Protein 1ILO (pdb70)

CATH classification: 3.40.30.10

Structure (mmCIF, N/CA/C/O backbone):
data_1ILO
#
_entry.id   1ILO
#
_cell.length_a   1
_cell.length_b   1
_cell.length_c   1
_cell.angle_alpha   90
_cell.angle_beta   90
_cell.angle_gamma   90
#
_symmetry.space_group_name_H-M   'P 1'
#
loop_
_atom_site.group_PDB
_atom_site.id
_atom_site.type_symbol
_atom_site.label_atom_id
_atom_site.label_alt_id
_atom_site.label_comp_id
_atom_site.label_asym_id
_atom_site.label_entity_id
_atom_site.label_seq_id
_atom_site.pdbx_PDB_ins_code
_atom_site.Cartn_x
_atom_site.Cartn_y
_atom_site.Cartn_z
_atom_site.occupancy
_atom_site.B_iso_or_equiv
_atom_site.auth_seq_id
_atom_site.auth_comp_id
_atom_site.auth_asym_id
_atom_site.auth_atom_id
_atom_site.pdbx_PDB_model_num
ATOM 1 N N . MET A 1 1 ? 6.103 -8.775 -7.877 1.00 0.00 1 MET A N 1
ATOM 2 C CA . MET A 1 1 ? 4.926 -9.033 -8.747 1.00 0.00 1 MET A CA 1
ATOM 3 C C . MET A 1 1 ? 3.847 -7.970 -8.554 1.00 0.00 1 MET A C 1
ATOM 4 O O . MET A 1 1 ? 3.437 -7.318 -9.514 1.00 0.00 1 MET A O 1
ATOM 20 N N . MET A 1 2 ? 3.383 -7.796 -7.317 1.00 0.00 2 MET A N 1
ATOM 21 C CA . MET A 1 2 ? 2.350 -6.806 -7.040 1.00 0.00 2 MET A CA 1
ATOM 22 C C . MET A 1 2 ? 2.943 -5.401 -6.925 1.00 0.00 2 MET A C 1
ATOM 23 O O . MET A 1 2 ? 3.733 -5.121 -6.024 1.00 0.00 2 MET A O 1
ATOM 37 N N . LYS A 1 3 ? 2.550 -4.517 -7.838 1.00 0.00 3 LYS A N 1
ATOM 38 C CA . LYS A 1 3 ? 3.036 -3.141 -7.824 1.00 0.00 3 LYS A CA 1
ATOM 39 C C . LYS A 1 3 ? 2.269 -2.330 -6.790 1.00 0.00 3 LYS A C 1
ATOM 40 O O . LYS A 1 3 ? 1.133 -1.917 -7.024 1.00 0.00 3 LYS A O 1
ATOM 59 N N . ILE A 1 4 ? 2.891 -2.123 -5.637 1.00 0.00 4 ILE A N 1
ATOM 60 C CA . ILE A 1 4 ? 2.261 -1.382 -4.553 1.00 0.00 4 ILE A CA 1
ATOM 61 C C . ILE A 1 4 ? 2.924 -0.024 -4.342 1.00 0.00 4 ILE A C 1
ATOM 62 O O . ILE A 1 4 ? 4.136 0.067 -4.148 1.00 0.00 4 ILE A O 1
ATOM 78 N N . GLN A 1 5 ? 2.112 1.029 -4.391 1.00 0.00 5 GLN A N 1
ATOM 79 C CA . GLN A 1 5 ? 2.604 2.393 -4.218 1.00 0.00 5 GLN A CA 1
ATOM 80 C C . GLN A 1 5 ? 2.125 2.988 -2.895 1.00 0.00 5 GLN A C 1
ATOM 81 O O . GLN A 1 5 ? 0.947 2.884 -2.553 1.00 0.00 5 GLN A O 1
ATOM 95 N N . ILE A 1 6 ? 3.040 3.618 -2.158 1.00 0.00 6 ILE A N 1
ATOM 96 C CA . ILE A 1 6 ? 2.697 4.230 -0.878 1.00 0.00 6 ILE A CA 1
ATOM 97 C C . ILE A 1 6 ? 2.849 5.747 -0.936 1.00 0.00 6 ILE A C 1
ATOM 98 O O . ILE A 1 6 ? 3.966 6.262 -1.009 1.00 0.00 6 ILE A O 1
ATOM 114 N N . TYR A 1 7 ? 1.727 6.464 -0.908 1.00 0.00 7 TYR A N 1
ATOM 115 C CA . TYR A 1 7 ? 1.759 7.918 -0.963 1.00 0.00 7 TYR A CA 1
ATOM 116 C C . TYR A 1 7 ? 1.697 8.532 0.429 1.00 0.00 7 TYR A C 1
ATOM 117 O O . TYR A 1 7 ? 0.786 8.250 1.208 1.00 0.00 7 TYR A O 1
ATOM 135 N N . GLY A 1 8 ? 2.678 9.378 0.728 1.00 0.00 8 GLY A N 1
ATOM 136 C CA . GLY A 1 8 ? 2.734 10.030 2.022 1.00 0.00 8 GLY A CA 1
ATOM 137 C C . GLY A 1 8 ? 4.030 9.747 2.752 1.00 0.00 8 GLY A C 1
ATOM 138 O O . GLY A 1 8 ? 4.874 10.632 2.898 1.00 0.00 8 GLY A O 1
ATOM 142 N N . THR A 1 9 ? 4.189 8.508 3.204 1.00 0.00 9 THR A N 1
ATOM 143 C CA . THR A 1 9 ? 5.393 8.099 3.921 1.00 0.00 9 THR A CA 1
ATOM 144 C C . THR A 1 9 ? 5.508 8.806 5.268 1.00 0.00 9 THR A C 1
ATOM 145 O O . THR A 1 9 ? 5.359 8.186 6.320 1.00 0.00 9 THR A O 1
ATOM 156 N N . GLY A 1 10 ? 5.779 10.108 5.228 1.00 0.00 10 GLY A N 1
ATOM 157 C CA . GLY A 1 10 ? 5.914 10.877 6.452 1.00 0.00 10 GLY A CA 1
ATOM 158 C C . GLY A 1 10 ? 4.677 10.804 7.327 1.00 0.00 10 GLY A C 1
ATOM 159 O O . GLY A 1 10 ? 4.496 9.847 8.080 1.00 0.00 10 GLY A O 1
ATOM 163 N N . CYS A 1 11 ? 3.826 11.821 7.228 1.00 0.00 11 CYS A N 1
ATOM 164 C CA . CYS A 1 11 ? 2.600 11.872 8.018 1.00 0.00 11 CYS A CA 1
ATOM 165 C C . CYS A 1 11 ? 1.742 10.632 7.783 1.00 0.00 11 CYS A C 1
ATOM 166 O O . CYS A 1 11 ? 1.002 10.202 8.667 1.00 0.00 11 CYS A O 1
ATOM 174 N N . ALA A 1 12 ? 1.847 10.061 6.588 1.00 0.00 12 ALA A N 1
ATOM 175 C CA . ALA A 1 12 ? 1.080 8.871 6.242 1.00 0.00 12 ALA A CA 1
ATOM 176 C C . ALA A 1 12 ? 1.562 7.658 7.038 1.00 0.00 12 ALA A C 1
ATOM 177 O O . ALA A 1 12 ? 2.729 7.275 6.962 1.00 0.00 12 ALA A O 1
ATOM 184 N N . ASN A 1 13 ? 0.652 7.070 7.811 1.00 0.00 13 ASN A N 1
ATOM 185 C CA . ASN A 1 13 ? 0.964 5.905 8.643 1.00 0.00 13 ASN A CA 1
ATOM 186 C C . ASN A 1 13 ? 1.064 4.610 7.828 1.00 0.00 13 ASN A C 1
ATOM 187 O O . ASN A 1 13 ? 0.926 3.519 8.378 1.00 0.00 13 ASN A O 1
ATOM 198 N N . CYS A 1 14 ? 1.298 4.729 6.525 1.00 0.00 14 CYS A N 1
ATOM 199 C CA . CYS A 1 14 ? 1.408 3.552 5.657 1.00 0.00 14 CYS A CA 1
ATOM 200 C C . CYS A 1 14 ? 2.469 2.580 6.169 1.00 0.00 14 CYS A C 1
ATOM 201 O O . CYS A 1 14 ? 2.452 1.398 5.832 1.00 0.00 14 CYS A O 1
ATOM 209 N N . GLN A 1 15 ? 3.394 3.088 6.975 1.00 0.00 15 GLN A N 1
ATOM 210 C CA . GLN A 1 15 ? 4.475 2.285 7.532 1.00 0.00 15 GLN A CA 1
ATOM 211 C C . GLN A 1 15 ? 3.972 0.956 8.106 1.00 0.00 15 GLN A C 1
ATOM 212 O O . GLN A 1 15 ? 4.627 -0.078 7.960 1.00 0.00 15 GLN A O 1
ATOM 226 N N . MET A 1 16 ? 2.818 0.987 8.763 1.00 0.00 16 MET A N 1
ATOM 227 C CA . MET A 1 16 ? 2.251 -0.219 9.361 1.00 0.00 16 MET A CA 1
ATOM 228 C C . MET A 1 16 ? 1.905 -1.254 8.296 1.00 0.00 16 MET A C 1
ATOM 229 O O . MET A 1 16 ? 2.470 -2.348 8.277 1.00 0.00 16 MET A O 1
ATOM 243 N N . LEU A 1 17 ? 0.982 -0.905 7.409 1.00 0.00 17 LEU A N 1
ATOM 244 C CA . LEU A 1 17 ? 0.571 -1.809 6.340 1.00 0.00 17 LEU A CA 1
ATOM 245 C C . LEU A 1 17 ? 1.711 -2.028 5.350 1.00 0.00 17 LEU A C 1
ATOM 246 O O . LEU A 1 17 ? 1.712 -3.000 4.596 1.00 0.00 17 LEU A O 1
ATOM 262 N N . GLU A 1 18 ? 2.681 -1.118 5.357 1.00 0.00 18 GLU A N 1
ATOM 263 C CA . GLU A 1 18 ? 3.830 -1.228 4.446 1.00 0.00 18 GLU A CA 1
ATOM 264 C C . GLU A 1 18 ? 4.588 -2.526 4.703 1.00 0.00 18 GLU A C 1
ATOM 265 O O . GLU A 1 18 ? 4.865 -3.286 3.775 1.00 0.00 18 GLU A O 1
ATOM 277 N N . LYS A 1 19 ? 4.916 -2.777 5.966 1.00 0.00 19 LYS A N 1
ATOM 278 C CA . LYS A 1 19 ? 5.639 -3.989 6.337 1.00 0.00 19 LYS A CA 1
ATOM 279 C C . LYS A 1 19 ? 4.746 -5.217 6.188 1.00 0.00 19 LYS A C 1
ATOM 280 O O . LYS A 1 19 ? 5.159 -6.236 5.634 1.00 0.00 19 LYS A O 1
ATOM 299 N N . ASN A 1 20 ? 3.518 -5.110 6.685 1.00 0.00 20 ASN A N 1
ATOM 300 C CA . ASN A 1 20 ? 2.558 -6.208 6.609 1.00 0.00 20 ASN A CA 1
ATOM 301 C C . ASN A 1 20 ? 2.266 -6.580 5.158 1.00 0.00 20 ASN A C 1
ATOM 302 O O . ASN A 1 20 ? 2.108 -7.754 4.825 1.00 0.00 20 ASN A O 1
ATOM 313 N N . ALA A 1 21 ? 2.183 -5.568 4.304 1.00 0.00 21 ALA A N 1
ATOM 314 C CA . ALA A 1 21 ? 1.896 -5.775 2.889 1.00 0.00 21 ALA A CA 1
ATOM 315 C C . ALA A 1 21 ? 2.990 -6.579 2.187 1.00 0.00 21 ALA A C 1
ATOM 316 O O . ALA A 1 21 ? 2.696 -7.493 1.423 1.00 0.00 21 ALA A O 1
ATOM 323 N N . ARG A 1 22 ? 4.247 -6.224 2.432 1.00 0.00 22 ARG A N 1
ATOM 324 C CA . ARG A 1 22 ? 5.370 -6.912 1.800 1.00 0.00 22 ARG A CA 1
ATOM 325 C C . ARG A 1 22 ? 5.362 -8.407 2.105 1.00 0.00 22 ARG A C 1
ATOM 326 O O . ARG A 1 22 ? 5.429 -9.234 1.196 1.00 0.00 22 ARG A O 1
ATOM 347 N N . GLU A 1 23 ? 5.298 -8.753 3.384 1.00 0.00 23 GLU A N 1
ATOM 348 C CA . GLU A 1 23 ? 5.299 -10.153 3.786 1.00 0.00 23 GLU A CA 1
ATOM 349 C C . GLU A 1 23 ? 4.042 -10.874 3.307 1.00 0.00 23 GLU A C 1
ATOM 350 O O . GLU A 1 23 ? 4.126 -11.941 2.706 1.00 0.00 23 GLU A O 1
ATOM 362 N N . ALA A 1 24 ? 2.877 -10.292 3.575 1.00 0.00 24 ALA A N 1
ATOM 363 C CA . ALA A 1 24 ? 1.612 -10.898 3.169 1.00 0.00 24 ALA A CA 1
ATOM 364 C C . ALA A 1 24 ? 1.500 -11.003 1.654 1.00 0.00 24 ALA A C 1
ATOM 365 O O . ALA A 1 24 ? 1.214 -12.073 1.122 1.00 0.00 24 ALA A O 1
ATOM 372 N N . VAL A 1 25 ? 1.721 -9.893 0.959 1.00 0.00 25 VAL A N 1
ATOM 373 C CA . VAL A 1 25 ? 1.637 -9.887 -0.498 1.00 0.00 25 VAL A CA 1
ATOM 374 C C . VAL A 1 25 ? 2.538 -10.977 -1.091 1.00 0.00 25 VAL A C 1
ATOM 375 O O . VAL A 1 25 ? 2.069 -11.837 -1.837 1.00 0.00 25 VAL A O 1
ATOM 388 N N . LYS A 1 26 ? 3.821 -10.953 -0.736 1.00 0.00 26 LYS A N 1
ATOM 389 C CA . LYS A 1 26 ? 4.774 -11.948 -1.213 1.00 0.00 26 LYS A CA 1
ATOM 390 C C . LYS A 1 26 ? 4.433 -13.342 -0.679 1.00 0.00 26 LYS A C 1
ATOM 391 O O . LYS A 1 26 ? 4.381 -14.310 -1.438 1.00 0.00 26 LYS A O 1
ATOM 410 N N . GLU A 1 27 ? 4.213 -13.439 0.633 1.00 0.00 27 GLU A N 1
ATOM 411 C CA . GLU A 1 27 ? 3.889 -14.720 1.270 1.00 0.00 27 GLU A CA 1
ATOM 412 C C . GLU A 1 27 ? 2.609 -15.326 0.701 1.00 0.00 27 GLU A C 1
ATOM 413 O O . GLU A 1 27 ? 2.523 -16.539 0.506 1.00 0.00 27 GLU A O 1
ATOM 425 N N . LEU A 1 28 ? 1.614 -14.482 0.433 1.00 0.00 28 LEU A N 1
ATOM 426 C CA . LEU A 1 28 ? 0.342 -14.946 -0.119 1.00 0.00 28 LEU A CA 1
ATOM 427 C C . LEU A 1 28 ? 0.558 -15.763 -1.392 1.00 0.00 28 LEU A C 1
ATOM 428 O O . LEU A 1 28 ? -0.338 -16.477 -1.841 1.00 0.00 28 LEU A O 1
ATOM 444 N N . GLY A 1 29 ? 1.752 -15.653 -1.969 1.00 0.00 29 GLY A N 1
ATOM 445 C CA . GLY A 1 29 ? 2.062 -16.388 -3.182 1.00 0.00 29 GLY A CA 1
ATOM 446 C C . GLY A 1 29 ? 2.280 -15.477 -4.374 1.00 0.00 29 GLY A C 1
ATOM 447 O O . GLY A 1 29 ? 2.083 -15.885 -5.520 1.00 0.00 29 GLY A O 1
ATOM 451 N N . ILE A 1 30 ? 2.693 -14.244 -4.104 1.00 0.00 30 ILE A N 1
ATOM 452 C CA . ILE A 1 30 ? 2.947 -13.267 -5.154 1.00 0.00 30 ILE A CA 1
ATOM 453 C C . ILE A 1 30 ? 3.783 -12.110 -4.620 1.00 0.00 30 ILE A C 1
ATOM 454 O O . ILE A 1 30 ? 3.302 -11.296 -3.834 1.00 0.00 30 ILE A O 1
ATOM 470 N N . ASP A 1 31 ? 5.034 -12.036 -5.054 1.00 0.00 31 ASP A N 1
ATOM 471 C CA . ASP A 1 31 ? 5.925 -10.975 -4.615 1.00 0.00 31 ASP A CA 1
ATOM 472 C C . ASP A 1 31 ? 5.353 -9.624 -5.020 1.00 0.00 31 ASP A C 1
ATOM 473 O O . ASP A 1 31 ? 4.560 -9.537 -5.952 1.00 0.00 31 ASP A O 1
ATOM 482 N N . ALA A 1 32 ? 5.749 -8.575 -4.318 1.00 0.00 32 ALA A N 1
ATOM 483 C CA . ALA A 1 32 ? 5.269 -7.242 -4.611 1.00 0.00 32 ALA A CA 1
ATOM 484 C C . ALA A 1 32 ? 6.368 -6.238 -4.352 1.00 0.00 32 ALA A C 1
ATOM 485 O O . ALA A 1 32 ? 7.114 -6.358 -3.381 1.00 0.00 32 ALA A O 1
ATOM 492 N N . GLU A 1 33 ? 6.474 -5.251 -5.220 1.00 0.00 33 GLU A N 1
ATOM 493 C CA . GLU A 1 33 ? 7.498 -4.241 -5.063 1.00 0.00 33 GLU A CA 1
ATOM 494 C C . GLU A 1 33 ? 6.886 -2.958 -4.530 1.00 0.00 33 GLU A C 1
ATOM 495 O O . GLU A 1 33 ? 6.030 -2.353 -5.174 1.00 0.00 33 GLU A O 1
ATOM 507 N N . PHE A 1 34 ? 7.310 -2.557 -3.342 1.00 0.00 34 PHE A N 1
ATOM 508 C CA . PHE A 1 34 ? 6.778 -1.358 -2.721 1.00 0.00 34 PHE A CA 1
ATOM 509 C C . PHE A 1 34 ? 7.688 -0.158 -2.924 1.00 0.00 34 PHE A C 1
ATOM 510 O O . PHE A 1 34 ? 8.763 -0.062 -2.331 1.00 0.00 34 PHE A O 1
ATOM 527 N N . GLU A 1 35 ? 7.223 0.764 -3.752 1.00 0.00 35 GLU A N 1
ATOM 528 C CA . GLU A 1 35 ? 7.955 1.988 -4.036 1.00 0.00 35 GLU A CA 1
ATOM 529 C C . GLU A 1 35 ? 7.182 3.176 -3.482 1.00 0.00 35 GLU A C 1
ATOM 530 O O . GLU A 1 35 ? 5.997 3.340 -3.771 1.00 0.00 35 GLU A O 1
ATOM 542 N N . LYS A 1 36 ? 7.844 3.992 -2.673 1.00 0.00 36 LYS A N 1
ATOM 543 C CA . LYS A 1 36 ? 7.193 5.150 -2.073 1.00 0.00 36 LYS A CA 1
ATOM 544 C C . LYS A 1 36 ? 7.113 6.306 -3.061 1.00 0.00 36 LYS A C 1
ATOM 545 O O . LYS A 1 36 ? 7.950 6.440 -3.953 1.00 0.00 36 LYS A O 1
ATOM 564 N N . ILE A 1 37 ? 6.084 7.130 -2.900 1.00 0.00 37 ILE A N 1
ATOM 565 C CA . ILE A 1 37 ? 5.861 8.269 -3.780 1.00 0.00 37 ILE A CA 1
ATOM 566 C C . ILE A 1 37 ? 5.777 9.560 -2.969 1.00 0.00 37 ILE A C 1
ATOM 567 O O . ILE A 1 37 ? 4.686 10.046 -2.670 1.00 0.00 37 ILE A O 1
ATOM 583 N N . LYS A 1 38 ? 6.936 10.102 -2.603 1.00 0.00 38 LYS A N 1
ATOM 584 C CA . LYS A 1 38 ? 6.989 11.327 -1.813 1.00 0.00 38 LYS A CA 1
ATOM 585 C C . LYS A 1 38 ? 6.781 12.560 -2.685 1.00 0.00 38 LYS A C 1
ATOM 586 O O . LYS A 1 38 ? 7.722 13.298 -2.979 1.00 0.00 38 LYS A O 1
ATOM 605 N N . GLU A 1 39 ? 5.534 12.778 -3.084 1.00 0.00 39 GLU A N 1
ATOM 606 C CA . GLU A 1 39 ? 5.172 13.931 -3.917 1.00 0.00 39 GLU A CA 1
ATOM 607 C C . GLU A 1 39 ? 3.708 13.849 -4.346 1.00 0.00 39 GLU A C 1
ATOM 608 O O . GLU A 1 39 ? 3.313 12.903 -5.026 1.00 0.00 39 GLU A O 1
ATOM 620 N N . MET A 1 40 ? 2.904 14.843 -3.952 1.00 0.00 40 MET A N 1
ATOM 621 C CA . MET A 1 40 ? 1.486 14.857 -4.302 1.00 0.00 40 MET A CA 1
ATOM 622 C C . MET A 1 40 ? 1.292 14.720 -5.802 1.00 0.00 40 MET A C 1
ATOM 623 O O . MET A 1 40 ? 0.325 14.108 -6.252 1.00 0.00 40 MET A O 1
ATOM 637 N N . ASP A 1 41 ? 2.224 15.267 -6.580 1.00 0.00 41 ASP A N 1
ATOM 638 C CA . ASP A 1 41 ? 2.138 15.162 -8.029 1.00 0.00 41 ASP A CA 1
ATOM 639 C C . ASP A 1 41 ? 1.933 13.701 -8.404 1.00 0.00 41 ASP A C 1
ATOM 640 O O . ASP A 1 41 ? 1.176 13.375 -9.316 1.00 0.00 41 ASP A O 1
ATOM 649 N N . GLN A 1 42 ? 2.597 12.829 -7.653 1.00 0.00 42 GLN A N 1
ATOM 650 C CA . GLN A 1 42 ? 2.482 11.395 -7.852 1.00 0.00 42 GLN A CA 1
ATOM 651 C C . GLN A 1 42 ? 1.293 10.847 -7.064 1.00 0.00 42 GLN A C 1
ATOM 652 O O . GLN A 1 42 ? 0.633 9.902 -7.494 1.00 0.00 42 GLN A O 1
ATOM 666 N N . ILE A 1 43 ? 1.032 11.448 -5.899 1.00 0.00 43 ILE A N 1
ATOM 667 C CA . ILE A 1 43 ? -0.072 11.014 -5.049 1.00 0.00 43 ILE A CA 1
ATOM 668 C C . ILE A 1 43 ? -1.412 11.164 -5.758 1.00 0.00 43 ILE A C 1
ATOM 669 O O . ILE A 1 43 ? -2.165 10.202 -5.900 1.00 0.00 43 ILE A O 1
ATOM 685 N N . LEU A 1 44 ? -1.694 12.374 -6.209 1.00 0.00 44 LEU A N 1
ATOM 686 C CA . LEU A 1 44 ? -2.941 12.659 -6.909 1.00 0.00 44 LEU A CA 1
ATOM 687 C C . LEU A 1 44 ? -3.027 11.865 -8.209 1.00 0.00 44 LEU A C 1
ATOM 688 O O . LEU A 1 44 ? -4.101 11.401 -8.593 1.00 0.00 44 LEU A O 1
ATOM 704 N N . GLU A 1 45 ? -1.889 11.702 -8.879 1.00 0.00 45 GLU A N 1
ATOM 705 C CA . GLU A 1 45 ? -1.845 10.950 -10.127 1.00 0.00 45 GLU A CA 1
ATOM 706 C C . GLU A 1 45 ? -2.380 9.540 -9.914 1.00 0.00 45 GLU A C 1
ATOM 707 O O . GLU A 1 45 ? -2.868 8.900 -10.845 1.00 0.00 45 GLU A O 1
ATOM 719 N N . ALA A 1 46 ? -2.301 9.073 -8.672 1.00 0.00 46 ALA A N 1
ATOM 720 C CA . ALA A 1 46 ? -2.792 7.753 -8.322 1.00 0.00 46 ALA A CA 1
ATOM 721 C C . ALA A 1 46 ? -4.309 7.754 -8.339 1.00 0.00 46 ALA A C 1
ATOM 722 O O . ALA A 1 46 ? -4.940 6.806 -8.804 1.00 0.00 46 ALA A O 1
ATOM 729 N N . GLY A 1 47 ? -4.890 8.840 -7.839 1.00 0.00 47 GLY A N 1
ATOM 730 C CA . GLY A 1 47 ? -6.331 8.955 -7.819 1.00 0.00 47 GLY A CA 1
ATOM 731 C C . GLY A 1 47 ? -6.907 9.103 -6.423 1.00 0.00 47 GLY A C 1
ATOM 732 O O . GLY A 1 47 ? -8.091 9.406 -6.273 1.00 0.00 47 GLY A O 1
ATOM 736 N N . LEU A 1 48 ? -6.086 8.892 -5.394 1.00 0.00 48 LEU A N 1
ATOM 737 C CA . LEU A 1 48 ? -6.574 9.017 -4.023 1.00 0.00 48 LEU A CA 1
ATOM 738 C C . LEU A 1 48 ? -6.823 10.478 -3.662 1.00 0.00 48 LEU A C 1
ATOM 739 O O . LEU A 1 48 ? -6.189 11.384 -4.202 1.00 0.00 48 LEU A O 1
ATOM 755 N N . THR A 1 49 ? -7.756 10.695 -2.743 1.00 0.00 49 THR A N 1
ATOM 756 C CA . THR A 1 49 ? -8.097 12.042 -2.301 1.00 0.00 49 THR A CA 1
ATOM 757 C C . THR A 1 49 ? -7.508 12.329 -0.923 1.00 0.00 49 THR A C 1
ATOM 758 O O . THR A 1 49 ? -7.532 13.465 -0.450 1.00 0.00 49 THR A O 1
ATOM 769 N N . ALA A 1 50 ? -6.977 11.290 -0.289 1.00 0.00 50 ALA A N 1
ATOM 770 C CA . ALA A 1 50 ? -6.377 11.417 1.028 1.00 0.00 50 ALA A CA 1
ATOM 771 C C . ALA A 1 50 ? -4.857 11.395 0.930 1.00 0.00 50 ALA A C 1
ATOM 772 O O . ALA A 1 50 ? -4.299 11.332 -0.166 1.00 0.00 50 ALA A O 1
ATOM 779 N N . LEU A 1 51 ? -4.187 11.461 2.075 1.00 0.00 51 LEU A N 1
ATOM 780 C CA . LEU A 1 51 ? -2.732 11.460 2.097 1.00 0.00 51 LEU A CA 1
ATOM 781 C C . LEU A 1 51 ? -2.150 10.050 1.983 1.00 0.00 51 LEU A C 1
ATOM 782 O O . LEU A 1 51 ? -1.458 9.738 1.015 1.00 0.00 51 LEU A O 1
ATOM 798 N N . PRO A 1 52 ? -2.405 9.180 2.974 1.00 0.00 52 PRO A N 1
ATOM 799 C CA . PRO A 1 52 ? -1.880 7.810 2.971 1.00 0.00 52 PRO A CA 1
ATOM 800 C C . PRO A 1 52 ? -2.528 6.914 1.917 1.00 0.00 52 PRO A C 1
ATOM 801 O O . PRO A 1 52 ? -3.065 5.854 2.238 1.00 0.00 52 PRO A O 1
ATOM 812 N N . GLY A 1 53 ? -2.464 7.332 0.654 1.00 0.00 53 GLY A N 1
ATOM 813 C CA . GLY A 1 53 ? -3.036 6.536 -0.413 1.00 0.00 53 GLY A CA 1
ATOM 814 C C . GLY A 1 53 ? -2.204 5.305 -0.708 1.00 0.00 53 GLY A C 1
ATOM 815 O O . GLY A 1 53 ? -0.976 5.349 -0.639 1.00 0.00 53 GLY A O 1
ATOM 819 N N . LEU A 1 54 ? -2.867 4.203 -1.032 1.00 0.00 54 LEU A N 1
ATOM 820 C CA . LEU A 1 54 ? -2.175 2.958 -1.334 1.00 0.00 54 LEU A CA 1
ATOM 821 C C . LEU A 1 54 ? -2.753 2.320 -2.587 1.00 0.00 54 LEU A C 1
ATOM 822 O O . LEU A 1 54 ? -3.828 1.722 -2.546 1.00 0.00 54 LEU A O 1
ATOM 838 N N . ALA A 1 55 ? -2.045 2.455 -3.705 1.00 0.00 55 ALA A N 1
ATOM 839 C CA . ALA A 1 55 ? -2.518 1.888 -4.959 1.00 0.00 55 ALA A CA 1
ATOM 840 C C . ALA A 1 55 ? -1.742 0.632 -5.334 1.00 0.00 55 ALA A C 1
ATOM 841 O O . ALA A 1 55 ? -0.514 0.651 -5.431 1.00 0.00 55 ALA A O 1
ATOM 848 N N . VAL A 1 56 ? -2.470 -0.461 -5.544 1.00 0.00 56 VAL A N 1
ATOM 849 C CA . VAL A 1 56 ? -1.858 -1.731 -5.910 1.00 0.00 56 VAL A CA 1
ATOM 850 C C . VAL A 1 56 ? -2.255 -2.153 -7.314 1.00 0.00 56 VAL A C 1
ATOM 851 O O . VAL A 1 56 ? -3.407 -2.017 -7.716 1.00 0.00 56 VAL A O 1
ATOM 864 N N . ASP A 1 57 ? -1.285 -2.665 -8.057 1.00 0.00 57 ASP A N 1
ATOM 865 C CA . ASP A 1 57 ? -1.522 -3.110 -9.429 1.00 0.00 57 ASP A CA 1
ATOM 866 C C . ASP A 1 57 ? -2.311 -2.067 -10.223 1.00 0.00 57 ASP A C 1
ATOM 867 O O . ASP A 1 57 ? -2.996 -2.399 -11.191 1.00 0.00 57 ASP A O 1
ATOM 876 N N . GLY A 1 58 ? -2.207 -0.805 -9.809 1.00 0.00 58 GLY A N 1
ATOM 877 C CA . GLY A 1 58 ? -2.911 0.264 -10.494 1.00 0.00 58 GLY A CA 1
ATOM 878 C C . GLY A 1 58 ? -4.324 0.469 -9.984 1.00 0.00 58 GLY A C 1
ATOM 879 O O . GLY A 1 58 ? -5.170 1.017 -10.692 1.00 0.00 58 GLY A O 1
ATOM 883 N N . GLU A 1 59 ? -4.585 0.036 -8.756 1.00 0.00 59 GLU A N 1
ATOM 884 C CA . GLU A 1 59 ? -5.909 0.188 -8.166 1.00 0.00 59 GLU A CA 1
ATOM 885 C C . GLU A 1 59 ? -5.807 0.640 -6.710 1.00 0.00 59 GLU A C 1
ATOM 886 O O . GLU A 1 59 ? -5.412 -0.125 -5.831 1.00 0.00 59 GLU A O 1
ATOM 898 N N . LEU A 1 60 ? -6.165 1.894 -6.468 1.00 0.00 60 LEU A N 1
ATOM 899 C CA . LEU A 1 60 ? -6.112 2.452 -5.117 1.00 0.00 60 LEU A CA 1
ATOM 900 C C . LEU A 1 60 ? -7.386 2.135 -4.349 1.00 0.00 60 LEU A C 1
ATOM 901 O O . LEU A 1 60 ? -8.494 2.329 -4.849 1.00 0.00 60 LEU A O 1
ATOM 917 N N . LYS A 1 61 ? -7.214 1.639 -3.130 1.00 0.00 61 LYS A N 1
ATOM 918 C CA . LYS A 1 61 ? -8.346 1.286 -2.284 1.00 0.00 61 LYS A CA 1
ATOM 919 C C . LYS A 1 61 ? -8.136 1.750 -0.843 1.00 0.00 61 LYS A C 1
ATOM 920 O O . LYS A 1 61 ? -8.975 1.498 0.020 1.00 0.00 61 LYS A O 1
ATOM 939 N N . ILE A 1 62 ? -7.020 2.430 -0.583 1.00 0.00 62 ILE A N 1
ATOM 940 C CA . ILE A 1 62 ? -6.734 2.916 0.762 1.00 0.00 62 ILE A CA 1
ATOM 941 C C . ILE A 1 62 ? -6.401 4.399 0.737 1.00 0.00 62 ILE A C 1
ATOM 942 O O . ILE A 1 62 ? -5.483 4.821 0.037 1.00 0.00 62 ILE A O 1
ATOM 958 N N . MET A 1 63 ? -7.161 5.193 1.486 1.00 0.00 63 MET A N 1
ATOM 959 C CA . MET A 1 63 ? -6.942 6.633 1.523 1.00 0.00 63 MET A CA 1
ATOM 960 C C . MET A 1 63 ? -7.240 7.220 2.899 1.00 0.00 63 MET A C 1
ATOM 961 O O . MET A 1 63 ? -8.299 6.968 3.475 1.00 0.00 63 MET A O 1
ATOM 975 N N . GLY A 1 64 ? -6.309 8.020 3.413 1.00 0.00 64 GLY A N 1
ATOM 976 C CA . GLY A 1 64 ? -6.505 8.646 4.710 1.00 0.00 64 GLY A CA 1
ATOM 977 C C . GLY A 1 64 ? -6.362 7.679 5.866 1.00 0.00 64 GLY A C 1
ATOM 978 O O . GLY A 1 64 ? -6.623 8.034 7.015 1.00 0.00 64 GLY A O 1
ATOM 982 N N . ARG A 1 65 ? -5.948 6.454 5.566 1.00 0.00 65 ARG A N 1
ATOM 983 C CA . ARG A 1 65 ? -5.774 5.437 6.595 1.00 0.00 65 ARG A CA 1
ATOM 984 C C . ARG A 1 65 ? -5.322 4.123 5.978 1.00 0.00 65 ARG A C 1
ATOM 985 O O . ARG A 1 65 ? -6.126 3.386 5.407 1.00 0.00 65 ARG A O 1
ATOM 1006 N N . VAL A 1 66 ? -4.032 3.832 6.093 1.00 0.00 66 VAL A N 1
ATOM 1007 C CA . VAL A 1 66 ? -3.484 2.604 5.538 1.00 0.00 66 VAL A CA 1
ATOM 1008 C C . VAL A 1 66 ? -4.195 1.383 6.124 1.00 0.00 66 VAL A C 1
ATOM 1009 O O . VAL A 1 66 ? -4.644 1.407 7.270 1.00 0.00 66 VAL A O 1
ATOM 1022 N N . ALA A 1 67 ? -4.304 0.324 5.330 1.00 0.00 67 ALA A N 1
ATOM 1023 C CA . ALA A 1 67 ? -4.971 -0.895 5.771 1.00 0.00 67 ALA A CA 1
ATOM 1024 C C . ALA A 1 67 ? -4.213 -1.563 6.913 1.00 0.00 67 ALA A C 1
ATOM 1025 O O . ALA A 1 67 ? -3.115 -1.141 7.276 1.00 0.00 67 ALA A O 1
ATOM 1032 N N . SER A 1 68 ? -4.809 -2.611 7.471 1.00 0.00 68 SER A N 1
ATOM 1033 C CA . SER A 1 68 ? -4.196 -3.348 8.570 1.00 0.00 68 SER A CA 1
ATOM 1034 C C . SER A 1 68 ? -3.754 -4.734 8.107 1.00 0.00 68 SER A C 1
ATOM 1035 O O . SER A 1 68 ? -4.244 -5.248 7.103 1.00 0.00 68 SER A O 1
ATOM 1043 N N . LYS A 1 69 ? -2.822 -5.333 8.843 1.00 0.00 69 LYS A N 1
ATOM 1044 C CA . LYS A 1 69 ? -2.312 -6.659 8.503 1.00 0.00 69 LYS A CA 1
ATOM 1045 C C . LYS A 1 69 ? -3.449 -7.661 8.321 1.00 0.00 69 LYS A C 1
ATOM 1046 O O . LYS A 1 69 ? -3.490 -8.395 7.334 1.00 0.00 69 LYS A O 1
ATOM 1065 N N . GLU A 1 70 ? -4.371 -7.686 9.279 1.00 0.00 70 GLU A N 1
ATOM 1066 C CA . GLU A 1 70 ? -5.507 -8.598 9.219 1.00 0.00 70 GLU A CA 1
ATOM 1067 C C . GLU A 1 70 ? -6.388 -8.292 8.012 1.00 0.00 70 GLU A C 1
ATOM 1068 O O . GLU A 1 70 ? -6.967 -9.195 7.408 1.00 0.00 70 GLU A O 1
ATOM 1080 N N . GLU A 1 71 ? -6.485 -7.013 7.666 1.00 0.00 71 GLU A N 1
ATOM 1081 C CA . GLU A 1 71 ? -7.295 -6.586 6.532 1.00 0.00 71 GLU A CA 1
ATOM 1082 C C . GLU A 1 71 ? -6.723 -7.122 5.223 1.00 0.00 71 GLU A C 1
ATOM 1083 O O . GLU A 1 71 ? -7.463 -7.583 4.353 1.00 0.00 71 GLU A O 1
ATOM 1095 N N . ILE A 1 72 ? -5.402 -7.058 5.089 1.00 0.00 72 ILE A N 1
ATOM 1096 C CA . ILE A 1 72 ? -4.730 -7.538 3.886 1.00 0.00 72 ILE A CA 1
ATOM 1097 C C . ILE A 1 72 ? -5.077 -9.000 3.612 1.00 0.00 72 ILE A C 1
ATOM 1098 O O . ILE A 1 72 ? -5.550 -9.343 2.529 1.00 0.00 72 ILE A O 1
ATOM 1114 N N . LYS A 1 73 ? -4.842 -9.855 4.601 1.00 0.00 73 LYS A N 1
ATOM 1115 C CA . LYS A 1 73 ? -5.131 -11.278 4.463 1.00 0.00 73 LYS A CA 1
ATOM 1116 C C . LYS A 1 73 ? -6.606 -11.506 4.149 1.00 0.00 73 LYS A C 1
ATOM 1117 O O . LYS A 1 73 ? -6.956 -12.400 3.377 1.00 0.00 73 LYS A O 1
ATOM 1136 N N . LYS A 1 74 ? -7.468 -10.696 4.755 1.00 0.00 74 LYS A N 1
ATOM 1137 C CA . LYS A 1 74 ? -8.907 -10.810 4.544 1.00 0.00 74 LYS A CA 1
ATOM 1138 C C . LYS A 1 74 ? -9.309 -10.271 3.173 1.00 0.00 74 LYS A C 1
ATOM 1139 O O . LYS A 1 74 ? -10.262 -10.753 2.563 1.00 0.00 74 LYS A O 1
ATOM 1158 N N . ILE A 1 75 ? -8.578 -9.269 2.695 1.00 0.00 75 ILE A N 1
ATOM 1159 C CA . ILE A 1 75 ? -8.862 -8.670 1.399 1.00 0.00 75 ILE A CA 1
ATOM 1160 C C . ILE A 1 75 ? -8.381 -9.574 0.271 1.00 0.00 75 ILE A C 1
ATOM 1161 O O . ILE A 1 75 ? -8.945 -9.577 -0.823 1.00 0.00 75 ILE A O 1
ATOM 1177 N N . LEU A 1 76 ? -7.329 -10.338 0.546 1.00 0.00 76 LEU A N 1
ATOM 1178 C CA . LEU A 1 76 ? -6.768 -11.243 -0.445 1.00 0.00 76 LEU A CA 1
ATOM 1179 C C . LEU A 1 76 ? -7.079 -12.697 -0.097 1.00 0.00 76 LEU A C 1
ATOM 1180 O O . LEU A 1 76 ? -7.924 -13.330 -0.730 1.00 0.00 76 LEU A O 1
ATOM 1196 N N . SER A 1 77 ? -6.389 -13.221 0.911 1.00 0.00 77 SER A N 1
ATOM 1197 C CA . SER A 1 77 ? -6.592 -14.600 1.340 1.00 0.00 77 SER A CA 1
ATOM 1198 C C . SER A 1 77 ? -6.250 -15.575 0.218 1.00 0.00 77 SER A C 1
ATOM 1199 O O . SER A 1 77 ? -6.088 -15.117 -0.933 1.00 0.00 77 SER A O 1
ATOM 1208 N N . MET A 1 1 ? 4.696 -10.421 -8.084 1.00 0.00 1 MET A N 2
ATOM 1209 C CA . MET A 1 1 ? 5.236 -9.038 -8.163 1.00 0.00 1 MET A CA 2
ATOM 1210 C C . MET A 1 1 ? 4.116 -8.005 -8.110 1.00 0.00 1 MET A C 2
ATOM 1211 O O . MET A 1 1 ? 3.802 -7.368 -9.114 1.00 0.00 1 MET A O 2
ATOM 1227 N N . MET A 1 2 ? 3.512 -7.839 -6.934 1.00 0.00 2 MET A N 2
ATOM 1228 C CA . MET A 1 2 ? 2.431 -6.874 -6.781 1.00 0.00 2 MET A CA 2
ATOM 1229 C C . MET A 1 2 ? 2.975 -5.448 -6.691 1.00 0.00 2 MET A C 2
ATOM 1230 O O . MET A 1 2 ? 3.649 -5.089 -5.727 1.00 0.00 2 MET A O 2
ATOM 1244 N N . LYS A 1 3 ? 2.673 -4.635 -7.698 1.00 0.00 3 LYS A N 2
ATOM 1245 C CA . LYS A 1 3 ? 3.126 -3.251 -7.712 1.00 0.00 3 LYS A CA 2
ATOM 1246 C C . LYS A 1 3 ? 2.358 -2.449 -6.674 1.00 0.00 3 LYS A C 2
ATOM 1247 O O . LYS A 1 3 ? 1.214 -2.055 -6.895 1.00 0.00 3 LYS A O 2
ATOM 1266 N N . ILE A 1 4 ? 2.993 -2.229 -5.535 1.00 0.00 4 ILE A N 2
ATOM 1267 C CA . ILE A 1 4 ? 2.375 -1.493 -4.442 1.00 0.00 4 ILE A CA 2
ATOM 1268 C C . ILE A 1 4 ? 2.976 -0.099 -4.313 1.00 0.00 4 ILE A C 2
ATOM 1269 O O . ILE A 1 4 ? 4.193 0.062 -4.211 1.00 0.00 4 ILE A O 2
ATOM 1285 N N . GLN A 1 5 ? 2.110 0.909 -4.341 1.00 0.00 5 GLN A N 2
ATOM 1286 C CA . GLN A 1 5 ? 2.540 2.302 -4.250 1.00 0.00 5 GLN A CA 2
ATOM 1287 C C . GLN A 1 5 ? 2.195 2.898 -2.886 1.00 0.00 5 GLN A C 2
ATOM 1288 O O . GLN A 1 5 ? 1.045 2.847 -2.456 1.00 0.00 5 GLN A O 2
ATOM 1302 N N . ILE A 1 6 ? 3.195 3.461 -2.205 1.00 0.00 6 ILE A N 2
ATOM 1303 C CA . ILE A 1 6 ? 2.978 4.056 -0.892 1.00 0.00 6 ILE A CA 2
ATOM 1304 C C . ILE A 1 6 ? 3.044 5.581 -0.947 1.00 0.00 6 ILE A C 2
ATOM 1305 O O . ILE A 1 6 ? 4.129 6.159 -1.006 1.00 0.00 6 ILE A O 2
ATOM 1321 N N . TYR A 1 7 ? 1.881 6.231 -0.920 1.00 0.00 7 TYR A N 2
ATOM 1322 C CA . TYR A 1 7 ? 1.826 7.686 -0.960 1.00 0.00 7 TYR A CA 2
ATOM 1323 C C . TYR A 1 7 ? 1.888 8.268 0.448 1.00 0.00 7 TYR A C 2
ATOM 1324 O O . TYR A 1 7 ? 1.080 7.924 1.311 1.00 0.00 7 TYR A O 2
ATOM 1342 N N . GLY A 1 8 ? 2.860 9.148 0.673 1.00 0.00 8 GLY A N 2
ATOM 1343 C CA . GLY A 1 8 ? 3.021 9.762 1.977 1.00 0.00 8 GLY A CA 2
ATOM 1344 C C . GLY A 1 8 ? 4.480 9.960 2.344 1.00 0.00 8 GLY A C 2
ATOM 1345 O O . GLY A 1 8 ? 5.041 11.033 2.121 1.00 0.00 8 GLY A O 2
ATOM 1349 N N . THR A 1 9 ? 5.092 8.918 2.908 1.00 0.00 9 THR A N 2
ATOM 1350 C CA . THR A 1 9 ? 6.498 8.963 3.312 1.00 0.00 9 THR A CA 2
ATOM 1351 C C . THR A 1 9 ? 6.863 10.304 3.945 1.00 0.00 9 THR A C 2
ATOM 1352 O O . THR A 1 9 ? 7.331 11.217 3.265 1.00 0.00 9 THR A O 2
ATOM 1363 N N . GLY A 1 10 ? 6.646 10.414 5.253 1.00 0.00 10 GLY A N 2
ATOM 1364 C CA . GLY A 1 10 ? 6.956 11.644 5.956 1.00 0.00 10 GLY A CA 2
ATOM 1365 C C . GLY A 1 10 ? 5.901 12.008 6.982 1.00 0.00 10 GLY A C 2
ATOM 1366 O O . GLY A 1 10 ? 6.187 12.081 8.177 1.00 0.00 10 GLY A O 2
ATOM 1370 N N . CYS A 1 11 ? 4.679 12.239 6.515 1.00 0.00 11 CYS A N 2
ATOM 1371 C CA . CYS A 1 11 ? 3.577 12.599 7.400 1.00 0.00 11 CYS A CA 2
ATOM 1372 C C . CYS A 1 11 ? 2.452 11.564 7.344 1.00 0.00 11 CYS A C 2
ATOM 1373 O O . CYS A 1 11 ? 1.459 11.680 8.063 1.00 0.00 11 CYS A O 2
ATOM 1381 N N . ALA A 1 12 ? 2.607 10.553 6.491 1.00 0.00 12 ALA A N 2
ATOM 1382 C CA . ALA A 1 12 ? 1.597 9.511 6.355 1.00 0.00 12 ALA A CA 2
ATOM 1383 C C . ALA A 1 12 ? 1.999 8.251 7.118 1.00 0.00 12 ALA A C 2
ATOM 1384 O O . ALA A 1 12 ? 3.144 7.807 7.043 1.00 0.00 12 ALA A O 2
ATOM 1391 N N . ASN A 1 13 ? 1.046 7.680 7.850 1.00 0.00 13 ASN A N 2
ATOM 1392 C CA . ASN A 1 13 ? 1.290 6.467 8.630 1.00 0.00 13 ASN A CA 2
ATOM 1393 C C . ASN A 1 13 ? 1.329 5.215 7.748 1.00 0.00 13 ASN A C 2
ATOM 1394 O O . ASN A 1 13 ? 1.153 4.100 8.240 1.00 0.00 13 ASN A O 2
ATOM 1405 N N . CYS A 1 14 ? 1.557 5.397 6.449 1.00 0.00 14 CYS A N 2
ATOM 1406 C CA . CYS A 1 14 ? 1.611 4.269 5.515 1.00 0.00 14 CYS A CA 2
ATOM 1407 C C . CYS A 1 14 ? 2.669 3.247 5.931 1.00 0.00 14 CYS A C 2
ATOM 1408 O O . CYS A 1 14 ? 2.629 2.093 5.505 1.00 0.00 14 CYS A O 2
ATOM 1416 N N . GLN A 1 15 ? 3.615 3.679 6.758 1.00 0.00 15 GLN A N 2
ATOM 1417 C CA . GLN A 1 15 ? 4.688 2.817 7.232 1.00 0.00 15 GLN A CA 2
ATOM 1418 C C . GLN A 1 15 ? 4.148 1.495 7.786 1.00 0.00 15 GLN A C 2
ATOM 1419 O O . GLN A 1 15 ? 4.748 0.438 7.588 1.00 0.00 15 GLN A O 2
ATOM 1433 N N . MET A 1 16 ? 3.017 1.561 8.481 1.00 0.00 16 MET A N 2
ATOM 1434 C CA . MET A 1 16 ? 2.406 0.369 9.059 1.00 0.00 16 MET A CA 2
ATOM 1435 C C . MET A 1 16 ? 1.954 -0.598 7.967 1.00 0.00 16 MET A C 2
ATOM 1436 O O . MET A 1 16 ? 2.313 -1.776 7.982 1.00 0.00 16 MET A O 2
ATOM 1450 N N . LEU A 1 17 ? 1.174 -0.093 7.015 1.00 0.00 17 LEU A N 2
ATOM 1451 C CA . LEU A 1 17 ? 0.688 -0.916 5.912 1.00 0.00 17 LEU A CA 2
ATOM 1452 C C . LEU A 1 17 ? 1.848 -1.341 5.025 1.00 0.00 17 LEU A C 2
ATOM 1453 O O . LEU A 1 17 ? 1.809 -2.394 4.390 1.00 0.00 17 LEU A O 2
ATOM 1469 N N . GLU A 1 18 ? 2.879 -0.509 4.988 1.00 0.00 18 GLU A N 2
ATOM 1470 C CA . GLU A 1 18 ? 4.064 -0.804 4.169 1.00 0.00 18 GLU A CA 2
ATOM 1471 C C . GLU A 1 18 ? 4.661 -2.151 4.564 1.00 0.00 18 GLU A C 2
ATOM 1472 O O . GLU A 1 18 ? 4.966 -2.984 3.710 1.00 0.00 18 GLU A O 2
ATOM 1484 N N . LYS A 1 19 ? 4.823 -2.357 5.867 1.00 0.00 19 LYS A N 2
ATOM 1485 C CA . LYS A 1 19 ? 5.380 -3.601 6.385 1.00 0.00 19 LYS A CA 2
ATOM 1486 C C . LYS A 1 19 ? 4.388 -4.750 6.223 1.00 0.00 19 LYS A C 2
ATOM 1487 O O . LYS A 1 19 ? 4.751 -5.838 5.778 1.00 0.00 19 LYS A O 2
ATOM 1506 N N . ASN A 1 20 ? 3.136 -4.497 6.589 1.00 0.00 20 ASN A N 2
ATOM 1507 C CA . ASN A 1 20 ? 2.084 -5.508 6.486 1.00 0.00 20 ASN A CA 2
ATOM 1508 C C . ASN A 1 20 ? 1.962 -6.028 5.057 1.00 0.00 20 ASN A C 2
ATOM 1509 O O . ASN A 1 20 ? 1.996 -7.235 4.817 1.00 0.00 20 ASN A O 2
ATOM 1520 N N . ALA A 1 21 ? 1.810 -5.103 4.117 1.00 0.00 21 ALA A N 2
ATOM 1521 C CA . ALA A 1 21 ? 1.668 -5.447 2.706 1.00 0.00 21 ALA A CA 2
ATOM 1522 C C . ALA A 1 21 ? 2.816 -6.323 2.216 1.00 0.00 21 ALA A C 2
ATOM 1523 O O . ALA A 1 21 ? 2.602 -7.283 1.478 1.00 0.00 21 ALA A O 2
ATOM 1530 N N . ARG A 1 22 ? 4.033 -5.978 2.615 1.00 0.00 22 ARG A N 2
ATOM 1531 C CA . ARG A 1 22 ? 5.216 -6.725 2.197 1.00 0.00 22 ARG A CA 2
ATOM 1532 C C . ARG A 1 22 ? 5.121 -8.197 2.590 1.00 0.00 22 ARG A C 2
ATOM 1533 O O . ARG A 1 22 ? 5.460 -9.079 1.800 1.00 0.00 22 ARG A O 2
ATOM 1554 N N . GLU A 1 23 ? 4.675 -8.462 3.812 1.00 0.00 23 GLU A N 2
ATOM 1555 C CA . GLU A 1 23 ? 4.558 -9.835 4.295 1.00 0.00 23 GLU A CA 2
ATOM 1556 C C . GLU A 1 23 ? 3.364 -10.548 3.662 1.00 0.00 23 GLU A C 2
ATOM 1557 O O . GLU A 1 23 ? 3.501 -11.653 3.144 1.00 0.00 23 GLU A O 2
ATOM 1569 N N . ALA A 1 24 ? 2.197 -9.917 3.715 1.00 0.00 24 ALA A N 2
ATOM 1570 C CA . ALA A 1 24 ? 0.985 -10.508 3.153 1.00 0.00 24 ALA A CA 2
ATOM 1571 C C . ALA A 1 24 ? 1.096 -10.698 1.647 1.00 0.00 24 ALA A C 2
ATOM 1572 O O . ALA A 1 24 ? 0.817 -11.779 1.130 1.00 0.00 24 ALA A O 2
ATOM 1579 N N . VAL A 1 25 ? 1.501 -9.650 0.940 1.00 0.00 25 VAL A N 2
ATOM 1580 C CA . VAL A 1 25 ? 1.640 -9.726 -0.509 1.00 0.00 25 VAL A CA 2
ATOM 1581 C C . VAL A 1 25 ? 2.550 -10.897 -0.899 1.00 0.00 25 VAL A C 2
ATOM 1582 O O . VAL A 1 25 ? 2.159 -11.760 -1.685 1.00 0.00 25 VAL A O 2
ATOM 1595 N N . LYS A 1 26 ? 3.751 -10.932 -0.331 1.00 0.00 26 LYS A N 2
ATOM 1596 C CA . LYS A 1 26 ? 4.704 -12.004 -0.600 1.00 0.00 26 LYS A CA 2
ATOM 1597 C C . LYS A 1 26 ? 4.198 -13.334 -0.043 1.00 0.00 26 LYS A C 2
ATOM 1598 O O . LYS A 1 26 ? 4.180 -14.345 -0.745 1.00 0.00 26 LYS A O 2
ATOM 1617 N N . GLU A 1 27 ? 3.790 -13.326 1.226 1.00 0.00 27 GLU A N 2
ATOM 1618 C CA . GLU A 1 27 ? 3.289 -14.535 1.881 1.00 0.00 27 GLU A CA 2
ATOM 1619 C C . GLU A 1 27 ? 2.096 -15.113 1.127 1.00 0.00 27 GLU A C 2
ATOM 1620 O O . GLU A 1 27 ? 1.975 -16.329 0.978 1.00 0.00 27 GLU A O 2
ATOM 1632 N N . LEU A 1 28 ? 1.221 -14.234 0.643 1.00 0.00 28 LEU A N 2
ATOM 1633 C CA . LEU A 1 28 ? 0.042 -14.656 -0.106 1.00 0.00 28 LEU A CA 2
ATOM 1634 C C . LEU A 1 28 ? 0.432 -15.593 -1.248 1.00 0.00 28 LEU A C 2
ATOM 1635 O O . LEU A 1 28 ? -0.393 -16.357 -1.749 1.00 0.00 28 LEU A O 2
ATOM 1651 N N . GLY A 1 29 ? 1.697 -15.528 -1.652 1.00 0.00 29 GLY A N 2
ATOM 1652 C CA . GLY A 1 29 ? 2.180 -16.373 -2.728 1.00 0.00 29 GLY A CA 2
ATOM 1653 C C . GLY A 1 29 ? 2.568 -15.583 -3.959 1.00 0.00 29 GLY A C 2
ATOM 1654 O O . GLY A 1 29 ? 2.428 -16.062 -5.084 1.00 0.00 29 GLY A O 2
ATOM 1658 N N . ILE A 1 30 ? 3.062 -14.367 -3.744 1.00 0.00 30 ILE A N 2
ATOM 1659 C CA . ILE A 1 30 ? 3.477 -13.504 -4.843 1.00 0.00 30 ILE A CA 2
ATOM 1660 C C . ILE A 1 30 ? 4.246 -12.291 -4.332 1.00 0.00 30 ILE A C 2
ATOM 1661 O O . ILE A 1 30 ? 3.730 -11.505 -3.538 1.00 0.00 30 ILE A O 2
ATOM 1677 N N . ASP A 1 31 ? 5.479 -12.139 -4.798 1.00 0.00 31 ASP A N 2
ATOM 1678 C CA . ASP A 1 31 ? 6.314 -11.020 -4.399 1.00 0.00 31 ASP A CA 2
ATOM 1679 C C . ASP A 1 31 ? 5.666 -9.708 -4.814 1.00 0.00 31 ASP A C 2
ATOM 1680 O O . ASP A 1 31 ? 4.752 -9.693 -5.635 1.00 0.00 31 ASP A O 2
ATOM 1689 N N . ALA A 1 32 ? 6.136 -8.613 -4.240 1.00 0.00 32 ALA A N 2
ATOM 1690 C CA . ALA A 1 32 ? 5.602 -7.305 -4.552 1.00 0.00 32 ALA A CA 2
ATOM 1691 C C . ALA A 1 32 ? 6.682 -6.260 -4.379 1.00 0.00 32 ALA A C 2
ATOM 1692 O O . ALA A 1 32 ? 7.480 -6.328 -3.445 1.00 0.00 32 ALA A O 2
ATOM 1699 N N . GLU A 1 33 ? 6.717 -5.298 -5.283 1.00 0.00 33 GLU A N 2
ATOM 1700 C CA . GLU A 1 33 ? 7.721 -4.257 -5.214 1.00 0.00 33 GLU A CA 2
ATOM 1701 C C . GLU A 1 33 ? 7.131 -2.992 -4.617 1.00 0.00 33 GLU A C 2
ATOM 1702 O O . GLU A 1 33 ? 6.282 -2.342 -5.227 1.00 0.00 33 GLU A O 2
ATOM 1714 N N . PHE A 1 34 ? 7.572 -2.656 -3.416 1.00 0.00 34 PHE A N 2
ATOM 1715 C CA . PHE A 1 34 ? 7.069 -1.477 -2.734 1.00 0.00 34 PHE A CA 2
ATOM 1716 C C . PHE A 1 34 ? 7.956 -0.268 -2.962 1.00 0.00 34 PHE A C 2
ATOM 1717 O O . PHE A 1 34 ? 9.065 -0.175 -2.435 1.00 0.00 34 PHE A O 2
ATOM 1734 N N . GLU A 1 35 ? 7.435 0.667 -3.740 1.00 0.00 35 GLU A N 2
ATOM 1735 C CA . GLU A 1 35 ? 8.138 1.903 -4.043 1.00 0.00 35 GLU A CA 2
ATOM 1736 C C . GLU A 1 35 ? 7.320 3.084 -3.544 1.00 0.00 35 GLU A C 2
ATOM 1737 O O . GLU A 1 35 ? 6.130 3.191 -3.839 1.00 0.00 35 GLU A O 2
ATOM 1749 N N . LYS A 1 36 ? 7.948 3.963 -2.776 1.00 0.00 36 LYS A N 2
ATOM 1750 C CA . LYS A 1 36 ? 7.247 5.119 -2.238 1.00 0.00 36 LYS A CA 2
ATOM 1751 C C . LYS A 1 36 ? 7.102 6.203 -3.295 1.00 0.00 36 LYS A C 2
ATOM 1752 O O . LYS A 1 36 ? 7.923 6.318 -4.205 1.00 0.00 36 LYS A O 2
ATOM 1771 N N . ILE A 1 37 ? 6.030 6.971 -3.180 1.00 0.00 37 ILE A N 2
ATOM 1772 C CA . ILE A 1 37 ? 5.731 8.027 -4.131 1.00 0.00 37 ILE A CA 2
ATOM 1773 C C . ILE A 1 37 ? 5.781 9.393 -3.453 1.00 0.00 37 ILE A C 2
ATOM 1774 O O . ILE A 1 37 ? 4.747 9.987 -3.149 1.00 0.00 37 ILE A O 2
ATOM 1790 N N . LYS A 1 38 ? 6.995 9.880 -3.213 1.00 0.00 38 LYS A N 2
ATOM 1791 C CA . LYS A 1 38 ? 7.186 11.169 -2.563 1.00 0.00 38 LYS A CA 2
ATOM 1792 C C . LYS A 1 38 ? 6.894 12.313 -3.524 1.00 0.00 38 LYS A C 2
ATOM 1793 O O . LYS A 1 38 ? 7.804 12.977 -4.020 1.00 0.00 38 LYS A O 2
ATOM 1812 N N . GLU A 1 39 ? 5.610 12.538 -3.774 1.00 0.00 39 GLU A N 2
ATOM 1813 C CA . GLU A 1 39 ? 5.165 13.608 -4.673 1.00 0.00 39 GLU A CA 2
ATOM 1814 C C . GLU A 1 39 ? 3.683 13.450 -5.007 1.00 0.00 39 GLU A C 2
ATOM 1815 O O . GLU A 1 39 ? 3.264 12.404 -5.498 1.00 0.00 39 GLU A O 2
ATOM 1827 N N . MET A 1 40 ? 2.894 14.491 -4.742 1.00 0.00 40 MET A N 2
ATOM 1828 C CA . MET A 1 40 ? 1.462 14.444 -5.019 1.00 0.00 40 MET A CA 2
ATOM 1829 C C . MET A 1 40 ? 1.195 14.188 -6.494 1.00 0.00 40 MET A C 2
ATOM 1830 O O . MET A 1 40 ? 0.113 13.733 -6.858 1.00 0.00 40 MET A O 2
ATOM 1844 N N . ASP A 1 41 ? 2.183 14.457 -7.344 1.00 0.00 41 ASP A N 2
ATOM 1845 C CA . ASP A 1 41 ? 2.024 14.216 -8.771 1.00 0.00 41 ASP A CA 2
ATOM 1846 C C . ASP A 1 41 ? 1.535 12.790 -8.978 1.00 0.00 41 ASP A C 2
ATOM 1847 O O . ASP A 1 41 ? 0.622 12.533 -9.763 1.00 0.00 41 ASP A O 2
ATOM 1856 N N . GLN A 1 42 ? 2.140 11.872 -8.232 1.00 0.00 42 GLN A N 2
ATOM 1857 C CA . GLN A 1 42 ? 1.764 10.469 -8.284 1.00 0.00 42 GLN A CA 2
ATOM 1858 C C . GLN A 1 42 ? 0.625 10.184 -7.305 1.00 0.00 42 GLN A C 2
ATOM 1859 O O . GLN A 1 42 ? -0.241 9.352 -7.575 1.00 0.00 42 GLN A O 2
ATOM 1873 N N . ILE A 1 43 ? 0.635 10.877 -6.162 1.00 0.00 43 ILE A N 2
ATOM 1874 C CA . ILE A 1 43 ? -0.399 10.686 -5.147 1.00 0.00 43 ILE A CA 2
ATOM 1875 C C . ILE A 1 43 ? -1.771 11.037 -5.694 1.00 0.00 43 ILE A C 2
ATOM 1876 O O . ILE A 1 43 ? -2.700 10.232 -5.656 1.00 0.00 43 ILE A O 2
ATOM 1892 N N . LEU A 1 44 ? -1.880 12.247 -6.207 1.00 0.00 44 LEU A N 2
ATOM 1893 C CA . LEU A 1 44 ? -3.131 12.733 -6.773 1.00 0.00 44 LEU A CA 2
ATOM 1894 C C . LEU A 1 44 ? -3.567 11.857 -7.944 1.00 0.00 44 LEU A C 2
ATOM 1895 O O . LEU A 1 44 ? -4.758 11.614 -8.139 1.00 0.00 44 LEU A O 2
ATOM 1911 N N . GLU A 1 45 ? -2.595 11.372 -8.716 1.00 0.00 45 GLU A N 2
ATOM 1912 C CA . GLU A 1 45 ? -2.892 10.513 -9.855 1.00 0.00 45 GLU A CA 2
ATOM 1913 C C . GLU A 1 45 ? -3.693 9.303 -9.394 1.00 0.00 45 GLU A C 2
ATOM 1914 O O . GLU A 1 45 ? -4.567 8.809 -10.106 1.00 0.00 45 GLU A O 2
ATOM 1926 N N . ALA A 1 46 ? -3.398 8.847 -8.181 1.00 0.00 46 ALA A N 2
ATOM 1927 C CA . ALA A 1 46 ? -4.098 7.714 -7.598 1.00 0.00 46 ALA A CA 2
ATOM 1928 C C . ALA A 1 46 ? -5.482 8.144 -7.134 1.00 0.00 46 ALA A C 2
ATOM 1929 O O . ALA A 1 46 ? -6.472 7.447 -7.353 1.00 0.00 46 ALA A O 2
ATOM 1936 N N . GLY A 1 47 ? -5.541 9.316 -6.507 1.00 0.00 47 GLY A N 2
ATOM 1937 C CA . GLY A 1 47 ? -6.804 9.846 -6.034 1.00 0.00 47 GLY A CA 2
ATOM 1938 C C . GLY A 1 47 ? -7.227 9.293 -4.687 1.00 0.00 47 GLY A C 2
ATOM 1939 O O . GLY A 1 47 ? -8.422 9.177 -4.415 1.00 0.00 47 GLY A O 2
ATOM 1943 N N . LEU A 1 48 ? -6.263 8.950 -3.834 1.00 0.00 48 LEU A N 2
ATOM 1944 C CA . LEU A 1 48 ? -6.597 8.413 -2.512 1.00 0.00 48 LEU A CA 2
ATOM 1945 C C . LEU A 1 48 ? -7.587 9.323 -1.788 1.00 0.00 48 LEU A C 2
ATOM 1946 O O . LEU A 1 48 ? -8.507 8.846 -1.131 1.00 0.00 48 LEU A O 2
ATOM 1962 N N . THR A 1 49 ? -7.358 10.634 -1.896 1.00 0.00 49 THR A N 2
ATOM 1963 C CA . THR A 1 49 ? -8.183 11.652 -1.234 1.00 0.00 49 THR A CA 2
ATOM 1964 C C . THR A 1 49 ? -7.615 11.976 0.150 1.00 0.00 49 THR A C 2
ATOM 1965 O O . THR A 1 49 ? -8.221 12.713 0.926 1.00 0.00 49 THR A O 2
ATOM 1976 N N . ALA A 1 50 ? -6.437 11.420 0.439 1.00 0.00 50 ALA A N 2
ATOM 1977 C CA . ALA A 1 50 ? -5.759 11.641 1.710 1.00 0.00 50 ALA A CA 2
ATOM 1978 C C . ALA A 1 50 ? -4.252 11.466 1.534 1.00 0.00 50 ALA A C 2
ATOM 1979 O O . ALA A 1 50 ? -3.738 11.602 0.423 1.00 0.00 50 ALA A O 2
ATOM 1986 N N . LEU A 1 51 ? -3.540 11.173 2.619 1.00 0.00 51 LEU A N 2
ATOM 1987 C CA . LEU A 1 51 ? -2.094 10.997 2.538 1.00 0.00 51 LEU A CA 2
ATOM 1988 C C . LEU A 1 51 ? -1.696 9.521 2.478 1.00 0.00 51 LEU A C 2
ATOM 1989 O O . LEU A 1 51 ? -1.078 9.087 1.507 1.00 0.00 51 LEU A O 2
ATOM 2005 N N . PRO A 1 52 ? -2.027 8.731 3.514 1.00 0.00 52 PRO A N 2
ATOM 2006 C CA . PRO A 1 52 ? -1.679 7.299 3.571 1.00 0.00 52 PRO A CA 2
ATOM 2007 C C . PRO A 1 52 ? -2.327 6.458 2.464 1.00 0.00 52 PRO A C 2
ATOM 2008 O O . PRO A 1 52 ? -2.955 5.437 2.746 1.00 0.00 52 PRO A O 2
ATOM 2019 N N . GLY A 1 53 ? -2.157 6.869 1.210 1.00 0.00 53 GLY A N 2
ATOM 2020 C CA . GLY A 1 53 ? -2.721 6.120 0.099 1.00 0.00 53 GLY A CA 2
ATOM 2021 C C . GLY A 1 53 ? -1.856 4.941 -0.297 1.00 0.00 53 GLY A C 2
ATOM 2022 O O . GLY A 1 53 ? -0.632 5.058 -0.362 1.00 0.00 53 GLY A O 2
ATOM 2026 N N . LEU A 1 54 ? -2.488 3.804 -0.562 1.00 0.00 54 LEU A N 2
ATOM 2027 C CA . LEU A 1 54 ? -1.761 2.604 -0.952 1.00 0.00 54 LEU A CA 2
ATOM 2028 C C . LEU A 1 54 ? -2.461 1.910 -2.112 1.00 0.00 54 LEU A C 2
ATOM 2029 O O . LEU A 1 54 ? -3.462 1.219 -1.919 1.00 0.00 54 LEU A O 2
ATOM 2045 N N . ALA A 1 55 ? -1.937 2.098 -3.318 1.00 0.00 55 ALA A N 2
ATOM 2046 C CA . ALA A 1 55 ? -2.527 1.486 -4.499 1.00 0.00 55 ALA A CA 2
ATOM 2047 C C . ALA A 1 55 ? -1.701 0.298 -4.972 1.00 0.00 55 ALA A C 2
ATOM 2048 O O . ALA A 1 55 ? -0.477 0.381 -5.072 1.00 0.00 55 ALA A O 2
ATOM 2055 N N . VAL A 1 56 ? -2.378 -0.806 -5.265 1.00 0.00 56 VAL A N 2
ATOM 2056 C CA . VAL A 1 56 ? -1.705 -2.009 -5.729 1.00 0.00 56 VAL A CA 2
ATOM 2057 C C . VAL A 1 56 ? -2.095 -2.339 -7.158 1.00 0.00 56 VAL A C 2
ATOM 2058 O O . VAL A 1 56 ? -3.246 -2.166 -7.558 1.00 0.00 56 VAL A O 2
ATOM 2071 N N . ASP A 1 57 ? -1.121 -2.801 -7.930 1.00 0.00 57 ASP A N 2
ATOM 2072 C CA . ASP A 1 57 ? -1.351 -3.141 -9.330 1.00 0.00 57 ASP A CA 2
ATOM 2073 C C . ASP A 1 57 ? -2.044 -1.989 -10.056 1.00 0.00 57 ASP A C 2
ATOM 2074 O O . ASP A 1 57 ? -2.706 -2.191 -11.074 1.00 0.00 57 ASP A O 2
ATOM 2083 N N . GLY A 1 58 ? -1.893 -0.779 -9.517 1.00 0.00 58 GLY A N 2
ATOM 2084 C CA . GLY A 1 58 ? -2.515 0.385 -10.118 1.00 0.00 58 GLY A CA 2
ATOM 2085 C C . GLY A 1 58 ? -3.943 0.575 -9.655 1.00 0.00 58 GLY A C 2
ATOM 2086 O O . GLY A 1 58 ? -4.782 1.083 -10.398 1.00 0.00 58 GLY A O 2
ATOM 2090 N N . GLU A 1 59 ? -4.221 0.162 -8.423 1.00 0.00 59 GLU A N 2
ATOM 2091 C CA . GLU A 1 59 ? -5.560 0.286 -7.864 1.00 0.00 59 GLU A CA 2
ATOM 2092 C C . GLU A 1 59 ? -5.508 0.738 -6.407 1.00 0.00 59 GLU A C 2
ATOM 2093 O O . GLU A 1 59 ? -5.163 -0.039 -5.517 1.00 0.00 59 GLU A O 2
ATOM 2105 N N . LEU A 1 60 ? -5.868 1.994 -6.174 1.00 0.00 60 LEU A N 2
ATOM 2106 C CA . LEU A 1 60 ? -5.878 2.545 -4.819 1.00 0.00 60 LEU A CA 2
ATOM 2107 C C . LEU A 1 60 ? -7.177 2.176 -4.116 1.00 0.00 60 LEU A C 2
ATOM 2108 O O . LEU A 1 60 ? -8.263 2.352 -4.666 1.00 0.00 60 LEU A O 2
ATOM 2124 N N . LYS A 1 61 ? -7.061 1.645 -2.904 1.00 0.00 61 LYS A N 2
ATOM 2125 C CA . LYS A 1 61 ? -8.240 1.238 -2.150 1.00 0.00 61 LYS A CA 2
ATOM 2126 C C . LYS A 1 61 ? -8.148 1.619 -0.673 1.00 0.00 61 LYS A C 2
ATOM 2127 O O . LYS A 1 61 ? -9.060 1.321 0.098 1.00 0.00 61 LYS A O 2
ATOM 2146 N N . ILE A 1 62 ? -7.060 2.273 -0.271 1.00 0.00 62 ILE A N 2
ATOM 2147 C CA . ILE A 1 62 ? -6.912 2.665 1.128 1.00 0.00 62 ILE A CA 2
ATOM 2148 C C . ILE A 1 62 ? -6.082 3.935 1.282 1.00 0.00 62 ILE A C 2
ATOM 2149 O O . ILE A 1 62 ? -4.941 4.006 0.826 1.00 0.00 62 ILE A O 2
ATOM 2165 N N . MET A 1 63 ? -6.664 4.930 1.942 1.00 0.00 63 MET A N 2
ATOM 2166 C CA . MET A 1 63 ? -5.985 6.197 2.178 1.00 0.00 63 MET A CA 2
ATOM 2167 C C . MET A 1 63 ? -6.387 6.775 3.528 1.00 0.00 63 MET A C 2
ATOM 2168 O O . MET A 1 63 ? -7.497 6.538 4.006 1.00 0.00 63 MET A O 2
ATOM 2182 N N . GLY A 1 64 ? -5.481 7.530 4.144 1.00 0.00 64 GLY A N 2
ATOM 2183 C CA . GLY A 1 64 ? -5.785 8.113 5.440 1.00 0.00 64 GLY A CA 2
ATOM 2184 C C . GLY A 1 64 ? -6.174 7.063 6.456 1.00 0.00 64 GLY A C 2
ATOM 2185 O O . GLY A 1 64 ? -6.755 7.374 7.496 1.00 0.00 64 GLY A O 2
ATOM 2189 N N . ARG A 1 65 ? -5.854 5.815 6.147 1.00 0.00 65 ARG A N 2
ATOM 2190 C CA . ARG A 1 65 ? -6.172 4.702 7.031 1.00 0.00 65 ARG A CA 2
ATOM 2191 C C . ARG A 1 65 ? -5.400 3.458 6.621 1.00 0.00 65 ARG A C 2
ATOM 2192 O O . ARG A 1 65 ? -5.831 2.707 5.745 1.00 0.00 65 ARG A O 2
ATOM 2213 N N . VAL A 1 66 ? -4.254 3.247 7.254 1.00 0.00 66 VAL A N 2
ATOM 2214 C CA . VAL A 1 66 ? -3.421 2.096 6.948 1.00 0.00 66 VAL A CA 2
ATOM 2215 C C . VAL A 1 66 ? -4.177 0.795 7.214 1.00 0.00 66 VAL A C 2
ATOM 2216 O O . VAL A 1 66 ? -4.602 0.531 8.339 1.00 0.00 66 VAL A O 2
ATOM 2229 N N . ALA A 1 67 ? -4.340 -0.014 6.171 1.00 0.00 67 ALA A N 2
ATOM 2230 C CA . ALA A 1 67 ? -5.044 -1.285 6.293 1.00 0.00 67 ALA A CA 2
ATOM 2231 C C . ALA A 1 67 ? -4.302 -2.238 7.223 1.00 0.00 67 ALA A C 2
ATOM 2232 O O . ALA A 1 67 ? -3.113 -2.499 7.042 1.00 0.00 67 ALA A O 2
ATOM 2239 N N . SER A 1 68 ? -5.014 -2.755 8.220 1.00 0.00 68 SER A N 2
ATOM 2240 C CA . SER A 1 68 ? -4.425 -3.681 9.182 1.00 0.00 68 SER A CA 2
ATOM 2241 C C . SER A 1 68 ? -3.905 -4.934 8.484 1.00 0.00 68 SER A C 2
ATOM 2242 O O . SER A 1 68 ? -4.174 -5.156 7.304 1.00 0.00 68 SER A O 2
ATOM 2250 N N . LYS A 1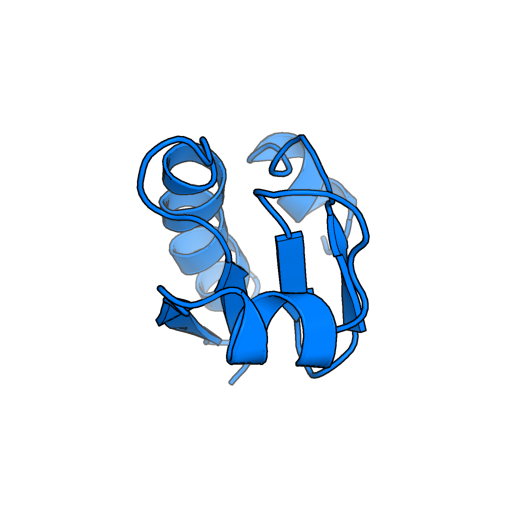 69 ? -3.162 -5.751 9.223 1.00 0.00 69 LYS A N 2
ATOM 2251 C CA . LYS A 1 69 ? -2.606 -6.983 8.674 1.00 0.00 69 LYS A CA 2
ATOM 2252 C C . LYS A 1 69 ? -3.717 -7.912 8.197 1.00 0.00 69 LYS A C 2
ATOM 2253 O O . LYS A 1 69 ? -3.763 -8.292 7.027 1.00 0.00 69 LYS A O 2
ATOM 2272 N N . GLU A 1 70 ? -4.611 -8.275 9.111 1.00 0.00 70 GLU A N 2
ATOM 2273 C CA . GLU A 1 70 ? -5.723 -9.160 8.784 1.00 0.00 70 GLU A CA 2
ATOM 2274 C C . GLU A 1 70 ? -6.614 -8.540 7.712 1.00 0.00 70 GLU A C 2
ATOM 2275 O O . GLU A 1 70 ? -7.188 -9.246 6.884 1.00 0.00 70 GLU A O 2
ATOM 2287 N N . GLU A 1 71 ? -6.726 -7.215 7.735 1.00 0.00 71 GLU A N 2
ATOM 2288 C CA . GLU A 1 71 ? -7.546 -6.499 6.763 1.00 0.00 71 GLU A CA 2
ATOM 2289 C C . GLU A 1 71 ? -7.080 -6.790 5.341 1.00 0.00 71 GLU A C 2
ATOM 2290 O O . GLU A 1 71 ? -7.892 -6.917 4.424 1.00 0.00 71 GLU A O 2
ATOM 2302 N N . ILE A 1 72 ? -5.767 -6.897 5.164 1.00 0.00 72 ILE A N 2
ATOM 2303 C CA . ILE A 1 72 ? -5.194 -7.175 3.853 1.00 0.00 72 ILE A CA 2
ATOM 2304 C C . ILE A 1 72 ? -5.517 -8.598 3.408 1.00 0.00 72 ILE A C 2
ATOM 2305 O O . ILE A 1 72 ? -6.037 -8.815 2.313 1.00 0.00 72 ILE A O 2
ATOM 2321 N N . LYS A 1 73 ? -5.208 -9.565 4.267 1.00 0.00 73 LYS A N 2
ATOM 2322 C CA . LYS A 1 73 ? -5.466 -10.968 3.963 1.00 0.00 73 LYS A CA 2
ATOM 2323 C C . LYS A 1 73 ? -6.962 -11.227 3.807 1.00 0.00 73 LYS A C 2
ATOM 2324 O O . LYS A 1 73 ? -7.376 -12.088 3.031 1.00 0.00 73 LYS A O 2
ATOM 2343 N N . LYS A 1 74 ? -7.768 -10.475 4.551 1.00 0.00 74 LYS A N 2
ATOM 2344 C CA . LYS A 1 74 ? -9.218 -10.623 4.495 1.00 0.00 74 LYS A CA 2
ATOM 2345 C C . LYS A 1 74 ? -9.774 -10.033 3.202 1.00 0.00 74 LYS A C 2
ATOM 2346 O O . LYS A 1 74 ? -10.788 -10.498 2.682 1.00 0.00 74 LYS A O 2
ATOM 2365 N N . ILE A 1 75 ? -9.099 -9.013 2.685 1.00 0.00 75 ILE A N 2
ATOM 2366 C CA . ILE A 1 75 ? -9.517 -8.367 1.451 1.00 0.00 75 ILE A CA 2
ATOM 2367 C C . ILE A 1 75 ? -9.160 -9.239 0.256 1.00 0.00 75 ILE A C 2
ATOM 2368 O O . ILE A 1 75 ? -9.915 -9.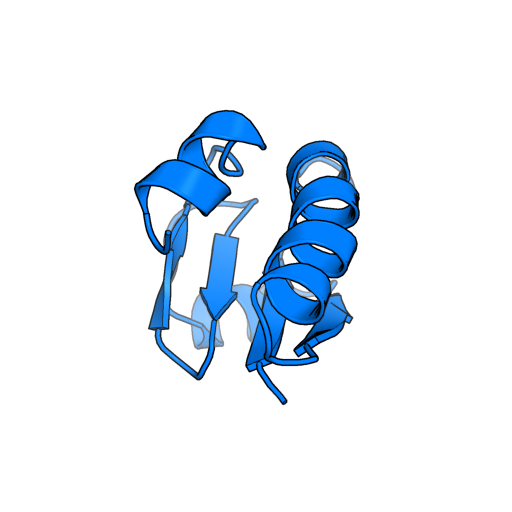328 -0.713 1.00 0.00 75 ILE A O 2
ATOM 2384 N N . LEU A 1 76 ? -8.003 -9.883 0.336 1.00 0.00 76 LEU A N 2
ATOM 2385 C CA . LEU A 1 76 ? -7.540 -10.751 -0.735 1.00 0.00 76 LEU A CA 2
ATOM 2386 C C . LEU A 1 76 ? -7.803 -12.222 -0.411 1.00 0.00 76 LEU A C 2
ATOM 2387 O O . LEU A 1 76 ? -7.343 -13.113 -1.125 1.00 0.00 76 LEU A O 2
ATOM 2403 N N . SER A 1 77 ? -8.545 -12.473 0.666 1.00 0.00 77 SER A N 2
ATOM 2404 C CA . SER A 1 77 ? -8.864 -13.836 1.073 1.00 0.00 77 SER A CA 2
ATOM 2405 C C . SER A 1 77 ? -7.593 -14.646 1.315 1.00 0.00 77 SER A C 2
ATOM 2406 O O . SER A 1 77 ? -7.709 -15.850 1.622 1.00 0.00 77 SER A O 2
ATOM 2415 N N . MET A 1 1 ? 5.888 -9.232 -7.513 1.00 0.00 1 MET A N 3
ATOM 2416 C CA . MET A 1 1 ? 4.718 -9.414 -8.417 1.00 0.00 1 MET A CA 3
ATOM 2417 C C . MET A 1 1 ? 3.665 -8.332 -8.205 1.00 0.00 1 MET A C 3
ATOM 2418 O O . MET A 1 1 ? 3.205 -7.718 -9.169 1.00 0.00 1 MET A O 3
ATOM 2434 N N . MET A 1 2 ? 3.271 -8.096 -6.954 1.00 0.00 2 MET A N 3
ATOM 2435 C CA . MET A 1 2 ? 2.262 -7.080 -6.676 1.00 0.00 2 MET A CA 3
ATOM 2436 C C . MET A 1 2 ? 2.895 -5.697 -6.513 1.00 0.00 2 MET A C 3
ATOM 2437 O O . MET A 1 2 ? 3.718 -5.477 -5.626 1.00 0.00 2 MET A O 3
ATOM 2451 N N . LYS A 1 3 ? 2.498 -4.768 -7.378 1.00 0.00 3 LYS A N 3
ATOM 2452 C CA . LYS A 1 3 ? 3.013 -3.399 -7.335 1.00 0.00 3 LYS A CA 3
ATOM 2453 C C . LYS A 1 3 ? 2.253 -2.572 -6.306 1.00 0.00 3 LYS A C 3
ATOM 2454 O O . LYS A 1 3 ? 1.071 -2.275 -6.482 1.00 0.00 3 LYS A O 3
ATOM 2473 N N . ILE A 1 4 ? 2.937 -2.206 -5.227 1.00 0.00 4 ILE A N 3
ATOM 2474 C CA . ILE A 1 4 ? 2.326 -1.418 -4.164 1.00 0.00 4 ILE A CA 3
ATOM 2475 C C . ILE A 1 4 ? 3.005 -0.060 -4.024 1.00 0.00 4 ILE A C 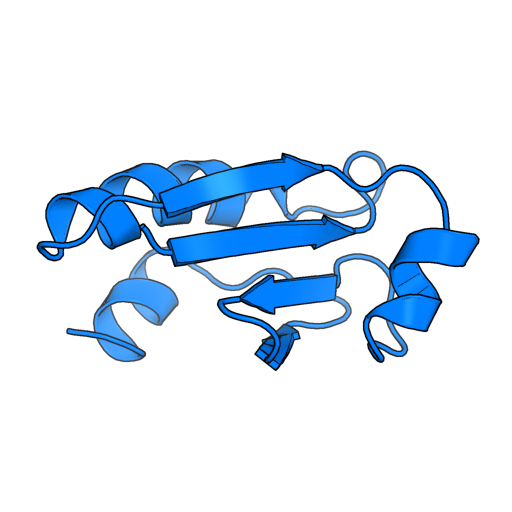3
ATOM 2476 O O . ILE A 1 4 ? 4.215 0.026 -3.813 1.00 0.00 4 ILE A O 3
ATOM 2492 N N . GLN A 1 5 ? 2.213 0.997 -4.143 1.00 0.00 5 GLN A N 3
ATOM 2493 C CA . GLN A 1 5 ? 2.726 2.359 -4.030 1.00 0.00 5 GLN A CA 3
ATOM 2494 C C . GLN A 1 5 ? 2.223 3.018 -2.747 1.00 0.00 5 GLN A C 3
ATOM 2495 O O . GLN A 1 5 ? 1.020 3.033 -2.486 1.00 0.00 5 GLN A O 3
ATOM 2509 N N . ILE A 1 6 ? 3.141 3.568 -1.947 1.00 0.00 6 ILE A N 3
ATOM 2510 C CA . ILE A 1 6 ? 2.760 4.227 -0.699 1.00 0.00 6 ILE A CA 3
ATOM 2511 C C . ILE A 1 6 ? 2.967 5.734 -0.794 1.00 0.00 6 ILE A C 3
ATOM 2512 O O . ILE A 1 6 ? 4.097 6.211 -0.897 1.00 0.00 6 ILE A O 3
ATOM 2528 N N . TYR A 1 7 ? 1.865 6.479 -0.768 1.00 0.00 7 TYR A N 3
ATOM 2529 C CA . TYR A 1 7 ? 1.921 7.933 -0.861 1.00 0.00 7 TYR A CA 3
ATOM 2530 C C . TYR A 1 7 ? 1.987 8.572 0.521 1.00 0.00 7 TYR A C 3
ATOM 2531 O O . TYR A 1 7 ? 1.029 8.518 1.292 1.00 0.00 7 TYR A O 3
ATOM 2549 N N . GLY A 1 8 ? 3.133 9.175 0.825 1.00 0.00 8 GLY A N 3
ATOM 2550 C CA . GLY A 1 8 ? 3.321 9.816 2.111 1.00 0.00 8 GLY A CA 3
ATOM 2551 C C . GLY A 1 8 ? 4.680 9.512 2.709 1.00 0.00 8 GLY A C 3
ATOM 2552 O O . GLY A 1 8 ? 5.673 10.155 2.370 1.00 0.00 8 GLY A O 3
ATOM 2556 N N . THR A 1 9 ? 4.725 8.522 3.596 1.00 0.00 9 THR A N 3
ATOM 2557 C CA . THR A 1 9 ? 5.973 8.125 4.242 1.00 0.00 9 THR A CA 3
ATOM 2558 C C . THR A 1 9 ? 6.469 9.199 5.206 1.00 0.00 9 THR A C 3
ATOM 2559 O O . THR A 1 9 ? 6.528 8.982 6.415 1.00 0.00 9 THR A O 3
ATOM 2570 N N . GLY A 1 10 ? 6.827 10.358 4.660 1.00 0.00 10 GLY A N 3
ATOM 2571 C CA . GLY A 1 10 ? 7.318 11.450 5.485 1.00 0.00 10 GLY A CA 3
ATOM 2572 C C . GLY A 1 10 ? 6.419 11.741 6.672 1.00 0.00 10 GLY A C 3
ATOM 2573 O O . GLY A 1 10 ? 6.861 11.696 7.820 1.00 0.00 10 GLY A O 3
ATOM 2577 N N . CYS A 1 11 ? 5.154 12.039 6.396 1.00 0.00 11 CYS A N 3
ATOM 2578 C CA . CYS A 1 11 ? 4.192 12.338 7.450 1.00 0.00 11 CYS A CA 3
ATOM 2579 C C . CYS A 1 11 ? 3.136 11.243 7.552 1.00 0.00 11 CYS A C 3
ATOM 2580 O O . CYS A 1 11 ? 2.669 10.915 8.643 1.00 0.00 11 CYS A O 3
ATOM 2588 N N . ALA A 1 12 ? 2.763 10.679 6.408 1.00 0.00 12 ALA A N 3
ATOM 2589 C CA . ALA A 1 12 ? 1.762 9.619 6.366 1.00 0.00 12 ALA A CA 3
ATOM 2590 C C . ALA A 1 12 ? 2.265 8.362 7.067 1.00 0.00 12 ALA A C 3
ATOM 2591 O O . ALA A 1 12 ? 3.328 7.835 6.737 1.00 0.00 12 ALA A O 3
ATOM 2598 N N . ASN A 1 13 ? 1.495 7.886 8.043 1.00 0.00 13 ASN A N 3
ATOM 2599 C CA . ASN A 1 13 ? 1.855 6.690 8.803 1.00 0.00 13 ASN A CA 3
ATOM 2600 C C . ASN A 1 13 ? 1.602 5.402 8.014 1.00 0.00 13 ASN A C 3
ATOM 2601 O O . ASN A 1 13 ? 1.554 4.317 8.593 1.00 0.00 13 ASN A O 3
ATOM 2612 N N . CYS A 1 14 ? 1.438 5.517 6.698 1.00 0.00 14 CYS A N 3
ATOM 2613 C CA . CYS A 1 14 ? 1.190 4.343 5.857 1.00 0.00 14 CYS A CA 3
ATOM 2614 C C . CYS A 1 14 ? 2.331 3.331 5.964 1.00 0.00 14 CYS A C 3
ATOM 2615 O O . CYS A 1 14 ? 2.166 2.157 5.629 1.00 0.00 14 CYS A O 3
ATOM 2623 N N . GLN A 1 15 ? 3.489 3.794 6.425 1.00 0.00 15 GLN A N 3
ATOM 2624 C CA . GLN A 1 15 ? 4.665 2.955 6.575 1.00 0.00 15 GLN A CA 3
ATOM 2625 C C . GLN A 1 15 ? 4.358 1.678 7.362 1.00 0.00 15 GLN A C 3
ATOM 2626 O O . GLN A 1 15 ? 5.043 0.664 7.210 1.00 0.00 15 GLN A O 3
ATOM 2640 N N . MET A 1 16 ? 3.325 1.730 8.198 1.00 0.00 16 MET A N 3
ATOM 2641 C CA . MET A 1 16 ? 2.936 0.576 8.998 1.00 0.00 16 MET A CA 3
ATOM 2642 C C . MET A 1 16 ? 2.498 -0.572 8.099 1.00 0.00 16 MET A C 3
ATOM 2643 O O . MET A 1 16 ? 3.118 -1.636 8.088 1.00 0.00 16 MET A O 3
ATOM 2657 N N . LEU A 1 17 ? 1.436 -0.348 7.333 1.00 0.00 17 LEU A N 3
ATOM 2658 C CA . LEU A 1 17 ? 0.934 -1.365 6.418 1.00 0.00 17 LEU A CA 3
ATOM 2659 C C . LEU A 1 17 ? 1.952 -1.642 5.316 1.00 0.00 17 LEU A C 3
ATOM 2660 O O . LEU A 1 17 ? 1.912 -2.689 4.675 1.00 0.00 17 LEU A O 3
ATOM 2676 N N . GLU A 1 18 ? 2.864 -0.698 5.101 1.00 0.00 18 GLU A N 3
ATOM 2677 C CA . GLU A 1 18 ? 3.894 -0.865 4.064 1.00 0.00 18 GLU A CA 3
ATOM 2678 C C . GLU A 1 18 ? 4.701 -2.133 4.325 1.00 0.00 18 GLU A C 3
ATOM 2679 O O . GLU A 1 18 ? 4.860 -2.972 3.438 1.00 0.00 18 GLU A O 3
ATOM 2691 N N . LYS A 1 19 ? 5.203 -2.268 5.549 1.00 0.00 19 LYS A N 3
ATOM 2692 C CA . LYS A 1 19 ? 5.990 -3.440 5.927 1.00 0.00 19 LYS A CA 3
ATOM 2693 C C . LYS A 1 19 ? 5.107 -4.684 5.986 1.00 0.00 19 LYS A C 3
ATOM 2694 O O . LYS A 1 19 ? 5.421 -5.714 5.385 1.00 0.00 19 LYS A O 3
ATOM 2713 N N . ASN A 1 20 ? 3.999 -4.579 6.712 1.00 0.00 20 ASN A N 3
ATOM 2714 C CA . ASN A 1 20 ? 3.064 -5.693 6.852 1.00 0.00 20 ASN A CA 3
ATOM 2715 C C . ASN A 1 20 ? 2.622 -6.198 5.482 1.00 0.00 20 ASN A C 3
ATOM 2716 O O . ASN A 1 20 ? 2.500 -7.403 5.261 1.00 0.00 20 ASN A O 3
ATOM 2727 N N . ALA A 1 21 ? 2.386 -5.264 4.570 1.00 0.00 21 ALA A N 3
ATOM 2728 C CA . ALA A 1 21 ? 1.959 -5.601 3.218 1.00 0.00 21 ALA A CA 3
ATOM 2729 C C . ALA A 1 21 ? 2.987 -6.478 2.511 1.00 0.00 21 ALA A C 3
ATOM 2730 O O . ALA A 1 21 ? 2.634 -7.471 1.882 1.00 0.00 21 ALA A O 3
ATOM 2737 N N . ARG A 1 22 ? 4.260 -6.103 2.611 1.00 0.00 22 ARG A N 3
ATOM 2738 C CA . ARG A 1 22 ? 5.333 -6.860 1.973 1.00 0.00 22 ARG A CA 3
ATOM 2739 C C . ARG A 1 22 ? 5.306 -8.325 2.399 1.00 0.00 22 ARG A C 3
ATOM 2740 O O . ARG A 1 22 ? 5.558 -9.220 1.591 1.00 0.00 22 ARG A O 3
ATOM 2761 N N . GLU A 1 23 ? 5.003 -8.565 3.669 1.00 0.00 23 GLU A N 3
ATOM 2762 C CA . GLU A 1 23 ? 4.952 -9.928 4.186 1.00 0.00 23 GLU A CA 3
ATOM 2763 C C . GLU A 1 23 ? 3.709 -10.659 3.682 1.00 0.00 23 GLU A C 3
ATOM 2764 O O . GLU A 1 23 ? 3.802 -11.774 3.173 1.00 0.00 23 GLU A O 3
ATOM 2776 N N . ALA A 1 24 ? 2.548 -10.030 3.832 1.00 0.00 24 ALA A N 3
ATOM 2777 C CA . ALA A 1 24 ? 1.289 -10.631 3.399 1.00 0.00 24 ALA A CA 3
ATOM 2778 C C . ALA A 1 24 ? 1.268 -10.881 1.894 1.00 0.00 24 ALA A C 3
ATOM 2779 O O . ALA A 1 24 ? 0.911 -11.971 1.445 1.00 0.00 24 ALA A O 3
ATOM 2786 N N . VAL A 1 25 ? 1.641 -9.871 1.116 1.00 0.00 25 VAL A N 3
ATOM 2787 C CA . VAL A 1 25 ? 1.651 -9.997 -0.338 1.00 0.00 25 VAL A CA 3
ATOM 2788 C C . VAL A 1 25 ? 2.470 -11.217 -0.768 1.00 0.00 25 VAL A C 3
ATOM 2789 O O . VAL A 1 25 ? 1.959 -12.100 -1.456 1.00 0.00 25 VAL A O 3
ATOM 2802 N N . LYS A 1 26 ? 3.729 -11.276 -0.345 1.00 0.00 26 LYS A N 3
ATOM 2803 C CA . LYS A 1 26 ? 4.593 -12.403 -0.676 1.00 0.00 26 LYS A CA 3
ATOM 2804 C C . LYS A 1 26 ? 4.117 -13.676 0.028 1.00 0.00 26 LYS A C 3
ATOM 2805 O O . LYS A 1 26 ? 4.130 -14.759 -0.556 1.00 0.00 26 LYS A O 3
ATOM 2824 N N . GLU A 1 27 ? 3.698 -13.537 1.288 1.00 0.00 27 GLU A N 3
ATOM 2825 C CA . GLU A 1 27 ? 3.220 -14.678 2.067 1.00 0.00 27 GLU A CA 3
ATOM 2826 C C . GLU A 1 27 ? 2.025 -15.339 1.389 1.00 0.00 27 GLU A C 3
ATOM 2827 O O . GLU A 1 27 ? 1.981 -16.560 1.241 1.00 0.00 27 GLU A O 3
ATOM 2839 N N . LEU A 1 28 ? 1.059 -14.524 0.971 1.00 0.00 28 LEU A N 3
ATOM 2840 C CA . LEU A 1 28 ? -0.133 -15.033 0.300 1.00 0.00 28 LEU A CA 3
ATOM 2841 C C . LEU A 1 28 ? 0.244 -15.900 -0.900 1.00 0.00 28 LEU A C 3
ATOM 2842 O O . LEU A 1 28 ? -0.556 -16.708 -1.370 1.00 0.00 28 LEU A O 3
ATOM 2858 N N . GLY A 1 29 ? 1.469 -15.725 -1.390 1.00 0.00 29 GLY A N 3
ATOM 2859 C CA . GLY A 1 29 ? 1.931 -16.498 -2.528 1.00 0.00 29 GLY A CA 3
ATOM 2860 C C . GLY A 1 29 ? 2.166 -15.639 -3.753 1.00 0.00 29 GLY A C 3
ATOM 2861 O O . GLY A 1 29 ? 1.801 -16.019 -4.866 1.00 0.00 29 GLY A O 3
ATOM 2865 N N . ILE A 1 30 ? 2.779 -14.478 -3.547 1.00 0.00 30 ILE A N 3
ATOM 2866 C CA . ILE A 1 30 ? 3.067 -13.558 -4.641 1.00 0.00 30 ILE A CA 3
ATOM 2867 C C . ILE A 1 30 ? 3.874 -12.359 -4.151 1.00 0.00 30 ILE A C 3
ATOM 2868 O O . ILE A 1 30 ? 3.383 -11.543 -3.373 1.00 0.00 30 ILE A O 3
ATOM 2884 N N . ASP A 1 31 ? 5.113 -12.257 -4.620 1.00 0.00 31 ASP A N 3
ATOM 2885 C CA . ASP A 1 31 ? 5.987 -11.159 -4.242 1.00 0.00 31 ASP A CA 3
ATOM 2886 C C . ASP A 1 31 ? 5.389 -9.834 -4.685 1.00 0.00 31 ASP A C 3
ATOM 2887 O O . ASP A 1 31 ? 4.479 -9.800 -5.509 1.00 0.00 31 ASP A O 3
ATOM 2896 N N . ALA A 1 32 ? 5.899 -8.747 -4.133 1.00 0.00 32 ALA A N 3
ATOM 2897 C CA . ALA A 1 32 ? 5.421 -7.431 -4.469 1.00 0.00 32 ALA A CA 3
ATOM 2898 C C . ALA A 1 32 ? 6.571 -6.455 -4.421 1.00 0.00 32 ALA A C 3
ATOM 2899 O O . ALA A 1 32 ? 7.633 -6.757 -3.877 1.00 0.00 32 ALA A O 3
ATOM 2906 N N . GLU A 1 33 ? 6.360 -5.283 -4.975 1.00 0.00 33 GLU A N 3
ATOM 2907 C CA . GLU A 1 33 ? 7.389 -4.269 -4.971 1.00 0.00 33 GLU A CA 3
ATOM 2908 C C . GLU A 1 33 ? 6.828 -2.987 -4.387 1.00 0.00 33 GLU A C 3
ATOM 2909 O O . GLU A 1 33 ? 5.976 -2.337 -4.995 1.00 0.00 33 GLU A O 3
ATOM 2921 N N . PHE A 1 34 ? 7.283 -2.639 -3.197 1.00 0.00 34 PHE A N 3
ATOM 2922 C CA . PHE A 1 34 ? 6.792 -1.447 -2.530 1.00 0.00 34 PHE A CA 3
ATOM 2923 C C . PHE A 1 34 ? 7.732 -0.266 -2.706 1.00 0.00 34 PHE A C 3
ATOM 2924 O O . PHE A 1 34 ? 8.813 -0.214 -2.119 1.00 0.00 34 PHE A O 3
ATOM 2941 N N . GLU A 1 35 ? 7.284 0.688 -3.509 1.00 0.00 35 GLU A N 3
ATOM 2942 C CA . GLU A 1 35 ? 8.046 1.900 -3.773 1.00 0.00 35 GLU A CA 3
ATOM 2943 C C . GLU A 1 35 ? 7.269 3.110 -3.272 1.00 0.00 35 GLU A C 3
ATOM 2944 O O . GLU A 1 35 ? 6.068 3.227 -3.518 1.00 0.00 35 GLU A O 3
ATOM 2956 N N . LYS A 1 36 ? 7.944 4.001 -2.558 1.00 0.00 36 LYS A N 3
ATOM 2957 C CA . LYS A 1 36 ? 7.288 5.183 -2.017 1.00 0.00 36 LYS A CA 3
ATOM 2958 C C . LYS A 1 36 ? 7.123 6.263 -3.080 1.00 0.00 36 LYS A C 3
ATOM 2959 O O . LYS A 1 36 ? 7.890 6.336 -4.039 1.00 0.00 36 LYS A O 3
ATOM 2978 N N . ILE A 1 37 ? 6.090 7.079 -2.907 1.00 0.00 37 ILE A N 3
ATOM 2979 C CA . ILE A 1 37 ? 5.773 8.143 -3.847 1.00 0.00 37 ILE A CA 3
ATOM 2980 C C . ILE A 1 37 ? 5.629 9.477 -3.120 1.00 0.00 37 ILE A C 3
ATOM 2981 O O . ILE A 1 37 ? 4.517 9.936 -2.859 1.00 0.00 37 ILE A O 3
ATOM 2997 N N . LYS A 1 38 ? 6.761 10.092 -2.784 1.00 0.00 38 LYS A N 3
ATOM 2998 C CA . LYS A 1 38 ? 6.750 11.367 -2.077 1.00 0.00 38 LYS A CA 3
ATOM 2999 C C . LYS A 1 38 ? 6.543 12.530 -3.041 1.00 0.00 38 LYS A C 3
ATOM 3000 O O . LYS A 1 38 ? 7.476 13.272 -3.348 1.00 0.00 38 LYS A O 3
ATOM 3019 N N . GLU A 1 39 ? 5.307 12.683 -3.499 1.00 0.00 39 GLU A N 3
ATOM 3020 C CA . GLU A 1 39 ? 4.946 13.760 -4.426 1.00 0.00 39 GLU A CA 3
ATOM 3021 C C . GLU A 1 39 ? 3.482 13.650 -4.840 1.00 0.00 39 GLU A C 3
ATOM 3022 O O . GLU A 1 39 ? 3.074 12.638 -5.411 1.00 0.00 39 GLU A O 3
ATOM 3034 N N . MET A 1 40 ? 2.692 14.689 -4.558 1.00 0.00 40 MET A N 3
ATOM 3035 C CA . MET A 1 40 ? 1.275 14.682 -4.912 1.00 0.00 40 MET A CA 3
ATOM 3036 C C . MET A 1 40 ? 1.085 14.364 -6.385 1.00 0.00 40 MET A C 3
ATOM 3037 O O . MET A 1 40 ? 0.101 13.728 -6.764 1.00 0.00 40 MET A O 3
ATOM 3051 N N . ASP A 1 41 ? 2.038 14.781 -7.215 1.00 0.00 41 ASP A N 3
ATOM 3052 C CA . ASP A 1 41 ? 1.962 14.498 -8.642 1.00 0.00 41 ASP A CA 3
ATOM 3053 C C . ASP A 1 41 ? 1.724 13.008 -8.834 1.00 0.00 41 ASP A C 3
ATOM 3054 O O . ASP A 1 41 ? 0.968 12.587 -9.708 1.00 0.00 41 ASP A O 3
ATOM 3063 N N . GLN A 1 42 ? 2.363 12.221 -7.974 1.00 0.00 42 GLN A N 3
ATOM 3064 C CA . GLN A 1 42 ? 2.217 10.777 -7.995 1.00 0.00 42 GLN A CA 3
ATOM 3065 C C . GLN A 1 42 ? 1.010 10.359 -7.158 1.00 0.00 42 GLN A C 3
ATOM 3066 O O . GLN A 1 42 ? 0.327 9.387 -7.478 1.00 0.00 42 GLN A O 3
ATOM 3080 N N . ILE A 1 43 ? 0.758 11.101 -6.076 1.00 0.00 43 ILE A N 3
ATOM 3081 C CA . ILE A 1 43 ? -0.361 10.803 -5.189 1.00 0.00 43 ILE A CA 3
ATOM 3082 C C . ILE A 1 43 ? -1.690 10.880 -5.930 1.00 0.00 43 ILE A C 3
ATOM 3083 O O . ILE A 1 43 ? -2.469 9.929 -5.941 1.00 0.00 43 ILE A O 3
ATOM 3099 N N . LEU A 1 44 ? -1.931 12.020 -6.552 1.00 0.00 44 LEU A N 3
ATOM 3100 C CA . LEU A 1 44 ? -3.162 12.242 -7.305 1.00 0.00 44 LEU A CA 3
ATOM 3101 C C . LEU A 1 44 ? -3.256 11.282 -8.488 1.00 0.00 44 LEU A C 3
ATOM 3102 O O . LEU A 1 44 ? -4.330 10.764 -8.793 1.00 0.00 44 LEU A O 3
ATOM 3118 N N . GLU A 1 45 ? -2.123 11.039 -9.143 1.00 0.00 45 GLU A N 3
ATOM 3119 C CA . GLU A 1 45 ? -2.086 10.127 -10.282 1.00 0.00 45 GLU A CA 3
ATOM 3120 C C . GLU A 1 45 ? -2.663 8.771 -9.894 1.00 0.00 45 GLU A C 3
ATOM 3121 O O . GLU A 1 45 ? -3.169 8.031 -10.738 1.00 0.00 45 GLU A O 3
ATOM 3133 N N . ALA A 1 46 ? -2.598 8.464 -8.603 1.00 0.00 46 ALA A N 3
ATOM 3134 C CA . ALA A 1 46 ? -3.125 7.215 -8.085 1.00 0.00 46 ALA A CA 3
ATOM 3135 C C . ALA A 1 46 ? -4.643 7.247 -8.117 1.00 0.00 46 ALA A C 3
ATOM 3136 O O . ALA A 1 46 ? -5.295 6.253 -8.435 1.00 0.00 46 ALA A O 3
ATOM 3143 N N . GLY A 1 47 ? -5.197 8.408 -7.789 1.00 0.00 47 GLY A N 3
ATOM 3144 C CA . GLY A 1 47 ? -6.635 8.564 -7.785 1.00 0.00 47 GLY A CA 3
ATOM 3145 C C . GLY A 1 47 ? -7.195 8.782 -6.392 1.00 0.00 47 GLY A C 3
ATOM 3146 O O . GLY A 1 47 ? -8.378 9.083 -6.236 1.00 0.00 47 GLY A O 3
ATOM 3150 N N . LEU A 1 48 ? -6.347 8.633 -5.375 1.00 0.00 48 LEU A N 3
ATOM 3151 C CA . LEU A 1 48 ? -6.781 8.822 -3.995 1.00 0.00 48 LEU A CA 3
ATOM 3152 C C . LEU A 1 48 ? -6.829 10.306 -3.636 1.00 0.00 48 LEU A C 3
ATOM 3153 O O . LEU A 1 48 ? -6.315 11.147 -4.372 1.00 0.00 48 LEU A O 3
ATOM 3169 N N . THR A 1 49 ? -7.456 10.624 -2.507 1.00 0.00 49 THR A N 3
ATOM 3170 C CA . THR A 1 49 ? -7.575 12.010 -2.068 1.00 0.00 49 THR A CA 3
ATOM 3171 C C . THR A 1 49 ? -7.142 12.185 -0.614 1.00 0.00 49 THR A C 3
ATOM 3172 O O . THR A 1 49 ? -7.411 13.218 -0.001 1.00 0.00 49 THR A O 3
ATOM 3183 N N . ALA A 1 50 ? -6.466 11.180 -0.067 1.00 0.00 50 ALA A N 3
ATOM 3184 C CA . ALA A 1 50 ? -5.997 11.241 1.311 1.00 0.00 50 ALA A CA 3
ATOM 3185 C C . ALA A 1 50 ? -4.476 11.250 1.363 1.00 0.00 50 ALA A C 3
ATOM 3186 O O . ALA A 1 50 ? -3.812 11.087 0.338 1.00 0.00 50 ALA A O 3
ATOM 3193 N N . LEU A 1 51 ? -3.923 11.457 2.553 1.00 0.00 51 LEU A N 3
ATOM 3194 C CA . LEU A 1 51 ? -2.478 11.504 2.712 1.00 0.00 51 LEU A CA 3
ATOM 3195 C C . LEU A 1 51 ? -1.840 10.125 2.547 1.00 0.00 51 LEU A C 3
ATOM 3196 O O . LEU A 1 51 ? -1.182 9.861 1.541 1.00 0.00 51 LEU A O 3
ATOM 3212 N N . PRO A 1 52 ? -2.015 9.222 3.527 1.00 0.00 52 PRO A N 3
ATOM 3213 C CA . PRO A 1 52 ? -1.438 7.876 3.461 1.00 0.00 52 PRO A CA 3
ATOM 3214 C C . PRO A 1 52 ? -2.146 6.989 2.443 1.00 0.00 52 PRO A C 3
ATOM 3215 O O . PRO A 1 52 ? -2.691 5.945 2.795 1.00 0.00 52 PRO A O 3
ATOM 3226 N N . GLY A 1 53 ? -2.132 7.404 1.178 1.00 0.00 53 GLY A N 3
ATOM 3227 C CA . GLY A 1 53 ? -2.774 6.619 0.142 1.00 0.00 53 GLY A CA 3
ATOM 3228 C C . GLY A 1 53 ? -1.915 5.455 -0.300 1.00 0.00 53 GLY A C 3
ATOM 3229 O O . GLY A 1 53 ? -0.687 5.550 -0.291 1.00 0.00 53 GLY A O 3
ATOM 3233 N N . LEU A 1 54 ? -2.547 4.352 -0.682 1.00 0.00 54 LEU A N 3
ATOM 3234 C CA . LEU A 1 54 ? -1.807 3.178 -1.119 1.00 0.00 54 LEU A CA 3
ATOM 3235 C C . LEU A 1 54 ? -2.545 2.449 -2.230 1.00 0.00 54 LEU A C 3
ATOM 3236 O O . LEU A 1 54 ? -3.591 1.841 -2.001 1.00 0.00 54 LEU A O 3
ATOM 3252 N N . ALA A 1 55 ? -1.991 2.509 -3.435 1.00 0.00 55 ALA A N 3
ATOM 3253 C CA . ALA A 1 55 ? -2.600 1.845 -4.575 1.00 0.00 55 ALA A CA 3
ATOM 3254 C C . ALA A 1 55 ? -1.925 0.505 -4.837 1.00 0.00 55 ALA A C 3
ATOM 3255 O O . ALA A 1 55 ? -0.704 0.430 -4.970 1.00 0.00 55 ALA A O 3
ATOM 3262 N N . VAL A 1 56 ? -2.723 -0.556 -4.898 1.00 0.00 56 VAL A N 3
ATOM 3263 C CA . VAL A 1 56 ? -2.190 -1.891 -5.132 1.00 0.00 56 VAL A CA 3
ATOM 3264 C C . VAL A 1 56 ? -2.771 -2.522 -6.384 1.00 0.00 56 VAL A C 3
ATOM 3265 O O . VAL A 1 56 ? -3.961 -2.400 -6.667 1.00 0.00 56 VAL A O 3
ATOM 3278 N N . ASP A 1 57 ? -1.910 -3.205 -7.126 1.00 0.00 57 ASP A N 3
ATOM 3279 C CA . ASP A 1 57 ? -2.315 -3.873 -8.361 1.00 0.00 57 ASP A CA 3
ATOM 3280 C C . ASP A 1 57 ? -3.154 -2.946 -9.241 1.00 0.00 57 ASP A C 3
ATOM 3281 O O . ASP A 1 57 ? -3.977 -3.406 -10.033 1.00 0.00 57 ASP A O 3
ATOM 3290 N N . GLY A 1 58 ? -2.941 -1.641 -9.096 1.00 0.00 58 GLY A N 3
ATOM 3291 C CA . GLY A 1 58 ? -3.688 -0.677 -9.884 1.00 0.00 58 GLY A CA 3
ATOM 3292 C C . GLY A 1 58 ? -5.076 -0.423 -9.328 1.00 0.00 58 GLY A C 3
ATOM 3293 O O . GLY A 1 58 ? -5.994 -0.065 -10.065 1.00 0.00 58 GLY A O 3
ATOM 3297 N N . GLU A 1 59 ? -5.225 -0.607 -8.021 1.00 0.00 59 GLU A N 3
ATOM 3298 C CA . GLU A 1 59 ? -6.505 -0.399 -7.355 1.00 0.00 59 GLU A CA 3
ATOM 3299 C C . GLU A 1 59 ? -6.289 0.090 -5.928 1.00 0.00 59 GLU A C 3
ATOM 3300 O O . GLU A 1 59 ? -6.031 -0.700 -5.020 1.00 0.00 59 GLU A O 3
ATOM 3312 N N . LEU A 1 60 ? -6.388 1.401 -5.739 1.00 0.00 60 LEU A N 3
ATOM 3313 C CA . LEU A 1 60 ? -6.196 2.000 -4.421 1.00 0.00 60 LEU A CA 3
ATOM 3314 C C . LEU A 1 60 ? -7.420 1.805 -3.542 1.00 0.00 60 LEU A C 3
ATOM 3315 O O . LEU A 1 60 ? -8.557 1.878 -4.007 1.00 0.00 60 LEU A O 3
ATOM 3331 N N . LYS A 1 61 ? -7.171 1.554 -2.263 1.00 0.00 61 LYS A N 3
ATOM 3332 C CA . LYS A 1 61 ? -8.245 1.343 -1.300 1.00 0.00 61 LYS A CA 3
ATOM 3333 C C . LYS A 1 61 ? -7.866 1.883 0.078 1.00 0.00 61 LYS A C 3
ATOM 3334 O O . LYS A 1 61 ? -8.584 1.661 1.054 1.00 0.00 61 LYS A O 3
ATOM 3353 N N . ILE A 1 62 ? -6.741 2.591 0.158 1.00 0.00 62 ILE A N 3
ATOM 3354 C CA . ILE A 1 62 ? -6.288 3.153 1.422 1.00 0.00 62 ILE A CA 3
ATOM 3355 C C . ILE A 1 62 ? -6.203 4.674 1.324 1.00 0.00 62 ILE A C 3
ATOM 3356 O O . ILE A 1 62 ? -5.520 5.208 0.452 1.00 0.00 62 ILE A O 3
ATOM 3372 N N . MET A 1 63 ? -6.913 5.369 2.209 1.00 0.00 63 MET A N 3
ATOM 3373 C CA . MET A 1 63 ? -6.918 6.828 2.196 1.00 0.00 63 MET A CA 3
ATOM 3374 C C . MET A 1 63 ? -7.042 7.413 3.602 1.00 0.00 63 MET A C 3
ATOM 3375 O O . MET A 1 63 ? -8.070 7.250 4.259 1.00 0.00 63 MET A O 3
ATOM 3389 N N . GLY A 1 64 ? -6.003 8.118 4.053 1.00 0.00 64 GLY A N 3
ATOM 3390 C CA . GLY A 1 64 ? -6.050 8.735 5.370 1.00 0.00 64 GLY A CA 3
ATOM 3391 C C . GLY A 1 64 ? -5.634 7.805 6.492 1.00 0.00 64 GLY A C 3
ATOM 3392 O O . GLY A 1 64 ? -5.521 8.227 7.643 1.00 0.00 64 GLY A O 3
ATOM 3396 N N . ARG A 1 65 ? -5.402 6.541 6.164 1.00 0.00 65 ARG A N 3
ATOM 3397 C CA . ARG A 1 65 ? -4.993 5.557 7.161 1.00 0.00 65 ARG A CA 3
ATOM 3398 C C . ARG A 1 65 ? -4.947 4.165 6.551 1.00 0.00 65 ARG A C 3
ATOM 3399 O O . ARG A 1 65 ? -5.986 3.541 6.328 1.00 0.00 65 ARG A O 3
ATOM 3420 N N . VAL A 1 66 ? -3.740 3.678 6.281 1.00 0.00 66 VAL A N 3
ATOM 3421 C CA . VAL A 1 66 ? -3.571 2.356 5.693 1.00 0.00 66 VAL A CA 3
ATOM 3422 C C . VAL A 1 66 ? -4.359 1.308 6.475 1.00 0.00 66 VAL A C 3
ATOM 3423 O O . VAL A 1 66 ? -4.692 1.511 7.643 1.00 0.00 66 VAL A O 3
ATOM 3436 N N . ALA A 1 67 ? -4.652 0.186 5.827 1.00 0.00 67 ALA A N 3
ATOM 3437 C CA . ALA A 1 67 ? -5.397 -0.892 6.465 1.00 0.00 67 ALA A CA 3
ATOM 3438 C C . ALA A 1 67 ? -4.486 -1.741 7.346 1.00 0.00 67 ALA A C 3
ATOM 3439 O O . ALA A 1 67 ? -3.271 -1.546 7.368 1.00 0.00 67 ALA A O 3
ATOM 3446 N N . SER A 1 68 ? -5.080 -2.683 8.071 1.00 0.00 68 SER A N 3
ATOM 3447 C CA . SER A 1 68 ? -4.319 -3.561 8.952 1.00 0.00 68 SER A CA 3
ATOM 3448 C C . SER A 1 68 ? -3.948 -4.856 8.238 1.00 0.00 68 SER A C 3
ATOM 3449 O O . SER A 1 68 ? -4.473 -5.158 7.166 1.00 0.00 68 SER A O 3
ATOM 3457 N N . LYS A 1 69 ? -3.039 -5.619 8.839 1.00 0.00 69 LYS A N 3
ATOM 3458 C CA . LYS A 1 69 ? -2.597 -6.885 8.257 1.00 0.00 69 LYS A CA 3
ATOM 3459 C C . LYS A 1 69 ? -3.785 -7.794 7.951 1.00 0.00 69 LYS A C 3
ATOM 3460 O O . LYS A 1 69 ? -3.803 -8.486 6.934 1.00 0.00 69 LYS A O 3
ATOM 3479 N N . GLU A 1 70 ? -4.777 -7.786 8.837 1.00 0.00 70 GLU A N 3
ATOM 3480 C CA . GLU A 1 70 ? -5.967 -8.608 8.655 1.00 0.00 70 GLU A CA 3
ATOM 3481 C C . GLU A 1 70 ? -6.817 -8.080 7.503 1.00 0.00 70 GLU A C 3
ATOM 3482 O O . GLU A 1 70 ? -7.407 -8.854 6.749 1.00 0.00 70 GLU A O 3
ATOM 3494 N N . GLU A 1 71 ? -6.872 -6.758 7.374 1.00 0.00 71 GLU A N 3
ATOM 3495 C CA . GLU A 1 71 ? -7.648 -6.126 6.313 1.00 0.00 71 GLU A CA 3
ATOM 3496 C C . GLU A 1 71 ? -7.016 -6.388 4.950 1.00 0.00 71 GLU A C 3
ATOM 3497 O O . GLU A 1 71 ? -7.689 -6.828 4.017 1.00 0.00 71 GLU A O 3
ATOM 3509 N N . ILE A 1 72 ? -5.720 -6.115 4.841 1.00 0.00 72 ILE A N 3
ATOM 3510 C CA . ILE A 1 72 ? -4.997 -6.323 3.592 1.00 0.00 72 ILE A CA 3
ATOM 3511 C C . ILE A 1 72 ? -5.071 -7.784 3.156 1.00 0.00 72 ILE A C 3
ATOM 3512 O O . ILE A 1 72 ? -5.254 -8.081 1.975 1.00 0.00 72 ILE A O 3
ATOM 3528 N N . LYS A 1 73 ? -4.931 -8.690 4.118 1.00 0.00 73 LYS A N 3
ATOM 3529 C CA . LYS A 1 73 ? -4.985 -10.119 3.834 1.00 0.00 73 LYS A CA 3
ATOM 3530 C C . LYS A 1 73 ? -6.349 -10.507 3.275 1.00 0.00 73 LYS A C 3
ATOM 3531 O O . LYS A 1 73 ? -6.461 -11.424 2.463 1.00 0.00 73 LYS A O 3
ATOM 3550 N N . LYS A 1 74 ? -7.385 -9.799 3.717 1.00 0.00 74 LYS A N 3
ATOM 3551 C CA . LYS A 1 74 ? -8.743 -10.066 3.260 1.00 0.00 74 LYS A CA 3
ATOM 3552 C C . LYS A 1 74 ? -8.942 -9.568 1.833 1.00 0.00 74 LYS A C 3
ATOM 3553 O O . LYS A 1 74 ? -9.709 -10.147 1.063 1.00 0.00 74 LYS A O 3
ATOM 3572 N N . ILE A 1 75 ? -8.242 -8.493 1.485 1.00 0.00 75 ILE A N 3
ATOM 3573 C CA . ILE A 1 75 ? -8.334 -7.920 0.150 1.00 0.00 75 ILE A CA 3
ATOM 3574 C C . ILE A 1 75 ? -7.560 -8.774 -0.848 1.00 0.00 75 ILE A C 3
ATOM 3575 O O . ILE A 1 75 ? -7.987 -8.958 -1.988 1.00 0.00 75 ILE A O 3
ATOM 3591 N N . LEU A 1 76 ? -6.420 -9.290 -0.408 1.00 0.00 76 LEU A N 3
ATOM 3592 C CA . LEU A 1 76 ? -5.581 -10.122 -1.257 1.00 0.00 76 LEU A CA 3
ATOM 3593 C C . LEU A 1 76 ? -6.316 -11.392 -1.673 1.00 0.00 76 LEU A C 3
ATOM 3594 O O . LEU A 1 76 ? -6.275 -11.793 -2.836 1.00 0.00 76 LEU A O 3
ATOM 3610 N N . SER A 1 77 ? -6.989 -12.020 -0.714 1.00 0.00 77 SER A N 3
ATOM 3611 C CA . SER A 1 77 ? -7.734 -13.246 -0.979 1.00 0.00 77 SER A CA 3
ATOM 3612 C C . SER A 1 77 ? -6.809 -14.349 -1.478 1.00 0.00 77 SER A C 3
ATOM 3613 O O . SER A 1 77 ? -5.575 -14.151 -1.435 1.00 0.00 77 SER A O 3
ATOM 3622 N N . MET A 1 1 ? 4.269 -10.540 -8.286 1.00 0.00 1 MET A N 4
ATOM 3623 C CA . MET A 1 1 ? 4.883 -9.199 -8.478 1.00 0.00 1 MET A CA 4
ATOM 3624 C C . MET A 1 1 ? 3.829 -8.100 -8.429 1.00 0.00 1 MET A C 4
ATOM 3625 O O . MET A 1 1 ? 3.476 -7.526 -9.459 1.00 0.00 1 MET A O 4
ATOM 3641 N N . MET A 1 2 ? 3.324 -7.803 -7.231 1.00 0.00 2 MET A N 4
ATOM 3642 C CA . MET A 1 2 ? 2.309 -6.765 -7.092 1.00 0.00 2 MET A CA 4
ATOM 3643 C C . MET A 1 2 ? 2.943 -5.386 -6.903 1.00 0.00 2 MET A C 4
ATOM 3644 O O . MET A 1 2 ? 3.619 -5.130 -5.909 1.00 0.00 2 MET A O 4
ATOM 3658 N N . LYS A 1 3 ? 2.711 -4.496 -7.862 1.00 0.00 3 LYS A N 4
ATOM 3659 C CA . LYS A 1 3 ? 3.249 -3.140 -7.792 1.00 0.00 3 LYS A CA 4
ATOM 3660 C C . LYS A 1 3 ? 2.527 -2.344 -6.715 1.00 0.00 3 LYS A C 4
ATOM 3661 O O . LYS A 1 3 ? 1.379 -1.935 -6.892 1.00 0.00 3 LYS A O 4
ATOM 3680 N N . ILE A 1 4 ? 3.198 -2.140 -5.588 1.00 0.00 4 ILE A N 4
ATOM 3681 C CA . ILE A 1 4 ? 2.612 -1.409 -4.474 1.00 0.00 4 ILE A CA 4
ATOM 3682 C C . ILE A 1 4 ? 3.313 -0.077 -4.239 1.00 0.00 4 ILE A C 4
ATOM 3683 O O . ILE A 1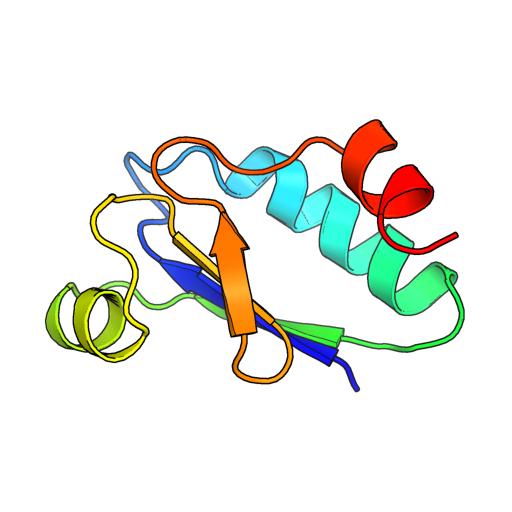 4 ? 4.513 -0.023 -3.976 1.00 0.00 4 ILE A O 4
ATOM 3699 N N . GLN A 1 5 ? 2.538 0.994 -4.331 1.00 0.00 5 GLN A N 4
ATOM 3700 C CA . GLN A 1 5 ? 3.054 2.346 -4.126 1.00 0.00 5 GLN A CA 4
ATOM 3701 C C . GLN A 1 5 ? 2.486 2.956 -2.846 1.00 0.00 5 GLN A C 4
ATOM 3702 O O . GLN A 1 5 ? 1.275 2.920 -2.621 1.00 0.00 5 GLN A O 4
ATOM 3716 N N . ILE A 1 6 ? 3.360 3.521 -2.008 1.00 0.00 6 ILE A N 4
ATOM 3717 C CA . ILE A 1 6 ? 2.919 4.135 -0.759 1.00 0.00 6 ILE A CA 4
ATOM 3718 C C . ILE A 1 6 ? 3.079 5.650 -0.806 1.00 0.00 6 ILE A C 4
ATOM 3719 O O . ILE A 1 6 ? 4.194 6.164 -0.891 1.00 0.00 6 ILE A O 4
ATOM 3735 N N . TYR A 1 7 ? 1.957 6.364 -0.753 1.00 0.00 7 TYR A N 4
ATOM 3736 C CA . TYR A 1 7 ? 1.979 7.820 -0.795 1.00 0.00 7 TYR A CA 4
ATOM 3737 C C . TYR A 1 7 ? 1.854 8.411 0.604 1.00 0.00 7 TYR A C 4
ATOM 3738 O O . TYR A 1 7 ? 0.784 8.381 1.211 1.00 0.00 7 TYR A O 4
ATOM 3756 N N . GLY A 1 8 ? 2.962 8.947 1.110 1.00 0.00 8 GLY A N 4
ATOM 3757 C CA . GLY A 1 8 ? 2.966 9.539 2.434 1.00 0.00 8 GLY A CA 4
ATOM 3758 C C . GLY A 1 8 ? 4.347 9.998 2.860 1.00 0.00 8 GLY A C 4
ATOM 3759 O O . GLY A 1 8 ? 4.852 11.009 2.371 1.00 0.00 8 GLY A O 4
ATOM 3763 N N . THR A 1 9 ? 4.960 9.251 3.774 1.00 0.00 9 THR A N 4
ATOM 3764 C CA . THR A 1 9 ? 6.291 9.581 4.269 1.00 0.00 9 THR A CA 4
ATOM 3765 C C . THR A 1 9 ? 6.266 10.856 5.104 1.00 0.00 9 THR A C 4
ATOM 3766 O O . THR A 1 9 ? 6.469 11.954 4.585 1.00 0.00 9 THR A O 4
ATOM 3777 N N . GLY A 1 10 ? 6.016 10.704 6.400 1.00 0.00 10 GLY A N 4
ATOM 3778 C CA . GLY A 1 10 ? 5.969 11.850 7.288 1.00 0.00 10 GLY A CA 4
ATOM 3779 C C . GLY A 1 10 ? 4.750 11.837 8.189 1.00 0.00 10 GLY A C 4
ATOM 3780 O O . GLY A 1 10 ? 4.854 11.550 9.381 1.00 0.00 10 GLY A O 4
ATOM 3784 N N . CYS A 1 11 ? 3.591 12.151 7.618 1.00 0.00 11 CYS A N 4
ATOM 3785 C CA . CYS A 1 11 ? 2.346 12.174 8.376 1.00 0.00 11 CYS A CA 4
ATOM 3786 C C . CYS A 1 11 ? 1.468 10.978 8.026 1.00 0.00 11 CYS A C 4
ATOM 3787 O O . CYS A 1 11 ? 0.656 10.533 8.837 1.00 0.00 11 CYS A O 4
ATOM 3795 N N . ALA A 1 12 ? 1.633 10.463 6.812 1.00 0.00 12 ALA A N 4
ATOM 3796 C CA . ALA A 1 12 ? 0.851 9.321 6.354 1.00 0.00 12 ALA A CA 4
ATOM 3797 C C . ALA A 1 12 ? 1.356 8.019 6.972 1.00 0.00 12 ALA A C 4
ATOM 3798 O O . ALA A 1 12 ? 2.545 7.709 6.909 1.00 0.00 12 ALA A O 4
ATOM 3805 N N . ASN A 1 13 ? 0.438 7.263 7.568 1.00 0.00 13 ASN A N 4
ATOM 3806 C CA . ASN A 1 13 ? 0.771 5.989 8.205 1.00 0.00 13 ASN A CA 4
ATOM 3807 C C . ASN A 1 13 ? 0.978 4.866 7.181 1.00 0.00 13 ASN A C 4
ATOM 3808 O O . ASN A 1 13 ? 0.886 3.689 7.527 1.00 0.00 13 ASN A O 4
ATOM 3819 N N . CYS A 1 14 ? 1.256 5.226 5.928 1.00 0.00 14 CYS A N 4
ATOM 3820 C CA . CYS A 1 14 ? 1.469 4.227 4.875 1.00 0.00 14 CYS A CA 4
ATOM 3821 C C . CYS A 1 14 ? 2.509 3.193 5.300 1.00 0.00 14 CYS A C 4
ATOM 3822 O O . CYS A 1 14 ? 2.508 2.060 4.820 1.00 0.00 14 CYS A O 4
ATOM 3830 N N . GLN A 1 15 ? 3.392 3.595 6.206 1.00 0.00 15 GLN A N 4
ATOM 3831 C CA . GLN A 1 15 ? 4.442 2.723 6.710 1.00 0.00 15 GLN A CA 4
ATOM 3832 C C . GLN A 1 15 ? 3.859 1.427 7.279 1.00 0.00 15 GLN A C 4
ATOM 3833 O O . GLN A 1 15 ? 4.453 0.357 7.146 1.00 0.00 15 GLN A O 4
ATOM 3847 N N . MET A 1 16 ? 2.695 1.534 7.913 1.00 0.00 16 MET A N 4
ATOM 3848 C CA . MET A 1 16 ? 2.038 0.373 8.503 1.00 0.00 16 MET A CA 4
ATOM 3849 C C . MET A 1 16 ? 1.651 -0.637 7.428 1.00 0.00 16 MET A C 4
ATOM 3850 O O . MET A 1 16 ? 1.985 -1.818 7.524 1.00 0.00 16 MET A O 4
ATOM 3864 N N . LEU A 1 17 ? 0.953 -0.165 6.401 1.00 0.00 17 LEU A N 4
ATOM 3865 C CA . LEU A 1 17 ? 0.530 -1.028 5.303 1.00 0.00 17 LEU A CA 4
ATOM 3866 C C . LEU A 1 17 ? 1.733 -1.478 4.482 1.00 0.00 17 LEU A C 4
ATOM 3867 O O . LEU A 1 17 ? 1.681 -2.490 3.784 1.00 0.00 17 LEU A O 4
ATOM 3883 N N . GLU A 1 18 ? 2.816 -0.713 4.572 1.00 0.00 18 GLU A N 4
ATOM 3884 C CA . GLU A 1 18 ? 4.041 -1.042 3.825 1.00 0.00 18 GLU A CA 4
ATOM 3885 C C . GLU A 1 18 ? 4.573 -2.408 4.244 1.00 0.00 18 GLU A C 4
ATOM 3886 O O . GLU A 1 18 ? 4.786 -3.284 3.407 1.00 0.00 18 GLU A O 4
ATOM 3898 N N . LYS A 1 19 ? 4.784 -2.585 5.544 1.00 0.00 19 LYS A N 4
ATOM 3899 C CA . LYS A 1 19 ? 5.290 -3.849 6.070 1.00 0.00 19 LYS A CA 4
ATOM 3900 C C . LYS A 1 19 ? 4.251 -4.954 5.912 1.00 0.00 19 LYS A C 4
ATOM 3901 O O . LYS A 1 19 ? 4.556 -6.044 5.429 1.00 0.00 19 LYS A O 4
ATOM 3920 N N . ASN A 1 20 ? 3.021 -4.661 6.323 1.00 0.00 20 ASN A N 4
ATOM 3921 C CA . ASN A 1 20 ? 1.927 -5.627 6.228 1.00 0.00 20 ASN A CA 4
ATOM 3922 C C . ASN A 1 20 ? 1.770 -6.130 4.796 1.00 0.00 20 ASN A C 4
ATOM 3923 O O . ASN A 1 20 ? 1.697 -7.334 4.552 1.00 0.00 20 ASN A O 4
ATOM 3934 N N . ALA A 1 21 ? 1.711 -5.197 3.854 1.00 0.00 21 ALA A N 4
ATOM 3935 C CA . ALA A 1 21 ? 1.557 -5.537 2.445 1.00 0.00 21 ALA A CA 4
ATOM 3936 C C . ALA A 1 21 ? 2.692 -6.430 1.950 1.00 0.00 21 ALA A C 4
ATOM 3937 O O . ALA A 1 21 ? 2.463 -7.371 1.192 1.00 0.00 21 ALA A O 4
ATOM 3944 N N . ARG A 1 22 ? 3.916 -6.125 2.368 1.00 0.00 22 ARG A N 4
ATOM 3945 C CA . ARG A 1 22 ? 5.082 -6.897 1.953 1.00 0.00 22 ARG A CA 4
ATOM 3946 C C . ARG A 1 22 ? 4.935 -8.368 2.324 1.00 0.00 22 ARG A C 4
ATOM 3947 O O . ARG A 1 22 ? 5.212 -9.252 1.514 1.00 0.00 22 ARG A O 4
ATOM 3968 N N . GLU A 1 23 ? 4.512 -8.625 3.555 1.00 0.00 23 GLU A N 4
ATOM 3969 C CA . GLU A 1 23 ? 4.348 -9.994 4.028 1.00 0.00 23 GLU A CA 4
ATOM 3970 C C . GLU A 1 23 ? 3.133 -10.665 3.393 1.00 0.00 23 GLU A C 4
ATOM 3971 O O . GLU A 1 23 ? 3.235 -11.773 2.875 1.00 0.00 23 GLU A O 4
ATOM 3983 N N . ALA A 1 24 ? 1.987 -9.996 3.440 1.00 0.00 24 ALA A N 4
ATOM 3984 C CA . ALA A 1 24 ? 0.760 -10.547 2.872 1.00 0.00 24 ALA A CA 4
ATOM 3985 C C . ALA A 1 24 ? 0.872 -10.755 1.367 1.00 0.00 24 ALA A C 4
ATOM 3986 O O . ALA A 1 24 ? 0.543 -11.826 0.860 1.00 0.00 24 ALA A O 4
ATOM 3993 N N . VAL A 1 25 ? 1.328 -9.733 0.653 1.00 0.00 25 VAL A N 4
ATOM 3994 C CA . VAL A 1 25 ? 1.465 -9.824 -0.795 1.00 0.00 25 VAL A CA 4
ATOM 3995 C C . VAL A 1 25 ? 2.299 -11.048 -1.189 1.00 0.00 25 VAL A C 4
ATOM 3996 O O . VAL A 1 25 ? 1.846 -11.893 -1.960 1.00 0.00 25 VAL A O 4
ATOM 4009 N N . LYS A 1 26 ? 3.508 -11.148 -0.645 1.00 0.00 26 LYS A N 4
ATOM 4010 C CA . LYS A 1 26 ? 4.388 -12.275 -0.930 1.00 0.00 26 LYS A CA 4
ATOM 4011 C C . LYS A 1 26 ? 3.855 -13.567 -0.304 1.00 0.00 26 LYS A C 4
ATOM 4012 O O . LYS A 1 26 ? 3.852 -14.618 -0.945 1.00 0.00 26 LYS A O 4
ATOM 4031 N N . GLU A 1 27 ? 3.409 -13.484 0.952 1.00 0.00 27 GLU A N 4
ATOM 4032 C CA . GLU A 1 27 ? 2.882 -14.655 1.656 1.00 0.00 27 GLU A CA 4
ATOM 4033 C C . GLU A 1 27 ? 1.729 -15.286 0.886 1.00 0.00 27 GLU A C 4
ATOM 4034 O O . GLU A 1 27 ? 1.675 -16.506 0.725 1.00 0.00 27 GLU A O 4
ATOM 4046 N N . LEU A 1 28 ? 0.812 -14.452 0.403 1.00 0.00 28 LEU A N 4
ATOM 4047 C CA . LEU A 1 28 ? -0.333 -14.941 -0.361 1.00 0.00 28 LEU A CA 4
ATOM 4048 C C . LEU A 1 28 ? 0.129 -15.842 -1.503 1.00 0.00 28 LEU A C 4
ATOM 4049 O O . LEU A 1 28 ? -0.635 -16.665 -2.008 1.00 0.00 28 LEU A O 4
ATOM 4065 N N . GLY A 1 29 ? 1.387 -15.678 -1.903 1.00 0.00 29 GLY A N 4
ATOM 4066 C CA . GLY A 1 29 ? 1.937 -16.480 -2.979 1.00 0.00 29 GLY A CA 4
ATOM 4067 C C . GLY A 1 29 ? 2.264 -15.654 -4.205 1.00 0.00 29 GLY A C 4
ATOM 4068 O O . GLY A 1 29 ? 2.129 -16.125 -5.334 1.00 0.00 29 GLY A O 4
ATOM 4072 N N . ILE A 1 30 ? 2.700 -14.419 -3.983 1.00 0.00 30 ILE A N 4
ATOM 4073 C CA . ILE A 1 30 ? 3.052 -13.524 -5.080 1.00 0.00 30 ILE A CA 4
ATOM 4074 C C . ILE A 1 30 ? 3.904 -12.357 -4.591 1.00 0.00 30 ILE A C 4
ATOM 4075 O O . ILE A 1 30 ? 3.451 -11.533 -3.797 1.00 0.00 30 ILE A O 4
ATOM 4091 N N . ASP A 1 31 ? 5.135 -12.286 -5.085 1.00 0.00 31 ASP A N 4
ATOM 4092 C CA . ASP A 1 31 ? 6.048 -11.219 -4.716 1.00 0.00 31 ASP A CA 4
ATOM 4093 C C . ASP A 1 31 ? 5.475 -9.873 -5.129 1.00 0.00 31 ASP A C 4
ATOM 4094 O O . ASP A 1 31 ? 4.534 -9.806 -5.915 1.00 0.00 31 ASP A O 4
ATOM 4103 N N . ALA A 1 32 ? 6.035 -8.804 -4.588 1.00 0.00 32 ALA A N 4
ATOM 4104 C CA . ALA A 1 32 ? 5.578 -7.473 -4.898 1.00 0.00 32 ALA A CA 4
ATOM 4105 C C . ALA A 1 32 ? 6.726 -6.500 -4.763 1.00 0.00 32 ALA A C 4
ATOM 4106 O O . ALA A 1 32 ? 7.736 -6.804 -4.127 1.00 0.00 32 ALA A O 4
ATOM 4113 N N . GLU A 1 33 ? 6.577 -5.332 -5.353 1.00 0.00 33 GLU A N 4
ATOM 4114 C CA . GLU A 1 33 ? 7.618 -4.330 -5.277 1.00 0.00 33 GLU A CA 4
ATOM 4115 C C . GLU A 1 33 ? 7.069 -3.066 -4.646 1.00 0.00 33 GLU A C 4
ATOM 4116 O O . GLU A 1 33 ? 6.219 -2.389 -5.226 1.00 0.00 33 GLU A O 4
ATOM 4128 N N . PHE A 1 34 ? 7.536 -2.762 -3.447 1.00 0.00 34 PHE A N 4
ATOM 4129 C CA . PHE A 1 34 ? 7.061 -1.591 -2.736 1.00 0.00 34 PHE A CA 4
ATOM 4130 C C . PHE A 1 34 ? 8.000 -0.410 -2.893 1.00 0.00 34 PHE A C 4
ATOM 4131 O O . PHE A 1 34 ? 9.094 -0.379 -2.329 1.00 0.00 34 PHE A O 4
ATOM 4148 N N . GLU A 1 35 ? 7.540 0.571 -3.655 1.00 0.00 35 GLU A N 4
ATOM 4149 C CA . GLU A 1 35 ? 8.299 1.786 -3.894 1.00 0.00 35 GLU A CA 4
ATOM 4150 C C . GLU A 1 35 ? 7.530 2.981 -3.347 1.00 0.00 35 GLU A C 4
ATOM 4151 O O . GLU A 1 35 ? 6.324 3.101 -3.563 1.00 0.00 35 GLU A O 4
ATOM 4163 N N . LYS A 1 36 ? 8.220 3.854 -2.626 1.00 0.00 36 LYS A N 4
ATOM 4164 C CA . LYS A 1 36 ? 7.572 5.023 -2.050 1.00 0.00 36 LYS A CA 4
ATOM 4165 C C . LYS A 1 36 ? 7.412 6.125 -3.087 1.00 0.00 36 LYS A C 4
ATOM 4166 O O . LYS A 1 36 ? 8.192 6.223 -4.035 1.00 0.00 36 LYS A O 4
ATOM 4185 N N . ILE A 1 37 ? 6.382 6.940 -2.906 1.00 0.00 37 ILE A N 4
ATOM 4186 C CA . ILE A 1 37 ? 6.089 8.031 -3.829 1.00 0.00 37 ILE A CA 4
ATOM 4187 C C . ILE A 1 37 ? 5.978 9.356 -3.080 1.00 0.00 37 ILE A C 4
ATOM 4188 O O . ILE A 1 37 ? 4.902 9.724 -2.611 1.00 0.00 37 ILE A O 4
ATOM 4204 N N . LYS A 1 38 ? 7.097 10.068 -2.966 1.00 0.00 38 LYS A N 4
ATOM 4205 C CA . LYS A 1 38 ? 7.113 11.347 -2.266 1.00 0.00 38 LYS A CA 4
ATOM 4206 C C . LYS A 1 38 ? 6.821 12.502 -3.219 1.00 0.00 38 LYS A C 4
ATOM 4207 O O . LYS A 1 38 ? 7.721 13.247 -3.606 1.00 0.00 38 LYS A O 4
ATOM 4226 N N . GLU A 1 39 ? 5.551 12.646 -3.586 1.00 0.00 39 GLU A N 4
ATOM 4227 C CA . GLU A 1 39 ? 5.119 13.716 -4.492 1.00 0.00 39 GLU A CA 4
ATOM 4228 C C . GLU A 1 39 ? 3.647 13.553 -4.865 1.00 0.00 39 GLU A C 4
ATOM 4229 O O . GLU A 1 39 ? 3.254 12.522 -5.410 1.00 0.00 39 GLU A O 4
ATOM 4241 N N . MET A 1 40 ? 2.834 14.573 -4.572 1.00 0.00 40 MET A N 4
ATOM 4242 C CA . MET A 1 40 ? 1.406 14.522 -4.880 1.00 0.00 40 MET A CA 4
ATOM 4243 C C . MET A 1 40 ? 1.171 14.216 -6.349 1.00 0.00 40 MET A C 4
ATOM 4244 O O . MET A 1 40 ? 0.211 13.528 -6.695 1.00 0.00 40 MET A O 4
ATOM 4258 N N . ASP A 1 41 ? 2.056 14.702 -7.215 1.00 0.00 41 ASP A N 4
ATOM 4259 C CA . ASP A 1 41 ? 1.927 14.437 -8.643 1.00 0.00 41 ASP A CA 4
ATOM 4260 C C . ASP A 1 41 ? 1.763 12.939 -8.853 1.00 0.00 41 ASP A C 4
ATOM 4261 O O . ASP A 1 41 ? 1.007 12.490 -9.714 1.00 0.00 41 ASP A O 4
ATOM 4270 N N . GLN A 1 42 ? 2.465 12.175 -8.024 1.00 0.00 42 GLN A N 4
ATOM 4271 C CA . GLN A 1 42 ? 2.394 10.726 -8.065 1.00 0.00 42 GLN A CA 4
ATOM 4272 C C . GLN A 1 42 ? 1.232 10.235 -7.206 1.00 0.00 42 GLN A C 4
ATOM 4273 O O . GLN A 1 42 ? 0.621 9.207 -7.499 1.00 0.00 42 GLN A O 4
ATOM 4287 N N . ILE A 1 43 ? 0.936 10.977 -6.136 1.00 0.00 43 ILE A N 4
ATOM 4288 C CA . ILE A 1 43 ? -0.148 10.612 -5.229 1.00 0.00 43 ILE A CA 4
ATOM 4289 C C . ILE A 1 43 ? -1.499 10.633 -5.936 1.00 0.00 43 ILE A C 4
ATOM 4290 O O . ILE A 1 43 ? -2.217 9.635 -5.955 1.00 0.00 43 ILE A O 4
ATOM 4306 N N . LEU A 1 44 ? -1.832 11.771 -6.519 1.00 0.00 44 LEU A N 4
ATOM 4307 C CA . LEU A 1 44 ? -3.098 11.928 -7.230 1.00 0.00 44 LEU A CA 4
ATOM 4308 C C . LEU A 1 44 ? -3.179 10.985 -8.426 1.00 0.00 44 LEU A C 4
ATOM 4309 O O . LEU A 1 44 ? -4.250 10.474 -8.752 1.00 0.00 44 LEU A O 4
ATOM 4325 N N . GLU A 1 45 ? -2.041 10.748 -9.070 1.00 0.00 45 GLU A N 4
ATOM 4326 C CA . GLU A 1 45 ? -1.992 9.854 -10.222 1.00 0.00 45 GLU A CA 4
ATOM 4327 C C . GLU A 1 45 ? -2.473 8.459 -9.836 1.00 0.00 45 GLU A C 4
ATOM 4328 O O . GLU A 1 45 ? -2.897 7.678 -10.688 1.00 0.00 45 GLU A O 4
ATOM 4340 N N . ALA A 1 46 ? -2.413 8.160 -8.541 1.00 0.00 46 ALA A N 4
ATOM 4341 C CA . ALA A 1 46 ? -2.848 6.871 -8.032 1.00 0.00 46 ALA A CA 4
ATOM 4342 C C . ALA A 1 46 ? -4.366 6.813 -7.971 1.00 0.00 46 ALA A C 4
ATOM 4343 O O . ALA A 1 46 ? -4.969 5.772 -8.225 1.00 0.00 46 ALA A O 4
ATOM 4350 N N . GLY A 1 47 ? -4.979 7.948 -7.643 1.00 0.00 47 GLY A N 4
ATOM 4351 C CA . GLY A 1 47 ? -6.423 8.005 -7.569 1.00 0.00 47 GLY A CA 4
ATOM 4352 C C . GLY A 1 47 ? -6.951 8.252 -6.167 1.00 0.00 47 GLY A C 4
ATOM 4353 O O . GLY A 1 47 ? -8.146 8.486 -5.990 1.00 0.00 47 GLY A O 4
ATOM 4357 N N . LEU A 1 48 ? -6.074 8.203 -5.166 1.00 0.00 48 LEU A N 4
ATOM 4358 C CA . LEU A 1 48 ? -6.508 8.430 -3.789 1.00 0.00 48 LEU A CA 4
ATOM 4359 C C . LEU A 1 48 ? -6.793 9.906 -3.532 1.00 0.00 48 LEU A C 4
ATOM 4360 O O . LEU A 1 48 ? -6.213 10.787 -4.166 1.00 0.00 48 LEU A O 4
ATOM 4376 N N . THR A 1 49 ? -7.690 10.163 -2.588 1.00 0.00 49 THR A N 4
ATOM 4377 C CA . THR A 1 49 ? -8.058 11.526 -2.228 1.00 0.00 49 THR A CA 4
ATOM 4378 C C . THR A 1 49 ? -7.490 11.893 -0.863 1.00 0.00 49 THR A C 4
ATOM 4379 O O . THR A 1 49 ? -7.353 13.069 -0.527 1.00 0.00 49 THR A O 4
ATOM 4390 N N . ALA A 1 50 ? -7.154 10.871 -0.089 1.00 0.00 50 ALA A N 4
ATOM 4391 C CA . ALA A 1 50 ? -6.590 11.058 1.238 1.00 0.00 50 ALA A CA 4
ATOM 4392 C C . ALA A 1 50 ? -5.075 11.199 1.156 1.00 0.00 50 ALA A C 4
ATOM 4393 O O . ALA A 1 50 ? -4.515 11.310 0.065 1.00 0.00 50 ALA A O 4
ATOM 4400 N N . LEU A 1 51 ? -4.412 11.203 2.307 1.00 0.00 51 LEU A N 4
ATOM 4401 C CA . LEU A 1 51 ? -2.963 11.341 2.336 1.00 0.00 51 LEU A CA 4
ATOM 4402 C C . LEU A 1 51 ? -2.258 9.991 2.179 1.00 0.00 51 LEU A C 4
ATOM 4403 O O . LEU A 1 51 ? -1.696 9.706 1.122 1.00 0.00 51 LEU A O 4
ATOM 4419 N N . PRO A 1 52 ? -2.267 9.140 3.222 1.00 0.00 52 PRO A N 4
ATOM 4420 C CA . PRO A 1 52 ? -1.614 7.827 3.170 1.00 0.00 52 PRO A CA 4
ATOM 4421 C C . PRO A 1 52 ? -2.279 6.880 2.175 1.00 0.00 52 PRO A C 4
ATOM 4422 O O . PRO A 1 52 ? -2.814 5.839 2.557 1.00 0.00 52 PRO A O 4
ATOM 4433 N N . GLY A 1 53 ? -2.236 7.241 0.896 1.00 0.00 53 GLY A N 4
ATOM 4434 C CA . GLY A 1 53 ? -2.830 6.406 -0.127 1.00 0.00 53 GLY A CA 4
ATOM 4435 C C . GLY A 1 53 ? -1.885 5.320 -0.591 1.00 0.00 53 GLY A C 4
ATOM 4436 O O . GLY A 1 53 ? -0.677 5.535 -0.681 1.00 0.00 53 GLY A O 4
ATOM 4440 N N . LEU A 1 54 ? -2.436 4.153 -0.886 1.00 0.00 54 LEU A N 4
ATOM 4441 C CA . LEU A 1 54 ? -1.638 3.030 -1.348 1.00 0.00 54 LEU A CA 4
ATOM 4442 C C . LEU A 1 54 ? -2.310 2.365 -2.537 1.00 0.00 54 LEU A C 4
ATOM 4443 O O . LEU A 1 54 ? -3.351 1.725 -2.394 1.00 0.00 54 LEU A O 4
ATOM 4459 N N . ALA A 1 55 ? -1.719 2.523 -3.713 1.00 0.00 55 ALA A N 4
ATOM 4460 C CA . ALA A 1 55 ? -2.286 1.934 -4.916 1.00 0.00 55 ALA A CA 4
ATOM 4461 C C . ALA A 1 55 ? -1.597 0.622 -5.254 1.00 0.00 55 ALA A C 4
ATOM 4462 O O . ALA A 1 55 ? -0.379 0.570 -5.421 1.00 0.00 55 ALA A O 4
ATOM 4469 N N . VAL A 1 56 ? -2.387 -0.440 -5.349 1.00 0.00 56 VAL A N 4
ATOM 4470 C CA . VAL A 1 56 ? -1.858 -1.756 -5.662 1.00 0.00 56 VAL A CA 4
ATOM 4471 C C . VAL A 1 56 ? -2.387 -2.262 -6.988 1.00 0.00 56 VAL A C 4
ATOM 4472 O O . VAL A 1 56 ? -3.563 -2.093 -7.308 1.00 0.00 56 VAL A O 4
ATOM 4485 N N . ASP A 1 57 ? -1.503 -2.878 -7.761 1.00 0.00 57 ASP A N 4
ATOM 4486 C CA . ASP A 1 57 ? -1.866 -3.409 -9.075 1.00 0.00 57 ASP A CA 4
ATOM 4487 C C . ASP A 1 57 ? -2.680 -2.380 -9.862 1.00 0.00 57 ASP A C 4
ATOM 4488 O O . ASP A 1 57 ? -3.500 -2.737 -10.709 1.00 0.00 57 ASP A O 4
ATOM 4497 N N . GLY A 1 58 ? -2.449 -1.102 -9.568 1.00 0.00 58 GLY A N 4
ATOM 4498 C CA . GLY A 1 58 ? -3.167 -0.038 -10.246 1.00 0.00 58 GLY A CA 4
ATOM 4499 C C . GLY A 1 58 ? -4.590 0.109 -9.745 1.00 0.00 58 GLY A C 4
ATOM 4500 O O . GLY A 1 58 ? -5.493 0.437 -10.514 1.00 0.00 58 GLY A O 4
ATOM 4504 N N . GLU A 1 59 ? -4.789 -0.137 -8.455 1.00 0.00 59 GLU A N 4
ATOM 4505 C CA . GLU A 1 59 ? -6.113 -0.035 -7.855 1.00 0.00 59 GLU A CA 4
ATOM 4506 C C . GLU A 1 59 ? -6.021 0.368 -6.388 1.00 0.00 59 GLU A C 4
ATOM 4507 O O . GLU A 1 59 ? -5.738 -0.461 -5.522 1.00 0.00 59 GLU A O 4
ATOM 4519 N N . LEU A 1 60 ? -6.267 1.647 -6.116 1.00 0.00 60 LEU A N 4
ATOM 4520 C CA . LEU A 1 60 ? -6.221 2.172 -4.750 1.00 0.00 60 LEU A CA 4
ATOM 4521 C C . LEU A 1 60 ? -6.959 1.252 -3.781 1.00 0.00 60 LEU A C 4
ATOM 4522 O O . LEU A 1 60 ? -8.097 0.855 -4.032 1.00 0.00 60 LEU A O 4
ATOM 4538 N N . LYS A 1 61 ? -6.300 0.915 -2.678 1.00 0.00 61 LYS A N 4
ATOM 4539 C CA . LYS A 1 61 ? -6.892 0.037 -1.677 1.00 0.00 61 LYS A CA 4
ATOM 4540 C C . LYS A 1 61 ? -7.040 0.738 -0.327 1.00 0.00 61 LYS A C 4
ATOM 4541 O O . LYS A 1 61 ? -7.818 0.298 0.520 1.00 0.00 61 LYS A O 4
ATOM 4560 N N . ILE A 1 62 ? -6.296 1.823 -0.121 1.00 0.00 62 ILE A N 4
ATOM 4561 C CA . ILE A 1 62 ? -6.371 2.553 1.145 1.00 0.00 62 ILE A CA 4
ATOM 4562 C C . ILE A 1 62 ? -6.202 4.056 0.948 1.00 0.00 62 ILE A C 4
ATOM 4563 O O . ILE A 1 62 ? -5.420 4.500 0.108 1.00 0.00 62 ILE A O 4
ATOM 4579 N N . MET A 1 63 ? -6.945 4.835 1.732 1.00 0.00 63 MET A N 4
ATOM 4580 C CA . MET A 1 63 ? -6.884 6.291 1.651 1.00 0.00 63 MET A CA 4
ATOM 4581 C C . MET A 1 63 ? -7.089 6.936 3.019 1.00 0.00 63 MET A C 4
ATOM 4582 O O . MET A 1 63 ? -8.169 6.834 3.602 1.00 0.00 63 MET A O 4
ATOM 4596 N N . GLY A 1 64 ? -6.059 7.612 3.525 1.00 0.00 64 GLY A N 4
ATOM 4597 C CA . GLY A 1 64 ? -6.178 8.270 4.815 1.00 0.00 64 GLY A CA 4
ATOM 4598 C C . GLY A 1 64 ? -6.408 7.303 5.955 1.00 0.00 64 GLY A C 4
ATOM 4599 O O . GLY A 1 64 ? -6.774 7.710 7.058 1.00 0.00 64 GLY A O 4
ATOM 4603 N N . ARG A 1 65 ? -6.193 6.023 5.695 1.00 0.00 65 ARG A N 4
ATOM 4604 C CA . ARG A 1 65 ? -6.380 5.000 6.714 1.00 0.00 65 ARG A CA 4
ATOM 4605 C C . ARG A 1 65 ? -5.764 3.680 6.273 1.00 0.00 65 ARG A C 4
ATOM 4606 O O . ARG A 1 65 ? -6.399 2.889 5.577 1.00 0.00 65 ARG A O 4
ATOM 4627 N N . VAL A 1 66 ? -4.523 3.444 6.685 1.00 0.00 66 VAL A N 4
ATOM 4628 C CA . VAL A 1 66 ? -3.832 2.216 6.330 1.00 0.00 66 VAL A CA 4
ATOM 4629 C C . VAL A 1 66 ? -4.594 1.005 6.870 1.00 0.00 66 VAL A C 4
ATOM 4630 O O . VAL A 1 66 ? -4.892 0.931 8.062 1.00 0.00 66 VAL A O 4
ATOM 4643 N N . ALA A 1 67 ? -4.909 0.063 5.988 1.00 0.00 67 ALA A N 4
ATOM 4644 C CA . ALA A 1 67 ? -5.639 -1.135 6.384 1.00 0.00 67 ALA A CA 4
ATOM 4645 C C . ALA A 1 67 ? -4.827 -1.972 7.366 1.00 0.00 67 ALA A C 4
ATOM 4646 O O . ALA A 1 67 ? -3.606 -2.078 7.246 1.00 0.00 67 ALA A O 4
ATOM 4653 N N . SER A 1 68 ? -5.512 -2.565 8.338 1.00 0.00 68 SER A N 4
ATOM 4654 C CA . SER A 1 68 ? -4.852 -3.393 9.341 1.00 0.00 68 SER A CA 4
ATOM 4655 C C . SER A 1 68 ? -4.296 -4.667 8.714 1.00 0.00 68 SER A C 4
ATOM 4656 O O . SER A 1 68 ? -4.598 -4.988 7.565 1.00 0.00 68 SER A O 4
ATOM 4664 N N . LYS A 1 69 ? -3.482 -5.390 9.477 1.00 0.00 69 LYS A N 4
ATOM 4665 C CA . LYS A 1 69 ? -2.883 -6.630 8.995 1.00 0.00 69 LYS A CA 4
ATOM 4666 C C . LYS A 1 69 ? -3.958 -7.635 8.591 1.00 0.00 69 LYS A C 4
ATOM 4667 O O . LYS A 1 69 ? -3.912 -8.202 7.500 1.00 0.00 69 LYS A O 4
ATOM 4686 N N . GLU A 1 70 ? -4.925 -7.849 9.478 1.00 0.00 70 GLU A N 4
ATOM 4687 C CA . GLU A 1 70 ? -6.011 -8.784 9.213 1.00 0.00 70 GLU A CA 4
ATOM 4688 C C . GLU A 1 70 ? -6.828 -8.342 8.003 1.00 0.00 70 GLU A C 4
ATOM 4689 O O . GLU A 1 70 ? -7.293 -9.170 7.219 1.00 0.00 70 GLU A O 4
ATOM 4701 N N . GLU A 1 71 ? -7.000 -7.032 7.858 1.00 0.00 71 GLU A N 4
ATOM 4702 C CA . GLU A 1 71 ? -7.762 -6.480 6.744 1.00 0.00 71 GLU A CA 4
ATOM 4703 C C . GLU A 1 71 ? -7.153 -6.896 5.408 1.00 0.00 71 GLU A C 4
ATOM 4704 O O . GLU A 1 71 ? -7.854 -7.377 4.517 1.00 0.00 71 GLU A O 4
ATOM 4716 N N . ILE A 1 72 ? -5.845 -6.707 5.275 1.00 0.00 72 ILE A N 4
ATOM 4717 C CA . ILE A 1 72 ? -5.142 -7.063 4.049 1.00 0.00 72 ILE A CA 4
ATOM 4718 C C . ILE A 1 72 ? -5.271 -8.556 3.758 1.00 0.00 72 ILE A C 4
ATOM 4719 O O . ILE A 1 72 ? -5.697 -8.952 2.675 1.00 0.00 72 ILE A O 4
ATOM 4735 N N . LYS A 1 73 ? -4.898 -9.378 4.733 1.00 0.00 73 LYS A N 4
ATOM 4736 C CA . LYS A 1 73 ? -4.970 -10.828 4.583 1.00 0.00 73 LYS A CA 4
ATOM 4737 C C . LYS A 1 73 ? -6.389 -11.275 4.247 1.00 0.00 73 LYS A C 4
ATOM 4738 O O . LYS A 1 73 ? -6.590 -12.180 3.436 1.00 0.00 73 LYS A O 4
ATOM 4757 N N . LYS A 1 74 ? -7.371 -10.639 4.877 1.00 0.00 74 LYS A N 4
ATOM 4758 C CA . LYS A 1 74 ? -8.771 -10.974 4.646 1.00 0.00 74 LYS A CA 4
ATOM 4759 C C . LYS A 1 74 ? -9.243 -10.454 3.291 1.00 0.00 74 LYS A C 4
ATOM 4760 O O . LYS A 1 74 ? -10.100 -11.060 2.648 1.00 0.00 74 LYS A O 4
ATOM 4779 N N . ILE A 1 75 ? -8.677 -9.332 2.861 1.00 0.00 75 ILE A N 4
ATOM 4780 C CA . ILE A 1 75 ? -9.037 -8.737 1.581 1.00 0.00 75 ILE A CA 4
ATOM 4781 C C . ILE A 1 75 ? -8.400 -9.515 0.436 1.00 0.00 75 ILE A C 4
ATOM 4782 O O . ILE A 1 75 ? -8.996 -9.678 -0.629 1.00 0.00 75 ILE A O 4
ATOM 4798 N N . LEU A 1 76 ? -7.181 -9.986 0.666 1.00 0.00 76 LEU A N 4
ATOM 4799 C CA . LEU A 1 76 ? -6.453 -10.743 -0.341 1.00 0.00 76 LEU A CA 4
ATOM 4800 C C . LEU A 1 76 ? -7.025 -12.150 -0.489 1.00 0.00 76 LEU A C 4
ATOM 4801 O O . LEU A 1 76 ? -7.066 -12.700 -1.589 1.00 0.00 76 LEU A O 4
ATOM 4817 N N . SER A 1 77 ? -7.466 -12.725 0.625 1.00 0.00 77 SER A N 4
ATOM 4818 C CA . SER A 1 77 ? -8.036 -14.068 0.617 1.00 0.00 77 SER A CA 4
ATOM 4819 C C . SER A 1 77 ? -9.289 -14.122 -0.251 1.00 0.00 77 SER A C 4
ATOM 4820 O O . SER A 1 77 ? -9.798 -15.239 -0.485 1.00 0.00 77 SER A O 4
ATOM 4829 N N . MET A 1 1 ? 4.234 -10.677 -8.558 1.00 0.00 1 MET A N 5
ATOM 4830 C CA . MET A 1 1 ? 4.746 -9.281 -8.574 1.00 0.00 1 MET A CA 5
ATOM 4831 C C . MET A 1 1 ? 3.606 -8.274 -8.481 1.00 0.00 1 MET A C 5
ATOM 4832 O O . MET A 1 1 ? 3.248 -7.640 -9.474 1.00 0.00 1 MET A O 5
ATOM 4848 N N . MET A 1 2 ? 3.035 -8.123 -7.287 1.00 0.00 2 MET A N 5
ATOM 4849 C CA . MET A 1 2 ? 1.935 -7.182 -7.099 1.00 0.00 2 MET A CA 5
ATOM 4850 C C . MET A 1 2 ? 2.465 -5.766 -6.866 1.00 0.00 2 MET A C 5
ATOM 4851 O O . MET A 1 2 ? 3.111 -5.489 -5.858 1.00 0.00 2 MET A O 5
ATOM 4865 N N . LYS A 1 3 ? 2.190 -4.871 -7.809 1.00 0.00 3 LYS A N 5
ATOM 4866 C CA . LYS A 1 3 ? 2.645 -3.487 -7.702 1.00 0.00 3 LYS A CA 5
ATOM 4867 C C . LYS A 1 3 ? 1.903 -2.752 -6.591 1.00 0.00 3 LYS A C 5
ATOM 4868 O O . LYS A 1 3 ? 0.687 -2.573 -6.655 1.00 0.00 3 LYS A O 5
ATOM 4887 N N . ILE A 1 4 ? 2.646 -2.332 -5.572 1.00 0.00 4 ILE A N 5
ATOM 4888 C CA . ILE A 1 4 ? 2.059 -1.619 -4.445 1.00 0.00 4 ILE A CA 5
ATOM 4889 C C . ILE A 1 4 ? 2.735 -0.269 -4.225 1.00 0.00 4 ILE A C 5
ATOM 4890 O O . ILE A 1 4 ? 3.958 -0.178 -4.125 1.00 0.00 4 ILE A O 5
ATOM 4906 N N . GLN A 1 5 ? 1.919 0.773 -4.147 1.00 0.00 5 GLN A N 5
ATOM 4907 C CA . GLN A 1 5 ? 2.414 2.128 -3.932 1.00 0.00 5 GLN A CA 5
ATOM 4908 C C . GLN A 1 5 ? 2.016 2.632 -2.546 1.00 0.00 5 GLN A C 5
ATOM 4909 O O . GLN A 1 5 ? 0.915 2.344 -2.072 1.00 0.00 5 GLN A O 5
ATOM 4923 N N . ILE A 1 6 ? 2.906 3.393 -1.902 1.00 0.00 6 ILE A N 5
ATOM 4924 C CA . ILE A 1 6 ? 2.624 3.928 -0.576 1.00 0.00 6 ILE A CA 5
ATOM 4925 C C . ILE A 1 6 ? 2.843 5.430 -0.554 1.00 0.00 6 ILE A C 5
ATOM 4926 O O . ILE A 1 6 ? 3.973 5.906 -0.660 1.00 0.00 6 ILE A O 5
ATOM 4942 N N . TYR A 1 7 ? 1.753 6.175 -0.439 1.00 0.00 7 TYR A N 5
ATOM 4943 C CA . TYR A 1 7 ? 1.827 7.624 -0.432 1.00 0.00 7 TYR A CA 5
ATOM 4944 C C . TYR A 1 7 ? 1.745 8.185 0.979 1.00 0.00 7 TYR A C 5
ATOM 4945 O O . TYR A 1 7 ? 0.701 8.124 1.629 1.00 0.00 7 TYR A O 5
ATOM 4963 N N . GLY A 1 8 ? 2.865 8.733 1.446 1.00 0.00 8 GLY A N 5
ATOM 4964 C CA . GLY A 1 8 ? 2.914 9.300 2.780 1.00 0.00 8 GLY A CA 5
ATOM 4965 C C . GLY A 1 8 ? 4.285 9.840 3.131 1.00 0.00 8 GLY A C 5
ATOM 4966 O O . GLY A 1 8 ? 4.461 11.048 3.298 1.00 0.00 8 GLY A O 5
ATOM 4970 N N . THR A 1 9 ? 5.260 8.943 3.241 1.00 0.00 9 THR A N 5
ATOM 4971 C CA . THR A 1 9 ? 6.629 9.330 3.572 1.00 0.00 9 THR A CA 5
ATOM 4972 C C . THR A 1 9 ? 6.760 9.695 5.048 1.00 0.00 9 THR A C 5
ATOM 4973 O O . THR A 1 9 ? 6.775 10.872 5.407 1.00 0.00 9 THR A O 5
ATOM 4984 N N . GLY A 1 10 ? 6.859 8.677 5.897 1.00 0.00 10 GLY A N 5
ATOM 4985 C CA . GLY A 1 10 ? 6.994 8.910 7.323 1.00 0.00 10 GLY A CA 5
ATOM 4986 C C . GLY A 1 10 ? 5.702 9.373 7.969 1.00 0.00 10 GLY A C 5
ATOM 4987 O O . GLY A 1 10 ? 5.156 8.691 8.835 1.00 0.00 10 GLY A O 5
ATOM 4991 N N . CYS A 1 11 ? 5.212 10.537 7.548 1.00 0.00 11 CYS A N 5
ATOM 4992 C CA . CYS A 1 11 ? 3.978 11.093 8.094 1.00 0.00 11 CYS A CA 5
ATOM 4993 C C . CYS A 1 11 ? 2.851 10.063 8.074 1.00 0.00 11 CYS A C 5
ATOM 4994 O O . CYS A 1 11 ? 2.436 9.561 9.119 1.00 0.00 11 CYS A O 5
ATOM 5002 N N . ALA A 1 12 ? 2.361 9.753 6.879 1.00 0.00 12 ALA A N 5
ATOM 5003 C CA . ALA A 1 12 ? 1.282 8.784 6.723 1.00 0.00 12 ALA A CA 5
ATOM 5004 C C . ALA A 1 12 ? 1.667 7.434 7.324 1.00 0.00 12 ALA A C 5
ATOM 5005 O O . ALA A 1 12 ? 2.837 7.051 7.318 1.00 0.00 12 ALA A O 5
ATOM 5012 N N . ASN A 1 13 ? 0.674 6.719 7.847 1.00 0.00 13 ASN A N 5
ATOM 5013 C CA . ASN A 1 13 ? 0.902 5.412 8.458 1.00 0.00 13 ASN A CA 5
ATOM 5014 C C . ASN A 1 13 ? 1.112 4.312 7.413 1.00 0.00 13 ASN A C 5
ATOM 5015 O O . ASN A 1 13 ? 1.007 3.127 7.727 1.00 0.00 13 ASN A O 5
ATOM 5026 N N . CYS A 1 14 ? 1.410 4.700 6.174 1.00 0.00 14 CYS A N 5
ATOM 5027 C CA . CYS A 1 14 ? 1.629 3.725 5.102 1.00 0.00 14 CYS A CA 5
ATOM 5028 C C . CYS A 1 14 ? 2.717 2.719 5.482 1.00 0.00 14 CYS A C 5
ATOM 5029 O O . CYS A 1 14 ? 2.780 1.621 4.928 1.00 0.00 14 CYS A O 5
ATOM 5037 N N . GLN A 1 15 ? 3.572 3.106 6.423 1.00 0.00 15 GLN A N 5
ATOM 5038 C CA . GLN A 1 15 ? 4.660 2.255 6.880 1.00 0.00 15 GLN A CA 5
ATOM 5039 C C . GLN A 1 15 ? 4.135 0.923 7.422 1.00 0.00 15 GLN A C 5
ATOM 5040 O O . GLN A 1 15 ? 4.756 -0.122 7.226 1.00 0.00 15 GLN A O 5
ATOM 5054 N N . MET A 1 16 ? 2.996 0.968 8.105 1.00 0.00 16 MET A N 5
ATOM 5055 C CA . MET A 1 16 ? 2.401 -0.238 8.675 1.00 0.00 16 MET A CA 5
ATOM 5056 C C . MET A 1 16 ? 1.991 -1.214 7.576 1.00 0.00 16 MET A C 5
ATOM 5057 O O . MET A 1 16 ? 2.506 -2.329 7.498 1.00 0.00 16 MET A O 5
ATOM 5071 N N . LEU A 1 17 ? 1.063 -0.783 6.730 1.00 0.00 17 LEU A N 5
ATOM 5072 C CA . LEU A 1 17 ? 0.578 -1.611 5.631 1.00 0.00 17 LEU A CA 5
ATOM 5073 C C . LEU A 1 17 ? 1.723 -1.996 4.704 1.00 0.00 17 LEU A C 5
ATOM 5074 O O . LEU A 1 17 ? 1.753 -3.100 4.166 1.00 0.00 17 LEU A O 5
ATOM 5090 N N . GLU A 1 18 ? 2.662 -1.078 4.519 1.00 0.00 18 GLU A N 5
ATOM 5091 C CA . GLU A 1 18 ? 3.813 -1.345 3.641 1.00 0.00 18 GLU A CA 5
ATOM 5092 C C . GLU A 1 18 ? 4.565 -2.592 4.101 1.00 0.00 18 GLU A C 5
ATOM 5093 O O . GLU A 1 18 ? 5.000 -3.403 3.282 1.00 0.00 18 GLU A O 5
ATOM 5105 N N . LYS A 1 19 ? 4.724 -2.735 5.413 1.00 0.00 19 LYS A N 5
ATOM 5106 C CA . LYS A 1 19 ? 5.433 -3.876 5.982 1.00 0.00 19 LYS A CA 5
ATOM 5107 C C . LYS A 1 19 ? 4.608 -5.161 5.900 1.00 0.00 19 LYS A C 5
ATOM 5108 O O . LYS A 1 19 ? 5.091 -6.188 5.419 1.00 0.00 19 LYS A O 5
ATOM 5127 N N . ASN A 1 20 ? 3.368 -5.105 6.383 1.00 0.00 20 ASN A N 5
ATOM 5128 C CA . ASN A 1 20 ? 2.501 -6.285 6.367 1.00 0.00 20 ASN A CA 5
ATOM 5129 C C . ASN A 1 20 ? 2.186 -6.713 4.938 1.00 0.00 20 ASN A C 5
ATOM 5130 O O . ASN A 1 20 ? 2.084 -7.904 4.643 1.00 0.00 20 ASN A O 5
ATOM 5141 N N . ALA A 1 21 ? 2.031 -5.737 4.056 1.00 0.00 21 ALA A N 5
ATOM 5142 C CA . ALA A 1 21 ? 1.727 -6.012 2.658 1.00 0.00 21 ALA A CA 5
ATOM 5143 C C . ALA A 1 21 ? 2.848 -6.802 1.983 1.00 0.00 21 ALA A C 5
ATOM 5144 O O . ALA A 1 21 ? 2.587 -7.752 1.248 1.00 0.00 21 ALA A O 5
ATOM 5151 N N . ARG A 1 22 ? 4.096 -6.403 2.225 1.00 0.00 22 ARG A N 5
ATOM 5152 C CA . ARG A 1 22 ? 5.244 -7.078 1.629 1.00 0.00 22 ARG A CA 5
ATOM 5153 C C . ARG A 1 22 ? 5.277 -8.554 2.011 1.00 0.00 22 ARG A C 5
ATOM 5154 O O . ARG A 1 22 ? 5.507 -9.418 1.165 1.00 0.00 22 ARG A O 5
ATOM 5175 N N . GLU A 1 23 ? 5.051 -8.841 3.287 1.00 0.00 23 GLU A N 5
ATOM 5176 C CA . GLU A 1 23 ? 5.065 -10.218 3.762 1.00 0.00 23 GLU A CA 5
ATOM 5177 C C . GLU A 1 23 ? 3.839 -10.981 3.269 1.00 0.00 23 GLU A C 5
ATOM 5178 O O . GLU A 1 23 ? 3.956 -12.097 2.769 1.00 0.00 23 GLU A O 5
ATOM 5190 N N . ALA A 1 24 ? 2.666 -10.376 3.416 1.00 0.00 24 ALA A N 5
ATOM 5191 C CA . ALA A 1 24 ? 1.418 -11.005 2.993 1.00 0.00 24 ALA A CA 5
ATOM 5192 C C . ALA A 1 24 ? 1.386 -11.255 1.488 1.00 0.00 24 ALA A C 5
ATOM 5193 O O . ALA A 1 24 ? 1.075 -12.360 1.044 1.00 0.00 24 ALA A O 5
ATOM 5200 N N . VAL A 1 25 ? 1.700 -10.230 0.703 1.00 0.00 25 VAL A N 5
ATOM 5201 C CA . VAL A 1 25 ? 1.688 -10.358 -0.751 1.00 0.00 25 VAL A CA 5
ATOM 5202 C C . VAL A 1 25 ? 2.544 -11.546 -1.200 1.00 0.00 25 VAL A C 5
ATOM 5203 O O . VAL A 1 25 ? 2.055 -12.439 -1.892 1.00 0.00 25 VAL A O 5
ATOM 5216 N N . LYS A 1 26 ? 3.808 -11.566 -0.793 1.00 0.00 26 LYS A N 5
ATOM 5217 C CA . LYS A 1 26 ? 4.705 -12.661 -1.150 1.00 0.00 26 LYS A CA 5
ATOM 5218 C C . LYS A 1 26 ? 4.293 -13.958 -0.449 1.00 0.00 26 LYS A C 5
ATOM 5219 O O . LYS A 1 26 ? 4.332 -15.032 -1.049 1.00 0.00 26 LYS A O 5
ATOM 5238 N N . GLU A 1 27 ? 3.904 -13.851 0.823 1.00 0.00 27 GLU A N 5
ATOM 5239 C CA . GLU A 1 27 ? 3.494 -15.021 1.601 1.00 0.00 27 GLU A CA 5
ATOM 5240 C C . GLU A 1 27 ? 2.294 -15.715 0.969 1.00 0.00 27 GLU A C 5
ATOM 5241 O O . GLU A 1 27 ? 2.290 -16.935 0.800 1.00 0.00 27 GLU A O 5
ATOM 5253 N N . LEU A 1 28 ? 1.273 -14.936 0.616 1.00 0.00 28 LEU A N 5
ATOM 5254 C CA . LEU A 1 28 ? 0.070 -15.492 0.000 1.00 0.00 28 LEU A CA 5
ATOM 5255 C C . LEU A 1 28 ? 0.422 -16.330 -1.228 1.00 0.00 28 LEU A C 5
ATOM 5256 O O . LEU A 1 28 ? -0.371 -17.160 -1.671 1.00 0.00 28 LEU A O 5
ATOM 5272 N N . GLY A 1 29 ? 1.616 -16.107 -1.771 1.00 0.00 29 GLY A N 5
ATOM 5273 C CA . GLY A 1 29 ? 2.050 -16.850 -2.939 1.00 0.00 29 GLY A CA 5
ATOM 5274 C C . GLY A 1 29 ? 2.198 -15.970 -4.161 1.00 0.00 29 GLY A C 5
ATOM 5275 O O . GLY A 1 29 ? 1.794 -16.349 -5.260 1.00 0.00 29 GLY A O 5
ATOM 5279 N N . ILE A 1 30 ? 2.783 -14.792 -3.969 1.00 0.00 30 ILE A N 5
ATOM 5280 C CA . ILE A 1 30 ? 2.990 -13.852 -5.066 1.00 0.00 30 ILE A CA 5
ATOM 5281 C C . ILE A 1 30 ? 3.774 -12.627 -4.603 1.00 0.00 30 ILE A C 5
ATOM 5282 O O . ILE A 1 30 ? 3.242 -11.761 -3.910 1.00 0.00 30 ILE A O 5
ATOM 5298 N N . ASP A 1 31 ? 5.038 -12.555 -5.006 1.00 0.00 31 ASP A N 5
ATOM 5299 C CA . ASP A 1 31 ? 5.892 -11.435 -4.649 1.00 0.00 31 ASP A CA 5
ATOM 5300 C C . ASP A 1 31 ? 5.318 -10.144 -5.203 1.00 0.00 31 ASP A C 5
ATOM 5301 O O . ASP A 1 31 ? 4.445 -10.167 -6.069 1.00 0.00 31 ASP A O 5
ATOM 5310 N N . ALA A 1 32 ? 5.800 -9.022 -4.698 1.00 0.00 32 ALA A N 5
ATOM 5311 C CA . ALA A 1 32 ? 5.331 -7.731 -5.139 1.00 0.00 32 ALA A CA 5
ATOM 5312 C C . ALA A 1 32 ? 6.457 -6.727 -5.059 1.00 0.00 32 ALA A C 5
ATOM 5313 O O . ALA A 1 32 ? 7.568 -7.058 -4.641 1.00 0.00 32 ALA A O 5
ATOM 5320 N N . GLU A 1 33 ? 6.175 -5.502 -5.447 1.00 0.00 33 GLU A N 5
ATOM 5321 C CA . GLU A 1 33 ? 7.179 -4.461 -5.398 1.00 0.00 33 GLU A CA 5
ATOM 5322 C C . GLU A 1 33 ? 6.583 -3.199 -4.797 1.00 0.00 33 GLU A C 5
ATOM 5323 O O . GLU A 1 33 ? 5.717 -2.562 -5.397 1.00 0.00 33 GLU A O 5
ATOM 5335 N N . PHE A 1 34 ? 7.030 -2.856 -3.599 1.00 0.00 34 PHE A N 5
ATOM 5336 C CA . PHE A 1 34 ? 6.514 -1.686 -2.911 1.00 0.00 34 PHE A CA 5
ATOM 5337 C C . PHE A 1 34 ? 7.420 -0.479 -3.084 1.00 0.00 34 PHE A C 5
ATOM 5338 O O . PHE A 1 34 ? 8.518 -0.417 -2.532 1.00 0.00 34 PHE A O 5
ATOM 5355 N N . GLU A 1 35 ? 6.932 0.484 -3.854 1.00 0.00 35 GLU A N 5
ATOM 5356 C CA . GLU A 1 35 ? 7.668 1.712 -4.111 1.00 0.00 35 GLU A CA 5
ATOM 5357 C C . GLU A 1 35 ? 6.998 2.887 -3.412 1.00 0.00 35 GLU A C 5
ATOM 5358 O O . GLU A 1 35 ? 5.809 3.149 -3.610 1.00 0.00 35 GLU A O 5
ATOM 5370 N N . LYS A 1 36 ? 7.763 3.592 -2.590 1.00 0.00 36 LYS A N 5
ATOM 5371 C CA . LYS A 1 36 ? 7.238 4.738 -1.863 1.00 0.00 36 LYS A CA 5
ATOM 5372 C C . LYS A 1 36 ? 7.469 6.021 -2.648 1.00 0.00 36 LYS A C 5
ATOM 5373 O O . LYS A 1 36 ? 8.489 6.177 -3.319 1.00 0.00 36 LYS A O 5
ATOM 5392 N N . ILE A 1 37 ? 6.514 6.937 -2.561 1.00 0.00 37 ILE A N 5
ATOM 5393 C CA . ILE A 1 37 ? 6.612 8.208 -3.265 1.00 0.00 37 ILE A CA 5
ATOM 5394 C C . ILE A 1 37 ? 6.620 9.367 -2.271 1.00 0.00 37 ILE A C 5
ATOM 5395 O O . ILE A 1 37 ? 6.387 9.172 -1.078 1.00 0.00 37 ILE A O 5
ATOM 5411 N N . LYS A 1 38 ? 6.864 10.569 -2.770 1.00 0.00 38 LYS A N 5
ATOM 5412 C CA . LYS A 1 38 ? 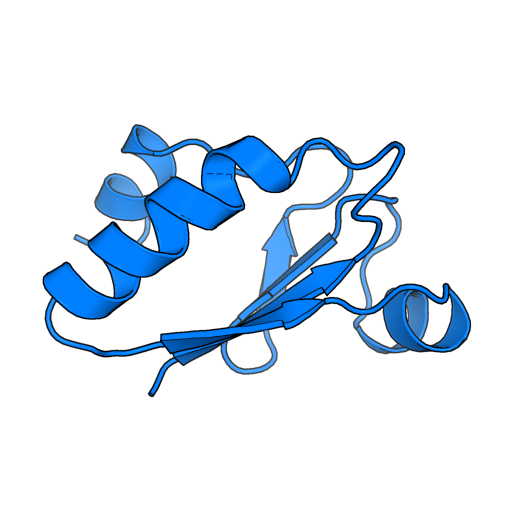6.872 11.754 -1.926 1.00 0.00 38 LYS A CA 5
ATOM 5413 C C . LYS A 1 38 ? 6.577 12.989 -2.763 1.00 0.00 38 LYS A C 5
ATOM 5414 O O . LYS A 1 38 ? 7.470 13.776 -3.078 1.00 0.00 38 LYS A O 5
ATOM 5433 N N . GLU A 1 39 ? 5.303 13.135 -3.120 1.00 0.00 39 GLU A N 5
ATOM 5434 C CA . GLU A 1 39 ? 4.823 14.251 -3.935 1.00 0.00 39 GLU A CA 5
ATOM 5435 C C . GLU A 1 39 ? 3.518 13.857 -4.615 1.00 0.00 39 GLU A C 5
ATOM 5436 O O . GLU A 1 39 ? 3.395 12.748 -5.134 1.00 0.00 39 GLU A O 5
ATOM 5448 N N . MET A 1 40 ? 2.541 14.758 -4.608 1.00 0.00 40 MET A N 5
ATOM 5449 C CA . MET A 1 40 ? 1.247 14.475 -5.221 1.00 0.00 40 MET A CA 5
ATOM 5450 C C . MET A 1 40 ? 1.399 14.029 -6.671 1.00 0.00 40 MET A C 5
ATOM 5451 O O . MET A 1 40 ? 0.503 13.390 -7.221 1.00 0.00 40 MET A O 5
ATOM 5465 N N . ASP A 1 41 ? 2.532 14.350 -7.291 1.00 0.00 41 ASP A N 5
ATOM 5466 C CA . ASP A 1 41 ? 2.769 13.949 -8.673 1.00 0.00 41 ASP A CA 5
ATOM 5467 C C . ASP A 1 41 ? 2.516 12.453 -8.820 1.00 0.00 41 ASP A C 5
ATOM 5468 O O . ASP A 1 41 ? 1.847 12.009 -9.752 1.00 0.00 41 ASP A O 5
ATOM 5477 N N . GLN A 1 42 ? 3.040 11.687 -7.868 1.00 0.00 42 GLN A N 5
ATOM 5478 C CA . GLN A 1 42 ? 2.856 10.244 -7.856 1.00 0.00 42 GLN A CA 5
ATOM 5479 C C . GLN A 1 42 ? 1.554 9.882 -7.146 1.00 0.00 42 GLN A C 5
ATOM 5480 O O . GLN A 1 42 ? 0.906 8.889 -7.476 1.00 0.00 42 GLN A O 5
ATOM 5494 N N . ILE A 1 43 ? 1.182 10.699 -6.158 1.00 0.00 43 ILE A N 5
ATOM 5495 C CA . ILE A 1 43 ? -0.036 10.474 -5.386 1.00 0.00 43 ILE A CA 5
ATOM 5496 C C . ILE A 1 43 ? -1.277 10.576 -6.260 1.00 0.00 43 ILE A C 5
ATOM 5497 O O . ILE A 1 43 ? -2.089 9.656 -6.334 1.00 0.00 43 ILE A O 5
ATOM 5513 N N . LEU A 1 44 ? -1.404 11.709 -6.915 1.00 0.00 44 LEU A N 5
ATOM 5514 C CA . LEU A 1 44 ? -2.539 11.977 -7.794 1.00 0.00 44 LEU A CA 5
ATOM 5515 C C . LEU A 1 44 ? -2.569 10.999 -8.966 1.00 0.00 44 LEU A C 5
ATOM 5516 O O . LEU A 1 44 ? -3.640 10.573 -9.400 1.00 0.00 44 LEU A O 5
ATOM 5532 N N . GLU A 1 45 ? -1.393 10.636 -9.471 1.00 0.00 45 GLU A N 5
ATOM 5533 C CA . GLU A 1 45 ? -1.303 9.698 -10.584 1.00 0.00 45 GLU A CA 5
ATOM 5534 C C . GLU A 1 45 ? -2.022 8.399 -10.242 1.00 0.00 45 GLU A C 5
ATOM 5535 O O . GLU A 1 45 ? -2.464 7.665 -11.126 1.00 0.00 45 GLU A O 5
ATOM 5547 N N . ALA A 1 46 ? -2.142 8.131 -8.946 1.00 0.00 46 ALA A N 5
ATOM 5548 C CA . ALA A 1 46 ? -2.812 6.937 -8.461 1.00 0.00 46 ALA A CA 5
ATOM 5549 C C . ALA A 1 46 ? -4.319 7.103 -8.540 1.00 0.00 46 ALA A C 5
ATOM 5550 O O . ALA A 1 46 ? -5.041 6.184 -8.925 1.00 0.00 46 ALA A O 5
ATOM 5557 N N . GLY A 1 47 ? -4.785 8.288 -8.166 1.00 0.00 47 GLY A N 5
ATOM 5558 C CA . GLY A 1 47 ? -6.203 8.564 -8.191 1.00 0.00 47 GLY A CA 5
ATOM 5559 C C . GLY A 1 47 ? -6.779 8.779 -6.803 1.00 0.00 47 GLY A C 5
ATOM 5560 O O . GLY A 1 47 ? -7.941 9.164 -6.664 1.00 0.00 47 GLY A O 5
ATOM 5564 N N . LEU A 1 48 ? -5.971 8.535 -5.771 1.00 0.00 48 LEU A N 5
ATOM 5565 C CA . LEU A 1 48 ? -6.430 8.714 -4.398 1.00 0.00 48 LEU A CA 5
ATOM 5566 C C . LEU A 1 48 ? -6.430 10.191 -4.011 1.00 0.00 48 LEU A C 5
ATOM 5567 O O . LEU A 1 48 ? -5.731 11.003 -4.617 1.00 0.00 48 LEU A O 5
ATOM 5583 N N . THR A 1 49 ? -7.235 10.539 -3.011 1.00 0.00 49 THR A N 5
ATOM 5584 C CA . THR A 1 49 ? -7.336 11.922 -2.561 1.00 0.00 49 THR A CA 5
ATOM 5585 C C . THR A 1 49 ? -6.822 12.094 -1.140 1.00 0.00 49 THR A C 5
ATOM 5586 O O . THR A 1 49 ? -6.438 13.193 -0.737 1.00 0.00 49 THR A O 5
ATOM 5597 N N . ALA A 1 50 ? -6.814 11.008 -0.381 1.00 0.00 50 ALA A N 5
ATOM 5598 C CA . ALA A 1 50 ? -6.342 11.053 0.996 1.00 0.00 50 ALA A CA 5
ATOM 5599 C C . ALA A 1 50 ? -4.818 11.024 1.054 1.00 0.00 50 ALA A C 5
ATOM 5600 O O . ALA A 1 50 ? -4.153 10.806 0.041 1.00 0.00 50 ALA A O 5
ATOM 5607 N N . LEU A 1 51 ? -4.270 11.257 2.242 1.00 0.00 51 LEU A N 5
ATOM 5608 C CA . LEU A 1 51 ? -2.824 11.268 2.426 1.00 0.00 51 LEU A CA 5
ATOM 5609 C C . LEU A 1 51 ? -2.230 9.861 2.341 1.00 0.00 51 LEU A C 5
ATOM 5610 O O . LEU A 1 51 ? -1.531 9.541 1.380 1.00 0.00 51 LEU A O 5
ATOM 5626 N N . PRO A 1 52 ? -2.490 8.997 3.341 1.00 0.00 52 PRO A N 5
ATOM 5627 C CA . PRO A 1 52 ? -1.960 7.631 3.346 1.00 0.00 52 PRO A CA 5
ATOM 5628 C C . PRO A 1 52 ? -2.611 6.755 2.279 1.00 0.00 52 PRO A C 5
ATOM 5629 O O . PRO A 1 52 ? -3.230 5.737 2.587 1.00 0.00 52 PRO A O 5
ATOM 5640 N N . GLY A 1 53 ? -2.466 7.159 1.020 1.00 0.00 53 GLY A N 5
ATOM 5641 C CA . GLY A 1 53 ? -3.041 6.401 -0.071 1.00 0.00 53 GLY A CA 5
ATOM 5642 C C . GLY A 1 53 ? -2.156 5.255 -0.510 1.00 0.00 53 GLY A C 5
ATOM 5643 O O . GLY A 1 53 ? -0.969 5.445 -0.776 1.00 0.00 53 GLY A O 5
ATOM 5647 N N . LEU A 1 54 ? -2.734 4.064 -0.590 1.00 0.00 54 LEU A N 5
ATOM 5648 C CA . LEU A 1 54 ? -1.992 2.883 -1.003 1.00 0.00 54 LEU A CA 5
ATOM 5649 C C . LEU A 1 54 ? -2.640 2.256 -2.228 1.00 0.00 54 LEU A C 5
ATOM 5650 O O . LEU A 1 54 ? -3.716 1.665 -2.138 1.00 0.00 54 LEU A O 5
ATOM 5666 N N . ALA A 1 55 ? -1.986 2.394 -3.375 1.00 0.00 55 ALA A N 5
ATOM 5667 C CA . ALA A 1 55 ? -2.520 1.840 -4.611 1.00 0.00 55 ALA A CA 5
ATOM 5668 C C . ALA A 1 55 ? -1.869 0.504 -4.942 1.00 0.00 55 ALA A C 5
ATOM 5669 O O . ALA A 1 55 ? -0.646 0.403 -5.037 1.00 0.00 55 ALA A O 5
ATOM 5676 N N . VAL A 1 56 ? -2.696 -0.520 -5.116 1.00 0.00 56 VAL A N 5
ATOM 5677 C CA . VAL A 1 56 ? -2.206 -1.852 -5.436 1.00 0.00 56 VAL A CA 5
ATOM 5678 C C . VAL A 1 56 ? -2.655 -2.284 -6.820 1.00 0.00 56 VAL A C 5
ATOM 5679 O O . VAL A 1 56 ? -3.788 -2.032 -7.226 1.00 0.00 56 VAL A O 5
ATOM 5692 N N . ASP A 1 57 ? -1.750 -2.932 -7.543 1.00 0.00 57 ASP A N 5
ATOM 5693 C CA . ASP A 1 57 ? -2.040 -3.398 -8.896 1.00 0.00 57 ASP A CA 5
ATOM 5694 C C . ASP A 1 57 ? -2.718 -2.299 -9.716 1.00 0.00 57 ASP A C 5
ATOM 5695 O O . ASP A 1 57 ? -3.472 -2.581 -10.647 1.00 0.00 57 ASP A O 5
ATOM 5704 N N . GLY A 1 58 ? -2.449 -1.047 -9.354 1.00 0.00 58 GLY A N 5
ATOM 5705 C CA . GLY A 1 58 ? -3.044 0.074 -10.055 1.00 0.00 58 GLY A CA 5
ATOM 5706 C C . GLY A 1 58 ? -4.498 0.278 -9.684 1.00 0.00 58 GLY A C 5
ATOM 5707 O O . GLY A 1 58 ? -5.313 0.662 -10.523 1.00 0.00 58 GLY A O 5
ATOM 5711 N N . GLU A 1 59 ? -4.828 0.017 -8.423 1.00 0.00 59 GLU A N 5
ATOM 5712 C CA . GLU A 1 59 ? -6.195 0.170 -7.944 1.00 0.00 59 GLU A CA 5
ATOM 5713 C C . GLU A 1 59 ? -6.220 0.660 -6.500 1.00 0.00 59 GLU A C 5
ATOM 5714 O O . GLU A 1 59 ? -5.987 -0.108 -5.567 1.00 0.00 59 GLU A O 5
ATOM 5726 N N . LEU A 1 60 ? -6.511 1.946 -6.326 1.00 0.00 60 LEU A N 5
ATOM 5727 C CA . LEU A 1 60 ? -6.576 2.545 -4.993 1.00 0.00 60 LEU A CA 5
ATOM 5728 C C . LEU A 1 60 ? -7.539 1.767 -4.105 1.00 0.00 60 LEU A C 5
ATOM 5729 O O . LEU A 1 60 ? -8.652 1.444 -4.520 1.00 0.00 60 LEU A O 5
ATOM 5745 N N . LYS A 1 61 ? -7.108 1.456 -2.887 1.00 0.00 61 LYS A N 5
ATOM 5746 C CA . LYS A 1 61 ? -7.949 0.702 -1.964 1.00 0.00 61 LYS A CA 5
ATOM 5747 C C . LYS A 1 61 ? -7.871 1.241 -0.536 1.00 0.00 61 LYS A C 5
ATOM 5748 O O . LYS A 1 61 ? -8.594 0.769 0.343 1.00 0.00 61 LYS A O 5
ATOM 5767 N N . ILE A 1 62 ? -7.001 2.219 -0.292 1.00 0.00 62 ILE A N 5
ATOM 5768 C CA . ILE A 1 62 ? -6.870 2.781 1.051 1.00 0.00 62 ILE A CA 5
ATOM 5769 C C . ILE A 1 62 ? -6.353 4.214 1.020 1.00 0.00 62 ILE A C 5
ATOM 5770 O O . ILE A 1 62 ? -5.294 4.488 0.462 1.00 0.00 62 ILE A O 5
ATOM 5786 N N . MET A 1 63 ? -7.111 5.121 1.636 1.00 0.00 63 MET A N 5
ATOM 5787 C CA . MET A 1 63 ? -6.733 6.532 1.698 1.00 0.00 63 MET A CA 5
ATOM 5788 C C . MET A 1 63 ? -7.183 7.145 3.022 1.00 0.00 63 MET A C 5
ATOM 5789 O O . MET A 1 63 ? -8.314 6.932 3.460 1.00 0.00 63 MET A O 5
ATOM 5803 N N . GLY A 1 64 ? -6.294 7.904 3.656 1.00 0.00 64 GLY A N 5
ATOM 5804 C CA . GLY A 1 64 ? -6.629 8.530 4.924 1.00 0.00 64 GLY A CA 5
ATOM 5805 C C . GLY A 1 64 ? -6.514 7.578 6.101 1.00 0.00 64 GLY A C 5
ATOM 5806 O O . GLY A 1 64 ? -6.740 7.969 7.247 1.00 0.00 64 GLY A O 5
ATOM 5810 N N . ARG A 1 65 ? -6.163 6.325 5.822 1.00 0.00 65 ARG A N 5
ATOM 5811 C CA . ARG A 1 65 ? -6.019 5.317 6.866 1.00 0.00 65 ARG A CA 5
ATOM 5812 C C . ARG A 1 65 ? -5.571 3.987 6.269 1.00 0.00 65 ARG A C 5
ATOM 5813 O O . ARG A 1 65 ? -6.378 3.242 5.715 1.00 0.00 65 ARG A O 5
ATOM 5834 N N . VAL A 1 66 ? -4.278 3.695 6.381 1.00 0.00 66 VAL A N 5
ATOM 5835 C CA . VAL A 1 66 ? -3.732 2.457 5.844 1.00 0.00 66 VAL A CA 5
ATOM 5836 C C . VAL A 1 66 ? -4.303 1.243 6.574 1.00 0.00 66 VAL A C 5
ATOM 5837 O O . VAL A 1 66 ? -4.432 1.246 7.799 1.00 0.00 66 VAL A O 5
ATOM 5850 N N . ALA A 1 67 ? -4.651 0.210 5.813 1.00 0.00 67 ALA A N 5
ATOM 5851 C CA . ALA A 1 67 ? -5.215 -1.008 6.383 1.00 0.00 67 ALA A CA 5
ATOM 5852 C C . ALA A 1 67 ? -4.215 -1.707 7.298 1.00 0.00 67 ALA A C 5
ATOM 5853 O O . ALA A 1 67 ? -3.021 -1.415 7.270 1.00 0.00 67 ALA A O 5
ATOM 5860 N N . SER A 1 68 ? -4.716 -2.632 8.112 1.00 0.00 68 SER A N 5
ATOM 5861 C CA . SER A 1 68 ? -3.873 -3.378 9.039 1.00 0.00 68 SER A CA 5
ATOM 5862 C C . SER A 1 68 ? -3.382 -4.679 8.411 1.00 0.00 68 SER A C 5
ATOM 5863 O O . SER A 1 68 ? -3.695 -4.981 7.259 1.00 0.00 68 SER A O 5
ATOM 5871 N N . LYS A 1 69 ? -2.607 -5.441 9.175 1.00 0.00 69 LYS A N 5
ATOM 5872 C CA . LYS A 1 69 ? -2.062 -6.709 8.697 1.00 0.00 69 LYS A CA 5
ATOM 5873 C C . LYS A 1 69 ? -3.167 -7.725 8.407 1.00 0.00 69 LYS A C 5
ATOM 5874 O O . LYS A 1 69 ? -3.185 -8.348 7.345 1.00 0.00 69 LYS A O 5
ATOM 5893 N N . GLU A 1 70 ? -4.082 -7.901 9.356 1.00 0.00 70 GLU A N 5
ATOM 5894 C CA . GLU A 1 70 ? -5.176 -8.851 9.192 1.00 0.00 70 GLU A CA 5
ATOM 5895 C C . GLU A 1 70 ? -6.196 -8.346 8.174 1.00 0.00 70 GLU A C 5
ATOM 5896 O O . GLU A 1 70 ? -6.850 -9.137 7.493 1.00 0.00 70 GLU A O 5
ATOM 5908 N N . GLU A 1 71 ? -6.331 -7.028 8.079 1.00 0.00 71 GLU A N 5
ATOM 5909 C CA . GLU A 1 71 ? -7.277 -6.423 7.148 1.00 0.00 71 GLU A CA 5
ATOM 5910 C C . GLU A 1 71 ? -6.807 -6.569 5.705 1.00 0.00 71 GLU A C 5
ATOM 5911 O O . GLU A 1 71 ? -7.558 -7.024 4.843 1.00 0.00 71 GLU A O 5
ATOM 5923 N N . ILE A 1 72 ? -5.564 -6.176 5.444 1.00 0.00 72 ILE A N 5
ATOM 5924 C CA . ILE A 1 72 ? -5.006 -6.260 4.098 1.00 0.00 72 ILE A CA 5
ATOM 5925 C C . ILE A 1 72 ? -5.097 -7.683 3.552 1.00 0.00 72 ILE A C 5
ATOM 5926 O O . ILE A 1 72 ? -5.506 -7.895 2.411 1.00 0.00 72 ILE A O 5
ATOM 5942 N N . LYS A 1 73 ? -4.722 -8.655 4.377 1.00 0.00 73 LYS A N 5
ATOM 5943 C CA . LYS A 1 73 ? -4.767 -10.057 3.978 1.00 0.00 73 LYS A CA 5
ATOM 5944 C C . LYS A 1 73 ? -6.191 -10.475 3.624 1.00 0.00 73 LYS A C 5
ATOM 5945 O O . LYS A 1 73 ? -6.407 -11.258 2.698 1.00 0.00 73 LYS A O 5
ATOM 5964 N N . LYS A 1 74 ? -7.160 -9.947 4.367 1.00 0.00 74 LYS A N 5
ATOM 5965 C CA . LYS A 1 74 ? -8.563 -10.265 4.132 1.00 0.00 74 LYS A CA 5
ATOM 5966 C C . LYS A 1 74 ? -9.084 -9.567 2.878 1.00 0.00 74 LYS A C 5
ATOM 5967 O O . LYS A 1 74 ? -9.975 -10.076 2.198 1.00 0.00 74 LYS A O 5
ATOM 5986 N N . ILE A 1 75 ? -8.520 -8.402 2.575 1.00 0.00 75 ILE A N 5
ATOM 5987 C CA . ILE A 1 75 ? -8.926 -7.641 1.403 1.00 0.00 75 ILE A CA 5
ATOM 5988 C C . ILE A 1 75 ? -8.352 -8.269 0.137 1.00 0.00 75 ILE A C 5
ATOM 5989 O O . ILE A 1 75 ? -8.943 -8.176 -0.939 1.00 0.00 75 ILE A O 5
ATOM 6005 N N . LEU A 1 76 ? -7.196 -8.909 0.276 1.00 0.00 76 LEU A N 5
ATOM 6006 C CA . LEU A 1 76 ? -6.541 -9.551 -0.853 1.00 0.00 76 LEU A CA 5
ATOM 6007 C C . LEU A 1 76 ? -7.176 -10.907 -1.151 1.00 0.00 76 LEU A C 5
ATOM 6008 O O . LEU A 1 76 ? -7.217 -11.344 -2.301 1.00 0.00 76 LEU A O 5
ATOM 6024 N N . SER A 1 77 ? -7.668 -11.566 -0.108 1.00 0.00 77 SER A N 5
ATOM 6025 C CA . SER A 1 77 ? -8.299 -12.871 -0.256 1.00 0.00 77 SER A CA 5
ATOM 6026 C C . SER A 1 77 ? -9.223 -13.167 0.923 1.00 0.00 77 SER A C 5
ATOM 6027 O O . SER A 1 77 ? -9.033 -14.213 1.580 1.00 0.00 77 SER A O 5
ATOM 6036 N N . MET A 1 1 ? 4.148 -10.604 -8.250 1.00 0.00 1 MET A N 6
ATOM 6037 C CA . MET A 1 1 ? 4.646 -9.204 -8.260 1.00 0.00 1 MET A CA 6
ATOM 6038 C C . MET A 1 1 ? 3.498 -8.211 -8.095 1.00 0.00 1 MET A C 6
ATOM 6039 O O . MET A 1 1 ? 3.101 -7.549 -9.053 1.00 0.00 1 MET A O 6
ATOM 6055 N N . MET A 1 2 ? 2.963 -8.104 -6.877 1.00 0.00 2 MET A N 6
ATOM 6056 C CA . MET A 1 2 ? 1.862 -7.178 -6.625 1.00 0.00 2 MET A CA 6
ATOM 6057 C C . MET A 1 2 ? 2.382 -5.752 -6.436 1.00 0.00 2 MET A C 6
ATOM 6058 O O . MET A 1 2 ? 3.056 -5.451 -5.453 1.00 0.00 2 MET A O 6
ATOM 6072 N N . LYS A 1 3 ? 2.066 -4.876 -7.390 1.00 0.00 3 LYS A N 6
ATOM 6073 C CA . LYS A 1 3 ? 2.503 -3.482 -7.330 1.00 0.00 3 LYS A CA 6
ATOM 6074 C C . LYS A 1 3 ? 1.775 -2.731 -6.225 1.00 0.00 3 LYS A C 6
ATOM 6075 O O . LYS A 1 3 ? 0.551 -2.601 -6.246 1.00 0.00 3 LYS A O 6
ATOM 6094 N N . ILE A 1 4 ? 2.542 -2.242 -5.259 1.00 0.00 4 ILE A N 6
ATOM 6095 C CA . ILE A 1 4 ? 1.982 -1.505 -4.136 1.00 0.00 4 ILE A CA 6
ATOM 6096 C C . ILE A 1 4 ? 2.657 -0.146 -3.985 1.00 0.00 4 ILE A C 6
ATOM 6097 O O . ILE A 1 4 ? 3.879 -0.052 -3.879 1.00 0.00 4 ILE A O 6
ATOM 6113 N N . GLN A 1 5 ? 1.847 0.903 -3.983 1.00 0.00 5 GLN A N 6
ATOM 6114 C CA . GLN A 1 5 ? 2.353 2.266 -3.850 1.00 0.00 5 GLN A CA 6
ATOM 6115 C C . GLN A 1 5 ? 1.968 2.861 -2.500 1.00 0.00 5 GLN A C 6
ATOM 6116 O O . GLN A 1 5 ? 0.844 2.681 -2.033 1.00 0.00 5 GLN A O 6
ATOM 6130 N N . ILE A 1 6 ? 2.904 3.582 -1.886 1.00 0.00 6 ILE A N 6
ATOM 6131 C CA . ILE A 1 6 ? 2.661 4.213 -0.595 1.00 0.00 6 ILE A CA 6
ATOM 6132 C C . ILE A 1 6 ? 2.827 5.720 -0.711 1.00 0.00 6 ILE A C 6
ATOM 6133 O O . ILE A 1 6 ? 3.925 6.209 -0.975 1.00 0.00 6 ILE A O 6
ATOM 6149 N N . TYR A 1 7 ? 1.733 6.457 -0.544 1.00 0.00 7 TYR A N 6
ATOM 6150 C CA . TYR A 1 7 ? 1.786 7.903 -0.667 1.00 0.00 7 TYR A CA 6
ATOM 6151 C C . TYR A 1 7 ? 1.730 8.603 0.681 1.00 0.00 7 TYR A C 6
ATOM 6152 O O . TYR A 1 7 ? 0.734 8.524 1.401 1.00 0.00 7 TYR A O 6
ATOM 6170 N N . GLY A 1 8 ? 2.818 9.299 1.009 1.00 0.00 8 GLY A N 6
ATOM 6171 C CA . GLY A 1 8 ? 2.890 10.018 2.266 1.00 0.00 8 GLY A CA 6
ATOM 6172 C C . GLY A 1 8 ? 4.148 9.700 3.049 1.00 0.00 8 GLY A C 6
ATOM 6173 O O . GLY A 1 8 ? 5.007 10.563 3.227 1.00 0.00 8 GLY A O 6
ATOM 6177 N N . THR A 1 9 ? 4.253 8.458 3.517 1.00 0.00 9 THR A N 6
ATOM 6178 C CA . THR A 1 9 ? 5.411 8.014 4.291 1.00 0.00 9 THR A CA 6
ATOM 6179 C C . THR A 1 9 ? 5.674 8.934 5.484 1.00 0.00 9 THR A C 6
ATOM 6180 O O . THR A 1 9 ? 5.237 8.654 6.599 1.00 0.00 9 THR A O 6
ATOM 6191 N N . GLY A 1 10 ? 6.387 10.032 5.244 1.00 0.00 10 GLY A N 6
ATOM 6192 C CA . GLY A 1 10 ? 6.690 10.967 6.310 1.00 0.00 10 GLY A CA 6
ATOM 6193 C C . GLY A 1 10 ? 5.440 11.528 6.963 1.00 0.00 10 GLY A C 6
ATOM 6194 O O . GLY A 1 10 ? 5.283 11.455 8.181 1.00 0.00 10 GLY A O 6
ATOM 6198 N N . CYS A 1 11 ? 4.550 12.087 6.149 1.00 0.00 11 CYS A N 6
ATOM 6199 C CA . CYS A 1 11 ? 3.309 12.662 6.655 1.00 0.00 11 CYS A CA 6
ATOM 6200 C C . CYS A 1 11 ? 2.148 11.686 6.488 1.00 0.00 11 CYS A C 6
ATOM 6201 O O . CYS A 1 11 ? 1.011 12.093 6.254 1.00 0.00 11 CYS A O 6
ATOM 6209 N N . ALA A 1 12 ? 2.443 10.396 6.611 1.00 0.00 12 ALA A N 6
ATOM 6210 C CA . ALA A 1 12 ? 1.422 9.365 6.473 1.00 0.00 12 ALA A CA 6
ATOM 6211 C C . ALA A 1 12 ? 1.815 8.098 7.226 1.00 0.00 12 ALA A C 6
ATOM 6212 O O . ALA A 1 12 ? 2.897 7.550 7.016 1.00 0.00 12 ALA A O 6
ATOM 6219 N N . ASN A 1 13 ? 0.925 7.634 8.098 1.00 0.00 13 ASN A N 6
ATOM 6220 C CA . ASN A 1 13 ? 1.171 6.426 8.882 1.00 0.00 13 ASN A CA 6
ATOM 6221 C C . ASN A 1 13 ? 0.995 5.159 8.039 1.00 0.00 13 ASN A C 6
ATOM 6222 O O . ASN A 1 13 ? 1.025 4.048 8.566 1.00 0.00 13 ASN A O 6
ATOM 6233 N N . CYS A 1 14 ? 0.810 5.330 6.730 1.00 0.00 14 CYS A N 6
ATOM 6234 C CA . CYS A 1 14 ? 0.629 4.194 5.825 1.00 0.00 14 CYS A CA 6
ATOM 6235 C C . CYS A 1 14 ? 1.796 3.210 5.924 1.00 0.00 14 CYS A C 6
ATOM 6236 O O . CYS A 1 14 ? 1.670 2.045 5.548 1.00 0.00 14 CYS A O 6
ATOM 6244 N N . GLN A 1 15 ? 2.927 3.688 6.433 1.00 0.00 15 GLN A N 6
ATOM 6245 C CA . GLN A 1 15 ? 4.119 2.866 6.587 1.00 0.00 15 GLN A CA 6
ATOM 6246 C C . GLN A 1 15 ? 3.809 1.560 7.323 1.00 0.00 15 GLN A C 6
ATOM 6247 O O . GLN A 1 15 ? 4.511 0.562 7.156 1.00 0.00 15 GLN A O 6
ATOM 6261 N N . MET A 1 16 ? 2.757 1.575 8.136 1.00 0.00 16 MET A N 6
ATOM 6262 C CA . MET A 1 16 ? 2.362 0.391 8.892 1.00 0.00 16 MET A CA 6
ATOM 6263 C C . MET A 1 16 ? 1.950 -0.737 7.952 1.00 0.00 16 MET A C 6
ATOM 6264 O O . MET A 1 16 ? 2.574 -1.799 7.931 1.00 0.00 16 MET A O 6
ATOM 6278 N N . LEU A 1 17 ? 0.901 -0.501 7.172 1.00 0.00 17 LEU A N 6
ATOM 6279 C CA . LEU A 1 17 ? 0.414 -1.498 6.227 1.00 0.00 17 LEU A CA 6
ATOM 6280 C C . LEU A 1 17 ? 1.458 -1.778 5.149 1.00 0.00 17 LEU A C 6
ATOM 6281 O O . LEU A 1 17 ? 1.463 -2.847 4.539 1.00 0.00 17 LEU A O 6
ATOM 6297 N N . GLU A 1 18 ? 2.344 -0.811 4.922 1.00 0.00 18 GLU A N 6
ATOM 6298 C CA . GLU A 1 18 ? 3.399 -0.971 3.908 1.00 0.00 18 GLU A CA 6
ATOM 6299 C C . GLU A 1 18 ? 4.233 -2.213 4.200 1.00 0.00 18 GLU A C 6
ATOM 6300 O O . GLU A 1 18 ? 4.427 -3.062 3.329 1.00 0.00 18 GLU A O 6
ATOM 6312 N N . LYS A 1 19 ? 4.722 -2.315 5.432 1.00 0.00 19 LYS A N 6
ATOM 6313 C CA . LYS A 1 19 ? 5.533 -3.456 5.840 1.00 0.00 19 LYS A CA 6
ATOM 6314 C C . LYS A 1 19 ? 4.696 -4.732 5.874 1.00 0.00 19 LYS A C 6
ATOM 6315 O O . LYS A 1 19 ? 5.102 -5.770 5.350 1.00 0.00 19 LYS A O 6
ATOM 6334 N N . ASN A 1 20 ? 3.523 -4.642 6.493 1.00 0.00 20 ASN A N 6
ATOM 6335 C CA . ASN A 1 20 ? 2.622 -5.787 6.597 1.00 0.00 20 ASN A CA 6
ATOM 6336 C C . ASN A 1 20 ? 2.286 -6.343 5.216 1.00 0.00 20 ASN A C 6
ATOM 6337 O O . ASN A 1 20 ? 2.205 -7.557 5.026 1.00 0.00 20 ASN A O 6
ATOM 6348 N N . ALA A 1 21 ? 2.087 -5.446 4.256 1.00 0.00 21 ALA A N 6
ATOM 6349 C CA . ALA A 1 21 ? 1.755 -5.841 2.895 1.00 0.00 21 ALA A CA 6
ATOM 6350 C C . ALA A 1 21 ? 2.867 -6.677 2.265 1.00 0.00 21 ALA A C 6
ATOM 6351 O O . ALA A 1 21 ? 2.604 -7.717 1.664 1.00 0.00 21 ALA A O 6
ATOM 6358 N N . ARG A 1 22 ? 4.109 -6.218 2.401 1.00 0.00 22 ARG A N 6
ATOM 6359 C CA . ARG A 1 22 ? 5.253 -6.931 1.839 1.00 0.00 22 ARG A CA 6
ATOM 6360 C C . ARG A 1 22 ? 5.291 -8.378 2.322 1.00 0.00 22 ARG A C 6
ATOM 6361 O O . ARG A 1 22 ? 5.636 -9.286 1.566 1.00 0.00 22 ARG A O 6
ATOM 6382 N N . GLU A 1 23 ? 4.936 -8.587 3.585 1.00 0.00 23 GLU A N 6
ATOM 6383 C CA . GLU A 1 23 ? 4.934 -9.925 4.161 1.00 0.00 23 GLU A CA 6
ATOM 6384 C C . GLU A 1 23 ? 3.759 -10.742 3.630 1.00 0.00 23 GLU A C 6
ATOM 6385 O O . GLU A 1 23 ? 3.933 -11.873 3.182 1.00 0.00 23 GLU A O 6
ATOM 6397 N N . ALA A 1 24 ? 2.563 -10.164 3.687 1.00 0.00 24 ALA A N 6
ATOM 6398 C CA . ALA A 1 24 ? 1.362 -10.844 3.217 1.00 0.00 24 ALA A CA 6
ATOM 6399 C C . ALA A 1 24 ? 1.452 -11.192 1.737 1.00 0.00 24 ALA A C 6
ATOM 6400 O O . ALA A 1 24 ? 1.214 -12.335 1.348 1.00 0.00 24 ALA A O 6
ATOM 6407 N N . VAL A 1 25 ? 1.792 -10.208 0.910 1.00 0.00 25 VAL A N 6
ATOM 6408 C CA . VAL A 1 25 ? 1.901 -10.430 -0.529 1.00 0.00 25 VAL A CA 6
ATOM 6409 C C . VAL A 1 25 ? 2.830 -11.610 -0.824 1.00 0.00 25 VAL A C 6
ATOM 6410 O O . VAL A 1 25 ? 2.430 -12.576 -1.474 1.00 0.00 25 VAL A O 6
ATOM 6423 N N . LYS A 1 26 ? 4.059 -11.539 -0.325 1.00 0.00 26 LYS A N 6
ATOM 6424 C CA . LYS A 1 26 ? 5.033 -12.609 -0.517 1.00 0.00 26 LYS A CA 6
ATOM 6425 C C . LYS A 1 26 ? 4.587 -13.887 0.193 1.00 0.00 26 LYS A C 6
ATOM 6426 O O . LYS A 1 26 ? 4.622 -14.973 -0.385 1.00 0.00 26 LYS A O 6
ATOM 6445 N N . GLU A 1 27 ? 4.176 -13.750 1.452 1.00 0.00 27 GLU A N 6
ATOM 6446 C CA . GLU A 1 27 ? 3.732 -14.895 2.246 1.00 0.00 27 GLU A CA 6
ATOM 6447 C C . GLU A 1 27 ? 2.599 -15.644 1.552 1.00 0.00 27 GLU A C 6
ATOM 6448 O O . GLU A 1 27 ? 2.635 -16.869 1.432 1.00 0.00 27 GLU A O 6
ATOM 6460 N N . LEU A 1 28 ? 1.594 -14.903 1.088 1.00 0.00 28 LEU A N 6
ATOM 6461 C CA . LEU A 1 28 ? 0.457 -15.510 0.400 1.00 0.00 28 LEU A CA 6
ATOM 6462 C C . LEU A 1 28 ? 0.930 -16.393 -0.752 1.00 0.00 28 LEU A C 6
ATOM 6463 O O . LEU A 1 28 ? 0.213 -17.290 -1.194 1.00 0.00 28 LEU A O 6
ATOM 6479 N N . GLY A 1 29 ? 2.144 -16.134 -1.230 1.00 0.00 29 GLY A N 6
ATOM 6480 C CA . GLY A 1 29 ? 2.693 -16.916 -2.320 1.00 0.00 29 GLY A CA 6
ATOM 6481 C C . GLY A 1 29 ? 2.875 -16.103 -3.586 1.00 0.00 29 GLY A C 6
ATOM 6482 O O . GLY A 1 29 ? 2.490 -16.538 -4.670 1.00 0.00 29 GLY A O 6
ATOM 6486 N N . ILE A 1 30 ? 3.467 -14.920 -3.448 1.00 0.00 30 ILE A N 6
ATOM 6487 C CA . ILE A 1 30 ? 3.701 -14.051 -4.593 1.00 0.00 30 ILE A CA 6
ATOM 6488 C C . ILE A 1 30 ? 4.408 -12.765 -4.182 1.00 0.00 30 ILE A C 6
ATOM 6489 O O . ILE A 1 30 ? 3.973 -12.059 -3.275 1.00 0.00 30 ILE A O 6
ATOM 6505 N N . ASP A 1 31 ? 5.497 -12.470 -4.875 1.00 0.00 31 ASP A N 6
ATOM 6506 C CA . ASP A 1 31 ? 6.281 -11.274 -4.616 1.00 0.00 31 ASP A CA 6
ATOM 6507 C C . ASP A 1 31 ? 5.514 -10.029 -5.038 1.00 0.00 31 ASP A C 6
ATOM 6508 O O . ASP A 1 31 ? 4.532 -10.116 -5.773 1.00 0.00 31 ASP A O 6
ATOM 6517 N N . ALA A 1 32 ? 5.966 -8.875 -4.570 1.00 0.00 32 ALA A N 6
ATOM 6518 C CA . ALA A 1 32 ? 5.342 -7.616 -4.898 1.00 0.00 32 ALA A CA 6
ATOM 6519 C C . ALA A 1 32 ? 6.400 -6.539 -4.954 1.00 0.00 32 ALA A C 6
ATOM 6520 O O . ALA A 1 32 ? 7.566 -6.789 -4.648 1.00 0.00 32 ALA A O 6
ATOM 6527 N N . GLU A 1 33 ? 6.004 -5.344 -5.333 1.00 0.00 33 GLU A N 6
ATOM 6528 C CA . GLU A 1 33 ? 6.945 -4.247 -5.409 1.00 0.00 33 GLU A CA 6
ATOM 6529 C C . GLU A 1 33 ? 6.382 -3.028 -4.702 1.00 0.00 33 GLU A C 6
ATOM 6530 O O . GLU A 1 33 ? 5.451 -2.389 -5.190 1.00 0.00 33 GLU A O 6
ATOM 6542 N N . PHE A 1 34 ? 6.942 -2.717 -3.545 1.00 0.00 34 PHE A N 6
ATOM 6543 C CA . PHE A 1 34 ? 6.479 -1.581 -2.769 1.00 0.00 34 PHE A CA 6
ATOM 6544 C C . PHE A 1 34 ? 7.401 -0.389 -2.939 1.00 0.00 34 PHE A C 6
ATOM 6545 O O . PHE A 1 34 ? 8.527 -0.374 -2.441 1.00 0.00 34 PHE A O 6
ATOM 6562 N N . GLU A 1 35 ? 6.905 0.612 -3.652 1.00 0.00 35 GLU A N 6
ATOM 6563 C CA . GLU A 1 35 ? 7.666 1.825 -3.905 1.00 0.00 35 GLU A CA 6
ATOM 6564 C C . GLU A 1 35 ? 6.960 3.043 -3.319 1.00 0.00 35 GLU A C 6
ATOM 6565 O O . GLU A 1 35 ? 5.797 3.310 -3.625 1.00 0.00 35 GLU A O 6
ATOM 6577 N N . LYS A 1 36 ? 7.674 3.782 -2.477 1.00 0.00 36 LYS A N 6
ATOM 6578 C CA . LYS A 1 36 ? 7.119 4.975 -1.856 1.00 0.00 36 LYS A CA 6
ATOM 6579 C C . LYS A 1 36 ? 7.427 6.202 -2.705 1.00 0.00 36 LYS A C 6
ATOM 6580 O O . LYS A 1 36 ? 8.498 6.297 -3.305 1.00 0.00 36 LYS A O 6
ATOM 6599 N N . ILE A 1 37 ? 6.487 7.136 -2.758 1.00 0.00 37 ILE A N 6
ATOM 6600 C CA . ILE A 1 37 ? 6.669 8.351 -3.542 1.00 0.00 37 ILE A CA 6
ATOM 6601 C C . ILE A 1 37 ? 6.834 9.558 -2.620 1.00 0.00 37 ILE A C 6
ATOM 6602 O O . ILE A 1 37 ? 6.821 9.419 -1.397 1.00 0.00 37 ILE A O 6
ATOM 6618 N N . LYS A 1 38 ? 6.968 10.740 -3.207 1.00 0.00 38 LYS A N 6
ATOM 6619 C CA . LYS A 1 38 ? 7.110 11.959 -2.423 1.00 0.00 38 LYS A CA 6
ATOM 6620 C C . LYS A 1 38 ? 6.731 13.180 -3.255 1.00 0.00 38 LYS A C 6
ATOM 6621 O O . LYS A 1 38 ? 7.592 13.936 -3.703 1.00 0.00 38 LYS A O 6
ATOM 6640 N N . GLU A 1 39 ? 5.423 13.352 -3.445 1.00 0.00 39 GLU A N 6
ATOM 6641 C CA . GLU A 1 39 ? 4.869 14.470 -4.220 1.00 0.00 39 GLU A CA 6
ATOM 6642 C C . GLU A 1 39 ? 3.468 14.120 -4.710 1.00 0.00 39 GLU A C 6
ATOM 6643 O O . GLU A 1 39 ? 3.259 13.051 -5.284 1.00 0.00 39 GLU A O 6
ATOM 6655 N N . MET A 1 40 ? 2.506 15.016 -4.484 1.00 0.00 40 MET A N 6
ATOM 6656 C CA . MET A 1 40 ? 1.129 14.772 -4.906 1.00 0.00 40 MET A CA 6
ATOM 6657 C C . MET A 1 40 ? 1.064 14.402 -6.380 1.00 0.00 40 MET A C 6
ATOM 6658 O O . MET A 1 40 ? 0.161 13.681 -6.802 1.00 0.00 40 MET A O 6
ATOM 6672 N N . ASP A 1 41 ? 2.035 14.872 -7.161 1.00 0.00 41 ASP A N 6
ATOM 6673 C CA . ASP A 1 41 ? 2.074 14.549 -8.582 1.00 0.00 41 ASP A CA 6
ATOM 6674 C C . ASP A 1 41 ? 1.962 13.041 -8.747 1.00 0.00 41 ASP A C 6
ATOM 6675 O O . ASP A 1 41 ? 1.276 12.545 -9.640 1.00 0.00 41 ASP A O 6
ATOM 6684 N N . GLN A 1 42 ? 2.624 12.324 -7.846 1.00 0.00 42 GLN A N 6
ATOM 6685 C CA . GLN A 1 42 ? 2.588 10.873 -7.841 1.00 0.00 42 GLN A CA 6
ATOM 6686 C C . GLN A 1 42 ? 1.384 10.384 -7.040 1.00 0.00 42 GLN A C 6
ATOM 6687 O O . GLN A 1 42 ? 0.765 9.376 -7.380 1.00 0.00 42 GLN A O 6
ATOM 6701 N N . ILE A 1 43 ? 1.061 11.110 -5.967 1.00 0.00 43 ILE A N 6
ATOM 6702 C CA . ILE A 1 43 ? -0.062 10.750 -5.108 1.00 0.00 43 ILE A CA 6
ATOM 6703 C C . ILE A 1 43 ? -1.376 10.757 -5.878 1.00 0.00 43 ILE A C 6
ATOM 6704 O O . ILE A 1 43 ? -2.102 9.764 -5.902 1.00 0.00 43 ILE A O 6
ATOM 6720 N N . LEU A 1 44 ? -1.667 11.879 -6.513 1.00 0.00 44 LEU A N 6
ATOM 6721 C CA . LEU A 1 44 ? -2.891 12.026 -7.293 1.00 0.00 44 LEU A CA 6
ATOM 6722 C C . LEU A 1 44 ? -2.957 10.977 -8.399 1.00 0.00 44 LEU A C 6
ATOM 6723 O O . LEU A 1 44 ? -4.026 10.446 -8.701 1.00 0.00 44 LEU A O 6
ATOM 6739 N N . GLU A 1 45 ? -1.807 10.675 -8.994 1.00 0.00 45 GLU A N 6
ATOM 6740 C CA . GLU A 1 45 ? -1.739 9.678 -10.058 1.00 0.00 45 GLU A CA 6
ATOM 6741 C C . GLU A 1 45 ? -2.325 8.351 -9.587 1.00 0.00 45 GLU A C 6
ATOM 6742 O O . GLU A 1 45 ? -2.802 7.549 -10.388 1.00 0.00 45 GLU A O 6
ATOM 6754 N N . ALA A 1 46 ? -2.296 8.139 -8.276 1.00 0.00 46 ALA A N 6
ATOM 6755 C CA . ALA A 1 46 ? -2.834 6.924 -7.685 1.00 0.00 46 ALA A CA 6
ATOM 6756 C C . ALA A 1 46 ? -4.353 6.960 -7.715 1.00 0.00 46 ALA A C 6
ATOM 6757 O O . ALA A 1 46 ? -5.008 5.933 -7.892 1.00 0.00 46 ALA A O 6
ATOM 6764 N N . GLY A 1 47 ? -4.905 8.157 -7.546 1.00 0.00 47 GLY A N 6
ATOM 6765 C CA . GLY A 1 47 ? -6.344 8.315 -7.563 1.00 0.00 47 GLY A CA 6
ATOM 6766 C C . GLY A 1 47 ? -6.928 8.580 -6.188 1.00 0.00 47 GLY A C 6
ATOM 6767 O O . GLY A 1 47 ? -8.128 8.828 -6.059 1.00 0.00 47 GLY A O 6
ATOM 6771 N N . LEU A 1 48 ? -6.090 8.528 -5.156 1.00 0.00 48 LEU A N 6
ATOM 6772 C CA . LEU A 1 48 ? -6.555 8.766 -3.793 1.00 0.00 48 LEU A CA 6
ATOM 6773 C C . LEU A 1 48 ? -6.835 10.249 -3.547 1.00 0.00 48 LEU A C 6
ATOM 6774 O O . LEU A 1 48 ? -6.305 11.119 -4.238 1.00 0.00 48 LEU A O 6
ATOM 6790 N N . THR A 1 49 ? -7.679 10.526 -2.557 1.00 0.00 49 THR A N 6
ATOM 6791 C CA . THR A 1 49 ? -8.036 11.899 -2.213 1.00 0.00 49 THR A CA 6
ATOM 6792 C C . THR A 1 49 ? -7.486 12.286 -0.841 1.00 0.00 49 THR A C 6
ATOM 6793 O O . THR A 1 49 ? -7.539 13.450 -0.446 1.00 0.00 49 THR A O 6
ATOM 6804 N N . ALA A 1 50 ? -6.954 11.300 -0.126 1.00 0.00 50 ALA A N 6
ATOM 6805 C CA . ALA A 1 50 ? -6.386 11.525 1.195 1.00 0.00 50 ALA A CA 6
ATOM 6806 C C . ALA A 1 50 ? -4.865 11.562 1.120 1.00 0.00 50 ALA A C 6
ATOM 6807 O O . ALA A 1 50 ? -4.293 11.500 0.032 1.00 0.00 50 ALA A O 6
ATOM 6814 N N . LEU A 1 51 ? -4.209 11.667 2.270 1.00 0.00 51 LEU A N 6
ATOM 6815 C CA . LEU A 1 51 ? -2.754 11.714 2.292 1.00 0.00 51 LEU A CA 6
ATOM 6816 C C . LEU A 1 51 ? -2.146 10.314 2.308 1.00 0.00 51 LEU A C 6
ATOM 6817 O O . LEU A 1 51 ? -1.467 9.924 1.358 1.00 0.00 51 LEU A O 6
ATOM 6833 N N . PRO A 1 52 ? -2.379 9.527 3.373 1.00 0.00 52 PRO A N 6
ATOM 6834 C CA . PRO A 1 52 ? -1.846 8.167 3.471 1.00 0.00 52 PRO A CA 6
ATOM 6835 C C . PRO A 1 52 ? -2.518 7.221 2.478 1.00 0.00 52 PRO A C 6
ATOM 6836 O O . PRO A 1 52 ? -3.132 6.229 2.870 1.00 0.00 52 PRO A O 6
ATOM 6847 N N . GLY A 1 53 ? -2.403 7.533 1.188 1.00 0.00 53 GLY A N 6
ATOM 6848 C CA . GLY A 1 53 ? -3.007 6.698 0.172 1.00 0.00 53 GLY A CA 6
ATOM 6849 C C . GLY A 1 53 ? -2.093 5.575 -0.263 1.00 0.00 53 GLY A C 6
ATOM 6850 O O . GLY A 1 53 ? -0.884 5.763 -0.387 1.00 0.00 53 GLY A O 6
ATOM 6854 N N . LEU A 1 54 ? -2.672 4.408 -0.499 1.00 0.00 54 LEU A N 6
ATOM 6855 C CA . LEU A 1 54 ? -1.903 3.251 -0.932 1.00 0.00 54 LEU A CA 6
ATOM 6856 C C . LEU A 1 54 ? -2.618 2.546 -2.073 1.00 0.00 54 LEU A C 6
ATOM 6857 O O . LEU A 1 54 ? -3.684 1.962 -1.881 1.00 0.00 54 LEU A O 6
ATOM 6873 N N . ALA A 1 55 ? -2.035 2.611 -3.262 1.00 0.00 55 ALA A N 6
ATOM 6874 C CA . ALA A 1 55 ? -2.638 1.980 -4.426 1.00 0.00 55 ALA A CA 6
ATOM 6875 C C . ALA A 1 55 ? -2.008 0.623 -4.702 1.00 0.00 55 ALA A C 6
ATOM 6876 O O . ALA A 1 55 ? -0.792 0.510 -4.860 1.00 0.00 55 ALA A O 6
ATOM 6883 N N . VAL A 1 56 ? -2.845 -0.405 -4.759 1.00 0.00 56 VAL A N 6
ATOM 6884 C CA . VAL A 1 56 ? -2.377 -1.757 -5.015 1.00 0.00 56 VAL A CA 6
ATOM 6885 C C . VAL A 1 56 ? -2.881 -2.264 -6.352 1.00 0.00 56 VAL A C 6
ATOM 6886 O O . VAL A 1 56 ? -4.026 -2.022 -6.732 1.00 0.00 56 VAL A O 6
ATOM 6899 N N . ASP A 1 57 ? -2.009 -2.958 -7.069 1.00 0.00 57 ASP A N 6
ATOM 6900 C CA . ASP A 1 57 ? -2.355 -3.492 -8.384 1.00 0.00 57 ASP A CA 6
ATOM 6901 C C . ASP A 1 57 ? -2.984 -2.406 -9.257 1.00 0.00 57 ASP A C 6
ATOM 6902 O O . ASP A 1 57 ? -3.745 -2.700 -10.178 1.00 0.00 57 ASP A O 6
ATOM 6911 N N . GLY A 1 58 ? -2.665 -1.148 -8.950 1.00 0.00 58 GLY A N 6
ATOM 6912 C CA . GLY A 1 58 ? -3.212 -0.036 -9.706 1.00 0.00 58 GLY A CA 6
ATOM 6913 C C . GLY A 1 58 ? -4.642 0.274 -9.319 1.00 0.00 58 GLY A C 6
ATOM 6914 O O . GLY A 1 58 ? -5.419 0.770 -10.135 1.00 0.00 58 GLY A O 6
ATOM 6918 N N . GLU A 1 59 ? -4.993 -0.021 -8.073 1.00 0.00 59 GLU A N 6
ATOM 6919 C CA . GLU A 1 59 ? -6.342 0.227 -7.584 1.00 0.00 59 GLU A CA 6
ATOM 6920 C C . GLU A 1 59 ? -6.325 0.684 -6.129 1.00 0.00 59 GLU A C 6
ATOM 6921 O O . GLU A 1 59 ? -6.134 -0.120 -5.217 1.00 0.00 59 GLU A O 6
ATOM 6933 N N . LEU A 1 60 ? -6.534 1.980 -5.921 1.00 0.00 60 LEU A N 6
ATOM 6934 C CA . LEU A 1 60 ? -6.554 2.557 -4.577 1.00 0.00 60 LEU A CA 6
ATOM 6935 C C . LEU A 1 60 ? -7.397 1.706 -3.631 1.00 0.00 60 LEU A C 6
ATOM 6936 O O . LEU A 1 60 ? -8.518 1.319 -3.961 1.00 0.00 60 LEU A O 6
ATOM 6952 N N . LYS A 1 61 ? -6.845 1.408 -2.459 1.00 0.00 61 LYS A N 6
ATOM 6953 C CA . LYS A 1 61 ? -7.547 0.591 -1.477 1.00 0.00 61 LYS A CA 6
ATOM 6954 C C . LYS A 1 61 ? -7.702 1.312 -0.139 1.00 0.00 61 LYS A C 6
ATOM 6955 O O . LYS A 1 61 ? -8.475 0.874 0.713 1.00 0.00 61 LYS A O 6
ATOM 6974 N N . ILE A 1 62 ? -6.969 2.407 0.059 1.00 0.00 62 ILE A N 6
ATOM 6975 C CA . ILE A 1 62 ? -7.058 3.141 1.320 1.00 0.00 62 ILE A CA 6
ATOM 6976 C C . ILE A 1 62 ? -6.718 4.620 1.159 1.00 0.00 62 ILE A C 6
ATOM 6977 O O . ILE A 1 62 ? -5.881 4.993 0.336 1.00 0.00 62 ILE A O 6
ATOM 6993 N N . MET A 1 63 ? -7.380 5.455 1.960 1.00 0.00 63 MET A N 6
ATOM 6994 C CA . MET A 1 63 ? -7.161 6.899 1.927 1.00 0.00 63 MET A CA 6
ATOM 6995 C C . MET A 1 63 ? -7.317 7.505 3.319 1.00 0.00 63 MET A C 6
ATOM 6996 O O . MET A 1 63 ? -8.349 7.323 3.966 1.00 0.00 63 MET A O 6
ATOM 7010 N N . GLY A 1 64 ? -6.299 8.232 3.780 1.00 0.00 64 GLY A N 6
ATOM 7011 C CA . GLY A 1 64 ? -6.379 8.845 5.097 1.00 0.00 64 GLY A CA 6
ATOM 7012 C C . GLY A 1 64 ? -5.872 7.942 6.203 1.00 0.00 64 GLY A C 6
ATOM 7013 O O . GLY A 1 64 ? -5.581 8.401 7.307 1.00 0.00 64 GLY A O 6
ATOM 7017 N N . ARG A 1 65 ? -5.771 6.655 5.903 1.00 0.00 65 ARG A N 6
ATOM 7018 C CA . ARG A 1 65 ? -5.303 5.667 6.866 1.00 0.00 65 ARG A CA 6
ATOM 7019 C C . ARG A 1 65 ? -5.337 4.275 6.248 1.00 0.00 65 ARG A C 6
ATOM 7020 O O . ARG A 1 65 ? -6.410 3.722 6.005 1.00 0.00 65 ARG A O 6
ATOM 7041 N N . VAL A 1 66 ? -4.162 3.716 5.983 1.00 0.00 66 VAL A N 6
ATOM 7042 C CA . VAL A 1 66 ? -4.069 2.391 5.380 1.00 0.00 66 VAL A CA 6
ATOM 7043 C C . VAL A 1 66 ? -4.945 1.380 6.116 1.00 0.00 66 VAL A C 6
ATOM 7044 O O . VAL A 1 66 ? -5.542 1.693 7.146 1.00 0.00 66 VAL A O 6
ATOM 7057 N N . ALA A 1 67 ? -5.018 0.168 5.578 1.00 0.00 67 ALA A N 6
ATOM 7058 C CA . ALA A 1 67 ? -5.823 -0.890 6.178 1.00 0.00 67 ALA A CA 6
ATOM 7059 C C . ALA A 1 67 ? -4.988 -1.740 7.132 1.00 0.00 67 ALA A C 6
ATOM 7060 O O . ALA A 1 67 ? -3.884 -1.355 7.518 1.00 0.00 67 ALA A O 6
ATOM 7067 N N . SER A 1 68 ? -5.524 -2.898 7.507 1.00 0.00 68 SER A N 6
ATOM 7068 C CA . SER A 1 68 ? -4.829 -3.803 8.416 1.00 0.00 68 SER A CA 6
ATOM 7069 C C . SER A 1 68 ? -4.440 -5.094 7.703 1.00 0.00 68 SER A C 6
ATOM 7070 O O . SER A 1 68 ? -4.964 -5.407 6.634 1.00 0.00 68 SER A O 6
ATOM 7078 N N . LYS A 1 69 ? -3.517 -5.840 8.302 1.00 0.00 69 LYS A N 6
ATOM 7079 C CA . LYS A 1 69 ? -3.057 -7.099 7.726 1.00 0.00 69 LYS A CA 6
ATOM 7080 C C . LYS A 1 69 ? -4.226 -8.048 7.473 1.00 0.00 69 LYS A C 6
ATOM 7081 O O . LYS A 1 69 ? -4.295 -8.697 6.430 1.00 0.00 69 LYS A O 6
ATOM 7100 N N . GLU A 1 70 ? -5.142 -8.123 8.432 1.00 0.00 70 GLU A N 6
ATOM 7101 C CA . GLU A 1 70 ? -6.305 -8.992 8.308 1.00 0.00 70 GLU A CA 6
ATOM 7102 C C . GLU A 1 70 ? -7.215 -8.521 7.179 1.00 0.00 70 GLU A C 6
ATOM 7103 O O . GLU A 1 70 ? -7.864 -9.328 6.513 1.00 0.00 70 GLU A O 6
ATOM 7115 N N . GLU A 1 71 ? -7.257 -7.209 6.968 1.00 0.00 71 GLU A N 6
ATOM 7116 C CA . GLU A 1 71 ? -8.087 -6.630 5.919 1.00 0.00 71 GLU A CA 6
ATOM 7117 C C . GLU A 1 71 ? -7.489 -6.891 4.541 1.00 0.00 71 GLU A C 6
ATOM 7118 O O . GLU A 1 71 ? -8.185 -7.337 3.628 1.00 0.00 71 GLU A O 6
ATOM 7130 N N . ILE A 1 72 ? -6.199 -6.609 4.395 1.00 0.00 72 ILE A N 6
ATOM 7131 C CA . ILE A 1 72 ? -5.514 -6.813 3.124 1.00 0.00 72 ILE A CA 6
ATOM 7132 C C . ILE A 1 72 ? -5.518 -8.286 2.725 1.00 0.00 72 ILE A C 6
ATOM 7133 O O . ILE A 1 72 ? -5.821 -8.627 1.582 1.00 0.00 72 ILE A O 6
ATOM 7149 N N . LYS A 1 73 ? -5.183 -9.156 3.673 1.00 0.00 73 LYS A N 6
ATOM 7150 C CA . LYS A 1 73 ? -5.151 -10.592 3.414 1.00 0.00 73 LYS A CA 6
ATOM 7151 C C . LYS A 1 73 ? -6.513 -11.090 2.941 1.00 0.00 73 LYS A C 6
ATOM 7152 O O . LYS A 1 73 ? -6.600 -11.958 2.072 1.00 0.00 73 LYS A O 6
ATOM 7171 N N . LYS A 1 74 ? -7.572 -10.534 3.518 1.00 0.00 74 LYS A N 6
ATOM 7172 C CA . LYS A 1 74 ? -8.930 -10.920 3.153 1.00 0.00 74 LYS A CA 6
ATOM 7173 C C . LYS A 1 74 ? -9.206 -10.605 1.687 1.00 0.00 74 LYS A C 6
ATOM 7174 O O . LYS A 1 74 ? -9.839 -11.389 0.980 1.00 0.00 74 LYS A O 6
ATOM 7193 N N . ILE A 1 75 ? -8.718 -9.454 1.233 1.00 0.00 75 ILE A N 6
ATOM 7194 C CA . ILE A 1 75 ? -8.905 -9.038 -0.149 1.00 0.00 75 ILE A CA 6
ATOM 7195 C C . ILE A 1 75 ? -7.972 -9.816 -1.071 1.00 0.00 75 ILE A C 6
ATOM 7196 O O . ILE A 1 75 ? -8.341 -10.178 -2.188 1.00 0.00 75 ILE A O 6
ATOM 7212 N N . LEU A 1 76 ? -6.759 -10.066 -0.590 1.00 0.00 76 LEU A N 6
ATOM 7213 C CA . LEU A 1 76 ? -5.762 -10.798 -1.362 1.00 0.00 76 LEU A CA 6
ATOM 7214 C C . LEU A 1 76 ? -6.319 -12.131 -1.856 1.00 0.00 76 LEU A C 6
ATOM 7215 O O . LEU A 1 76 ? -6.138 -12.499 -3.016 1.00 0.00 76 LEU A O 6
ATOM 7231 N N . SER A 1 77 ? -6.996 -12.850 -0.966 1.00 0.00 77 SER A N 6
ATOM 7232 C CA . SER A 1 77 ? -7.578 -14.142 -1.310 1.00 0.00 77 SER A CA 6
ATOM 7233 C C . SER A 1 77 ? -8.899 -14.356 -0.578 1.00 0.00 77 SER A C 6
ATOM 7234 O O . SER A 1 77 ? -8.880 -14.968 0.510 1.00 0.00 77 SER A O 6
ATOM 7243 N N . MET A 1 1 ? 4.329 -10.747 -8.237 1.00 0.00 1 MET A N 7
ATOM 7244 C CA . MET A 1 1 ? 4.920 -9.384 -8.304 1.00 0.00 1 MET A CA 7
ATOM 7245 C C . MET A 1 1 ? 3.837 -8.314 -8.366 1.00 0.00 1 MET A C 7
ATOM 7246 O O . MET A 1 1 ? 3.622 -7.694 -9.407 1.00 0.00 1 MET A O 7
ATOM 7262 N N . MET A 1 2 ? 3.154 -8.096 -7.242 1.00 0.00 2 MET A N 7
ATOM 7263 C CA . MET A 1 2 ? 2.100 -7.092 -7.187 1.00 0.00 2 MET A CA 7
ATOM 7264 C C . MET A 1 2 ? 2.684 -5.705 -6.921 1.00 0.00 2 MET A C 7
ATOM 7265 O O . MET A 1 2 ? 3.261 -5.457 -5.864 1.00 0.00 2 MET A O 7
ATOM 7279 N N . LYS A 1 3 ? 2.526 -4.804 -7.883 1.00 0.00 3 LYS A N 7
ATOM 7280 C CA . LYS A 1 3 ? 3.034 -3.444 -7.738 1.00 0.00 3 LYS A CA 7
ATOM 7281 C C . LYS A 1 3 ? 2.231 -2.697 -6.678 1.00 0.00 3 LYS A C 7
ATOM 7282 O O . LYS A 1 3 ? 1.019 -2.526 -6.810 1.00 0.00 3 LYS A O 7
ATOM 7301 N N . ILE A 1 4 ? 2.909 -2.277 -5.614 1.00 0.00 4 ILE A N 7
ATOM 7302 C CA . ILE A 1 4 ? 2.249 -1.575 -4.520 1.00 0.00 4 ILE A CA 7
ATOM 7303 C C . ILE A 1 4 ? 2.959 -0.271 -4.171 1.00 0.00 4 ILE A C 7
ATOM 7304 O O . ILE A 1 4 ? 4.145 -0.260 -3.854 1.00 0.00 4 ILE A O 7
ATOM 7320 N N . GLN A 1 5 ? 2.217 0.827 -4.231 1.00 0.00 5 GLN A N 7
ATOM 7321 C CA . GLN A 1 5 ? 2.769 2.145 -3.918 1.00 0.00 5 GLN A CA 7
ATOM 7322 C C . GLN A 1 5 ? 2.168 2.707 -2.634 1.00 0.00 5 GLN A C 7
ATOM 7323 O O . GLN A 1 5 ? 0.978 2.530 -2.368 1.00 0.00 5 GLN A O 7
ATOM 7337 N N . ILE A 1 6 ? 2.990 3.399 -1.843 1.00 0.00 6 ILE A N 7
ATOM 7338 C CA . ILE A 1 6 ? 2.515 3.996 -0.595 1.00 0.00 6 ILE A CA 7
ATOM 7339 C C . ILE A 1 6 ? 2.716 5.509 -0.608 1.00 0.00 6 ILE A C 7
ATOM 7340 O O . ILE A 1 6 ? 3.841 5.996 -0.492 1.00 0.00 6 ILE A O 7
ATOM 7356 N N . TYR A 1 7 ? 1.620 6.251 -0.768 1.00 0.00 7 TYR A N 7
ATOM 7357 C CA . TYR A 1 7 ? 1.685 7.706 -0.815 1.00 0.00 7 TYR A CA 7
ATOM 7358 C C . TYR A 1 7 ? 1.497 8.316 0.568 1.00 0.00 7 TYR A C 7
ATOM 7359 O O . TYR A 1 7 ? 0.406 8.281 1.134 1.00 0.00 7 TYR A O 7
ATOM 7377 N N . GLY A 1 8 ? 2.580 8.872 1.104 1.00 0.00 8 GLY A N 7
ATOM 7378 C CA . GLY A 1 8 ? 2.531 9.483 2.419 1.00 0.00 8 GLY A CA 7
ATOM 7379 C C . GLY A 1 8 ? 3.899 9.928 2.897 1.00 0.00 8 GLY A C 7
ATOM 7380 O O . GLY A 1 8 ? 4.392 10.982 2.496 1.00 0.00 8 GLY A O 7
ATOM 7384 N N . THR A 1 9 ? 4.515 9.119 3.756 1.00 0.00 9 THR A N 7
ATOM 7385 C CA . THR A 1 9 ? 5.839 9.425 4.293 1.00 0.00 9 THR A CA 7
ATOM 7386 C C . THR A 1 9 ? 5.889 10.832 4.885 1.00 0.00 9 THR A C 7
ATOM 7387 O O . THR A 1 9 ? 6.011 11.819 4.159 1.00 0.00 9 THR A O 7
ATOM 7398 N N . GLY A 1 10 ? 5.799 10.914 6.209 1.00 0.00 10 GLY A N 7
ATOM 7399 C CA . GLY A 1 10 ? 5.841 12.203 6.877 1.00 0.00 10 GLY A CA 7
ATOM 7400 C C . GLY A 1 10 ? 4.459 12.729 7.223 1.00 0.00 10 GLY A C 7
ATOM 7401 O O . GLY A 1 10 ? 4.290 13.923 7.474 1.00 0.00 10 GLY A O 7
ATOM 7405 N N . CYS A 1 11 ? 3.470 11.839 7.238 1.00 0.00 11 CYS A N 7
ATOM 7406 C CA . CYS A 1 11 ? 2.099 12.223 7.558 1.00 0.00 11 CYS A CA 7
ATOM 7407 C C . CYS A 1 11 ? 1.165 11.021 7.470 1.00 0.00 11 CYS A C 7
ATOM 7408 O O . CYS A 1 11 ? 0.280 10.847 8.308 1.00 0.00 11 CYS A O 7
ATOM 7416 N N . ALA A 1 12 ? 1.368 10.196 6.450 1.00 0.00 12 ALA A N 7
ATOM 7417 C CA . ALA A 1 12 ? 0.543 9.012 6.249 1.00 0.00 12 ALA A CA 7
ATOM 7418 C C . ALA A 1 12 ? 1.195 7.775 6.862 1.00 0.00 12 ALA A C 7
ATOM 7419 O O . ALA A 1 12 ? 2.381 7.521 6.658 1.00 0.00 12 ALA A O 7
ATOM 7426 N N . ASN A 1 13 ? 0.408 7.010 7.613 1.00 0.00 13 ASN A N 7
ATOM 7427 C CA . ASN A 1 13 ? 0.898 5.795 8.258 1.00 0.00 13 ASN A CA 7
ATOM 7428 C C . ASN A 1 13 ? 1.039 4.635 7.268 1.00 0.00 13 ASN A C 7
ATOM 7429 O O . ASN A 1 13 ? 1.069 3.472 7.671 1.00 0.00 13 ASN A O 7
ATOM 7440 N N . CYS A 1 14 ? 1.123 4.948 5.975 1.00 0.00 14 CYS A N 7
ATOM 7441 C CA . CYS A 1 14 ? 1.258 3.916 4.945 1.00 0.00 14 CYS A CA 7
ATOM 7442 C C . CYS A 1 14 ? 2.444 2.996 5.236 1.00 0.00 14 CYS A C 7
ATOM 7443 O O . CYS A 1 14 ? 2.483 1.852 4.785 1.00 0.00 14 CYS A O 7
ATOM 7451 N N . GLN A 1 15 ? 3.407 3.508 5.993 1.00 0.00 15 GLN A N 7
ATOM 7452 C CA . GLN A 1 15 ? 4.596 2.754 6.353 1.00 0.00 15 GLN A CA 7
ATOM 7453 C C . GLN A 1 15 ? 4.227 1.443 7.051 1.00 0.00 15 GLN A C 7
ATOM 7454 O O . GLN A 1 15 ? 4.921 0.435 6.909 1.00 0.00 15 GLN A O 7
ATOM 7468 N N . MET A 1 16 ? 3.129 1.467 7.801 1.00 0.00 16 MET A N 7
ATOM 7469 C CA . MET A 1 16 ? 2.671 0.282 8.518 1.00 0.00 16 MET A CA 7
ATOM 7470 C C . MET A 1 16 ? 2.294 -0.827 7.543 1.00 0.00 16 MET A C 7
ATOM 7471 O O . MET A 1 16 ? 2.904 -1.897 7.542 1.00 0.00 16 MET A O 7
ATOM 7485 N N . LEU A 1 17 ? 1.297 -0.565 6.706 1.00 0.00 17 LEU A N 7
ATOM 7486 C CA . LEU A 1 17 ? 0.857 -1.545 5.721 1.00 0.00 17 LEU A CA 7
ATOM 7487 C C . LEU A 1 17 ? 1.960 -1.818 4.705 1.00 0.00 17 LEU A C 7
ATOM 7488 O O . LEU A 1 17 ? 1.953 -2.843 4.029 1.00 0.00 17 LEU A O 7
ATOM 7504 N N . GLU A 1 18 ? 2.911 -0.893 4.603 1.00 0.00 18 GLU A N 7
ATOM 7505 C CA . GLU A 1 18 ? 4.025 -1.055 3.656 1.00 0.00 18 GLU A CA 7
ATOM 7506 C C . GLU A 1 18 ? 4.796 -2.335 3.960 1.00 0.00 18 GLU A C 7
ATOM 7507 O O . GLU A 1 18 ? 4.979 -3.185 3.087 1.00 0.00 18 GLU A O 7
ATOM 7519 N N . LYS A 1 19 ? 5.243 -2.470 5.205 1.00 0.00 19 LYS A N 7
ATOM 7520 C CA . LYS A 1 19 ? 5.991 -3.651 5.623 1.00 0.00 19 LYS A CA 7
ATOM 7521 C C . LYS A 1 19 ? 5.084 -4.878 5.680 1.00 0.00 19 LYS A C 7
ATOM 7522 O O . LYS A 1 19 ? 5.407 -5.930 5.126 1.00 0.00 19 LYS A O 7
ATOM 7541 N N . ASN A 1 20 ? 3.947 -4.733 6.353 1.00 0.00 20 ASN A N 7
ATOM 7542 C CA . ASN A 1 20 ? 2.988 -5.829 6.486 1.00 0.00 20 ASN A CA 7
ATOM 7543 C C . ASN A 1 20 ? 2.588 -6.377 5.119 1.00 0.00 20 ASN A C 7
ATOM 7544 O O . ASN A 1 20 ? 2.607 -7.587 4.894 1.00 0.00 20 ASN A O 7
ATOM 7555 N N . ALA A 1 21 ? 2.223 -5.477 4.213 1.00 0.00 21 ALA A N 7
ATOM 7556 C CA . ALA A 1 21 ? 1.812 -5.863 2.869 1.00 0.00 21 ALA A CA 7
ATOM 7557 C C . ALA A 1 21 ? 2.887 -6.689 2.171 1.00 0.00 21 ALA A C 7
ATOM 7558 O O . ALA A 1 21 ? 2.584 -7.658 1.481 1.00 0.00 21 ALA A O 7
ATOM 7565 N N . ARG A 1 22 ? 4.144 -6.295 2.344 1.00 0.00 22 ARG A N 7
ATOM 7566 C CA . ARG A 1 22 ? 5.256 -7.004 1.719 1.00 0.00 22 ARG A CA 7
ATOM 7567 C C . ARG A 1 22 ? 5.273 -8.476 2.126 1.00 0.00 22 ARG A C 7
ATOM 7568 O O . ARG A 1 22 ? 5.526 -9.353 1.299 1.00 0.00 22 ARG A O 7
ATOM 7589 N N . GLU A 1 23 ? 5.004 -8.744 3.400 1.00 0.00 23 GLU A N 7
ATOM 7590 C CA . GLU A 1 23 ? 4.995 -10.115 3.900 1.00 0.00 23 GLU A CA 7
ATOM 7591 C C . GLU A 1 23 ? 3.746 -10.862 3.435 1.00 0.00 23 GLU A C 7
ATOM 7592 O O . GLU A 1 23 ? 3.837 -11.969 2.909 1.00 0.00 23 GLU A O 7
ATOM 7604 N N . ALA A 1 24 ? 2.584 -10.252 3.640 1.00 0.00 24 ALA A N 7
ATOM 7605 C CA . ALA A 1 24 ? 1.320 -10.868 3.249 1.00 0.00 24 ALA A CA 7
ATOM 7606 C C . ALA A 1 24 ? 1.245 -11.098 1.745 1.00 0.00 24 ALA A C 7
ATOM 7607 O O . ALA A 1 24 ? 0.923 -12.195 1.297 1.00 0.00 24 ALA A O 7
ATOM 7614 N N . VAL A 1 25 ? 1.539 -10.063 0.966 1.00 0.00 25 VAL A N 7
ATOM 7615 C CA . VAL A 1 25 ? 1.495 -10.176 -0.487 1.00 0.00 25 VAL A CA 7
ATOM 7616 C C . VAL A 1 25 ? 2.353 -11.354 -0.963 1.00 0.00 25 VAL A C 7
ATOM 7617 O O . VAL A 1 25 ? 1.859 -12.253 -1.643 1.00 0.00 25 VAL A O 7
ATOM 7630 N N . LYS A 1 26 ? 3.625 -11.358 -0.581 1.00 0.00 26 LYS A N 7
ATOM 7631 C CA . LYS A 1 26 ? 4.535 -12.437 -0.947 1.00 0.00 26 LYS A CA 7
ATOM 7632 C C . LYS A 1 26 ? 4.095 -13.757 -0.310 1.00 0.00 26 LYS A C 7
ATOM 7633 O O . LYS A 1 26 ? 4.011 -14.784 -0.983 1.00 0.00 26 LYS A O 7
ATOM 7652 N N . GLU A 1 27 ? 3.823 -13.718 0.994 1.00 0.00 27 GLU A N 7
ATOM 7653 C CA . GLU A 1 27 ? 3.399 -14.909 1.728 1.00 0.00 27 GLU A CA 7
ATOM 7654 C C . GLU A 1 27 ? 2.134 -15.516 1.127 1.00 0.00 27 GLU A C 7
ATOM 7655 O O . GLU A 1 27 ? 2.030 -16.733 0.980 1.00 0.00 27 GLU A O 7
ATOM 7667 N N . LEU A 1 28 ? 1.176 -14.662 0.774 1.00 0.00 28 LEU A N 7
ATOM 7668 C CA . LEU A 1 28 ? -0.080 -15.121 0.182 1.00 0.00 28 LEU A CA 7
ATOM 7669 C C . LEU A 1 28 ? 0.183 -16.008 -1.033 1.00 0.00 28 LEU A C 7
ATOM 7670 O O . LEU A 1 28 ? -0.681 -16.780 -1.449 1.00 0.00 28 LEU A O 7
ATOM 7686 N N . GLY A 1 29 ? 1.381 -15.892 -1.596 1.00 0.00 29 GLY A N 7
ATOM 7687 C CA . GLY A 1 29 ? 1.736 -16.688 -2.755 1.00 0.00 29 GLY A CA 7
ATOM 7688 C C . GLY A 1 29 ? 1.942 -15.844 -3.997 1.00 0.00 29 GLY A C 7
ATOM 7689 O O . GLY A 1 29 ? 1.512 -16.217 -5.088 1.00 0.00 29 GLY A O 7
ATOM 7693 N N . ILE A 1 30 ? 2.608 -14.708 -3.829 1.00 0.00 30 ILE A N 7
ATOM 7694 C CA . ILE A 1 30 ? 2.880 -13.810 -4.943 1.00 0.00 30 ILE A CA 7
ATOM 7695 C C . ILE A 1 30 ? 3.673 -12.593 -4.484 1.00 0.00 30 ILE A C 7
ATOM 7696 O O . ILE A 1 30 ? 3.228 -11.826 -3.631 1.00 0.00 30 ILE A O 7
ATOM 7712 N N . ASP A 1 31 ? 4.848 -12.430 -5.069 1.00 0.00 31 ASP A N 7
ATOM 7713 C CA . ASP A 1 31 ? 5.725 -11.318 -4.745 1.00 0.00 31 ASP A CA 7
ATOM 7714 C C . ASP A 1 31 ? 5.067 -9.993 -5.095 1.00 0.00 31 ASP A C 7
ATOM 7715 O O . ASP A 1 31 ? 4.088 -9.953 -5.836 1.00 0.00 31 ASP A O 7
ATOM 7724 N N . ALA A 1 32 ? 5.611 -8.912 -4.555 1.00 0.00 32 ALA A N 7
ATOM 7725 C CA . ALA A 1 32 ? 5.090 -7.584 -4.807 1.00 0.00 32 ALA A CA 7
ATOM 7726 C C . ALA A 1 32 ? 6.170 -6.555 -4.544 1.00 0.00 32 ALA A C 7
ATOM 7727 O O . ALA A 1 32 ? 6.955 -6.692 -3.605 1.00 0.00 32 ALA A O 7
ATOM 7734 N N . GLU A 1 33 ? 6.222 -5.533 -5.378 1.00 0.00 33 GLU A N 7
ATOM 7735 C CA . GLU A 1 33 ? 7.227 -4.500 -5.224 1.00 0.00 33 GLU A CA 7
ATOM 7736 C C . GLU A 1 33 ? 6.616 -3.247 -4.621 1.00 0.00 33 GLU A C 7
ATOM 7737 O O . GLU A 1 33 ? 5.696 -2.658 -5.188 1.00 0.00 33 GLU A O 7
ATOM 7749 N N . PHE A 1 34 ? 7.121 -2.853 -3.462 1.00 0.00 34 PHE A N 7
ATOM 7750 C CA . PHE A 1 34 ? 6.608 -1.678 -2.781 1.00 0.00 34 PHE A CA 7
ATOM 7751 C C . PHE A 1 34 ? 7.531 -0.482 -2.941 1.00 0.00 34 PHE A C 7
ATOM 7752 O O . PHE A 1 34 ? 8.621 -0.433 -2.370 1.00 0.00 34 PHE A O 7
ATOM 7769 N N . GLU A 1 35 ? 7.067 0.486 -3.718 1.00 0.00 35 GLU A N 7
ATOM 7770 C CA . GLU A 1 35 ? 7.818 1.707 -3.962 1.00 0.00 35 GLU A CA 7
ATOM 7771 C C . GLU A 1 35 ? 7.156 2.872 -3.243 1.00 0.00 35 GLU A C 7
ATOM 7772 O O . GLU A 1 35 ? 5.975 3.160 -3.456 1.00 0.00 35 GLU A O 7
ATOM 7784 N N . LYS A 1 36 ? 7.910 3.532 -2.377 1.00 0.00 36 LYS A N 7
ATOM 7785 C CA . LYS A 1 36 ? 7.378 4.654 -1.623 1.00 0.00 36 LYS A CA 7
ATOM 7786 C C . LYS A 1 36 ? 7.590 5.965 -2.367 1.00 0.00 36 LYS A C 7
ATOM 7787 O O . LYS A 1 36 ? 8.628 6.179 -2.994 1.00 0.00 36 LYS A O 7
ATOM 7806 N N . ILE A 1 37 ? 6.594 6.834 -2.289 1.00 0.00 37 ILE A N 7
ATOM 7807 C CA . ILE A 1 37 ? 6.646 8.133 -2.949 1.00 0.00 37 ILE A CA 7
ATOM 7808 C C . ILE A 1 37 ? 6.804 9.250 -1.923 1.00 0.00 37 ILE A C 7
ATOM 7809 O O . ILE A 1 37 ? 6.769 9.004 -0.718 1.00 0.00 37 ILE A O 7
ATOM 7825 N N . LYS A 1 38 ? 6.961 10.477 -2.406 1.00 0.00 38 LYS A N 7
ATOM 7826 C CA . LYS A 1 38 ? 7.104 11.626 -1.521 1.00 0.00 38 LYS A CA 7
ATOM 7827 C C . LYS A 1 38 ? 6.781 12.922 -2.256 1.00 0.00 38 LYS A C 7
ATOM 7828 O O . LYS A 1 38 ? 7.676 13.695 -2.597 1.00 0.00 38 LYS A O 7
ATOM 7847 N N . GLU A 1 39 ? 5.486 13.146 -2.482 1.00 0.00 39 GLU A N 7
ATOM 7848 C CA . GLU A 1 39 ? 4.989 14.349 -3.172 1.00 0.00 39 GLU A CA 7
ATOM 7849 C C . GLU A 1 39 ? 3.611 14.082 -3.778 1.00 0.00 39 GLU A C 7
ATOM 7850 O O . GLU A 1 39 ? 3.437 13.117 -4.520 1.00 0.00 39 GLU A O 7
ATOM 7862 N N . MET A 1 40 ? 2.637 14.943 -3.469 1.00 0.00 40 MET A N 7
ATOM 7863 C CA . MET A 1 40 ? 1.283 14.781 -3.993 1.00 0.00 40 MET A CA 7
ATOM 7864 C C . MET A 1 40 ? 1.292 14.673 -5.510 1.00 0.00 40 MET A C 7
ATOM 7865 O O . MET A 1 40 ? 0.407 14.050 -6.094 1.00 0.00 40 MET A O 7
ATOM 7879 N N . ASP A 1 41 ? 2.304 15.257 -6.149 1.00 0.00 41 ASP A N 7
ATOM 7880 C CA . ASP A 1 41 ? 2.411 15.183 -7.600 1.00 0.00 41 ASP A CA 7
ATOM 7881 C C . ASP A 1 41 ? 2.303 13.729 -8.033 1.00 0.00 41 ASP A C 7
ATOM 7882 O O . ASP A 1 41 ? 1.650 13.402 -9.024 1.00 0.00 41 ASP A O 7
ATOM 7891 N N . GLN A 1 42 ? 2.933 12.860 -7.251 1.00 0.00 42 GLN A N 7
ATOM 7892 C CA . GLN A 1 42 ? 2.899 11.430 -7.504 1.00 0.00 42 GLN A CA 7
ATOM 7893 C C . GLN A 1 42 ? 1.668 10.808 -6.850 1.00 0.00 42 GLN A C 7
ATOM 7894 O O . GLN A 1 42 ? 1.099 9.845 -7.364 1.00 0.00 42 GLN A O 7
ATOM 7908 N N . ILE A 1 43 ? 1.265 11.365 -5.706 1.00 0.00 43 ILE A N 7
ATOM 7909 C CA . ILE A 1 43 ? 0.107 10.858 -4.978 1.00 0.00 43 ILE A CA 7
ATOM 7910 C C . ILE A 1 43 ? -1.171 11.000 -5.792 1.00 0.00 43 ILE A C 7
ATOM 7911 O O . ILE A 1 43 ? -1.873 10.020 -6.043 1.00 0.00 43 ILE A O 7
ATOM 7927 N N . LEU A 1 44 ? -1.459 12.217 -6.214 1.00 0.00 44 LEU A N 7
ATOM 7928 C CA . LEU A 1 44 ? -2.653 12.485 -7.011 1.00 0.00 44 LEU A CA 7
ATOM 7929 C C . LEU A 1 44 ? -2.612 11.706 -8.321 1.00 0.00 44 LEU A C 7
ATOM 7930 O O . LEU A 1 44 ? -3.640 11.232 -8.804 1.00 0.00 44 LEU A O 7
ATOM 7946 N N . GLU A 1 45 ? -1.415 11.566 -8.884 1.00 0.00 45 GLU A N 7
ATOM 7947 C CA . GLU A 1 45 ? -1.242 10.828 -10.129 1.00 0.00 45 GLU A CA 7
ATOM 7948 C C . GLU A 1 45 ? -1.727 9.394 -9.963 1.00 0.00 45 GLU A C 7
ATOM 7949 O O . GLU A 1 45 ? -2.075 8.724 -10.935 1.00 0.00 45 GLU A O 7
ATOM 7961 N N . ALA A 1 46 ? -1.761 8.936 -8.715 1.00 0.00 46 ALA A N 7
ATOM 7962 C CA . ALA A 1 46 ? -2.216 7.594 -8.404 1.00 0.00 46 ALA A CA 7
ATOM 7963 C C . ALA A 1 46 ? -3.724 7.512 -8.553 1.00 0.00 46 ALA A C 7
ATOM 7964 O O . ALA A 1 46 ? -4.262 6.501 -9.004 1.00 0.00 46 ALA A O 7
ATOM 7971 N N . GLY A 1 47 ? -4.405 8.595 -8.183 1.00 0.00 47 GLY A N 7
ATOM 7972 C CA . GLY A 1 47 ? -5.846 8.628 -8.300 1.00 0.00 47 GLY A CA 7
ATOM 7973 C C . GLY A 1 47 ? -6.557 8.871 -6.981 1.00 0.00 47 GLY A C 7
ATOM 7974 O O . GLY A 1 47 ? -7.744 9.194 -6.969 1.00 0.00 47 GLY A O 7
ATOM 7978 N N . LEU A 1 48 ? -5.847 8.717 -5.866 1.00 0.00 48 LEU A N 7
ATOM 7979 C CA . LEU A 1 48 ? -6.458 8.927 -4.556 1.00 0.00 48 LEU A CA 7
ATOM 7980 C C . LEU A 1 48 ? -6.659 10.409 -4.259 1.00 0.00 48 LEU A C 7
ATOM 7981 O O . LEU A 1 48 ? -5.999 11.270 -4.841 1.00 0.00 48 LEU A O 7
ATOM 7997 N N . THR A 1 49 ? -7.573 10.691 -3.336 1.00 0.00 49 THR A N 7
ATOM 7998 C CA . THR A 1 49 ? -7.867 12.061 -2.935 1.00 0.00 49 THR A CA 7
ATOM 7999 C C . THR A 1 49 ? -7.279 12.351 -1.563 1.00 0.00 49 THR A C 7
ATOM 8000 O O . THR A 1 49 ? -6.931 13.489 -1.245 1.00 0.00 49 THR A O 7
ATOM 8011 N N . ALA A 1 50 ? -7.158 11.302 -0.764 1.00 0.00 50 ALA A N 7
ATOM 8012 C CA . ALA A 1 50 ? -6.596 11.409 0.573 1.00 0.00 50 ALA A CA 7
ATOM 8013 C C . ALA A 1 50 ? -5.076 11.395 0.503 1.00 0.00 50 ALA A C 7
ATOM 8014 O O . ALA A 1 50 ? -4.503 11.348 -0.586 1.00 0.00 50 ALA A O 7
ATOM 8021 N N . LEU A 1 51 ? -4.417 11.437 1.657 1.00 0.00 51 LEU A N 7
ATOM 8022 C CA . LEU A 1 51 ? -2.961 11.429 1.676 1.00 0.00 51 LEU A CA 7
ATOM 8023 C C . LEU A 1 51 ? -2.411 10.008 1.737 1.00 0.00 51 LEU A C 7
ATOM 8024 O O . LEU A 1 51 ? -1.616 9.613 0.885 1.00 0.00 51 LEU A O 7
ATOM 8040 N N . PRO A 1 52 ? -2.819 9.213 2.739 1.00 0.00 52 PRO A N 7
ATOM 8041 C CA . PRO A 1 52 ? -2.353 7.831 2.888 1.00 0.00 52 PRO A CA 7
ATOM 8042 C C . PRO A 1 52 ? -2.901 6.909 1.799 1.00 0.00 52 PRO A C 7
ATOM 8043 O O . PRO A 1 52 ? -3.543 5.901 2.092 1.00 0.00 52 PRO A O 7
ATOM 8054 N N . GLY A 1 53 ? -2.643 7.257 0.539 1.00 0.00 53 GLY A N 7
ATOM 8055 C CA . GLY A 1 53 ? -3.118 6.445 -0.561 1.00 0.00 53 GLY A CA 7
ATOM 8056 C C . GLY A 1 53 ? -2.224 5.254 -0.829 1.00 0.00 53 GLY A C 7
ATOM 8057 O O . GLY A 1 53 ? -1.001 5.350 -0.735 1.00 0.00 53 GLY A O 7
ATOM 8061 N N . LEU A 1 54 ? -2.840 4.132 -1.172 1.00 0.00 54 LEU A N 7
ATOM 8062 C CA . LEU A 1 54 ? -2.103 2.911 -1.467 1.00 0.00 54 LEU A CA 7
ATOM 8063 C C . LEU A 1 54 ? -2.613 2.302 -2.764 1.00 0.00 54 LEU A C 7
ATOM 8064 O O . LEU A 1 54 ? -3.704 1.733 -2.803 1.00 0.00 54 LEU A O 7
ATOM 8080 N N . ALA A 1 55 ? -1.835 2.437 -3.832 1.00 0.00 55 ALA A N 7
ATOM 8081 C CA . ALA A 1 55 ? -2.242 1.905 -5.123 1.00 0.00 55 ALA A CA 7
ATOM 8082 C C . ALA A 1 55 ? -1.605 0.552 -5.394 1.00 0.00 55 ALA A C 7
ATOM 8083 O O . ALA A 1 55 ? -0.380 0.417 -5.399 1.00 0.00 55 ALA A O 7
ATOM 8090 N N . VAL A 1 56 ? -2.446 -0.448 -5.621 1.00 0.00 56 VAL A N 7
ATOM 8091 C CA . VAL A 1 56 ? -1.977 -1.795 -5.898 1.00 0.00 56 VAL A CA 7
ATOM 8092 C C . VAL A 1 56 ? -2.438 -2.266 -7.264 1.00 0.00 56 VAL A C 7
ATOM 8093 O O . VAL A 1 56 ? -3.571 -2.014 -7.673 1.00 0.00 56 VAL A O 7
ATOM 8106 N N . ASP A 1 57 ? -1.545 -2.944 -7.970 1.00 0.00 57 ASP A N 7
ATOM 8107 C CA . ASP A 1 57 ? -1.846 -3.449 -9.308 1.00 0.00 57 ASP A CA 7
ATOM 8108 C C . ASP A 1 57 ? -2.494 -2.359 -10.163 1.00 0.00 57 ASP A C 7
ATOM 8109 O O . ASP A 1 57 ? -3.264 -2.650 -11.077 1.00 0.00 57 ASP A O 7
ATOM 8118 N N . GLY A 1 58 ? -2.180 -1.104 -9.850 1.00 0.00 58 GLY A N 7
ATOM 8119 C CA . GLY A 1 58 ? -2.744 0.011 -10.588 1.00 0.00 58 GLY A CA 7
ATOM 8120 C C . GLY A 1 58 ? -4.193 0.264 -10.227 1.00 0.00 58 GLY A C 7
ATOM 8121 O O . GLY A 1 58 ? -4.988 0.677 -11.072 1.00 0.00 58 GLY A O 7
ATOM 8125 N N . GLU A 1 59 ? -4.538 0.011 -8.970 1.00 0.00 59 GLU A N 7
ATOM 8126 C CA . GLU A 1 59 ? -5.902 0.209 -8.501 1.00 0.00 59 GLU A CA 7
ATOM 8127 C C . GLU A 1 59 ? -5.924 0.649 -7.041 1.00 0.00 59 GLU A C 7
ATOM 8128 O O . GLU A 1 59 ? -5.767 -0.166 -6.132 1.00 0.00 59 GLU A O 7
ATOM 8140 N N . LEU A 1 60 ? -6.128 1.945 -6.824 1.00 0.00 60 LEU A N 7
ATOM 8141 C CA . LEU A 1 60 ? -6.181 2.500 -5.473 1.00 0.00 60 LEU A CA 7
ATOM 8142 C C . LEU A 1 60 ? -7.181 1.729 -4.614 1.00 0.00 60 LEU A C 7
ATOM 8143 O O . LEU A 1 60 ? -8.333 1.544 -5.006 1.00 0.00 60 LEU A O 7
ATOM 8159 N N . LYS A 1 61 ? -6.732 1.270 -3.450 1.00 0.00 61 LYS A N 7
ATOM 8160 C CA . LYS A 1 61 ? -7.594 0.506 -2.555 1.00 0.00 61 LYS A CA 7
ATOM 8161 C C . LYS A 1 61 ? -7.646 1.104 -1.150 1.00 0.00 61 LYS A C 7
ATOM 8162 O O . LYS A 1 61 ? -8.504 0.732 -0.350 1.00 0.00 61 LYS A O 7
ATOM 8181 N N . ILE A 1 62 ? -6.734 2.025 -0.838 1.00 0.00 62 ILE A N 7
ATOM 8182 C CA . ILE A 1 62 ? -6.716 2.637 0.489 1.00 0.00 62 ILE A CA 7
ATOM 8183 C C . ILE A 1 62 ? -6.423 4.130 0.412 1.00 0.00 62 ILE A C 7
ATOM 8184 O O . ILE A 1 62 ? -5.476 4.547 -0.250 1.00 0.00 62 ILE A O 7
ATOM 8200 N N . MET A 1 63 ? -7.246 4.929 1.088 1.00 0.00 63 MET A N 7
ATOM 8201 C CA . MET A 1 63 ? -7.070 6.378 1.088 1.00 0.00 63 MET A CA 7
ATOM 8202 C C . MET A 1 63 ? -7.487 7.004 2.417 1.00 0.00 63 MET A C 7
ATOM 8203 O O . MET A 1 63 ? -8.550 6.689 2.952 1.00 0.00 63 MET A O 7
ATOM 8217 N N . GLY A 1 64 ? -6.657 7.909 2.932 1.00 0.00 64 GLY A N 7
ATOM 8218 C CA . GLY A 1 64 ? -6.984 8.578 4.183 1.00 0.00 64 GLY A CA 7
ATOM 8219 C C . GLY A 1 64 ? -6.535 7.816 5.413 1.00 0.00 64 GLY A C 7
ATOM 8220 O O . GLY A 1 64 ? -6.565 8.350 6.522 1.00 0.00 64 GLY A O 7
ATOM 8224 N N . ARG A 1 65 ? -6.115 6.574 5.219 1.00 0.00 65 ARG A N 7
ATOM 8225 C CA . ARG A 1 65 ? -5.657 5.738 6.324 1.00 0.00 65 ARG A CA 7
ATOM 8226 C C . ARG A 1 65 ? -5.309 4.343 5.826 1.00 0.00 65 ARG A C 7
ATOM 8227 O O . ARG A 1 65 ? -6.195 3.541 5.533 1.00 0.00 65 ARG A O 7
ATOM 8248 N N . VAL A 1 66 ? -4.017 4.057 5.726 1.00 0.00 66 VAL A N 7
ATOM 8249 C CA . VAL A 1 66 ? -3.572 2.755 5.258 1.00 0.00 66 VAL A CA 7
ATOM 8250 C C . VAL A 1 66 ? -4.103 1.642 6.161 1.00 0.00 66 VAL A C 7
ATOM 8251 O O . VAL A 1 66 ? -4.191 1.808 7.378 1.00 0.00 66 VAL A O 7
ATOM 8264 N N . ALA A 1 67 ? -4.460 0.512 5.561 1.00 0.00 67 ALA A N 7
ATOM 8265 C CA . ALA A 1 67 ? -4.985 -0.620 6.315 1.00 0.00 67 ALA A CA 7
ATOM 8266 C C . ALA A 1 67 ? -3.915 -1.232 7.216 1.00 0.00 67 ALA A C 7
ATOM 8267 O O . ALA A 1 67 ? -2.738 -0.885 7.122 1.00 0.00 67 ALA A O 7
ATOM 8274 N N . SER A 1 68 ? -4.334 -2.146 8.085 1.00 0.00 68 SER A N 7
ATOM 8275 C CA . SER A 1 68 ? -3.413 -2.809 9.002 1.00 0.00 68 SER A CA 7
ATOM 8276 C C . SER A 1 68 ? -3.088 -4.218 8.518 1.00 0.00 68 SER A C 7
ATOM 8277 O O . SER A 1 68 ? -3.688 -4.708 7.562 1.00 0.00 68 SER A O 7
ATOM 8285 N N . LYS A 1 69 ? -2.134 -4.866 9.178 1.00 0.00 69 LYS A N 7
ATOM 8286 C CA . LYS A 1 69 ? -1.731 -6.220 8.806 1.00 0.00 69 LYS A CA 7
ATOM 8287 C C . LYS A 1 69 ? -2.925 -7.176 8.812 1.00 0.00 69 LYS A C 7
ATOM 8288 O O . LYS A 1 69 ? -3.026 -8.058 7.960 1.00 0.00 69 LYS A O 7
ATOM 8307 N N . GLU A 1 70 ? -3.823 -6.999 9.776 1.00 0.00 70 GLU A N 7
ATOM 8308 C CA . GLU A 1 70 ? -5.003 -7.850 9.887 1.00 0.00 70 GLU A CA 7
ATOM 8309 C C . GLU A 1 70 ? -6.019 -7.525 8.797 1.00 0.00 70 GLU A C 7
ATOM 8310 O O . GLU A 1 70 ? -6.654 -8.420 8.239 1.00 0.00 70 GLU A O 7
ATOM 8322 N N . GLU A 1 71 ? -6.173 -6.238 8.503 1.00 0.00 71 GLU A N 7
ATOM 8323 C CA . GLU A 1 71 ? -7.117 -5.793 7.484 1.00 0.00 71 GLU A CA 7
ATOM 8324 C C . GLU A 1 71 ? -6.655 -6.201 6.088 1.00 0.00 71 GLU A C 7
ATOM 8325 O O . GLU A 1 71 ? -7.423 -6.764 5.309 1.00 0.00 71 GLU A O 7
ATOM 8337 N N . ILE A 1 72 ? -5.397 -5.907 5.776 1.00 0.00 72 ILE A N 7
ATOM 8338 C CA . ILE A 1 72 ? -4.833 -6.238 4.473 1.00 0.00 72 ILE A CA 7
ATOM 8339 C C . ILE A 1 72 ? -4.939 -7.734 4.188 1.00 0.00 72 ILE A C 7
ATOM 8340 O O . ILE A 1 72 ? -5.355 -8.140 3.104 1.00 0.00 72 ILE A O 7
ATOM 8356 N N . LYS A 1 73 ? -4.566 -8.551 5.168 1.00 0.00 73 LYS A N 7
ATOM 8357 C CA . LYS A 1 73 ? -4.625 -9.999 5.012 1.00 0.00 73 LYS A CA 7
ATOM 8358 C C . LYS A 1 73 ? -6.055 -10.459 4.745 1.00 0.00 73 LYS A C 7
ATOM 8359 O O . LYS A 1 73 ? -6.286 -11.383 3.965 1.00 0.00 73 LYS A O 7
ATOM 8378 N N . LYS A 1 74 ? -7.011 -9.809 5.401 1.00 0.00 74 LYS A N 7
ATOM 8379 C CA . LYS A 1 74 ? -8.419 -10.151 5.237 1.00 0.00 74 LYS A CA 7
ATOM 8380 C C . LYS A 1 74 ? -8.953 -9.664 3.893 1.00 0.00 74 LYS A C 7
ATOM 8381 O O . LYS A 1 74 ? -9.868 -10.263 3.327 1.00 0.00 74 LYS A O 7
ATOM 8400 N N . ILE A 1 75 ? -8.379 -8.577 3.383 1.00 0.00 75 ILE A N 7
ATOM 8401 C CA . ILE A 1 75 ? -8.803 -8.023 2.105 1.00 0.00 75 ILE A CA 7
ATOM 8402 C C . ILE A 1 75 ? -8.271 -8.865 0.950 1.00 0.00 75 ILE A C 7
ATOM 8403 O O . ILE A 1 75 ? -8.879 -8.931 -0.117 1.00 0.00 75 ILE A O 7
ATOM 8419 N N . LEU A 1 76 ? -7.128 -9.504 1.175 1.00 0.00 76 LEU A N 7
ATOM 8420 C CA . LEU A 1 76 ? -6.511 -10.339 0.158 1.00 0.00 76 LEU A CA 7
ATOM 8421 C C . LEU A 1 76 ? -7.071 -11.757 0.202 1.00 0.00 76 LEU A C 7
ATOM 8422 O O . LEU A 1 76 ? -7.183 -12.425 -0.825 1.00 0.00 76 LEU A O 7
ATOM 8438 N N . SER A 1 77 ? -7.424 -12.210 1.401 1.00 0.00 77 SER A N 7
ATOM 8439 C CA . SER A 1 77 ? -7.975 -13.548 1.583 1.00 0.00 77 SER A CA 7
ATOM 8440 C C . SER A 1 77 ? -9.373 -13.484 2.188 1.00 0.00 77 SER A C 7
ATOM 8441 O O . SER A 1 77 ? -10.040 -12.440 2.028 1.00 0.00 77 SER A O 7
ATOM 8450 N N . MET A 1 1 ? 4.265 -10.557 -8.176 1.00 0.00 1 MET A N 8
ATOM 8451 C CA . MET A 1 1 ? 4.776 -9.162 -8.145 1.00 0.00 1 MET A CA 8
ATOM 8452 C C . MET A 1 1 ? 3.633 -8.156 -8.065 1.00 0.00 1 MET A C 8
ATOM 8453 O O . MET A 1 1 ? 3.281 -7.529 -9.065 1.00 0.00 1 MET A O 8
ATOM 8469 N N . MET A 1 2 ? 3.052 -7.995 -6.876 1.00 0.00 2 MET A N 8
ATOM 8470 C CA . MET A 1 2 ? 1.955 -7.050 -6.706 1.00 0.00 2 MET A CA 8
ATOM 8471 C C . MET A 1 2 ? 2.479 -5.615 -6.655 1.00 0.00 2 MET A C 8
ATOM 8472 O O . MET A 1 2 ? 3.163 -5.225 -5.710 1.00 0.00 2 MET A O 8
ATOM 8486 N N . LYS A 1 3 ? 2.152 -4.828 -7.676 1.00 0.00 3 LYS A N 8
ATOM 8487 C CA . LYS A 1 3 ? 2.593 -3.439 -7.734 1.00 0.00 3 LYS A CA 8
ATOM 8488 C C . LYS A 1 3 ? 1.884 -2.620 -6.667 1.00 0.00 3 LYS A C 8
ATOM 8489 O O . LYS A 1 3 ? 0.726 -2.234 -6.828 1.00 0.00 3 LYS A O 8
ATOM 8508 N N . ILE A 1 4 ? 2.586 -2.370 -5.569 1.00 0.00 4 ILE A N 8
ATOM 8509 C CA . ILE A 1 4 ? 2.026 -1.611 -4.463 1.00 0.00 4 ILE A CA 8
ATOM 8510 C C . ILE A 1 4 ? 2.690 -0.243 -4.330 1.00 0.00 4 ILE A C 8
ATOM 8511 O O . ILE A 1 4 ? 3.916 -0.131 -4.305 1.00 0.00 4 ILE A O 8
ATOM 8527 N N . GLN A 1 5 ? 1.861 0.789 -4.236 1.00 0.00 5 GLN A N 8
ATOM 8528 C CA . GLN A 1 5 ? 2.343 2.160 -4.093 1.00 0.00 5 GLN A CA 8
ATOM 8529 C C . GLN A 1 5 ? 2.021 2.689 -2.697 1.00 0.00 5 GLN A C 8
ATOM 8530 O O . GLN A 1 5 ? 0.976 2.356 -2.134 1.00 0.00 5 GLN A O 8
ATOM 8544 N N . ILE A 1 6 ? 2.916 3.505 -2.135 1.00 0.00 6 ILE A N 8
ATOM 8545 C CA . ILE A 1 6 ? 2.708 4.051 -0.797 1.00 0.00 6 ILE A CA 8
ATOM 8546 C C . ILE A 1 6 ? 2.869 5.561 -0.795 1.00 0.00 6 ILE A C 8
ATOM 8547 O O . ILE A 1 6 ? 3.978 6.077 -0.930 1.00 0.00 6 ILE A O 8
ATOM 8563 N N . TYR A 1 7 ? 1.756 6.269 -0.654 1.00 0.00 7 TYR A N 8
ATOM 8564 C CA . TYR A 1 7 ? 1.783 7.721 -0.649 1.00 0.00 7 TYR A CA 8
ATOM 8565 C C . TYR A 1 7 ? 1.717 8.274 0.766 1.00 0.00 7 TYR A C 8
ATOM 8566 O O . TYR A 1 7 ? 0.708 8.138 1.455 1.00 0.00 7 TYR A O 8
ATOM 8584 N N . GLY A 1 8 ? 2.815 8.896 1.192 1.00 0.00 8 GLY A N 8
ATOM 8585 C CA . GLY A 1 8 ? 2.875 9.461 2.525 1.00 0.00 8 GLY A CA 8
ATOM 8586 C C . GLY A 1 8 ? 4.295 9.718 2.984 1.00 0.00 8 GLY A C 8
ATOM 8587 O O . GLY A 1 8 ? 4.933 10.674 2.542 1.00 0.00 8 GLY A O 8
ATOM 8591 N N . THR A 1 9 ? 4.791 8.861 3.870 1.00 0.00 9 THR A N 8
ATOM 8592 C CA . THR A 1 9 ? 6.145 8.993 4.395 1.00 0.00 9 THR A CA 8
ATOM 8593 C C . THR A 1 9 ? 6.311 10.304 5.163 1.00 0.00 9 THR A C 8
ATOM 8594 O O . THR A 1 9 ? 5.856 11.358 4.718 1.00 0.00 9 THR A O 8
ATOM 8605 N N . GLY A 1 10 ? 6.960 10.230 6.319 1.00 0.00 10 GLY A N 8
ATOM 8606 C CA . GLY A 1 10 ? 7.170 11.417 7.130 1.00 0.00 10 GLY A CA 8
ATOM 8607 C C . GLY A 1 10 ? 5.873 12.130 7.461 1.00 0.00 10 GLY A C 8
ATOM 8608 O O . GLY A 1 10 ? 5.865 13.336 7.709 1.00 0.00 10 GLY A O 8
ATOM 8612 N N . CYS A 1 11 ? 4.774 11.382 7.466 1.00 0.00 11 CYS A N 8
ATOM 8613 C CA . CYS A 1 11 ? 3.464 11.948 7.768 1.00 0.00 11 CYS A CA 8
ATOM 8614 C C . CYS A 1 11 ? 2.400 10.856 7.801 1.00 0.00 11 CYS A C 8
ATOM 8615 O O . CYS A 1 11 ? 1.842 10.550 8.855 1.00 0.00 11 CYS A O 8
ATOM 8623 N N . ALA A 1 12 ? 2.126 10.268 6.641 1.00 0.00 12 ALA A N 8
ATOM 8624 C CA . ALA A 1 12 ? 1.132 9.208 6.538 1.00 0.00 12 ALA A CA 8
ATOM 8625 C C . ALA A 1 12 ? 1.628 7.929 7.206 1.00 0.00 12 ALA A C 8
ATOM 8626 O O . ALA A 1 12 ? 2.792 7.553 7.064 1.00 0.00 12 ALA A O 8
ATOM 8633 N N . ASN A 1 13 ? 0.737 7.267 7.941 1.00 0.00 13 ASN A N 8
ATOM 8634 C CA . ASN A 1 13 ? 1.078 6.030 8.642 1.00 0.00 13 ASN A CA 8
ATOM 8635 C C . ASN A 1 13 ? 1.156 4.830 7.692 1.00 0.00 13 ASN A C 8
ATOM 8636 O O . ASN A 1 13 ? 1.175 3.683 8.139 1.00 0.00 13 ASN A O 8
ATOM 8647 N N . CYS A 1 14 ? 1.196 5.091 6.388 1.00 0.00 14 CYS A N 8
ATOM 8648 C CA . CYS A 1 14 ? 1.266 4.015 5.397 1.00 0.00 14 CYS A CA 8
ATOM 8649 C C . CYS A 1 14 ? 2.470 3.109 5.649 1.00 0.00 14 CYS A C 8
ATOM 8650 O O . CYS A 1 14 ? 2.446 1.921 5.327 1.00 0.00 14 CYS A O 8
ATOM 8658 N N . GLN A 1 15 ? 3.522 3.682 6.224 1.00 0.00 15 GLN A N 8
ATOM 8659 C CA . GLN A 1 15 ? 4.742 2.947 6.523 1.00 0.00 15 GLN A CA 8
ATOM 8660 C C . GLN A 1 15 ? 4.450 1.687 7.343 1.00 0.00 15 GLN A C 8
ATOM 8661 O O . GLN A 1 15 ? 5.110 0.661 7.174 1.00 0.00 15 GLN A O 8
ATOM 8675 N N . MET A 1 16 ? 3.464 1.771 8.231 1.00 0.00 16 MET A N 8
ATOM 8676 C CA . MET A 1 16 ? 3.098 0.636 9.072 1.00 0.00 16 MET A CA 8
ATOM 8677 C C . MET A 1 16 ? 2.555 -0.518 8.233 1.00 0.00 16 MET A C 8
ATOM 8678 O O . MET A 1 16 ? 3.139 -1.603 8.198 1.00 0.00 16 MET A O 8
ATOM 8692 N N . LEU A 1 17 ? 1.440 -0.275 7.556 1.00 0.00 17 LEU A N 8
ATOM 8693 C CA . LEU A 1 17 ? 0.823 -1.293 6.715 1.00 0.00 17 LEU A CA 8
ATOM 8694 C C . LEU A 1 17 ? 1.717 -1.626 5.525 1.00 0.00 17 LEU A C 8
ATOM 8695 O O . LEU A 1 17 ? 1.634 -2.717 4.961 1.00 0.00 17 LEU A O 8
ATOM 8711 N N . GLU A 1 18 ? 2.579 -0.682 5.152 1.00 0.00 18 GLU A N 8
ATOM 8712 C CA . GLU A 1 18 ? 3.497 -0.898 4.023 1.00 0.00 18 GLU A CA 8
ATOM 8713 C C . GLU A 1 18 ? 4.351 -2.136 4.268 1.00 0.00 18 GLU A C 8
ATOM 8714 O O . GLU A 1 18 ? 4.456 -3.012 3.408 1.00 0.00 18 GLU A O 8
ATOM 8726 N N . LYS A 1 19 ? 4.955 -2.206 5.451 1.00 0.00 19 LYS A N 8
ATOM 8727 C CA . LYS A 1 19 ? 5.794 -3.342 5.811 1.00 0.00 19 LYS A CA 8
ATOM 8728 C C . LYS A 1 19 ? 4.958 -4.615 5.898 1.00 0.00 19 LYS A C 8
ATOM 8729 O O . LYS A 1 19 ? 5.336 -5.660 5.366 1.00 0.00 19 LYS A O 8
ATOM 8748 N N . ASN A 1 20 ? 3.810 -4.516 6.565 1.00 0.00 20 ASN A N 8
ATOM 8749 C CA . ASN A 1 20 ? 2.913 -5.657 6.714 1.00 0.00 20 ASN A CA 8
ATOM 8750 C C . ASN A 1 20 ? 2.557 -6.240 5.350 1.00 0.00 20 ASN A C 8
ATOM 8751 O O . ASN A 1 20 ? 2.583 -7.455 5.155 1.00 0.00 20 ASN A O 8
ATOM 8762 N N . ALA A 1 21 ? 2.225 -5.360 4.409 1.00 0.00 21 ALA A N 8
ATOM 8763 C CA . ALA A 1 21 ? 1.864 -5.777 3.061 1.00 0.00 21 ALA A CA 8
ATOM 8764 C C . ALA A 1 21 ? 2.983 -6.583 2.407 1.00 0.00 21 ALA A C 8
ATOM 8765 O O . ALA A 1 21 ? 2.727 -7.582 1.739 1.00 0.00 21 ALA A O 8
ATOM 8772 N N . ARG A 1 22 ? 4.223 -6.145 2.598 1.00 0.00 22 ARG A N 8
ATOM 8773 C CA . ARG A 1 22 ? 5.373 -6.832 2.019 1.00 0.00 22 ARG A CA 8
ATOM 8774 C C . ARG A 1 22 ? 5.401 -8.298 2.435 1.00 0.00 22 ARG A C 8
ATOM 8775 O O . ARG A 1 22 ? 5.691 -9.178 1.624 1.00 0.00 22 ARG A O 8
ATOM 8796 N N . GLU A 1 23 ? 5.100 -8.555 3.702 1.00 0.00 23 GLU A N 8
ATOM 8797 C CA . GLU A 1 23 ? 5.097 -9.919 4.219 1.00 0.00 23 GLU A CA 8
ATOM 8798 C C . GLU A 1 23 ? 3.882 -10.697 3.717 1.00 0.00 23 GLU A C 8
ATOM 8799 O O . GLU A 1 23 ? 4.016 -11.812 3.218 1.00 0.00 23 GLU A O 8
ATOM 8811 N N . ALA A 1 24 ? 2.699 -10.108 3.856 1.00 0.00 24 ALA A N 8
ATOM 8812 C CA . ALA A 1 24 ? 1.464 -10.758 3.424 1.00 0.00 24 ALA A CA 8
ATOM 8813 C C . ALA A 1 24 ? 1.454 -11.016 1.923 1.00 0.00 24 ALA A C 8
ATOM 8814 O O . ALA A 1 24 ? 1.201 -12.136 1.486 1.00 0.00 24 ALA A O 8
ATOM 8821 N N . VAL A 1 25 ? 1.724 -9.983 1.133 1.00 0.00 25 VAL A N 8
ATOM 8822 C CA . VAL A 1 25 ? 1.734 -10.128 -0.319 1.00 0.00 25 VAL A CA 8
ATOM 8823 C C . VAL A 1 25 ? 2.657 -11.278 -0.735 1.00 0.00 25 VAL A C 8
ATOM 8824 O O . VAL A 1 25 ? 2.235 -12.199 -1.432 1.00 0.00 25 VAL A O 8
ATOM 8837 N N . LYS A 1 26 ? 3.904 -11.230 -0.280 1.00 0.00 26 LYS A N 8
ATOM 8838 C CA . LYS A 1 26 ? 4.875 -12.278 -0.581 1.00 0.00 26 LYS A CA 8
ATOM 8839 C C . LYS A 1 26 ? 4.461 -13.604 0.060 1.00 0.00 26 LYS A C 8
ATOM 8840 O O . LYS A 1 26 ? 4.454 -14.646 -0.595 1.00 0.00 26 LYS A O 8
ATOM 8859 N N . GLU A 1 27 ? 4.123 -13.555 1.349 1.00 0.00 27 GLU A N 8
ATOM 8860 C CA . GLU A 1 27 ? 3.718 -14.751 2.089 1.00 0.00 27 GLU A CA 8
ATOM 8861 C C . GLU A 1 27 ? 2.509 -15.425 1.446 1.00 0.00 27 GLU A C 8
ATOM 8862 O O . GLU A 1 27 ? 2.465 -16.649 1.323 1.00 0.00 27 GLU A O 8
ATOM 8874 N N . LEU A 1 28 ? 1.530 -14.623 1.033 1.00 0.00 28 LEU A N 8
ATOM 8875 C CA . LEU A 1 28 ? 0.324 -15.153 0.398 1.00 0.00 28 LEU A CA 8
ATOM 8876 C C . LEU A 1 28 ? 0.680 -16.095 -0.749 1.00 0.00 28 LEU A C 8
ATOM 8877 O O . LEU A 1 28 ? -0.129 -16.931 -1.155 1.00 0.00 28 LEU A O 8
ATOM 8893 N N . GLY A 1 29 ? 1.895 -15.953 -1.269 1.00 0.00 29 GLY A N 8
ATOM 8894 C CA . GLY A 1 29 ? 2.337 -16.796 -2.365 1.00 0.00 29 GLY A CA 8
ATOM 8895 C C . GLY A 1 29 ? 2.550 -16.011 -3.641 1.00 0.00 29 GLY A C 8
ATOM 8896 O O . GLY A 1 29 ? 2.310 -16.514 -4.739 1.00 0.00 29 GLY A O 8
ATOM 8900 N N . ILE A 1 30 ? 3.006 -14.773 -3.494 1.00 0.00 30 ILE A N 8
ATOM 8901 C CA . ILE A 1 30 ? 3.257 -13.906 -4.639 1.00 0.00 30 ILE A CA 8
ATOM 8902 C C . ILE A 1 30 ? 4.013 -12.653 -4.216 1.00 0.00 30 ILE A C 8
ATOM 8903 O O . ILE A 1 30 ? 3.487 -11.815 -3.485 1.00 0.00 30 ILE A O 8
ATOM 8919 N N . ASP A 1 31 ? 5.247 -12.526 -4.688 1.00 0.00 31 ASP A N 8
ATOM 8920 C CA . ASP A 1 31 ? 6.074 -11.377 -4.368 1.00 0.00 31 ASP A CA 8
ATOM 8921 C C . ASP A 1 31 ? 5.418 -10.102 -4.870 1.00 0.00 31 ASP A C 8
ATOM 8922 O O . ASP A 1 31 ? 4.499 -10.149 -5.683 1.00 0.00 31 ASP A O 8
ATOM 8931 N N . ALA A 1 32 ? 5.884 -8.967 -4.374 1.00 0.00 32 ALA A N 8
ATOM 8932 C CA . ALA A 1 32 ? 5.347 -7.690 -4.768 1.00 0.00 32 ALA A CA 8
ATOM 8933 C C . ALA A 1 32 ? 6.424 -6.636 -4.662 1.00 0.00 32 ALA A C 8
ATOM 8934 O O . ALA A 1 32 ? 7.480 -6.874 -4.077 1.00 0.00 32 ALA A O 8
ATOM 8941 N N . GLU A 1 33 ? 6.164 -5.474 -5.224 1.00 0.00 33 GLU A N 8
ATOM 8942 C CA . GLU A 1 33 ? 7.132 -4.402 -5.175 1.00 0.00 33 GLU A CA 8
ATOM 8943 C C . GLU A 1 33 ? 6.499 -3.148 -4.599 1.00 0.00 33 GLU A C 8
ATOM 8944 O O . GLU A 1 33 ? 5.580 -2.577 -5.186 1.00 0.00 33 GLU A O 8
ATOM 8956 N N . PHE A 1 34 ? 6.984 -2.728 -3.441 1.00 0.00 34 PHE A N 8
ATOM 8957 C CA . PHE A 1 34 ? 6.448 -1.549 -2.785 1.00 0.00 34 PHE A CA 8
ATOM 8958 C C . PHE A 1 34 ? 7.334 -0.339 -3.026 1.00 0.00 34 PHE A C 8
ATOM 8959 O O . PHE A 1 34 ? 8.437 -0.237 -2.491 1.00 0.00 34 PHE A O 8
ATOM 8976 N N . GLU A 1 35 ? 6.829 0.576 -3.840 1.00 0.00 35 GLU A N 8
ATOM 8977 C CA . GLU A 1 35 ? 7.553 1.793 -4.171 1.00 0.00 35 GLU A CA 8
ATOM 8978 C C . GLU A 1 35 ? 6.881 3.006 -3.544 1.00 0.00 35 GLU A C 8
ATOM 8979 O O . GLU A 1 35 ? 5.772 3.384 -3.927 1.00 0.00 35 GLU A O 8
ATOM 8991 N N . LYS A 1 36 ? 7.557 3.617 -2.580 1.00 0.00 36 LYS A N 8
ATOM 8992 C CA . LYS A 1 36 ? 7.024 4.791 -1.909 1.00 0.00 36 LYS A CA 8
ATOM 8993 C C . LYS A 1 36 ? 7.293 6.039 -2.738 1.00 0.00 36 LYS A C 8
ATOM 8994 O O . LYS A 1 36 ? 8.356 6.173 -3.345 1.00 0.00 36 LYS A O 8
ATOM 9013 N N . ILE A 1 37 ? 6.328 6.947 -2.767 1.00 0.00 37 ILE A N 8
ATOM 9014 C CA . ILE A 1 37 ? 6.469 8.181 -3.531 1.00 0.00 37 ILE A CA 8
ATOM 9015 C C . ILE A 1 37 ? 6.553 9.378 -2.591 1.00 0.00 37 ILE A C 8
ATOM 9016 O O . ILE A 1 37 ? 6.130 9.302 -1.437 1.00 0.00 37 ILE A O 8
ATOM 9032 N N . LYS A 1 38 ? 7.086 10.486 -3.087 1.00 0.00 38 LYS A N 8
ATOM 9033 C CA . LYS A 1 38 ? 7.198 11.692 -2.280 1.00 0.00 38 LYS A CA 8
ATOM 9034 C C . LYS A 1 38 ? 6.870 12.917 -3.121 1.00 0.00 38 LYS A C 8
ATOM 9035 O O . LYS A 1 38 ? 7.755 13.671 -3.526 1.00 0.00 38 LYS A O 8
ATOM 9054 N N . GLU A 1 39 ? 5.576 13.095 -3.375 1.00 0.00 39 GLU A N 8
ATOM 9055 C CA . GLU A 1 39 ? 5.062 14.211 -4.171 1.00 0.00 39 GLU A CA 8
ATOM 9056 C C . GLU A 1 39 ? 3.694 13.849 -4.733 1.00 0.00 39 GLU A C 8
ATOM 9057 O O . GLU A 1 39 ? 3.501 12.746 -5.244 1.00 0.00 39 GLU A O 8
ATOM 9069 N N . MET A 1 40 ? 2.741 14.772 -4.639 1.00 0.00 40 MET A N 8
ATOM 9070 C CA . MET A 1 40 ? 1.393 14.522 -5.138 1.00 0.00 40 MET A CA 8
ATOM 9071 C C . MET A 1 40 ? 1.403 14.136 -6.612 1.00 0.00 40 MET A C 8
ATOM 9072 O O . MET A 1 40 ? 0.427 13.583 -7.114 1.00 0.00 40 MET A O 8
ATOM 9086 N N . ASP A 1 41 ? 2.506 14.408 -7.308 1.00 0.00 41 ASP A N 8
ATOM 9087 C CA . ASP A 1 41 ? 2.606 14.054 -8.717 1.00 0.00 41 ASP A CA 8
ATOM 9088 C C . ASP A 1 41 ? 2.232 12.587 -8.900 1.00 0.00 41 ASP A C 8
ATOM 9089 O O . ASP A 1 41 ? 1.450 12.236 -9.781 1.00 0.00 41 ASP A O 8
ATOM 9098 N N . GLN A 1 42 ? 2.782 11.742 -8.034 1.00 0.00 42 GLN A N 8
ATOM 9099 C CA . GLN A 1 42 ? 2.499 10.315 -8.063 1.00 0.00 42 GLN A CA 8
ATOM 9100 C C . GLN A 1 42 ? 1.243 10.007 -7.249 1.00 0.00 42 GLN A C 8
ATOM 9101 O O . GLN A 1 42 ? 0.501 9.073 -7.556 1.00 0.00 42 GLN A O 8
ATOM 9115 N N . ILE A 1 43 ? 1.018 10.801 -6.201 1.00 0.00 43 ILE A N 8
ATOM 9116 C CA . ILE A 1 43 ? -0.140 10.620 -5.330 1.00 0.00 43 ILE A CA 8
ATOM 9117 C C . ILE A 1 43 ? -1.441 10.865 -6.079 1.00 0.00 43 ILE A C 8
ATOM 9118 O O . ILE A 1 43 ? -2.334 10.024 -6.105 1.00 0.00 43 ILE A O 8
ATOM 9134 N N . LEU A 1 44 ? -1.530 12.029 -6.684 1.00 0.00 44 LEU A N 8
ATOM 9135 C CA . LEU A 1 44 ? -2.713 12.419 -7.443 1.00 0.00 44 LEU A CA 8
ATOM 9136 C C . LEU A 1 44 ? -2.893 11.530 -8.671 1.00 0.00 44 LEU A C 8
ATOM 9137 O O . LEU A 1 44 ? -4.017 11.194 -9.043 1.00 0.00 44 LEU A O 8
ATOM 9153 N N . GLU A 1 45 ? -1.782 11.139 -9.292 1.00 0.00 45 GLU A N 8
ATOM 9154 C CA . GLU A 1 45 ? -1.835 10.276 -10.468 1.00 0.00 45 GLU A CA 8
ATOM 9155 C C . GLU A 1 45 ? -2.622 9.011 -10.152 1.00 0.00 45 GLU A C 8
ATOM 9156 O O . GLU A 1 45 ? -3.214 8.391 -11.035 1.00 0.00 45 GLU A O 8
ATOM 9168 N N . ALA A 1 46 ? -2.633 8.648 -8.874 1.00 0.00 46 ALA A N 8
ATOM 9169 C CA . ALA A 1 46 ? -3.353 7.478 -8.412 1.00 0.00 46 ALA A CA 8
ATOM 9170 C C . ALA A 1 46 ? -4.842 7.758 -8.391 1.00 0.00 46 ALA A C 8
ATOM 9171 O O . ALA A 1 46 ? -5.648 6.958 -8.865 1.00 0.00 46 ALA A O 8
ATOM 9178 N N . GLY A 1 47 ? -5.196 8.910 -7.835 1.00 0.00 47 GLY A N 8
ATOM 9179 C CA . GLY A 1 47 ? -6.586 9.291 -7.752 1.00 0.00 47 GLY A CA 8
ATOM 9180 C C . GLY A 1 47 ? -7.057 9.462 -6.321 1.00 0.00 47 GLY A C 8
ATOM 9181 O O . GLY A 1 47 ? -8.173 9.926 -6.086 1.00 0.00 47 GLY A O 8
ATOM 9185 N N . LEU A 1 48 ? -6.211 9.094 -5.356 1.00 0.00 48 LEU A N 8
ATOM 9186 C CA . LEU A 1 48 ? -6.580 9.229 -3.952 1.00 0.00 48 LEU A CA 8
ATOM 9187 C C . LEU A 1 48 ? -6.482 10.685 -3.504 1.00 0.00 48 LEU A C 8
ATOM 9188 O O . LEU A 1 48 ? -5.754 11.480 -4.098 1.00 0.00 48 LEU A O 8
ATOM 9204 N N . THR A 1 49 ? -7.239 11.035 -2.470 1.00 0.00 49 THR A N 8
ATOM 9205 C CA . THR A 1 49 ? -7.251 12.402 -1.964 1.00 0.00 49 THR A CA 8
ATOM 9206 C C . THR A 1 49 ? -6.623 12.498 -0.584 1.00 0.00 49 THR A C 8
ATOM 9207 O O . THR A 1 49 ? -6.109 13.548 -0.197 1.00 0.00 49 THR A O 8
ATOM 9218 N N . ALA A 1 50 ? -6.662 11.401 0.153 1.00 0.00 50 ALA A N 8
ATOM 9219 C CA . ALA A 1 50 ? -6.089 11.373 1.490 1.00 0.00 50 ALA A CA 8
ATOM 9220 C C . ALA A 1 50 ? -4.569 11.301 1.420 1.00 0.00 50 ALA A C 8
ATOM 9221 O O . ALA A 1 50 ? -3.988 11.283 0.335 1.00 0.00 50 ALA A O 8
ATOM 9228 N N . LEU A 1 51 ? -3.927 11.277 2.580 1.00 0.00 51 LEU A N 8
ATOM 9229 C CA . LEU A 1 51 ? -2.473 11.228 2.641 1.00 0.00 51 LEU A CA 8
ATOM 9230 C C . LEU A 1 51 ? -1.932 9.808 2.458 1.00 0.00 51 LEU A C 8
ATOM 9231 O O . LEU A 1 51 ? -1.284 9.519 1.453 1.00 0.00 51 LEU A O 8
ATOM 9247 N N . PRO A 1 52 ? -2.161 8.907 3.430 1.00 0.00 52 PRO A N 8
ATOM 9248 C CA . PRO A 1 52 ? -1.657 7.530 3.355 1.00 0.00 52 PRO A CA 8
ATOM 9249 C C . PRO A 1 52 ? -2.352 6.675 2.294 1.00 0.00 52 PRO A C 8
ATOM 9250 O O . PRO A 1 52 ? -2.893 5.613 2.599 1.00 0.00 52 PRO A O 8
ATOM 9261 N N . GLY A 1 53 ? -2.311 7.129 1.043 1.00 0.00 53 GLY A N 8
ATOM 9262 C CA . GLY A 1 53 ? -2.917 6.378 -0.041 1.00 0.00 53 GLY A CA 8
ATOM 9263 C C . GLY A 1 53 ? -2.123 5.134 -0.384 1.00 0.00 53 GLY A C 8
ATOM 9264 O O . GLY A 1 53 ? -0.892 5.148 -0.364 1.00 0.00 53 GLY A O 8
ATOM 9268 N N . LEU A 1 54 ? -2.828 4.052 -0.692 1.00 0.00 54 LEU A N 8
ATOM 9269 C CA . LEU A 1 54 ? -2.186 2.791 -1.033 1.00 0.00 54 LEU A CA 8
ATOM 9270 C C . LEU A 1 54 ? -2.778 2.232 -2.316 1.00 0.00 54 LEU A C 8
ATOM 9271 O O . LEU A 1 54 ? -3.887 1.700 -2.316 1.00 0.00 54 LEU A O 8
ATOM 9287 N N . ALA A 1 55 ? -2.041 2.355 -3.413 1.00 0.00 55 ALA A N 8
ATOM 9288 C CA . ALA A 1 55 ? -2.525 1.857 -4.691 1.00 0.00 55 ALA A CA 8
ATOM 9289 C C . ALA A 1 55 ? -1.937 0.486 -5.004 1.00 0.00 55 ALA A C 8
ATOM 9290 O O . ALA A 1 55 ? -0.720 0.311 -5.029 1.00 0.00 55 ALA A O 8
ATOM 9297 N N . VAL A 1 56 ? -2.816 -0.485 -5.231 1.00 0.00 56 VAL A N 8
ATOM 9298 C CA . VAL A 1 56 ? -2.396 -1.846 -5.531 1.00 0.00 56 VAL A CA 8
ATOM 9299 C C . VAL A 1 56 ? -2.913 -2.307 -6.882 1.00 0.00 56 VAL A C 8
ATOM 9300 O O . VAL A 1 56 ? -4.043 -2.010 -7.264 1.00 0.00 56 VAL A O 8
ATOM 9313 N N . ASP A 1 57 ? -2.072 -3.040 -7.599 1.00 0.00 57 ASP A N 8
ATOM 9314 C CA . ASP A 1 57 ? -2.432 -3.552 -8.919 1.00 0.00 57 ASP A CA 8
ATOM 9315 C C . ASP A 1 57 ? -3.056 -2.454 -9.779 1.00 0.00 57 ASP A C 8
ATOM 9316 O O . ASP A 1 57 ? -3.852 -2.732 -10.677 1.00 0.00 57 ASP A O 8
ATOM 9325 N N . GLY A 1 58 ? -2.692 -1.206 -9.495 1.00 0.00 58 GLY A N 8
ATOM 9326 C CA . GLY A 1 58 ? -3.229 -0.085 -10.246 1.00 0.00 58 GLY A CA 8
ATOM 9327 C C . GLY A 1 58 ? -4.642 0.267 -9.827 1.00 0.00 58 GLY A C 8
ATOM 9328 O O . GLY A 1 58 ? -5.433 0.761 -10.631 1.00 0.00 58 GLY A O 8
ATOM 9332 N N . GLU A 1 59 ? -4.961 0.008 -8.564 1.00 0.00 59 GLU A N 8
ATOM 9333 C CA . GLU A 1 59 ? -6.287 0.296 -8.032 1.00 0.00 59 GLU A CA 8
ATOM 9334 C C . GLU A 1 59 ? -6.195 0.836 -6.608 1.00 0.00 59 GLU A C 8
ATOM 9335 O O . GLU A 1 59 ? -5.972 0.084 -5.660 1.00 0.00 59 GLU A O 8
ATOM 9347 N N . LEU A 1 60 ? -6.373 2.145 -6.469 1.00 0.00 60 LEU A N 8
ATOM 9348 C CA . LEU A 1 60 ? -6.313 2.790 -5.157 1.00 0.00 60 LEU A CA 8
ATOM 9349 C C . LEU A 1 60 ? -7.557 2.449 -4.347 1.00 0.00 60 LEU A C 8
ATOM 9350 O O . LEU A 1 60 ? -8.679 2.637 -4.816 1.00 0.00 60 LEU A O 8
ATOM 9366 N N . LYS A 1 61 ? -7.358 1.939 -3.136 1.00 0.00 61 LYS A N 8
ATOM 9367 C CA . LYS A 1 61 ? -8.485 1.571 -2.287 1.00 0.00 61 LYS A CA 8
ATOM 9368 C C . LYS A 1 61 ? -8.185 1.779 -0.803 1.00 0.00 61 LYS A C 8
ATOM 9369 O O . LYS A 1 61 ? -8.954 1.338 0.051 1.00 0.00 61 LYS A O 8
ATOM 9388 N N . ILE A 1 62 ? -7.074 2.439 -0.488 1.00 0.00 62 ILE A N 8
ATOM 9389 C CA . ILE A 1 62 ? -6.722 2.669 0.912 1.00 0.00 62 ILE A CA 8
ATOM 9390 C C . ILE A 1 62 ? -5.993 3.993 1.107 1.00 0.00 62 ILE A C 8
ATOM 9391 O O . ILE A 1 62 ? -4.808 4.111 0.804 1.00 0.00 62 ILE A O 8
ATOM 9407 N N . MET A 1 63 ? -6.706 4.987 1.631 1.00 0.00 63 MET A N 8
ATOM 9408 C CA . MET A 1 63 ? -6.117 6.299 1.881 1.00 0.00 63 MET A CA 8
ATOM 9409 C C . MET A 1 63 ? -6.704 6.934 3.131 1.00 0.00 63 MET A C 8
ATOM 9410 O O . MET A 1 63 ? -7.853 6.681 3.493 1.00 0.00 63 MET A O 8
ATOM 9424 N N . GLY A 1 64 ? -5.894 7.750 3.798 1.00 0.00 64 GLY A N 8
ATOM 9425 C CA . GLY A 1 64 ? -6.336 8.399 5.018 1.00 0.00 64 GLY A CA 8
ATOM 9426 C C . GLY A 1 64 ? -6.153 7.509 6.233 1.00 0.00 64 GLY A C 8
ATOM 9427 O O . GLY A 1 64 ? -6.372 7.939 7.366 1.00 0.00 64 GLY A O 8
ATOM 9431 N N . ARG A 1 65 ? -5.747 6.264 5.988 1.00 0.00 65 ARG A N 8
ATOM 9432 C CA . ARG A 1 65 ? -5.525 5.289 7.053 1.00 0.00 65 ARG A CA 8
ATOM 9433 C C . ARG A 1 65 ? -5.423 3.888 6.465 1.00 0.00 65 ARG A C 8
ATOM 9434 O O . ARG A 1 65 ? -6.428 3.304 6.057 1.00 0.00 65 ARG A O 8
ATOM 9455 N N . VAL A 1 66 ? -4.208 3.353 6.412 1.00 0.00 66 VAL A N 8
ATOM 9456 C CA . VAL A 1 66 ? -3.993 2.025 5.857 1.00 0.00 66 VAL A CA 8
ATOM 9457 C C . VAL A 1 66 ? -4.755 0.966 6.649 1.00 0.00 66 VAL A C 8
ATOM 9458 O O . VAL A 1 66 ? -5.195 1.213 7.772 1.00 0.00 66 VAL A O 8
ATOM 9471 N N . ALA A 1 67 ? -4.906 -0.214 6.055 1.00 0.00 67 ALA A N 8
ATOM 9472 C CA . ALA A 1 67 ? -5.616 -1.311 6.702 1.00 0.00 67 ALA A CA 8
ATOM 9473 C C . ALA A 1 67 ? -4.705 -2.057 7.673 1.00 0.00 67 ALA A C 8
ATOM 9474 O O . ALA A 1 67 ? -3.493 -1.847 7.690 1.00 0.00 67 ALA A O 8
ATOM 9481 N N . SER A 1 68 ? -5.300 -2.930 8.481 1.00 0.00 68 SER A N 8
ATOM 9482 C CA . SER A 1 68 ? -4.544 -3.709 9.457 1.00 0.00 68 SER A CA 8
ATOM 9483 C C . SER A 1 68 ? -3.924 -4.942 8.807 1.00 0.00 68 SER A C 8
ATOM 9484 O O . SER A 1 68 ? -4.112 -5.190 7.618 1.00 0.00 68 SER A O 8
ATOM 9492 N N . LYS A 1 69 ? -3.179 -5.709 9.597 1.00 0.00 69 LYS A N 8
ATOM 9493 C CA . LYS A 1 69 ? -2.526 -6.916 9.100 1.00 0.00 69 LYS A CA 8
ATOM 9494 C C . LYS A 1 69 ? -3.551 -7.969 8.684 1.00 0.00 69 LYS A C 8
ATOM 9495 O O . LYS A 1 69 ? -3.512 -8.477 7.563 1.00 0.00 69 LYS A O 8
ATOM 9514 N N . GLU A 1 70 ? -4.465 -8.298 9.591 1.00 0.00 70 GLU A N 8
ATOM 9515 C CA . GLU A 1 70 ? -5.494 -9.295 9.310 1.00 0.00 70 GLU A CA 8
ATOM 9516 C C . GLU A 1 70 ? -6.495 -8.771 8.286 1.00 0.00 70 GLU A C 8
ATOM 9517 O O . GLU A 1 70 ? -7.030 -9.533 7.479 1.00 0.00 70 GLU A O 8
ATOM 9529 N N . GLU A 1 71 ? -6.746 -7.466 8.323 1.00 0.00 71 GLU A N 8
ATOM 9530 C CA . GLU A 1 71 ? -7.687 -6.841 7.400 1.00 0.00 71 GLU A CA 8
ATOM 9531 C C . GLU A 1 71 ? -7.105 -6.765 5.992 1.00 0.00 71 GLU A C 8
ATOM 9532 O O . GLU A 1 71 ? -7.765 -7.127 5.018 1.00 0.00 71 GLU A O 8
ATOM 9544 N N . ILE A 1 72 ? -5.868 -6.290 5.890 1.00 0.00 72 ILE A N 8
ATOM 9545 C CA . ILE A 1 72 ? -5.203 -6.166 4.599 1.00 0.00 72 ILE A CA 8
ATOM 9546 C C . ILE A 1 72 ? -5.042 -7.531 3.933 1.00 0.00 72 ILE A C 8
ATOM 9547 O O . ILE A 1 72 ? -5.260 -7.677 2.731 1.00 0.00 72 ILE A O 8
ATOM 9563 N N . LYS A 1 73 ? -4.665 -8.530 4.724 1.00 0.00 73 LYS A N 8
ATOM 9564 C CA . LYS A 1 73 ? -4.483 -9.882 4.208 1.00 0.00 73 LYS A CA 8
ATOM 9565 C C . LYS A 1 73 ? -5.806 -10.447 3.703 1.00 0.00 73 LYS A C 8
ATOM 9566 O O . LYS A 1 73 ? -5.837 -11.236 2.759 1.00 0.00 73 LYS A O 8
ATOM 9585 N N . LYS A 1 74 ? -6.899 -10.036 4.339 1.00 0.00 74 LYS A N 8
ATOM 9586 C CA . LYS A 1 74 ? -8.227 -10.499 3.956 1.00 0.00 74 LYS A CA 8
ATOM 9587 C C . LYS A 1 74 ? -8.639 -9.926 2.603 1.00 0.00 74 LYS A C 8
ATOM 9588 O O . LYS A 1 74 ? -9.380 -10.558 1.850 1.00 0.00 74 LYS A O 8
ATOM 9607 N N . ILE A 1 75 ? -8.150 -8.727 2.297 1.00 0.00 75 ILE A N 8
ATOM 9608 C CA . ILE A 1 75 ? -8.466 -8.075 1.034 1.00 0.00 75 ILE A CA 8
ATOM 9609 C C . ILE A 1 75 ? -7.684 -8.711 -0.111 1.00 0.00 75 ILE A C 8
ATOM 9610 O O . ILE A 1 75 ? -8.130 -8.708 -1.258 1.00 0.00 75 ILE A O 8
ATOM 9626 N N . LEU A 1 76 ? -6.515 -9.256 0.210 1.00 0.00 76 LEU A N 8
ATOM 9627 C CA . LEU A 1 76 ? -5.672 -9.894 -0.791 1.00 0.00 76 LEU A CA 8
ATOM 9628 C C . LEU A 1 76 ? -6.321 -11.172 -1.312 1.00 0.00 76 LEU A C 8
ATOM 9629 O O . LEU A 1 76 ? -6.514 -11.336 -2.517 1.00 0.00 76 LEU A O 8
ATOM 9645 N N . SER A 1 77 ? -6.658 -12.075 -0.396 1.00 0.00 77 SER A N 8
ATOM 9646 C CA . SER A 1 77 ? -7.286 -13.339 -0.763 1.00 0.00 77 SER A CA 8
ATOM 9647 C C . SER A 1 77 ? -6.397 -14.133 -1.714 1.00 0.00 77 SER A C 8
ATOM 9648 O O . SER A 1 77 ? -5.686 -15.043 -1.238 1.00 0.00 77 SER A O 8
ATOM 9657 N N . MET A 1 1 ? 3.947 -10.837 -8.297 1.00 0.00 1 MET A N 9
ATOM 9658 C CA . MET A 1 1 ? 4.457 -9.440 -8.318 1.00 0.00 1 MET A CA 9
ATOM 9659 C C . MET A 1 1 ? 3.315 -8.434 -8.226 1.00 0.00 1 MET A C 9
ATOM 9660 O O . MET A 1 1 ? 2.970 -7.789 -9.217 1.00 0.00 1 MET A O 9
ATOM 9676 N N . MET A 1 2 ? 2.729 -8.293 -7.038 1.00 0.00 2 MET A N 9
ATOM 9677 C CA . MET A 1 2 ? 1.630 -7.350 -6.854 1.00 0.00 2 MET A CA 9
ATOM 9678 C C . MET A 1 2 ? 2.160 -5.928 -6.662 1.00 0.00 2 MET A C 9
ATOM 9679 O O . MET A 1 2 ? 2.802 -5.623 -5.660 1.00 0.00 2 MET A O 9
ATOM 9693 N N . LYS A 1 3 ? 1.885 -5.059 -7.632 1.00 0.00 3 LYS A N 9
ATOM 9694 C CA . LYS A 1 3 ? 2.337 -3.671 -7.568 1.00 0.00 3 LYS A CA 9
ATOM 9695 C C . LYS A 1 3 ? 1.591 -2.910 -6.481 1.00 0.00 3 LYS A C 9
ATOM 9696 O O . LYS A 1 3 ? 0.366 -2.801 -6.509 1.00 0.00 3 LYS A O 9
ATOM 9715 N N . ILE A 1 4 ? 2.343 -2.393 -5.517 1.00 0.00 4 ILE A N 9
ATOM 9716 C CA . ILE A 1 4 ? 1.760 -1.649 -4.409 1.00 0.00 4 ILE A CA 9
ATOM 9717 C C . ILE A 1 4 ? 2.450 -0.302 -4.217 1.00 0.00 4 ILE A C 9
ATOM 9718 O O . ILE A 1 4 ? 3.666 -0.228 -4.048 1.00 0.00 4 ILE A O 9
ATOM 9734 N N . GLN A 1 5 ? 1.655 0.757 -4.237 1.00 0.00 5 GLN A N 9
ATOM 9735 C CA . GLN A 1 5 ? 2.168 2.110 -4.054 1.00 0.00 5 GLN A CA 9
ATOM 9736 C C . GLN A 1 5 ? 1.697 2.677 -2.720 1.00 0.00 5 GLN A C 9
ATOM 9737 O O . GLN A 1 5 ? 0.561 2.443 -2.309 1.00 0.00 5 GLN A O 9
ATOM 9751 N N . ILE A 1 6 ? 2.564 3.426 -2.046 1.00 0.00 6 ILE A N 9
ATOM 9752 C CA . ILE A 1 6 ? 2.209 4.019 -0.761 1.00 0.00 6 ILE A CA 9
ATOM 9753 C C . ILE A 1 6 ? 2.547 5.501 -0.744 1.00 0.00 6 ILE A C 9
ATOM 9754 O O . ILE A 1 6 ? 3.717 5.883 -0.814 1.00 0.00 6 ILE A O 9
ATOM 9770 N N . TYR A 1 7 ? 1.515 6.338 -0.676 1.00 0.00 7 TYR A N 9
ATOM 9771 C CA . TYR A 1 7 ? 1.716 7.776 -0.678 1.00 0.00 7 TYR A CA 9
ATOM 9772 C C . TYR A 1 7 ? 1.624 8.367 0.720 1.00 0.00 7 TYR A C 9
ATOM 9773 O O . TYR A 1 7 ? 0.563 8.371 1.344 1.00 0.00 7 TYR A O 9
ATOM 9791 N N . GLY A 1 8 ? 2.762 8.865 1.202 1.00 0.00 8 GLY A N 9
ATOM 9792 C CA . GLY A 1 8 ? 2.816 9.457 2.525 1.00 0.00 8 GLY A CA 9
ATOM 9793 C C . GLY A 1 8 ? 4.234 9.767 2.962 1.00 0.00 8 GLY A C 9
ATOM 9794 O O . GLY A 1 8 ? 4.812 10.775 2.551 1.00 0.00 8 GLY A O 9
ATOM 9798 N N . THR A 1 9 ? 4.796 8.899 3.796 1.00 0.00 9 THR A N 9
ATOM 9799 C CA . THR A 1 9 ? 6.156 9.080 4.288 1.00 0.00 9 THR A CA 9
ATOM 9800 C C . THR A 1 9 ? 6.298 10.391 5.055 1.00 0.00 9 THR A C 9
ATOM 9801 O O . THR A 1 9 ? 6.371 11.466 4.458 1.00 0.00 9 THR A O 9
ATOM 9812 N N . GLY A 1 10 ? 6.337 10.295 6.380 1.00 0.00 10 GLY A N 9
ATOM 9813 C CA . GLY A 1 10 ? 6.474 11.480 7.206 1.00 0.00 10 GLY A CA 9
ATOM 9814 C C . GLY A 1 10 ? 5.199 11.825 7.951 1.00 0.00 10 GLY A C 9
ATOM 9815 O O . GLY A 1 10 ? 5.244 12.416 9.030 1.00 0.00 10 GLY A O 9
ATOM 9819 N N . CYS A 1 11 ? 4.059 11.459 7.375 1.00 0.00 11 CYS A N 9
ATOM 9820 C CA . CYS A 1 11 ? 2.768 11.738 7.996 1.00 0.00 11 CYS A CA 9
ATOM 9821 C C . CYS A 1 11 ? 1.823 10.547 7.860 1.00 0.00 11 CYS A C 9
ATOM 9822 O O . CYS A 1 11 ? 1.201 10.123 8.832 1.00 0.00 11 CYS A O 9
ATOM 9830 N N . ALA A 1 12 ? 1.720 10.014 6.646 1.00 0.00 12 ALA A N 9
ATOM 9831 C CA . ALA A 1 12 ? 0.849 8.873 6.386 1.00 0.00 12 ALA A CA 9
ATOM 9832 C C . ALA A 1 12 ? 1.438 7.590 6.964 1.00 0.00 12 ALA A C 9
ATOM 9833 O O . ALA A 1 12 ? 2.618 7.295 6.776 1.00 0.00 12 ALA A O 9
ATOM 9840 N N . ASN A 1 13 ? 0.604 6.829 7.670 1.00 0.00 13 ASN A N 9
ATOM 9841 C CA . ASN A 1 13 ? 1.033 5.573 8.282 1.00 0.00 13 ASN A CA 9
ATOM 9842 C C . ASN A 1 13 ? 1.155 4.441 7.256 1.00 0.00 13 ASN A C 9
ATOM 9843 O O . ASN A 1 13 ? 1.142 3.266 7.623 1.00 0.00 13 ASN A O 9
ATOM 9854 N N . CYS A 1 14 ? 1.268 4.791 5.977 1.00 0.00 14 CYS A N 9
ATOM 9855 C CA . CYS A 1 14 ? 1.388 3.785 4.918 1.00 0.00 14 CYS A CA 9
ATOM 9856 C C . CYS A 1 14 ? 2.564 2.844 5.179 1.00 0.00 14 CYS A C 9
ATOM 9857 O O . CYS A 1 14 ? 2.597 1.721 4.675 1.00 0.00 14 CYS A O 9
ATOM 9865 N N . GLN A 1 15 ? 3.530 3.312 5.963 1.00 0.00 15 GLN A N 9
ATOM 9866 C CA . GLN A 1 15 ? 4.709 2.527 6.292 1.00 0.00 15 GLN A CA 9
ATOM 9867 C C . GLN A 1 15 ? 4.328 1.235 7.016 1.00 0.00 15 GLN A C 9
ATOM 9868 O O . GLN A 1 15 ? 4.980 0.204 6.848 1.00 0.00 15 GLN A O 9
ATOM 9882 N N . MET A 1 16 ? 3.271 1.297 7.819 1.00 0.00 16 MET A N 9
ATOM 9883 C CA . MET A 1 16 ? 2.810 0.131 8.565 1.00 0.00 16 MET A CA 9
ATOM 9884 C C . MET A 1 16 ? 2.325 -0.963 7.620 1.00 0.00 16 MET A C 9
ATOM 9885 O O . MET A 1 16 ? 2.880 -2.061 7.587 1.00 0.00 16 MET A O 9
ATOM 9899 N N . LEU A 1 17 ? 1.287 -0.655 6.850 1.00 0.00 17 LEU A N 9
ATOM 9900 C CA . LEU A 1 17 ? 0.725 -1.609 5.902 1.00 0.00 17 LEU A CA 9
ATOM 9901 C C . LEU A 1 17 ? 1.765 -2.013 4.864 1.00 0.00 17 LEU A C 9
ATOM 9902 O O . LEU A 1 17 ? 1.772 -3.144 4.387 1.00 0.00 17 LEU A O 9
ATOM 9918 N N . GLU A 1 18 ? 2.643 -1.080 4.517 1.00 0.00 18 GLU A N 9
ATOM 9919 C CA . GLU A 1 18 ? 3.691 -1.365 3.525 1.00 0.00 18 GLU A CA 9
ATOM 9920 C C . GLU A 1 18 ? 4.530 -2.567 3.957 1.00 0.00 18 GLU A C 9
ATOM 9921 O O . GLU A 1 18 ? 4.907 -3.400 3.134 1.00 0.00 18 GLU A O 9
ATOM 9933 N N . LYS A 1 19 ? 4.824 -2.646 5.253 1.00 0.00 19 LYS A N 9
ATOM 9934 C CA . LYS A 1 19 ? 5.625 -3.740 5.794 1.00 0.00 19 LYS A CA 9
ATOM 9935 C C . LYS A 1 19 ? 4.837 -5.049 5.849 1.00 0.00 19 LYS A C 9
ATOM 9936 O O . LYS A 1 19 ? 5.297 -6.081 5.353 1.00 0.00 19 LYS A O 9
ATOM 9955 N N . ASN A 1 20 ? 3.656 -5.010 6.460 1.00 0.00 20 ASN A N 9
ATOM 9956 C CA . ASN A 1 20 ? 2.831 -6.214 6.577 1.00 0.00 20 ASN A CA 9
ATOM 9957 C C . ASN A 1 20 ? 2.391 -6.703 5.205 1.00 0.00 20 ASN A C 9
ATOM 9958 O O . ASN A 1 20 ? 2.268 -7.906 4.973 1.00 0.00 20 ASN A O 9
ATOM 9969 N N . ALA A 1 21 ? 2.162 -5.766 4.297 1.00 0.00 21 ALA A N 9
ATOM 9970 C CA . ALA A 1 21 ? 1.743 -6.102 2.943 1.00 0.00 21 ALA A CA 9
ATOM 9971 C C . ALA A 1 21 ? 2.808 -6.931 2.230 1.00 0.00 21 ALA A C 9
ATOM 9972 O O . ALA A 1 21 ? 2.506 -7.968 1.646 1.00 0.00 21 ALA A O 9
ATOM 9979 N N . ARG A 1 22 ? 4.056 -6.468 2.279 1.00 0.00 22 ARG A N 9
ATOM 9980 C CA . ARG A 1 22 ? 5.160 -7.174 1.636 1.00 0.00 22 ARG A CA 9
ATOM 9981 C C . ARG A 1 22 ? 5.237 -8.621 2.115 1.00 0.00 22 ARG A C 9
ATOM 9982 O O . ARG A 1 22 ? 5.514 -9.528 1.332 1.00 0.00 22 ARG A O 9
ATOM 10003 N N . GLU A 1 23 ? 4.993 -8.830 3.404 1.00 0.00 23 GLU A N 9
ATOM 10004 C CA . GLU A 1 23 ? 5.041 -10.171 3.977 1.00 0.00 23 GLU A CA 9
ATOM 10005 C C . GLU A 1 23 ? 3.843 -11.005 3.525 1.00 0.00 23 GLU A C 9
ATOM 10006 O O . GLU A 1 23 ? 4.003 -12.132 3.062 1.00 0.00 23 GLU A O 9
ATOM 10018 N N . ALA A 1 24 ? 2.645 -10.447 3.667 1.00 0.00 24 ALA A N 9
ATOM 10019 C CA . ALA A 1 24 ? 1.424 -11.148 3.280 1.00 0.00 24 ALA A CA 9
ATOM 10020 C C . ALA A 1 24 ? 1.398 -11.451 1.787 1.00 0.00 24 ALA A C 9
ATOM 10021 O O . ALA A 1 24 ? 1.151 -12.587 1.383 1.00 0.00 24 ALA A O 9
ATOM 10028 N N . VAL A 1 25 ? 1.650 -10.436 0.967 1.00 0.00 25 VAL A N 9
ATOM 10029 C CA . VAL A 1 25 ? 1.648 -10.614 -0.481 1.00 0.00 25 VAL A CA 9
ATOM 10030 C C . VAL A 1 25 ? 2.582 -11.759 -0.881 1.00 0.00 25 VAL A C 9
ATOM 10031 O O . VAL A 1 25 ? 2.158 -12.717 -1.527 1.00 0.00 25 VAL A O 9
ATOM 10044 N N . LYS A 1 26 ? 3.843 -11.669 -0.474 1.00 0.00 26 LYS A N 9
ATOM 10045 C CA . LYS A 1 26 ? 4.823 -12.708 -0.771 1.00 0.00 26 LYS A CA 9
ATOM 10046 C C . LYS A 1 26 ? 4.439 -14.023 -0.091 1.00 0.00 26 LYS A C 9
ATOM 10047 O O . LYS A 1 26 ? 4.422 -15.078 -0.725 1.00 0.00 26 LYS A O 9
ATOM 10066 N N . GLU A 1 27 ? 4.135 -13.948 1.205 1.00 0.00 27 GLU A N 9
ATOM 10067 C CA . GLU A 1 27 ? 3.758 -15.129 1.980 1.00 0.00 27 GLU A CA 9
ATOM 10068 C C . GLU A 1 27 ? 2.575 -15.853 1.348 1.00 0.00 27 GLU A C 9
ATOM 10069 O O . GLU A 1 27 ? 2.596 -17.073 1.189 1.00 0.00 27 GLU A O 9
ATOM 10081 N N . LEU A 1 28 ? 1.543 -15.095 0.983 1.00 0.00 28 LEU A N 9
ATOM 10082 C CA . LEU A 1 28 ? 0.355 -15.672 0.361 1.00 0.00 28 LEU A CA 9
ATOM 10083 C C . LEU A 1 28 ? 0.736 -16.552 -0.827 1.00 0.00 28 LEU A C 9
ATOM 10084 O O . LEU A 1 28 ? -0.024 -17.432 -1.230 1.00 0.00 28 LEU A O 9
ATOM 10100 N N . GLY A 1 29 ? 1.920 -16.306 -1.382 1.00 0.00 29 GLY A N 9
ATOM 10101 C CA . GLY A 1 29 ? 2.385 -17.083 -2.514 1.00 0.00 29 GLY A CA 9
ATOM 10102 C C . GLY A 1 29 ? 2.498 -16.252 -3.775 1.00 0.00 29 GLY A C 9
ATOM 10103 O O . GLY A 1 29 ? 2.228 -16.739 -4.874 1.00 0.00 29 GLY A O 9
ATOM 10107 N N . ILE A 1 30 ? 2.902 -14.996 -3.617 1.00 0.00 30 ILE A N 9
ATOM 10108 C CA . ILE A 1 30 ? 3.055 -14.094 -4.752 1.00 0.00 30 ILE A CA 9
ATOM 10109 C C . ILE A 1 30 ? 3.789 -12.820 -4.346 1.00 0.00 30 ILE A C 9
ATOM 10110 O O . ILE A 1 30 ? 3.271 -12.005 -3.585 1.00 0.00 30 ILE A O 9
ATOM 10126 N N . ASP A 1 31 ? 4.998 -12.653 -4.870 1.00 0.00 31 ASP A N 9
ATOM 10127 C CA . ASP A 1 31 ? 5.808 -11.484 -4.578 1.00 0.00 31 ASP A CA 9
ATOM 10128 C C . ASP A 1 31 ? 5.106 -10.220 -5.046 1.00 0.00 31 ASP A C 9
ATOM 10129 O O . ASP A 1 31 ? 4.154 -10.280 -5.820 1.00 0.00 31 ASP A O 9
ATOM 10138 N N . ALA A 1 32 ? 5.576 -9.079 -4.567 1.00 0.00 32 ALA A N 9
ATOM 10139 C CA . ALA A 1 32 ? 5.005 -7.804 -4.930 1.00 0.00 32 ALA A CA 9
ATOM 10140 C C . ALA A 1 32 ? 6.088 -6.751 -4.917 1.00 0.00 32 ALA A C 9
ATOM 10141 O O . ALA A 1 32 ? 7.208 -7.009 -4.476 1.00 0.00 32 ALA A O 9
ATOM 10148 N N . GLU A 1 33 ? 5.760 -5.569 -5.389 1.00 0.00 33 GLU A N 9
ATOM 10149 C CA . GLU A 1 33 ? 6.727 -4.494 -5.413 1.00 0.00 33 GLU A CA 9
ATOM 10150 C C . GLU A 1 33 ? 6.140 -3.255 -4.764 1.00 0.00 33 GLU A C 9
ATOM 10151 O O . GLU A 1 33 ? 5.224 -2.634 -5.302 1.00 0.00 33 GLU A O 9
ATOM 10163 N N . PHE A 1 34 ? 6.659 -2.910 -3.598 1.00 0.00 34 PHE A N 9
ATOM 10164 C CA . PHE A 1 34 ? 6.168 -1.756 -2.872 1.00 0.00 34 PHE A CA 9
ATOM 10165 C C . PHE A 1 34 ? 7.078 -0.557 -3.059 1.00 0.00 34 PHE A C 9
ATOM 10166 O O . PHE A 1 34 ? 8.194 -0.514 -2.542 1.00 0.00 34 PHE A O 9
ATOM 10183 N N . GLU A 1 35 ? 6.581 0.416 -3.808 1.00 0.00 35 GLU A N 9
ATOM 10184 C CA . GLU A 1 35 ? 7.328 1.633 -4.081 1.00 0.00 35 GLU A CA 9
ATOM 10185 C C . GLU A 1 35 ? 6.662 2.835 -3.424 1.00 0.00 35 GLU A C 9
ATOM 10186 O O . GLU A 1 35 ? 5.503 3.149 -3.703 1.00 0.00 35 GLU A O 9
ATOM 10198 N N . LYS A 1 36 ? 7.403 3.508 -2.555 1.00 0.00 36 LYS A N 9
ATOM 10199 C CA . LYS A 1 36 ? 6.886 4.680 -1.867 1.00 0.00 36 LYS A CA 9
ATOM 10200 C C . LYS A 1 36 ? 7.278 5.943 -2.620 1.00 0.00 36 LYS A C 9
ATOM 10201 O O . LYS A 1 36 ? 8.395 6.056 -3.122 1.00 0.00 36 LYS A O 9
ATOM 10220 N N . ILE A 1 37 ? 6.351 6.888 -2.702 1.00 0.00 37 ILE A N 9
ATOM 10221 C CA . ILE A 1 37 ? 6.606 8.138 -3.404 1.00 0.00 37 ILE A CA 9
ATOM 10222 C C . ILE A 1 37 ? 6.777 9.278 -2.402 1.00 0.00 37 ILE A C 9
ATOM 10223 O O . ILE A 1 37 ? 6.665 9.070 -1.194 1.00 0.00 37 ILE A O 9
ATOM 10239 N N . LYS A 1 38 ? 7.034 10.481 -2.899 1.00 0.00 38 LYS A N 9
ATOM 10240 C CA . LYS A 1 38 ? 7.194 11.634 -2.023 1.00 0.00 38 LYS A CA 9
ATOM 10241 C C . LYS A 1 38 ? 6.878 12.927 -2.764 1.00 0.00 38 LYS A C 9
ATOM 10242 O O . LYS A 1 38 ? 7.775 13.692 -3.120 1.00 0.00 38 LYS A O 9
ATOM 10261 N N . GLU A 1 39 ? 5.584 13.155 -2.979 1.00 0.00 39 GLU A N 9
ATOM 10262 C CA . GLU A 1 39 ? 5.086 14.352 -3.671 1.00 0.00 39 GLU A CA 9
ATOM 10263 C C . GLU A 1 39 ? 3.652 14.123 -4.145 1.00 0.00 39 GLU A C 9
ATOM 10264 O O . GLU A 1 39 ? 3.379 13.141 -4.835 1.00 0.00 39 GLU A O 9
ATOM 10276 N N . MET A 1 40 ? 2.738 15.026 -3.782 1.00 0.00 40 MET A N 9
ATOM 10277 C CA . MET A 1 40 ? 1.341 14.891 -4.185 1.00 0.00 40 MET A CA 9
ATOM 10278 C C . MET A 1 40 ? 1.230 14.702 -5.688 1.00 0.00 40 MET A C 9
ATOM 10279 O O . MET A 1 40 ? 0.312 14.040 -6.169 1.00 0.00 40 MET A O 9
ATOM 10293 N N . ASP A 1 41 ? 2.184 15.257 -6.433 1.00 0.00 41 ASP A N 9
ATOM 10294 C CA . ASP A 1 41 ? 2.185 15.103 -7.880 1.00 0.00 41 ASP A CA 9
ATOM 10295 C C . ASP A 1 41 ? 2.070 13.623 -8.216 1.00 0.00 41 ASP A C 9
ATOM 10296 O O . ASP A 1 41 ? 1.372 13.231 -9.150 1.00 0.00 41 ASP A O 9
ATOM 10305 N N . GLN A 1 42 ? 2.744 12.808 -7.409 1.00 0.00 42 GLN A N 9
ATOM 10306 C CA . GLN A 1 42 ? 2.713 11.363 -7.566 1.00 0.00 42 GLN A CA 9
ATOM 10307 C C . GLN A 1 42 ? 1.519 10.780 -6.816 1.00 0.00 42 GLN A C 9
ATOM 10308 O O . GLN A 1 42 ? 0.914 9.800 -7.254 1.00 0.00 42 GLN A O 9
ATOM 10322 N N . ILE A 1 43 ? 1.188 11.389 -5.675 1.00 0.00 43 ILE A N 9
ATOM 10323 C CA . ILE A 1 43 ? 0.071 10.930 -4.858 1.00 0.00 43 ILE A CA 9
ATOM 10324 C C . ILE A 1 43 ? -1.251 11.046 -5.604 1.00 0.00 43 ILE A C 9
ATOM 10325 O O . ILE A 1 43 ? -1.988 10.071 -5.740 1.00 0.00 43 ILE A O 9
ATOM 10341 N N . LEU A 1 44 ? -1.541 12.240 -6.089 1.00 0.00 44 LEU A N 9
ATOM 10342 C CA . LEU A 1 44 ? -2.777 12.488 -6.824 1.00 0.00 44 LEU A CA 9
ATOM 10343 C C . LEU A 1 44 ? -2.817 11.673 -8.114 1.00 0.00 44 LEU A C 9
ATOM 10344 O O . LEU A 1 44 ? -3.881 11.218 -8.537 1.00 0.00 44 LEU A O 9
ATOM 10360 N N . GLU A 1 45 ? -1.655 11.480 -8.731 1.00 0.00 45 GLU A N 9
ATOM 10361 C CA . GLU A 1 45 ? -1.570 10.708 -9.964 1.00 0.00 45 GLU A CA 9
ATOM 10362 C C . GLU A 1 45 ? -2.088 9.293 -9.742 1.00 0.00 45 GLU A C 9
ATOM 10363 O O . GLU A 1 45 ? -2.524 8.625 -10.679 1.00 0.00 45 GLU A O 9
ATOM 10375 N N . ALA A 1 46 ? -2.052 8.851 -8.489 1.00 0.00 46 ALA A N 9
ATOM 10376 C CA . ALA A 1 46 ? -2.534 7.528 -8.136 1.00 0.00 46 ALA A CA 9
ATOM 10377 C C . ALA A 1 46 ? -4.051 7.504 -8.192 1.00 0.00 46 ALA A C 9
ATOM 10378 O O . ALA A 1 46 ? -4.655 6.516 -8.610 1.00 0.00 46 ALA A O 9
ATOM 10385 N N . GLY A 1 47 ? -4.666 8.615 -7.789 1.00 0.00 47 GLY A N 9
ATOM 10386 C CA . GLY A 1 47 ? -6.110 8.707 -7.825 1.00 0.00 47 GLY A CA 9
ATOM 10387 C C . GLY A 1 47 ? -6.747 8.901 -6.460 1.00 0.00 47 GLY A C 9
ATOM 10388 O O . GLY A 1 47 ? -7.947 9.156 -6.371 1.00 0.00 47 GLY A O 9
ATOM 10392 N N . LEU A 1 48 ? -5.961 8.780 -5.392 1.00 0.00 48 LEU A N 9
ATOM 10393 C CA . LEU A 1 48 ? -6.506 8.950 -4.048 1.00 0.00 48 LEU A CA 9
ATOM 10394 C C . LEU A 1 48 ? -6.896 10.403 -3.789 1.00 0.00 48 LEU A C 9
ATOM 10395 O O . LEU A 1 48 ? -6.297 11.329 -4.334 1.00 0.00 48 LEU A O 9
ATOM 10411 N N . THR A 1 49 ? -7.904 10.591 -2.944 1.00 0.00 49 THR A N 9
ATOM 10412 C CA . THR A 1 49 ? -8.373 11.925 -2.595 1.00 0.00 49 THR A CA 9
ATOM 10413 C C . THR A 1 49 ? -7.737 12.388 -1.289 1.00 0.00 49 THR A C 9
ATOM 10414 O O . THR A 1 49 ? -7.694 13.580 -0.989 1.00 0.00 49 THR A O 9
ATOM 10425 N N . ALA A 1 50 ? -7.237 11.425 -0.526 1.00 0.00 50 ALA A N 9
ATOM 10426 C CA . ALA A 1 50 ? -6.585 11.702 0.745 1.00 0.00 50 ALA A CA 9
ATOM 10427 C C . ALA A 1 50 ? -5.071 11.656 0.581 1.00 0.00 50 ALA A C 9
ATOM 10428 O O . ALA A 1 50 ? -4.568 11.538 -0.536 1.00 0.00 50 ALA A O 9
ATOM 10435 N N . LEU A 1 51 ? -4.342 11.756 1.687 1.00 0.00 51 LEU A N 9
ATOM 10436 C CA . LEU A 1 51 ? -2.888 11.726 1.626 1.00 0.00 51 LEU A CA 9
ATOM 10437 C C . LEU A 1 51 ? -2.352 10.297 1.668 1.00 0.00 51 LEU A C 9
ATOM 10438 O O . LEU A 1 51 ? -1.637 9.873 0.760 1.00 0.00 51 LEU A O 9
ATOM 10454 N N . PRO A 1 52 ? -2.685 9.528 2.718 1.00 0.00 52 PRO A N 9
ATOM 10455 C CA . PRO A 1 52 ? -2.226 8.140 2.860 1.00 0.00 52 PRO A CA 9
ATOM 10456 C C . PRO A 1 52 ? -2.843 7.213 1.813 1.00 0.00 52 PRO A C 9
ATOM 10457 O O . PRO A 1 52 ? -3.499 6.229 2.154 1.00 0.00 52 PRO A O 9
ATOM 10468 N N . GLY A 1 53 ? -2.628 7.527 0.537 1.00 0.00 53 GLY A N 9
ATOM 10469 C CA . GLY A 1 53 ? -3.171 6.704 -0.524 1.00 0.00 53 GLY A CA 9
ATOM 10470 C C . GLY A 1 53 ? -2.414 5.404 -0.696 1.00 0.00 53 GLY A C 9
ATOM 10471 O O . GLY A 1 53 ? -1.207 5.342 -0.461 1.00 0.00 53 GLY A O 9
ATOM 10475 N N . LEU A 1 54 ? -3.128 4.365 -1.108 1.00 0.00 54 LEU A N 9
ATOM 10476 C CA . LEU A 1 54 ? -2.527 3.055 -1.318 1.00 0.00 54 LEU A CA 9
ATOM 10477 C C . LEU A 1 54 ? -3.054 2.437 -2.605 1.00 0.00 54 LEU A C 9
ATOM 10478 O O . LEU A 1 54 ? -4.159 1.895 -2.633 1.00 0.00 54 LEU A O 9
ATOM 10494 N N . ALA A 1 55 ? -2.268 2.523 -3.674 1.00 0.00 55 ALA A N 9
ATOM 10495 C CA . ALA A 1 55 ? -2.687 1.968 -4.952 1.00 0.00 55 ALA A CA 9
ATOM 10496 C C . ALA A 1 55 ? -2.084 0.591 -5.178 1.00 0.00 55 ALA A C 9
ATOM 10497 O O . ALA A 1 55 ? -0.866 0.429 -5.224 1.00 0.00 55 ALA A O 9
ATOM 10504 N N . VAL A 1 56 ? -2.955 -0.397 -5.322 1.00 0.00 56 VAL A N 9
ATOM 10505 C CA . VAL A 1 56 ? -2.529 -1.769 -5.547 1.00 0.00 56 VAL A CA 9
ATOM 10506 C C . VAL A 1 56 ? -2.963 -2.252 -6.917 1.00 0.00 56 VAL A C 9
ATOM 10507 O O . VAL A 1 56 ? -4.075 -1.971 -7.365 1.00 0.00 56 VAL A O 9
ATOM 10520 N N . ASP A 1 57 ? -2.072 -2.973 -7.585 1.00 0.00 57 ASP A N 9
ATOM 10521 C CA . ASP A 1 57 ? -2.353 -3.488 -8.922 1.00 0.00 57 ASP A CA 9
ATOM 10522 C C . ASP A 1 57 ? -2.942 -2.389 -9.806 1.00 0.00 57 ASP A C 9
ATOM 10523 O O . ASP A 1 57 ? -3.697 -2.664 -10.738 1.00 0.00 57 ASP A O 9
ATOM 10532 N N . GLY A 1 58 ? -2.597 -1.141 -9.494 1.00 0.00 58 GLY A N 9
ATOM 10533 C CA . GLY A 1 58 ? -3.105 -0.016 -10.255 1.00 0.00 58 GLY A CA 9
ATOM 10534 C C . GLY A 1 58 ? -4.551 0.295 -9.925 1.00 0.00 58 GLY A C 9
ATOM 10535 O O . GLY A 1 58 ? -5.323 0.689 -10.800 1.00 0.00 58 GLY A O 9
ATOM 10539 N N . GLU A 1 59 ? -4.921 0.115 -8.661 1.00 0.00 59 GLU A N 9
ATOM 10540 C CA . GLU A 1 59 ? -6.287 0.376 -8.223 1.00 0.00 59 GLU A CA 9
ATOM 10541 C C . GLU A 1 59 ? -6.322 0.854 -6.773 1.00 0.00 59 GLU A C 9
ATOM 10542 O O . GLU A 1 59 ? -6.233 0.054 -5.842 1.00 0.00 59 GLU A O 9
ATOM 10554 N N . LEU A 1 60 ? -6.460 2.166 -6.592 1.00 0.00 60 LEU A N 9
ATOM 10555 C CA . LEU A 1 60 ? -6.517 2.759 -5.256 1.00 0.00 60 LEU A CA 9
ATOM 10556 C C . LEU A 1 60 ? -7.493 2.000 -4.363 1.00 0.00 60 LEU A C 9
ATOM 10557 O O . LEU A 1 60 ? -8.635 1.749 -4.750 1.00 0.00 60 LEU A O 9
ATOM 10573 N N . LYS A 1 61 ? -7.035 1.626 -3.172 1.00 0.00 61 LYS A N 9
ATOM 10574 C CA . LYS A 1 61 ? -7.875 0.883 -2.239 1.00 0.00 61 LYS A CA 9
ATOM 10575 C C . LYS A 1 61 ? -7.885 1.512 -0.845 1.00 0.00 61 LYS A C 9
ATOM 10576 O O . LYS A 1 61 ? -8.720 1.155 -0.013 1.00 0.00 61 LYS A O 9
ATOM 10595 N N . ILE A 1 62 ? -6.966 2.440 -0.579 1.00 0.00 62 ILE A N 9
ATOM 10596 C CA . ILE A 1 62 ? -6.911 3.082 0.733 1.00 0.00 62 ILE A CA 9
ATOM 10597 C C . ILE A 1 62 ? -6.623 4.574 0.620 1.00 0.00 62 ILE A C 9
ATOM 10598 O O . ILE A 1 62 ? -5.757 4.991 -0.145 1.00 0.00 62 ILE A O 9
ATOM 10614 N N . MET A 1 63 ? -7.359 5.374 1.389 1.00 0.00 63 MET A N 9
ATOM 10615 C CA . MET A 1 63 ? -7.184 6.822 1.376 1.00 0.00 63 MET A CA 9
ATOM 10616 C C . MET A 1 63 ? -7.440 7.429 2.752 1.00 0.00 63 MET A C 9
ATOM 10617 O O . MET A 1 63 ? -8.440 7.119 3.399 1.00 0.00 63 MET A O 9
ATOM 10631 N N . GLY A 1 64 ? -6.541 8.311 3.191 1.00 0.00 64 GLY A N 9
ATOM 10632 C CA . GLY A 1 64 ? -6.715 8.955 4.484 1.00 0.00 64 GLY A CA 9
ATOM 10633 C C . GLY A 1 64 ? -6.218 8.114 5.644 1.00 0.00 64 GLY A C 9
ATOM 10634 O O . GLY A 1 64 ? -6.195 8.575 6.786 1.00 0.00 64 GLY A O 9
ATOM 10638 N N . ARG A 1 65 ? -5.822 6.880 5.356 1.00 0.00 65 ARG A N 9
ATOM 10639 C CA . ARG A 1 65 ? -5.325 5.972 6.386 1.00 0.00 65 ARG A CA 9
ATOM 10640 C C . ARG A 1 65 ? -5.098 4.584 5.803 1.00 0.00 65 ARG A C 9
ATOM 10641 O O . ARG A 1 65 ? -6.049 3.835 5.579 1.00 0.00 65 ARG 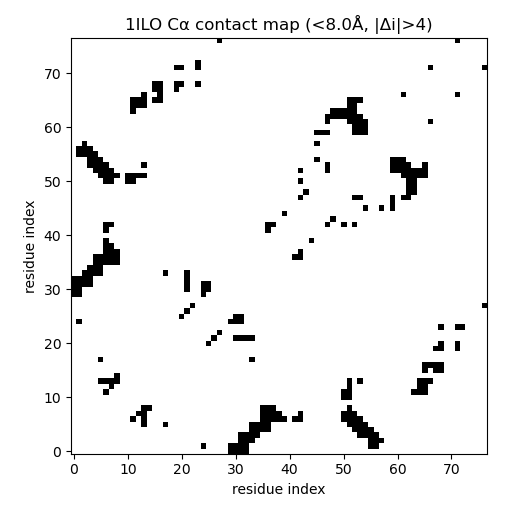A O 9
ATOM 10662 N N . VAL A 1 66 ? -3.837 4.246 5.551 1.00 0.00 66 VAL A N 9
ATOM 10663 C CA . VAL A 1 66 ? -3.496 2.948 4.984 1.00 0.00 66 VAL A CA 9
ATOM 10664 C C . VAL A 1 66 ? -4.193 1.813 5.734 1.00 0.00 66 VAL A C 9
ATOM 10665 O O . VAL A 1 66 ? -4.563 1.963 6.900 1.00 0.00 66 VAL A O 9
ATOM 10678 N N . ALA A 1 67 ? -4.375 0.684 5.059 1.00 0.00 67 ALA A N 9
ATOM 10679 C CA . ALA A 1 67 ? -5.033 -0.470 5.663 1.00 0.00 67 ALA A CA 9
ATOM 10680 C C . ALA A 1 67 ? -4.225 -1.012 6.838 1.00 0.00 67 ALA A C 9
ATOM 10681 O O . ALA A 1 67 ? -3.152 -0.501 7.156 1.00 0.00 67 ALA A O 9
ATOM 10688 N N . SER A 1 68 ? -4.751 -2.053 7.479 1.00 0.00 68 SER A N 9
ATOM 10689 C CA . SER A 1 68 ? -4.081 -2.668 8.620 1.00 0.00 68 SER A CA 9
ATOM 10690 C C . SER A 1 68 ? -3.555 -4.055 8.263 1.00 0.00 68 SER A C 9
ATOM 10691 O O . SER A 1 68 ? -3.875 -4.598 7.206 1.00 0.00 68 SER A O 9
ATOM 10699 N N . LYS A 1 69 ? -2.744 -4.622 9.150 1.00 0.00 69 LYS A N 9
ATOM 10700 C CA . LYS A 1 69 ? -2.168 -5.946 8.930 1.00 0.00 69 LYS A CA 9
ATOM 10701 C C . LYS A 1 69 ? -3.258 -6.999 8.740 1.00 0.00 69 LYS A C 9
ATOM 10702 O O . LYS A 1 69 ? -3.180 -7.829 7.835 1.00 0.00 69 LYS A O 9
ATOM 10721 N N . GLU A 1 70 ? -4.267 -6.966 9.601 1.00 0.00 70 GLU A N 9
ATOM 10722 C CA . GLU A 1 70 ? -5.366 -7.921 9.526 1.00 0.00 70 GLU A CA 9
ATOM 10723 C C . GLU A 1 70 ? -6.279 -7.614 8.343 1.00 0.00 70 GLU A C 9
ATOM 10724 O O . GLU A 1 70 ? -6.900 -8.512 7.775 1.00 0.00 70 GLU A O 9
ATOM 10736 N N . GLU A 1 71 ? -6.363 -6.338 7.980 1.00 0.00 71 GLU A N 9
ATOM 10737 C CA . GLU A 1 71 ? -7.207 -5.910 6.871 1.00 0.00 71 GLU A CA 9
ATOM 10738 C C . GLU A 1 71 ? -6.603 -6.308 5.526 1.00 0.00 71 GLU A C 9
ATOM 10739 O O . GLU A 1 71 ? -7.299 -6.833 4.655 1.00 0.00 71 GLU A O 9
ATOM 10751 N N . ILE A 1 72 ? -5.311 -6.050 5.356 1.00 0.00 72 ILE A N 9
ATOM 10752 C CA . ILE A 1 72 ? -4.626 -6.379 4.110 1.00 0.00 72 ILE A CA 9
ATOM 10753 C C . ILE A 1 72 ? -4.657 -7.882 3.845 1.00 0.00 72 ILE A C 9
ATOM 10754 O O . ILE A 1 72 ? -4.954 -8.318 2.733 1.00 0.00 72 ILE A O 9
ATOM 10770 N N . LYS A 1 73 ? -4.352 -8.669 4.872 1.00 0.00 73 LYS A N 9
ATOM 10771 C CA . LYS A 1 73 ? -4.350 -10.121 4.744 1.00 0.00 73 LYS A CA 9
ATOM 10772 C C . LYS A 1 73 ? -5.753 -10.641 4.450 1.00 0.00 73 LYS A C 9
ATOM 10773 O O . LYS A 1 73 ? -5.924 -11.637 3.748 1.00 0.00 73 LYS A O 9
ATOM 10792 N N . LYS A 1 74 ? -6.754 -9.956 4.992 1.00 0.00 74 LYS A N 9
ATOM 10793 C CA . LYS A 1 74 ? -8.146 -10.342 4.788 1.00 0.00 74 LYS A CA 9
ATOM 10794 C C . LYS A 1 74 ? -8.608 -9.987 3.379 1.00 0.00 74 LYS A C 9
ATOM 10795 O O . LYS A 1 74 ? -9.492 -10.639 2.823 1.00 0.00 74 LYS A O 9
ATOM 10814 N N . ILE A 1 75 ? -7.999 -8.956 2.803 1.00 0.00 75 ILE A N 9
ATOM 10815 C CA . ILE A 1 75 ? -8.342 -8.521 1.457 1.00 0.00 75 ILE A CA 9
ATOM 10816 C C . ILE A 1 75 ? -7.747 -9.475 0.429 1.00 0.00 75 ILE A C 9
ATOM 10817 O O . ILE A 1 75 ? -8.347 -9.740 -0.612 1.00 0.00 75 ILE A O 9
ATOM 10833 N N . LEU A 1 76 ? -6.560 -9.984 0.735 1.00 0.00 76 LEU A N 9
ATOM 10834 C CA . LEU A 1 76 ? -5.874 -10.907 -0.158 1.00 0.00 76 LEU A CA 9
ATOM 10835 C C . LEU A 1 76 ? -6.487 -12.302 -0.072 1.00 0.00 76 LEU A C 9
ATOM 10836 O O . LEU A 1 76 ? -6.535 -13.031 -1.063 1.00 0.00 76 LEU A O 9
ATOM 10852 N N . SER A 1 77 ? -6.953 -12.667 1.118 1.00 0.00 77 SER A N 9
ATOM 10853 C CA . SER A 1 77 ? -7.561 -13.975 1.332 1.00 0.00 77 SER A CA 9
ATOM 10854 C C . SER A 1 77 ? -8.771 -13.866 2.255 1.00 0.00 77 SER A C 9
ATOM 10855 O O . SER A 1 77 ? -9.903 -13.779 1.738 1.00 0.00 77 SER A O 9
ATOM 10864 N N . MET A 1 1 ? 3.935 -10.638 -8.208 1.00 0.00 1 MET A N 10
ATOM 10865 C CA . MET A 1 1 ? 4.525 -9.274 -8.275 1.00 0.00 1 MET A CA 10
ATOM 10866 C C . MET A 1 1 ? 3.458 -8.200 -8.082 1.00 0.00 1 MET A C 10
ATOM 10867 O O . MET A 1 1 ? 3.060 -7.539 -9.041 1.00 0.00 1 MET A O 10
ATOM 10883 N N . MET A 1 2 ? 2.995 -8.018 -6.843 1.00 0.00 2 MET A N 10
ATOM 10884 C CA . MET A 1 2 ? 1.976 -7.005 -6.576 1.00 0.00 2 MET A CA 10
ATOM 10885 C C . MET A 1 2 ? 2.609 -5.619 -6.447 1.00 0.00 2 MET A C 10
ATOM 10886 O O . MET A 1 2 ? 3.305 -5.331 -5.476 1.00 0.00 2 MET A O 10
ATOM 10900 N N . LYS A 1 3 ? 2.362 -4.761 -7.434 1.00 0.00 3 LYS A N 10
ATOM 10901 C CA . LYS A 1 3 ? 2.914 -3.410 -7.423 1.00 0.00 3 LYS A CA 10
ATOM 10902 C C . LYS A 1 3 ? 2.265 -2.574 -6.331 1.00 0.00 3 LYS A C 10
ATOM 10903 O O . LYS A 1 3 ? 1.128 -2.123 -6.466 1.00 0.00 3 LYS A O 10
ATOM 10922 N N . ILE A 1 4 ? 2.999 -2.381 -5.244 1.00 0.00 4 ILE A N 10
ATOM 10923 C CA . ILE A 1 4 ? 2.510 -1.611 -4.110 1.00 0.00 4 ILE A CA 10
ATOM 10924 C C . ILE A 1 4 ? 3.101 -0.201 -4.106 1.00 0.00 4 ILE A C 10
ATOM 10925 O O . ILE A 1 4 ? 4.312 -0.025 -3.970 1.00 0.00 4 ILE A O 10
ATOM 10941 N N . GLN A 1 5 ? 2.235 0.797 -4.246 1.00 0.00 5 GLN A N 10
ATOM 10942 C CA . GLN A 1 5 ? 2.666 2.193 -4.250 1.00 0.00 5 GLN A CA 10
ATOM 10943 C C . GLN A 1 5 ? 2.196 2.889 -2.974 1.00 0.00 5 GLN A C 10
ATOM 10944 O O . GLN A 1 5 ? 0.994 3.034 -2.752 1.00 0.00 5 GLN A O 10
ATOM 10958 N N . ILE A 1 6 ? 3.138 3.313 -2.129 1.00 0.00 6 ILE A N 10
ATOM 10959 C CA . ILE A 1 6 ? 2.780 3.978 -0.878 1.00 0.00 6 ILE A CA 10
ATOM 10960 C C . ILE A 1 6 ? 2.915 5.493 -0.982 1.00 0.00 6 ILE A C 10
ATOM 10961 O O . ILE A 1 6 ? 4.020 6.029 -1.049 1.00 0.00 6 ILE A O 10
ATOM 10977 N N . TYR A 1 7 ? 1.774 6.177 -0.992 1.00 0.00 7 TYR A N 10
ATOM 10978 C CA . TYR A 1 7 ? 1.751 7.630 -1.085 1.00 0.00 7 TYR A CA 10
ATOM 10979 C C . TYR A 1 7 ? 1.774 8.264 0.299 1.00 0.00 7 TYR A C 10
ATOM 10980 O O . TYR A 1 7 ? 0.946 7.947 1.152 1.00 0.00 7 TYR A O 10
ATOM 10998 N N . GLY A 1 8 ? 2.733 9.157 0.516 1.00 0.00 8 GLY A N 10
ATOM 10999 C CA . GLY A 1 8 ? 2.851 9.822 1.800 1.00 0.00 8 GLY A CA 10
ATOM 11000 C C . GLY A 1 8 ? 4.284 10.192 2.133 1.00 0.00 8 GLY A C 10
ATOM 11001 O O . GLY A 1 8 ? 4.703 11.329 1.919 1.00 0.00 8 GLY A O 10
ATOM 11005 N N . THR A 1 9 ? 5.034 9.228 2.660 1.00 0.00 9 THR A N 10
ATOM 11006 C CA . THR A 1 9 ? 6.429 9.454 3.027 1.00 0.00 9 THR A CA 10
ATOM 11007 C C . THR A 1 9 ? 6.575 10.684 3.919 1.00 0.00 9 THR A C 10
ATOM 11008 O O . THR A 1 9 ? 6.971 11.754 3.458 1.00 0.00 9 THR A O 10
ATOM 11019 N N . GLY A 1 10 ? 6.253 10.523 5.198 1.00 0.00 10 GLY A N 10
ATOM 11020 C CA . GLY A 1 10 ? 6.354 11.626 6.134 1.00 0.00 10 GLY A CA 10
ATOM 11021 C C . GLY A 1 10 ? 5.312 11.553 7.233 1.00 0.00 10 GLY A C 10
ATOM 11022 O O . GLY A 1 10 ? 5.585 11.052 8.324 1.00 0.00 10 GLY A O 10
ATOM 11026 N N . CYS A 1 11 ? 4.115 12.053 6.946 1.00 0.00 11 CYS A N 10
ATOM 11027 C CA . CYS A 1 11 ? 3.028 12.042 7.919 1.00 0.00 11 CYS A CA 10
ATOM 11028 C C . CYS A 1 11 ? 2.146 10.810 7.737 1.00 0.00 11 CYS A C 10
ATOM 11029 O O . CYS A 1 11 ? 1.556 10.310 8.695 1.00 0.00 11 CYS A O 10
ATOM 11037 N N . ALA A 1 12 ? 2.058 10.328 6.501 1.00 0.00 12 ALA A N 10
ATOM 11038 C CA . ALA A 1 12 ? 1.246 9.158 6.194 1.00 0.00 12 ALA A CA 10
ATOM 11039 C C . ALA A 1 12 ? 1.767 7.916 6.910 1.00 0.00 12 ALA A C 10
ATOM 11040 O O . ALA A 1 12 ? 2.967 7.639 6.903 1.00 0.00 12 ALA A O 10
ATOM 11047 N N . ASN A 1 13 ? 0.854 7.173 7.528 1.00 0.00 13 ASN A N 10
ATOM 11048 C CA . ASN A 1 13 ? 1.204 5.953 8.253 1.00 0.00 13 ASN A CA 10
ATOM 11049 C C . ASN A 1 13 ? 1.477 4.779 7.307 1.00 0.00 13 ASN A C 10
ATOM 11050 O O . ASN A 1 13 ? 1.402 3.621 7.716 1.00 0.00 13 ASN A O 10
ATOM 11061 N N . CYS A 1 14 ? 1.789 5.077 6.046 1.00 0.00 14 CYS A N 10
ATOM 11062 C CA . CYS A 1 14 ? 2.065 4.032 5.054 1.00 0.00 14 CYS A CA 10
ATOM 11063 C C . CYS A 1 14 ? 3.134 3.064 5.552 1.00 0.00 14 CYS A C 10
ATOM 11064 O O . CYS A 1 14 ? 3.210 1.922 5.103 1.00 0.00 14 CYS A O 10
ATOM 11072 N N . GLN A 1 15 ? 3.957 3.532 6.481 1.00 0.00 15 GLN A N 10
ATOM 11073 C CA . GLN A 1 15 ? 5.024 2.723 7.048 1.00 0.00 15 GLN A CA 10
ATOM 11074 C C . GLN A 1 15 ? 4.475 1.423 7.640 1.00 0.00 15 GLN A C 10
ATOM 11075 O O . GLN A 1 15 ? 5.089 0.362 7.513 1.00 0.00 15 GLN A O 10
ATOM 11089 N N . MET A 1 16 ? 3.318 1.517 8.288 1.00 0.00 16 MET A N 10
ATOM 11090 C CA . MET A 1 16 ? 2.688 0.353 8.903 1.00 0.00 16 MET A CA 10
ATOM 11091 C C . MET A 1 16 ? 2.203 -0.634 7.844 1.00 0.00 16 MET A C 10
ATOM 11092 O O . MET A 1 16 ? 2.515 -1.822 7.902 1.00 0.00 16 MET A O 10
ATOM 11106 N N . LEU A 1 17 ? 1.444 -0.134 6.872 1.00 0.00 17 LEU A N 10
ATOM 11107 C CA . LEU A 1 17 ? 0.925 -0.977 5.801 1.00 0.00 17 LEU A CA 10
ATOM 11108 C C . LEU A 1 17 ? 2.060 -1.442 4.893 1.00 0.00 17 LEU A C 10
ATOM 11109 O O . LEU A 1 17 ? 1.968 -2.485 4.248 1.00 0.00 17 LEU A O 10
ATOM 11125 N N . GLU A 1 18 ? 3.129 -0.656 4.853 1.00 0.00 18 GLU A N 10
ATOM 11126 C CA . GLU A 1 18 ? 4.292 -0.995 4.017 1.00 0.00 18 GLU A CA 10
ATOM 11127 C C . GLU A 1 18 ? 4.856 -2.353 4.423 1.00 0.00 18 GLU A C 10
ATOM 11128 O O . GLU A 1 18 ? 5.027 -3.240 3.587 1.00 0.00 18 GLU A O 10
ATOM 11140 N N . LYS A 1 19 ? 5.140 -2.508 5.712 1.00 0.00 19 LYS A N 10
ATOM 11141 C CA . LYS A 1 19 ? 5.683 -3.758 6.228 1.00 0.00 19 LYS A CA 10
ATOM 11142 C C . LYS A 1 19 ? 4.665 -4.888 6.095 1.00 0.00 19 LYS A C 10
ATOM 11143 O O . LYS A 1 19 ? 5.003 -5.996 5.676 1.00 0.00 19 LYS A O 10
ATOM 11162 N N . ASN A 1 20 ? 3.419 -4.599 6.456 1.00 0.00 20 ASN A N 10
ATOM 11163 C CA . ASN A 1 20 ? 2.348 -5.592 6.381 1.00 0.00 20 ASN A CA 10
ATOM 11164 C C . ASN A 1 20 ? 2.187 -6.122 4.960 1.00 0.00 20 ASN A C 10
ATOM 11165 O O . ASN A 1 20 ? 2.224 -7.332 4.731 1.00 0.00 20 ASN A O 10
ATOM 11176 N N . ALA A 1 21 ? 2.004 -5.213 4.007 1.00 0.00 21 ALA A N 10
ATOM 11177 C CA . ALA A 1 21 ? 1.835 -5.593 2.608 1.00 0.00 21 ALA A CA 10
ATOM 11178 C C . ALA A 1 21 ? 2.972 -6.497 2.137 1.00 0.00 21 ALA A C 10
ATOM 11179 O O . ALA A 1 21 ? 2.761 -7.411 1.341 1.00 0.00 21 ALA A O 10
ATOM 11186 N N . ARG A 1 22 ? 4.179 -6.232 2.629 1.00 0.00 22 ARG A N 10
ATOM 11187 C CA . ARG A 1 22 ? 5.349 -7.018 2.253 1.00 0.00 22 ARG A CA 10
ATOM 11188 C C . ARG A 1 22 ? 5.178 -8.484 2.635 1.00 0.00 22 ARG A C 10
ATOM 11189 O O . ARG A 1 22 ? 5.418 -9.378 1.822 1.00 0.00 22 ARG A O 10
ATOM 11210 N N . GLU A 1 23 ? 4.773 -8.727 3.873 1.00 0.00 23 GLU A N 10
ATOM 11211 C CA . GLU A 1 23 ? 4.584 -10.089 4.351 1.00 0.00 23 GLU A CA 10
ATOM 11212 C C . GLU A 1 23 ? 3.355 -10.732 3.719 1.00 0.00 23 GLU A C 10
ATOM 11213 O O . GLU A 1 23 ? 3.420 -11.860 3.240 1.00 0.00 23 GLU A O 10
ATOM 11225 N N . ALA A 1 24 ? 2.237 -10.015 3.722 1.00 0.00 24 ALA A N 10
ATOM 11226 C CA . ALA A 1 24 ? 0.996 -10.533 3.154 1.00 0.00 24 ALA A CA 10
ATOM 11227 C C . ALA A 1 24 ? 1.116 -10.795 1.658 1.00 0.00 24 ALA A C 10
ATOM 11228 O O . ALA A 1 24 ? 0.756 -11.870 1.182 1.00 0.00 24 ALA A O 10
ATOM 11235 N N . VAL A 1 25 ? 1.613 -9.813 0.914 1.00 0.00 25 VAL A N 10
ATOM 11236 C CA . VAL A 1 25 ? 1.759 -9.962 -0.531 1.00 0.00 25 VAL A CA 10
ATOM 11237 C C . VAL A 1 25 ? 2.552 -11.227 -0.873 1.00 0.00 25 VAL A C 10
ATOM 11238 O O . VAL A 1 25 ? 2.077 -12.081 -1.621 1.00 0.00 25 VAL A O 10
ATOM 11251 N N . LYS A 1 26 ? 3.749 -11.350 -0.312 1.00 0.00 26 LYS A N 10
ATOM 11252 C CA . LYS A 1 26 ? 4.595 -12.514 -0.549 1.00 0.00 26 LYS A CA 10
ATOM 11253 C C . LYS A 1 26 ? 4.019 -13.765 0.121 1.00 0.00 26 LYS A C 10
ATOM 11254 O O . LYS A 1 26 ? 3.911 -14.818 -0.507 1.00 0.00 26 LYS A O 10
ATOM 11273 N N . GLU A 1 27 ? 3.659 -13.645 1.400 1.00 0.00 27 GLU A N 10
ATOM 11274 C CA . GLU A 1 27 ? 3.103 -14.772 2.152 1.00 0.00 27 GLU A CA 10
ATOM 11275 C C . GLU A 1 27 ? 1.938 -15.410 1.406 1.00 0.00 27 GLU A C 10
ATOM 11276 O O . GLU A 1 27 ? 1.869 -16.633 1.274 1.00 0.00 27 GLU A O 10
ATOM 11288 N N . LEU A 1 28 ? 1.024 -14.579 0.909 1.00 0.00 28 LEU A N 10
ATOM 11289 C CA . LEU A 1 28 ? -0.130 -15.075 0.165 1.00 0.00 28 LEU A CA 10
ATOM 11290 C C . LEU A 1 28 ? 0.317 -16.020 -0.946 1.00 0.00 28 LEU A C 10
ATOM 11291 O O . LEU A 1 28 ? -0.448 -16.871 -1.400 1.00 0.00 28 LEU A O 10
ATOM 11307 N N . GLY A 1 29 ? 1.568 -15.866 -1.375 1.00 0.00 29 GLY A N 10
ATOM 11308 C CA . GLY A 1 29 ? 2.104 -16.713 -2.423 1.00 0.00 29 GLY A CA 10
ATOM 11309 C C . GLY A 1 29 ? 2.401 -15.946 -3.696 1.00 0.00 29 GLY A C 10
ATOM 11310 O O . GLY A 1 29 ? 2.194 -16.457 -4.796 1.00 0.00 29 GLY A O 10
ATOM 11314 N N . ILE A 1 30 ? 2.889 -14.719 -3.547 1.00 0.00 30 ILE A N 10
ATOM 11315 C CA . ILE A 1 30 ? 3.215 -13.886 -4.699 1.00 0.00 30 ILE A CA 10
ATOM 11316 C C . ILE A 1 30 ? 4.023 -12.657 -4.294 1.00 0.00 30 ILE A C 10
ATOM 11317 O O . ILE A 1 30 ? 3.541 -11.796 -3.559 1.00 0.00 30 ILE A O 10
ATOM 11333 N N . ASP A 1 31 ? 5.249 -12.575 -4.799 1.00 0.00 31 ASP A N 10
ATOM 11334 C CA . ASP A 1 31 ? 6.127 -11.449 -4.518 1.00 0.00 31 ASP A CA 10
ATOM 11335 C C . ASP A 1 31 ? 5.500 -10.164 -5.031 1.00 0.00 31 ASP A C 10
ATOM 11336 O O . ASP A 1 31 ? 4.544 -10.201 -5.800 1.00 0.00 31 ASP A O 10
ATOM 11345 N N . ALA A 1 32 ? 6.028 -9.032 -4.595 1.00 0.00 32 ALA A N 10
ATOM 11346 C CA . ALA A 1 32 ? 5.516 -7.749 -5.013 1.00 0.00 32 ALA A CA 10
ATOM 11347 C C . ALA A 1 32 ? 6.641 -6.738 -5.055 1.00 0.00 32 ALA A C 10
ATOM 11348 O O . ALA A 1 32 ? 7.785 -7.056 -4.732 1.00 0.00 32 ALA A O 10
ATOM 11355 N N . GLU A 1 33 ? 6.316 -5.519 -5.439 1.00 0.00 33 GLU A N 10
ATOM 11356 C CA . GLU A 1 33 ? 7.314 -4.473 -5.501 1.00 0.00 33 GLU A CA 10
ATOM 11357 C C . GLU A 1 33 ? 6.817 -3.242 -4.760 1.00 0.00 33 GLU A C 10
ATOM 11358 O O . GLU A 1 33 ? 5.831 -2.621 -5.157 1.00 0.00 33 GLU A O 10
ATOM 11370 N N . PHE A 1 34 ? 7.484 -2.912 -3.666 1.00 0.00 34 PHE A N 10
ATOM 11371 C CA . PHE A 1 34 ? 7.086 -1.778 -2.851 1.00 0.00 34 PHE A CA 10
ATOM 11372 C C . PHE A 1 34 ? 7.947 -0.557 -3.130 1.00 0.00 34 PHE A C 10
ATOM 11373 O O . PHE A 1 34 ? 9.125 -0.510 -2.773 1.00 0.00 34 PHE A O 10
ATOM 11390 N N . GLU A 1 35 ? 7.337 0.432 -3.763 1.00 0.00 35 GLU A N 10
ATOM 11391 C CA . GLU A 1 35 ? 8.018 1.675 -4.092 1.00 0.00 35 GLU A CA 10
ATOM 11392 C C . GLU A 1 35 ? 7.229 2.861 -3.555 1.00 0.00 35 GLU A C 10
ATOM 11393 O O . GLU A 1 35 ? 6.026 2.976 -3.797 1.00 0.00 35 GLU A O 10
ATOM 11405 N N . LYS A 1 36 ? 7.902 3.737 -2.822 1.00 0.00 36 LYS A N 10
ATOM 11406 C CA . LYS A 1 36 ? 7.241 4.903 -2.256 1.00 0.00 36 LYS A CA 10
ATOM 11407 C C . LYS A 1 36 ? 7.081 5.995 -3.305 1.00 0.00 36 LYS A C 10
ATOM 11408 O O . LYS A 1 36 ? 7.853 6.073 -4.261 1.00 0.00 36 LYS A O 10
ATOM 11427 N N . ILE A 1 37 ? 6.051 6.814 -3.135 1.00 0.00 37 ILE A N 10
ATOM 11428 C CA . ILE A 1 37 ? 5.754 7.879 -4.078 1.00 0.00 37 ILE A CA 10
ATOM 11429 C C . ILE A 1 37 ? 5.721 9.235 -3.377 1.00 0.00 37 ILE A C 10
ATOM 11430 O O . ILE A 1 37 ? 4.650 9.769 -3.087 1.00 0.00 37 ILE A O 10
ATOM 11446 N N . LYS A 1 38 ? 6.902 9.784 -3.105 1.00 0.00 38 LYS A N 10
ATOM 11447 C CA . LYS A 1 38 ? 7.007 11.074 -2.436 1.00 0.00 38 LYS A CA 10
ATOM 11448 C C . LYS A 1 38 ? 6.724 12.213 -3.408 1.00 0.00 38 LYS A C 10
ATOM 11449 O O . LYS A 1 38 ? 7.637 12.906 -3.861 1.00 0.00 38 LYS A O 10
ATOM 11468 N N . GLU A 1 39 ? 5.448 12.397 -3.718 1.00 0.00 39 GLU A N 10
ATOM 11469 C CA . GLU A 1 39 ? 5.015 13.451 -4.635 1.00 0.00 39 GLU A CA 10
ATOM 11470 C C . GLU A 1 39 ? 3.532 13.302 -4.954 1.00 0.00 39 GLU A C 10
ATOM 11471 O O . GLU A 1 39 ? 3.084 12.228 -5.354 1.00 0.00 39 GLU A O 10
ATOM 11483 N N . MET A 1 40 ? 2.769 14.378 -4.773 1.00 0.00 40 MET A N 10
ATOM 11484 C CA . MET A 1 40 ? 1.337 14.339 -5.043 1.00 0.00 40 MET A CA 10
ATOM 11485 C C . MET A 1 40 ? 1.067 14.083 -6.514 1.00 0.00 40 MET A C 10
ATOM 11486 O O . MET A 1 40 ? 0.037 13.509 -6.866 1.00 0.00 40 MET A O 10
ATOM 11500 N N . ASP A 1 41 ? 2.000 14.477 -7.375 1.00 0.00 41 ASP A N 10
ATOM 11501 C CA . ASP A 1 41 ? 1.839 14.239 -8.802 1.00 0.00 41 ASP A CA 10
ATOM 11502 C C . ASP A 1 41 ? 1.514 12.766 -9.010 1.00 0.00 41 ASP A C 10
ATOM 11503 O O . ASP A 1 41 ? 0.708 12.399 -9.865 1.00 0.00 41 ASP A O 10
ATOM 11512 N N . GLN A 1 42 ? 2.143 11.933 -8.187 1.00 0.00 42 GLN A N 10
ATOM 11513 C CA . GLN A 1 42 ? 1.925 10.499 -8.226 1.00 0.00 42 GLN A CA 10
ATOM 11514 C C . GLN A 1 42 ? 0.752 10.100 -7.325 1.00 0.00 42 GLN A C 10
ATOM 11515 O O . GLN A 1 42 ? 0.032 9.147 -7.625 1.00 0.00 42 GLN A O 10
ATOM 11529 N N . ILE A 1 43 ? 0.568 10.819 -6.210 1.00 0.00 43 ILE A N 10
ATOM 11530 C CA . ILE A 1 43 ? -0.516 10.501 -5.279 1.00 0.00 43 ILE A CA 10
ATOM 11531 C C . ILE A 1 43 ? -1.878 10.801 -5.888 1.00 0.00 43 ILE A C 10
ATOM 11532 O O . ILE A 1 43 ? -2.805 9.996 -5.799 1.00 0.00 43 ILE A O 10
ATOM 11548 N N . LEU A 1 44 ? -1.987 11.958 -6.513 1.00 0.00 44 LEU A N 10
ATOM 11549 C CA . LEU A 1 44 ? -3.236 12.367 -7.145 1.00 0.00 44 LEU A CA 10
ATOM 11550 C C . LEU A 1 44 ? -3.563 11.441 -8.312 1.00 0.00 44 LEU A C 10
ATOM 11551 O O . LEU A 1 44 ? -4.722 11.091 -8.534 1.00 0.00 44 LEU A O 10
ATOM 11567 N N . GLU A 1 45 ? -2.531 11.034 -9.044 1.00 0.00 45 GLU A N 10
ATOM 11568 C CA . GLU A 1 45 ? -2.711 10.134 -10.173 1.00 0.00 45 GLU A CA 10
ATOM 11569 C C . GLU A 1 45 ? -3.318 8.815 -9.705 1.00 0.00 45 GLU A C 10
ATOM 11570 O O . GLU A 1 45 ? -3.930 8.088 -10.487 1.00 0.00 45 GLU A O 10
ATOM 11582 N N . ALA A 1 46 ? -3.155 8.520 -8.415 1.00 0.00 46 ALA A N 10
ATOM 11583 C CA . ALA A 1 46 ? -3.700 7.304 -7.835 1.00 0.00 46 ALA A CA 10
ATOM 11584 C C . ALA A 1 46 ? -5.193 7.464 -7.600 1.00 0.00 46 ALA A C 10
ATOM 11585 O O . ALA A 1 46 ? -5.965 6.517 -7.760 1.00 0.00 46 ALA A O 10
ATOM 11592 N N . GLY A 1 47 ? -5.599 8.677 -7.234 1.00 0.00 47 GLY A N 10
ATOM 11593 C CA . GLY A 1 47 ? -7.003 8.943 -7.000 1.00 0.00 47 GLY A CA 10
ATOM 11594 C C . GLY A 1 47 ? -7.324 9.292 -5.558 1.00 0.00 47 GLY A C 10
ATOM 11595 O O . GLY A 1 47 ? -8.451 9.683 -5.255 1.00 0.00 47 GLY A O 10
ATOM 11599 N N . LEU A 1 48 ? -6.350 9.150 -4.661 1.00 0.00 48 LEU A N 10
ATOM 11600 C CA . LEU A 1 48 ? -6.586 9.459 -3.256 1.00 0.00 48 LEU A CA 10
ATOM 11601 C C . LEU A 1 48 ? -6.476 10.957 -2.984 1.00 0.00 48 LEU A C 10
ATOM 11602 O O . LEU A 1 48 ? -5.860 11.702 -3.747 1.00 0.00 48 LEU A O 10
ATOM 11618 N N . THR A 1 49 ? -7.083 11.389 -1.885 1.00 0.00 49 THR A N 10
ATOM 11619 C CA . THR A 1 49 ? -7.062 12.791 -1.491 1.00 0.00 49 THR A CA 10
ATOM 11620 C C . THR A 1 49 ? -6.304 12.968 -0.185 1.00 0.00 49 THR A C 10
ATOM 11621 O O . THR A 1 49 ? -5.656 13.990 0.045 1.00 0.00 49 THR A O 10
ATOM 11632 N N . ALA A 1 50 ? -6.383 11.952 0.659 1.00 0.00 50 ALA A N 10
ATOM 11633 C CA . ALA A 1 50 ? -5.701 11.962 1.946 1.00 0.00 50 ALA A CA 10
ATOM 11634 C C . ALA A 1 50 ? -4.207 11.724 1.753 1.00 0.00 50 ALA A C 10
ATOM 11635 O O . ALA A 1 50 ? -3.680 11.935 0.662 1.00 0.00 50 ALA A O 10
ATOM 11642 N N . LEU A 1 51 ? -3.522 11.297 2.811 1.00 0.00 51 LEU A N 10
ATOM 11643 C CA . LEU A 1 51 ? -2.089 11.054 2.722 1.00 0.00 51 LEU A CA 10
ATOM 11644 C C . LEU A 1 51 ? -1.758 9.567 2.596 1.00 0.00 51 LEU A C 10
ATOM 11645 O O . LEU A 1 51 ? -1.078 9.163 1.655 1.00 0.00 51 LEU A O 10
ATOM 11661 N N . PRO A 1 52 ? -2.213 8.734 3.546 1.00 0.00 52 PRO A N 10
ATOM 11662 C CA . PRO A 1 52 ? -1.934 7.291 3.530 1.00 0.00 52 PRO A CA 10
ATOM 11663 C C . PRO A 1 52 ? -2.576 6.557 2.351 1.00 0.00 52 PRO A C 10
ATOM 11664 O O . PRO A 1 52 ? -3.342 5.612 2.547 1.00 0.00 52 PRO A O 10
ATOM 11675 N N . GLY A 1 53 ? -2.255 6.975 1.127 1.00 0.00 53 GLY A N 10
ATOM 11676 C CA . GLY A 1 53 ? -2.812 6.315 -0.041 1.00 0.00 53 GLY A CA 10
ATOM 11677 C C . GLY A 1 53 ? -1.963 5.146 -0.496 1.00 0.00 53 GLY A C 10
ATOM 11678 O O . GLY A 1 53 ? -0.739 5.245 -0.549 1.00 0.00 53 GLY A O 10
ATOM 11682 N N . LEU A 1 54 ? -2.611 4.032 -0.822 1.00 0.00 54 LEU A N 10
ATOM 11683 C CA . LEU A 1 54 ? -1.900 2.840 -1.271 1.00 0.00 54 LEU A CA 10
ATOM 11684 C C . LEU A 1 54 ? -2.626 2.186 -2.438 1.00 0.00 54 LEU A C 10
ATOM 11685 O O . LEU A 1 54 ? -3.744 1.693 -2.287 1.00 0.00 54 LEU A O 10
ATOM 11701 N N . ALA A 1 55 ? -1.986 2.179 -3.603 1.00 0.00 55 ALA A N 10
ATOM 11702 C CA . ALA A 1 55 ? -2.583 1.576 -4.787 1.00 0.00 55 ALA A CA 10
ATOM 11703 C C . ALA A 1 55 ? -1.861 0.292 -5.169 1.00 0.00 55 ALA A C 10
ATOM 11704 O O . ALA A 1 55 ? -0.635 0.261 -5.254 1.00 0.00 55 ALA A O 10
ATOM 11711 N N . VAL A 1 56 ? -2.625 -0.764 -5.406 1.00 0.00 56 VAL A N 10
ATOM 11712 C CA . VAL A 1 56 ? -2.049 -2.043 -5.788 1.00 0.00 56 VAL A CA 10
ATOM 11713 C C . VAL A 1 56 ? -2.515 -2.458 -7.168 1.00 0.00 56 VAL A C 10
ATOM 11714 O O . VAL A 1 56 ? -3.675 -2.266 -7.532 1.00 0.00 56 VAL A O 10
ATOM 11727 N N . ASP A 1 57 ? -1.593 -3.016 -7.940 1.00 0.00 57 ASP A N 10
ATOM 11728 C CA . ASP A 1 57 ? -1.891 -3.451 -9.301 1.00 0.00 57 ASP A CA 10
ATOM 11729 C C . ASP A 1 57 ? -2.662 -2.368 -10.055 1.00 0.00 57 ASP A C 10
ATOM 11730 O O . ASP A 1 57 ? -3.440 -2.661 -10.963 1.00 0.00 57 ASP A O 10
ATOM 11739 N N . GLY A 1 58 ? -2.444 -1.114 -9.663 1.00 0.00 58 GLY A N 10
ATOM 11740 C CA . GLY A 1 58 ? -3.127 -0.004 -10.300 1.00 0.00 58 GLY A CA 10
ATOM 11741 C C . GLY A 1 58 ? -4.560 0.143 -9.823 1.00 0.00 58 GLY A C 10
ATOM 11742 O O . GLY A 1 58 ? -5.464 0.389 -10.620 1.00 0.00 58 GLY A O 10
ATOM 11746 N N . GLU A 1 59 ? -4.767 -0.011 -8.518 1.00 0.00 59 GLU A N 10
ATOM 11747 C CA . GLU A 1 59 ? -6.101 0.104 -7.939 1.00 0.00 59 GLU A CA 10
ATOM 11748 C C . GLU A 1 59 ? -6.038 0.638 -6.510 1.00 0.00 59 GLU A C 10
ATOM 11749 O O . GLU A 1 59 ? -5.750 -0.103 -5.571 1.00 0.00 59 GLU A O 10
ATOM 11761 N N . LEU A 1 60 ? -6.314 1.929 -6.355 1.00 0.00 60 LEU A N 10
ATOM 11762 C CA . LEU A 1 60 ? -6.295 2.566 -5.041 1.00 0.00 60 LEU A CA 10
ATOM 11763 C C . LEU A 1 60 ? -7.446 2.064 -4.176 1.00 0.00 60 LEU A C 10
ATOM 11764 O O . LEU A 1 60 ? -8.602 2.077 -4.600 1.00 0.00 60 LEU A O 10
ATOM 11780 N N . LYS A 1 61 ? -7.128 1.616 -2.963 1.00 0.00 61 LYS A N 10
ATOM 11781 C CA . LYS A 1 61 ? -8.152 1.108 -2.056 1.00 0.00 61 LYS A CA 10
ATOM 11782 C C . LYS A 1 61 ? -7.834 1.412 -0.590 1.00 0.00 61 LYS A C 10
ATOM 11783 O O . LYS A 1 61 ? -8.527 0.932 0.307 1.00 0.00 61 LYS A O 10
ATOM 11802 N N . ILE A 1 62 ? -6.796 2.209 -0.338 1.00 0.00 62 ILE A N 10
ATOM 11803 C CA . ILE A 1 62 ? -6.426 2.552 1.032 1.00 0.00 62 ILE A CA 10
ATOM 11804 C C . ILE A 1 62 ? -5.929 3.989 1.114 1.00 0.00 62 ILE A C 10
ATOM 11805 O O . ILE A 1 62 ? -4.859 4.309 0.602 1.00 0.00 62 ILE A O 10
ATOM 11821 N N . MET A 1 63 ? -6.715 4.852 1.751 1.00 0.00 63 MET A N 10
ATOM 11822 C CA . MET A 1 63 ? -6.350 6.259 1.884 1.00 0.00 63 MET A CA 10
ATOM 11823 C C . MET A 1 63 ? -6.820 6.835 3.215 1.00 0.00 63 MET A C 10
ATOM 11824 O O . MET A 1 63 ? -7.914 6.526 3.687 1.00 0.00 63 MET A O 10
ATOM 11838 N N . GLY A 1 64 ? -5.987 7.690 3.810 1.00 0.00 64 GLY A N 10
ATOM 11839 C CA . GLY A 1 64 ? -6.349 8.310 5.074 1.00 0.00 64 GLY A CA 10
ATOM 11840 C C . GLY A 1 64 ? -6.414 7.321 6.216 1.00 0.00 64 GLY A C 10
ATOM 11841 O O . GLY A 1 64 ? -6.905 7.643 7.297 1.00 0.00 64 GLY A O 10
ATOM 11845 N N . ARG A 1 65 ? -5.918 6.117 5.977 1.00 0.00 65 ARG A N 10
ATOM 11846 C CA . ARG A 1 65 ? -5.923 5.077 6.996 1.00 0.00 65 ARG A CA 10
ATOM 11847 C C . ARG A 1 65 ? -5.255 3.815 6.476 1.00 0.00 65 ARG A C 10
ATOM 11848 O O . ARG A 1 65 ? -5.842 3.067 5.693 1.00 0.00 65 ARG A O 10
ATOM 11869 N N . VAL A 1 66 ? -4.026 3.582 6.913 1.00 0.00 66 VAL A N 10
ATOM 11870 C CA . VAL A 1 66 ? -3.279 2.410 6.488 1.00 0.00 66 VAL A CA 10
ATOM 11871 C C . VAL A 1 66 ? -4.058 1.131 6.803 1.00 0.00 66 VAL A C 10
ATOM 11872 O O . VAL A 1 66 ? -4.747 1.048 7.820 1.00 0.00 66 VAL A O 10
ATOM 11885 N N . ALA A 1 67 ? -3.943 0.141 5.926 1.00 0.00 67 ALA A N 10
ATOM 11886 C CA . ALA A 1 67 ? -4.636 -1.128 6.111 1.00 0.00 67 ALA A CA 10
ATOM 11887 C C . ALA A 1 67 ? -3.916 -2.003 7.131 1.00 0.00 67 ALA A C 10
ATOM 11888 O O . ALA A 1 67 ? -2.690 -1.965 7.242 1.00 0.00 67 ALA A O 10
ATOM 11895 N N . SER A 1 68 ? -4.686 -2.792 7.873 1.00 0.00 68 SER A N 10
ATOM 11896 C CA . SER A 1 68 ? -4.122 -3.679 8.885 1.00 0.00 68 SER A CA 10
ATOM 11897 C C . SER A 1 68 ? -3.802 -5.046 8.291 1.00 0.00 68 SER A C 10
ATOM 11898 O O . SER A 1 68 ? -4.210 -5.360 7.173 1.00 0.00 68 SER A O 10
ATOM 11906 N N . LYS A 1 69 ? -3.067 -5.856 9.047 1.00 0.00 69 LYS A N 10
ATOM 11907 C CA . LYS A 1 69 ? -2.689 -7.193 8.596 1.00 0.00 69 LYS A CA 10
ATOM 11908 C C . LYS A 1 69 ? -3.920 -8.015 8.217 1.00 0.00 69 LYS A C 10
ATOM 11909 O O . LYS A 1 69 ? -3.915 -8.728 7.214 1.00 0.00 69 LYS A O 10
ATOM 11928 N N . GLU A 1 70 ? -4.970 -7.912 9.025 1.00 0.00 70 GLU A N 10
ATOM 11929 C CA . GLU A 1 70 ? -6.205 -8.646 8.773 1.00 0.00 70 GLU A CA 10
ATOM 11930 C C . GLU A 1 70 ? -6.922 -8.102 7.541 1.00 0.00 70 GLU A C 10
ATOM 11931 O O . GLU A 1 70 ? -7.458 -8.863 6.737 1.00 0.00 70 GLU A O 10
ATOM 11943 N N . GLU A 1 71 ? -6.928 -6.781 7.401 1.00 0.00 71 GLU A N 10
ATOM 11944 C CA . GLU A 1 71 ? -7.581 -6.134 6.269 1.00 0.00 71 GLU A CA 10
ATOM 11945 C C . GLU A 1 71 ? -6.905 -6.517 4.955 1.00 0.00 71 GLU A C 10
ATOM 11946 O O . GLU A 1 71 ? -7.574 -6.844 3.975 1.00 0.00 71 GLU A O 10
ATOM 11958 N N . ILE A 1 72 ? -5.578 -6.470 4.941 1.00 0.00 72 ILE A N 10
ATOM 11959 C CA . ILE A 1 72 ? -4.814 -6.811 3.746 1.00 0.00 72 ILE A CA 10
ATOM 11960 C C . ILE A 1 72 ? -4.972 -8.287 3.395 1.00 0.00 72 ILE A C 10
ATOM 11961 O O . ILE A 1 72 ? -5.279 -8.634 2.256 1.00 0.00 72 ILE A O 10
ATOM 11977 N N . LYS A 1 73 ? -4.761 -9.152 4.384 1.00 0.00 73 LYS A N 10
ATOM 11978 C CA . LYS A 1 73 ? -4.882 -10.591 4.177 1.00 0.00 73 LYS A CA 10
ATOM 11979 C C . LYS A 1 73 ? -6.273 -10.954 3.669 1.00 0.00 73 LYS A C 10
ATOM 11980 O O . LYS A 1 73 ? -6.439 -11.911 2.911 1.00 0.00 73 LYS A O 10
ATOM 11999 N N . LYS A 1 74 ? -7.270 -10.184 4.091 1.00 0.00 74 LYS A N 10
ATOM 12000 C CA . LYS A 1 74 ? -8.648 -10.424 3.680 1.00 0.00 74 LYS A CA 10
ATOM 12001 C C . LYS A 1 74 ? -8.855 -10.043 2.217 1.00 0.00 74 LYS A C 10
ATOM 12002 O O . LYS A 1 74 ? -9.567 -10.728 1.482 1.00 0.00 74 LYS A O 10
ATOM 12021 N N . ILE A 1 75 ? -8.225 -8.949 1.800 1.00 0.00 75 ILE A N 10
ATOM 12022 C CA . ILE A 1 75 ? -8.337 -8.479 0.427 1.00 0.00 75 ILE A CA 10
ATOM 12023 C C . ILE A 1 75 ? -7.493 -9.343 -0.504 1.00 0.00 75 ILE A C 10
ATOM 12024 O O . ILE A 1 75 ? -7.892 -9.635 -1.631 1.00 0.00 75 ILE A O 10
ATOM 12040 N N . LEU A 1 76 ? -6.322 -9.742 -0.023 1.00 0.00 76 LEU A N 10
ATOM 12041 C CA . LEU A 1 76 ? -5.417 -10.566 -0.808 1.00 0.00 76 LEU A CA 10
ATOM 12042 C C . LEU A 1 76 ? -6.037 -11.928 -1.106 1.00 0.00 76 LEU A C 10
ATOM 12043 O O . LEU A 1 76 ? -6.111 -12.348 -2.262 1.00 0.00 76 LEU A O 10
ATOM 12059 N N . SER A 1 77 ? -6.481 -12.612 -0.058 1.00 0.00 77 SER A N 10
ATOM 12060 C CA . SER A 1 77 ? -7.095 -13.926 -0.207 1.00 0.00 77 SER A CA 10
ATOM 12061 C C . SER A 1 77 ? -7.924 -14.282 1.023 1.00 0.00 77 SER A C 10
ATOM 12062 O O . SER A 1 77 ? -8.289 -13.356 1.777 1.00 0.00 77 SER A O 10
ATOM 12071 N N . MET A 1 1 ? 4.739 -10.575 -8.297 1.00 0.00 1 MET A N 11
ATOM 12072 C CA . MET A 1 1 ? 5.250 -9.179 -8.284 1.00 0.00 1 MET A CA 11
ATOM 12073 C C . MET A 1 1 ? 4.108 -8.172 -8.332 1.00 0.00 1 MET A C 11
ATOM 12074 O O . MET A 1 1 ? 3.884 -7.523 -9.354 1.00 0.00 1 MET A O 11
ATOM 12090 N N . MET A 1 2 ? 3.386 -8.034 -7.220 1.00 0.00 2 MET A N 11
ATOM 12091 C CA . MET A 1 2 ? 2.277 -7.094 -7.161 1.00 0.00 2 MET A CA 11
ATOM 12092 C C . MET A 1 2 ? 2.789 -5.667 -6.978 1.00 0.00 2 MET A C 11
ATOM 12093 O O . MET A 1 2 ? 3.372 -5.334 -5.948 1.00 0.00 2 MET A O 11
ATOM 12107 N N . LYS A 1 3 ? 2.568 -4.825 -7.983 1.00 0.00 3 LYS A N 11
ATOM 12108 C CA . LYS A 1 3 ? 3.006 -3.435 -7.919 1.00 0.00 3 LYS A CA 11
ATOM 12109 C C . LYS A 1 3 ? 2.180 -2.673 -6.893 1.00 0.00 3 LYS A C 11
ATOM 12110 O O . LYS A 1 3 ? 1.009 -2.366 -7.120 1.00 0.00 3 LYS A O 11
ATOM 12129 N N . ILE A 1 4 ? 2.798 -2.388 -5.758 1.00 0.00 4 ILE A N 11
ATOM 12130 C CA . ILE A 1 4 ? 2.128 -1.680 -4.676 1.00 0.00 4 ILE A CA 11
ATOM 12131 C C . ILE A 1 4 ? 2.793 -0.338 -4.391 1.00 0.00 4 ILE A C 11
ATOM 12132 O O . ILE A 1 4 ? 4.003 -0.260 -4.189 1.00 0.00 4 ILE A O 11
ATOM 12148 N N . GLN A 1 5 ? 1.986 0.717 -4.379 1.00 0.00 5 GLN A N 11
ATOM 12149 C CA . GLN A 1 5 ? 2.481 2.064 -4.119 1.00 0.00 5 GLN A CA 11
ATOM 12150 C C . GLN A 1 5 ? 1.989 2.557 -2.764 1.00 0.00 5 GLN A C 11
ATOM 12151 O O . GLN A 1 5 ? 0.868 2.257 -2.359 1.00 0.00 5 GLN A O 11
ATOM 12165 N N . ILE A 1 6 ? 2.828 3.314 -2.067 1.00 0.00 6 ILE A N 11
ATOM 12166 C CA . ILE A 1 6 ? 2.466 3.838 -0.756 1.00 0.00 6 ILE A CA 11
ATOM 12167 C C . ILE A 1 6 ? 2.610 5.351 -0.721 1.00 0.00 6 ILE A C 11
ATOM 12168 O O . ILE A 1 6 ? 3.725 5.873 -0.734 1.00 0.00 6 ILE A O 11
ATOM 12184 N N . TYR A 1 7 ? 1.485 6.061 -0.692 1.00 0.00 7 TYR A N 11
ATOM 12185 C CA . TYR A 1 7 ? 1.524 7.511 -0.672 1.00 0.00 7 TYR A CA 11
ATOM 12186 C C . TYR A 1 7 ? 1.392 8.054 0.740 1.00 0.00 7 TYR A C 11
ATOM 12187 O O . TYR A 1 7 ? 0.371 7.873 1.401 1.00 0.00 7 TYR A O 11
ATOM 12205 N N . GLY A 1 8 ? 2.454 8.713 1.198 1.00 0.00 8 GLY A N 11
ATOM 12206 C CA . GLY A 1 8 ? 2.463 9.274 2.534 1.00 0.00 8 GLY A CA 11
ATOM 12207 C C . GLY A 1 8 ? 3.868 9.539 3.038 1.00 0.00 8 GLY A C 11
ATOM 12208 O O . GLY A 1 8 ? 4.404 10.632 2.854 1.00 0.00 8 GLY A O 11
ATOM 12212 N N . THR A 1 9 ? 4.465 8.535 3.675 1.00 0.00 9 THR A N 11
ATOM 12213 C CA . THR A 1 9 ? 5.820 8.656 4.208 1.00 0.00 9 THR A CA 11
ATOM 12214 C C . THR A 1 9 ? 5.981 9.926 5.039 1.00 0.00 9 THR A C 11
ATOM 12215 O O . THR A 1 9 ? 6.228 11.005 4.501 1.00 0.00 9 THR A O 11
ATOM 12226 N N . GLY A 1 10 ? 5.840 9.788 6.354 1.00 0.00 10 GLY A N 11
ATOM 12227 C CA . GLY A 1 10 ? 5.974 10.931 7.239 1.00 0.00 10 GLY A CA 11
ATOM 12228 C C . GLY A 1 10 ? 4.705 11.209 8.019 1.00 0.00 10 GLY A C 11
ATOM 12229 O O . GLY A 1 10 ? 4.600 10.855 9.193 1.00 0.00 10 GLY A O 11
ATOM 12233 N N . CYS A 1 11 ? 3.738 11.844 7.366 1.00 0.00 11 CYS A N 11
ATOM 12234 C CA . CYS A 1 11 ? 2.469 12.168 8.006 1.00 0.00 11 CYS A CA 11
ATOM 12235 C C . CYS A 1 11 ? 1.499 10.995 7.908 1.00 0.00 11 CYS A C 11
ATOM 12236 O O . CYS A 1 11 ? 0.771 10.699 8.855 1.00 0.00 11 CYS A O 11
ATOM 12244 N N . ALA A 1 12 ? 1.499 10.331 6.757 1.00 0.00 12 ALA A N 11
ATOM 12245 C CA . ALA A 1 12 ? 0.621 9.188 6.535 1.00 0.00 12 ALA A CA 11
ATOM 12246 C C . ALA A 1 12 ? 1.188 7.930 7.188 1.00 0.00 12 ALA A C 11
ATOM 12247 O O . ALA A 1 12 ? 2.334 7.553 6.941 1.00 0.00 12 ALA A O 11
ATOM 12254 N N . ASN A 1 13 ? 0.380 7.288 8.028 1.00 0.00 13 ASN A N 11
ATOM 12255 C CA . ASN A 1 13 ? 0.797 6.072 8.725 1.00 0.00 13 ASN A CA 11
ATOM 12256 C C . ASN A 1 13 ? 0.778 4.845 7.807 1.00 0.00 13 ASN A C 11
ATOM 12257 O O . ASN A 1 13 ? 0.736 3.711 8.283 1.00 0.00 13 ASN A O 11
ATOM 12268 N N . CYS A 1 14 ? 0.806 5.070 6.495 1.00 0.00 14 CYS A N 11
ATOM 12269 C CA . CYS A 1 14 ? 0.788 3.968 5.532 1.00 0.00 14 CYS A CA 11
ATOM 12270 C C . CYS A 1 14 ? 1.973 3.022 5.736 1.00 0.00 14 CYS A C 11
ATOM 12271 O O . CYS A 1 14 ? 1.947 1.877 5.287 1.00 0.00 14 CYS A O 11
ATOM 12279 N N . GLN A 1 15 ? 3.011 3.509 6.408 1.00 0.00 15 GLN A N 11
ATOM 12280 C CA . GLN A 1 15 ? 4.208 2.720 6.669 1.00 0.00 15 GLN A CA 11
ATOM 12281 C C . GLN A 1 15 ? 3.867 1.403 7.371 1.00 0.00 15 GLN A C 11
ATOM 12282 O O . GLN A 1 15 ? 4.545 0.393 7.178 1.00 0.00 15 GLN A O 11
ATOM 12296 N N . MET A 1 16 ? 2.816 1.423 8.183 1.00 0.00 16 MET A N 11
ATOM 12297 C CA . MET A 1 16 ? 2.393 0.232 8.910 1.00 0.00 16 MET A CA 11
ATOM 12298 C C . MET A 1 16 ? 1.965 -0.866 7.942 1.00 0.00 16 MET A C 11
ATOM 12299 O O . MET A 1 16 ? 2.452 -1.995 8.013 1.00 0.00 16 MET A O 11
ATOM 12313 N N . LEU A 1 17 ? 1.057 -0.527 7.034 1.00 0.00 17 LEU A N 11
ATOM 12314 C CA . LEU A 1 17 ? 0.574 -1.486 6.052 1.00 0.00 17 LEU A CA 11
ATOM 12315 C C . LEU A 1 17 ? 1.668 -1.832 5.053 1.00 0.00 17 LEU A C 11
ATOM 12316 O O . LEU A 1 17 ? 1.705 -2.936 4.518 1.00 0.00 17 LEU A O 11
ATOM 12332 N N . GLU A 1 18 ? 2.562 -0.884 4.805 1.00 0.00 18 GLU A N 11
ATOM 12333 C CA . GLU A 1 18 ? 3.664 -1.118 3.860 1.00 0.00 18 GLU A CA 11
ATOM 12334 C C . GLU A 1 18 ? 4.461 -2.355 4.267 1.00 0.00 18 GLU A C 11
ATOM 12335 O O . GLU A 1 18 ? 4.869 -3.152 3.420 1.00 0.00 18 GLU A O 11
ATOM 12347 N N . LYS A 1 19 ? 4.686 -2.507 5.570 1.00 0.00 19 LYS A N 11
ATOM 12348 C CA . LYS A 1 19 ? 5.441 -3.642 6.093 1.00 0.00 19 LYS A CA 11
ATOM 12349 C C . LYS A 1 19 ? 4.637 -4.941 6.028 1.00 0.00 19 LYS A C 11
ATOM 12350 O O . LYS A 1 19 ? 5.114 -5.949 5.502 1.00 0.00 19 LYS A O 11
ATOM 12369 N N . ASN A 1 20 ? 3.420 -4.922 6.570 1.00 0.00 20 ASN A N 11
ATOM 12370 C CA . ASN A 1 20 ? 2.581 -6.123 6.565 1.00 0.00 20 ASN A CA 11
ATOM 12371 C C . ASN A 1 20 ? 2.216 -6.522 5.142 1.00 0.00 20 ASN A C 11
ATOM 12372 O O . ASN A 1 20 ? 2.090 -7.705 4.831 1.00 0.00 20 ASN A O 11
ATOM 12383 N N . ALA A 1 21 ? 2.051 -5.527 4.281 1.00 0.00 21 ALA A N 11
ATOM 12384 C CA . ALA A 1 21 ? 1.707 -5.774 2.889 1.00 0.00 21 ALA A CA 11
ATOM 12385 C C . ALA A 1 21 ? 2.787 -6.603 2.199 1.00 0.00 21 ALA A C 11
ATOM 12386 O O . ALA A 1 21 ? 2.487 -7.574 1.511 1.00 0.00 21 ALA A O 11
ATOM 12393 N N . ARG A 1 22 ? 4.047 -6.218 2.387 1.00 0.00 22 ARG A N 11
ATOM 12394 C CA . ARG A 1 22 ? 5.162 -6.939 1.781 1.00 0.00 22 ARG A CA 11
ATOM 12395 C C . ARG A 1 22 ? 5.148 -8.408 2.192 1.00 0.00 22 ARG A C 11
ATOM 12396 O O . ARG A 1 22 ? 5.378 -9.292 1.368 1.00 0.00 22 ARG A O 11
ATOM 12417 N N . GLU A 1 23 ? 4.877 -8.662 3.468 1.00 0.00 23 GLU A N 11
ATOM 12418 C CA . GLU A 1 23 ? 4.838 -10.030 3.977 1.00 0.00 23 GLU A CA 11
ATOM 12419 C C . GLU A 1 23 ? 3.601 -10.771 3.467 1.00 0.00 23 GLU A C 11
ATOM 12420 O O . GLU A 1 23 ? 3.698 -11.900 2.991 1.00 0.00 23 GLU A O 11
ATOM 12432 N N . ALA A 1 24 ? 2.442 -10.130 3.575 1.00 0.00 24 ALA A N 11
ATOM 12433 C CA . ALA A 1 24 ? 1.187 -10.733 3.130 1.00 0.00 24 ALA A CA 11
ATOM 12434 C C . ALA A 1 24 ? 1.190 -10.997 1.629 1.00 0.00 24 ALA A C 11
ATOM 12435 O O . ALA A 1 24 ? 0.901 -12.107 1.191 1.00 0.00 24 ALA A O 11
ATOM 12442 N N . VAL A 1 25 ? 1.516 -9.978 0.844 1.00 0.00 25 VAL A N 11
ATOM 12443 C CA . VAL A 1 25 ? 1.547 -10.122 -0.607 1.00 0.00 25 VAL A CA 11
ATOM 12444 C C . VAL A 1 25 ? 2.436 -11.306 -1.007 1.00 0.00 25 VAL A C 11
ATOM 12445 O O . VAL A 1 25 ? 1.986 -12.223 -1.694 1.00 0.00 25 VAL A O 11
ATOM 12458 N N . LYS A 1 26 ? 3.684 -11.296 -0.550 1.00 0.00 26 LYS A N 11
ATOM 12459 C CA . LYS A 1 26 ? 4.617 -12.383 -0.834 1.00 0.00 26 LYS A CA 11
ATOM 12460 C C . LYS A 1 26 ? 4.119 -13.694 -0.225 1.00 0.00 26 LYS A C 11
ATOM 12461 O O . LYS A 1 26 ? 4.081 -14.726 -0.894 1.00 0.00 26 LYS A O 11
ATOM 12480 N N . GLU A 1 27 ? 3.745 -13.644 1.054 1.00 0.00 27 GLU A N 11
ATOM 12481 C CA . GLU A 1 27 ? 3.254 -14.825 1.762 1.00 0.00 27 GLU A CA 11
ATOM 12482 C C . GLU A 1 27 ? 2.031 -15.419 1.068 1.00 0.00 27 GLU A C 11
ATOM 12483 O O . GLU A 1 27 ? 1.945 -16.631 0.873 1.00 0.00 27 GLU A O 11
ATOM 12495 N N . LEU A 1 28 ? 1.088 -14.558 0.695 1.00 0.00 28 LEU A N 11
ATOM 12496 C CA . LEU A 1 28 ? -0.129 -14.997 0.018 1.00 0.00 28 LEU A CA 11
ATOM 12497 C C . LEU A 1 28 ? 0.202 -15.865 -1.194 1.00 0.00 28 LEU A C 11
ATOM 12498 O O . LEU A 1 28 ? -0.635 -16.634 -1.667 1.00 0.00 28 LEU A O 11
ATOM 12514 N N . GLY A 1 29 ? 1.431 -15.739 -1.690 1.00 0.00 29 GLY A N 11
ATOM 12515 C CA . GLY A 1 29 ? 1.851 -16.520 -2.837 1.00 0.00 29 GLY A CA 11
ATOM 12516 C C . GLY A 1 29 ? 2.126 -15.663 -4.057 1.00 0.00 29 GLY A C 11
ATOM 12517 O O . GLY A 1 29 ? 1.685 -15.982 -5.161 1.00 0.00 29 GLY A O 11
ATOM 12521 N N . ILE A 1 30 ? 2.864 -14.576 -3.857 1.00 0.00 30 ILE A N 11
ATOM 12522 C CA . ILE A 1 30 ? 3.208 -13.673 -4.947 1.00 0.00 30 ILE A CA 11
ATOM 12523 C C . ILE A 1 30 ? 3.998 -12.474 -4.440 1.00 0.00 30 ILE A C 11
ATOM 12524 O O . ILE A 1 30 ? 3.546 -11.740 -3.561 1.00 0.00 30 ILE A O 11
ATOM 12540 N N . ASP A 1 31 ? 5.173 -12.281 -5.017 1.00 0.00 31 ASP A N 11
ATOM 12541 C CA . ASP A 1 31 ? 6.040 -11.172 -4.649 1.00 0.00 31 ASP A CA 11
ATOM 12542 C C . ASP A 1 31 ? 5.383 -9.855 -5.040 1.00 0.00 31 ASP A C 11
ATOM 12543 O O . ASP A 1 31 ? 4.453 -9.840 -5.843 1.00 0.00 31 ASP A O 11
ATOM 12552 N N . ALA A 1 32 ? 5.857 -8.755 -4.471 1.00 0.00 32 ALA A N 11
ATOM 12553 C CA . ALA A 1 32 ? 5.308 -7.450 -4.769 1.00 0.00 32 ALA A CA 11
ATOM 12554 C C . ALA A 1 32 ? 6.356 -6.386 -4.527 1.00 0.00 32 ALA A C 11
ATOM 12555 O O . ALA A 1 32 ? 7.149 -6.485 -3.591 1.00 0.00 32 ALA A O 11
ATOM 12562 N N . GLU A 1 33 ? 6.366 -5.372 -5.372 1.00 0.00 33 GLU A N 11
ATOM 12563 C CA . GLU A 1 33 ? 7.335 -4.304 -5.233 1.00 0.00 33 GLU A CA 11
ATOM 12564 C C . GLU A 1 33 ? 6.674 -3.066 -4.653 1.00 0.00 33 GLU A C 11
ATOM 12565 O O . GLU A 1 33 ? 5.801 -2.464 -5.279 1.00 0.00 33 GLU A O 11
ATOM 12577 N N . PHE A 1 34 ? 7.083 -2.695 -3.451 1.00 0.00 34 PHE A N 11
ATOM 12578 C CA . PHE A 1 34 ? 6.515 -1.535 -2.788 1.00 0.00 34 PHE A CA 11
ATOM 12579 C C . PHE A 1 34 ? 7.388 -0.307 -2.972 1.00 0.00 34 PHE A C 11
ATOM 12580 O O . PHE A 1 34 ? 8.476 -0.205 -2.406 1.00 0.00 34 PHE A O 11
ATOM 12597 N N . GLU A 1 35 ? 6.889 0.625 -3.771 1.00 0.00 35 GLU A N 11
ATOM 12598 C CA . GLU A 1 35 ? 7.600 1.863 -4.047 1.00 0.00 35 GLU A CA 11
ATOM 12599 C C . GLU A 1 35 ? 6.897 3.043 -3.390 1.00 0.00 35 GLU A C 11
ATOM 12600 O O . GLU A 1 35 ? 5.768 3.387 -3.748 1.00 0.00 35 GLU A O 11
ATOM 12612 N N . LYS A 1 36 ? 7.569 3.661 -2.427 1.00 0.00 36 LYS A N 11
ATOM 12613 C CA . LYS A 1 36 ? 7.006 4.805 -1.722 1.00 0.00 36 LYS A CA 11
ATOM 12614 C C . LYS A 1 36 ? 7.306 6.092 -2.481 1.00 0.00 36 LYS A C 11
ATOM 12615 O O . LYS A 1 36 ? 8.411 6.279 -2.991 1.00 0.00 36 LYS A O 11
ATOM 12634 N N . ILE A 1 37 ? 6.320 6.976 -2.555 1.00 0.00 37 ILE A N 11
ATOM 12635 C CA . ILE A 1 37 ? 6.487 8.243 -3.254 1.00 0.00 37 ILE A CA 11
ATOM 12636 C C . ILE A 1 37 ? 6.581 9.387 -2.246 1.00 0.00 37 ILE A C 11
ATOM 12637 O O . ILE A 1 37 ? 6.464 9.168 -1.041 1.00 0.00 37 ILE A O 11
ATOM 12653 N N . LYS A 1 38 ? 6.781 10.604 -2.735 1.00 0.00 38 LYS A N 11
ATOM 12654 C CA . LYS A 1 38 ? 6.870 11.761 -1.854 1.00 0.00 38 LYS A CA 11
ATOM 12655 C C . LYS A 1 38 ? 6.530 13.042 -2.604 1.00 0.00 38 LYS A C 11
ATOM 12656 O O . LYS A 1 38 ? 7.408 13.836 -2.938 1.00 0.00 38 LYS A O 11
ATOM 12675 N N . GLU A 1 39 ? 5.235 13.225 -2.853 1.00 0.00 39 GLU A N 11
ATOM 12676 C CA . GLU A 1 39 ? 4.713 14.400 -3.560 1.00 0.00 39 GLU A CA 11
ATOM 12677 C C . GLU A 1 39 ? 3.355 14.075 -4.171 1.00 0.00 39 GLU A C 11
ATOM 12678 O O . GLU A 1 39 ? 3.204 13.054 -4.841 1.00 0.00 39 GLU A O 11
ATOM 12690 N N . MET A 1 40 ? 2.366 14.940 -3.944 1.00 0.00 40 MET A N 11
ATOM 12691 C CA . MET A 1 40 ? 1.029 14.714 -4.482 1.00 0.00 40 MET A CA 11
ATOM 12692 C C . MET A 1 40 ? 1.086 14.455 -5.979 1.00 0.00 40 MET A C 11
ATOM 12693 O O . MET A 1 40 ? 0.215 13.784 -6.527 1.00 0.00 40 MET A O 11
ATOM 12707 N N . ASP A 1 41 ? 2.129 14.960 -6.639 1.00 0.00 41 ASP A N 11
ATOM 12708 C CA . ASP A 1 41 ? 2.285 14.736 -8.068 1.00 0.00 41 ASP A CA 11
ATOM 12709 C C . ASP A 1 41 ? 2.166 13.244 -8.342 1.00 0.00 41 ASP A C 11
ATOM 12710 O O . ASP A 1 41 ? 1.544 12.819 -9.314 1.00 0.00 41 ASP A O 11
ATOM 12719 N N . GLN A 1 42 ? 2.747 12.458 -7.442 1.00 0.00 42 GLN A N 11
ATOM 12720 C CA . GLN A 1 42 ? 2.695 11.009 -7.529 1.00 0.00 42 GLN A CA 11
ATOM 12721 C C . GLN A 1 42 ? 1.435 10.485 -6.842 1.00 0.00 42 GLN A C 11
ATOM 12722 O O . GLN A 1 42 ? 0.803 9.540 -7.315 1.00 0.00 42 GLN A O 11
ATOM 12736 N N . ILE A 1 43 ? 1.081 11.108 -5.716 1.00 0.00 43 ILE A N 11
ATOM 12737 C CA . ILE A 1 43 ? -0.098 10.703 -4.952 1.00 0.00 43 ILE A CA 11
ATOM 12738 C C . ILE A 1 43 ? -1.371 10.835 -5.776 1.00 0.00 43 ILE A C 11
ATOM 12739 O O . ILE A 1 43 ? -2.119 9.873 -5.947 1.00 0.00 43 ILE A O 11
ATOM 12755 N N . LEU A 1 44 ? -1.600 12.028 -6.289 1.00 0.00 44 LEU A N 11
ATOM 12756 C CA . LEU A 1 44 ? -2.782 12.300 -7.102 1.00 0.00 44 LEU A CA 11
ATOM 12757 C C . LEU A 1 44 ? -2.778 11.449 -8.370 1.00 0.00 44 LEU A C 11
ATOM 12758 O O . LEU A 1 44 ? -3.830 11.011 -8.835 1.00 0.00 44 LEU A O 11
ATOM 12774 N N . GLU A 1 45 ? -1.590 11.206 -8.918 1.00 0.00 45 GLU A N 11
ATOM 12775 C CA . GLU A 1 45 ? -1.461 10.393 -10.122 1.00 0.00 45 GLU A CA 11
ATOM 12776 C C . GLU A 1 45 ? -2.071 9.016 -9.896 1.00 0.00 45 GLU A C 11
ATOM 12777 O O . GLU A 1 45 ? -2.499 8.348 -10.837 1.00 0.00 45 GLU A O 11
ATOM 12789 N N . ALA A 1 46 ? -2.119 8.607 -8.633 1.00 0.00 46 ALA A N 11
ATOM 12790 C CA . ALA A 1 46 ? -2.689 7.326 -8.264 1.00 0.00 46 ALA A CA 11
ATOM 12791 C C . ALA A 1 46 ? -4.198 7.374 -8.416 1.00 0.00 46 ALA A C 11
ATOM 12792 O O . ALA A 1 46 ? -4.828 6.403 -8.835 1.00 0.00 46 ALA A O 11
ATOM 12799 N N . GLY A 1 47 ? -4.772 8.524 -8.079 1.00 0.00 47 GLY A N 11
ATOM 12800 C CA . GLY A 1 47 ? -6.203 8.693 -8.189 1.00 0.00 47 GLY A CA 11
ATOM 12801 C C . GLY A 1 47 ? -6.858 9.018 -6.860 1.00 0.00 47 GLY A C 11
ATOM 12802 O O . GLY A 1 47 ? -8.010 9.450 -6.822 1.00 0.00 47 GLY A O 11
ATOM 12806 N N . LEU A 1 48 ? -6.129 8.811 -5.766 1.00 0.00 48 LEU A N 11
ATOM 12807 C CA . LEU A 1 48 ? -6.666 9.089 -4.439 1.00 0.00 48 LEU A CA 11
ATOM 12808 C C . LEU A 1 48 ? -6.598 10.582 -4.114 1.00 0.00 48 LEU A C 11
ATOM 12809 O O . LEU A 1 48 ? -5.852 11.334 -4.740 1.00 0.00 48 LEU A O 11
ATOM 12825 N N . THR A 1 49 ? -7.389 11.001 -3.132 1.00 0.00 49 THR A N 11
ATOM 12826 C CA . THR A 1 49 ? -7.426 12.399 -2.720 1.00 0.00 49 THR A CA 11
ATOM 12827 C C . THR A 1 49 ? -6.812 12.577 -1.337 1.00 0.00 49 THR A C 11
ATOM 12828 O O . THR A 1 49 ? -6.330 13.656 -0.992 1.00 0.00 49 THR A O 11
ATOM 12839 N N . ALA A 1 50 ? -6.827 11.506 -0.556 1.00 0.00 50 ALA A N 11
ATOM 12840 C CA . ALA A 1 50 ? -6.264 11.530 0.787 1.00 0.00 50 ALA A CA 11
ATOM 12841 C C . ALA A 1 50 ? -4.750 11.379 0.731 1.00 0.00 50 ALA A C 11
ATOM 12842 O O . ALA A 1 50 ? -4.172 11.275 -0.350 1.00 0.00 50 ALA A O 11
ATOM 12849 N N . LEU A 1 51 ? -4.107 11.379 1.892 1.00 0.00 51 LEU A N 11
ATOM 12850 C CA . LEU A 1 51 ? -2.657 11.252 1.944 1.00 0.00 51 LEU A CA 11
ATOM 12851 C C . LEU A 1 51 ? -2.215 9.789 1.988 1.00 0.00 51 LEU A C 11
ATOM 12852 O O . LEU A 1 51 ? -1.487 9.339 1.105 1.00 0.00 51 LEU A O 11
ATOM 12868 N N . PRO A 1 52 ? -2.630 9.026 3.016 1.00 0.00 52 PRO A N 11
ATOM 12869 C CA . PRO A 1 52 ? -2.246 7.611 3.161 1.00 0.00 52 PRO A CA 11
ATOM 12870 C C . PRO A 1 52 ? -2.823 6.699 2.071 1.00 0.00 52 PRO A C 11
ATOM 12871 O O . PRO A 1 52 ? -3.387 5.649 2.375 1.00 0.00 52 PRO A O 11
ATOM 12882 N N . GLY A 1 53 ? -2.668 7.087 0.806 1.00 0.00 53 GLY A N 11
ATOM 12883 C CA . GLY A 1 53 ? -3.173 6.276 -0.287 1.00 0.00 53 GLY A CA 11
ATOM 12884 C C . GLY A 1 53 ? -2.320 5.050 -0.544 1.00 0.00 53 GLY A C 11
ATOM 12885 O O . GLY A 1 53 ? -1.102 5.083 -0.366 1.00 0.00 53 GLY A O 11
ATOM 12889 N N . LEU A 1 54 ? -2.961 3.965 -0.964 1.00 0.00 54 LEU A N 11
ATOM 12890 C CA . LEU A 1 54 ? -2.260 2.722 -1.249 1.00 0.00 54 LEU A CA 11
ATOM 12891 C C . LEU A 1 54 ? -2.781 2.115 -2.543 1.00 0.00 54 LEU A C 11
ATOM 12892 O O . LEU A 1 54 ? -3.862 1.526 -2.569 1.00 0.00 54 LEU A O 11
ATOM 12908 N N . ALA A 1 55 ? -2.022 2.271 -3.623 1.00 0.00 55 ALA A N 11
ATOM 12909 C CA . ALA A 1 55 ? -2.440 1.740 -4.911 1.00 0.00 55 ALA A CA 11
ATOM 12910 C C . ALA A 1 55 ? -1.781 0.398 -5.197 1.00 0.00 55 ALA A C 11
ATOM 12911 O O . ALA A 1 55 ? -0.557 0.282 -5.190 1.00 0.00 55 ALA A O 11
ATOM 12918 N N . VAL A 1 56 ? -2.599 -0.617 -5.449 1.00 0.00 56 VAL A N 11
ATOM 12919 C CA . VAL A 1 56 ? -2.091 -1.950 -5.736 1.00 0.00 56 VAL A CA 11
ATOM 12920 C C . VAL A 1 56 ? -2.514 -2.421 -7.115 1.00 0.00 56 VAL A C 11
ATOM 12921 O O . VAL A 1 56 ? -3.639 -2.183 -7.552 1.00 0.00 56 VAL A O 11
ATOM 12934 N N . ASP A 1 57 ? -1.596 -3.093 -7.796 1.00 0.00 57 ASP A N 11
ATOM 12935 C CA . ASP A 1 57 ? -1.855 -3.606 -9.139 1.00 0.00 57 ASP A CA 11
ATOM 12936 C C . ASP A 1 57 ? -2.468 -2.527 -10.031 1.00 0.00 57 ASP A C 11
ATOM 12937 O O . ASP A 1 57 ? -3.178 -2.832 -10.990 1.00 0.00 57 ASP A O 11
ATOM 12946 N N . GLY A 1 58 ? -2.195 -1.265 -9.707 1.00 0.00 58 GLY A N 11
ATOM 12947 C CA . GLY A 1 58 ? -2.732 -0.165 -10.487 1.00 0.00 58 GLY A CA 11
ATOM 12948 C C . GLY A 1 58 ? -4.154 0.181 -10.095 1.00 0.00 58 GLY A C 11
ATOM 12949 O O . GLY A 1 58 ? -4.915 0.720 -10.899 1.00 0.00 58 GLY A O 11
ATOM 12953 N N . GLU A 1 59 ? -4.513 -0.128 -8.854 1.00 0.00 59 GLU A N 11
ATOM 12954 C CA . GLU A 1 59 ? -5.851 0.150 -8.350 1.00 0.00 59 GLU A CA 11
ATOM 12955 C C . GLU A 1 59 ? -5.789 0.651 -6.913 1.00 0.00 59 GLU A C 11
ATOM 12956 O O . GLU A 1 59 ? -5.574 -0.124 -5.983 1.00 0.00 59 GLU A O 11
ATOM 12968 N N . LEU A 1 60 ? -5.981 1.954 -6.739 1.00 0.00 60 LEU A N 11
ATOM 12969 C CA . LEU A 1 60 ? -5.946 2.554 -5.409 1.00 0.00 60 LEU A CA 11
ATOM 12970 C C . LEU A 1 60 ? -7.334 2.560 -4.785 1.00 0.00 60 LEU A C 11
ATOM 12971 O O . LEU A 1 60 ? -8.305 3.005 -5.399 1.00 0.00 60 LEU A O 11
ATOM 12987 N N . LYS A 1 61 ? -7.424 2.052 -3.561 1.00 0.00 61 LYS A N 11
ATOM 12988 C CA . LYS A 1 61 ? -8.700 1.992 -2.859 1.00 0.00 61 LYS A CA 11
ATOM 12989 C C . LYS A 1 61 ? -8.537 2.179 -1.350 1.00 0.00 61 LYS A C 11
ATOM 12990 O O . LYS A 1 61 ? -9.516 2.101 -0.608 1.00 0.00 61 LYS A O 11
ATOM 13009 N N . ILE A 1 62 ? -7.312 2.431 -0.891 1.00 0.00 62 ILE A N 11
ATOM 13010 C CA . ILE A 1 62 ? -7.074 2.625 0.536 1.00 0.00 62 ILE A CA 11
ATOM 13011 C C . ILE A 1 62 ? -6.300 3.912 0.790 1.00 0.00 62 ILE A C 11
ATOM 13012 O O . ILE A 1 62 ? -5.089 3.971 0.581 1.00 0.00 62 ILE A O 11
ATOM 13028 N N . MET A 1 63 ? -7.007 4.941 1.245 1.00 0.00 63 MET A N 11
ATOM 13029 C CA . MET A 1 63 ? -6.379 6.226 1.525 1.00 0.00 63 MET A CA 11
ATOM 13030 C C . MET A 1 63 ? -7.041 6.930 2.704 1.00 0.00 63 MET A C 11
ATOM 13031 O O . MET A 1 63 ? -8.155 6.590 3.102 1.00 0.00 63 MET A O 11
ATOM 13045 N N . GLY A 1 64 ? -6.335 7.908 3.261 1.00 0.00 64 GLY A N 11
ATOM 13046 C CA . GLY A 1 64 ? -6.855 8.645 4.400 1.00 0.00 64 GLY A CA 11
ATOM 13047 C C . GLY A 1 64 ? -6.657 7.898 5.707 1.00 0.00 64 GLY A C 11
ATOM 13048 O O . GLY A 1 64 ? -6.911 8.435 6.784 1.00 0.00 64 GLY A O 11
ATOM 13052 N N . ARG A 1 65 ? -6.200 6.653 5.600 1.00 0.00 65 ARG A N 11
ATOM 13053 C CA . ARG A 1 65 ? -5.957 5.799 6.760 1.00 0.00 65 ARG A CA 11
ATOM 13054 C C . ARG A 1 65 ? -5.671 4.376 6.295 1.00 0.00 65 ARG A C 11
ATOM 13055 O O . ARG A 1 65 ? -6.584 3.651 5.899 1.00 0.00 65 ARG A O 11
ATOM 13076 N N . VAL A 1 66 ? -4.403 3.984 6.325 1.00 0.00 66 VAL A N 11
ATOM 13077 C CA . VAL A 1 66 ? -4.016 2.653 5.886 1.00 0.00 66 VAL A CA 11
ATOM 13078 C C . VAL A 1 66 ? -4.553 1.577 6.829 1.00 0.00 66 VAL A C 11
ATOM 13079 O O . VAL A 1 66 ? -4.758 1.825 8.018 1.00 0.00 66 VAL A O 11
ATOM 13092 N N . ALA A 1 67 ? -4.782 0.385 6.289 1.00 0.00 67 ALA A N 11
ATOM 13093 C CA . ALA A 1 67 ? -5.297 -0.728 7.079 1.00 0.00 67 ALA A CA 11
ATOM 13094 C C . ALA A 1 67 ? -4.189 -1.395 7.886 1.00 0.00 67 ALA A C 11
ATOM 13095 O O . ALA A 1 67 ? -3.028 -0.992 7.818 1.00 0.00 67 ALA A O 11
ATOM 13102 N N . SER A 1 68 ? -4.557 -2.420 8.650 1.00 0.00 68 SER A N 11
ATOM 13103 C CA . SER A 1 68 ? -3.594 -3.146 9.473 1.00 0.00 68 SER A CA 11
ATOM 13104 C C . SER A 1 68 ? -3.250 -4.494 8.848 1.00 0.00 68 SER A C 11
ATOM 13105 O O . SER A 1 68 ? -3.617 -4.773 7.707 1.00 0.00 68 SER A O 11
ATOM 13113 N N . LYS A 1 69 ? -2.542 -5.326 9.605 1.00 0.00 69 LYS A N 11
ATOM 13114 C CA . LYS A 1 69 ? -2.144 -6.646 9.125 1.00 0.00 69 LYS A CA 11
ATOM 13115 C C . LYS A 1 69 ? -3.363 -7.539 8.905 1.00 0.00 69 LYS A C 11
ATOM 13116 O O . LYS A 1 69 ? -3.556 -8.083 7.818 1.00 0.00 69 LYS A O 11
ATOM 13135 N N . GLU A 1 70 ? -4.184 -7.684 9.939 1.00 0.00 70 GLU A N 11
ATOM 13136 C CA . GLU A 1 70 ? -5.382 -8.508 9.847 1.00 0.00 70 GLU A CA 11
ATOM 13137 C C . GLU A 1 70 ? -6.337 -7.953 8.796 1.00 0.00 70 GLU A C 11
ATOM 13138 O O . GLU A 1 70 ? -7.090 -8.698 8.170 1.00 0.00 70 GLU A O 11
ATOM 13150 N N . GLU A 1 71 ? -6.299 -6.636 8.608 1.00 0.00 71 GLU A N 11
ATOM 13151 C CA . GLU A 1 71 ? -7.161 -5.976 7.633 1.00 0.00 71 GLU A CA 11
ATOM 13152 C C . GLU A 1 71 ? -6.688 -6.251 6.209 1.00 0.00 71 GLU A C 11
ATOM 13153 O O . GLU A 1 71 ? -7.472 -6.665 5.355 1.00 0.00 71 GLU A O 11
ATOM 13165 N N . ILE A 1 72 ? -5.403 -6.018 5.956 1.00 0.00 72 ILE A N 11
ATOM 13166 C CA . ILE A 1 72 ? -4.836 -6.241 4.631 1.00 0.00 72 ILE A CA 11
ATOM 13167 C C . ILE A 1 72 ? -4.972 -7.704 4.218 1.00 0.00 72 ILE A C 11
ATOM 13168 O O . ILE A 1 72 ? -5.323 -8.008 3.079 1.00 0.00 72 ILE A O 11
ATOM 13184 N N . LYS A 1 73 ? -4.698 -8.608 5.154 1.00 0.00 73 LYS A N 11
ATOM 13185 C CA . LYS A 1 73 ? -4.797 -10.038 4.886 1.00 0.00 73 LYS A CA 11
ATOM 13186 C C . LYS A 1 73 ? -6.243 -10.436 4.610 1.00 0.00 73 LYS A C 11
ATOM 13187 O O . LYS A 1 73 ? -6.508 -11.359 3.838 1.00 0.00 73 LYS A O 11
ATOM 13206 N N . LYS A 1 74 ? -7.173 -9.733 5.245 1.00 0.00 74 LYS A N 11
ATOM 13207 C CA . LYS A 1 74 ? -8.594 -10.006 5.069 1.00 0.00 74 LYS A CA 11
ATOM 13208 C C . LYS A 1 74 ? -9.063 -9.559 3.689 1.00 0.00 74 LYS A C 11
ATOM 13209 O O . LYS A 1 74 ? -9.993 -10.132 3.122 1.00 0.00 74 LYS A O 11
ATOM 13228 N N . ILE A 1 75 ? -8.405 -8.537 3.150 1.00 0.00 75 ILE A N 11
ATOM 13229 C CA . ILE A 1 75 ? -8.743 -8.018 1.835 1.00 0.00 75 ILE A CA 11
ATOM 13230 C C . ILE A 1 75 ? -8.226 -8.955 0.753 1.00 0.00 75 ILE A C 11
ATOM 13231 O O . ILE A 1 75 ? -8.872 -9.156 -0.276 1.00 0.00 75 ILE A O 11
ATOM 13247 N N . LEU A 1 76 ? -7.051 -9.523 0.996 1.00 0.00 76 LEU A N 11
ATOM 13248 C CA . LEU A 1 76 ? -6.435 -10.437 0.047 1.00 0.00 76 LEU A CA 11
ATOM 13249 C C . LEU A 1 76 ? -7.045 -11.831 0.159 1.00 0.00 76 LEU A C 11
ATOM 13250 O O . LEU A 1 76 ? -7.536 -12.386 -0.824 1.00 0.00 76 LEU A O 11
ATOM 13266 N N . SER A 1 77 ? -7.012 -12.392 1.363 1.00 0.00 77 SER A N 11
ATOM 13267 C CA . SER A 1 77 ? -7.562 -13.722 1.602 1.00 0.00 77 SER A CA 11
ATOM 13268 C C . SER A 1 77 ? -9.086 -13.682 1.641 1.00 0.00 77 SER A C 11
ATOM 13269 O O . SER A 1 77 ? -9.709 -13.881 0.577 1.00 0.00 77 SER A O 11
ATOM 13278 N N . MET A 1 1 ? 4.011 -10.872 -8.290 1.00 0.00 1 MET A N 12
ATOM 13279 C CA . MET A 1 1 ? 4.584 -9.504 -8.399 1.00 0.00 1 MET A CA 12
ATOM 13280 C C . MET A 1 1 ? 3.491 -8.442 -8.362 1.00 0.00 1 MET A C 12
ATOM 13281 O O . MET A 1 1 ? 3.189 -7.819 -9.380 1.00 0.00 1 MET A O 12
ATOM 13297 N N . MET A 1 2 ? 2.896 -8.229 -7.187 1.00 0.00 2 MET A N 12
ATOM 13298 C CA . MET A 1 2 ? 1.844 -7.229 -7.056 1.00 0.00 2 MET A CA 12
ATOM 13299 C C . MET A 1 2 ? 2.434 -5.820 -6.992 1.00 0.00 2 MET A C 12
ATOM 13300 O O . MET A 1 2 ? 3.117 -5.465 -6.032 1.00 0.00 2 MET A O 12
ATOM 13314 N N . LYS A 1 3 ? 2.161 -5.015 -8.015 1.00 0.00 3 LYS A N 12
ATOM 13315 C CA . LYS A 1 3 ? 2.662 -3.645 -8.057 1.00 0.00 3 LYS A CA 12
ATOM 13316 C C . LYS A 1 3 ? 1.964 -2.805 -7.001 1.00 0.00 3 LYS A C 12
ATOM 13317 O O . LYS A 1 3 ? 0.823 -2.382 -7.180 1.00 0.00 3 LYS A O 12
ATOM 13336 N N . ILE A 1 4 ? 2.651 -2.588 -5.888 1.00 0.00 4 ILE A N 12
ATOM 13337 C CA . ILE A 1 4 ? 2.093 -1.821 -4.786 1.00 0.00 4 ILE A CA 12
ATOM 13338 C C . ILE A 1 4 ? 2.778 -0.469 -4.627 1.00 0.00 4 ILE A C 12
ATOM 13339 O O . ILE A 1 4 ? 4.002 -0.365 -4.667 1.00 0.00 4 ILE A O 12
ATOM 13355 N N . GLN A 1 5 ? 1.966 0.559 -4.425 1.00 0.00 5 GLN A N 12
ATOM 13356 C CA . GLN A 1 5 ? 2.462 1.914 -4.227 1.00 0.00 5 GLN A CA 12
ATOM 13357 C C . GLN A 1 5 ? 2.200 2.343 -2.789 1.00 0.00 5 GLN A C 12
ATOM 13358 O O . GLN A 1 5 ? 1.174 1.982 -2.214 1.00 0.00 5 GLN A O 12
ATOM 13372 N N . ILE A 1 6 ? 3.119 3.109 -2.207 1.00 0.00 6 ILE A N 12
ATOM 13373 C CA . ILE A 1 6 ? 2.955 3.561 -0.832 1.00 0.00 6 ILE A CA 12
ATOM 13374 C C . ILE A 1 6 ? 3.110 5.068 -0.750 1.00 0.00 6 ILE A C 12
ATOM 13375 O O . ILE A 1 6 ? 4.225 5.593 -0.770 1.00 0.00 6 ILE A O 12
ATOM 13391 N N . TYR A 1 7 ? 1.984 5.766 -0.687 1.00 0.00 7 TYR A N 12
ATOM 13392 C CA . TYR A 1 7 ? 1.998 7.214 -0.634 1.00 0.00 7 TYR A CA 12
ATOM 13393 C C . TYR A 1 7 ? 1.947 7.736 0.793 1.00 0.00 7 TYR A C 12
ATOM 13394 O O . TYR A 1 7 ? 0.974 7.526 1.516 1.00 0.00 7 TYR A O 12
ATOM 13412 N N . GLY A 1 8 ? 3.019 8.420 1.186 1.00 0.00 8 GLY A N 12
ATOM 13413 C CA . GLY A 1 8 ? 3.106 8.974 2.524 1.00 0.00 8 GLY A CA 12
ATOM 13414 C C . GLY A 1 8 ? 4.379 9.770 2.733 1.00 0.00 8 GLY A C 12
ATOM 13415 O O . GLY A 1 8 ? 4.416 10.972 2.473 1.00 0.00 8 GLY A O 12
ATOM 13419 N N . THR A 1 9 ? 5.428 9.096 3.197 1.00 0.00 9 THR A N 12
ATOM 13420 C CA . THR A 1 9 ? 6.715 9.744 3.435 1.00 0.00 9 THR A CA 12
ATOM 13421 C C . THR A 1 9 ? 6.553 11.035 4.233 1.00 0.00 9 THR A C 12
ATOM 13422 O O . THR A 1 9 ? 7.341 11.969 4.086 1.00 0.00 9 THR A O 12
ATOM 13433 N N . GLY A 1 10 ? 5.527 11.080 5.075 1.00 0.00 10 GLY A N 12
ATOM 13434 C CA . GLY A 1 10 ? 5.281 12.261 5.882 1.00 0.00 10 GLY A CA 12
ATOM 13435 C C . GLY A 1 10 ? 3.869 12.305 6.430 1.00 0.00 10 GLY A C 12
ATOM 13436 O O . GLY A 1 10 ? 2.913 12.520 5.685 1.00 0.00 10 GLY A O 12
ATOM 13440 N N . CYS A 1 11 ? 3.738 12.099 7.736 1.00 0.00 11 CYS A N 12
ATOM 13441 C CA . CYS A 1 11 ? 2.432 12.114 8.383 1.00 0.00 11 CYS A CA 12
ATOM 13442 C C . CYS A 1 11 ? 1.517 11.046 7.792 1.00 0.00 11 CYS A C 12
ATOM 13443 O O . CYS A 1 11 ? 0.294 11.184 7.809 1.00 0.00 11 CYS A O 12
ATOM 13451 N N . ALA A 1 12 ? 2.117 9.979 7.271 1.00 0.00 12 ALA A N 12
ATOM 13452 C CA . ALA A 1 12 ? 1.355 8.888 6.678 1.00 0.00 12 ALA A CA 12
ATOM 13453 C C . ALA A 1 12 ? 1.716 7.556 7.328 1.00 0.00 12 ALA A C 12
ATOM 13454 O O . ALA A 1 12 ? 2.892 7.232 7.490 1.00 0.00 12 ALA A O 12
ATOM 13461 N N . ASN A 1 13 ? 0.696 6.784 7.694 1.00 0.00 13 ASN A N 12
ATOM 13462 C CA . ASN A 1 13 ? 0.900 5.481 8.323 1.00 0.00 13 ASN A CA 12
ATOM 13463 C C . ASN A 1 13 ? 1.324 4.421 7.304 1.00 0.00 13 ASN A C 12
ATOM 13464 O O . ASN A 1 13 ? 1.176 3.223 7.547 1.00 0.00 13 ASN A O 12
ATOM 13475 N N . CYS A 1 14 ? 1.850 4.863 6.163 1.00 0.00 14 CYS A N 12
ATOM 13476 C CA . CYS A 1 14 ? 2.290 3.947 5.110 1.00 0.00 14 CYS A CA 12
ATOM 13477 C C . CYS A 1 14 ? 3.224 2.879 5.666 1.00 0.00 14 CYS A C 12
ATOM 13478 O O . CYS A 1 14 ? 3.291 1.765 5.148 1.00 0.00 14 CYS A O 12
ATOM 13486 N N . GLN A 1 15 ? 3.942 3.232 6.721 1.00 0.00 15 GLN A N 12
ATOM 13487 C CA . GLN A 1 15 ? 4.876 2.323 7.361 1.00 0.00 15 GLN A CA 12
ATOM 13488 C C . GLN A 1 15 ? 4.166 1.058 7.844 1.00 0.00 15 GLN A C 12
ATOM 13489 O O . GLN A 1 15 ? 4.724 -0.039 7.795 1.00 0.00 15 GLN A O 12
ATOM 13503 N N . MET A 1 16 ? 2.933 1.221 8.312 1.00 0.00 16 MET A N 12
ATOM 13504 C CA . MET A 1 16 ? 2.147 0.098 8.810 1.00 0.00 16 MET A CA 12
ATOM 13505 C C . MET A 1 16 ? 1.753 -0.849 7.680 1.00 0.00 16 MET A C 12
ATOM 13506 O O . MET A 1 16 ? 1.955 -2.060 7.774 1.00 0.00 16 MET A O 12
ATOM 13520 N N . LEU A 1 17 ? 1.188 -0.293 6.614 1.00 0.00 17 LEU A N 12
ATOM 13521 C CA . LEU A 1 17 ? 0.766 -1.094 5.472 1.00 0.00 17 LEU A CA 12
ATOM 13522 C C . LEU A 1 17 ? 1.974 -1.611 4.704 1.00 0.00 17 LEU A C 12
ATOM 13523 O O . LEU A 1 17 ? 1.934 -2.687 4.111 1.00 0.00 17 LEU A O 12
ATOM 13539 N N . GLU A 1 18 ? 3.045 -0.836 4.718 1.00 0.00 18 GLU A N 12
ATOM 13540 C CA . GLU A 1 18 ? 4.271 -1.231 4.011 1.00 0.00 18 GLU A CA 12
ATOM 13541 C C . GLU A 1 18 ? 4.784 -2.573 4.532 1.00 0.00 18 GLU A C 12
ATOM 13542 O O . GLU A 1 18 ? 5.213 -3.427 3.757 1.00 0.00 18 GLU A O 12
ATOM 13554 N N . LYS A 1 19 ? 4.749 -2.746 5.851 1.00 0.00 19 LYS A N 12
ATOM 13555 C CA . LYS A 1 19 ? 5.223 -3.977 6.478 1.00 0.00 19 LYS A CA 12
ATOM 13556 C C . LYS A 1 19 ? 4.262 -5.149 6.263 1.00 0.00 19 LYS A C 12
ATOM 13557 O O . LYS A 1 19 ? 4.697 -6.270 5.999 1.00 0.00 19 LYS A O 12
ATOM 13576 N N . ASN A 1 20 ? 2.961 -4.898 6.393 1.00 0.00 20 ASN A N 12
ATOM 13577 C CA . ASN A 1 20 ? 1.969 -5.965 6.230 1.00 0.00 20 ASN A CA 12
ATOM 13578 C C . ASN A 1 20 ? 1.777 -6.338 4.765 1.00 0.00 20 ASN A C 12
ATOM 13579 O O . ASN A 1 20 ? 1.537 -7.502 4.440 1.00 0.00 20 ASN A O 12
ATOM 13590 N N . ALA A 1 21 ? 1.876 -5.354 3.884 1.00 0.00 21 ALA A N 12
ATOM 13591 C CA . ALA A 1 21 ? 1.704 -5.590 2.457 1.00 0.00 21 ALA A CA 12
ATOM 13592 C C . ALA A 1 21 ? 2.822 -6.468 1.894 1.00 0.00 21 ALA A C 12
ATOM 13593 O O . ALA A 1 21 ? 2.556 -7.455 1.211 1.00 0.00 21 ALA A O 12
ATOM 13600 N N . ARG A 1 22 ? 4.071 -6.105 2.176 1.00 0.00 22 ARG A N 12
ATOM 13601 C CA . ARG A 1 22 ? 5.217 -6.864 1.688 1.00 0.00 22 ARG A CA 12
ATOM 13602 C C . ARG A 1 22 ? 5.188 -8.303 2.191 1.00 0.00 22 ARG A C 12
ATOM 13603 O O . ARG A 1 22 ? 5.440 -9.238 1.430 1.00 0.00 22 ARG A O 12
ATOM 13624 N N . GLU A 1 23 ? 4.891 -8.481 3.472 1.00 0.00 23 GLU A N 12
ATOM 13625 C CA . GLU A 1 23 ? 4.844 -9.815 4.055 1.00 0.00 23 GLU A CA 12
ATOM 13626 C C . GLU A 1 23 ? 3.609 -10.576 3.579 1.00 0.00 23 GLU A C 12
ATOM 13627 O O . GLU A 1 23 ? 3.711 -11.713 3.125 1.00 0.00 23 GLU A O 12
ATOM 13639 N N . ALA A 1 24 ? 2.447 -9.945 3.685 1.00 0.00 24 ALA A N 12
ATOM 13640 C CA . ALA A 1 24 ? 1.197 -10.573 3.270 1.00 0.00 24 ALA A CA 12
ATOM 13641 C C . ALA A 1 24 ? 1.193 -10.889 1.777 1.00 0.00 24 ALA A C 12
ATOM 13642 O O . ALA A 1 24 ? 0.904 -12.015 1.378 1.00 0.00 24 ALA A O 12
ATOM 13649 N N . VAL A 1 25 ? 1.504 -9.892 0.954 1.00 0.00 25 VAL A N 12
ATOM 13650 C CA . VAL A 1 25 ? 1.519 -10.083 -0.495 1.00 0.00 25 VAL A CA 12
ATOM 13651 C C . VAL A 1 25 ? 2.403 -11.276 -0.881 1.00 0.00 25 VAL A C 12
ATOM 13652 O O . VAL A 1 25 ? 1.945 -12.201 -1.553 1.00 0.00 25 VAL A O 12
ATOM 13665 N N . LYS A 1 26 ? 3.656 -11.258 -0.444 1.00 0.00 26 LYS A N 12
ATOM 13666 C CA . LYS A 1 26 ? 4.588 -12.344 -0.731 1.00 0.00 26 LYS A CA 12
ATOM 13667 C C . LYS A 1 26 ? 4.170 -13.632 -0.018 1.00 0.00 26 LYS A C 12
ATOM 13668 O O . LYS A 1 26 ? 4.158 -14.706 -0.619 1.00 0.00 26 LYS A O 12
ATOM 13687 N N . GLU A 1 27 ? 3.836 -13.519 1.267 1.00 0.00 27 GLU A N 12
ATOM 13688 C CA . GLU A 1 27 ? 3.428 -14.679 2.059 1.00 0.00 27 GLU A CA 12
ATOM 13689 C C . GLU A 1 27 ? 2.209 -15.366 1.451 1.00 0.00 27 GLU A C 12
ATOM 13690 O O . GLU A 1 27 ? 2.178 -16.589 1.319 1.00 0.00 27 GLU A O 12
ATOM 13702 N N . LEU A 1 28 ? 1.206 -14.574 1.076 1.00 0.00 28 LEU A N 12
ATOM 13703 C CA . LEU A 1 28 ? -0.011 -15.119 0.476 1.00 0.00 28 LEU A CA 12
ATOM 13704 C C . LEU A 1 28 ? 0.325 -16.034 -0.698 1.00 0.00 28 LEU A C 12
ATOM 13705 O O . LEU A 1 28 ? -0.472 -16.890 -1.081 1.00 0.00 28 LEU A O 12
ATOM 13721 N N . GLY A 1 29 ? 1.515 -15.850 -1.264 1.00 0.00 29 GLY A N 12
ATOM 13722 C CA . GLY A 1 29 ? 1.941 -16.666 -2.384 1.00 0.00 29 GLY A CA 12
ATOM 13723 C C . GLY A 1 29 ? 2.084 -15.867 -3.663 1.00 0.00 29 GLY A C 12
ATOM 13724 O O . GLY A 1 29 ? 1.558 -16.252 -4.707 1.00 0.00 29 GLY A O 12
ATOM 13728 N N . ILE A 1 30 ? 2.804 -14.752 -3.582 1.00 0.00 30 ILE A N 12
ATOM 13729 C CA . ILE A 1 30 ? 3.021 -13.899 -4.742 1.00 0.00 30 ILE A CA 12
ATOM 13730 C C . ILE A 1 30 ? 3.835 -12.663 -4.378 1.00 0.00 30 ILE A C 12
ATOM 13731 O O . ILE A 1 30 ? 3.446 -11.873 -3.518 1.00 0.00 30 ILE A O 12
ATOM 13747 N N . ASP A 1 31 ? 4.961 -12.505 -5.057 1.00 0.00 31 ASP A N 12
ATOM 13748 C CA . ASP A 1 31 ? 5.846 -11.373 -4.840 1.00 0.00 31 ASP A CA 12
ATOM 13749 C C . ASP A 1 31 ? 5.139 -10.073 -5.192 1.00 0.00 31 ASP A C 12
ATOM 13750 O O . ASP A 1 31 ? 4.099 -10.082 -5.847 1.00 0.00 31 ASP A O 12
ATOM 13759 N N . ALA A 1 32 ? 5.702 -8.959 -4.750 1.00 0.00 32 ALA A N 12
ATOM 13760 C CA . ALA A 1 32 ? 5.128 -7.661 -5.022 1.00 0.00 32 ALA A CA 12
ATOM 13761 C C . ALA A 1 32 ? 6.210 -6.606 -5.004 1.00 0.00 32 ALA A C 12
ATOM 13762 O O . ALA A 1 32 ? 7.220 -6.751 -4.315 1.00 0.00 32 ALA A O 12
ATOM 13769 N N . GLU A 1 33 ? 6.005 -5.545 -5.762 1.00 0.00 33 GLU A N 12
ATOM 13770 C CA . GLU A 1 33 ? 6.983 -4.480 -5.818 1.00 0.00 33 GLU A CA 12
ATOM 13771 C C . GLU A 1 33 ? 6.424 -3.225 -5.170 1.00 0.00 33 GLU A C 12
ATOM 13772 O O . GLU A 1 33 ? 5.465 -2.634 -5.665 1.00 0.00 33 GLU A O 12
ATOM 13784 N N . PHE A 1 34 ? 7.014 -2.834 -4.054 1.00 0.00 34 PHE A N 12
ATOM 13785 C CA . PHE A 1 34 ? 6.554 -1.661 -3.334 1.00 0.00 34 PHE A CA 12
ATOM 13786 C C . PHE A 1 34 ? 7.419 -0.448 -3.629 1.00 0.00 34 PHE A C 12
ATOM 13787 O O . PHE A 1 34 ? 8.565 -0.357 -3.187 1.00 0.00 34 PHE A O 12
ATOM 13804 N N . GLU A 1 35 ? 6.847 0.488 -4.374 1.00 0.00 35 GLU A N 12
ATOM 13805 C CA . GLU A 1 35 ? 7.542 1.717 -4.732 1.00 0.00 35 GLU A CA 12
ATOM 13806 C C . GLU A 1 35 ? 6.970 2.893 -3.951 1.00 0.00 35 GLU A C 12
ATOM 13807 O O . GLU A 1 35 ? 5.833 3.309 -4.180 1.00 0.00 35 GLU A O 12
ATOM 13819 N N . LYS A 1 36 ? 7.761 3.422 -3.026 1.00 0.00 36 LYS A N 12
ATOM 13820 C CA . LYS A 1 36 ? 7.326 4.546 -2.209 1.00 0.00 36 LYS A CA 12
ATOM 13821 C C . LYS A 1 36 ? 7.566 5.864 -2.935 1.00 0.00 36 LYS A C 12
ATOM 13822 O O . LYS A 1 36 ? 8.617 6.070 -3.541 1.00 0.00 36 LYS A O 12
ATOM 13841 N N . ILE A 1 37 ? 6.584 6.753 -2.865 1.00 0.00 37 ILE A N 12
ATOM 13842 C CA . ILE A 1 37 ? 6.685 8.056 -3.513 1.00 0.00 37 ILE A CA 12
ATOM 13843 C C . ILE A 1 37 ? 6.745 9.162 -2.460 1.00 0.00 37 ILE A C 12
ATOM 13844 O O . ILE A 1 37 ? 6.417 8.934 -1.296 1.00 0.00 37 ILE A O 12
ATOM 13860 N N . LYS A 1 38 ? 7.154 10.355 -2.868 1.00 0.00 38 LYS A N 12
ATOM 13861 C CA . LYS A 1 38 ? 7.237 11.478 -1.944 1.00 0.00 38 LYS A CA 12
ATOM 13862 C C . LYS A 1 38 ? 6.774 12.763 -2.615 1.00 0.00 38 LYS A C 12
ATOM 13863 O O . LYS A 1 38 ? 7.584 13.616 -2.978 1.00 0.00 38 LYS A O 12
ATOM 13882 N N . GLU A 1 39 ? 5.456 12.882 -2.770 1.00 0.00 39 GLU A N 12
ATOM 13883 C CA . GLU A 1 39 ? 4.825 14.049 -3.395 1.00 0.00 39 GLU A CA 12
ATOM 13884 C C . GLU A 1 39 ? 3.468 13.657 -3.971 1.00 0.00 39 GLU A C 12
ATOM 13885 O O . GLU A 1 39 ? 3.352 12.640 -4.655 1.00 0.00 39 GLU A O 12
ATOM 13897 N N . MET A 1 40 ? 2.441 14.458 -3.698 1.00 0.00 40 MET A N 12
ATOM 13898 C CA . MET A 1 40 ? 1.103 14.166 -4.203 1.00 0.00 40 MET A CA 12
ATOM 13899 C C . MET A 1 40 ? 1.113 14.055 -5.719 1.00 0.00 40 MET A C 12
ATOM 13900 O O . MET A 1 40 ? 0.315 13.318 -6.294 1.00 0.00 40 MET A O 12
ATOM 13914 N N . ASP A 1 41 ? 2.037 14.759 -6.366 1.00 0.00 41 ASP A N 12
ATOM 13915 C CA . ASP A 1 41 ? 2.145 14.686 -7.817 1.00 0.00 41 ASP A CA 12
ATOM 13916 C C . ASP A 1 41 ? 2.219 13.221 -8.224 1.00 0.00 41 ASP A C 12
ATOM 13917 O O . ASP A 1 41 ? 1.703 12.816 -9.265 1.00 0.00 41 ASP A O 12
ATOM 13926 N N . GLN A 1 42 ? 2.849 12.430 -7.360 1.00 0.00 42 GLN A N 12
ATOM 13927 C CA . GLN A 1 42 ? 2.981 11.000 -7.574 1.00 0.00 42 GLN A CA 12
ATOM 13928 C C . GLN A 1 42 ? 1.761 10.265 -7.021 1.00 0.00 42 GLN A C 12
ATOM 13929 O O . GLN A 1 42 ? 1.353 9.236 -7.558 1.00 0.00 42 GLN A O 12
ATOM 13943 N N . ILE A 1 43 ? 1.186 10.793 -5.933 1.00 0.00 43 ILE A N 12
ATOM 13944 C CA . ILE A 1 43 ? 0.024 10.162 -5.318 1.00 0.00 43 ILE A CA 12
ATOM 13945 C C . ILE A 1 43 ? -1.223 10.320 -6.181 1.00 0.00 43 ILE A C 12
ATOM 13946 O O . ILE A 1 43 ? -1.921 9.349 -6.473 1.00 0.00 43 ILE A O 12
ATOM 13962 N N . LEU A 1 44 ? -1.491 11.549 -6.582 1.00 0.00 44 LEU A N 12
ATOM 13963 C CA . LEU A 1 44 ? -2.651 11.856 -7.409 1.00 0.00 44 LEU A CA 12
ATOM 13964 C C . LEU A 1 44 ? -2.620 11.043 -8.699 1.00 0.00 44 LEU A C 12
ATOM 13965 O O . LEU A 1 44 ? -3.659 10.599 -9.189 1.00 0.00 44 LEU A O 12
ATOM 13981 N N . GLU A 1 45 ? -1.420 10.835 -9.236 1.00 0.00 45 GLU A N 12
ATOM 13982 C CA . GLU A 1 45 ? -1.260 10.057 -10.461 1.00 0.00 45 GLU A CA 12
ATOM 13983 C C . GLU A 1 45 ? -1.927 8.693 -10.309 1.00 0.00 45 GLU A C 12
ATOM 13984 O O . GLU A 1 45 ? -2.337 8.075 -11.292 1.00 0.00 45 GLU A O 12
ATOM 13996 N N . ALA A 1 46 ? -2.040 8.240 -9.064 1.00 0.00 46 ALA A N 12
ATOM 13997 C CA . ALA A 1 46 ? -2.666 6.966 -8.759 1.00 0.00 46 ALA A CA 12
ATOM 13998 C C . ALA A 1 46 ? -4.176 7.096 -8.801 1.00 0.00 46 ALA A C 12
ATOM 13999 O O . ALA A 1 46 ? -4.873 6.267 -9.385 1.00 0.00 46 ALA A O 12
ATOM 14006 N N . GLY A 1 47 ? -4.674 8.151 -8.168 1.00 0.00 47 GLY A N 12
ATOM 14007 C CA . GLY A 1 47 ? -6.098 8.387 -8.131 1.00 0.00 47 GLY A CA 12
ATOM 14008 C C . GLY A 1 47 ? -6.599 8.698 -6.734 1.00 0.00 47 GLY A C 12
ATOM 14009 O O . GLY A 1 47 ? -7.670 9.284 -6.572 1.00 0.00 47 GLY A O 12
ATOM 14013 N N . LEU A 1 48 ? -5.827 8.311 -5.719 1.00 0.00 48 LEU A N 12
ATOM 14014 C CA . LEU A 1 48 ? -6.221 8.567 -4.338 1.00 0.00 48 LEU A CA 12
ATOM 14015 C C . LEU A 1 48 ? -6.163 10.060 -4.018 1.00 0.00 48 LEU A C 12
ATOM 14016 O O . LEU A 1 48 ? -5.444 10.818 -4.668 1.00 0.00 48 LEU A O 12
ATOM 14032 N N . THR A 1 49 ? -6.939 10.476 -3.023 1.00 0.00 49 THR A N 12
ATOM 14033 C CA . THR A 1 49 ? -6.985 11.878 -2.622 1.00 0.00 49 THR A CA 12
ATOM 14034 C C . THR A 1 49 ? -6.396 12.078 -1.229 1.00 0.00 49 THR A C 12
ATOM 14035 O O . THR A 1 49 ? -6.069 13.198 -0.837 1.00 0.00 49 THR A O 12
ATOM 14046 N N . ALA A 1 50 ? -6.259 10.984 -0.489 1.00 0.00 50 ALA A N 12
ATOM 14047 C CA . ALA A 1 50 ? -5.706 11.035 0.856 1.00 0.00 50 ALA A CA 12
ATOM 14048 C C . ALA A 1 50 ? -4.190 10.879 0.824 1.00 0.00 50 ALA A C 12
ATOM 14049 O O . ALA A 1 50 ? -3.595 10.758 -0.247 1.00 0.00 50 ALA A O 12
ATOM 14056 N N . LEU A 1 51 ? -3.564 10.891 1.997 1.00 0.00 51 LEU A N 12
ATOM 14057 C CA . LEU A 1 51 ? -2.116 10.760 2.077 1.00 0.00 51 LEU A CA 12
ATOM 14058 C C . LEU A 1 51 ? -1.675 9.298 2.038 1.00 0.00 51 LEU A C 12
ATOM 14059 O O . LEU A 1 51 ? -0.987 8.889 1.104 1.00 0.00 51 LEU A O 12
ATOM 14075 N N . PRO A 1 52 ? -2.047 8.484 3.044 1.00 0.00 52 PRO A N 12
ATOM 14076 C CA . PRO A 1 52 ? -1.662 7.065 3.093 1.00 0.00 52 PRO A CA 12
ATOM 14077 C C . PRO A 1 52 ? -2.319 6.231 1.992 1.00 0.00 52 PRO A C 12
ATOM 14078 O O . PRO A 1 52 ? -2.920 5.193 2.267 1.00 0.00 52 PRO A O 12
ATOM 14089 N N . GLY A 1 53 ? -2.199 6.685 0.746 1.00 0.00 53 GLY A N 12
ATOM 14090 C CA . GLY A 1 53 ? -2.787 5.969 -0.370 1.00 0.00 53 GLY A CA 12
ATOM 14091 C C . GLY A 1 53 ? -1.925 4.831 -0.869 1.00 0.00 53 GLY A C 12
ATOM 14092 O O . GLY A 1 53 ? -0.816 5.045 -1.360 1.00 0.00 53 GLY A O 12
ATOM 14096 N N . LEU A 1 54 ? -2.449 3.620 -0.752 1.00 0.00 54 LEU A N 12
ATOM 14097 C CA . LEU A 1 54 ? -1.746 2.428 -1.202 1.00 0.00 54 LEU A CA 12
ATOM 14098 C C . LEU A 1 54 ? -2.380 1.912 -2.488 1.00 0.00 54 LEU A C 12
ATOM 14099 O O . LEU A 1 54 ? -3.485 1.371 -2.469 1.00 0.00 54 LEU A O 12
ATOM 14115 N N . ALA A 1 55 ? -1.687 2.095 -3.606 1.00 0.00 55 ALA A N 12
ATOM 14116 C CA . ALA A 1 55 ? -2.210 1.653 -4.892 1.00 0.00 55 ALA A CA 12
ATOM 14117 C C . ALA A 1 55 ? -1.628 0.307 -5.302 1.00 0.00 55 ALA A C 12
ATOM 14118 O O . ALA A 1 55 ? -0.414 0.144 -5.396 1.00 0.00 55 ALA A O 12
ATOM 14125 N N . VAL A 1 56 ? -2.508 -0.654 -5.550 1.00 0.00 56 VAL A N 12
ATOM 14126 C CA . VAL A 1 56 ? -2.091 -1.987 -5.955 1.00 0.00 56 VAL A CA 12
ATOM 14127 C C . VAL A 1 56 ? -2.541 -2.288 -7.370 1.00 0.00 56 VAL A C 12
ATOM 14128 O O . VAL A 1 56 ? -3.653 -1.942 -7.767 1.00 0.00 56 VAL A O 12
ATOM 14141 N N . ASP A 1 57 ? -1.663 -2.925 -8.134 1.00 0.00 57 ASP A N 12
ATOM 14142 C CA . ASP A 1 57 ? -1.964 -3.261 -9.523 1.00 0.00 57 ASP A CA 12
ATOM 14143 C C . ASP A 1 57 ? -2.564 -2.054 -10.244 1.00 0.00 57 ASP A C 12
ATOM 14144 O O . ASP A 1 57 ? -3.344 -2.201 -11.184 1.00 0.00 57 ASP A O 12
ATOM 14153 N N . GLY A 1 58 ? -2.200 -0.860 -9.778 1.00 0.00 58 GLY A N 12
ATOM 14154 C CA . GLY A 1 58 ? -2.716 0.361 -10.370 1.00 0.00 58 GLY A CA 12
ATOM 14155 C C . GLY A 1 58 ? -4.162 0.612 -9.997 1.00 0.00 58 GLY A C 12
ATOM 14156 O O . GLY A 1 58 ? -4.949 1.084 -10.818 1.00 0.00 58 GLY A O 12
ATOM 14160 N N . GLU A 1 59 ? -4.517 0.290 -8.757 1.00 0.00 59 GLU A N 12
ATOM 14161 C CA . GLU A 1 59 ? -5.881 0.480 -8.283 1.00 0.00 59 GLU A CA 12
ATOM 14162 C C . GLU A 1 59 ? -5.913 0.758 -6.782 1.00 0.00 59 GLU A C 12
ATOM 14163 O O . GLU A 1 59 ? -5.792 -0.158 -5.968 1.00 0.00 59 GLU A O 12
AT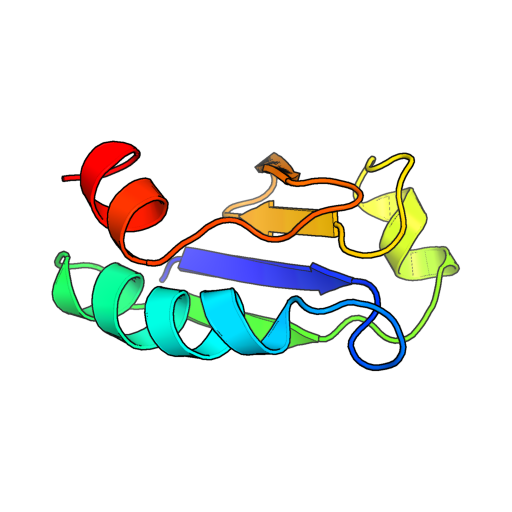OM 14175 N N . LEU A 1 60 ? -6.083 2.028 -6.429 1.00 0.00 60 LEU A N 12
ATOM 14176 C CA . LEU A 1 60 ? -6.142 2.441 -5.024 1.00 0.00 60 LEU A CA 12
ATOM 14177 C C . LEU A 1 60 ? -7.055 1.520 -4.221 1.00 0.00 60 LEU A C 12
ATOM 14178 O O . LEU A 1 60 ? -8.164 1.202 -4.650 1.00 0.00 60 LEU A O 12
ATOM 14194 N N . LYS A 1 61 ? -6.577 1.091 -3.059 1.00 0.00 61 LYS A N 12
ATOM 14195 C CA . LYS A 1 61 ? -7.352 0.200 -2.203 1.00 0.00 61 LYS A CA 12
ATOM 14196 C C . LYS A 1 61 ? -7.339 0.654 -0.743 1.00 0.00 61 LYS A C 12
ATOM 14197 O O . LYS A 1 61 ? -8.169 0.210 0.051 1.00 0.00 61 LYS A O 12
ATOM 14216 N N . ILE A 1 62 ? -6.401 1.530 -0.380 1.00 0.00 62 ILE A N 12
ATOM 14217 C CA . ILE A 1 62 ? -6.313 2.009 0.997 1.00 0.00 62 ILE A CA 12
ATOM 14218 C C . ILE A 1 62 ? -5.657 3.383 1.072 1.00 0.00 62 ILE A C 12
ATOM 14219 O O . ILE A 1 62 ? -4.463 3.523 0.813 1.00 0.00 62 ILE A O 12
ATOM 14235 N N . MET A 1 63 ? -6.439 4.397 1.432 1.00 0.00 63 MET A N 12
ATOM 14236 C CA . MET A 1 63 ? -5.915 5.754 1.542 1.00 0.00 63 MET A CA 12
ATOM 14237 C C . MET A 1 63 ? -6.590 6.527 2.668 1.00 0.00 63 MET A C 12
ATOM 14238 O O . MET A 1 63 ? -7.745 6.273 3.008 1.00 0.00 63 MET A O 12
ATOM 14252 N N . GLY A 1 64 ? -5.851 7.470 3.246 1.00 0.00 64 GLY A N 12
ATOM 14253 C CA . GLY A 1 64 ? -6.387 8.267 4.336 1.00 0.00 64 GLY A CA 12
ATOM 14254 C C . GLY A 1 64 ? -6.266 7.573 5.677 1.00 0.00 64 GLY A C 12
ATOM 14255 O O . GLY A 1 64 ? -6.585 8.157 6.713 1.00 0.00 64 GLY A O 12
ATOM 14259 N N . ARG A 1 65 ? -5.802 6.326 5.659 1.00 0.00 65 ARG A N 12
ATOM 14260 C CA . ARG A 1 65 ? -5.635 5.544 6.881 1.00 0.00 65 ARG A CA 12
ATOM 14261 C C . ARG A 1 65 ? -5.225 4.115 6.546 1.00 0.00 65 ARG A C 12
ATOM 14262 O O . ARG A 1 65 ? -6.038 3.322 6.071 1.00 0.00 65 ARG A O 12
ATOM 14283 N N . VAL A 1 66 ? -3.961 3.789 6.797 1.00 0.00 66 VAL A N 12
ATOM 14284 C CA . VAL A 1 66 ? -3.453 2.451 6.519 1.00 0.00 66 VAL A CA 12
ATOM 14285 C C . VAL A 1 66 ? -4.317 1.392 7.207 1.00 0.00 66 VAL A C 12
ATOM 14286 O O . VAL A 1 66 ? -4.766 1.584 8.337 1.00 0.00 66 VAL A O 12
ATOM 14299 N N . ALA A 1 67 ? -4.542 0.280 6.518 1.00 0.00 67 ALA A N 12
ATOM 14300 C CA . ALA A 1 67 ? -5.349 -0.806 7.065 1.00 0.00 67 ALA A CA 12
ATOM 14301 C C . ALA A 1 67 ? -4.492 -1.769 7.877 1.00 0.00 67 ALA A C 12
ATOM 14302 O O . ALA A 1 67 ? -3.349 -2.055 7.517 1.00 0.00 67 ALA A O 12
ATOM 14309 N N . SER A 1 68 ? -5.049 -2.267 8.975 1.00 0.00 68 SER A N 12
ATOM 14310 C CA . SER A 1 68 ? -4.335 -3.198 9.841 1.00 0.00 68 SER A CA 12
ATOM 14311 C C . SER A 1 68 ? -4.024 -4.497 9.104 1.00 0.00 68 SER A C 12
ATOM 14312 O O . SER A 1 68 ? -4.690 -4.843 8.128 1.00 0.00 68 SER A O 12
ATOM 14320 N N . LYS A 1 69 ? -3.008 -5.211 9.577 1.00 0.00 69 LYS A N 12
ATOM 14321 C CA . LYS A 1 69 ? -2.606 -6.476 8.962 1.00 0.00 69 LYS A CA 12
ATOM 14322 C C . LYS A 1 69 ? -3.795 -7.423 8.814 1.00 0.00 69 LYS A C 12
ATOM 14323 O O . LYS A 1 69 ? -3.839 -8.235 7.890 1.00 0.00 69 LYS A O 12
ATOM 14342 N N . GLU A 1 70 ? -4.755 -7.314 9.726 1.00 0.00 70 GLU A N 12
ATOM 14343 C CA . GLU A 1 70 ? -5.941 -8.161 9.692 1.00 0.00 70 GLU A CA 12
ATOM 14344 C C . GLU A 1 70 ? -6.767 -7.888 8.439 1.00 0.00 70 GLU A C 12
ATOM 14345 O O . GLU A 1 70 ? -7.265 -8.814 7.797 1.00 0.00 70 GLU A O 12
ATOM 14357 N N . GLU A 1 71 ? -6.910 -6.611 8.098 1.00 0.00 71 GLU A N 12
ATOM 14358 C CA . GLU A 1 71 ? -7.677 -6.214 6.923 1.00 0.00 71 GLU A CA 12
ATOM 14359 C C . GLU A 1 71 ? -6.988 -6.670 5.641 1.00 0.00 71 GLU A C 12
ATOM 14360 O O . GLU A 1 71 ? -7.639 -7.145 4.710 1.00 0.00 71 GLU A O 12
ATOM 14372 N N . ILE A 1 72 ? -5.669 -6.519 5.599 1.00 0.00 72 ILE A N 12
ATOM 14373 C CA . ILE A 1 72 ? -4.891 -6.913 4.432 1.00 0.00 72 ILE A CA 12
ATOM 14374 C C . ILE A 1 72 ? -5.071 -8.398 4.127 1.00 0.00 72 ILE A C 12
ATOM 14375 O O . ILE A 1 72 ? -5.414 -8.774 3.006 1.00 0.00 72 ILE A O 12
ATOM 14391 N N . LYS A 1 73 ? -4.840 -9.236 5.131 1.00 0.00 73 LYS A N 12
ATOM 14392 C CA . LYS A 1 73 ? -4.978 -10.679 4.969 1.00 0.00 73 LYS A CA 12
ATOM 14393 C C . LYS A 1 73 ? -6.411 -11.049 4.596 1.00 0.00 73 LYS A C 12
ATOM 14394 O O . LYS A 1 73 ? -6.642 -11.994 3.843 1.00 0.00 73 LYS A O 12
ATOM 14413 N N . LYS A 1 74 ? -7.368 -10.296 5.129 1.00 0.00 74 LYS A N 12
ATOM 14414 C CA . LYS A 1 74 ? -8.779 -10.545 4.851 1.00 0.00 74 LYS A CA 12
ATOM 14415 C C . LYS A 1 74 ? -9.141 -10.103 3.438 1.00 0.00 74 LYS A C 12
ATOM 14416 O O . LYS A 1 74 ? -10.020 -10.685 2.801 1.00 0.00 74 LYS A O 12
ATOM 14435 N N . ILE A 1 75 ? -8.455 -9.075 2.948 1.00 0.00 75 ILE A N 12
ATOM 14436 C CA . ILE A 1 75 ? -8.700 -8.563 1.608 1.00 0.00 75 ILE A CA 12
ATOM 14437 C C . ILE A 1 75 ? -8.083 -9.491 0.568 1.00 0.00 75 ILE A C 12
ATOM 14438 O O . ILE A 1 75 ? -8.644 -9.699 -0.508 1.00 0.00 75 ILE A O 12
ATOM 14454 N N . LEU A 1 76 ? -6.924 -10.045 0.902 1.00 0.00 76 LEU A N 12
ATOM 14455 C CA . LEU A 1 76 ? -6.227 -10.951 0.002 1.00 0.00 76 LEU A CA 12
ATOM 14456 C C . LEU A 1 76 ? -6.819 -12.354 0.076 1.00 0.00 76 LEU A C 12
ATOM 14457 O O . LEU A 1 76 ? -6.852 -13.079 -0.918 1.00 0.00 76 LEU A O 12
ATOM 14473 N N . SER A 1 77 ? -7.287 -12.731 1.262 1.00 0.00 77 SER A N 12
ATOM 14474 C CA . SER A 1 77 ? -7.878 -14.048 1.469 1.00 0.00 77 SER A CA 12
ATOM 14475 C C . SER A 1 77 ? -6.869 -15.152 1.169 1.00 0.00 77 SER A C 12
ATOM 14476 O O . SER A 1 77 ? -5.807 -14.841 0.591 1.00 0.00 77 SER A O 12
ATOM 14485 N N . MET A 1 1 ? 4.194 -10.434 -8.177 1.00 0.00 1 MET A N 13
ATOM 14486 C CA . MET A 1 1 ? 4.774 -9.066 -8.192 1.00 0.00 1 MET A CA 13
ATOM 14487 C C . MET A 1 1 ? 3.682 -8.004 -8.128 1.00 0.00 1 MET A C 13
ATOM 14488 O O . MET A 1 1 ? 3.356 -7.382 -9.140 1.00 0.00 1 MET A O 13
ATOM 14504 N N . MET A 1 2 ? 3.113 -7.789 -6.940 1.00 0.00 2 MET A N 13
ATOM 14505 C CA . MET A 1 2 ? 2.060 -6.790 -6.795 1.00 0.00 2 MET A CA 13
ATOM 14506 C C . MET A 1 2 ? 2.650 -5.389 -6.630 1.00 0.00 2 MET A C 13
ATOM 14507 O O . MET A 1 2 ? 3.289 -5.085 -5.624 1.00 0.00 2 MET A O 13
ATOM 14521 N N . LYS A 1 3 ? 2.430 -4.536 -7.627 1.00 0.00 3 LYS A N 13
ATOM 14522 C CA . LYS A 1 3 ? 2.937 -3.167 -7.588 1.00 0.00 3 LYS A CA 13
ATOM 14523 C C . LYS A 1 3 ? 2.193 -2.360 -6.536 1.00 0.00 3 LYS A C 13
ATOM 14524 O O . LYS A 1 3 ? 1.038 -1.978 -6.726 1.00 0.00 3 LYS A O 13
ATOM 14543 N N . ILE A 1 4 ? 2.862 -2.122 -5.421 1.00 0.00 4 ILE A N 13
ATOM 14544 C CA . ILE A 1 4 ? 2.275 -1.377 -4.319 1.00 0.00 4 ILE A CA 13
ATOM 14545 C C . ILE A 1 4 ? 2.902 0.008 -4.187 1.00 0.00 4 ILE A C 13
ATOM 14546 O O . ILE A 1 4 ? 4.122 0.150 -4.121 1.00 0.00 4 ILE A O 13
ATOM 14562 N N . GLN A 1 5 ? 2.046 1.022 -4.156 1.00 0.00 5 GLN A N 13
ATOM 14563 C CA . GLN A 1 5 ? 2.492 2.408 -4.038 1.00 0.00 5 GLN A CA 13
ATOM 14564 C C . GLN A 1 5 ? 2.127 2.986 -2.674 1.00 0.00 5 GLN A C 13
ATOM 14565 O O . GLN A 1 5 ? 0.965 2.953 -2.270 1.00 0.00 5 GLN A O 13
ATOM 14579 N N . ILE A 1 6 ? 3.127 3.511 -1.968 1.00 0.00 6 ILE A N 13
ATOM 14580 C CA . ILE A 1 6 ? 2.909 4.090 -0.648 1.00 0.00 6 ILE A CA 13
ATOM 14581 C C . ILE A 1 6 ? 2.922 5.617 -0.702 1.00 0.00 6 ILE A C 13
ATOM 14582 O O . ILE A 1 6 ? 3.987 6.233 -0.699 1.00 0.00 6 ILE A O 13
ATOM 14598 N N . TYR A 1 7 ? 1.737 6.227 -0.747 1.00 0.00 7 TYR A N 13
ATOM 14599 C CA . TYR A 1 7 ? 1.635 7.681 -0.798 1.00 0.00 7 TYR A CA 13
ATOM 14600 C C . TYR A 1 7 ? 1.481 8.271 0.596 1.00 0.00 7 TYR A C 13
ATOM 14601 O O . TYR A 1 7 ? 0.495 8.013 1.287 1.00 0.00 7 TYR A O 13
ATOM 14619 N N . GLY A 1 8 ? 2.461 9.071 1.002 1.00 0.00 8 GLY A N 13
ATOM 14620 C CA . GLY A 1 8 ? 2.411 9.694 2.313 1.00 0.00 8 GLY A CA 13
ATOM 14621 C C . GLY A 1 8 ? 3.561 9.280 3.213 1.00 0.00 8 GLY A C 13
ATOM 14622 O O . GLY A 1 8 ? 3.669 9.756 4.342 1.00 0.00 8 GLY A O 13
ATOM 14626 N N . THR A 1 9 ? 4.422 8.391 2.715 1.00 0.00 9 THR A N 13
ATOM 14627 C CA . THR A 1 9 ? 5.573 7.912 3.481 1.00 0.00 9 THR A CA 13
ATOM 14628 C C . THR A 1 9 ? 6.232 9.040 4.274 1.00 0.00 9 THR A C 13
ATOM 14629 O O . THR A 1 9 ? 6.692 10.029 3.702 1.00 0.00 9 THR A O 13
ATOM 14640 N N . GLY A 1 10 ? 6.271 8.884 5.593 1.00 0.00 10 GLY A N 13
ATOM 14641 C CA . GLY A 1 10 ? 6.870 9.896 6.442 1.00 0.00 10 GLY A CA 13
ATOM 14642 C C . GLY A 1 10 ? 5.843 10.614 7.295 1.00 0.00 10 GLY A C 13
ATOM 14643 O O . GLY A 1 10 ? 5.970 10.668 8.519 1.00 0.00 10 GLY A O 13
ATOM 14647 N N . CYS A 1 11 ? 4.821 11.164 6.649 1.00 0.00 11 CYS A N 13
ATOM 14648 C CA . CYS A 1 11 ? 3.764 11.878 7.354 1.00 0.00 11 CYS A CA 13
ATOM 14649 C C . CYS A 1 11 ? 2.518 11.008 7.483 1.00 0.00 11 CYS A C 13
ATOM 14650 O O . CYS A 1 11 ? 1.784 11.096 8.468 1.00 0.00 11 CYS A O 13
ATOM 14658 N N . ALA A 1 12 ? 2.288 10.167 6.480 1.00 0.00 12 ALA A N 13
ATOM 14659 C CA . ALA A 1 12 ? 1.135 9.277 6.475 1.00 0.00 12 ALA A CA 13
ATOM 14660 C C . ALA A 1 12 ? 1.443 7.978 7.215 1.00 0.00 12 ALA A C 13
ATOM 14661 O O . ALA A 1 12 ? 2.594 7.545 7.273 1.00 0.00 12 ALA A O 13
ATOM 14668 N N . ASN A 1 13 ? 0.408 7.357 7.774 1.00 0.00 13 ASN A N 13
ATOM 14669 C CA . ASN A 1 13 ? 0.568 6.102 8.507 1.00 0.00 13 ASN A CA 13
ATOM 14670 C C . ASN A 1 13 ? 0.764 4.914 7.560 1.00 0.00 13 ASN A C 13
ATOM 14671 O O . ASN A 1 13 ? 0.748 3.761 7.990 1.00 0.00 13 ASN A O 13
ATOM 14682 N N . CYS A 1 14 ? 0.946 5.200 6.272 1.00 0.00 14 CYS A N 13
ATOM 14683 C CA . CYS A 1 14 ? 1.143 4.153 5.269 1.00 0.00 14 CYS A CA 13
ATOM 14684 C C . CYS A 1 14 ? 2.294 3.225 5.655 1.00 0.00 14 CYS A C 13
ATOM 14685 O O . CYS A 1 14 ? 2.292 2.041 5.322 1.00 0.00 14 CYS A O 13
ATOM 14693 N N . GLN A 1 15 ? 3.278 3.780 6.354 1.00 0.00 15 GLN A N 13
ATOM 14694 C CA . GLN A 1 15 ? 4.447 3.027 6.788 1.00 0.00 15 GLN A CA 13
ATOM 14695 C C . GLN A 1 15 ? 4.050 1.738 7.513 1.00 0.00 15 GLN A C 13
ATOM 14696 O O . GLN A 1 15 ? 4.715 0.709 7.378 1.00 0.00 15 GLN A O 13
ATOM 14710 N N . MET A 1 16 ? 2.969 1.801 8.284 1.00 0.00 16 MET A N 13
ATOM 14711 C CA . MET A 1 16 ? 2.497 0.639 9.029 1.00 0.00 16 MET A CA 13
ATOM 14712 C C . MET A 1 16 ? 2.067 -0.480 8.086 1.00 0.00 16 MET A C 13
ATOM 14713 O O . MET A 1 16 ? 2.647 -1.567 8.091 1.00 0.00 16 MET A O 13
ATOM 14727 N N . LEU A 1 17 ? 1.051 -0.207 7.275 1.00 0.00 17 LEU A N 13
ATOM 14728 C CA . LEU A 1 17 ? 0.552 -1.194 6.325 1.00 0.00 17 LEU A CA 13
ATOM 14729 C C . LEU A 1 17 ? 1.603 -1.502 5.267 1.00 0.00 17 LEU A C 13
ATOM 14730 O O . LEU A 1 17 ? 1.595 -2.577 4.668 1.00 0.00 17 LEU A O 13
ATOM 14746 N N . GLU A 1 18 ? 2.510 -0.555 5.040 1.00 0.00 18 GLU A N 13
ATOM 14747 C CA . GLU A 1 18 ? 3.573 -0.749 4.043 1.00 0.00 18 GLU A CA 13
ATOM 14748 C C . GLU A 1 18 ? 4.358 -2.019 4.353 1.00 0.00 18 GLU A C 13
ATOM 14749 O O . GLU A 1 18 ? 4.557 -2.867 3.482 1.00 0.00 18 GLU A O 13
ATOM 14761 N N . LYS A 1 19 ? 4.797 -2.146 5.601 1.00 0.00 19 LYS A N 13
ATOM 14762 C CA . LYS A 1 19 ? 5.555 -3.315 6.028 1.00 0.00 19 LYS A CA 13
ATOM 14763 C C . LYS A 1 19 ? 4.687 -4.569 5.976 1.00 0.00 19 LYS A C 13
ATOM 14764 O O . LYS A 1 19 ? 5.104 -5.605 5.459 1.00 0.00 19 LYS A O 13
ATOM 14783 N N . ASN A 1 20 ? 3.476 -4.466 6.517 1.00 0.00 20 ASN A N 13
ATOM 14784 C CA . ASN A 1 20 ? 2.544 -5.592 6.534 1.00 0.00 20 ASN A CA 13
ATOM 14785 C C . ASN A 1 20 ? 2.293 -6.121 5.124 1.00 0.00 20 ASN A C 13
ATOM 14786 O O . ASN A 1 20 ? 2.285 -7.330 4.896 1.00 0.00 20 ASN A O 13
ATOM 14797 N N . ALA A 1 21 ? 2.081 -5.206 4.187 1.00 0.00 21 ALA A N 13
ATOM 14798 C CA . ALA A 1 21 ? 1.820 -5.570 2.801 1.00 0.00 21 ALA A CA 13
ATOM 14799 C C . ALA A 1 21 ? 2.961 -6.393 2.206 1.00 0.00 21 ALA A C 13
ATOM 14800 O O . ALA A 1 21 ? 2.725 -7.351 1.471 1.00 0.00 21 ALA A O 13
ATOM 14807 N N . ARG A 1 22 ? 4.196 -6.014 2.517 1.00 0.00 22 ARG A N 13
ATOM 14808 C CA . ARG A 1 22 ? 5.362 -6.721 1.999 1.00 0.00 22 ARG A CA 13
ATOM 14809 C C . ARG A 1 22 ? 5.348 -8.188 2.414 1.00 0.00 22 ARG A C 13
ATOM 14810 O O . ARG A 1 22 ? 5.577 -9.075 1.592 1.00 0.00 22 ARG A O 13
ATOM 14831 N N . GLU A 1 23 ? 5.083 -8.441 3.688 1.00 0.00 23 GLU A N 13
ATOM 14832 C CA . GLU A 1 23 ? 5.049 -9.806 4.195 1.00 0.00 23 GLU A CA 13
ATOM 14833 C C . GLU A 1 23 ? 3.814 -10.550 3.696 1.00 0.00 23 GLU A C 13
ATOM 14834 O O . GLU A 1 23 ? 3.912 -11.681 3.231 1.00 0.00 23 GLU A O 13
ATOM 14846 N N . ALA A 1 24 ? 2.653 -9.911 3.799 1.00 0.00 24 ALA A N 13
ATOM 14847 C CA . ALA A 1 24 ? 1.403 -10.526 3.363 1.00 0.00 24 ALA A CA 13
ATOM 14848 C C . ALA A 1 24 ? 1.405 -10.821 1.868 1.00 0.00 24 ALA A C 13
ATOM 14849 O O . ALA A 1 24 ? 1.096 -11.936 1.452 1.00 0.00 24 ALA A O 13
ATOM 14856 N N . VAL A 1 25 ? 1.747 -9.823 1.060 1.00 0.00 25 VAL A N 13
ATOM 14857 C CA . VAL A 1 25 ? 1.774 -9.999 -0.388 1.00 0.00 25 VAL A CA 13
ATOM 14858 C C . VAL A 1 25 ? 2.642 -11.202 -0.773 1.00 0.00 25 VAL A C 13
ATOM 14859 O O . VAL A 1 25 ? 2.174 -12.124 -1.441 1.00 0.00 25 VAL A O 13
ATOM 14872 N N . LYS A 1 26 ? 3.896 -11.197 -0.333 1.00 0.00 26 LYS A N 13
ATOM 14873 C CA . LYS A 1 26 ? 4.818 -12.291 -0.617 1.00 0.00 26 LYS A CA 13
ATOM 14874 C C . LYS A 1 26 ? 4.388 -13.580 0.087 1.00 0.00 26 LYS A C 13
ATOM 14875 O O . LYS A 1 26 ? 4.315 -14.640 -0.536 1.00 0.00 26 LYS A O 13
ATOM 14894 N N . GLU A 1 27 ? 4.113 -13.485 1.390 1.00 0.00 27 GLU A N 13
ATOM 14895 C CA . GLU A 1 27 ? 3.705 -14.647 2.182 1.00 0.00 27 GLU A CA 13
ATOM 14896 C C . GLU A 1 27 ? 2.526 -15.373 1.546 1.00 0.00 27 GLU A C 13
ATOM 14897 O O . GLU A 1 27 ? 2.547 -16.595 1.397 1.00 0.00 27 GLU A O 13
ATOM 14909 N N . LEU A 1 28 ? 1.498 -14.618 1.164 1.00 0.00 28 LEU A N 13
ATOM 14910 C CA . LEU A 1 28 ? 0.318 -15.205 0.538 1.00 0.00 28 LEU A CA 13
ATOM 14911 C C . LEU A 1 28 ? 0.715 -16.081 -0.648 1.00 0.00 28 LEU A C 13
ATOM 14912 O O . LEU A 1 28 ? -0.041 -16.959 -1.066 1.00 0.00 28 LEU A O 13
ATOM 14928 N N . GLY A 1 29 ? 1.908 -15.838 -1.183 1.00 0.00 29 GLY A N 13
ATOM 14929 C CA . GLY A 1 29 ? 2.390 -16.612 -2.311 1.00 0.00 29 GLY A CA 13
ATOM 14930 C C . GLY A 1 29 ? 2.521 -15.777 -3.567 1.00 0.00 29 GLY A C 13
ATOM 14931 O O . GLY A 1 29 ? 2.363 -16.286 -4.677 1.00 0.00 29 GLY A O 13
ATOM 14935 N N . ILE A 1 30 ? 2.813 -14.493 -3.392 1.00 0.00 30 ILE A N 13
ATOM 14936 C CA . ILE A 1 30 ? 2.967 -13.585 -4.524 1.00 0.00 30 ILE A CA 13
ATOM 14937 C C . ILE A 1 30 ? 3.825 -12.382 -4.149 1.00 0.00 30 ILE A C 13
ATOM 14938 O O . ILE A 1 30 ? 3.385 -11.493 -3.422 1.00 0.00 30 ILE A O 13
ATOM 14954 N N . ASP A 1 31 ? 5.047 -12.354 -4.663 1.00 0.00 31 ASP A N 13
ATOM 14955 C CA . ASP A 1 31 ? 5.961 -11.258 -4.397 1.00 0.00 31 ASP A CA 13
ATOM 14956 C C . ASP A 1 31 ? 5.379 -9.955 -4.922 1.00 0.00 31 ASP A C 13
ATOM 14957 O O . ASP A 1 31 ? 4.439 -9.964 -5.712 1.00 0.00 31 ASP A O 13
ATOM 14966 N N . ALA A 1 32 ? 5.933 -8.840 -4.474 1.00 0.00 32 ALA A N 13
ATOM 14967 C CA . ALA A 1 32 ? 5.469 -7.541 -4.898 1.00 0.00 32 ALA A CA 13
ATOM 14968 C C . ALA A 1 32 ? 6.606 -6.546 -4.815 1.00 0.00 32 ALA A C 13
ATOM 14969 O O . ALA A 1 32 ? 7.697 -6.877 -4.348 1.00 0.00 32 ALA A O 13
ATOM 14976 N N . GLU A 1 33 ? 6.356 -5.331 -5.256 1.00 0.00 33 GLU A N 13
ATOM 14977 C CA . GLU A 1 33 ? 7.375 -4.306 -5.213 1.00 0.00 33 GLU A CA 13
ATOM 14978 C C . GLU A 1 33 ? 6.817 -3.053 -4.564 1.00 0.00 33 GLU A C 13
ATOM 14979 O O . GLU A 1 33 ? 5.902 -2.423 -5.095 1.00 0.00 33 GLU A O 13
ATOM 14991 N N . PHE A 1 34 ? 7.349 -2.706 -3.403 1.00 0.00 34 PHE A N 13
ATOM 14992 C CA . PHE A 1 34 ? 6.872 -1.540 -2.682 1.00 0.00 34 PHE A CA 13
ATOM 14993 C C . PHE A 1 34 ? 7.798 -0.350 -2.837 1.00 0.00 34 PHE A C 13
ATOM 14994 O O . PHE A 1 34 ? 8.893 -0.308 -2.275 1.00 0.00 34 PHE A O 13
ATOM 15011 N N . GLU A 1 35 ? 7.323 0.631 -3.587 1.00 0.00 35 GLU A N 13
ATOM 15012 C CA . GLU A 1 35 ? 8.062 1.860 -3.818 1.00 0.00 35 GLU A CA 13
ATOM 15013 C C . GLU A 1 35 ? 7.262 3.030 -3.267 1.00 0.00 35 GLU A C 13
ATOM 15014 O O . GLU A 1 35 ? 6.073 3.160 -3.553 1.00 0.00 35 GLU A O 13
ATOM 15026 N N . LYS A 1 36 ? 7.902 3.867 -2.462 1.00 0.00 36 LYS A N 13
ATOM 15027 C CA . LYS A 1 36 ? 7.215 5.004 -1.867 1.00 0.00 36 LYS A CA 13
ATOM 15028 C C . LYS A 1 36 ? 7.078 6.145 -2.864 1.00 0.00 36 LYS A C 13
ATOM 15029 O O . LYS A 1 36 ? 7.870 6.272 -3.798 1.00 0.00 36 LYS A O 13
ATOM 15048 N N . ILE A 1 37 ? 6.048 6.959 -2.667 1.00 0.00 37 ILE A N 13
ATOM 15049 C CA . ILE A 1 37 ? 5.773 8.081 -3.554 1.00 0.00 37 ILE A CA 13
ATOM 15050 C C . ILE A 1 37 ? 5.615 9.370 -2.751 1.00 0.00 37 ILE A C 13
ATOM 15051 O O . ILE A 1 37 ? 4.501 9.846 -2.530 1.00 0.00 37 ILE A O 13
ATOM 15067 N N . LYS A 1 38 ? 6.740 9.923 -2.308 1.00 0.00 38 LYS A N 13
ATOM 15068 C CA . LYS A 1 38 ? 6.735 11.148 -1.520 1.00 0.00 38 LYS A CA 13
ATOM 15069 C C . LYS A 1 38 ? 6.517 12.368 -2.406 1.00 0.00 38 LYS A C 13
ATOM 15070 O O . LYS A 1 38 ? 7.446 13.124 -2.688 1.00 0.00 38 LYS A O 13
ATOM 15089 N N . GLU A 1 39 ? 5.274 12.553 -2.832 1.00 0.00 39 GLU A N 13
ATOM 15090 C CA . GLU A 1 39 ? 4.905 13.686 -3.686 1.00 0.00 39 GLU A CA 13
ATOM 15091 C C . GLU A 1 39 ? 3.473 13.534 -4.191 1.00 0.00 39 GLU A C 13
ATOM 15092 O O . GLU A 1 39 ? 3.126 12.512 -4.783 1.00 0.00 39 GLU A O 13
ATOM 15104 N N . MET A 1 40 ? 2.644 14.552 -3.959 1.00 0.00 40 MET A N 13
ATOM 15105 C CA . MET A 1 40 ? 1.252 14.511 -4.394 1.00 0.00 40 MET A CA 13
ATOM 15106 C C . MET A 1 40 ? 1.158 14.353 -5.902 1.00 0.00 40 MET A C 13
ATOM 15107 O O . MET A 1 40 ? 0.220 13.739 -6.410 1.00 0.00 40 MET A O 13
ATOM 15121 N N . ASP A 1 41 ? 2.142 14.878 -6.626 1.00 0.00 41 ASP A N 13
ATOM 15122 C CA . ASP A 1 41 ? 2.146 14.741 -8.073 1.00 0.00 41 ASP A CA 13
ATOM 15123 C C . ASP A 1 41 ? 1.953 13.271 -8.419 1.00 0.00 41 ASP A C 13
ATOM 15124 O O . ASP A 1 41 ? 1.311 12.921 -9.408 1.00 0.00 41 ASP A O 13
ATOM 15133 N N . GLN A 1 42 ? 2.501 12.417 -7.559 1.00 0.00 42 GLN A N 13
ATOM 15134 C CA . GLN A 1 42 ? 2.386 10.980 -7.714 1.00 0.00 42 GLN A CA 13
ATOM 15135 C C . GLN A 1 42 ? 1.116 10.456 -7.040 1.00 0.00 42 GLN A C 13
ATOM 15136 O O . GLN A 1 42 ? 0.505 9.501 -7.520 1.00 0.00 42 GLN A O 13
ATOM 15150 N N . ILE A 1 43 ? 0.724 11.072 -5.916 1.00 0.00 43 ILE A N 13
ATOM 15151 C CA . ILE A 1 43 ? -0.471 10.625 -5.196 1.00 0.00 43 ILE A CA 13
ATOM 15152 C C . ILE A 1 43 ? -1.714 10.766 -6.061 1.00 0.00 43 ILE A C 13
ATOM 15153 O O . ILE A 1 43 ? -2.481 9.818 -6.230 1.00 0.00 43 ILE A O 13
ATOM 15169 N N . LEU A 1 44 ? -1.895 11.949 -6.617 1.00 0.00 44 LEU A N 13
ATOM 15170 C CA . LEU A 1 44 ? -3.039 12.222 -7.478 1.00 0.00 44 LEU A CA 13
ATOM 15171 C C . LEU A 1 44 ? -2.985 11.334 -8.714 1.00 0.00 44 LEU A C 13
ATOM 15172 O O . LEU A 1 44 ? -4.000 10.786 -9.141 1.00 0.00 44 LEU A O 13
ATOM 15188 N N . GLU A 1 45 ? -1.787 11.176 -9.269 1.00 0.00 45 GLU A N 13
ATOM 15189 C CA . GLU A 1 45 ? -1.601 10.330 -10.440 1.00 0.00 45 GLU A CA 13
ATOM 15190 C C . GLU A 1 45 ? -2.045 8.905 -10.128 1.00 0.00 45 GLU A C 13
ATOM 15191 O O . GLU A 1 45 ? -2.384 8.136 -11.028 1.00 0.00 45 GLU A O 13
ATOM 15203 N N . ALA A 1 46 ? -2.059 8.569 -8.839 1.00 0.00 46 ALA A N 13
ATOM 15204 C CA . ALA A 1 46 ? -2.481 7.253 -8.394 1.00 0.00 46 ALA A CA 13
ATOM 15205 C C . ALA A 1 46 ? -3.993 7.144 -8.478 1.00 0.00 46 ALA A C 13
ATOM 15206 O O . ALA A 1 46 ? -4.535 6.113 -8.873 1.00 0.00 46 ALA A O 13
ATOM 15213 N N . GLY A 1 47 ? -4.670 8.228 -8.110 1.00 0.00 47 GLY A N 13
ATOM 15214 C CA . GLY A 1 47 ? -6.116 8.245 -8.156 1.00 0.00 47 GLY A CA 13
ATOM 15215 C C . GLY A 1 47 ? -6.750 8.578 -6.818 1.00 0.00 47 GLY A C 13
ATOM 15216 O O . GLY A 1 47 ? -7.908 8.991 -6.766 1.00 0.00 47 GLY A O 13
ATOM 15220 N N . LEU A 1 48 ? -6.001 8.398 -5.732 1.00 0.00 48 LEU A N 13
ATOM 15221 C CA . LEU A 1 48 ? -6.530 8.689 -4.402 1.00 0.00 48 LEU A CA 13
ATOM 15222 C C . LEU A 1 48 ? -6.543 10.189 -4.125 1.00 0.00 48 LEU A C 13
ATOM 15223 O O . LEU A 1 48 ? -5.885 10.968 -4.815 1.00 0.00 48 LEU A O 13
ATOM 15239 N N . THR A 1 49 ? -7.299 10.582 -3.107 1.00 0.00 49 THR A N 13
ATOM 15240 C CA . THR A 1 49 ? -7.406 11.984 -2.724 1.00 0.00 49 THR A CA 13
ATOM 15241 C C . THR A 1 49 ? -6.833 12.212 -1.333 1.00 0.00 49 THR A C 13
ATOM 15242 O O . THR A 1 49 ? -6.427 13.322 -0.990 1.00 0.00 49 THR A O 13
ATOM 15253 N N . ALA A 1 50 ? -6.796 11.151 -0.540 1.00 0.00 50 ALA A N 13
ATOM 15254 C CA . ALA A 1 50 ? -6.266 11.222 0.812 1.00 0.00 50 ALA A CA 13
ATOM 15255 C C . ALA A 1 50 ? -4.742 11.200 0.789 1.00 0.00 50 ALA A C 13
ATOM 15256 O O . ALA A 1 50 ? -4.136 11.009 -0.265 1.00 0.00 50 ALA A O 13
ATOM 15263 N N . LEU A 1 51 ? -4.121 11.398 1.947 1.00 0.00 51 LEU A N 13
ATOM 15264 C CA . LEU A 1 51 ? -2.666 11.398 2.025 1.00 0.00 51 LEU A CA 13
ATOM 15265 C C . LEU A 1 51 ? -2.110 9.974 2.023 1.00 0.00 51 LEU A C 13
ATOM 15266 O O . LEU A 1 51 ? -1.414 9.584 1.085 1.00 0.00 51 LEU A O 13
ATOM 15282 N N . PRO A 1 52 ? -2.404 9.170 3.062 1.00 0.00 52 PRO A N 13
ATOM 15283 C CA . PRO A 1 52 ? -1.923 7.784 3.146 1.00 0.00 52 PRO A CA 13
ATOM 15284 C C . PRO A 1 52 ? -2.547 6.884 2.078 1.00 0.00 52 PRO A C 13
ATOM 15285 O O . PRO A 1 52 ? -3.199 5.889 2.396 1.00 0.00 52 PRO A O 13
ATOM 15296 N N . GLY A 1 53 ? -2.344 7.235 0.811 1.00 0.00 53 GLY A N 13
ATOM 15297 C CA . GLY A 1 53 ? -2.893 6.448 -0.272 1.00 0.00 53 GLY A CA 13
ATOM 15298 C C . GLY A 1 53 ? -2.055 5.230 -0.588 1.00 0.00 53 GLY A C 13
ATOM 15299 O O . GLY A 1 53 ? -0.829 5.305 -0.646 1.00 0.00 53 GLY A O 13
ATOM 15303 N N . LEU A 1 54 ? -2.723 4.106 -0.802 1.00 0.00 54 LEU A N 13
ATOM 15304 C CA . LEU A 1 54 ? -2.044 2.863 -1.125 1.00 0.00 54 LEU A CA 13
ATOM 15305 C C . LEU A 1 54 ? -2.628 2.265 -2.395 1.00 0.00 54 LEU A C 13
ATOM 15306 O O . LEU A 1 54 ? -3.671 1.611 -2.358 1.00 0.00 54 LEU A O 13
ATOM 15322 N N . ALA A 1 55 ? -1.964 2.496 -3.523 1.00 0.00 55 ALA A N 13
ATOM 15323 C CA . ALA A 1 55 ? -2.449 1.976 -4.793 1.00 0.00 55 ALA A CA 13
ATOM 15324 C C . ALA A 1 55 ? -1.744 0.679 -5.158 1.00 0.00 55 ALA A C 13
ATOM 15325 O O . ALA A 1 55 ? -0.518 0.628 -5.257 1.00 0.00 55 ALA A O 13
ATOM 15332 N N . VAL A 1 56 ? -2.533 -0.370 -5.356 1.00 0.00 56 VAL A N 13
ATOM 15333 C CA . VAL A 1 56 ? -1.999 -1.675 -5.710 1.00 0.00 56 VAL A CA 13
ATOM 15334 C C . VAL A 1 56 ? -2.401 -2.062 -7.119 1.00 0.00 56 VAL A C 13
ATOM 15335 O O . VAL A 1 56 ? -3.528 -1.811 -7.547 1.00 0.00 56 VAL A O 13
ATOM 15348 N N . ASP A 1 57 ? -1.466 -2.665 -7.841 1.00 0.00 57 ASP A N 13
ATOM 15349 C CA . ASP A 1 57 ? -1.710 -3.082 -9.220 1.00 0.00 57 ASP A CA 13
ATOM 15350 C C . ASP A 1 57 ? -2.406 -1.971 -10.006 1.00 0.00 57 ASP A C 13
ATOM 15351 O O . ASP A 1 57 ? -3.136 -2.235 -10.961 1.00 0.00 57 ASP A O 13
ATOM 15360 N N . GLY A 1 58 ? -2.182 -0.726 -9.586 1.00 0.00 58 GLY A N 13
ATOM 15361 C CA . GLY A 1 58 ? -2.800 0.406 -10.248 1.00 0.00 58 GLY A CA 13
ATOM 15362 C C . GLY A 1 58 ? -4.263 0.556 -9.885 1.00 0.00 58 GLY A C 13
ATOM 15363 O O . GLY A 1 58 ? -5.090 0.877 -10.738 1.00 0.00 58 GLY A O 13
ATOM 15367 N N . GLU A 1 59 ? -4.585 0.320 -8.617 1.00 0.00 59 GLU A N 13
ATOM 15368 C CA . GLU A 1 59 ? -5.962 0.427 -8.148 1.00 0.00 59 GLU A CA 13
ATOM 15369 C C . GLU A 1 59 ? -6.018 0.865 -6.687 1.00 0.00 59 GLU A C 13
ATOM 15370 O O . GLU A 1 59 ? -5.828 0.057 -5.778 1.00 0.00 59 GLU A O 13
ATOM 15382 N N . LEU A 1 60 ? -6.293 2.149 -6.470 1.00 0.00 60 LEU A N 13
ATOM 15383 C CA . LEU A 1 60 ? -6.389 2.701 -5.118 1.00 0.00 60 LEU A CA 13
ATOM 15384 C C . LEU A 1 60 ? -7.330 1.867 -4.259 1.00 0.00 60 LEU A C 13
ATOM 15385 O O . LEU A 1 60 ? -8.441 1.540 -4.677 1.00 0.00 60 LEU A O 13
ATOM 15401 N N . LYS A 1 61 ? -6.877 1.517 -3.062 1.00 0.00 61 LYS A N 13
ATOM 15402 C CA . LYS A 1 61 ? -7.684 0.713 -2.154 1.00 0.00 61 LYS A CA 13
ATOM 15403 C C . LYS A 1 61 ? -7.774 1.337 -0.763 1.00 0.00 61 LYS A C 13
ATOM 15404 O O . LYS A 1 61 ? -8.642 0.965 0.027 1.00 0.00 61 LYS A O 13
ATOM 15423 N N . ILE A 1 62 ? -6.881 2.278 -0.451 1.00 0.00 62 ILE A N 13
ATOM 15424 C CA . ILE A 1 62 ? -6.900 2.914 0.866 1.00 0.00 62 ILE A CA 13
ATOM 15425 C C . ILE A 1 62 ? -6.323 4.325 0.827 1.00 0.00 62 ILE A C 13
ATOM 15426 O O . ILE A 1 62 ? -5.244 4.549 0.281 1.00 0.00 62 ILE A O 13
ATOM 15442 N N . MET A 1 63 ? -7.048 5.267 1.425 1.00 0.00 63 MET A N 13
ATOM 15443 C CA . MET A 1 63 ? -6.614 6.662 1.481 1.00 0.00 63 MET A CA 13
ATOM 15444 C C . MET A 1 63 ? -7.059 7.305 2.791 1.00 0.00 63 MET A C 13
ATOM 15445 O O . MET A 1 63 ? -8.201 7.133 3.218 1.00 0.00 63 MET A O 13
ATOM 15459 N N . GLY A 1 64 ? -6.155 8.043 3.425 1.00 0.00 64 GLY A N 13
ATOM 15460 C CA . GLY A 1 64 ? -6.487 8.695 4.680 1.00 0.00 64 GLY A CA 13
ATOM 15461 C C . GLY A 1 64 ? -6.124 7.851 5.885 1.00 0.00 64 GLY A C 13
ATOM 15462 O O . GLY A 1 64 ? -6.158 8.327 7.020 1.00 0.00 64 GLY A O 13
ATOM 15466 N N . ARG A 1 65 ? -5.776 6.593 5.632 1.00 0.00 65 ARG A N 13
ATOM 15467 C CA . ARG A 1 65 ? -5.402 5.660 6.692 1.00 0.00 65 ARG A CA 13
ATOM 15468 C C . ARG A 1 65 ? -5.400 4.232 6.159 1.00 0.00 65 ARG A C 13
ATOM 15469 O O . ARG A 1 65 ? -6.458 3.650 5.920 1.00 0.00 65 ARG A O 13
ATOM 15490 N N . VAL A 1 66 ? -4.211 3.674 5.965 1.00 0.00 66 VAL A N 13
ATOM 15491 C CA . VAL A 1 66 ? -4.085 2.316 5.453 1.00 0.00 66 VAL A CA 13
ATOM 15492 C C . VAL A 1 66 ? -4.905 1.334 6.286 1.00 0.00 66 VAL A C 13
ATOM 15493 O O . VAL A 1 66 ? -5.354 1.661 7.384 1.00 0.00 66 VAL A O 13
ATOM 15506 N N . ALA A 1 67 ? -5.099 0.131 5.756 1.00 0.00 67 ALA A N 13
ATOM 15507 C CA . ALA A 1 67 ? -5.867 -0.896 6.450 1.00 0.00 67 ALA A CA 13
ATOM 15508 C C . ALA A 1 67 ? -5.006 -1.630 7.473 1.00 0.00 67 ALA A C 13
ATOM 15509 O O . ALA A 1 67 ? -3.856 -1.260 7.712 1.00 0.00 67 ALA A O 13
ATOM 15516 N N . SER A 1 68 ? -5.571 -2.671 8.077 1.00 0.00 68 SER A N 13
ATOM 15517 C CA . SER A 1 68 ? -4.855 -3.457 9.076 1.00 0.00 68 SER A CA 13
ATOM 15518 C C . SER A 1 68 ? -4.259 -4.715 8.455 1.00 0.00 68 SER A C 13
ATOM 15519 O O . SER A 1 68 ? -4.576 -5.068 7.319 1.00 0.00 68 SER A O 13
ATOM 15527 N N . LYS A 1 69 ? -3.396 -5.390 9.207 1.00 0.00 69 LYS A N 13
ATOM 15528 C CA . LYS A 1 69 ? -2.755 -6.612 8.730 1.00 0.00 69 LYS A CA 13
ATOM 15529 C C . LYS A 1 69 ? -3.792 -7.665 8.354 1.00 0.00 69 LYS A C 13
ATOM 15530 O O . LYS A 1 69 ? -3.788 -8.186 7.238 1.00 0.00 69 LYS A O 13
ATOM 15549 N N . GLU A 1 70 ? -4.680 -7.976 9.293 1.00 0.00 70 GLU A N 13
ATOM 15550 C CA . GLU A 1 70 ? -5.724 -8.969 9.060 1.00 0.00 70 GLU A CA 13
ATOM 15551 C C . GLU A 1 70 ? -6.562 -8.604 7.840 1.00 0.00 70 GLU A C 13
ATOM 15552 O O . GLU A 1 70 ? -6.942 -9.471 7.053 1.00 0.00 70 GLU A O 13
ATOM 15564 N N . GLU A 1 71 ? -6.847 -7.314 7.688 1.00 0.00 71 GLU A N 13
ATOM 15565 C CA . GLU A 1 71 ? -7.640 -6.833 6.562 1.00 0.00 71 GLU A CA 13
ATOM 15566 C C . GLU A 1 71 ? -7.004 -7.236 5.236 1.00 0.00 71 GLU A C 13
ATOM 15567 O O . GLU A 1 71 ? -7.694 -7.668 4.312 1.00 0.00 71 GLU A O 13
ATOM 15579 N N . ILE A 1 72 ? -5.685 -7.096 5.149 1.00 0.00 72 ILE A N 13
ATOM 15580 C CA . ILE A 1 72 ? -4.957 -7.448 3.936 1.00 0.00 72 ILE A CA 13
ATOM 15581 C C . ILE A 1 72 ? -5.187 -8.910 3.566 1.00 0.00 72 ILE A C 13
ATOM 15582 O O . ILE A 1 72 ? -5.615 -9.219 2.454 1.00 0.00 72 ILE A O 13
ATOM 15598 N N . LYS A 1 73 ? -4.904 -9.806 4.506 1.00 0.00 73 LYS A N 13
ATOM 15599 C CA . LYS A 1 73 ? -5.083 -11.235 4.275 1.00 0.00 73 LYS A CA 13
ATOM 15600 C C . LYS A 1 73 ? -6.546 -11.561 3.986 1.00 0.00 73 LYS A C 13
ATOM 15601 O O . LYS A 1 73 ? -6.847 -12.433 3.170 1.00 0.00 73 LYS A O 13
ATOM 15620 N N . LYS A 1 74 ? -7.448 -10.856 4.659 1.00 0.00 74 LYS A N 13
ATOM 15621 C CA . LYS A 1 74 ? -8.878 -11.070 4.475 1.00 0.00 74 LYS A CA 13
ATOM 15622 C C . LYS A 1 74 ? -9.350 -10.489 3.145 1.00 0.00 74 LYS A C 13
ATOM 15623 O O . LYS A 1 74 ? -10.306 -10.980 2.546 1.00 0.00 74 LYS A O 13
ATOM 15642 N N . ILE A 1 75 ? -8.667 -9.444 2.686 1.00 0.00 75 ILE A N 13
ATOM 15643 C CA . ILE A 1 75 ? -9.010 -8.804 1.425 1.00 0.00 75 ILE A CA 13
ATOM 15644 C C . ILE A 1 75 ? -8.532 -9.653 0.254 1.00 0.00 75 ILE A C 13
ATOM 15645 O O . ILE A 1 75 ? -9.185 -9.724 -0.787 1.00 0.00 75 ILE A O 13
ATOM 15661 N N . LEU A 1 76 ? -7.382 -10.293 0.435 1.00 0.00 76 LEU A N 13
ATOM 15662 C CA . LEU A 1 76 ? -6.809 -11.136 -0.602 1.00 0.00 76 LEU A CA 13
ATOM 15663 C C . LEU A 1 76 ? -7.506 -12.492 -0.653 1.00 0.00 76 LEU A C 13
ATOM 15664 O O . LEU A 1 76 ? -7.628 -13.099 -1.717 1.00 0.00 76 LEU A O 13
ATOM 15680 N N . SER A 1 77 ? -7.963 -12.960 0.504 1.00 0.00 77 SER A N 13
ATOM 15681 C CA . SER A 1 77 ? -8.650 -14.244 0.591 1.00 0.00 77 SER A CA 13
ATOM 15682 C C . SER A 1 77 ? -10.102 -14.117 0.143 1.00 0.00 77 SER A C 13
ATOM 15683 O O . SER A 1 77 ? -10.521 -12.988 -0.192 1.00 0.00 77 SER A O 13
ATOM 15692 N N . MET A 1 1 ? 4.295 -10.519 -8.116 1.00 0.00 1 MET A N 14
ATOM 15693 C CA . MET A 1 1 ? 4.812 -9.132 -8.245 1.00 0.00 1 MET A CA 14
ATOM 15694 C C . MET A 1 1 ? 3.694 -8.107 -8.084 1.00 0.00 1 MET A C 14
ATOM 15695 O O . MET A 1 1 ? 3.286 -7.468 -9.054 1.00 0.00 1 MET A O 14
ATOM 15711 N N . MET A 1 2 ? 3.201 -7.948 -6.858 1.00 0.00 2 MET A N 14
ATOM 15712 C CA . MET A 1 2 ? 2.131 -6.990 -6.601 1.00 0.00 2 MET A CA 14
ATOM 15713 C C . MET A 1 2 ? 2.691 -5.579 -6.424 1.00 0.00 2 MET A C 14
ATOM 15714 O O . MET A 1 2 ? 3.409 -5.300 -5.466 1.00 0.00 2 MET A O 14
ATOM 15728 N N . LYS A 1 3 ? 2.358 -4.689 -7.354 1.00 0.00 3 LYS A N 14
ATOM 15729 C CA . LYS A 1 3 ? 2.828 -3.307 -7.293 1.00 0.00 3 LYS A CA 14
ATOM 15730 C C . LYS A 1 3 ? 2.078 -2.534 -6.218 1.00 0.00 3 LYS A C 14
ATOM 15731 O O . LYS A 1 3 ? 0.857 -2.391 -6.277 1.00 0.00 3 LYS A O 14
ATOM 15750 N N . ILE A 1 4 ? 2.817 -2.043 -5.232 1.00 0.00 4 ILE A N 14
ATOM 15751 C CA . ILE A 1 4 ? 2.224 -1.290 -4.137 1.00 0.00 4 ILE A CA 14
ATOM 15752 C C . ILE A 1 4 ? 2.893 0.069 -3.981 1.00 0.00 4 ILE A C 14
ATOM 15753 O O . ILE A 1 4 ? 4.091 0.163 -3.712 1.00 0.00 4 ILE A O 14
ATOM 15769 N N . GLN A 1 5 ? 2.102 1.117 -4.159 1.00 0.00 5 GLN A N 14
ATOM 15770 C CA . GLN A 1 5 ? 2.595 2.485 -4.049 1.00 0.00 5 GLN A CA 14
ATOM 15771 C C . GLN A 1 5 ? 2.016 3.172 -2.816 1.00 0.00 5 GLN A C 14
ATOM 15772 O O . GLN A 1 5 ? 0.798 3.268 -2.670 1.00 0.00 5 GLN A O 14
ATOM 15786 N N . ILE A 1 6 ? 2.893 3.651 -1.932 1.00 0.00 6 ILE A N 14
ATOM 15787 C CA . ILE A 1 6 ? 2.447 4.328 -0.719 1.00 0.00 6 ILE A CA 14
ATOM 15788 C C . ILE A 1 6 ? 2.636 5.837 -0.832 1.00 0.00 6 ILE A C 14
ATOM 15789 O O . ILE A 1 6 ? 3.762 6.332 -0.851 1.00 0.00 6 ILE A O 14
ATOM 15805 N N . TYR A 1 7 ? 1.526 6.566 -0.918 1.00 0.00 7 TYR A N 14
ATOM 15806 C CA . TYR A 1 7 ? 1.579 8.014 -1.041 1.00 0.00 7 TYR A CA 14
ATOM 15807 C C . TYR A 1 7 ? 1.551 8.690 0.324 1.00 0.00 7 TYR A C 14
ATOM 15808 O O . TYR A 1 7 ? 0.629 8.486 1.115 1.00 0.00 7 TYR A O 14
ATOM 15826 N N . GLY A 1 8 ? 2.576 9.495 0.590 1.00 0.00 8 GLY A N 14
ATOM 15827 C CA . GLY A 1 8 ? 2.671 10.196 1.856 1.00 0.00 8 GLY A CA 14
ATOM 15828 C C . GLY A 1 8 ? 4.010 9.975 2.534 1.00 0.00 8 GLY A C 14
ATOM 15829 O O . GLY A 1 8 ? 4.800 10.909 2.683 1.00 0.00 8 GLY A O 14
ATOM 15833 N N . THR A 1 9 ? 4.267 8.736 2.938 1.00 0.00 9 THR A N 14
ATOM 15834 C CA . THR A 1 9 ? 5.520 8.381 3.597 1.00 0.00 9 THR A CA 14
ATOM 15835 C C . THR A 1 9 ? 5.650 9.056 4.961 1.00 0.00 9 THR A C 14
ATOM 15836 O O . THR A 1 9 ? 5.531 8.405 5.999 1.00 0.00 9 THR A O 14
ATOM 15847 N N . GLY A 1 10 ? 5.903 10.361 4.952 1.00 0.00 10 GLY A N 14
ATOM 15848 C CA . GLY A 1 10 ? 6.053 11.097 6.195 1.00 0.00 10 GLY A CA 14
ATOM 15849 C C . GLY A 1 10 ? 4.792 11.094 7.037 1.00 0.00 10 GLY A C 14
ATOM 15850 O O . GLY A 1 10 ? 4.542 10.153 7.791 1.00 0.00 10 GLY A O 14
ATOM 15854 N N . CYS A 1 11 ? 4.001 12.155 6.913 1.00 0.00 11 CYS A N 14
ATOM 15855 C CA . CYS A 1 11 ? 2.759 12.283 7.671 1.00 0.00 11 CYS A CA 14
ATOM 15856 C C . CYS A 1 11 ? 1.868 11.054 7.498 1.00 0.00 11 CYS A C 14
ATOM 15857 O O . CYS A 1 11 ? 1.021 10.769 8.344 1.00 0.00 11 CYS A O 14
ATOM 15865 N N . ALA A 1 12 ? 2.060 10.332 6.398 1.00 0.00 12 ALA A N 14
ATOM 15866 C CA . ALA A 1 12 ? 1.268 9.138 6.123 1.00 0.00 12 ALA A CA 14
ATOM 15867 C C . ALA A 1 12 ? 1.827 7.920 6.853 1.00 0.00 12 ALA A C 14
ATOM 15868 O O . ALA A 1 12 ? 2.983 7.544 6.662 1.00 0.00 12 ALA A O 14
ATOM 15875 N N . ASN A 1 13 ? 0.992 7.304 7.685 1.00 0.00 13 ASN A N 14
ATOM 15876 C CA . ASN A 1 13 ? 1.385 6.119 8.448 1.00 0.00 13 ASN A CA 14
ATOM 15877 C C . ASN A 1 13 ? 1.401 4.858 7.576 1.00 0.00 13 ASN A C 14
ATOM 15878 O O . ASN A 1 13 ? 1.313 3.744 8.091 1.00 0.00 13 ASN A O 14
ATOM 15889 N N . CYS A 1 14 ? 1.506 5.036 6.261 1.00 0.00 14 CYS A N 14
ATOM 15890 C CA . CYS A 1 14 ? 1.523 3.903 5.331 1.00 0.00 14 CYS A CA 14
ATOM 15891 C C . CYS A 1 14 ? 2.584 2.879 5.722 1.00 0.00 14 CYS A C 14
ATOM 15892 O O . CYS A 1 14 ? 2.482 1.700 5.379 1.00 0.00 14 CYS A O 14
ATOM 15900 N N . GLN A 1 15 ? 3.601 3.339 6.439 1.00 0.00 15 GLN A N 14
ATOM 15901 C CA . GLN A 1 15 ? 4.690 2.481 6.884 1.00 0.00 15 GLN A CA 14
ATOM 15902 C C . GLN A 1 15 ? 4.164 1.198 7.535 1.00 0.00 15 GLN A C 14
ATOM 15903 O O . GLN A 1 15 ? 4.828 0.161 7.509 1.00 0.00 15 GLN A O 14
ATOM 15917 N N . MET A 1 16 ? 2.969 1.276 8.116 1.00 0.00 16 MET A N 14
ATOM 15918 C CA . MET A 1 16 ? 2.365 0.118 8.769 1.00 0.00 16 MET A CA 14
ATOM 15919 C C . MET A 1 16 ? 2.059 -0.979 7.754 1.00 0.00 16 MET A C 14
ATOM 15920 O O . MET A 1 16 ? 2.615 -2.074 7.826 1.00 0.00 16 MET A O 14
ATOM 15934 N N . LEU A 1 17 ? 1.182 -0.678 6.801 1.00 0.00 17 LEU A N 14
ATOM 15935 C CA . LEU A 1 17 ? 0.824 -1.644 5.770 1.00 0.00 17 LEU A CA 14
ATOM 15936 C C . LEU A 1 17 ? 2.007 -1.898 4.842 1.00 0.00 17 LEU A C 14
ATOM 15937 O O . LEU A 1 17 ? 2.056 -2.910 4.148 1.00 0.00 17 LEU A O 14
ATOM 15953 N N . GLU A 1 18 ? 2.958 -0.969 4.832 1.00 0.00 18 GLU A N 14
ATOM 15954 C CA . GLU A 1 18 ? 4.143 -1.115 3.974 1.00 0.00 18 GLU A CA 14
ATOM 15955 C C . GLU A 1 18 ? 4.894 -2.397 4.324 1.00 0.00 18 GLU A C 14
ATOM 15956 O O . GLU A 1 18 ? 5.220 -3.196 3.446 1.00 0.00 18 GLU A O 14
ATOM 15968 N N . LYS A 1 19 ? 5.162 -2.589 5.613 1.00 0.00 19 LYS A N 14
ATOM 15969 C CA . LYS A 1 19 ? 5.870 -3.778 6.075 1.00 0.00 19 LYS A CA 14
ATOM 15970 C C . LYS A 1 19 ? 4.967 -5.008 6.007 1.00 0.00 19 LYS A C 14
ATOM 15971 O O . LYS A 1 19 ? 5.351 -6.045 5.465 1.00 0.00 19 LYS A O 14
ATOM 15990 N N . ASN A 1 20 ? 3.767 -4.881 6.563 1.00 0.00 20 ASN A N 14
ATOM 15991 C CA . ASN A 1 20 ? 2.800 -5.978 6.574 1.00 0.00 20 ASN A CA 14
ATOM 15992 C C . ASN A 1 20 ? 2.513 -6.472 5.159 1.00 0.00 20 ASN A C 14
ATOM 15993 O O . ASN A 1 20 ? 2.573 -7.670 4.882 1.00 0.00 20 ASN A O 14
ATOM 16004 N N . ALA A 1 21 ? 2.191 -5.541 4.270 1.00 0.00 21 ALA A N 14
ATOM 16005 C CA . ALA A 1 21 ? 1.885 -5.875 2.884 1.00 0.00 21 ALA A CA 14
ATOM 16006 C C . ALA A 1 21 ? 3.031 -6.633 2.224 1.00 0.00 21 ALA A C 14
ATOM 16007 O O . ALA A 1 21 ? 2.804 -7.587 1.483 1.00 0.00 21 ALA A O 14
ATOM 16014 N N . ARG A 1 22 ? 4.258 -6.196 2.485 1.00 0.00 22 ARG A N 14
ATOM 16015 C CA . ARG A 1 22 ? 5.436 -6.832 1.902 1.00 0.00 22 ARG A CA 14
ATOM 16016 C C . ARG A 1 22 ? 5.547 -8.297 2.318 1.00 0.00 22 ARG A C 14
ATOM 16017 O O . ARG A 1 22 ? 5.835 -9.163 1.490 1.00 0.00 22 ARG A O 14
ATOM 16038 N N . GLU A 1 23 ? 5.328 -8.574 3.599 1.00 0.00 23 GLU A N 14
ATOM 16039 C CA . GLU A 1 23 ? 5.417 -9.941 4.097 1.00 0.00 23 GLU A CA 14
ATOM 16040 C C . GLU A 1 23 ? 4.218 -10.766 3.641 1.00 0.00 23 GLU A C 14
ATOM 16041 O O . GLU A 1 23 ? 4.375 -11.894 3.180 1.00 0.00 23 GLU A O 14
ATOM 16053 N N . ALA A 1 24 ? 3.023 -10.200 3.771 1.00 0.00 24 ALA A N 14
ATOM 16054 C CA . ALA A 1 24 ? 1.800 -10.892 3.374 1.00 0.00 24 ALA A CA 14
ATOM 16055 C C . ALA A 1 24 ? 1.765 -11.164 1.873 1.00 0.00 24 ALA A C 14
ATOM 16056 O O . ALA A 1 24 ? 1.487 -12.285 1.448 1.00 0.00 24 ALA A O 14
ATOM 16063 N N . VAL A 1 25 ? 2.039 -10.139 1.070 1.00 0.00 25 VAL A N 14
ATOM 16064 C CA . VAL A 1 25 ? 2.027 -10.287 -0.381 1.00 0.00 25 VAL A CA 14
ATOM 16065 C C . VAL A 1 25 ? 2.927 -11.447 -0.818 1.00 0.00 25 VAL A C 14
ATOM 16066 O O . VAL A 1 25 ? 2.473 -12.367 -1.496 1.00 0.00 25 VAL A O 14
ATOM 16079 N N . LYS A 1 26 ? 4.193 -11.409 -0.417 1.00 0.00 26 LYS A N 14
ATOM 16080 C CA . LYS A 1 26 ? 5.136 -12.468 -0.759 1.00 0.00 26 LYS A CA 14
ATOM 16081 C C . LYS A 1 26 ? 4.774 -13.773 -0.047 1.00 0.00 26 LYS A C 14
ATOM 16082 O O . LYS A 1 26 ? 4.818 -14.847 -0.648 1.00 0.00 26 LYS A O 14
ATOM 16101 N N . GLU A 1 27 ? 4.419 -13.675 1.235 1.00 0.00 27 GLU A N 14
ATOM 16102 C CA . GLU A 1 27 ? 4.054 -14.854 2.021 1.00 0.00 27 GLU A CA 14
ATOM 16103 C C . GLU A 1 27 ? 2.876 -15.587 1.390 1.00 0.00 27 GLU A C 14
ATOM 16104 O O . GLU A 1 27 ? 2.903 -16.808 1.239 1.00 0.00 27 GLU A O 14
ATOM 16116 N N . LEU A 1 28 ? 1.843 -14.836 1.018 1.00 0.00 28 LEU A N 14
ATOM 16117 C CA . LEU A 1 28 ? 0.659 -15.420 0.397 1.00 0.00 28 LEU A CA 14
ATOM 16118 C C . LEU A 1 28 ? 1.039 -16.250 -0.826 1.00 0.00 28 LEU A C 14
ATOM 16119 O O . LEU A 1 28 ? 0.277 -17.112 -1.266 1.00 0.00 28 LEU A O 14
ATOM 16135 N N . GLY A 1 29 ? 2.224 -15.986 -1.372 1.00 0.00 29 GLY A N 14
ATOM 16136 C CA . GLY A 1 29 ? 2.685 -16.717 -2.537 1.00 0.00 29 GLY A CA 14
ATOM 16137 C C . GLY A 1 29 ? 2.797 -15.840 -3.766 1.00 0.00 29 GLY A C 14
ATOM 16138 O O . GLY A 1 29 ? 2.428 -16.250 -4.865 1.00 0.00 29 GLY A O 14
ATOM 16142 N N . ILE A 1 30 ? 3.313 -14.629 -3.578 1.00 0.00 30 ILE A N 14
ATOM 16143 C CA . ILE A 1 30 ? 3.476 -13.689 -4.681 1.00 0.00 30 ILE A CA 14
ATOM 16144 C C . ILE A 1 30 ? 4.223 -12.436 -4.235 1.00 0.00 30 ILE A C 14
ATOM 16145 O O . ILE A 1 30 ? 3.698 -11.622 -3.476 1.00 0.00 30 ILE A O 14
ATOM 16161 N N . ASP A 1 31 ? 5.450 -12.283 -4.722 1.00 0.00 31 ASP A N 14
ATOM 16162 C CA . ASP A 1 31 ? 6.270 -11.131 -4.389 1.00 0.00 31 ASP A CA 14
ATOM 16163 C C . ASP A 1 31 ? 5.600 -9.852 -4.858 1.00 0.00 31 ASP A C 14
ATOM 16164 O O . ASP A 1 31 ? 4.682 -9.886 -5.675 1.00 0.00 31 ASP A O 14
ATOM 16173 N N . ALA A 1 32 ? 6.057 -8.727 -4.336 1.00 0.00 32 ALA A N 14
ATOM 16174 C CA . ALA A 1 32 ? 5.510 -7.445 -4.696 1.00 0.00 32 ALA A CA 14
ATOM 16175 C C . ALA A 1 32 ? 6.612 -6.414 -4.695 1.00 0.00 32 ALA A C 14
ATOM 16176 O O . ALA A 1 32 ? 7.744 -6.706 -4.308 1.00 0.00 32 ALA A O 14
ATOM 16183 N N . GLU A 1 33 ? 6.286 -5.211 -5.108 1.00 0.00 33 GLU A N 14
ATOM 16184 C CA . GLU A 1 33 ? 7.267 -4.151 -5.128 1.00 0.00 33 GLU A CA 14
ATOM 16185 C C . GLU A 1 33 ? 6.687 -2.909 -4.482 1.00 0.00 33 GLU A C 14
ATOM 16186 O O . GLU A 1 33 ? 5.789 -2.272 -5.033 1.00 0.00 33 GLU A O 14
ATOM 16198 N N . PHE A 1 34 ? 7.182 -2.584 -3.303 1.00 0.00 34 PHE A N 14
ATOM 16199 C CA . PHE A 1 34 ? 6.684 -1.432 -2.576 1.00 0.00 34 PHE A CA 14
ATOM 16200 C C . PHE A 1 34 ? 7.603 -0.234 -2.711 1.00 0.00 34 PHE A C 14
ATOM 16201 O O . PHE A 1 34 ? 8.697 -0.195 -2.146 1.00 0.00 34 PHE A O 14
ATOM 16218 N N . GLU A 1 35 ? 7.129 0.749 -3.460 1.00 0.00 35 GLU A N 14
ATOM 16219 C CA . GLU A 1 35 ? 7.870 1.978 -3.682 1.00 0.00 35 GLU A CA 14
ATOM 16220 C C . GLU A 1 35 ? 7.070 3.167 -3.167 1.00 0.00 35 GLU A C 14
ATOM 16221 O O . GLU A 1 35 ? 5.881 3.300 -3.464 1.00 0.00 35 GLU A O 14
ATOM 16233 N N . LYS A 1 36 ? 7.717 4.023 -2.389 1.00 0.00 36 LYS A N 14
ATOM 16234 C CA . LYS A 1 36 ? 7.045 5.189 -1.837 1.00 0.00 36 LYS A CA 14
ATOM 16235 C C . LYS A 1 36 ? 6.963 6.302 -2.873 1.00 0.00 36 LYS A C 14
ATOM 16236 O O . LYS A 1 36 ? 7.888 6.506 -3.659 1.00 0.00 36 LYS A O 14
ATOM 16255 N N . ILE A 1 37 ? 5.841 7.006 -2.875 1.00 0.00 37 ILE A N 14
ATOM 16256 C CA . ILE A 1 37 ? 5.614 8.093 -3.819 1.00 0.00 37 ILE A CA 14
ATOM 16257 C C . ILE A 1 37 ? 5.467 9.420 -3.080 1.00 0.00 37 ILE A C 14
ATOM 16258 O O . ILE A 1 37 ? 4.378 9.987 -3.001 1.00 0.00 37 ILE A O 14
ATOM 16274 N N . LYS A 1 38 ? 6.579 9.903 -2.529 1.00 0.00 38 LYS A N 14
ATOM 16275 C CA . LYS A 1 38 ? 6.584 11.155 -1.783 1.00 0.00 38 LYS A CA 14
ATOM 16276 C C . LYS A 1 38 ? 6.485 12.353 -2.718 1.00 0.00 38 LYS A C 14
ATOM 16277 O O . LYS A 1 38 ? 7.466 13.057 -2.957 1.00 0.00 38 LYS A O 14
ATOM 16296 N N . GLU A 1 39 ? 5.286 12.579 -3.234 1.00 0.00 39 GLU A N 14
ATOM 16297 C CA . GLU A 1 39 ? 5.031 13.700 -4.144 1.00 0.00 39 GLU A CA 14
ATOM 16298 C C . GLU A 1 39 ? 3.603 13.645 -4.681 1.00 0.00 39 GLU A C 14
ATOM 16299 O O . GLU A 1 39 ? 3.223 12.674 -5.335 1.00 0.00 39 GLU A O 14
ATOM 16311 N N . MET A 1 40 ? 2.812 14.689 -4.411 1.00 0.00 40 MET A N 14
ATOM 16312 C CA . MET A 1 40 ? 1.429 14.733 -4.875 1.00 0.00 40 MET A CA 14
ATOM 16313 C C . MET A 1 40 ? 1.351 14.489 -6.373 1.00 0.00 40 MET A C 14
ATOM 16314 O O . MET A 1 40 ? 0.353 13.968 -6.869 1.00 0.00 40 MET A O 14
ATOM 16328 N N . ASP A 1 41 ? 2.414 14.838 -7.093 1.00 0.00 41 ASP A N 14
ATOM 16329 C CA . ASP A 1 41 ? 2.446 14.614 -8.531 1.00 0.00 41 ASP A CA 14
ATOM 16330 C C . ASP A 1 41 ? 2.084 13.161 -8.798 1.00 0.00 41 ASP A C 14
ATOM 16331 O O . ASP A 1 41 ? 1.342 12.844 -9.727 1.00 0.00 41 ASP A O 14
ATOM 16340 N N . GLN A 1 42 ? 2.603 12.290 -7.940 1.00 0.00 42 GLN A N 14
ATOM 16341 C CA . GLN A 1 42 ? 2.328 10.867 -8.026 1.00 0.00 42 GLN A CA 14
ATOM 16342 C C . GLN A 1 42 ? 1.060 10.518 -7.247 1.00 0.00 42 GLN A C 14
ATOM 16343 O O . GLN A 1 42 ? 0.299 9.639 -7.646 1.00 0.00 42 GLN A O 14
ATOM 16357 N N . ILE A 1 43 ? 0.842 11.212 -6.122 1.00 0.00 43 ILE A N 14
ATOM 16358 C CA . ILE A 1 43 ? -0.333 10.960 -5.290 1.00 0.00 43 ILE A CA 14
ATOM 16359 C C . ILE A 1 43 ? -1.616 11.246 -6.050 1.00 0.00 43 ILE A C 14
ATOM 16360 O O . ILE A 1 43 ? -2.495 10.393 -6.158 1.00 0.00 43 ILE A O 14
ATOM 16376 N N . LEU A 1 44 ? -1.711 12.455 -6.577 1.00 0.00 44 LEU A N 14
ATOM 16377 C CA . LEU A 1 44 ? -2.883 12.869 -7.336 1.00 0.00 44 LEU A CA 14
ATOM 16378 C C . LEU A 1 44 ? -3.089 11.946 -8.532 1.00 0.00 44 LEU A C 14
ATOM 16379 O O . LEU A 1 44 ? -4.221 11.677 -8.933 1.00 0.00 44 LEU A O 14
ATOM 16395 N N . GLU A 1 45 ? -1.986 11.441 -9.082 1.00 0.00 45 GLU A N 14
ATOM 16396 C CA . GLU A 1 45 ? -2.053 10.526 -10.213 1.00 0.00 45 GLU A CA 14
ATOM 16397 C C . GLU A 1 45 ? -2.857 9.297 -9.816 1.00 0.00 45 GLU A C 14
ATOM 16398 O O . GLU A 1 45 ? -3.653 8.775 -10.595 1.00 0.00 45 GLU A O 14
ATOM 16410 N N . ALA A 1 46 ? -2.654 8.864 -8.576 1.00 0.00 46 ALA A N 14
ATOM 16411 C CA . ALA A 1 46 ? -3.368 7.720 -8.038 1.00 0.00 46 ALA A CA 14
ATOM 16412 C C . ALA A 1 46 ? -4.836 8.073 -7.860 1.00 0.00 46 ALA A C 14
ATOM 16413 O O . ALA A 1 46 ? -5.724 7.273 -8.153 1.00 0.00 46 ALA A O 14
ATOM 16420 N N . GLY A 1 47 ? -5.077 9.291 -7.387 1.00 0.00 47 GLY A N 14
ATOM 16421 C CA . GLY A 1 47 ? -6.433 9.757 -7.186 1.00 0.00 47 GLY A CA 14
ATOM 16422 C C . GLY A 1 47 ? -7.051 9.252 -5.897 1.00 0.00 47 GLY A C 14
ATOM 16423 O O . GLY A 1 47 ? -8.274 9.140 -5.800 1.00 0.00 47 GLY A O 14
ATOM 16427 N N . LEU A 1 48 ? -6.219 8.942 -4.901 1.00 0.00 48 LEU A N 14
ATOM 16428 C CA . LEU A 1 48 ? -6.734 8.445 -3.622 1.00 0.00 48 LEU A CA 14
ATOM 16429 C C . LEU A 1 48 ? -7.898 9.310 -3.123 1.00 0.00 48 LEU A C 14
ATOM 16430 O O . LEU A 1 48 ? -9.059 9.005 -3.390 1.00 0.00 48 LEU A O 14
ATOM 16446 N N . THR A 1 49 ? -7.566 10.377 -2.390 1.00 0.00 49 THR A N 14
ATOM 16447 C CA . THR A 1 49 ? -8.548 11.306 -1.818 1.00 0.00 49 THR A CA 14
ATOM 16448 C C . THR A 1 49 ? -8.018 11.853 -0.496 1.00 0.00 49 THR A C 14
ATOM 16449 O O . THR A 1 49 ? -8.381 12.947 -0.065 1.00 0.00 49 THR A O 14
ATOM 16460 N N . ALA A 1 50 ? -7.147 11.074 0.126 1.00 0.00 50 ALA A N 14
ATOM 16461 C CA . ALA A 1 50 ? -6.532 11.443 1.390 1.00 0.00 50 ALA A CA 14
ATOM 16462 C C . ALA A 1 50 ? -5.017 11.456 1.243 1.00 0.00 50 ALA A C 14
ATOM 16463 O O . ALA A 1 50 ? -4.500 11.421 0.126 1.00 0.00 50 ALA A O 14
ATOM 16470 N N . LEU A 1 51 ? -4.302 11.508 2.360 1.00 0.00 51 LEU A N 14
ATOM 16471 C CA . LEU A 1 51 ? -2.849 11.527 2.308 1.00 0.00 51 LEU A CA 14
ATOM 16472 C C . LEU A 1 51 ? -2.273 10.118 2.185 1.00 0.00 51 LEU A C 14
ATOM 16473 O O . LEU A 1 51 ? -1.574 9.813 1.218 1.00 0.00 51 LEU A O 14
ATOM 16489 N N . PRO A 1 52 ? -2.553 9.234 3.155 1.00 0.00 52 PRO A N 14
ATOM 16490 C CA . PRO A 1 52 ? -2.052 7.857 3.134 1.00 0.00 52 PRO A CA 14
ATOM 16491 C C . PRO A 1 52 ? -2.712 7.010 2.045 1.00 0.00 52 PRO A C 14
ATOM 16492 O O . PRO A 1 52 ? -3.303 5.969 2.334 1.00 0.00 52 PRO A O 14
ATOM 16503 N N . GLY A 1 53 ? -2.600 7.448 0.793 1.00 0.00 53 GLY A N 14
ATOM 16504 C CA . GLY A 1 53 ? -3.185 6.696 -0.302 1.00 0.00 53 GLY A CA 14
ATOM 16505 C C . GLY A 1 53 ? -2.297 5.552 -0.731 1.00 0.00 53 GLY A C 14
ATOM 16506 O O . GLY A 1 53 ? -1.077 5.697 -0.790 1.00 0.00 53 GLY A O 14
ATOM 16510 N N . LEU A 1 54 ? -2.901 4.410 -1.023 1.00 0.00 54 LEU A N 14
ATOM 16511 C CA . LEU A 1 54 ? -2.140 3.244 -1.442 1.00 0.00 54 LEU A CA 14
ATOM 16512 C C . LEU A 1 54 ? -2.816 2.545 -2.606 1.00 0.00 54 LEU A C 14
ATOM 16513 O O . LEU A 1 54 ? -3.875 1.938 -2.446 1.00 0.00 54 LEU A O 14
ATOM 16529 N N . ALA A 1 55 ? -2.197 2.617 -3.774 1.00 0.00 55 ALA A N 14
ATOM 16530 C CA . ALA A 1 55 ? -2.749 1.968 -4.950 1.00 0.00 55 ALA A CA 14
ATOM 16531 C C . ALA A 1 55 ? -2.045 0.642 -5.192 1.00 0.00 55 ALA A C 14
ATOM 16532 O O . ALA A 1 55 ? -0.822 0.591 -5.314 1.00 0.00 55 ALA A O 14
ATOM 16539 N N . VAL A 1 56 ? -2.818 -0.432 -5.240 1.00 0.00 56 VAL A N 14
ATOM 16540 C CA . VAL A 1 56 ? -2.255 -1.758 -5.447 1.00 0.00 56 VAL A CA 14
ATOM 16541 C C . VAL A 1 56 ? -2.714 -2.367 -6.756 1.00 0.00 56 VAL A C 14
ATOM 16542 O O . VAL A 1 56 ? -3.883 -2.278 -7.127 1.00 0.00 56 VAL A O 14
ATOM 16555 N N . ASP A 1 57 ? -1.771 -2.986 -7.455 1.00 0.00 57 ASP A N 14
ATOM 16556 C CA . ASP A 1 57 ? -2.054 -3.618 -8.742 1.00 0.00 57 ASP A CA 14
ATOM 16557 C C . ASP A 1 57 ? -2.875 -2.686 -9.634 1.00 0.00 57 ASP A C 14
ATOM 16558 O O . ASP A 1 57 ? -3.633 -3.140 -10.490 1.00 0.00 57 ASP A O 14
ATOM 16567 N N . GLY A 1 58 ? -2.721 -1.383 -9.418 1.00 0.00 58 GLY A N 14
ATOM 16568 C CA . GLY A 1 58 ? -3.457 -0.409 -10.201 1.00 0.00 58 GLY A CA 14
ATOM 16569 C C . GLY A 1 58 ? -4.890 -0.256 -9.730 1.00 0.00 58 GLY A C 14
ATOM 16570 O O . GLY A 1 58 ? -5.793 -0.015 -10.531 1.00 0.00 58 GLY A O 14
ATOM 16574 N N . GLU A 1 59 ? -5.099 -0.404 -8.425 1.00 0.00 59 GLU A N 14
ATOM 16575 C CA . GLU A 1 59 ? -6.431 -0.287 -7.844 1.00 0.00 59 GLU A CA 14
ATOM 16576 C C . GLU A 1 59 ? -6.364 0.273 -6.425 1.00 0.00 59 GLU A C 14
ATOM 16577 O O . GLU A 1 59 ? -6.115 -0.460 -5.468 1.00 0.00 59 GLU A O 14
ATOM 16589 N N . LEU A 1 60 ? -6.592 1.576 -6.299 1.00 0.00 60 LEU A N 14
ATOM 16590 C CA . LEU A 1 60 ? -6.561 2.240 -4.999 1.00 0.00 60 LEU A CA 14
ATOM 16591 C C . LEU A 1 60 ? -7.609 1.658 -4.064 1.00 0.00 60 LEU A C 14
ATOM 16592 O O . LEU A 1 60 ? -8.757 1.444 -4.457 1.00 0.00 60 LEU A O 14
ATOM 16608 N N . LYS A 1 61 ? -7.208 1.395 -2.824 1.00 0.00 61 LYS A N 14
ATOM 16609 C CA . LYS A 1 61 ? -8.120 0.827 -1.840 1.00 0.00 61 LYS A CA 14
ATOM 16610 C C . LYS A 1 61 ? -7.879 1.385 -0.435 1.00 0.00 61 LYS A C 14
ATOM 16611 O O . LYS A 1 61 ? -8.541 0.966 0.514 1.00 0.00 61 LYS A O 14
ATOM 16630 N N . ILE A 1 62 ? -6.941 2.324 -0.287 1.00 0.00 62 ILE A N 14
ATOM 16631 C CA . ILE A 1 62 ? -6.666 2.893 1.031 1.00 0.00 62 ILE A CA 14
ATOM 16632 C C . ILE A 1 62 ? -6.474 4.403 0.962 1.00 0.00 62 ILE A C 14
ATOM 16633 O O . ILE A 1 62 ? -5.679 4.898 0.168 1.00 0.00 62 ILE A O 14
ATOM 16649 N N . MET A 1 63 ? -7.216 5.133 1.795 1.00 0.00 63 MET A N 14
ATOM 16650 C CA . MET A 1 63 ? -7.124 6.589 1.815 1.00 0.00 63 MET A CA 14
ATOM 16651 C C . MET A 1 63 ? -7.358 7.166 3.209 1.00 0.00 63 MET A C 14
ATOM 16652 O O . MET A 1 63 ? -8.383 6.896 3.835 1.00 0.00 63 MET A O 14
ATOM 16666 N N . GLY A 1 64 ? -6.421 7.989 3.679 1.00 0.00 64 GLY A N 14
ATOM 16667 C CA . GLY A 1 64 ? -6.580 8.615 4.984 1.00 0.00 64 GLY A CA 14
ATOM 16668 C C . GLY A 1 64 ? -6.289 7.682 6.141 1.00 0.00 64 GLY A C 14
ATOM 16669 O O . GLY A 1 64 ? -6.464 8.055 7.300 1.00 0.00 64 GLY A O 14
ATOM 16673 N N . ARG A 1 65 ? -5.845 6.472 5.834 1.00 0.00 65 ARG A N 14
ATOM 16674 C CA . ARG A 1 65 ? -5.536 5.492 6.871 1.00 0.00 65 ARG A CA 14
ATOM 16675 C C . ARG A 1 65 ? -5.087 4.182 6.248 1.00 0.00 65 ARG A C 14
ATOM 16676 O O . ARG A 1 65 ? -5.894 3.452 5.673 1.00 0.00 65 ARG A O 14
ATOM 16697 N N . VAL A 1 66 ? -3.800 3.881 6.363 1.00 0.00 66 VAL A N 14
ATOM 16698 C CA . VAL A 1 66 ? -3.268 2.653 5.801 1.00 0.00 66 VAL A CA 14
ATOM 16699 C C . VAL A 1 66 ? -3.963 1.435 6.411 1.00 0.00 66 VAL A C 14
ATOM 16700 O O . VAL A 1 66 ? -4.228 1.401 7.613 1.00 0.00 66 VAL A O 14
ATOM 16713 N N . ALA A 1 67 ? -4.264 0.444 5.579 1.00 0.00 67 ALA A N 14
ATOM 16714 C CA . ALA A 1 67 ? -4.939 -0.763 6.044 1.00 0.00 67 ALA A CA 14
ATOM 16715 C C . ALA A 1 67 ? -4.076 -1.534 7.037 1.00 0.00 67 ALA A C 14
ATOM 16716 O O . ALA A 1 67 ? -2.889 -1.247 7.197 1.00 0.00 67 ALA A O 14
ATOM 16723 N N . SER A 1 68 ? -4.682 -2.511 7.705 1.00 0.00 68 SER A N 14
ATOM 16724 C CA . SER A 1 68 ? -3.972 -3.323 8.686 1.00 0.00 68 SER A CA 14
ATOM 16725 C C . SER A 1 68 ? -3.628 -4.697 8.118 1.00 0.00 68 SER A C 14
ATOM 16726 O O . SER A 1 68 ? -3.859 -4.970 6.940 1.00 0.00 68 SER A O 14
ATOM 16734 N N . LYS A 1 69 ? -3.074 -5.558 8.966 1.00 0.00 69 LYS A N 14
ATOM 16735 C CA . LYS A 1 69 ? -2.695 -6.906 8.554 1.00 0.00 69 LYS A CA 14
ATOM 16736 C C . LYS A 1 69 ? -3.906 -7.692 8.064 1.00 0.00 69 LYS A C 14
ATOM 16737 O O . LYS A 1 69 ? -3.928 -8.177 6.934 1.00 0.00 69 LYS A O 14
ATOM 16756 N N . GLU A 1 70 ? -4.913 -7.815 8.925 1.00 0.00 70 GLU A N 14
ATOM 16757 C CA . GLU A 1 70 ? -6.130 -8.547 8.583 1.00 0.00 70 GLU A CA 14
ATOM 16758 C C . GLU A 1 70 ? -6.736 -8.030 7.280 1.00 0.00 70 GLU A C 14
ATOM 16759 O O . GLU A 1 70 ? -7.313 -8.793 6.507 1.00 0.00 70 GLU A O 14
ATOM 16771 N N . GLU A 1 71 ? -6.599 -6.729 7.045 1.00 0.00 71 GLU A N 14
ATOM 16772 C CA . GLU A 1 71 ? -7.133 -6.111 5.838 1.00 0.00 71 GLU A CA 14
ATOM 16773 C C . GLU A 1 71 ? -6.444 -6.664 4.594 1.00 0.00 71 GLU A C 14
ATOM 16774 O O . GLU A 1 71 ? -7.076 -6.862 3.557 1.00 0.00 71 GLU A O 14
ATOM 16786 N N . ILE A 1 72 ? -5.142 -6.910 4.705 1.00 0.00 72 ILE A N 14
ATOM 16787 C CA . ILE A 1 72 ? -4.367 -7.441 3.589 1.00 0.00 72 ILE A CA 14
ATOM 16788 C C . ILE A 1 72 ? -4.833 -8.846 3.220 1.00 0.00 72 ILE A C 14
ATOM 16789 O O . ILE A 1 72 ? -5.182 -9.112 2.070 1.00 0.00 72 ILE A O 14
ATOM 16805 N N . LYS A 1 73 ? -4.835 -9.740 4.203 1.00 0.00 73 LYS A N 14
ATOM 16806 C CA . LYS A 1 73 ? -5.256 -11.118 3.984 1.00 0.00 73 LYS A CA 14
ATOM 16807 C C . LYS A 1 73 ? -6.699 -11.174 3.487 1.00 0.00 73 LYS A C 14
ATOM 16808 O O . LYS A 1 73 ? -7.056 -12.038 2.684 1.00 0.00 73 LYS A O 14
ATOM 16827 N N . LYS A 1 74 ? -7.523 -10.249 3.968 1.00 0.00 74 LYS A N 14
ATOM 16828 C CA . LYS A 1 74 ? -8.925 -10.194 3.574 1.00 0.00 74 LYS A CA 14
ATOM 16829 C C . LYS A 1 74 ? -9.072 -9.653 2.155 1.00 0.00 74 LYS A C 14
ATOM 16830 O O . LYS A 1 74 ? -9.988 -10.035 1.425 1.00 0.00 74 LYS A O 14
ATOM 16849 N N . ILE A 1 75 ? -8.161 -8.766 1.768 1.00 0.00 75 ILE A N 14
ATOM 16850 C CA . ILE A 1 75 ? -8.183 -8.178 0.436 1.00 0.00 75 ILE A CA 14
ATOM 16851 C C . ILE A 1 75 ? -7.666 -9.178 -0.592 1.00 0.00 75 ILE A C 14
ATOM 16852 O O . ILE A 1 75 ? -8.153 -9.236 -1.721 1.00 0.00 75 ILE A O 14
ATOM 16868 N N . LEU A 1 76 ? -6.673 -9.962 -0.188 1.00 0.00 76 LEU A N 14
ATOM 16869 C CA . LEU A 1 76 ? -6.083 -10.960 -1.066 1.00 0.00 76 LEU A CA 14
ATOM 16870 C C . LEU A 1 76 ? -7.010 -12.162 -1.229 1.00 0.00 76 LEU A C 14
ATOM 16871 O O . LEU A 1 76 ? -7.031 -12.804 -2.279 1.00 0.00 76 LEU A O 14
ATOM 16887 N N . SER A 1 77 ? -7.772 -12.460 -0.182 1.00 0.00 77 SER A N 14
ATOM 16888 C CA . SER A 1 77 ? -8.699 -13.585 -0.207 1.00 0.00 77 SER A CA 14
ATOM 16889 C C . SER A 1 77 ? -7.959 -14.895 -0.464 1.00 0.00 77 SER A C 14
ATOM 16890 O O . SER A 1 77 ? -8.612 -15.868 -0.894 1.00 0.00 77 SER A O 14
ATOM 16899 N N . MET A 1 1 ? 3.606 -10.764 -8.194 1.00 0.00 1 MET A N 15
ATOM 16900 C CA . MET A 1 1 ? 4.200 -9.402 -8.259 1.00 0.00 1 MET A CA 15
ATOM 16901 C C . MET A 1 1 ? 3.130 -8.324 -8.132 1.00 0.00 1 MET A C 15
ATOM 16902 O O . MET A 1 1 ? 2.793 -7.657 -9.110 1.00 0.00 1 MET A O 15
ATOM 16918 N N . MET A 1 2 ? 2.595 -8.150 -6.924 1.00 0.00 2 MET A N 15
ATOM 16919 C CA . MET A 1 2 ? 1.568 -7.141 -6.701 1.00 0.00 2 MET A CA 15
ATOM 16920 C C . MET A 1 2 ? 2.180 -5.741 -6.639 1.00 0.00 2 MET A C 15
ATOM 16921 O O . MET A 1 2 ? 2.920 -5.417 -5.712 1.00 0.00 2 MET A O 15
ATOM 16935 N N . LYS A 1 3 ? 1.858 -4.909 -7.625 1.00 0.00 3 LYS A N 15
ATOM 16936 C CA . LYS A 1 3 ? 2.374 -3.545 -7.660 1.00 0.00 3 LYS A CA 15
ATOM 16937 C C . LYS A 1 3 ? 1.744 -2.733 -6.540 1.00 0.00 3 LYS A C 15
ATOM 16938 O O . LYS A 1 3 ? 0.526 -2.576 -6.487 1.00 0.00 3 LYS A O 15
ATOM 16957 N N . ILE A 1 4 ? 2.575 -2.241 -5.633 1.00 0.00 4 ILE A N 15
ATOM 16958 C CA . ILE A 1 4 ? 2.087 -1.472 -4.498 1.00 0.00 4 ILE A CA 15
ATOM 16959 C C . ILE A 1 4 ? 2.825 -0.145 -4.343 1.00 0.00 4 ILE A C 15
ATOM 16960 O O . ILE A 1 4 ? 4.037 -0.113 -4.133 1.00 0.00 4 ILE A O 15
ATOM 16976 N N . GLN A 1 5 ? 2.071 0.945 -4.426 1.00 0.00 5 GLN A N 15
ATOM 16977 C CA . GLN A 1 5 ? 2.639 2.285 -4.272 1.00 0.00 5 GLN A CA 15
ATOM 16978 C C . GLN A 1 5 ? 2.135 2.930 -2.983 1.00 0.00 5 GLN A C 15
ATOM 16979 O O . GLN A 1 5 ? 0.926 3.042 -2.776 1.00 0.00 5 GLN A O 15
ATOM 16993 N N . ILE A 1 6 ? 3.061 3.347 -2.116 1.00 0.00 6 ILE A N 15
ATOM 16994 C CA . ILE A 1 6 ? 2.691 3.973 -0.847 1.00 0.00 6 ILE A CA 15
ATOM 16995 C C . ILE A 1 6 ? 2.842 5.491 -0.912 1.00 0.00 6 ILE A C 15
ATOM 16996 O O . ILE A 1 6 ? 3.954 6.007 -1.015 1.00 0.00 6 ILE A O 15
ATOM 17012 N N . TYR A 1 7 ? 1.714 6.200 -0.866 1.00 0.00 7 TYR A N 15
ATOM 17013 C CA . TYR A 1 7 ? 1.721 7.658 -0.938 1.00 0.00 7 TYR A CA 15
ATOM 17014 C C . TYR A 1 7 ? 1.697 8.286 0.449 1.00 0.00 7 TYR A C 15
ATOM 17015 O O . TYR A 1 7 ? 0.683 8.247 1.147 1.00 0.00 7 TYR A O 15
ATOM 17033 N N . GLY A 1 8 ? 2.830 8.868 0.838 1.00 0.00 8 GLY A N 15
ATOM 17034 C CA . GLY A 1 8 ? 2.933 9.502 2.138 1.00 0.00 8 GLY A CA 15
ATOM 17035 C C . GLY A 1 8 ? 4.274 9.252 2.800 1.00 0.00 8 GLY A C 15
ATOM 17036 O O . GLY A 1 8 ? 5.174 10.090 2.732 1.00 0.00 8 GLY A O 15
ATOM 17040 N N . THR A 1 9 ? 4.408 8.095 3.440 1.00 0.00 9 THR A N 15
ATOM 17041 C CA . THR A 1 9 ? 5.647 7.728 4.116 1.00 0.00 9 THR A CA 15
ATOM 17042 C C . THR A 1 9 ? 5.879 8.585 5.357 1.00 0.00 9 THR A C 15
ATOM 17043 O O . THR A 1 9 ? 5.814 8.093 6.484 1.00 0.00 9 THR A O 15
ATOM 17054 N N . GLY A 1 10 ? 6.154 9.868 5.144 1.00 0.00 10 GLY A N 15
ATOM 17055 C CA . GLY A 1 10 ? 6.395 10.770 6.255 1.00 0.00 10 GLY A CA 15
ATOM 17056 C C . GLY A 1 10 ? 5.145 11.039 7.070 1.00 0.00 10 GLY A C 15
ATOM 17057 O O . GLY A 1 10 ? 4.831 10.298 8.002 1.00 0.00 10 GLY A O 15
ATOM 17061 N N . CYS A 1 11 ? 4.429 12.103 6.718 1.00 0.00 11 CYS A N 15
ATOM 17062 C CA . CYS A 1 11 ? 3.207 12.473 7.422 1.00 0.00 11 CYS A CA 15
ATOM 17063 C C . CYS A 1 11 ? 2.222 11.307 7.465 1.00 0.00 11 CYS A C 15
ATOM 17064 O O . CYS A 1 11 ? 1.419 11.194 8.392 1.00 0.00 11 CYS A O 15
ATOM 17072 N N . ALA A 1 12 ? 2.289 10.441 6.459 1.00 0.00 12 ALA A N 15
ATOM 17073 C CA . ALA A 1 12 ? 1.403 9.285 6.387 1.00 0.00 12 ALA A CA 15
ATOM 17074 C C . ALA A 1 12 ? 2.023 8.073 7.074 1.00 0.00 12 ALA A C 15
ATOM 17075 O O . ALA A 1 12 ? 3.068 7.576 6.654 1.00 0.00 12 ALA A O 15
ATOM 17082 N N . ASN A 1 13 ? 1.369 7.597 8.133 1.00 0.00 13 ASN A N 15
ATOM 17083 C CA . ASN A 1 13 ? 1.848 6.438 8.884 1.00 0.00 13 ASN A CA 15
ATOM 17084 C C . ASN A 1 13 ? 1.573 5.125 8.145 1.00 0.00 13 ASN A C 15
ATOM 17085 O O . ASN A 1 13 ? 1.638 4.049 8.740 1.00 0.00 13 ASN A O 15
ATOM 17096 N N . CYS A 1 14 ? 1.264 5.213 6.854 1.00 0.00 14 CYS A N 15
ATOM 17097 C CA . CYS A 1 14 ? 0.980 4.023 6.051 1.00 0.00 14 CYS A CA 15
ATOM 17098 C C . CYS A 1 14 ? 2.152 3.042 6.073 1.00 0.00 14 CYS A C 15
ATOM 17099 O O . CYS A 1 14 ? 1.987 1.857 5.779 1.00 0.00 14 CYS A O 15
ATOM 17107 N N . GLN A 1 15 ? 3.334 3.542 6.422 1.00 0.00 15 GLN A N 15
ATOM 17108 C CA . GLN A 1 15 ? 4.539 2.726 6.487 1.00 0.00 15 GLN A CA 15
ATOM 17109 C C . GLN A 1 15 ? 4.293 1.418 7.244 1.00 0.00 15 GLN A C 15
ATOM 17110 O O . GLN A 1 15 ? 4.941 0.405 6.977 1.00 0.00 15 GLN A O 15
ATOM 17124 N N . MET A 1 16 ? 3.351 1.446 8.181 1.00 0.00 16 MET A N 15
ATOM 17125 C CA . MET A 1 16 ? 3.021 0.260 8.967 1.00 0.00 16 MET A CA 15
ATOM 17126 C C . MET A 1 16 ? 2.458 -0.841 8.073 1.00 0.00 16 MET A C 15
ATOM 17127 O O . MET A 1 16 ? 3.023 -1.932 7.983 1.00 0.00 16 MET A O 15
ATOM 17141 N N . LEU A 1 17 ? 1.345 -0.545 7.410 1.00 0.00 17 LEU A N 15
ATOM 17142 C CA . LEU A 1 17 ? 0.708 -1.506 6.516 1.00 0.00 17 LEU A CA 15
ATOM 17143 C C . LEU A 1 17 ? 1.666 -1.913 5.406 1.00 0.00 17 LEU A C 15
ATOM 17144 O O . LEU A 1 17 ? 1.699 -3.071 4.990 1.00 0.00 17 LEU A O 15
ATOM 17160 N N . GLU A 1 18 ? 2.443 -0.949 4.929 1.00 0.00 18 GLU A N 15
ATOM 17161 C CA . GLU A 1 18 ? 3.409 -1.216 3.853 1.00 0.00 18 GLU A CA 15
ATOM 17162 C C . GLU A 1 18 ? 4.337 -2.373 4.228 1.00 0.00 18 GLU A C 15
ATOM 17163 O O . GLU A 1 18 ? 4.729 -3.166 3.372 1.00 0.00 18 GLU A O 15
ATOM 17175 N N . LYS A 1 19 ? 4.692 -2.459 5.509 1.00 0.00 19 LYS A N 15
ATOM 17176 C CA . LYS A 1 19 ? 5.584 -3.515 5.986 1.00 0.00 19 LYS A CA 15
ATOM 17177 C C . LYS A 1 19 ? 4.889 -4.876 5.992 1.00 0.00 19 LYS A C 15
ATOM 17178 O O . LYS A 1 19 ? 5.400 -5.849 5.426 1.00 0.00 19 LYS A O 15
ATOM 17197 N N . ASN A 1 20 ? 3.719 -4.946 6.626 1.00 0.00 20 ASN A N 15
ATOM 17198 C CA . ASN A 1 20 ? 2.977 -6.207 6.681 1.00 0.00 20 ASN A CA 15
ATOM 17199 C C . ASN A 1 20 ? 2.587 -6.637 5.274 1.00 0.00 20 ASN A C 15
ATOM 17200 O O . ASN A 1 20 ? 2.531 -7.826 4.967 1.00 0.00 20 ASN A O 15
ATOM 17211 N N . ALA A 1 21 ? 2.328 -5.655 4.420 1.00 0.00 21 ALA A N 15
ATOM 17212 C CA . ALA A 1 21 ? 1.957 -5.922 3.038 1.00 0.00 21 ALA A CA 15
ATOM 17213 C C . ALA A 1 21 ? 3.047 -6.716 2.320 1.00 0.00 21 ALA A C 15
ATOM 17214 O O . ALA A 1 21 ? 2.759 -7.670 1.600 1.00 0.00 21 ALA A O 15
ATOM 17221 N N . ARG A 1 22 ? 4.301 -6.314 2.517 1.00 0.00 22 ARG A N 15
ATOM 17222 C CA . ARG A 1 22 ? 5.430 -6.986 1.886 1.00 0.00 22 ARG A CA 15
ATOM 17223 C C . ARG A 1 22 ? 5.479 -8.460 2.266 1.00 0.00 22 ARG A C 15
ATOM 17224 O O . ARG A 1 22 ? 5.554 -9.330 1.399 1.00 0.00 22 ARG A O 15
ATOM 17245 N N . GLU A 1 23 ? 5.449 -8.739 3.563 1.00 0.00 23 GLU A N 15
ATOM 17246 C CA . GLU A 1 23 ? 5.502 -10.120 4.031 1.00 0.00 23 GLU A CA 15
ATOM 17247 C C . GLU A 1 23 ? 4.231 -10.882 3.662 1.00 0.00 23 GLU A C 15
ATOM 17248 O O . GLU A 1 23 ? 4.299 -11.978 3.112 1.00 0.00 23 GLU A O 15
ATOM 17260 N N . ALA A 1 24 ? 3.077 -10.304 3.971 1.00 0.00 24 ALA A N 15
ATOM 17261 C CA . ALA A 1 24 ? 1.800 -10.947 3.674 1.00 0.00 24 ALA A CA 15
ATOM 17262 C C . ALA A 1 24 ? 1.619 -11.182 2.179 1.00 0.00 24 ALA A C 15
ATOM 17263 O O . ALA A 1 24 ? 1.307 -12.294 1.759 1.00 0.00 24 ALA A O 15
ATOM 17270 N N . VAL A 1 25 ? 1.806 -10.140 1.377 1.00 0.00 25 VAL A N 15
ATOM 17271 C CA . VAL A 1 25 ? 1.645 -10.263 -0.069 1.00 0.00 25 VAL A CA 15
ATOM 17272 C C . VAL A 1 25 ? 2.504 -11.407 -0.619 1.00 0.00 25 VAL A C 15
ATOM 17273 O O . VAL A 1 25 ? 1.989 -12.322 -1.262 1.00 0.00 25 VAL A O 15
ATOM 17286 N N . LYS A 1 26 ? 3.805 -11.360 -0.351 1.00 0.00 26 LYS A N 15
ATOM 17287 C CA . LYS A 1 26 ? 4.724 -12.396 -0.808 1.00 0.00 26 LYS A CA 15
ATOM 17288 C C . LYS A 1 26 ? 4.440 -13.735 -0.127 1.00 0.00 26 LYS A C 15
ATOM 17289 O O . LYS A 1 26 ? 4.318 -14.764 -0.791 1.00 0.00 26 LYS A O 15
ATOM 17308 N N . GLU A 1 27 ? 4.340 -13.715 1.203 1.00 0.00 27 GLU A N 15
ATOM 17309 C CA . GLU A 1 27 ? 4.078 -14.932 1.973 1.00 0.00 27 GLU A CA 15
ATOM 17310 C C . GLU A 1 27 ? 2.782 -15.601 1.531 1.00 0.00 27 GLU A C 15
ATOM 17311 O O . GLU A 1 27 ? 2.718 -16.824 1.408 1.00 0.00 27 GLU A O 15
ATOM 17323 N N . LEU A 1 28 ? 1.752 -14.796 1.286 1.00 0.00 28 LEU A N 15
ATOM 17324 C CA . LEU A 1 28 ? 0.460 -15.319 0.847 1.00 0.00 28 LEU A CA 15
ATOM 17325 C C . LEU A 1 28 ? 0.622 -16.208 -0.384 1.00 0.00 28 LEU A C 15
ATOM 17326 O O . LEU A 1 28 ? -0.254 -17.010 -0.704 1.00 0.00 28 LEU A O 15
ATOM 17342 N N . GLY A 1 29 ? 1.750 -16.055 -1.072 1.00 0.00 29 GLY A N 15
ATOM 17343 C CA . GLY A 1 29 ? 2.011 -16.846 -2.260 1.00 0.00 29 GLY A CA 15
ATOM 17344 C C . GLY A 1 29 ? 2.050 -16.003 -3.518 1.00 0.00 29 GLY A C 15
ATOM 17345 O O . GLY A 1 29 ? 1.785 -16.499 -4.614 1.00 0.00 29 GLY A O 15
ATOM 17349 N N . ILE A 1 30 ? 2.386 -14.726 -3.362 1.00 0.00 30 ILE A N 15
ATOM 17350 C CA . ILE A 1 30 ? 2.464 -13.809 -4.494 1.00 0.00 30 ILE A CA 15
ATOM 17351 C C . ILE A 1 30 ? 3.385 -12.637 -4.178 1.00 0.00 30 ILE A C 15
ATOM 17352 O O . ILE A 1 30 ? 3.070 -11.796 -3.338 1.00 0.00 30 ILE A O 15
ATOM 17368 N N . ASP A 1 31 ? 4.518 -12.578 -4.863 1.00 0.00 31 ASP A N 15
ATOM 17369 C CA . ASP A 1 31 ? 5.476 -11.504 -4.661 1.00 0.00 31 ASP A CA 15
ATOM 17370 C C . ASP A 1 31 ? 4.833 -10.169 -5.011 1.00 0.00 31 ASP A C 15
ATOM 17371 O O . ASP A 1 31 ? 3.831 -10.126 -5.721 1.00 0.00 31 ASP A O 15
ATOM 17380 N N . ALA A 1 32 ? 5.401 -9.082 -4.508 1.00 0.00 32 ALA A N 15
ATOM 17381 C CA . ALA A 1 32 ? 4.876 -7.762 -4.773 1.00 0.00 32 ALA A CA 15
ATOM 17382 C C . ALA A 1 32 ? 5.996 -6.750 -4.704 1.00 0.00 32 ALA A C 15
ATOM 17383 O O . ALA A 1 32 ? 6.998 -6.968 -4.023 1.00 0.00 32 ALA A O 15
ATOM 17390 N N . GLU A 1 33 ? 5.837 -5.647 -5.411 1.00 0.00 33 GLU A N 15
ATOM 17391 C CA . GLU A 1 33 ? 6.859 -4.622 -5.418 1.00 0.00 33 GLU A CA 15
ATOM 17392 C C . GLU A 1 33 ? 6.331 -3.350 -4.778 1.00 0.00 33 GLU A C 15
ATOM 17393 O O . GLU A 1 33 ? 5.399 -2.728 -5.288 1.00 0.00 33 GLU A O 15
ATOM 17405 N N . PHE A 1 34 ? 6.917 -2.977 -3.651 1.00 0.00 34 PHE A N 15
ATOM 17406 C CA . PHE A 1 34 ? 6.484 -1.788 -2.939 1.00 0.00 34 PHE A CA 15
ATOM 17407 C C . PHE A 1 34 ? 7.380 -0.601 -3.245 1.00 0.00 34 PHE A C 15
ATOM 17408 O O . PHE A 1 34 ? 8.528 -0.535 -2.806 1.00 0.00 34 PHE A O 15
ATOM 17425 N N . GLU A 1 35 ? 6.829 0.342 -3.996 1.00 0.00 35 GLU A N 15
ATOM 17426 C CA . GLU A 1 35 ? 7.549 1.548 -4.368 1.00 0.00 35 GLU A CA 15
ATOM 17427 C C . GLU A 1 35 ? 6.949 2.755 -3.660 1.00 0.00 35 GLU A C 15
ATOM 17428 O O . GLU A 1 35 ? 5.825 3.165 -3.952 1.00 0.00 35 GLU A O 15
ATOM 17440 N N . LYS A 1 36 ? 7.700 3.314 -2.722 1.00 0.00 36 LYS A N 15
ATOM 17441 C CA . LYS A 1 36 ? 7.234 4.468 -1.970 1.00 0.00 36 LYS A CA 15
ATOM 17442 C C . LYS A 1 36 ? 7.465 5.755 -2.752 1.00 0.00 36 LYS A C 15
ATOM 17443 O O . LYS A 1 36 ? 8.517 5.946 -3.362 1.00 0.00 36 LYS A O 15
ATOM 17462 N N . ILE A 1 37 ? 6.473 6.630 -2.725 1.00 0.00 37 ILE A N 15
ATOM 17463 C CA . ILE A 1 37 ? 6.550 7.907 -3.425 1.00 0.00 37 ILE A CA 15
ATOM 17464 C C . ILE A 1 37 ? 6.836 9.040 -2.447 1.00 0.00 37 ILE A C 15
ATOM 17465 O O . ILE A 1 37 ? 6.894 8.825 -1.236 1.00 0.00 37 ILE A O 15
ATOM 17481 N N . LYS A 1 38 ? 6.999 10.246 -2.976 1.00 0.00 38 LYS A N 15
ATOM 17482 C CA . LYS A 1 38 ? 7.261 11.411 -2.140 1.00 0.00 38 LYS A CA 15
ATOM 17483 C C . LYS A 1 38 ? 6.928 12.700 -2.884 1.00 0.00 38 LYS A C 15
ATOM 17484 O O . LYS A 1 38 ? 7.820 13.420 -3.333 1.00 0.00 38 LYS A O 15
ATOM 17503 N N . GLU A 1 39 ? 5.629 12.979 -2.999 1.00 0.00 39 GLU A N 15
ATOM 17504 C CA . GLU A 1 39 ? 5.133 14.182 -3.682 1.00 0.00 39 GLU A CA 15
ATOM 17505 C C . GLU A 1 39 ? 3.687 13.986 -4.131 1.00 0.00 39 GLU A C 15
ATOM 17506 O O . GLU A 1 39 ? 3.370 12.996 -4.790 1.00 0.00 39 GLU A O 15
ATOM 17518 N N . MET A 1 40 ? 2.812 14.931 -3.781 1.00 0.00 40 MET A N 15
ATOM 17519 C CA . MET A 1 40 ? 1.404 14.841 -4.159 1.00 0.00 40 MET A CA 15
ATOM 17520 C C . MET A 1 40 ? 1.255 14.716 -5.667 1.00 0.00 40 MET A C 15
ATOM 17521 O O . MET A 1 40 ? 0.313 14.087 -6.148 1.00 0.00 40 MET A O 15
ATOM 17535 N N . ASP A 1 41 ? 2.195 15.290 -6.414 1.00 0.00 41 ASP A N 15
ATOM 17536 C CA . ASP A 1 41 ? 2.151 15.196 -7.867 1.00 0.00 41 ASP A CA 15
ATOM 17537 C C . ASP A 1 41 ? 1.994 13.733 -8.258 1.00 0.00 41 ASP A C 15
ATOM 17538 O O . ASP A 1 41 ? 1.286 13.394 -9.206 1.00 0.00 41 ASP A O 15
ATOM 17547 N N . GLN A 1 42 ? 2.643 12.870 -7.483 1.00 0.00 42 GLN A N 15
ATOM 17548 C CA . GLN A 1 42 ? 2.568 11.435 -7.692 1.00 0.00 42 GLN A CA 15
ATOM 17549 C C . GLN A 1 42 ? 1.356 10.864 -6.958 1.00 0.00 42 GLN A C 15
ATOM 17550 O O . GLN A 1 42 ? 0.699 9.944 -7.444 1.00 0.00 42 GLN A O 15
ATOM 17564 N N . ILE A 1 43 ? 1.072 11.416 -5.775 1.00 0.00 43 ILE A N 15
ATOM 17565 C CA . ILE A 1 43 ? -0.052 10.958 -4.966 1.00 0.00 43 ILE A CA 15
ATOM 17566 C C . ILE A 1 43 ? -1.373 11.089 -5.711 1.00 0.00 43 ILE A C 15
ATOM 17567 O O . ILE A 1 43 ? -2.109 10.117 -5.872 1.00 0.00 43 ILE A O 15
ATOM 17583 N N . LEU A 1 44 ? -1.660 12.292 -6.169 1.00 0.00 44 LEU A N 15
ATOM 17584 C CA . LEU A 1 44 ? -2.893 12.557 -6.902 1.00 0.00 44 LEU A CA 15
ATOM 17585 C C . LEU A 1 44 ? -2.947 11.727 -8.181 1.00 0.00 44 LEU A C 15
ATOM 17586 O O . LEU A 1 44 ? -4.010 11.245 -8.574 1.00 0.00 44 LEU A O 15
ATOM 17602 N N . GLU A 1 45 ? -1.795 11.552 -8.818 1.00 0.00 45 GLU A N 15
ATOM 17603 C CA . GLU A 1 45 ? -1.712 10.764 -10.044 1.00 0.00 45 GLU A CA 15
ATOM 17604 C C . GLU A 1 45 ? -2.266 9.364 -9.812 1.00 0.00 45 GLU A C 15
ATOM 17605 O O . GLU A 1 45 ? -2.736 8.706 -10.740 1.00 0.00 45 GLU A O 15
ATOM 17617 N N . ALA A 1 46 ? -2.220 8.925 -8.559 1.00 0.00 46 ALA A N 15
ATOM 17618 C CA . ALA A 1 46 ? -2.729 7.617 -8.186 1.00 0.00 46 ALA A CA 15
ATOM 17619 C C . ALA A 1 46 ? -4.245 7.614 -8.264 1.00 0.00 46 ALA A C 15
ATOM 17620 O O . ALA A 1 46 ? -4.862 6.611 -8.625 1.00 0.00 46 ALA A O 15
ATOM 17627 N N . GLY A 1 47 ? -4.838 8.754 -7.926 1.00 0.00 47 GLY A N 15
ATOM 17628 C CA . GLY A 1 47 ? -6.278 8.874 -7.965 1.00 0.00 47 GLY A CA 15
ATOM 17629 C C . GLY A 1 47 ? -6.874 9.221 -6.615 1.00 0.00 47 GLY A C 15
ATOM 17630 O O . GLY A 1 47 ? -8.016 9.673 -6.535 1.00 0.00 47 GLY A O 15
ATOM 17634 N N . LEU A 1 48 ? -6.106 9.010 -5.549 1.00 0.00 48 LEU A N 15
ATOM 17635 C CA . LEU A 1 48 ? -6.584 9.311 -4.204 1.00 0.00 48 LEU A CA 15
ATOM 17636 C C . LEU A 1 48 ? -6.399 10.787 -3.867 1.00 0.00 48 LEU A C 15
ATOM 17637 O O . LEU A 1 48 ? -5.728 11.522 -4.591 1.00 0.00 48 LEU A O 15
ATOM 17653 N N . THR A 1 49 ? -6.997 11.212 -2.759 1.00 0.00 49 THR A N 15
ATOM 17654 C CA . THR A 1 49 ? -6.897 12.599 -2.317 1.00 0.00 49 THR A CA 15
ATOM 17655 C C . THR A 1 49 ? -6.352 12.679 -0.899 1.00 0.00 49 THR A C 15
ATOM 17656 O O . THR A 1 49 ? -5.679 13.642 -0.532 1.00 0.00 49 THR A O 15
ATOM 17667 N N . ALA A 1 50 ? -6.637 11.653 -0.115 1.00 0.00 50 ALA A N 15
ATOM 17668 C CA . ALA A 1 50 ? -6.169 11.587 1.262 1.00 0.00 50 ALA A CA 15
ATOM 17669 C C . ALA A 1 50 ? -4.657 11.417 1.296 1.00 0.00 50 ALA A C 15
ATOM 17670 O O . ALA A 1 50 ? -4.008 11.386 0.250 1.00 0.00 50 ALA A O 15
ATOM 17677 N N . LEU A 1 51 ? -4.091 11.313 2.492 1.00 0.00 51 LEU A N 15
ATOM 17678 C CA . LEU A 1 51 ? -2.651 11.156 2.623 1.00 0.00 51 LEU A CA 15
ATOM 17679 C C . LEU A 1 51 ? -2.234 9.692 2.533 1.00 0.00 51 LEU A C 15
ATOM 17680 O O . LEU A 1 51 ? -1.520 9.309 1.608 1.00 0.00 51 LEU A O 15
ATOM 17696 N N . PRO A 1 52 ? -2.669 8.846 3.482 1.00 0.00 52 PRO A N 15
ATOM 17697 C CA . PRO A 1 52 ? -2.326 7.423 3.470 1.00 0.00 52 PRO A CA 15
ATOM 17698 C C . PRO A 1 52 ? -2.951 6.702 2.280 1.00 0.00 52 PRO A C 15
ATOM 17699 O O . PRO A 1 52 ? -3.791 5.818 2.448 1.00 0.00 52 PRO A O 15
ATOM 17710 N N . GLY A 1 53 ? -2.542 7.086 1.072 1.00 0.00 53 GLY A N 15
ATOM 17711 C CA . GLY A 1 53 ? -3.079 6.463 -0.117 1.00 0.00 53 GLY A CA 15
ATOM 17712 C C . GLY A 1 53 ? -2.106 5.490 -0.737 1.00 0.00 53 GLY A C 15
ATOM 17713 O O . GLY A 1 53 ? -0.897 5.706 -0.705 1.00 0.00 53 GLY A O 15
ATOM 17717 N N . LEU A 1 54 ? -2.631 4.418 -1.308 1.00 0.00 54 LEU A N 15
ATOM 17718 C CA . LEU A 1 54 ? -1.796 3.415 -1.946 1.00 0.00 54 LEU A CA 15
ATOM 17719 C C . LEU A 1 54 ? -2.554 2.748 -3.083 1.00 0.00 54 LEU A C 15
ATOM 17720 O O . LEU A 1 54 ? -3.691 2.306 -2.914 1.00 0.00 54 LEU A O 15
ATOM 17736 N N . ALA A 1 55 ? -1.920 2.689 -4.244 1.00 0.00 55 ALA A N 15
ATOM 17737 C CA . ALA A 1 55 ? -2.541 2.082 -5.412 1.00 0.00 55 ALA A CA 15
ATOM 17738 C C . ALA A 1 55 ? -1.970 0.699 -5.676 1.00 0.00 55 ALA A C 15
ATOM 17739 O O . ALA A 1 55 ? -0.758 0.530 -5.807 1.00 0.00 55 ALA A O 15
ATOM 17746 N N . VAL A 1 56 ? -2.847 -0.290 -5.750 1.00 0.00 56 VAL A N 15
ATOM 17747 C CA . VAL A 1 56 ? -2.420 -1.657 -5.995 1.00 0.00 56 VAL A CA 15
ATOM 17748 C C . VAL A 1 56 ? -2.885 -2.148 -7.350 1.00 0.00 56 VAL A C 15
ATOM 17749 O O . VAL A 1 56 ? -4.029 -1.930 -7.749 1.00 0.00 56 VAL A O 15
ATOM 17762 N N . ASP A 1 57 ? -1.977 -2.801 -8.058 1.00 0.00 57 ASP A N 15
ATOM 17763 C CA . ASP A 1 57 ? -2.274 -3.320 -9.391 1.00 0.00 57 ASP A CA 15
ATOM 17764 C C . ASP A 1 57 ? -2.946 -2.242 -10.241 1.00 0.00 57 ASP A C 15
ATOM 17765 O O . ASP A 1 57 ? -3.718 -2.541 -11.151 1.00 0.00 57 ASP A O 15
ATOM 17774 N N . GLY A 1 58 ? -2.649 -0.983 -9.922 1.00 0.00 58 GLY A N 15
ATOM 17775 C CA . GLY A 1 58 ? -3.234 0.130 -10.647 1.00 0.00 58 GLY A CA 15
ATOM 17776 C C . GLY A 1 58 ? -4.670 0.389 -10.243 1.00 0.00 58 GLY A C 15
ATOM 17777 O O . GLY A 1 58 ? -5.510 0.707 -11.085 1.00 0.00 58 GLY A O 15
ATOM 17781 N N . GLU A 1 59 ? -4.955 0.252 -8.953 1.00 0.00 59 GLU A N 15
ATOM 17782 C CA . GLU A 1 59 ? -6.302 0.473 -8.446 1.00 0.00 59 GLU A CA 15
ATOM 17783 C C . GLU A 1 59 ? -6.278 0.862 -6.971 1.00 0.00 59 GLU A C 15
ATOM 17784 O O . GLU A 1 59 ? -6.161 0.005 -6.094 1.00 0.00 59 GLU A O 15
ATOM 17796 N N . LEU A 1 60 ? -6.393 2.162 -6.708 1.00 0.00 60 LEU A N 15
ATOM 17797 C CA . LEU A 1 60 ? -6.392 2.680 -5.338 1.00 0.00 60 LEU A CA 15
ATOM 17798 C C . LEU A 1 60 ? -7.267 1.823 -4.427 1.00 0.00 60 LEU A C 15
ATOM 17799 O O . LEU A 1 60 ? -8.432 1.568 -4.730 1.00 0.00 60 LEU A O 15
ATOM 17815 N N . LYS A 1 61 ? -6.694 1.371 -3.316 1.00 0.00 61 LYS A N 15
ATOM 17816 C CA . LYS A 1 61 ? -7.421 0.531 -2.373 1.00 0.00 61 LYS A CA 15
ATOM 17817 C C . LYS A 1 61 ? -7.551 1.193 -1.003 1.00 0.00 61 LYS A C 15
ATOM 17818 O O . LYS A 1 61 ? -8.387 0.790 -0.195 1.00 0.00 61 LYS A O 15
ATOM 17837 N N . ILE A 1 62 ? -6.725 2.203 -0.734 1.00 0.00 62 ILE A N 15
ATOM 17838 C CA . ILE A 1 62 ? -6.779 2.888 0.556 1.00 0.00 62 ILE A CA 15
ATOM 17839 C C . ILE A 1 62 ? -6.668 4.402 0.407 1.00 0.00 62 ILE A C 15
ATOM 17840 O O . ILE A 1 62 ? -5.899 4.905 -0.412 1.00 0.00 62 ILE A O 15
ATOM 17856 N N . MET A 1 63 ? -7.451 5.120 1.210 1.00 0.00 63 MET A N 15
ATOM 17857 C CA . MET A 1 63 ? -7.461 6.580 1.184 1.00 0.00 63 MET A CA 15
ATOM 17858 C C . MET A 1 63 ? -7.704 7.141 2.584 1.00 0.00 63 MET A C 15
ATOM 17859 O O . MET A 1 63 ? -8.779 6.946 3.151 1.00 0.00 63 MET A O 15
ATOM 17873 N N . GLY A 1 64 ? -6.713 7.837 3.148 1.00 0.00 64 GLY A N 15
ATOM 17874 C CA . GLY A 1 64 ? -6.891 8.394 4.481 1.00 0.00 64 GLY A CA 15
ATOM 17875 C C . GLY A 1 64 ? -6.484 7.433 5.580 1.00 0.00 64 GLY A C 15
ATOM 17876 O O . GLY A 1 64 ? -6.327 7.830 6.735 1.00 0.00 64 GLY A O 15
ATOM 17880 N N . ARG A 1 65 ? -6.316 6.169 5.220 1.00 0.00 65 ARG A N 15
ATOM 17881 C CA . ARG A 1 65 ? -5.927 5.139 6.175 1.00 0.00 65 ARG A CA 15
ATOM 17882 C C . ARG A 1 65 ? -5.773 3.797 5.473 1.00 0.00 65 ARG A C 15
ATOM 17883 O O . ARG A 1 65 ? -6.745 3.241 4.962 1.00 0.00 65 ARG A O 15
ATOM 17904 N N . VAL A 1 66 ? -4.549 3.283 5.444 1.00 0.00 66 VAL A N 15
ATOM 17905 C CA . VAL A 1 66 ? -4.277 2.007 4.796 1.00 0.00 66 VAL A CA 15
ATOM 17906 C C . VAL A 1 66 ? -5.187 0.907 5.342 1.00 0.00 66 VAL A C 15
ATOM 17907 O O . VAL A 1 66 ? -6.088 1.172 6.139 1.00 0.00 66 VAL A O 15
ATOM 17920 N N . ALA A 1 67 ? -4.942 -0.327 4.916 1.00 0.00 67 ALA A N 15
ATOM 17921 C CA . ALA A 1 67 ? -5.736 -1.463 5.370 1.00 0.00 67 ALA A CA 15
ATOM 17922 C C . ALA A 1 67 ? -5.009 -2.231 6.470 1.00 0.00 67 ALA A C 15
ATOM 17923 O O . ALA A 1 67 ? -3.786 -2.371 6.438 1.00 0.00 67 ALA A O 15
ATOM 17930 N N . SER A 1 68 ? -5.768 -2.726 7.442 1.00 0.00 68 SER A N 15
ATOM 17931 C CA . SER A 1 68 ? -5.192 -3.479 8.552 1.00 0.00 68 SER A CA 15
ATOM 17932 C C . SER A 1 68 ? -4.590 -4.793 8.064 1.00 0.00 68 SER A C 15
ATOM 17933 O O . SER A 1 68 ? -4.894 -5.258 6.965 1.00 0.00 68 SER A O 15
ATOM 17941 N N . LYS A 1 69 ? -3.733 -5.387 8.890 1.00 0.00 69 LYS A N 15
ATOM 17942 C CA . LYS A 1 69 ? -3.086 -6.649 8.543 1.00 0.00 69 LYS A CA 15
ATOM 17943 C C . LYS A 1 69 ? -4.121 -7.740 8.287 1.00 0.00 69 LYS A C 15
ATOM 17944 O O . LYS A 1 69 ? -4.048 -8.458 7.290 1.00 0.00 69 LYS A O 15
ATOM 17963 N N . GLU A 1 70 ? -5.089 -7.861 9.192 1.00 0.00 70 GLU A N 15
ATOM 17964 C CA . GLU A 1 70 ? -6.137 -8.863 9.052 1.00 0.00 70 GLU A CA 15
ATOM 17965 C C . GLU A 1 70 ? -7.027 -8.542 7.855 1.00 0.00 70 GLU A C 15
ATOM 17966 O O . GLU A 1 70 ? -7.583 -9.440 7.224 1.00 0.00 70 GLU A O 15
ATOM 17978 N N . GLU A 1 71 ? -7.154 -7.254 7.551 1.00 0.00 71 GLU A N 15
ATOM 17979 C CA . GLU A 1 71 ? -7.974 -6.808 6.431 1.00 0.00 71 GLU A CA 15
ATOM 17980 C C . GLU A 1 71 ? -7.290 -7.101 5.100 1.00 0.00 71 GLU A C 15
ATOM 17981 O O . GLU A 1 71 ? -7.932 -7.534 4.144 1.00 0.00 71 GLU A O 15
ATOM 17993 N N . ILE A 1 72 ? -5.986 -6.857 5.040 1.00 0.00 72 ILE A N 15
ATOM 17994 C CA . ILE A 1 72 ? -5.225 -7.094 3.820 1.00 0.00 72 ILE A CA 15
ATOM 17995 C C . ILE A 1 72 ? -5.008 -8.588 3.581 1.00 0.00 72 ILE A C 15
ATOM 17996 O O . ILE A 1 72 ? -5.237 -9.090 2.481 1.00 0.00 72 ILE A O 15
ATOM 18012 N N . LYS A 1 73 ? -4.564 -9.292 4.618 1.00 0.00 73 LYS A N 15
ATOM 18013 C CA . LYS A 1 73 ? -4.311 -10.726 4.522 1.00 0.00 73 LYS A CA 15
ATOM 18014 C C . LYS A 1 73 ? -5.578 -11.491 4.145 1.00 0.00 73 LYS A C 15
ATOM 18015 O O . LYS A 1 73 ? -5.531 -12.438 3.360 1.00 0.00 73 LYS A O 15
ATOM 18034 N N . LYS A 1 74 ? -6.706 -11.079 4.712 1.00 0.00 74 LYS A N 15
ATOM 18035 C CA . LYS A 1 74 ? -7.981 -11.732 4.435 1.00 0.00 74 LYS A CA 15
ATOM 18036 C C . LYS A 1 74 ? -8.491 -11.367 3.043 1.00 0.00 74 LYS A C 15
ATOM 18037 O O . LYS A 1 74 ? -9.209 -12.144 2.412 1.00 0.00 74 LYS A O 15
ATOM 18056 N N . ILE A 1 75 ? -8.107 -10.188 2.565 1.00 0.00 75 ILE A N 15
ATOM 18057 C CA . ILE A 1 75 ? -8.516 -9.730 1.247 1.00 0.00 75 ILE A CA 15
ATOM 18058 C C . ILE A 1 75 ? -7.718 -10.457 0.172 1.00 0.00 75 ILE A C 15
ATOM 18059 O O . ILE A 1 75 ? -8.238 -10.784 -0.894 1.00 0.00 75 ILE A O 15
ATOM 18075 N N . LEU A 1 76 ? -6.448 -10.705 0.469 1.00 0.00 76 LEU A N 15
ATOM 18076 C CA . LEU A 1 76 ? -5.567 -11.393 -0.460 1.00 0.00 76 LEU A CA 15
ATOM 18077 C C . LEU A 1 76 ? -5.875 -12.887 -0.499 1.00 0.00 76 LEU A C 15
ATOM 18078 O O . LEU A 1 76 ? -5.698 -13.541 -1.526 1.00 0.00 76 LEU A O 15
ATOM 18094 N N . SER A 1 77 ? -6.337 -13.419 0.629 1.00 0.00 77 SER A N 15
ATOM 18095 C CA . SER A 1 77 ? -6.671 -14.837 0.729 1.00 0.00 77 SER A CA 15
ATOM 18096 C C . SER A 1 77 ? -5.434 -15.705 0.522 1.00 0.00 77 SER A C 15
ATOM 18097 O O . SER A 1 77 ? -4.877 -15.686 -0.596 1.00 0.00 77 SER A O 15
ATOM 18106 N N . MET A 1 1 ? 4.832 -10.338 -8.449 1.00 0.00 1 MET A N 16
ATOM 18107 C CA . MET A 1 1 ? 5.301 -8.932 -8.344 1.00 0.00 1 MET A CA 16
ATOM 18108 C C . MET A 1 1 ? 4.130 -7.959 -8.324 1.00 0.00 1 MET A C 16
ATOM 18109 O O . MET A 1 1 ? 3.856 -7.286 -9.318 1.00 0.00 1 MET A O 16
ATOM 18125 N N . MET A 1 2 ? 3.440 -7.879 -7.187 1.00 0.00 2 MET A N 16
ATOM 18126 C CA . MET A 1 2 ? 2.309 -6.971 -7.067 1.00 0.00 2 MET A CA 16
ATOM 18127 C C . MET A 1 2 ? 2.787 -5.524 -6.971 1.00 0.00 2 MET A C 16
ATOM 18128 O O . MET A 1 2 ? 3.454 -5.141 -6.012 1.00 0.00 2 MET A O 16
ATOM 18142 N N . LYS A 1 3 ? 2.441 -4.723 -7.971 1.00 0.00 3 LYS A N 16
ATOM 18143 C CA . LYS A 1 3 ? 2.834 -3.317 -7.991 1.00 0.00 3 LYS A CA 16
ATOM 18144 C C . LYS A 1 3 ? 2.090 -2.553 -6.903 1.00 0.00 3 LYS A C 16
ATOM 18145 O O . LYS A 1 3 ? 0.889 -2.311 -7.010 1.00 0.00 3 LYS A O 16
ATOM 18164 N N . ILE A 1 4 ? 2.810 -2.199 -5.845 1.00 0.00 4 ILE A N 16
ATOM 18165 C CA . ILE A 1 4 ? 2.218 -1.486 -4.720 1.00 0.00 4 ILE A CA 16
ATOM 18166 C C . ILE A 1 4 ? 2.922 -0.158 -4.459 1.00 0.00 4 ILE A C 16
ATOM 18167 O O . ILE A 1 4 ? 4.138 -0.112 -4.276 1.00 0.00 4 ILE A O 16
ATOM 18183 N N . GLN A 1 5 ? 2.146 0.924 -4.449 1.00 0.00 5 GLN A N 16
ATOM 18184 C CA . GLN A 1 5 ? 2.694 2.261 -4.212 1.00 0.00 5 GLN A CA 16
ATOM 18185 C C . GLN A 1 5 ? 2.239 2.803 -2.859 1.00 0.00 5 GLN A C 16
ATOM 18186 O O . GLN A 1 5 ? 1.081 2.637 -2.477 1.00 0.00 5 GLN A O 16
ATOM 18200 N N . ILE A 1 6 ? 3.153 3.452 -2.139 1.00 0.00 6 ILE A N 16
ATOM 18201 C CA . ILE A 1 6 ? 2.834 4.014 -0.828 1.00 0.00 6 ILE A CA 16
ATOM 18202 C C . ILE A 1 6 ? 2.913 5.539 -0.847 1.00 0.00 6 ILE A C 16
ATOM 18203 O O . ILE A 1 6 ? 4.003 6.111 -0.858 1.00 0.00 6 ILE A O 16
ATOM 18219 N N . TYR A 1 7 ? 1.752 6.194 -0.858 1.00 0.00 7 TYR A N 16
ATOM 18220 C CA . TYR A 1 7 ? 1.696 7.652 -0.888 1.00 0.00 7 TYR A CA 16
ATOM 18221 C C . TYR A 1 7 ? 1.609 8.233 0.517 1.00 0.00 7 TYR A C 16
ATOM 18222 O O . TYR A 1 7 ? 0.588 8.111 1.190 1.00 0.00 7 TYR A O 16
ATOM 18240 N N . GLY A 1 8 ? 2.697 8.865 0.955 1.00 0.00 8 GLY A N 16
ATOM 18241 C CA . GLY A 1 8 ? 2.727 9.458 2.280 1.00 0.00 8 GLY A CA 16
ATOM 18242 C C . GLY A 1 8 ? 4.005 9.144 3.032 1.00 0.00 8 GLY A C 16
ATOM 18243 O O . GLY A 1 8 ? 4.594 10.025 3.658 1.00 0.00 8 GLY A O 16
ATOM 18247 N N . THR A 1 9 ? 4.431 7.885 2.969 1.00 0.00 9 THR A N 16
ATOM 18248 C CA . THR A 1 9 ? 5.648 7.441 3.647 1.00 0.00 9 THR A CA 16
ATOM 18249 C C . THR A 1 9 ? 5.640 7.815 5.130 1.00 0.00 9 THR A C 16
ATOM 18250 O O . THR A 1 9 ? 5.242 7.012 5.975 1.00 0.00 9 THR A O 16
ATOM 18261 N N . GLY A 1 10 ? 6.082 9.030 5.444 1.00 0.00 10 GLY A N 16
ATOM 18262 C CA . GLY A 1 10 ? 6.117 9.473 6.827 1.00 0.00 10 GLY A CA 16
ATOM 18263 C C . GLY A 1 10 ? 4.881 10.256 7.222 1.00 0.00 10 GLY A C 16
ATOM 18264 O O . GLY A 1 10 ? 4.233 9.943 8.222 1.00 0.00 10 GLY A O 16
ATOM 18268 N N . CYS A 1 11 ? 4.553 11.279 6.439 1.00 0.00 11 CYS A N 16
ATOM 18269 C CA . CYS A 1 11 ? 3.387 12.113 6.714 1.00 0.00 11 CYS A CA 16
ATOM 18270 C C . CYS A 1 11 ? 2.129 11.263 6.875 1.00 0.00 11 CYS A C 16
ATOM 18271 O O . CYS A 1 11 ? 1.183 11.661 7.555 1.00 0.00 11 CYS A O 16
ATOM 18279 N N . ALA A 1 12 ? 2.123 10.092 6.246 1.00 0.00 12 ALA A N 16
ATOM 18280 C CA . ALA A 1 12 ? 0.981 9.191 6.320 1.00 0.00 12 ALA A CA 16
ATOM 18281 C C . ALA A 1 12 ? 1.324 7.931 7.111 1.00 0.00 12 ALA A C 16
ATOM 18282 O O . ALA A 1 12 ? 2.460 7.459 7.085 1.00 0.00 12 ALA A O 16
ATOM 18289 N N . ASN A 1 13 ? 0.331 7.390 7.814 1.00 0.00 13 ASN A N 16
ATOM 18290 C CA . ASN A 1 13 ? 0.519 6.182 8.617 1.00 0.00 13 ASN A CA 16
ATOM 18291 C C . ASN A 1 13 ? 0.569 4.920 7.750 1.00 0.00 13 ASN A C 16
ATOM 18292 O O . ASN A 1 13 ? 0.439 3.807 8.260 1.00 0.00 13 ASN A O 16
ATOM 18303 N N . CYS A 1 14 ? 0.756 5.093 6.444 1.00 0.00 14 CYS A N 16
ATOM 18304 C CA . CYS A 1 14 ? 0.817 3.959 5.519 1.00 0.00 14 CYS A CA 16
ATOM 18305 C C . CYS A 1 14 ? 1.918 2.973 5.913 1.00 0.00 14 CYS A C 16
ATOM 18306 O O . CYS A 1 14 ? 1.898 1.812 5.504 1.00 0.00 14 CYS A O 16
ATOM 18314 N N . GLN A 1 15 ? 2.875 3.441 6.708 1.00 0.00 15 GLN A N 16
ATOM 18315 C CA . GLN A 1 15 ? 3.986 2.613 7.161 1.00 0.00 15 GLN A CA 16
ATOM 18316 C C . GLN A 1 15 ? 3.495 1.271 7.710 1.00 0.00 15 GLN A C 16
ATOM 18317 O O . GLN A 1 15 ? 4.181 0.253 7.593 1.00 0.00 15 GLN A O 16
ATOM 18331 N N . MET A 1 16 ? 2.306 1.273 8.305 1.00 0.00 16 MET A N 16
ATOM 18332 C CA . MET A 1 16 ? 1.733 0.055 8.865 1.00 0.00 16 MET A CA 16
ATOM 18333 C C . MET A 1 16 ? 1.481 -0.971 7.768 1.00 0.00 16 MET A C 16
ATOM 18334 O O . MET A 1 16 ? 2.069 -2.053 7.771 1.00 0.00 16 MET A O 16
ATOM 18348 N N . LEU A 1 17 ? 0.616 -0.622 6.822 1.00 0.00 17 LEU A N 16
ATOM 18349 C CA . LEU A 1 17 ? 0.305 -1.514 5.712 1.00 0.00 17 LEU A CA 16
ATOM 18350 C C . LEU A 1 17 ? 1.542 -1.754 4.852 1.00 0.00 17 LEU A C 16
ATOM 18351 O O . LEU A 1 17 ? 1.608 -2.724 4.102 1.00 0.00 17 LEU A O 16
ATOM 18367 N N . GLU A 1 18 ? 2.522 -0.860 4.966 1.00 0.00 18 GLU A N 16
ATOM 18368 C CA . GLU A 1 18 ? 3.762 -0.991 4.184 1.00 0.00 18 GLU A CA 16
ATOM 18369 C C . GLU A 1 18 ? 4.457 -2.312 4.499 1.00 0.00 18 GLU A C 16
ATOM 18370 O O . GLU A 1 18 ? 4.764 -3.093 3.598 1.00 0.00 18 GLU A O 16
ATOM 18382 N N . LYS A 1 19 ? 4.710 -2.554 5.781 1.00 0.00 19 LYS A N 16
ATOM 18383 C CA . LYS A 1 19 ? 5.376 -3.780 6.210 1.00 0.00 19 LYS A CA 16
ATOM 18384 C C . LYS A 1 19 ? 4.453 -4.988 6.074 1.00 0.00 19 LYS A C 16
ATOM 18385 O O . LYS A 1 19 ? 4.883 -6.068 5.670 1.00 0.00 19 LYS A O 16
ATOM 18404 N N . ASN A 1 20 ? 3.184 -4.800 6.421 1.00 0.00 20 ASN A N 16
ATOM 18405 C CA . ASN A 1 20 ? 2.200 -5.878 6.345 1.00 0.00 20 ASN A CA 16
ATOM 18406 C C . ASN A 1 20 ? 1.981 -6.325 4.901 1.00 0.00 20 ASN A C 16
ATOM 18407 O O . ASN A 1 20 ? 1.869 -7.519 4.621 1.00 0.00 20 ASN A O 16
ATOM 18418 N N . ALA A 1 21 ? 1.910 -5.360 3.992 1.00 0.00 21 ALA A N 16
ATOM 18419 C CA . ALA A 1 21 ? 1.693 -5.654 2.581 1.00 0.00 21 ALA A CA 16
ATOM 18420 C C . ALA A 1 21 ? 2.833 -6.483 1.992 1.00 0.00 21 ALA A C 16
ATOM 18421 O O . ALA A 1 21 ? 2.594 -7.456 1.280 1.00 0.00 21 ALA A O 16
ATOM 18428 N N . ARG A 1 22 ? 4.070 -6.093 2.282 1.00 0.00 22 ARG A N 16
ATOM 18429 C CA . ARG A 1 22 ? 5.234 -6.807 1.766 1.00 0.00 22 ARG A CA 16
ATOM 18430 C C . ARG A 1 22 ? 5.208 -8.277 2.177 1.00 0.00 22 ARG A C 16
ATOM 18431 O O . ARG A 1 22 ? 5.515 -9.159 1.373 1.00 0.00 22 ARG A O 16
ATOM 18452 N N . GLU A 1 23 ? 4.850 -8.537 3.428 1.00 0.00 23 GLU A N 16
ATOM 18453 C CA . GLU A 1 23 ? 4.797 -9.904 3.934 1.00 0.00 23 GLU A CA 16
ATOM 18454 C C . GLU A 1 23 ? 3.588 -10.654 3.381 1.00 0.00 23 GLU A C 16
ATOM 18455 O O . GLU A 1 23 ? 3.720 -11.773 2.891 1.00 0.00 23 GLU A O 16
ATOM 18467 N N . ALA A 1 24 ? 2.413 -10.039 3.465 1.00 0.00 24 ALA A N 16
ATOM 18468 C CA . ALA A 1 24 ? 1.185 -10.663 2.978 1.00 0.00 24 ALA A CA 16
ATOM 18469 C C . ALA A 1 24 ? 1.224 -10.890 1.472 1.00 0.00 24 ALA A C 16
ATOM 18470 O O . ALA A 1 24 ? 0.945 -11.990 0.998 1.00 0.00 24 ALA A O 16
ATOM 18477 N N . VAL A 1 25 ? 1.565 -9.850 0.718 1.00 0.00 25 VAL A N 16
ATOM 18478 C CA . VAL A 1 25 ? 1.629 -9.962 -0.734 1.00 0.00 25 VAL A CA 16
ATOM 18479 C C . VAL A 1 25 ? 2.530 -11.133 -1.139 1.00 0.00 25 VAL A C 16
ATOM 18480 O O . VAL A 1 25 ? 2.114 -12.012 -1.892 1.00 0.00 25 VAL A O 16
ATOM 18493 N N . LYS A 1 26 ? 3.750 -11.152 -0.616 1.00 0.00 26 LYS A N 16
ATOM 18494 C CA . LYS A 1 26 ? 4.693 -12.228 -0.901 1.00 0.00 26 LYS A CA 16
ATOM 18495 C C . LYS A 1 26 ? 4.223 -13.542 -0.271 1.00 0.00 26 LYS A C 16
ATOM 18496 O O . LYS A 1 26 ? 4.317 -14.604 -0.887 1.00 0.00 26 LYS A O 16
ATOM 18515 N N . GLU A 1 27 ? 3.723 -13.464 0.964 1.00 0.00 27 GLU A N 16
ATOM 18516 C CA . GLU A 1 27 ? 3.246 -14.648 1.679 1.00 0.00 27 GLU A CA 16
ATOM 18517 C C . GLU A 1 27 ? 2.074 -15.304 0.952 1.00 0.00 27 GLU A C 16
ATOM 18518 O O . GLU A 1 27 ? 2.025 -16.527 0.818 1.00 0.00 27 GLU A O 16
ATOM 18530 N N . LEU A 1 28 ? 1.130 -14.490 0.481 1.00 0.00 28 LEU A N 16
ATOM 18531 C CA . LEU A 1 28 ? -0.036 -15.004 -0.233 1.00 0.00 28 LEU A CA 16
ATOM 18532 C C . LEU A 1 28 ? 0.384 -15.932 -1.373 1.00 0.00 28 LEU A C 16
ATOM 18533 O O . LEU A 1 28 ? -0.413 -16.735 -1.858 1.00 0.00 28 LEU A O 16
ATOM 18549 N N . GLY A 1 29 ? 1.640 -15.816 -1.792 1.00 0.00 29 GLY A N 16
ATOM 18550 C CA . GLY A 1 29 ? 2.145 -16.651 -2.867 1.00 0.00 29 GLY A CA 16
ATOM 18551 C C . GLY A 1 29 ? 2.503 -15.858 -4.108 1.00 0.00 29 GLY A C 16
ATOM 18552 O O . GLY A 1 29 ? 2.179 -16.262 -5.225 1.00 0.00 29 GLY A O 16
ATOM 18556 N N . ILE A 1 30 ? 3.185 -14.734 -3.911 1.00 0.00 30 ILE A N 16
ATOM 18557 C CA . ILE A 1 30 ? 3.604 -13.885 -5.021 1.00 0.00 30 ILE A CA 16
ATOM 18558 C C . ILE A 1 30 ? 4.277 -12.615 -4.518 1.00 0.00 30 ILE A C 16
ATOM 18559 O O . ILE A 1 30 ? 3.688 -11.832 -3.773 1.00 0.00 30 ILE A O 16
ATOM 18575 N N . ASP A 1 31 ? 5.514 -12.424 -4.944 1.00 0.00 31 ASP A N 16
ATOM 18576 C CA . ASP A 1 31 ? 6.296 -11.259 -4.561 1.00 0.00 31 ASP A CA 16
ATOM 18577 C C . ASP A 1 31 ? 5.643 -9.981 -5.061 1.00 0.00 31 ASP A C 16
ATOM 18578 O O . ASP A 1 31 ? 4.773 -10.014 -5.929 1.00 0.00 31 ASP A O 16
ATOM 18587 N N . ALA A 1 32 ? 6.067 -8.857 -4.503 1.00 0.00 32 ALA A N 16
ATOM 18588 C CA . ALA A 1 32 ? 5.539 -7.568 -4.884 1.00 0.00 32 ALA A CA 16
ATOM 18589 C C . ALA A 1 32 ? 6.595 -6.508 -4.677 1.00 0.00 32 ALA A C 16
ATOM 18590 O O . ALA A 1 32 ? 7.475 -6.655 -3.828 1.00 0.00 32 ALA A O 16
ATOM 18597 N N . GLU A 1 33 ? 6.518 -5.441 -5.450 1.00 0.00 33 GLU A N 16
ATOM 18598 C CA . GLU A 1 33 ? 7.488 -4.373 -5.328 1.00 0.00 33 GLU A CA 16
ATOM 18599 C C . GLU A 1 33 ? 6.825 -3.118 -4.794 1.00 0.00 33 GLU A C 16
ATOM 18600 O O . GLU A 1 33 ? 5.912 -2.572 -5.416 1.00 0.00 33 GLU A O 16
ATOM 18612 N N . PHE A 1 34 ? 7.277 -2.669 -3.635 1.00 0.00 34 PHE A N 16
ATOM 18613 C CA . PHE A 1 34 ? 6.711 -1.484 -3.017 1.00 0.00 34 PHE A CA 16
ATOM 18614 C C . PHE A 1 34 ? 7.596 -0.267 -3.221 1.00 0.00 34 PHE A C 16
ATOM 18615 O O . PHE A 1 34 ? 8.674 -0.153 -2.635 1.00 0.00 34 PHE A O 16
ATOM 18632 N N . GLU A 1 35 ? 7.117 0.647 -4.053 1.00 0.00 35 GLU A N 16
ATOM 18633 C CA . GLU A 1 35 ? 7.838 1.876 -4.343 1.00 0.00 35 GLU A CA 16
ATOM 18634 C C . GLU A 1 35 ? 7.178 3.048 -3.629 1.00 0.00 35 GLU A C 16
ATOM 18635 O O . GLU A 1 35 ? 6.034 3.403 -3.922 1.00 0.00 35 GLU A O 16
ATOM 18647 N N . LYS A 1 36 ? 7.896 3.638 -2.685 1.00 0.00 36 LYS A N 16
ATOM 18648 C CA . LYS A 1 36 ? 7.367 4.762 -1.928 1.00 0.00 36 LYS A CA 16
ATOM 18649 C C . LYS A 1 36 ? 7.529 6.062 -2.705 1.00 0.00 36 LYS A C 16
ATOM 18650 O O . LYS A 1 36 ? 8.557 6.300 -3.338 1.00 0.00 36 LYS A O 16
ATOM 18669 N N . ILE A 1 37 ? 6.501 6.897 -2.647 1.00 0.00 37 ILE A N 16
ATOM 18670 C CA . ILE A 1 37 ? 6.508 8.180 -3.340 1.00 0.00 37 ILE A CA 16
ATOM 18671 C C . ILE A 1 37 ? 6.733 9.321 -2.357 1.00 0.00 37 ILE A C 16
ATOM 18672 O O . ILE A 1 37 ? 6.788 9.106 -1.146 1.00 0.00 37 ILE A O 16
ATOM 18688 N N . LYS A 1 38 ? 6.844 10.537 -2.878 1.00 0.00 38 LYS A N 16
ATOM 18689 C CA . LYS A 1 38 ? 7.041 11.708 -2.034 1.00 0.00 38 LYS A CA 16
ATOM 18690 C C . LYS A 1 38 ? 6.661 12.985 -2.777 1.00 0.00 38 LYS A C 16
ATOM 18691 O O . LYS A 1 38 ? 7.525 13.750 -3.207 1.00 0.00 38 LYS A O 16
ATOM 18710 N N . GLU A 1 39 ? 5.352 13.203 -2.912 1.00 0.00 39 GLU A N 16
ATOM 18711 C CA . GLU A 1 39 ? 4.808 14.385 -3.597 1.00 0.00 39 GLU A CA 16
ATOM 18712 C C . GLU A 1 39 ? 3.385 14.113 -4.079 1.00 0.00 39 GLU A C 16
ATOM 18713 O O . GLU A 1 39 ? 3.140 13.119 -4.760 1.00 0.00 39 GLU A O 16
ATOM 18725 N N . MET A 1 40 ? 2.449 14.999 -3.730 1.00 0.00 40 MET A N 16
ATOM 18726 C CA . MET A 1 40 ? 1.056 14.831 -4.138 1.00 0.00 40 MET A CA 16
ATOM 18727 C C . MET A 1 40 ? 0.945 14.679 -5.647 1.00 0.00 40 MET A C 16
ATOM 18728 O O . MET A 1 40 ? 0.033 14.019 -6.141 1.00 0.00 40 MET A O 16
ATOM 18742 N N . ASP A 1 41 ? 1.886 15.270 -6.381 1.00 0.00 41 ASP A N 16
ATOM 18743 C CA . ASP A 1 41 ? 1.880 15.159 -7.833 1.00 0.00 41 ASP A CA 16
ATOM 18744 C C . ASP A 1 41 ? 1.770 13.689 -8.214 1.00 0.00 41 ASP A C 16
ATOM 18745 O O . ASP A 1 41 ? 1.075 13.322 -9.160 1.00 0.00 41 ASP A O 16
ATOM 18754 N N . GLN A 1 42 ? 2.446 12.854 -7.433 1.00 0.00 42 GLN A N 16
ATOM 18755 C CA . GLN A 1 42 ? 2.418 11.417 -7.632 1.00 0.00 42 GLN A CA 16
ATOM 18756 C C . GLN A 1 42 ? 1.229 10.811 -6.889 1.00 0.00 42 GLN A C 16
ATOM 18757 O O . GLN A 1 42 ? 0.605 9.862 -7.363 1.00 0.00 42 GLN A O 16
ATOM 18771 N N . ILE A 1 43 ? 0.928 11.368 -5.713 1.00 0.00 43 ILE A N 16
ATOM 18772 C CA . ILE A 1 43 ? -0.176 10.879 -4.894 1.00 0.00 43 ILE A CA 16
ATOM 18773 C C . ILE A 1 43 ? -1.507 10.974 -5.626 1.00 0.00 43 ILE A C 16
ATOM 18774 O O . ILE A 1 43 ? -2.219 9.981 -5.776 1.00 0.00 43 ILE A O 16
ATOM 18790 N N . LEU A 1 44 ? -1.834 12.167 -6.087 1.00 0.00 44 LEU A N 16
ATOM 18791 C CA . LEU A 1 44 ? -3.083 12.388 -6.810 1.00 0.00 44 LEU A CA 16
ATOM 18792 C C . LEU A 1 44 ? -3.120 11.558 -8.090 1.00 0.00 44 LEU A C 16
ATOM 18793 O O . LEU A 1 44 ? -4.177 11.072 -8.495 1.00 0.00 44 LEU A O 16
ATOM 18809 N N . GLU A 1 45 ? -1.959 11.386 -8.714 1.00 0.00 45 GLU A N 16
ATOM 18810 C CA . GLU A 1 45 ? -1.865 10.596 -9.936 1.00 0.00 45 GLU A CA 16
ATOM 18811 C C . GLU A 1 45 ? -2.308 9.163 -9.668 1.00 0.00 45 GLU A C 16
ATOM 18812 O O . GLU A 1 45 ? -2.708 8.442 -10.581 1.00 0.00 45 GLU A O 16
ATOM 18824 N N . ALA A 1 46 ? -2.250 8.768 -8.400 1.00 0.00 46 ALA A N 16
ATOM 18825 C CA . ALA A 1 46 ? -2.662 7.437 -7.994 1.00 0.00 46 ALA A CA 16
ATOM 18826 C C . ALA A 1 46 ? -4.172 7.325 -8.074 1.00 0.00 46 ALA A C 16
ATOM 18827 O O . ALA A 1 46 ? -4.715 6.273 -8.411 1.00 0.00 46 ALA A O 16
ATOM 18834 N N . GLY A 1 47 ? -4.848 8.428 -7.768 1.00 0.00 47 GLY A N 16
ATOM 18835 C CA . GLY A 1 47 ? -6.293 8.443 -7.817 1.00 0.00 47 GLY A CA 16
ATOM 18836 C C . GLY A 1 47 ? -6.923 8.870 -6.505 1.00 0.00 47 GLY A C 16
ATOM 18837 O O . GLY A 1 47 ? -8.078 9.292 -6.477 1.00 0.00 47 GLY A O 16
ATOM 18841 N N . LEU A 1 48 ? -6.168 8.763 -5.416 1.00 0.00 48 LEU A N 16
ATOM 18842 C CA . LEU A 1 48 ? -6.679 9.148 -4.107 1.00 0.00 48 LEU A CA 16
ATOM 18843 C C . LEU A 1 48 ? -6.539 10.652 -3.885 1.00 0.00 48 LEU A C 16
ATOM 18844 O O . LEU A 1 48 ? -5.987 11.366 -4.722 1.00 0.00 48 LEU A O 16
ATOM 18860 N N . THR A 1 49 ? -7.037 11.122 -2.749 1.00 0.00 49 THR A N 16
ATOM 18861 C CA . THR A 1 49 ? -6.971 12.536 -2.405 1.00 0.00 49 THR A CA 16
ATOM 18862 C C . THR A 1 49 ? -6.340 12.721 -1.037 1.00 0.00 49 THR A C 16
ATOM 18863 O O . THR A 1 49 ? -5.609 13.682 -0.796 1.00 0.00 49 THR A O 16
ATOM 18874 N N . ALA A 1 50 ? -6.617 11.779 -0.153 1.00 0.00 50 ALA A N 16
ATOM 18875 C CA . ALA A 1 50 ? -6.069 11.805 1.193 1.00 0.00 50 ALA A CA 16
ATOM 18876 C C . ALA A 1 50 ? -4.568 11.570 1.140 1.00 0.00 50 ALA A C 16
ATOM 18877 O O . ALA A 1 50 ? -3.984 11.524 0.058 1.00 0.00 50 ALA A O 16
ATOM 18884 N N . LEU A 1 51 ? -3.937 11.424 2.299 1.00 0.00 51 LEU A N 16
ATOM 18885 C CA . LEU A 1 51 ? -2.500 11.199 2.331 1.00 0.00 51 LEU A CA 16
ATOM 18886 C C . LEU A 1 51 ? -2.169 9.712 2.347 1.00 0.00 51 LEU A C 16
ATOM 18887 O O . LEU A 1 51 ? -1.550 9.212 1.410 1.00 0.00 51 LEU A O 16
ATOM 18903 N N . PRO A 1 52 ? -2.566 8.979 3.401 1.00 0.00 52 PRO A N 16
ATOM 18904 C CA . PRO A 1 52 ? -2.293 7.541 3.501 1.00 0.00 52 PRO A CA 16
ATOM 18905 C C . PRO A 1 52 ? -2.927 6.741 2.363 1.00 0.00 52 PRO A C 16
ATOM 18906 O O . PRO A 1 52 ? -3.795 5.902 2.596 1.00 0.00 52 PRO A O 16
ATOM 18917 N N . GLY A 1 53 ? -2.487 7.003 1.133 1.00 0.00 53 GLY A N 16
ATOM 18918 C CA . GLY A 1 53 ? -3.020 6.291 -0.011 1.00 0.00 53 GLY A CA 16
ATOM 18919 C C . GLY A 1 53 ? -2.060 5.235 -0.519 1.00 0.00 53 GLY A C 16
ATOM 18920 O O . GLY A 1 53 ? -0.844 5.406 -0.440 1.00 0.00 53 GLY A O 16
ATOM 18924 N N . LEU A 1 54 ? -2.603 4.141 -1.038 1.00 0.00 54 LEU A N 16
ATOM 18925 C CA . LEU A 1 54 ? -1.776 3.058 -1.555 1.00 0.00 54 LEU A CA 16
ATOM 18926 C C . LEU A 1 54 ? -2.425 2.414 -2.773 1.00 0.00 54 LEU A C 16
ATOM 18927 O O . LEU A 1 54 ? -3.521 1.860 -2.685 1.00 0.00 54 LEU A O 16
ATOM 18943 N N . ALA A 1 55 ? -1.741 2.488 -3.910 1.00 0.00 55 ALA A N 16
ATOM 18944 C CA . ALA A 1 55 ? -2.257 1.909 -5.143 1.00 0.00 55 ALA A CA 16
ATOM 18945 C C . ALA A 1 55 ? -1.623 0.554 -5.417 1.00 0.00 55 ALA A C 16
ATOM 18946 O O . ALA A 1 55 ? -0.401 0.434 -5.509 1.00 0.00 55 ALA A O 16
ATOM 18953 N N . VAL A 1 56 ? -2.462 -0.466 -5.543 1.00 0.00 56 VAL A N 16
ATOM 18954 C CA . VAL A 1 56 ? -1.987 -1.817 -5.803 1.00 0.00 56 VAL A CA 16
ATOM 18955 C C . VAL A 1 56 ? -2.472 -2.328 -7.145 1.00 0.00 56 VAL A C 16
ATOM 18956 O O . VAL A 1 56 ? -3.633 -2.154 -7.509 1.00 0.00 56 VAL A O 16
ATOM 18969 N N . ASP A 1 57 ? -1.567 -2.962 -7.877 1.00 0.00 57 ASP A N 16
ATOM 18970 C CA . ASP A 1 57 ? -1.887 -3.506 -9.194 1.00 0.00 57 ASP A CA 16
ATOM 18971 C C . ASP A 1 57 ? -2.649 -2.483 -10.036 1.00 0.00 57 ASP A C 16
ATOM 18972 O O . ASP A 1 57 ? -3.441 -2.847 -10.905 1.00 0.00 57 ASP A O 16
ATOM 18981 N N . GLY A 1 58 ? -2.407 -1.203 -9.765 1.00 0.00 58 GLY A N 16
ATOM 18982 C CA . GLY A 1 58 ? -3.082 -0.146 -10.500 1.00 0.00 58 GLY A CA 16
ATOM 18983 C C . GLY A 1 58 ? -4.523 0.029 -10.068 1.00 0.00 58 GLY A C 16
ATOM 18984 O O . GLY A 1 58 ? -5.376 0.415 -10.868 1.00 0.00 58 GLY A O 16
ATOM 18988 N N . GLU A 1 59 ? -4.796 -0.262 -8.803 1.00 0.00 59 GLU A N 16
ATOM 18989 C CA . GLU A 1 59 ? -6.143 -0.139 -8.260 1.00 0.00 59 GLU A CA 16
ATOM 18990 C C . GLU A 1 59 ? -6.107 0.366 -6.822 1.00 0.00 59 GLU A C 16
ATOM 18991 O O . GLU A 1 59 ? -5.788 -0.381 -5.898 1.00 0.00 59 GLU A O 16
ATOM 19003 N N . LEU A 1 60 ? -6.435 1.640 -6.646 1.00 0.00 60 LEU A N 16
ATOM 19004 C CA . LEU A 1 60 ? -6.442 2.258 -5.322 1.00 0.00 60 LEU A CA 16
ATOM 19005 C C . LEU A 1 60 ? -7.327 1.474 -4.355 1.00 0.00 60 LEU A C 16
ATOM 19006 O O . LEU A 1 60 ? -8.491 1.202 -4.648 1.00 0.00 60 LEU A O 16
ATOM 19022 N N . LYS A 1 61 ? -6.767 1.111 -3.204 1.00 0.00 61 LYS A N 16
ATOM 19023 C CA . LYS A 1 61 ? -7.510 0.354 -2.200 1.00 0.00 61 LYS A CA 16
ATOM 19024 C C . LYS A 1 61 ? -7.403 0.993 -0.812 1.00 0.00 61 LYS A C 16
ATOM 19025 O O . LYS A 1 61 ? -8.096 0.584 0.119 1.00 0.00 61 LYS A O 16
ATOM 19044 N N . ILE A 1 62 ? -6.533 1.989 -0.675 1.00 0.00 62 ILE A N 16
ATOM 19045 C CA . ILE A 1 62 ? -6.343 2.668 0.600 1.00 0.00 62 ILE A CA 16
ATOM 19046 C C . ILE A 1 62 ? -6.314 4.183 0.398 1.00 0.00 62 ILE A C 16
ATOM 19047 O O . ILE A 1 62 ? -5.571 4.688 -0.442 1.00 0.00 62 ILE A O 16
ATOM 19063 N N . MET A 1 63 ? -7.140 4.899 1.157 1.00 0.00 63 MET A N 16
ATOM 19064 C CA . MET A 1 63 ? -7.213 6.353 1.041 1.00 0.00 63 MET A CA 16
ATOM 19065 C C . MET A 1 63 ? -7.513 7.016 2.385 1.00 0.00 63 MET A C 16
ATOM 19066 O O . MET A 1 63 ? -8.588 6.815 2.951 1.00 0.00 63 MET A O 16
ATOM 19080 N N . GLY A 1 64 ? -6.577 7.825 2.887 1.00 0.00 64 GLY A N 16
ATOM 19081 C CA . GLY A 1 64 ? -6.805 8.510 4.151 1.00 0.00 64 GLY A CA 16
ATOM 19082 C C . GLY A 1 64 ? -6.797 7.586 5.354 1.00 0.00 64 GLY A C 16
ATOM 19083 O O . GLY A 1 64 ? -7.037 8.026 6.479 1.00 0.00 64 GLY A O 16
ATOM 19087 N N . ARG A 1 65 ? -6.523 6.309 5.128 1.00 0.00 65 ARG A N 16
ATOM 19088 C CA . ARG A 1 65 ? -6.488 5.334 6.210 1.00 0.00 65 ARG A CA 16
ATOM 19089 C C . ARG A 1 65 ? -5.937 4.006 5.713 1.00 0.00 65 ARG A C 16
ATOM 19090 O O . ARG A 1 65 ? -6.666 3.196 5.142 1.00 0.00 65 ARG A O 16
ATOM 19111 N N . VAL A 1 66 ? -4.645 3.790 5.926 1.00 0.00 66 VAL A N 16
ATOM 19112 C CA . VAL A 1 66 ? -4.006 2.561 5.489 1.00 0.00 66 VAL A CA 16
ATOM 19113 C C . VAL A 1 66 ? -4.515 1.367 6.297 1.00 0.00 66 VAL A C 16
ATOM 19114 O O . VAL A 1 66 ? -4.539 1.404 7.527 1.00 0.00 66 VAL A O 16
ATOM 19127 N N . ALA A 1 67 ? -4.928 0.313 5.601 1.00 0.00 67 ALA A N 16
ATOM 19128 C CA . ALA A 1 67 ? -5.442 -0.883 6.259 1.00 0.00 67 ALA A CA 16
ATOM 19129 C C . ALA A 1 67 ? -4.367 -1.556 7.106 1.00 0.00 67 ALA A C 16
ATOM 19130 O O . ALA A 1 67 ? -3.181 -1.250 6.979 1.00 0.00 67 ALA A O 16
ATOM 19137 N N . SER A 1 68 ? -4.791 -2.476 7.968 1.00 0.00 68 SER A N 16
ATOM 19138 C CA . SER A 1 68 ? -3.865 -3.194 8.836 1.00 0.00 68 SER A CA 16
ATOM 19139 C C . SER A 1 68 ? -3.524 -4.562 8.253 1.00 0.00 68 SER A C 16
ATOM 19140 O O . SER A 1 68 ? -4.104 -4.984 7.253 1.00 0.00 68 SER A O 16
ATOM 19148 N N . LYS A 1 69 ? -2.576 -5.250 8.885 1.00 0.00 69 LYS A N 16
ATOM 19149 C CA . LYS A 1 69 ? -2.155 -6.571 8.427 1.00 0.00 69 LYS A CA 16
ATOM 19150 C C . LYS A 1 69 ? -3.335 -7.535 8.368 1.00 0.00 69 LYS A C 16
ATOM 19151 O O . LYS A 1 69 ? -3.524 -8.240 7.377 1.00 0.00 69 LYS A O 16
ATOM 19170 N N . GLU A 1 70 ? -4.128 -7.560 9.433 1.00 0.00 70 GLU A N 16
ATOM 19171 C CA . GLU A 1 70 ? -5.290 -8.439 9.500 1.00 0.00 70 GLU A CA 16
ATOM 19172 C C . GLU A 1 70 ? -6.271 -8.134 8.372 1.00 0.00 70 GLU A C 16
ATOM 19173 O O . GLU A 1 70 ? -6.904 -9.037 7.826 1.00 0.00 70 GLU A O 16
ATOM 19185 N N . GLU A 1 71 ? -6.391 -6.856 8.031 1.00 0.00 71 GLU A N 16
ATOM 19186 C CA . GLU A 1 71 ? -7.296 -6.429 6.970 1.00 0.00 71 GLU A CA 16
ATOM 19187 C C . GLU A 1 71 ? -6.877 -7.014 5.624 1.00 0.00 71 GLU A C 16
ATOM 19188 O O . GLU A 1 71 ? -7.721 -7.392 4.812 1.00 0.00 71 GLU A O 16
ATOM 19200 N N . ILE A 1 72 ? -5.570 -7.082 5.393 1.00 0.00 72 ILE A N 16
ATOM 19201 C CA . ILE A 1 72 ? -5.043 -7.619 4.144 1.00 0.00 72 ILE A CA 16
ATOM 19202 C C . ILE A 1 72 ? -5.444 -9.079 3.959 1.00 0.00 72 ILE A C 16
ATOM 19203 O O . ILE A 1 72 ? -6.034 -9.447 2.945 1.00 0.00 72 ILE A O 16
ATOM 19219 N N . LYS A 1 73 ? -5.118 -9.907 4.946 1.00 0.00 73 LYS A N 16
ATOM 19220 C CA . LYS A 1 73 ? -5.440 -11.329 4.891 1.00 0.00 73 LYS A CA 16
ATOM 19221 C C . LYS A 1 73 ? -6.921 -11.550 4.593 1.00 0.00 73 LYS A C 16
ATOM 19222 O O . LYS A 1 73 ? -7.290 -12.505 3.910 1.00 0.00 73 LYS A O 16
ATOM 19241 N N . LYS A 1 74 ? -7.764 -10.663 5.110 1.00 0.00 74 LYS A N 16
ATOM 19242 C CA . LYS A 1 74 ? -9.203 -10.764 4.902 1.00 0.00 74 LYS A CA 16
ATOM 19243 C C . LYS A 1 74 ? -9.586 -10.359 3.481 1.00 0.00 74 LYS A C 16
ATOM 19244 O O . LYS A 1 74 ? -10.428 -10.999 2.850 1.00 0.00 74 LYS A O 16
ATOM 19263 N N . ILE A 1 75 ? -8.964 -9.297 2.981 1.00 0.00 75 ILE A N 16
ATOM 19264 C CA . ILE A 1 75 ? -9.241 -8.812 1.635 1.00 0.00 75 ILE A CA 16
ATOM 19265 C C . ILE A 1 75 ? -8.578 -9.703 0.589 1.00 0.00 75 ILE A C 16
ATOM 19266 O O . ILE A 1 75 ? -9.016 -9.761 -0.560 1.00 0.00 75 ILE A O 16
ATOM 19282 N N . LEU A 1 76 ? -7.517 -10.392 0.996 1.00 0.00 76 LEU A N 16
ATOM 19283 C CA . LEU A 1 76 ? -6.791 -11.274 0.095 1.00 0.00 76 LEU A CA 16
ATOM 19284 C C . LEU A 1 76 ? -7.270 -12.716 0.235 1.00 0.00 76 LEU A C 16
ATOM 19285 O O . LEU A 1 76 ? -7.177 -13.504 -0.707 1.00 0.00 76 LEU A O 16
ATOM 19301 N N . SER A 1 77 ? -7.780 -13.057 1.414 1.00 0.00 77 SER A N 16
ATOM 19302 C CA . SER A 1 77 ? -8.272 -14.407 1.674 1.00 0.00 77 SER A CA 16
ATOM 19303 C C . SER A 1 77 ? -7.134 -15.420 1.611 1.00 0.00 77 SER A C 16
ATOM 19304 O O . SER A 1 77 ? -5.964 -14.992 1.523 1.00 0.00 77 SER A O 16
ATOM 19313 N N . MET A 1 1 ? 4.011 -10.818 -8.371 1.00 0.00 1 MET A N 17
ATOM 19314 C CA . MET A 1 1 ? 4.552 -9.433 -8.382 1.00 0.00 1 MET A CA 17
ATOM 19315 C C . MET A 1 1 ? 3.436 -8.405 -8.233 1.00 0.00 1 MET A C 17
ATOM 19316 O O . MET A 1 1 ? 3.064 -7.744 -9.202 1.00 0.00 1 MET A O 17
ATOM 19332 N N . MET A 1 2 ? 2.900 -8.266 -7.019 1.00 0.00 2 MET A N 17
ATOM 19333 C CA . MET A 1 2 ? 1.829 -7.304 -6.787 1.00 0.00 2 MET A CA 17
ATOM 19334 C C . MET A 1 2 ? 2.391 -5.891 -6.630 1.00 0.00 2 MET A C 17
ATOM 19335 O O . MET A 1 2 ? 3.079 -5.590 -5.659 1.00 0.00 2 MET A O 17
ATOM 19349 N N . LYS A 1 3 ? 2.091 -5.027 -7.597 1.00 0.00 3 LYS A N 17
ATOM 19350 C CA . LYS A 1 3 ? 2.568 -3.646 -7.566 1.00 0.00 3 LYS A CA 17
ATOM 19351 C C . LYS A 1 3 ? 1.873 -2.863 -6.461 1.00 0.00 3 LYS A C 17
ATOM 19352 O O . LYS A 1 3 ? 0.660 -2.654 -6.501 1.00 0.00 3 LYS A O 17
ATOM 19371 N N . ILE A 1 4 ? 2.648 -2.443 -5.470 1.00 0.00 4 ILE A N 17
ATOM 19372 C CA . ILE A 1 4 ? 2.106 -1.693 -4.344 1.00 0.00 4 ILE A CA 17
ATOM 19373 C C . ILE A 1 4 ? 2.801 -0.345 -4.178 1.00 0.00 4 ILE A C 17
ATOM 19374 O O . ILE A 1 4 ? 4.012 -0.274 -3.975 1.00 0.00 4 ILE A O 17
ATOM 19390 N N . GLN A 1 5 ? 2.011 0.717 -4.258 1.00 0.00 5 GLN A N 17
ATOM 19391 C CA . GLN A 1 5 ? 2.522 2.075 -4.108 1.00 0.00 5 GLN A CA 17
ATOM 19392 C C . GLN A 1 5 ? 2.020 2.689 -2.805 1.00 0.00 5 GLN A C 17
ATOM 19393 O O . GLN A 1 5 ? 0.819 2.680 -2.532 1.00 0.00 5 GLN A O 17
ATOM 19407 N N . ILE A 1 6 ? 2.936 3.221 -1.998 1.00 0.00 6 ILE A N 17
ATOM 19408 C CA . ILE A 1 6 ? 2.558 3.829 -0.726 1.00 0.00 6 ILE A CA 17
ATOM 19409 C C . ILE A 1 6 ? 2.808 5.331 -0.730 1.00 0.00 6 ILE A C 17
ATOM 19410 O O . ILE A 1 6 ? 3.955 5.777 -0.699 1.00 0.00 6 ILE A O 17
ATOM 19426 N N . TYR A 1 7 ? 1.730 6.114 -0.760 1.00 0.00 7 TYR A N 17
ATOM 19427 C CA . TYR A 1 7 ? 1.850 7.562 -0.759 1.00 0.00 7 TYR A CA 17
ATOM 19428 C C . TYR A 1 7 ? 1.765 8.106 0.659 1.00 0.00 7 TYR A C 17
ATOM 19429 O O . TYR A 1 7 ? 0.762 7.923 1.348 1.00 0.00 7 TYR A O 17
ATOM 19447 N N . GLY A 1 8 ? 2.830 8.769 1.090 1.00 0.00 8 GLY A N 17
ATOM 19448 C CA . GLY A 1 8 ? 2.862 9.326 2.425 1.00 0.00 8 GLY A CA 17
ATOM 19449 C C . GLY A 1 8 ? 4.094 10.170 2.671 1.00 0.00 8 GLY A C 17
ATOM 19450 O O . GLY A 1 8 ? 4.064 11.390 2.506 1.00 0.00 8 GLY A O 17
ATOM 19454 N N . THR A 1 9 ? 5.182 9.520 3.072 1.00 0.00 9 THR A N 17
ATOM 19455 C CA . THR A 1 9 ? 6.432 10.222 3.347 1.00 0.00 9 THR A CA 17
ATOM 19456 C C . THR A 1 9 ? 6.223 11.309 4.396 1.00 0.00 9 THR A C 17
ATOM 19457 O O . THR A 1 9 ? 6.129 12.492 4.070 1.00 0.00 9 THR A O 17
ATOM 19468 N N . GLY A 1 10 ? 6.140 10.896 5.657 1.00 0.00 10 GLY A N 17
ATOM 19469 C CA . GLY A 1 10 ? 5.929 11.844 6.734 1.00 0.00 10 GLY A CA 17
ATOM 19470 C C . GLY A 1 10 ? 4.470 11.939 7.131 1.00 0.00 10 GLY A C 17
ATOM 19471 O O . GLY A 1 10 ? 3.625 12.322 6.320 1.00 0.00 10 GLY A O 17
ATOM 19475 N N . CYS A 1 11 ? 4.172 11.581 8.377 1.00 0.00 11 CYS A N 17
ATOM 19476 C CA . CYS A 1 11 ? 2.801 11.615 8.889 1.00 0.00 11 CYS A CA 17
ATOM 19477 C C . CYS A 1 11 ? 2.011 10.401 8.412 1.00 0.00 11 CYS A C 17
ATOM 19478 O O . CYS A 1 11 ? 1.480 9.639 9.221 1.00 0.00 11 CYS A O 17
ATOM 19486 N N . ALA A 1 12 ? 1.935 10.220 7.095 1.00 0.00 12 ALA A N 17
ATOM 19487 C CA . ALA A 1 12 ? 1.209 9.094 6.518 1.00 0.00 12 ALA A CA 17
ATOM 19488 C C . ALA A 1 12 ? 1.709 7.768 7.089 1.00 0.00 12 ALA A C 17
ATOM 19489 O O . ALA A 1 12 ? 2.891 7.443 6.990 1.00 0.00 12 ALA A O 17
ATOM 19496 N N . ASN A 1 13 ? 0.794 7.010 7.690 1.00 0.00 13 ASN A N 17
ATOM 19497 C CA . ASN A 1 13 ? 1.126 5.717 8.289 1.00 0.00 13 ASN A CA 17
ATOM 19498 C C . ASN A 1 13 ? 1.306 4.620 7.234 1.00 0.00 13 ASN A C 17
ATOM 19499 O O . ASN A 1 13 ? 1.205 3.434 7.546 1.00 0.00 13 ASN A O 17
ATOM 19510 N N . CYS A 1 14 ? 1.570 5.013 5.989 1.00 0.00 14 CYS A N 17
ATOM 19511 C CA . CYS A 1 14 ? 1.757 4.044 4.904 1.00 0.00 14 CYS A CA 17
ATOM 19512 C C . CYS A 1 14 ? 2.794 2.988 5.280 1.00 0.00 14 CYS A C 17
ATOM 19513 O O . CYS A 1 14 ? 2.776 1.870 4.765 1.00 0.00 14 CYS A O 17
ATOM 19521 N N . GLN A 1 15 ? 3.701 3.359 6.174 1.00 0.00 15 GLN A N 17
ATOM 19522 C CA . GLN A 1 15 ? 4.759 2.471 6.627 1.00 0.00 15 GLN A CA 17
ATOM 19523 C C . GLN A 1 15 ? 4.195 1.230 7.323 1.00 0.00 15 GLN A C 17
ATOM 19524 O O . GLN A 1 15 ? 4.788 0.152 7.266 1.00 0.00 15 GLN A O 17
ATOM 19538 N N . MET A 1 16 ? 3.054 1.390 7.989 1.00 0.00 16 MET A N 17
ATOM 19539 C CA . MET A 1 16 ? 2.428 0.281 8.704 1.00 0.00 16 MET A CA 17
ATOM 19540 C C . MET A 1 16 ? 2.007 -0.829 7.746 1.00 0.00 16 MET A C 17
ATOM 19541 O O . MET A 1 16 ? 2.508 -1.951 7.827 1.00 0.00 16 MET A O 17
ATOM 19555 N N . LEU A 1 17 ? 1.092 -0.514 6.837 1.00 0.00 17 LEU A N 17
ATOM 19556 C CA . LEU A 1 17 ? 0.618 -1.493 5.865 1.00 0.00 17 LEU A CA 17
ATOM 19557 C C . LEU A 1 17 ? 1.728 -1.858 4.885 1.00 0.00 17 LEU A C 17
ATOM 19558 O O . LEU A 1 17 ? 1.690 -2.914 4.255 1.00 0.00 17 LEU A O 17
ATOM 19574 N N . GLU A 1 18 ? 2.720 -0.977 4.765 1.00 0.00 18 GLU A N 17
ATOM 19575 C CA . GLU A 1 18 ? 3.849 -1.225 3.855 1.00 0.00 18 GLU A CA 17
ATOM 19576 C C . GLU A 1 18 ? 4.543 -2.533 4.220 1.00 0.00 18 GLU A C 17
ATOM 19577 O O . GLU A 1 18 ? 4.803 -3.372 3.357 1.00 0.00 18 GLU A O 17
ATOM 19589 N N . LYS A 1 19 ? 4.836 -2.703 5.506 1.00 0.00 19 LYS A N 17
ATOM 19590 C CA . LYS A 1 19 ? 5.496 -3.912 5.984 1.00 0.00 19 LYS A CA 17
ATOM 19591 C C . LYS A 1 19 ? 4.543 -5.103 5.938 1.00 0.00 19 LYS A C 17
ATOM 19592 O O . LYS A 1 19 ? 4.905 -6.184 5.472 1.00 0.00 19 LYS A O 17
ATOM 19611 N N . ASN A 1 20 ? 3.325 -4.896 6.428 1.00 0.00 20 ASN A N 17
ATOM 19612 C CA . ASN A 1 20 ? 2.316 -5.952 6.448 1.00 0.00 20 ASN A CA 17
ATOM 19613 C C . ASN A 1 20 ? 2.022 -6.460 5.038 1.00 0.00 20 ASN A C 17
ATOM 19614 O O . ASN A 1 20 ? 1.770 -7.647 4.836 1.00 0.00 20 ASN A O 17
ATOM 19625 N N . ALA A 1 21 ? 2.041 -5.551 4.071 1.00 0.00 21 ALA A N 17
ATOM 19626 C CA . ALA A 1 21 ? 1.763 -5.902 2.683 1.00 0.00 21 ALA A CA 17
ATOM 19627 C C . ALA A 1 21 ? 2.845 -6.805 2.090 1.00 0.00 21 ALA A C 17
ATOM 19628 O O . ALA A 1 21 ? 2.539 -7.839 1.499 1.00 0.00 21 ALA A O 17
ATOM 19635 N N . ARG A 1 22 ? 4.107 -6.408 2.235 1.00 0.00 22 ARG A N 17
ATOM 19636 C CA . ARG A 1 22 ? 5.220 -7.186 1.697 1.00 0.00 22 ARG A CA 17
ATOM 19637 C C . ARG A 1 22 ? 5.199 -8.620 2.216 1.00 0.00 22 ARG A C 17
ATOM 19638 O O . ARG A 1 22 ? 5.517 -9.556 1.481 1.00 0.00 22 ARG A O 17
ATOM 19659 N N . GLU A 1 23 ? 4.831 -8.793 3.481 1.00 0.00 23 GLU A N 17
ATOM 19660 C CA . GLU A 1 23 ? 4.783 -10.122 4.076 1.00 0.00 23 GLU A CA 17
ATOM 19661 C C . GLU A 1 23 ? 3.578 -10.911 3.570 1.00 0.00 23 GLU A C 17
ATOM 19662 O O . GLU A 1 23 ? 3.711 -12.065 3.168 1.00 0.00 23 GLU A O 17
ATOM 19674 N N . ALA A 1 24 ? 2.406 -10.287 3.594 1.00 0.00 24 ALA A N 17
ATOM 19675 C CA . ALA A 1 24 ? 1.182 -10.942 3.141 1.00 0.00 24 ALA A CA 17
ATOM 19676 C C . ALA A 1 24 ? 1.240 -11.282 1.656 1.00 0.00 24 ALA A C 17
ATOM 19677 O O . ALA A 1 24 ? 0.974 -12.417 1.263 1.00 0.00 24 ALA A O 17
ATOM 19684 N N . VAL A 1 25 ? 1.584 -10.298 0.833 1.00 0.00 25 VAL A N 17
ATOM 19685 C CA . VAL A 1 25 ? 1.668 -10.509 -0.608 1.00 0.00 25 VAL A CA 17
ATOM 19686 C C . VAL A 1 25 ? 2.585 -11.695 -0.930 1.00 0.00 25 VAL A C 17
ATOM 19687 O O . VAL A 1 25 ? 2.171 -12.643 -1.597 1.00 0.00 25 VAL A O 17
ATOM 19700 N N . LYS A 1 26 ? 3.820 -11.645 -0.441 1.00 0.00 26 LYS A N 17
ATOM 19701 C CA . LYS A 1 26 ? 4.780 -12.720 -0.665 1.00 0.00 26 LYS A CA 17
ATOM 19702 C C . LYS A 1 26 ? 4.350 -14.000 0.051 1.00 0.00 26 LYS A C 17
ATOM 19703 O O . LYS A 1 26 ? 4.325 -15.075 -0.550 1.00 0.00 26 LYS A O 17
ATOM 19722 N N . GLU A 1 27 ? 4.011 -13.885 1.336 1.00 0.00 27 GLU A N 17
ATOM 19723 C CA . GLU A 1 27 ? 3.583 -15.043 2.121 1.00 0.00 27 GLU A CA 17
ATOM 19724 C C . GLU A 1 27 ? 2.393 -15.733 1.462 1.00 0.00 27 GLU A C 17
ATOM 19725 O O . GLU A 1 27 ? 2.350 -16.958 1.363 1.00 0.00 27 GLU A O 17
ATOM 19737 N N . LEU A 1 28 ? 1.433 -14.933 1.001 1.00 0.00 28 LEU A N 17
ATOM 19738 C CA . LEU A 1 28 ? 0.247 -15.463 0.337 1.00 0.00 28 LEU A CA 17
ATOM 19739 C C . LEU A 1 28 ? 0.644 -16.394 -0.808 1.00 0.00 28 LEU A C 17
ATOM 19740 O O . LEU A 1 28 ? -0.139 -17.246 -1.230 1.00 0.00 28 LEU A O 17
ATOM 19756 N N . GLY A 1 29 ? 1.867 -16.225 -1.303 1.00 0.00 29 GLY A N 17
ATOM 19757 C CA . GLY A 1 29 ? 2.350 -17.054 -2.390 1.00 0.00 29 GLY A CA 17
ATOM 19758 C C . GLY A 1 29 ? 2.572 -16.266 -3.663 1.00 0.00 29 GLY A C 17
ATOM 19759 O O . GLY A 1 29 ? 2.191 -16.707 -4.748 1.00 0.00 29 GLY A O 17
ATOM 19763 N N . ILE A 1 30 ? 3.195 -15.099 -3.534 1.00 0.00 30 ILE A N 17
ATOM 19764 C CA . ILE A 1 30 ? 3.470 -14.253 -4.688 1.00 0.00 30 ILE A CA 17
ATOM 19765 C C . ILE A 1 30 ? 4.186 -12.969 -4.282 1.00 0.00 30 ILE A C 17
ATOM 19766 O O . ILE A 1 30 ? 3.701 -12.202 -3.453 1.00 0.00 30 ILE A O 17
ATOM 19782 N N . ASP A 1 31 ? 5.337 -12.746 -4.897 1.00 0.00 31 ASP A N 17
ATOM 19783 C CA . ASP A 1 31 ? 6.141 -11.563 -4.637 1.00 0.00 31 ASP A CA 17
ATOM 19784 C C . ASP A 1 31 ? 5.431 -10.316 -5.141 1.00 0.00 31 ASP A C 17
ATOM 19785 O O . ASP A 1 31 ? 4.472 -10.407 -5.904 1.00 0.00 31 ASP A O 17
ATOM 19794 N N . ALA A 1 32 ? 5.900 -9.156 -4.705 1.00 0.00 32 ALA A N 17
ATOM 19795 C CA . ALA A 1 32 ? 5.323 -7.895 -5.106 1.00 0.00 32 ALA A CA 17
ATOM 19796 C C . ALA A 1 32 ? 6.410 -6.851 -5.198 1.00 0.00 32 ALA A C 17
ATOM 19797 O O . ALA A 1 32 ? 7.574 -7.130 -4.909 1.00 0.00 32 ALA A O 17
ATOM 19804 N N . GLU A 1 33 ? 6.039 -5.649 -5.590 1.00 0.00 33 GLU A N 17
ATOM 19805 C CA . GLU A 1 33 ? 7.009 -4.581 -5.700 1.00 0.00 33 GLU A CA 17
ATOM 19806 C C . GLU A 1 33 ? 6.505 -3.350 -4.971 1.00 0.00 33 GLU A C 17
ATOM 19807 O O . GLU A 1 33 ? 5.586 -2.675 -5.434 1.00 0.00 33 GLU A O 17
ATOM 19819 N N . PHE A 1 34 ? 7.095 -3.073 -3.821 1.00 0.00 34 PHE A N 17
ATOM 19820 C CA . PHE A 1 34 ? 6.682 -1.933 -3.024 1.00 0.00 34 PHE A CA 17
ATOM 19821 C C . PHE A 1 34 ? 7.601 -0.741 -3.220 1.00 0.00 34 PHE A C 17
ATOM 19822 O O . PHE A 1 34 ? 8.744 -0.729 -2.761 1.00 0.00 34 PHE A O 17
ATOM 19839 N N . GLU A 1 35 ? 7.072 0.265 -3.895 1.00 0.00 35 GLU A N 17
ATOM 19840 C CA . GLU A 1 35 ? 7.805 1.493 -4.157 1.00 0.00 35 GLU A CA 17
ATOM 19841 C C . GLU A 1 35 ? 7.071 2.669 -3.527 1.00 0.00 35 GLU A C 17
ATOM 19842 O O . GLU A 1 35 ? 5.847 2.760 -3.614 1.00 0.00 35 GLU A O 17
ATOM 19854 N N . LYS A 1 36 ? 7.815 3.557 -2.882 1.00 0.00 36 LYS A N 17
ATOM 19855 C CA . LYS A 1 36 ? 7.211 4.712 -2.233 1.00 0.00 36 LYS A CA 17
ATOM 19856 C C . LYS A 1 36 ? 7.114 5.892 -3.192 1.00 0.00 36 LYS A C 17
ATOM 19857 O O . LYS A 1 36 ? 7.882 6.000 -4.147 1.00 0.00 36 LYS A O 17
ATOM 19876 N N . ILE A 1 37 ? 6.147 6.762 -2.935 1.00 0.00 37 ILE A N 17
ATOM 19877 C CA . ILE A 1 37 ? 5.914 7.932 -3.773 1.00 0.00 37 ILE A CA 17
ATOM 19878 C C . ILE A 1 37 ? 5.906 9.199 -2.923 1.00 0.00 37 ILE A C 17
ATOM 19879 O O . ILE A 1 37 ? 4.848 9.674 -2.508 1.00 0.00 37 ILE A O 17
ATOM 19895 N N . LYS A 1 38 ? 7.094 9.735 -2.650 1.00 0.00 38 LYS A N 17
ATOM 19896 C CA . LYS A 1 38 ? 7.223 10.934 -1.831 1.00 0.00 38 LYS A CA 17
ATOM 19897 C C . LYS A 1 38 ? 6.995 12.201 -2.649 1.00 0.00 38 LYS A C 17
ATOM 19898 O O . LYS A 1 38 ? 7.935 12.923 -2.979 1.00 0.00 38 LYS A O 17
ATOM 19917 N N . GLU A 1 39 ? 5.732 12.465 -2.960 1.00 0.00 39 GLU A N 17
ATOM 19918 C CA . GLU A 1 39 ? 5.350 13.656 -3.731 1.00 0.00 39 GLU A CA 17
ATOM 19919 C C . GLU A 1 39 ? 3.866 13.618 -4.087 1.00 0.00 39 GLU A C 17
ATOM 19920 O O . GLU A 1 39 ? 3.422 12.715 -4.795 1.00 0.00 39 GLU A O 17
ATOM 19932 N N . MET A 1 40 ? 3.098 14.602 -3.603 1.00 0.00 40 MET A N 17
ATOM 19933 C CA . MET A 1 40 ? 1.664 14.652 -3.883 1.00 0.00 40 MET A CA 17
ATOM 19934 C C . MET A 1 40 ? 1.400 14.583 -5.376 1.00 0.00 40 MET A C 17
ATOM 19935 O O . MET A 1 40 ? 0.426 13.969 -5.809 1.00 0.00 40 MET A O 17
ATOM 19949 N N . ASP A 1 41 ? 2.280 15.188 -6.171 1.00 0.00 41 ASP A N 17
ATOM 19950 C CA . ASP A 1 41 ? 2.126 15.148 -7.617 1.00 0.00 41 ASP A CA 17
ATOM 19951 C C . ASP A 1 41 ? 1.940 13.701 -8.050 1.00 0.00 41 ASP A C 17
ATOM 19952 O O . ASP A 1 41 ? 1.170 13.398 -8.959 1.00 0.00 41 ASP A O 17
ATOM 19961 N N . GLN A 1 42 ? 2.638 12.810 -7.350 1.00 0.00 42 GLN A N 17
ATOM 19962 C CA . GLN A 1 42 ? 2.546 11.384 -7.605 1.00 0.00 42 GLN A CA 17
ATOM 19963 C C . GLN A 1 42 ? 1.383 10.786 -6.814 1.00 0.00 42 GLN A C 17
ATOM 19964 O O . GLN A 1 42 ? 0.714 9.863 -7.277 1.00 0.00 42 GLN A O 17
ATOM 19978 N N . ILE A 1 43 ? 1.157 11.320 -5.611 1.00 0.00 43 ILE A N 17
ATOM 19979 C CA . ILE A 1 43 ? 0.083 10.839 -4.752 1.00 0.00 43 ILE A CA 17
ATOM 19980 C C . ILE A 1 43 ? -1.280 10.998 -5.417 1.00 0.00 43 ILE A C 17
ATOM 19981 O O . ILE A 1 43 ? -2.022 10.030 -5.574 1.00 0.00 43 ILE A O 17
ATOM 19997 N N . LEU A 1 44 ? -1.594 12.220 -5.814 1.00 0.00 44 LEU A N 17
ATOM 19998 C CA . LEU A 1 44 ? -2.868 12.511 -6.466 1.00 0.00 44 LEU A CA 17
ATOM 19999 C C . LEU A 1 44 ? -2.981 11.787 -7.804 1.00 0.00 44 LEU A C 17
ATOM 20000 O O . LEU A 1 44 ? -4.068 11.358 -8.195 1.00 0.00 44 LEU A O 17
ATOM 20016 N N . GLU A 1 45 ? -1.857 11.641 -8.498 1.00 0.00 45 GLU A N 17
ATOM 20017 C CA . GLU A 1 45 ? -1.846 10.953 -9.782 1.00 0.00 45 GLU A CA 17
ATOM 20018 C C . GLU A 1 45 ? -2.324 9.517 -9.612 1.00 0.00 45 GLU A C 17
ATOM 20019 O O . GLU A 1 45 ? -2.779 8.884 -10.565 1.00 0.00 45 GLU A O 17
ATOM 20031 N N . ALA A 1 46 ? -2.235 9.018 -8.383 1.00 0.00 46 ALA A N 17
ATOM 20032 C CA . ALA A 1 46 ? -2.673 7.670 -8.073 1.00 0.00 46 ALA A CA 17
ATOM 20033 C C . ALA A 1 46 ? -4.190 7.608 -8.090 1.00 0.00 46 ALA A C 17
ATOM 20034 O O . ALA A 1 46 ? -4.778 6.632 -8.555 1.00 0.00 46 ALA A O 17
ATOM 20041 N N . GLY A 1 47 ? -4.820 8.668 -7.590 1.00 0.00 47 GLY A N 17
ATOM 20042 C CA . GLY A 1 47 ? -6.266 8.716 -7.571 1.00 0.00 47 GLY A CA 17
ATOM 20043 C C . GLY A 1 47 ? -6.845 8.954 -6.188 1.00 0.00 47 GLY A C 17
ATOM 20044 O O . GLY A 1 47 ? -8.026 9.280 -6.060 1.00 0.00 47 GLY A O 17
ATOM 20048 N N . LEU A 1 48 ? -6.031 8.792 -5.148 1.00 0.00 48 LEU A N 17
ATOM 20049 C CA . LEU A 1 48 ? -6.511 8.998 -3.786 1.00 0.00 48 LEU A CA 17
ATOM 20050 C C . LEU A 1 48 ? -6.691 10.484 -3.485 1.00 0.00 48 LEU A C 17
ATOM 20051 O O . LEU A 1 48 ? -6.090 11.339 -4.136 1.00 0.00 48 LEU A O 17
ATOM 20067 N N . THR A 1 49 ? -7.522 10.782 -2.492 1.00 0.00 49 THR A N 17
ATOM 20068 C CA . THR A 1 49 ? -7.783 12.162 -2.096 1.00 0.00 49 THR A CA 17
ATOM 20069 C C . THR A 1 49 ? -7.115 12.485 -0.763 1.00 0.00 49 THR A C 17
ATOM 20070 O O . THR A 1 49 ? -7.049 13.642 -0.351 1.00 0.00 49 THR A O 17
ATOM 20081 N N . ALA A 1 50 ? -6.614 11.448 -0.099 1.00 0.00 50 ALA A N 17
ATOM 20082 C CA . ALA A 1 50 ? -5.943 11.603 1.182 1.00 0.00 50 ALA A CA 17
ATOM 20083 C C . ALA A 1 50 ? -4.433 11.521 1.001 1.00 0.00 50 ALA A C 17
ATOM 20084 O O . ALA A 1 50 ? -3.943 11.438 -0.125 1.00 0.00 50 ALA A O 17
ATOM 20091 N N . LEU A 1 51 ? -3.694 11.550 2.105 1.00 0.00 51 LEU A N 17
ATOM 20092 C CA . LEU A 1 51 ? -2.241 11.483 2.027 1.00 0.00 51 LEU A CA 17
ATOM 20093 C C . LEU A 1 51 ? -1.742 10.042 2.066 1.00 0.00 51 LEU A C 17
ATOM 20094 O O . LEU A 1 51 ? -1.008 9.614 1.177 1.00 0.00 51 LEU A O 17
ATOM 20110 N N . PRO A 1 52 ? -2.132 9.269 3.091 1.00 0.00 52 PRO A N 17
ATOM 20111 C CA . PRO A 1 52 ? -1.716 7.871 3.229 1.00 0.00 52 PRO A CA 17
ATOM 20112 C C . PRO A 1 52 ? -2.365 6.964 2.184 1.00 0.00 52 PRO A C 17
ATOM 20113 O O . PRO A 1 52 ? -2.957 5.939 2.524 1.00 0.00 52 PRO A O 17
ATOM 20124 N N . GLY A 1 53 ? -2.252 7.339 0.912 1.00 0.00 53 GLY A N 17
ATOM 20125 C CA . GLY A 1 53 ? -2.831 6.540 -0.147 1.00 0.00 53 GLY A CA 17
ATOM 20126 C C . GLY A 1 53 ? -2.071 5.253 -0.374 1.00 0.00 53 GLY A C 17
ATOM 20127 O O . GLY A 1 53 ? -0.892 5.152 -0.036 1.00 0.00 53 GLY A O 17
ATOM 20131 N N . LEU A 1 54 ? -2.744 4.265 -0.948 1.00 0.00 54 LEU A N 17
ATOM 20132 C CA . LEU A 1 54 ? -2.118 2.978 -1.219 1.00 0.00 54 LEU A CA 17
ATOM 20133 C C . LEU A 1 54 ? -2.808 2.276 -2.377 1.00 0.00 54 LEU A C 17
ATOM 20134 O O . LEU A 1 54 ? -3.878 1.688 -2.212 1.00 0.00 54 LEU A O 17
ATOM 20150 N N . ALA A 1 55 ? -2.192 2.336 -3.552 1.00 0.00 55 ALA A N 17
ATOM 20151 C CA . ALA A 1 55 ? -2.758 1.700 -4.732 1.00 0.00 55 ALA A CA 17
ATOM 20152 C C . ALA A 1 55 ? -2.078 0.366 -5.006 1.00 0.00 55 ALA A C 17
ATOM 20153 O O . ALA A 1 55 ? -0.854 0.290 -5.108 1.00 0.00 55 ALA A O 17
ATOM 20160 N N . VAL A 1 56 ? -2.879 -0.687 -5.120 1.00 0.00 56 VAL A N 17
ATOM 20161 C CA . VAL A 1 56 ? -2.352 -2.019 -5.375 1.00 0.00 56 VAL A CA 17
ATOM 20162 C C . VAL A 1 56 ? -2.855 -2.575 -6.695 1.00 0.00 56 VAL A C 17
ATOM 20163 O O . VAL A 1 56 ? -4.015 -2.390 -7.063 1.00 0.00 56 VAL A O 17
ATOM 20176 N N . ASP A 1 57 ? -1.963 -3.257 -7.404 1.00 0.00 57 ASP A N 17
ATOM 20177 C CA . ASP A 1 57 ? -2.294 -3.848 -8.699 1.00 0.00 57 ASP A CA 17
ATOM 20178 C C . ASP A 1 57 ? -3.077 -2.867 -9.572 1.00 0.00 57 ASP A C 17
ATOM 20179 O O . ASP A 1 57 ? -3.859 -3.273 -10.430 1.00 0.00 57 ASP A O 17
ATOM 20188 N N . GLY A 1 58 ? -2.863 -1.574 -9.343 1.00 0.00 58 GLY A N 17
ATOM 20189 C CA . GLY A 1 58 ? -3.558 -0.557 -10.113 1.00 0.00 58 GLY A CA 17
ATOM 20190 C C . GLY A 1 58 ? -4.974 -0.325 -9.621 1.00 0.00 58 GLY A C 17
ATOM 20191 O O . GLY A 1 58 ? -5.876 -0.049 -10.413 1.00 0.00 58 GLY A O 17
ATOM 20195 N N . GLU A 1 59 ? -5.171 -0.438 -8.311 1.00 0.00 59 GLU A N 17
ATOM 20196 C CA . GLU A 1 59 ? -6.487 -0.241 -7.715 1.00 0.00 59 GLU A CA 17
ATOM 20197 C C . GLU A 1 59 ? -6.370 0.385 -6.328 1.00 0.00 59 GLU A C 17
ATOM 20198 O O . GLU A 1 59 ? -6.092 -0.304 -5.346 1.00 0.00 59 GLU A O 17
ATOM 20210 N N . LEU A 1 60 ? -6.585 1.695 -6.258 1.00 0.00 60 LEU A N 17
ATOM 20211 C CA . LEU A 1 60 ? -6.504 2.417 -4.992 1.00 0.00 60 LEU A CA 17
ATOM 20212 C C . LEU A 1 60 ? -7.664 2.046 -4.076 1.00 0.00 60 LEU A C 17
ATOM 20213 O O . LEU A 1 60 ? -8.822 2.044 -4.493 1.00 0.00 60 LEU A O 17
ATOM 20229 N N . LYS A 1 61 ? -7.345 1.728 -2.824 1.00 0.00 61 LYS A N 17
ATOM 20230 C CA . LYS A 1 61 ? -8.366 1.352 -1.852 1.00 0.00 61 LYS A CA 17
ATOM 20231 C C . LYS A 1 61 ? -8.005 1.821 -0.442 1.00 0.00 61 LYS A C 17
ATOM 20232 O O . LYS A 1 61 ? -8.637 1.416 0.532 1.00 0.00 61 LYS A O 17
ATOM 20251 N N . ILE A 1 62 ? -6.989 2.674 -0.334 1.00 0.00 62 ILE A N 17
ATOM 20252 C CA . ILE A 1 62 ? -6.561 3.186 0.964 1.00 0.00 62 ILE A CA 17
ATOM 20253 C C . ILE A 1 62 ? -6.363 4.699 0.902 1.00 0.00 62 ILE A C 17
ATOM 20254 O O . ILE A 1 62 ? -5.611 5.196 0.067 1.00 0.00 62 ILE A O 17
ATOM 20270 N N . MET A 1 63 ? -7.054 5.429 1.777 1.00 0.00 63 MET A N 17
ATOM 20271 C CA . MET A 1 63 ? -6.950 6.885 1.794 1.00 0.00 63 MET A CA 17
ATOM 20272 C C . MET A 1 63 ? -7.085 7.462 3.202 1.00 0.00 63 MET A C 17
ATOM 20273 O O . MET A 1 63 ? -8.095 7.247 3.874 1.00 0.00 63 MET A O 17
ATOM 20287 N N . GLY A 1 64 ? -6.079 8.223 3.633 1.00 0.00 64 GLY A N 17
ATOM 20288 C CA . GLY A 1 64 ? -6.139 8.847 4.948 1.00 0.00 64 GLY A CA 17
ATOM 20289 C C . GLY A 1 64 ? -6.002 7.869 6.096 1.00 0.00 64 GLY A C 17
ATOM 20290 O O . GLY A 1 64 ? -6.170 8.241 7.256 1.00 0.00 64 GLY A O 17
ATOM 20294 N N . ARG A 1 65 ? -5.699 6.621 5.780 1.00 0.00 65 ARG A N 17
ATOM 20295 C CA . ARG A 1 65 ? -5.545 5.597 6.806 1.00 0.00 65 ARG A CA 17
ATOM 20296 C C . ARG A 1 65 ? -5.116 4.279 6.185 1.00 0.00 65 ARG A C 17
ATOM 20297 O O . ARG A 1 65 ? -5.934 3.547 5.630 1.00 0.00 65 ARG A O 17
ATOM 20318 N N . VAL A 1 66 ? -3.825 3.985 6.276 1.00 0.00 66 VAL A N 17
ATOM 20319 C CA . VAL A 1 66 ? -3.290 2.757 5.714 1.00 0.00 66 VAL A CA 17
ATOM 20320 C C . VAL A 1 66 ? -4.012 1.535 6.283 1.00 0.00 66 VAL A C 17
ATOM 20321 O O . VAL A 1 66 ? -4.354 1.501 7.465 1.00 0.00 66 VAL A O 17
ATOM 20334 N N . ALA A 1 67 ? -4.244 0.538 5.436 1.00 0.00 67 ALA A N 17
ATOM 20335 C CA . ALA A 1 67 ? -4.931 -0.676 5.859 1.00 0.00 67 ALA A CA 17
ATOM 20336 C C . ALA A 1 67 ? -4.125 -1.425 6.913 1.00 0.00 67 ALA A C 17
ATOM 20337 O O . ALA A 1 67 ? -2.983 -1.071 7.205 1.00 0.00 67 ALA A O 17
ATOM 20344 N N . SER A 1 68 ? -4.730 -2.463 7.484 1.00 0.00 68 SER A N 17
ATOM 20345 C CA . SER A 1 68 ? -4.071 -3.265 8.508 1.00 0.00 68 SER A CA 17
ATOM 20346 C C . SER A 1 68 ? -3.720 -4.648 7.967 1.00 0.00 68 SER A C 17
ATOM 20347 O O . SER A 1 68 ? -4.318 -5.115 6.998 1.00 0.00 68 SER A O 17
ATOM 20355 N N . LYS A 1 69 ? -2.747 -5.297 8.599 1.00 0.00 69 LYS A N 17
ATOM 20356 C CA . LYS A 1 69 ? -2.317 -6.627 8.176 1.00 0.00 69 LYS A CA 17
ATOM 20357 C C . LYS A 1 69 ? -3.493 -7.600 8.133 1.00 0.00 69 LYS A C 17
ATOM 20358 O O . LYS A 1 69 ? -3.608 -8.408 7.213 1.00 0.00 69 LYS A O 17
ATOM 20377 N N . GLU A 1 70 ? -4.364 -7.515 9.134 1.00 0.00 70 GLU A N 17
ATOM 20378 C CA . GLU A 1 70 ? -5.529 -8.389 9.207 1.00 0.00 70 GLU A CA 17
ATOM 20379 C C . GLU A 1 70 ? -6.426 -8.206 7.987 1.00 0.00 70 GLU A C 17
ATOM 20380 O O . GLU A 1 70 ? -6.950 -9.176 7.439 1.00 0.00 70 GLU A O 17
ATOM 20392 N N . GLU A 1 71 ? -6.597 -6.957 7.566 1.00 0.00 71 GLU A N 17
ATOM 20393 C CA . GLU A 1 71 ? -7.431 -6.649 6.410 1.00 0.00 71 GLU A CA 17
ATOM 20394 C C . GLU A 1 71 ? -6.841 -7.248 5.137 1.00 0.00 71 GLU A C 17
ATOM 20395 O O . GLU A 1 71 ? -7.571 -7.720 4.266 1.00 0.00 71 GLU A O 17
ATOM 20407 N N . ILE A 1 72 ? -5.516 -7.227 5.036 1.00 0.00 72 ILE A N 17
ATOM 20408 C CA . ILE A 1 72 ? -4.830 -7.769 3.869 1.00 0.00 72 ILE A CA 17
ATOM 20409 C C . ILE A 1 72 ? -5.147 -9.251 3.688 1.00 0.00 72 ILE A C 17
ATOM 20410 O O . ILE A 1 72 ? -5.600 -9.673 2.625 1.00 0.00 72 ILE A O 17
ATOM 20426 N N . LYS A 1 73 ? -4.904 -10.035 4.733 1.00 0.00 73 LYS A N 17
ATOM 20427 C CA . LYS A 1 73 ? -5.164 -11.469 4.691 1.00 0.00 73 LYS A CA 17
ATOM 20428 C C . LYS A 1 73 ? -6.624 -11.751 4.350 1.00 0.00 73 LYS A C 17
ATOM 20429 O O . LYS A 1 73 ? -6.939 -12.744 3.693 1.00 0.00 73 LYS A O 17
ATOM 20448 N N . LYS A 1 74 ? -7.512 -10.872 4.801 1.00 0.00 74 LYS A N 17
ATOM 20449 C CA . LYS A 1 74 ? -8.939 -11.026 4.545 1.00 0.00 74 LYS A CA 17
ATOM 20450 C C . LYS A 1 74 ? -9.255 -10.823 3.066 1.00 0.00 74 LYS A C 17
ATOM 20451 O O . LYS A 1 74 ? -10.073 -11.541 2.491 1.00 0.00 74 LYS A O 17
ATOM 20470 N N . ILE A 1 75 ? -8.598 -9.843 2.454 1.00 0.00 75 ILE A N 17
ATOM 20471 C CA . ILE A 1 75 ? -8.803 -9.550 1.044 1.00 0.00 75 ILE A CA 17
ATOM 20472 C C . ILE A 1 75 ? -8.096 -10.586 0.179 1.00 0.00 75 ILE A C 17
ATOM 20473 O O . ILE A 1 75 ? -8.608 -10.999 -0.861 1.00 0.00 75 ILE A O 17
ATOM 20489 N N . LEU A 1 76 ? -6.915 -11.001 0.621 1.00 0.00 76 LEU A N 17
ATOM 20490 C CA . LEU A 1 76 ? -6.134 -11.986 -0.109 1.00 0.00 76 LEU A CA 17
ATOM 20491 C C . LEU A 1 76 ? -6.394 -13.400 0.408 1.00 0.00 76 LEU A C 17
ATOM 20492 O O . LEU A 1 76 ? -5.685 -14.340 0.046 1.00 0.00 76 LEU A O 17
ATOM 20508 N N . SER A 1 77 ? -7.413 -13.551 1.253 1.00 0.00 77 SER A N 17
ATOM 20509 C CA . SER A 1 77 ? -7.760 -14.855 1.814 1.00 0.00 77 SER A CA 17
ATOM 20510 C C . SER A 1 77 ? -6.530 -15.551 2.392 1.00 0.00 77 SER A C 17
ATOM 20511 O O . SER A 1 77 ? -5.878 -16.312 1.647 1.00 0.00 77 SER A O 17
ATOM 20520 N N . MET A 1 1 ? 3.939 -10.736 -8.435 1.00 0.00 1 MET A N 18
ATOM 20521 C CA . MET A 1 1 ? 4.462 -9.345 -8.479 1.00 0.00 1 MET A CA 18
ATOM 20522 C C . MET A 1 1 ? 3.341 -8.326 -8.293 1.00 0.00 1 MET A C 18
ATOM 20523 O O . MET A 1 1 ? 2.921 -7.678 -9.252 1.00 0.00 1 MET A O 18
ATOM 20539 N N . MET A 1 2 ? 2.852 -8.179 -7.060 1.00 0.00 2 MET A N 18
ATOM 20540 C CA . MET A 1 2 ? 1.780 -7.221 -6.796 1.00 0.00 2 MET A CA 18
ATOM 20541 C C . MET A 1 2 ? 2.340 -5.806 -6.645 1.00 0.00 2 MET A C 18
ATOM 20542 O O . MET A 1 2 ? 3.051 -5.506 -5.688 1.00 0.00 2 MET A O 18
ATOM 20556 N N . LYS A 1 3 ? 2.018 -4.936 -7.598 1.00 0.00 3 LYS A N 18
ATOM 20557 C CA . LYS A 1 3 ? 2.498 -3.556 -7.561 1.00 0.00 3 LYS A CA 18
ATOM 20558 C C . LYS A 1 3 ? 1.846 -2.793 -6.416 1.00 0.00 3 LYS A C 18
ATOM 20559 O O . LYS A 1 3 ? 0.632 -2.593 -6.398 1.00 0.00 3 LYS A O 18
ATOM 20578 N N . ILE A 1 4 ? 2.664 -2.386 -5.452 1.00 0.00 4 ILE A N 18
ATOM 20579 C CA . ILE A 1 4 ? 2.173 -1.661 -4.289 1.00 0.00 4 ILE A CA 18
ATOM 20580 C C . ILE A 1 4 ? 2.837 -0.293 -4.163 1.00 0.00 4 ILE A C 18
ATOM 20581 O O . ILE A 1 4 ? 4.058 -0.183 -4.066 1.00 0.00 4 ILE A O 18
ATOM 20597 N N . GLN A 1 5 ? 2.009 0.744 -4.159 1.00 0.00 5 GLN A N 18
ATOM 20598 C CA . GLN A 1 5 ? 2.489 2.116 -4.036 1.00 0.00 5 GLN A CA 18
ATOM 20599 C C . GLN A 1 5 ? 2.095 2.703 -2.686 1.00 0.00 5 GLN A C 18
ATOM 20600 O O . GLN A 1 5 ? 0.952 2.556 -2.249 1.00 0.00 5 GLN A O 18
ATOM 20614 N N . ILE A 1 6 ? 3.042 3.372 -2.031 1.00 0.00 6 ILE A N 18
ATOM 20615 C CA . ILE A 1 6 ? 2.791 3.983 -0.730 1.00 0.00 6 ILE A CA 18
ATOM 20616 C C . ILE A 1 6 ? 3.019 5.485 -0.797 1.00 0.00 6 ILE A C 18
ATOM 20617 O O . ILE A 1 6 ? 4.142 5.939 -1.017 1.00 0.00 6 ILE A O 18
ATOM 20633 N N . TYR A 1 7 ? 1.950 6.258 -0.631 1.00 0.00 7 TYR A N 18
ATOM 20634 C CA . TYR A 1 7 ? 2.060 7.706 -0.703 1.00 0.00 7 TYR A CA 18
ATOM 20635 C C . TYR A 1 7 ? 2.007 8.363 0.668 1.00 0.00 7 TYR A C 18
ATOM 20636 O O . TYR A 1 7 ? 1.003 8.285 1.374 1.00 0.00 7 TYR A O 18
ATOM 20654 N N . GLY A 1 8 ? 3.111 9.016 1.029 1.00 0.00 8 GLY A N 18
ATOM 20655 C CA . GLY A 1 8 ? 3.191 9.690 2.311 1.00 0.00 8 GLY A CA 18
ATOM 20656 C C . GLY A 1 8 ? 4.533 9.490 2.989 1.00 0.00 8 GLY A C 18
ATOM 20657 O O . GLY A 1 8 ? 5.387 10.376 2.963 1.00 0.00 8 GLY A O 18
ATOM 20661 N N . THR A 1 9 ? 4.717 8.321 3.595 1.00 0.00 9 THR A N 18
ATOM 20662 C CA . THR A 1 9 ? 5.962 7.999 4.283 1.00 0.00 9 THR A CA 18
ATOM 20663 C C . THR A 1 9 ? 6.126 8.836 5.548 1.00 0.00 9 THR A C 18
ATOM 20664 O O . THR A 1 9 ? 6.109 8.308 6.660 1.00 0.00 9 THR A O 18
ATOM 20675 N N . GLY A 1 10 ? 6.290 10.143 5.370 1.00 0.00 10 GLY A N 18
ATOM 20676 C CA . GLY A 1 10 ? 6.459 11.032 6.504 1.00 0.00 10 GLY A CA 18
ATOM 20677 C C . GLY A 1 10 ? 5.290 10.978 7.470 1.00 0.00 10 GLY A C 18
ATOM 20678 O O . GLY A 1 10 ? 5.234 10.109 8.339 1.00 0.00 10 GLY A O 18
ATOM 20682 N N . CYS A 1 11 ? 4.358 11.914 7.321 1.00 0.00 11 CYS A N 18
ATOM 20683 C CA . CYS A 1 11 ? 3.187 11.974 8.190 1.00 0.00 11 CYS A CA 18
ATOM 20684 C C . CYS A 1 11 ? 2.317 10.732 8.029 1.00 0.00 11 CYS A C 18
ATOM 20685 O O . CYS A 1 11 ? 1.881 10.136 9.014 1.00 0.00 11 CYS A O 18
ATOM 20693 N N . ALA A 1 12 ? 2.065 10.345 6.781 1.00 0.00 12 ALA A N 18
ATOM 20694 C CA . ALA A 1 12 ? 1.245 9.174 6.494 1.00 0.00 12 ALA A CA 18
ATOM 20695 C C . ALA A 1 12 ? 1.777 7.935 7.212 1.00 0.00 12 ALA A C 18
ATOM 20696 O O . ALA A 1 12 ? 2.908 7.509 6.981 1.00 0.00 12 ALA A O 18
ATOM 20703 N N . ASN A 1 13 ? 0.951 7.362 8.085 1.00 0.00 13 ASN A N 18
ATOM 20704 C CA . ASN A 1 13 ? 1.331 6.170 8.841 1.00 0.00 13 ASN A CA 18
ATOM 20705 C C . ASN A 1 13 ? 1.272 4.903 7.982 1.00 0.00 13 ASN A C 18
ATOM 20706 O O . ASN A 1 13 ? 1.289 3.790 8.509 1.00 0.00 13 ASN A O 18
ATOM 20717 N N . CYS A 1 14 ? 1.201 5.071 6.664 1.00 0.00 14 CYS A N 18
ATOM 20718 C CA . CYS A 1 14 ? 1.138 3.930 5.749 1.00 0.00 14 CYS A CA 18
ATOM 20719 C C . CYS A 1 14 ? 2.338 2.999 5.930 1.00 0.00 14 CYS A C 18
ATOM 20720 O O . CYS A 1 14 ? 2.296 1.834 5.535 1.00 0.00 14 CYS A O 18
ATOM 20728 N N . GLN A 1 15 ? 3.406 3.519 6.528 1.00 0.00 15 GLN A N 18
ATOM 20729 C CA . GLN A 1 15 ? 4.617 2.745 6.764 1.00 0.00 15 GLN A CA 18
ATOM 20730 C C . GLN A 1 15 ? 4.299 1.417 7.454 1.00 0.00 15 GLN A C 18
ATOM 20731 O O . GLN A 1 15 ? 4.938 0.399 7.186 1.00 0.00 15 GLN A O 18
ATOM 20745 N N . MET A 1 16 ? 3.307 1.436 8.338 1.00 0.00 16 MET A N 18
ATOM 20746 C CA . MET A 1 16 ? 2.905 0.234 9.060 1.00 0.00 16 MET A CA 18
ATOM 20747 C C . MET A 1 16 ? 2.366 -0.821 8.098 1.00 0.00 16 MET A C 18
ATOM 20748 O O . MET A 1 16 ? 2.928 -1.909 7.975 1.00 0.00 16 MET A O 18
ATOM 20762 N N . LEU A 1 17 ? 1.278 -0.487 7.413 1.00 0.00 17 LEU A N 18
ATOM 20763 C CA . LEU A 1 17 ? 0.668 -1.403 6.456 1.00 0.00 17 LEU A CA 18
ATOM 20764 C C . LEU A 1 17 ? 1.652 -1.755 5.346 1.00 0.00 17 LEU A C 18
ATOM 20765 O O . LEU A 1 17 ? 1.603 -2.848 4.782 1.00 0.00 17 LEU A O 18
ATOM 20781 N N . GLU A 1 18 ? 2.550 -0.821 5.039 1.00 0.00 18 GLU A N 18
ATOM 20782 C CA . GLU A 1 18 ? 3.554 -1.046 3.987 1.00 0.00 18 GLU A CA 18
ATOM 20783 C C . GLU A 1 18 ? 4.335 -2.325 4.271 1.00 0.00 18 GLU A C 18
ATOM 20784 O O . GLU A 1 18 ? 4.512 -3.165 3.389 1.00 0.00 18 GLU A O 18
ATOM 20796 N N . LYS A 1 19 ? 4.793 -2.468 5.510 1.00 0.00 19 LYS A N 18
ATOM 20797 C CA . LYS A 1 19 ? 5.545 -3.649 5.910 1.00 0.00 19 LYS A CA 18
ATOM 20798 C C . LYS A 1 19 ? 4.664 -4.892 5.839 1.00 0.00 19 LYS A C 18
ATOM 20799 O O . LYS A 1 19 ? 5.110 -5.959 5.418 1.00 0.00 19 LYS A O 18
ATOM 20818 N N . ASN A 1 20 ? 3.410 -4.743 6.252 1.00 0.00 20 ASN A N 18
ATOM 20819 C CA . ASN A 1 20 ? 2.461 -5.853 6.233 1.00 0.00 20 ASN A CA 18
ATOM 20820 C C . ASN A 1 20 ? 2.272 -6.378 4.814 1.00 0.00 20 ASN A C 18
ATOM 20821 O O . ASN A 1 20 ? 2.381 -7.579 4.569 1.00 0.00 20 ASN A O 18
ATOM 20832 N N . ALA A 1 21 ? 1.988 -5.472 3.883 1.00 0.00 21 ALA A N 18
ATOM 20833 C CA . ALA A 1 21 ? 1.784 -5.849 2.488 1.00 0.00 21 ALA A CA 18
ATOM 20834 C C . ALA A 1 21 ? 2.970 -6.650 1.953 1.00 0.00 21 ALA A C 18
ATOM 20835 O O . ALA A 1 21 ? 2.794 -7.585 1.174 1.00 0.00 21 ALA A O 18
ATOM 20842 N N . ARG A 1 22 ? 4.176 -6.277 2.371 1.00 0.00 22 ARG A N 18
ATOM 20843 C CA . ARG A 1 22 ? 5.385 -6.965 1.926 1.00 0.00 22 ARG A CA 18
ATOM 20844 C C . ARG A 1 22 ? 5.355 -8.437 2.313 1.00 0.00 22 ARG A C 18
ATOM 20845 O O . ARG A 1 22 ? 5.588 -9.312 1.480 1.00 0.00 22 ARG A O 18
ATOM 20866 N N . GLU A 1 23 ? 5.072 -8.708 3.580 1.00 0.00 23 GLU A N 18
ATOM 20867 C CA . GLU A 1 23 ? 5.019 -10.080 4.064 1.00 0.00 23 GLU A CA 18
ATOM 20868 C C . GLU A 1 23 ? 3.787 -10.802 3.531 1.00 0.00 23 GLU A C 18
ATOM 20869 O O . GLU A 1 23 ? 3.883 -11.922 3.040 1.00 0.00 23 GLU A O 18
ATOM 20881 N N . ALA A 1 24 ? 2.631 -10.157 3.633 1.00 0.00 24 ALA A N 18
ATOM 20882 C CA . ALA A 1 24 ? 1.380 -10.747 3.168 1.00 0.00 24 ALA A CA 18
ATOM 20883 C C . ALA A 1 24 ? 1.412 -11.037 1.671 1.00 0.00 24 ALA A C 18
ATOM 20884 O O . ALA A 1 24 ? 1.113 -12.150 1.244 1.00 0.00 24 ALA A O 18
ATOM 20891 N N . VAL A 1 25 ? 1.768 -10.034 0.876 1.00 0.00 25 VAL A N 18
ATOM 20892 C CA . VAL A 1 25 ? 1.824 -10.199 -0.574 1.00 0.00 25 VAL A CA 18
ATOM 20893 C C . VAL A 1 25 ? 2.694 -11.404 -0.950 1.00 0.00 25 VAL A C 18
ATOM 20894 O O . VAL A 1 25 ? 2.240 -12.315 -1.643 1.00 0.00 25 VAL A O 18
ATOM 20907 N N . LYS A 1 26 ? 3.934 -11.406 -0.479 1.00 0.00 26 LYS A N 18
ATOM 20908 C CA . LYS A 1 26 ? 4.864 -12.497 -0.748 1.00 0.00 26 LYS A CA 18
ATOM 20909 C C . LYS A 1 26 ? 4.421 -13.789 -0.056 1.00 0.00 26 LYS A C 18
ATOM 20910 O O . LYS A 1 26 ? 4.369 -14.849 -0.680 1.00 0.00 26 LYS A O 18
ATOM 20929 N N . GLU A 1 27 ? 4.114 -13.693 1.239 1.00 0.00 27 GLU A N 18
ATOM 20930 C CA . GLU A 1 27 ? 3.690 -14.857 2.021 1.00 0.00 27 GLU A CA 18
ATOM 20931 C C . GLU A 1 27 ? 2.511 -15.567 1.365 1.00 0.00 27 GLU A C 18
ATOM 20932 O O . GLU A 1 27 ? 2.522 -16.788 1.210 1.00 0.00 27 GLU A O 18
ATOM 20944 N N . LEU A 1 28 ? 1.497 -14.799 0.975 1.00 0.00 28 LEU A N 18
ATOM 20945 C CA . LEU A 1 28 ? 0.319 -15.371 0.328 1.00 0.00 28 LEU A CA 18
ATOM 20946 C C . LEU A 1 28 ? 0.727 -16.271 -0.836 1.00 0.00 28 LEU A C 18
ATOM 20947 O O . LEU A 1 28 ? -0.025 -17.155 -1.244 1.00 0.00 28 LEU A O 18
ATOM 20963 N N . GLY A 1 29 ? 1.929 -16.041 -1.360 1.00 0.00 29 GLY A N 18
ATOM 20964 C CA . GLY A 1 29 ? 2.425 -16.840 -2.464 1.00 0.00 29 GLY A CA 18
ATOM 20965 C C . GLY A 1 29 ? 2.578 -16.040 -3.740 1.00 0.00 29 GLY A C 18
ATOM 20966 O O . GLY A 1 29 ? 2.364 -16.559 -4.834 1.00 0.00 29 GLY A O 18
ATOM 20970 N N . ILE A 1 30 ? 2.952 -14.771 -3.600 1.00 0.00 30 ILE A N 18
ATOM 20971 C CA . ILE A 1 30 ? 3.135 -13.901 -4.755 1.00 0.00 30 ILE A CA 18
ATOM 20972 C C . ILE A 1 30 ? 3.967 -12.672 -4.405 1.00 0.00 30 ILE A C 18
ATOM 20973 O O . ILE A 1 30 ? 3.524 -11.802 -3.656 1.00 0.00 30 ILE A O 18
ATOM 20989 N N . ASP A 1 31 ? 5.165 -12.595 -4.972 1.00 0.00 31 ASP A N 18
ATOM 20990 C CA . ASP A 1 31 ? 6.048 -11.465 -4.744 1.00 0.00 31 ASP A CA 18
ATOM 20991 C C . ASP A 1 31 ? 5.384 -10.192 -5.242 1.00 0.00 31 ASP A C 18
ATOM 20992 O O . ASP A 1 31 ? 4.406 -10.252 -5.983 1.00 0.00 31 ASP A O 18
ATOM 21001 N N . ALA A 1 32 ? 5.900 -9.046 -4.828 1.00 0.00 32 ALA A N 18
ATOM 21002 C CA . ALA A 1 32 ? 5.342 -7.779 -5.240 1.00 0.00 32 ALA A CA 18
ATOM 21003 C C . ALA A 1 32 ? 6.425 -6.726 -5.275 1.00 0.00 32 ALA A C 18
ATOM 21004 O O . ALA A 1 32 ? 7.579 -6.996 -4.939 1.00 0.00 32 ALA A O 18
ATOM 21011 N N . GLU A 1 33 ? 6.057 -5.524 -5.674 1.00 0.00 33 GLU A N 18
ATOM 21012 C CA . GLU A 1 33 ? 7.014 -4.441 -5.737 1.00 0.00 33 GLU A CA 18
ATOM 21013 C C . GLU A 1 33 ? 6.477 -3.225 -5.000 1.00 0.00 33 GLU A C 18
ATOM 21014 O O . GLU A 1 33 ? 5.467 -2.642 -5.395 1.00 0.00 33 GLU A O 18
ATOM 21026 N N . PHE A 1 34 ? 7.142 -2.860 -3.916 1.00 0.00 34 PHE A N 18
ATOM 21027 C CA . PHE A 1 34 ? 6.714 -1.731 -3.109 1.00 0.00 34 PHE A CA 18
ATOM 21028 C C . PHE A 1 34 ? 7.564 -0.504 -3.386 1.00 0.00 34 PHE A C 18
ATOM 21029 O O . PHE A 1 34 ? 8.737 -0.444 -3.017 1.00 0.00 34 PHE A O 18
ATOM 21046 N N . GLU A 1 35 ? 6.958 0.475 -4.041 1.00 0.00 35 GLU A N 18
ATOM 21047 C CA . GLU A 1 35 ? 7.647 1.713 -4.373 1.00 0.00 35 GLU A CA 18
ATOM 21048 C C . GLU A 1 35 ? 7.009 2.901 -3.664 1.00 0.00 35 GLU A C 18
ATOM 21049 O O . GLU A 1 35 ? 5.854 3.247 -3.922 1.00 0.00 35 GLU A O 18
ATOM 21061 N N . LYS A 1 36 ? 7.770 3.529 -2.777 1.00 0.00 36 LYS A N 18
ATOM 21062 C CA . LYS A 1 36 ? 7.283 4.687 -2.043 1.00 0.00 36 LYS A CA 18
ATOM 21063 C C . LYS A 1 36 ? 7.605 5.962 -2.810 1.00 0.00 36 LYS A C 18
ATOM 21064 O O . LYS A 1 36 ? 8.679 6.087 -3.399 1.00 0.00 36 LYS A O 18
ATOM 21083 N N . ILE A 1 37 ? 6.670 6.903 -2.812 1.00 0.00 37 ILE A N 18
ATOM 21084 C CA . ILE A 1 37 ? 6.863 8.161 -3.521 1.00 0.00 37 ILE A CA 18
ATOM 21085 C C . ILE A 1 37 ? 6.983 9.320 -2.531 1.00 0.00 37 ILE A C 18
ATOM 21086 O O . ILE A 1 37 ? 6.886 9.122 -1.320 1.00 0.00 37 ILE A O 18
ATOM 21102 N N . LYS A 1 38 ? 7.180 10.525 -3.047 1.00 0.00 38 LYS A N 18
ATOM 21103 C CA . LYS A 1 38 ? 7.293 11.703 -2.196 1.00 0.00 38 LYS A CA 18
ATOM 21104 C C . LYS A 1 38 ? 6.955 12.964 -2.984 1.00 0.00 38 LYS A C 18
ATOM 21105 O O . LYS A 1 38 ? 7.838 13.733 -3.364 1.00 0.00 38 LYS A O 18
ATOM 21124 N N . GLU A 1 39 ? 5.660 13.155 -3.219 1.00 0.00 39 GLU A N 18
ATOM 21125 C CA . GLU A 1 39 ? 5.150 14.312 -3.963 1.00 0.00 39 GLU A CA 18
ATOM 21126 C C . GLU A 1 39 ? 3.745 14.023 -4.481 1.00 0.00 39 GLU A C 18
ATOM 21127 O O . GLU A 1 39 ? 3.520 12.999 -5.128 1.00 0.00 39 GLU A O 18
ATOM 21139 N N . MET A 1 40 ? 2.799 14.921 -4.203 1.00 0.00 40 MET A N 18
ATOM 21140 C CA . MET A 1 40 ? 1.422 14.734 -4.651 1.00 0.00 40 MET A CA 18
ATOM 21141 C C . MET A 1 40 ? 1.372 14.462 -6.147 1.00 0.00 40 MET A C 18
ATOM 21142 O O . MET A 1 40 ? 0.464 13.787 -6.626 1.00 0.00 40 MET A O 18
ATOM 21156 N N . ASP A 1 41 ? 2.361 14.964 -6.881 1.00 0.00 41 ASP A N 18
ATOM 21157 C CA . ASP A 1 41 ? 2.417 14.730 -8.318 1.00 0.00 41 ASP A CA 18
ATOM 21158 C C . ASP A 1 41 ? 2.290 13.236 -8.577 1.00 0.00 41 ASP A C 18
ATOM 21159 O O . ASP A 1 41 ? 1.606 12.803 -9.504 1.00 0.00 41 ASP A O 18
ATOM 21168 N N . GLN A 1 42 ? 2.936 12.458 -7.715 1.00 0.00 42 GLN A N 18
ATOM 21169 C CA . GLN A 1 42 ? 2.888 11.007 -7.795 1.00 0.00 42 GLN A CA 18
ATOM 21170 C C . GLN A 1 42 ? 1.670 10.482 -7.040 1.00 0.00 42 GLN A C 18
ATOM 21171 O O . GLN A 1 42 ? 1.026 9.524 -7.467 1.00 0.00 42 GLN A O 18
ATOM 21185 N N . ILE A 1 43 ? 1.360 11.123 -5.910 1.00 0.00 43 ILE A N 18
ATOM 21186 C CA . ILE A 1 43 ? 0.221 10.723 -5.092 1.00 0.00 43 ILE A CA 18
ATOM 21187 C C . ILE A 1 43 ? -1.076 10.795 -5.886 1.00 0.00 43 ILE A C 18
ATOM 21188 O O . ILE A 1 43 ? -1.808 9.814 -6.001 1.00 0.00 43 ILE A O 18
ATOM 21204 N N . LEU A 1 44 ? -1.340 11.962 -6.442 1.00 0.00 44 LEU A N 18
ATOM 21205 C CA . LEU A 1 44 ? -2.540 12.185 -7.238 1.00 0.00 44 LEU A CA 18
ATOM 21206 C C . LEU A 1 44 ? -2.558 11.265 -8.457 1.00 0.00 44 LEU A C 18
ATOM 21207 O O . LEU A 1 44 ? -3.599 10.709 -8.810 1.00 0.00 44 LEU A O 18
ATOM 21223 N N . GLU A 1 45 ? -1.400 11.101 -9.090 1.00 0.00 45 GLU A N 18
ATOM 21224 C CA . GLU A 1 45 ? -1.286 10.238 -10.262 1.00 0.00 45 GLU A CA 18
ATOM 21225 C C . GLU A 1 45 ? -1.837 8.851 -9.955 1.00 0.00 45 GLU A C 18
ATOM 21226 O O . GLU A 1 45 ? -2.295 8.139 -10.849 1.00 0.00 45 GLU A O 18
ATOM 21238 N N . ALA A 1 46 ? -1.802 8.485 -8.678 1.00 0.00 46 ALA A N 18
ATOM 21239 C CA . ALA A 1 46 ? -2.311 7.200 -8.238 1.00 0.00 46 ALA A CA 18
ATOM 21240 C C . ALA A 1 46 ? -3.823 7.184 -8.345 1.00 0.00 46 ALA A C 18
ATOM 21241 O O . ALA A 1 46 ? -4.426 6.169 -8.689 1.00 0.00 46 ALA A O 18
ATOM 21248 N N . GLY A 1 47 ? -4.430 8.330 -8.052 1.00 0.00 47 GLY A N 18
ATOM 21249 C CA . GLY A 1 47 ? -5.869 8.442 -8.124 1.00 0.00 47 GLY A CA 18
ATOM 21250 C C . GLY A 1 47 ? -6.507 8.727 -6.778 1.00 0.00 47 GLY A C 18
ATOM 21251 O O . GLY A 1 47 ? -7.681 9.091 -6.710 1.00 0.00 47 GLY A O 18
ATOM 21255 N N . LEU A 1 48 ? -5.740 8.565 -5.701 1.00 0.00 48 LEU A N 18
ATOM 21256 C CA . LEU A 1 48 ? -6.260 8.815 -4.361 1.00 0.00 48 LEU A CA 18
ATOM 21257 C C . LEU A 1 48 ? -6.305 10.313 -4.058 1.00 0.00 48 LEU A C 18
ATOM 21258 O O . LEU A 1 48 ? -5.670 11.114 -4.745 1.00 0.00 48 LEU A O 18
ATOM 21274 N N . THR A 1 49 ? -7.068 10.688 -3.036 1.00 0.00 49 THR A N 18
ATOM 21275 C CA . THR A 1 49 ? -7.198 12.093 -2.656 1.00 0.00 49 THR A CA 18
ATOM 21276 C C . THR A 1 49 ? -6.630 12.355 -1.266 1.00 0.00 49 THR A C 18
ATOM 21277 O O . THR A 1 49 ? -6.349 13.498 -0.903 1.00 0.00 49 THR A O 18
ATOM 21288 N N . ALA A 1 50 ? -6.463 11.292 -0.495 1.00 0.00 50 ALA A N 18
ATOM 21289 C CA . ALA A 1 50 ? -5.926 11.398 0.854 1.00 0.00 50 ALA A CA 18
ATOM 21290 C C . ALA A 1 50 ? -4.405 11.335 0.833 1.00 0.00 50 ALA A C 18
ATOM 21291 O O . ALA A 1 50 ? -3.802 11.143 -0.224 1.00 0.00 50 ALA A O 18
ATOM 21298 N N . LEU A 1 51 ? -3.782 11.511 1.993 1.00 0.00 51 LEU A N 18
ATOM 21299 C CA . LEU A 1 51 ? -2.328 11.482 2.070 1.00 0.00 51 LEU A CA 18
ATOM 21300 C C . LEU A 1 51 ? -1.785 10.055 2.079 1.00 0.00 51 LEU A C 18
ATOM 21301 O O . LEU A 1 51 ? -1.082 9.654 1.151 1.00 0.00 51 LEU A O 18
ATOM 21317 N N . PRO A 1 52 ? -2.099 9.258 3.113 1.00 0.00 52 PRO A N 18
ATOM 21318 C CA . PRO A 1 52 ? -1.630 7.874 3.204 1.00 0.00 52 PRO A CA 18
ATOM 21319 C C . PRO A 1 52 ? -2.303 6.976 2.172 1.00 0.00 52 PRO A C 18
ATOM 21320 O O . PRO A 1 52 ? -2.959 5.996 2.521 1.00 0.00 52 PRO A O 18
ATOM 21331 N N . GLY A 1 53 ? -2.141 7.318 0.897 1.00 0.00 53 GLY A N 18
ATOM 21332 C CA . GLY A 1 53 ? -2.744 6.530 -0.159 1.00 0.00 53 GLY A CA 18
ATOM 21333 C C . GLY A 1 53 ? -1.957 5.271 -0.464 1.00 0.00 53 GLY A C 18
ATOM 21334 O O . GLY A 1 53 ? -0.733 5.251 -0.343 1.00 0.00 53 GLY A O 18
ATOM 21338 N N . LEU A 1 54 ? -2.663 4.218 -0.861 1.00 0.00 54 LEU A N 18
ATOM 21339 C CA . LEU A 1 54 ? -2.025 2.951 -1.184 1.00 0.00 54 LEU A CA 18
ATOM 21340 C C . LEU A 1 54 ? -2.675 2.327 -2.410 1.00 0.00 54 LEU A C 18
ATOM 21341 O O . LEU A 1 54 ? -3.773 1.778 -2.324 1.00 0.00 54 LEU A O 18
ATOM 21357 N N . ALA A 1 55 ? -1.999 2.410 -3.551 1.00 0.00 55 ALA A N 18
ATOM 21358 C CA . ALA A 1 55 ? -2.542 1.844 -4.778 1.00 0.00 55 ALA A CA 18
ATOM 21359 C C . ALA A 1 55 ? -1.943 0.470 -5.057 1.00 0.00 55 ALA A C 18
ATOM 21360 O O . ALA A 1 55 ? -0.723 0.315 -5.115 1.00 0.00 55 ALA A O 18
ATOM 21367 N N . VAL A 1 56 ? -2.808 -0.528 -5.217 1.00 0.00 56 VAL A N 18
ATOM 21368 C CA . VAL A 1 56 ? -2.359 -1.892 -5.473 1.00 0.00 56 VAL A CA 18
ATOM 21369 C C . VAL A 1 56 ? -2.892 -2.435 -6.788 1.00 0.00 56 VAL A C 18
ATOM 21370 O O . VAL A 1 56 ? -4.051 -2.224 -7.141 1.00 0.00 56 VAL A O 18
ATOM 21383 N N . ASP A 1 57 ? -2.028 -3.151 -7.499 1.00 0.00 57 ASP A N 18
ATOM 21384 C CA . ASP A 1 57 ? -2.384 -3.754 -8.784 1.00 0.00 57 ASP A CA 18
ATOM 21385 C C . ASP A 1 57 ? -3.190 -2.791 -9.656 1.00 0.00 57 ASP A C 18
ATOM 21386 O O . ASP A 1 57 ? -3.994 -3.215 -10.486 1.00 0.00 57 ASP A O 18
ATOM 21395 N N . GLY A 1 58 ? -2.968 -1.494 -9.465 1.00 0.00 58 GLY A N 18
ATOM 21396 C CA . GLY A 1 58 ? -3.682 -0.497 -10.244 1.00 0.00 58 GLY A CA 18
ATOM 21397 C C . GLY A 1 58 ? -5.089 -0.254 -9.735 1.00 0.00 58 GLY A C 18
ATOM 21398 O O . GLY A 1 58 ? -5.998 0.034 -10.513 1.00 0.00 58 GLY A O 18
ATOM 21402 N N . GLU A 1 59 ? -5.267 -0.371 -8.425 1.00 0.00 59 GLU A N 18
ATOM 21403 C CA . GLU A 1 59 ? -6.568 -0.162 -7.804 1.00 0.00 59 GLU A CA 18
ATOM 21404 C C . GLU A 1 59 ? -6.403 0.404 -6.399 1.00 0.00 59 GLU A C 18
ATOM 21405 O O . GLU A 1 59 ? -6.143 -0.332 -5.447 1.00 0.00 59 GLU A O 18
ATOM 21417 N N . LEU A 1 60 ? -6.549 1.718 -6.279 1.00 0.00 60 LEU A N 18
ATOM 21418 C CA . LEU A 1 60 ? -6.408 2.388 -4.991 1.00 0.00 60 LEU A CA 18
ATOM 21419 C C . LEU A 1 60 ? -7.574 2.046 -4.072 1.00 0.00 60 LEU A C 18
ATOM 21420 O O . LEU A 1 60 ? -8.733 2.078 -4.485 1.00 0.00 60 LEU A O 18
ATOM 21436 N N . LYS A 1 61 ? -7.257 1.714 -2.826 1.00 0.00 61 LYS A N 18
ATOM 21437 C CA . LYS A 1 61 ? -8.281 1.361 -1.849 1.00 0.00 61 LYS A CA 18
ATOM 21438 C C . LYS A 1 61 ? -7.955 1.915 -0.463 1.00 0.00 61 LYS A C 18
ATOM 21439 O O . LYS A 1 61 ? -8.644 1.607 0.509 1.00 0.00 61 LYS A O 18
ATOM 21458 N N . ILE A 1 62 ? -6.904 2.727 -0.370 1.00 0.00 62 ILE A N 18
ATOM 21459 C CA . ILE A 1 62 ? -6.507 3.303 0.909 1.00 0.00 62 ILE A CA 18
ATOM 21460 C C . ILE A 1 62 ? -6.362 4.822 0.803 1.00 0.00 62 ILE A C 18
ATOM 21461 O O . ILE A 1 62 ? -5.641 5.325 -0.058 1.00 0.00 62 ILE A O 18
ATOM 21477 N N . MET A 1 63 ? -7.059 5.545 1.677 1.00 0.00 63 MET A N 18
ATOM 21478 C CA . MET A 1 63 ? -7.010 7.004 1.672 1.00 0.00 63 MET A CA 18
ATOM 21479 C C . MET A 1 63 ? -7.138 7.577 3.082 1.00 0.00 63 MET A C 18
ATOM 21480 O O . MET A 1 63 ? -8.175 7.423 3.727 1.00 0.00 63 MET A O 18
ATOM 21494 N N . GLY A 1 64 ? -6.091 8.254 3.556 1.00 0.00 64 GLY A N 18
ATOM 21495 C CA . GLY A 1 64 ? -6.145 8.850 4.884 1.00 0.00 64 GLY A CA 18
ATOM 21496 C C . GLY A 1 64 ? -5.679 7.911 5.977 1.00 0.00 64 GLY A C 18
ATOM 21497 O O . GLY A 1 64 ? -5.436 8.335 7.108 1.00 0.00 64 GLY A O 18
ATOM 21501 N N . ARG A 1 65 ? -5.555 6.637 5.640 1.00 0.00 65 ARG A N 18
ATOM 21502 C CA . ARG A 1 65 ? -5.119 5.625 6.593 1.00 0.00 65 ARG A CA 18
ATOM 21503 C C . ARG A 1 65 ? -5.085 4.259 5.925 1.00 0.00 65 ARG A C 18
ATOM 21504 O O . ARG A 1 65 ? -6.121 3.729 5.524 1.00 0.00 65 ARG A O 18
ATOM 21525 N N . VAL A 1 66 ? -3.891 3.697 5.796 1.00 0.00 66 VAL A N 18
ATOM 21526 C CA . VAL A 1 66 ? -3.732 2.396 5.161 1.00 0.00 66 VAL A CA 18
ATOM 21527 C C . VAL A 1 66 ? -4.661 1.357 5.781 1.00 0.00 66 VAL A C 18
ATOM 21528 O O . VAL A 1 66 ? -5.418 1.657 6.704 1.00 0.00 66 VAL A O 18
ATOM 21541 N N . ALA A 1 67 ? -4.598 0.133 5.267 1.00 0.00 67 ALA A N 18
ATOM 21542 C CA . ALA A 1 67 ? -5.436 -0.950 5.771 1.00 0.00 67 ALA A CA 18
ATOM 21543 C C . ALA A 1 67 ? -4.725 -1.727 6.873 1.00 0.00 67 ALA A C 18
ATOM 21544 O O . ALA A 1 67 ? -3.571 -1.449 7.200 1.00 0.00 67 ALA A O 18
ATOM 21551 N N . SER A 1 68 ? -5.423 -2.705 7.443 1.00 0.00 68 SER A N 18
ATOM 21552 C CA . SER A 1 68 ? -4.861 -3.526 8.508 1.00 0.00 68 SER A CA 18
ATOM 21553 C C . SER A 1 68 ? -4.368 -4.861 7.960 1.00 0.00 68 SER A C 18
ATOM 21554 O O . SER A 1 68 ? -4.798 -5.302 6.895 1.00 0.00 68 SER A O 18
ATOM 21562 N N . LYS A 1 69 ? -3.463 -5.499 8.695 1.00 0.00 69 LYS A N 18
ATOM 21563 C CA . LYS A 1 69 ? -2.906 -6.787 8.283 1.00 0.00 69 LYS A CA 18
ATOM 21564 C C . LYS A 1 69 ? -4.014 -7.791 7.970 1.00 0.00 69 LYS A C 18
ATOM 21565 O O . LYS A 1 69 ? -3.908 -8.570 7.023 1.00 0.00 69 LYS A O 18
ATOM 21584 N N . GLU A 1 70 ? -5.071 -7.770 8.774 1.00 0.00 70 GLU A N 18
ATOM 21585 C CA . GLU A 1 70 ? -6.193 -8.681 8.582 1.00 0.00 70 GLU A CA 18
ATOM 21586 C C . GLU A 1 70 ? -6.941 -8.363 7.291 1.00 0.00 70 GLU A C 18
ATOM 21587 O O . GLU A 1 70 ? -7.380 -9.266 6.579 1.00 0.00 70 GLU A O 18
ATOM 21599 N N . GLU A 1 71 ? -7.083 -7.075 6.996 1.00 0.00 71 GLU A N 18
ATOM 21600 C CA . GLU A 1 71 ? -7.778 -6.638 5.792 1.00 0.00 71 GLU A CA 18
ATOM 21601 C C . GLU A 1 71 ? -7.075 -7.148 4.538 1.00 0.00 71 GLU A C 18
ATOM 21602 O O . GLU A 1 71 ? -7.716 -7.423 3.524 1.00 0.00 71 GLU A O 18
ATOM 21614 N N . ILE A 1 72 ? -5.753 -7.271 4.613 1.00 0.00 72 ILE A N 18
ATOM 21615 C CA . ILE A 1 72 ? -4.967 -7.746 3.482 1.00 0.00 72 ILE A CA 18
ATOM 21616 C C . ILE A 1 72 ? -5.199 -9.234 3.239 1.00 0.00 72 ILE A C 18
ATOM 21617 O O . ILE A 1 72 ? -5.522 -9.647 2.125 1.00 0.00 72 ILE A O 18
ATOM 21633 N N . LYS A 1 73 ? -5.033 -10.033 4.287 1.00 0.00 73 LYS A N 18
ATOM 21634 C CA . LYS A 1 73 ? -5.226 -11.474 4.184 1.00 0.00 73 LYS A CA 18
ATOM 21635 C C . LYS A 1 73 ? -6.653 -11.801 3.754 1.00 0.00 73 LYS A C 18
ATOM 21636 O O . LYS A 1 73 ? -6.888 -12.768 3.031 1.00 0.00 73 LYS A O 18
ATOM 21655 N N . LYS A 1 74 ? -7.600 -10.984 4.202 1.00 0.00 74 LYS A N 18
ATOM 21656 C CA . LYS A 1 74 ? -9.005 -11.184 3.864 1.00 0.00 74 LYS A CA 18
ATOM 21657 C C . LYS A 1 74 ? -9.269 -10.813 2.408 1.00 0.00 74 LYS A C 18
ATOM 21658 O O . LYS A 1 74 ? -10.108 -11.421 1.744 1.00 0.00 74 LYS A O 18
ATOM 21677 N N . ILE A 1 75 ? -8.540 -9.815 1.915 1.00 0.00 75 ILE A N 18
ATOM 21678 C CA . ILE A 1 75 ? -8.688 -9.369 0.538 1.00 0.00 75 ILE A CA 18
ATOM 21679 C C . ILE A 1 75 ? -8.013 -10.353 -0.410 1.00 0.00 75 ILE A C 18
ATOM 21680 O O . ILE A 1 75 ? -8.500 -10.609 -1.511 1.00 0.00 75 ILE A O 18
ATOM 21696 N N . LEU A 1 76 ? -6.885 -10.898 0.031 1.00 0.00 76 LEU A N 18
ATOM 21697 C CA . LEU A 1 76 ? -6.137 -11.853 -0.771 1.00 0.00 76 LEU A CA 18
ATOM 21698 C C . LEU A 1 76 ? -6.857 -13.197 -0.829 1.00 0.00 76 LEU A C 18
ATOM 21699 O O . LEU A 1 76 ? -6.762 -13.921 -1.819 1.00 0.00 76 LEU A O 18
ATOM 21715 N N . SER A 1 77 ? -7.580 -13.522 0.239 1.00 0.00 77 SER A N 18
ATOM 21716 C CA . SER A 1 77 ? -8.318 -14.777 0.311 1.00 0.00 77 SER A CA 18
ATOM 21717 C C . SER A 1 77 ? -9.541 -14.740 -0.601 1.00 0.00 77 SER A C 18
ATOM 21718 O O . SER A 1 77 ? -9.937 -13.629 -1.012 1.00 0.00 77 SER A O 18
ATOM 21727 N N . MET A 1 1 ? 3.586 -10.229 -8.552 1.00 0.00 1 MET A N 19
ATOM 21728 C CA . MET A 1 1 ? 4.229 -8.891 -8.492 1.00 0.00 1 MET A CA 19
ATOM 21729 C C . MET A 1 1 ? 3.193 -7.790 -8.286 1.00 0.00 1 MET A C 19
ATOM 21730 O O . MET A 1 1 ? 2.816 -7.106 -9.237 1.00 0.00 1 MET A O 19
ATOM 21746 N N . MET A 1 2 ? 2.728 -7.615 -7.047 1.00 0.00 2 MET A N 19
ATOM 21747 C CA . MET A 1 2 ? 1.732 -6.581 -6.767 1.00 0.00 2 MET A CA 19
ATOM 21748 C C . MET A 1 2 ? 2.394 -5.219 -6.559 1.00 0.00 2 MET A C 19
ATOM 21749 O O . MET A 1 2 ? 3.084 -4.997 -5.565 1.00 0.00 2 MET A O 19
ATOM 21763 N N . LYS A 1 3 ? 2.177 -4.303 -7.501 1.00 0.00 3 LYS A N 19
ATOM 21764 C CA . LYS A 1 3 ? 2.755 -2.966 -7.409 1.00 0.00 3 LYS A CA 19
ATOM 21765 C C . LYS A 1 3 ? 2.058 -2.160 -6.326 1.00 0.00 3 LYS A C 19
ATOM 21766 O O . LYS A 1 3 ? 0.962 -1.635 -6.528 1.00 0.00 3 LYS A O 19
ATOM 21785 N N . ILE A 1 4 ? 2.705 -2.074 -5.178 1.00 0.00 4 ILE A N 19
ATOM 21786 C CA . ILE A 1 4 ? 2.161 -1.341 -4.045 1.00 0.00 4 ILE A CA 19
ATOM 21787 C C . ILE A 1 4 ? 2.794 0.046 -3.935 1.00 0.00 4 ILE A C 19
ATOM 21788 O O . ILE A 1 4 ? 3.992 0.178 -3.677 1.00 0.00 4 ILE A O 19
ATOM 21804 N N . GLN A 1 5 ? 1.975 1.075 -4.129 1.00 0.00 5 GLN A N 19
ATOM 21805 C CA . GLN A 1 5 ? 2.443 2.454 -4.048 1.00 0.00 5 GLN A CA 19
ATOM 21806 C C . GLN A 1 5 ? 2.050 3.073 -2.710 1.00 0.00 5 GLN A C 19
ATOM 21807 O O . GLN A 1 5 ? 0.865 3.159 -2.386 1.00 0.00 5 GLN A O 19
ATOM 21821 N N . ILE A 1 6 ? 3.046 3.495 -1.930 1.00 0.00 6 ILE A N 19
ATOM 21822 C CA . ILE A 1 6 ? 2.787 4.092 -0.625 1.00 0.00 6 ILE A CA 19
ATOM 21823 C C . ILE A 1 6 ? 2.968 5.605 -0.655 1.00 0.00 6 ILE A C 19
ATOM 21824 O O . ILE A 1 6 ? 4.092 6.104 -0.617 1.00 0.00 6 ILE A O 19
ATOM 21840 N N . TYR A 1 7 ? 1.856 6.335 -0.716 1.00 0.00 7 TYR A N 19
ATOM 21841 C CA . TYR A 1 7 ? 1.906 7.791 -0.741 1.00 0.00 7 TYR A CA 19
ATOM 21842 C C . TYR A 1 7 ? 1.849 8.357 0.672 1.00 0.00 7 TYR A C 19
ATOM 21843 O O . TYR A 1 7 ? 0.788 8.400 1.297 1.00 0.00 7 TYR A O 19
ATOM 21861 N N . GLY A 1 8 ? 3.006 8.786 1.166 1.00 0.00 8 GLY A N 19
ATOM 21862 C CA . GLY A 1 8 ? 3.090 9.343 2.503 1.00 0.00 8 GLY A CA 19
ATOM 21863 C C . GLY A 1 8 ? 4.508 9.323 3.038 1.00 0.00 8 GLY A C 19
ATOM 21864 O O . GLY A 1 8 ? 5.231 10.312 2.927 1.00 0.00 8 GLY A O 19
ATOM 21868 N N . THR A 1 9 ? 4.907 8.187 3.612 1.00 0.00 9 THR A N 19
ATOM 21869 C CA . THR A 1 9 ? 6.251 8.018 4.168 1.00 0.00 9 THR A CA 19
ATOM 21870 C C . THR A 1 9 ? 6.725 9.267 4.909 1.00 0.00 9 THR A C 19
ATOM 21871 O O . THR A 1 9 ? 7.257 10.198 4.304 1.00 0.00 9 THR A O 19
ATOM 21882 N N . GLY A 1 10 ? 6.526 9.278 6.222 1.00 0.00 10 GLY A N 19
ATOM 21883 C CA . GLY A 1 10 ? 6.936 10.415 7.026 1.00 0.00 10 GLY A CA 19
ATOM 21884 C C . GLY A 1 10 ? 5.751 11.198 7.554 1.00 0.00 10 GLY A C 19
ATOM 21885 O O . GLY A 1 10 ? 5.548 11.290 8.765 1.00 0.00 10 GLY A O 19
ATOM 21889 N N . CYS A 1 11 ? 4.963 11.754 6.642 1.00 0.00 11 CYS A N 19
ATOM 21890 C CA . CYS A 1 11 ? 3.784 12.526 7.017 1.00 0.00 11 CYS A CA 19
ATOM 21891 C C . CYS A 1 11 ? 2.572 11.613 7.167 1.00 0.00 11 CYS A C 19
ATOM 21892 O O . CYS A 1 11 ? 1.676 11.876 7.969 1.00 0.00 11 CYS A O 19
ATOM 21900 N N . ALA A 1 12 ? 2.554 10.534 6.389 1.00 0.00 12 ALA A N 19
ATOM 21901 C CA . ALA A 1 12 ? 1.458 9.574 6.432 1.00 0.00 12 ALA A CA 19
ATOM 21902 C C . ALA A 1 12 ? 1.923 8.246 7.025 1.00 0.00 12 ALA A C 19
ATOM 21903 O O . ALA A 1 12 ? 2.988 7.738 6.675 1.00 0.00 12 ALA A O 19
ATOM 21910 N N . ASN A 1 13 ? 1.118 7.692 7.929 1.00 0.00 13 ASN A N 19
ATOM 21911 C CA . ASN A 1 13 ? 1.444 6.423 8.580 1.00 0.00 13 ASN A CA 19
ATOM 21912 C C . ASN A 1 13 ? 1.206 5.220 7.661 1.00 0.00 13 ASN A C 19
ATOM 21913 O O . ASN A 1 13 ? 1.160 4.081 8.127 1.00 0.00 13 ASN A O 19
ATOM 21924 N N . CYS A 1 14 ? 1.053 5.467 6.362 1.00 0.00 14 CYS A N 19
ATOM 21925 C CA . CYS A 1 14 ? 0.817 4.385 5.403 1.00 0.00 14 CYS A CA 19
ATOM 21926 C C . CYS A 1 14 ? 1.943 3.349 5.437 1.00 0.00 14 CYS A C 19
ATOM 21927 O O . CYS A 1 14 ? 1.767 2.216 4.991 1.00 0.00 14 CYS A O 19
ATOM 21935 N N . GLN A 1 15 ? 3.098 3.748 5.959 1.00 0.00 15 GLN A N 19
ATOM 21936 C CA . GLN A 1 15 ? 4.254 2.868 6.046 1.00 0.00 15 GLN A CA 19
ATOM 21937 C C . GLN A 1 15 ? 3.935 1.598 6.839 1.00 0.00 15 GLN A C 19
ATOM 21938 O O . GLN A 1 15 ? 4.625 0.584 6.707 1.00 0.00 15 GLN A O 19
ATOM 21952 N N . MET A 1 16 ? 2.892 1.656 7.663 1.00 0.00 16 MET A N 19
ATOM 21953 C CA . MET A 1 16 ? 2.496 0.508 8.473 1.00 0.00 16 MET A CA 19
ATOM 21954 C C . MET A 1 16 ? 2.068 -0.657 7.590 1.00 0.00 16 MET A C 19
ATOM 21955 O O . MET A 1 16 ? 2.690 -1.720 7.604 1.00 0.00 16 MET A O 19
ATOM 21969 N N . LEU A 1 17 ? 1.009 -0.454 6.813 1.00 0.00 17 LEU A N 19
ATOM 21970 C CA . LEU A 1 17 ? 0.516 -1.493 5.920 1.00 0.00 17 LEU A CA 19
ATOM 21971 C C . LEU A 1 17 ? 1.556 -1.821 4.853 1.00 0.00 17 LEU A C 19
ATOM 21972 O O . LEU A 1 17 ? 1.542 -2.904 4.272 1.00 0.00 17 LEU A O 19
ATOM 21988 N N . GLU A 1 18 ? 2.461 -0.877 4.601 1.00 0.00 18 GLU A N 19
ATOM 21989 C CA . GLU A 1 18 ? 3.516 -1.083 3.595 1.00 0.00 18 GLU A CA 19
ATOM 21990 C C . GLU A 1 18 ? 4.318 -2.340 3.917 1.00 0.00 18 GLU A C 19
ATOM 21991 O O . GLU A 1 18 ? 4.462 -3.228 3.076 1.00 0.00 18 GLU A O 19
ATOM 22003 N N . LYS A 1 19 ? 4.842 -2.409 5.138 1.00 0.00 19 LYS A N 19
ATOM 22004 C CA . LYS A 1 19 ? 5.631 -3.559 5.564 1.00 0.00 19 LYS A CA 19
ATOM 22005 C C . LYS A 1 19 ? 4.771 -4.819 5.624 1.00 0.00 19 LYS A C 19
ATOM 22006 O O . LYS A 1 19 ? 5.164 -5.877 5.129 1.00 0.00 19 LYS A O 19
ATOM 22025 N N . ASN A 1 20 ? 3.595 -4.699 6.232 1.00 0.00 20 ASN A N 19
ATOM 22026 C CA . ASN A 1 20 ? 2.677 -5.830 6.354 1.00 0.00 20 ASN A CA 19
ATOM 22027 C C . ASN A 1 20 ? 2.378 -6.437 4.987 1.00 0.00 20 ASN A C 19
ATOM 22028 O O . ASN A 1 20 ? 2.496 -7.647 4.791 1.00 0.00 20 ASN A O 19
ATOM 22039 N N . ALA A 1 21 ? 1.985 -5.585 4.047 1.00 0.00 21 ALA A N 19
ATOM 22040 C CA . ALA A 1 21 ? 1.660 -6.022 2.696 1.00 0.00 21 ALA A CA 19
ATOM 22041 C C . ALA A 1 21 ? 2.824 -6.766 2.045 1.00 0.00 21 ALA A C 19
ATOM 22042 O O . ALA A 1 21 ? 2.618 -7.719 1.295 1.00 0.00 21 ALA A O 19
ATOM 22049 N N . ARG A 1 22 ? 4.047 -6.321 2.321 1.00 0.00 22 ARG A N 19
ATOM 22050 C CA . ARG A 1 22 ? 5.233 -6.947 1.746 1.00 0.00 22 ARG A CA 19
ATOM 22051 C C . ARG A 1 22 ? 5.293 -8.429 2.091 1.00 0.00 22 ARG A C 19
ATOM 22052 O O . ARG A 1 22 ? 5.524 -9.270 1.223 1.00 0.00 22 ARG A O 19
ATOM 22073 N N . GLU A 1 23 ? 5.090 -8.744 3.365 1.00 0.00 23 GLU A N 19
ATOM 22074 C CA . GLU A 1 23 ? 5.133 -10.130 3.817 1.00 0.00 23 GLU A CA 19
ATOM 22075 C C . GLU A 1 23 ? 3.904 -10.903 3.344 1.00 0.00 23 GLU A C 19
ATOM 22076 O O . GLU A 1 23 ? 4.026 -11.987 2.783 1.00 0.00 23 GLU A O 19
ATOM 22088 N N . ALA A 1 24 ? 2.722 -10.344 3.580 1.00 0.00 24 ALA A N 19
ATOM 22089 C CA . ALA A 1 24 ? 1.475 -10.996 3.184 1.00 0.00 24 ALA A CA 19
ATOM 22090 C C . ALA A 1 24 ? 1.403 -11.229 1.680 1.00 0.00 24 ALA A C 19
ATOM 22091 O O . ALA A 1 24 ? 1.121 -12.340 1.232 1.00 0.00 24 ALA A O 19
ATOM 22098 N N . VAL A 1 25 ? 1.649 -10.183 0.897 1.00 0.00 25 VAL A N 19
ATOM 22099 C CA . VAL A 1 25 ? 1.595 -10.302 -0.556 1.00 0.00 25 VAL A CA 19
ATOM 22100 C C . VAL A 1 25 ? 2.494 -11.447 -1.037 1.00 0.00 25 VAL A C 19
ATOM 22101 O O . VAL A 1 25 ? 2.029 -12.363 -1.715 1.00 0.00 25 VAL A O 19
ATOM 22114 N N . LYS A 1 26 ? 3.770 -11.401 -0.665 1.00 0.00 26 LYS A N 19
ATOM 22115 C CA . LYS A 1 26 ? 4.718 -12.442 -1.045 1.00 0.00 26 LYS A CA 19
ATOM 22116 C C . LYS A 1 26 ? 4.380 -13.770 -0.365 1.00 0.00 26 LYS A C 19
ATOM 22117 O O . LYS A 1 26 ? 4.297 -14.810 -1.022 1.00 0.00 26 LYS A O 19
ATOM 22136 N N . GLU A 1 27 ? 4.189 -13.727 0.956 1.00 0.00 27 GLU A N 19
ATOM 22137 C CA . GLU A 1 27 ? 3.867 -14.924 1.737 1.00 0.00 27 GLU A CA 19
ATOM 22138 C C . GLU A 1 27 ? 2.682 -15.673 1.142 1.00 0.00 27 GLU A C 19
ATOM 22139 O O . GLU A 1 27 ? 2.721 -16.895 0.995 1.00 0.00 27 GLU A O 19
ATOM 22151 N N . LEU A 1 28 ? 1.633 -14.936 0.789 1.00 0.00 28 LEU A N 19
ATOM 22152 C CA . LEU A 1 28 ? 0.444 -15.539 0.198 1.00 0.00 28 LEU A CA 19
ATOM 22153 C C . LEU A 1 28 ? 0.820 -16.400 -1.007 1.00 0.00 28 LEU A C 19
ATOM 22154 O O . LEU A 1 28 ? 0.053 -17.266 -1.429 1.00 0.00 28 LEU A O 19
ATOM 22170 N N . GLY A 1 29 ? 2.009 -16.157 -1.552 1.00 0.00 29 GLY A N 19
ATOM 22171 C CA . GLY A 1 29 ? 2.475 -16.914 -2.698 1.00 0.00 29 GLY A CA 19
ATOM 22172 C C . GLY A 1 29 ? 2.597 -16.064 -3.947 1.00 0.00 29 GLY A C 19
ATOM 22173 O O . GLY A 1 29 ? 2.600 -16.585 -5.061 1.00 0.00 29 GLY A O 19
ATOM 22177 N N . ILE A 1 30 ? 2.705 -14.751 -3.759 1.00 0.00 30 ILE A N 19
ATOM 22178 C CA . ILE A 1 30 ? 2.831 -13.827 -4.880 1.00 0.00 30 ILE A CA 19
ATOM 22179 C C . ILE A 1 30 ? 3.685 -12.623 -4.499 1.00 0.00 30 ILE A C 19
ATOM 22180 O O . ILE A 1 30 ? 3.272 -11.784 -3.700 1.00 0.00 30 ILE A O 19
ATOM 22196 N N . ASP A 1 31 ? 4.871 -12.537 -5.081 1.00 0.00 31 ASP A N 19
ATOM 22197 C CA . ASP A 1 31 ? 5.774 -11.433 -4.809 1.00 0.00 31 ASP A CA 19
ATOM 22198 C C . ASP A 1 31 ? 5.173 -10.125 -5.300 1.00 0.00 31 ASP A C 19
ATOM 22199 O O . ASP A 1 31 ? 4.241 -10.124 -6.099 1.00 0.00 31 ASP A O 19
ATOM 22208 N N . ALA A 1 32 ? 5.709 -9.014 -4.813 1.00 0.00 32 ALA A N 19
ATOM 22209 C CA . ALA A 1 32 ? 5.238 -7.703 -5.197 1.00 0.00 32 ALA A CA 19
ATOM 22210 C C . ALA A 1 32 ? 6.387 -6.719 -5.146 1.00 0.00 32 ALA A C 19
ATOM 22211 O O . ALA A 1 32 ? 7.543 -7.112 -4.992 1.00 0.00 32 ALA A O 19
ATOM 22218 N N . GLU A 1 33 ? 6.077 -5.442 -5.258 1.00 0.00 33 GLU A N 19
ATOM 22219 C CA . GLU A 1 33 ? 7.104 -4.424 -5.205 1.00 0.00 33 GLU A CA 19
ATOM 22220 C C . GLU A 1 33 ? 6.591 -3.206 -4.460 1.00 0.00 33 GLU A C 19
ATOM 22221 O O . GLU A 1 33 ? 5.660 -2.538 -4.908 1.00 0.00 33 GLU A O 19
ATOM 22233 N N . PHE A 1 34 ? 7.182 -2.933 -3.307 1.00 0.00 34 PHE A N 19
ATOM 22234 C CA . PHE A 1 34 ? 6.756 -1.807 -2.495 1.00 0.00 34 PHE A CA 19
ATOM 22235 C C . PHE A 1 34 ? 7.736 -0.652 -2.556 1.00 0.00 34 PHE A C 19
ATOM 22236 O O . PHE A 1 34 ? 8.835 -0.709 -2.003 1.00 0.00 34 PHE A O 19
ATOM 22253 N N . GLU A 1 35 ? 7.304 0.406 -3.223 1.00 0.00 35 GLU A N 19
ATOM 22254 C CA . GLU A 1 35 ? 8.101 1.613 -3.363 1.00 0.00 35 GLU A CA 19
ATOM 22255 C C . GLU A 1 35 ? 7.279 2.816 -2.928 1.00 0.00 35 GLU A C 19
ATOM 22256 O O . GLU A 1 35 ? 6.109 2.938 -3.291 1.00 0.00 35 GLU A O 19
ATOM 22268 N N . LYS A 1 36 ? 7.881 3.696 -2.142 1.00 0.00 36 LYS A N 19
ATOM 22269 C CA . LYS A 1 36 ? 7.174 4.873 -1.662 1.00 0.00 36 LYS A CA 19
ATOM 22270 C C . LYS A 1 36 ? 7.117 5.948 -2.737 1.00 0.00 36 LYS A C 19
ATOM 22271 O O . LYS A 1 36 ? 7.941 5.975 -3.652 1.00 0.00 36 LYS A O 19
ATOM 22290 N N . ILE A 1 37 ? 6.121 6.816 -2.629 1.00 0.00 37 ILE A N 19
ATOM 22291 C CA . ILE A 1 37 ? 5.920 7.884 -3.597 1.00 0.00 37 ILE A CA 19
ATOM 22292 C C . ILE A 1 37 ? 5.844 9.238 -2.897 1.00 0.00 37 ILE A C 19
ATOM 22293 O O . ILE A 1 37 ? 4.757 9.766 -2.661 1.00 0.00 37 ILE A O 19
ATOM 22309 N N . LYS A 1 38 ? 7.006 9.790 -2.559 1.00 0.00 38 LYS A N 19
ATOM 22310 C CA . LYS A 1 38 ? 7.069 11.076 -1.877 1.00 0.00 38 LYS A CA 19
ATOM 22311 C C . LYS A 1 38 ? 6.950 12.229 -2.866 1.00 0.00 38 LYS A C 19
ATOM 22312 O O . LYS A 1 38 ? 7.934 12.894 -3.188 1.00 0.00 38 LYS A O 19
ATOM 22331 N N . GLU A 1 39 ? 5.730 12.459 -3.338 1.00 0.00 39 GLU A N 19
ATOM 22332 C CA . GLU A 1 39 ? 5.457 13.539 -4.291 1.00 0.00 39 GLU A CA 19
ATOM 22333 C C . GLU A 1 39 ? 4.014 13.472 -4.782 1.00 0.00 39 GLU A C 19
ATOM 22334 O O . GLU A 1 39 ? 3.594 12.463 -5.346 1.00 0.00 39 GLU A O 19
ATOM 22346 N N . MET A 1 40 ? 3.254 14.551 -4.571 1.00 0.00 40 MET A N 19
ATOM 22347 C CA . MET A 1 40 ? 1.858 14.594 -4.994 1.00 0.00 40 MET A CA 19
ATOM 22348 C C . MET A 1 40 ? 1.724 14.258 -6.471 1.00 0.00 40 MET A C 19
ATOM 22349 O O . MET A 1 40 ? 0.728 13.667 -6.887 1.00 0.00 40 MET A O 19
ATOM 22363 N N . ASP A 1 41 ? 2.736 14.610 -7.259 1.00 0.00 41 ASP A N 19
ATOM 22364 C CA . ASP A 1 41 ? 2.710 14.307 -8.685 1.00 0.00 41 ASP A CA 19
ATOM 22365 C C . ASP A 1 41 ? 2.401 12.829 -8.868 1.00 0.00 41 ASP A C 19
ATOM 22366 O O . ASP A 1 41 ? 1.658 12.435 -9.768 1.00 0.00 41 ASP A O 19
ATOM 22375 N N . GLN A 1 42 ? 2.963 12.022 -7.974 1.00 0.00 42 GLN A N 19
ATOM 22376 C CA . GLN A 1 42 ? 2.742 10.587 -7.985 1.00 0.00 42 GLN A CA 19
ATOM 22377 C C . GLN A 1 42 ? 1.485 10.241 -7.189 1.00 0.00 42 GLN A C 19
ATOM 22378 O O . GLN A 1 42 ? 0.766 9.301 -7.523 1.00 0.00 42 GLN A O 19
ATOM 22392 N N . ILE A 1 43 ? 1.234 11.009 -6.125 1.00 0.00 43 ILE A N 19
ATOM 22393 C CA . ILE A 1 43 ? 0.070 10.780 -5.272 1.00 0.00 43 ILE A CA 19
ATOM 22394 C C . ILE A 1 43 ? -1.227 10.897 -6.061 1.00 0.00 43 ILE A C 19
ATOM 22395 O O . ILE A 1 43 ? -2.045 9.980 -6.080 1.00 0.00 43 ILE A O 19
ATOM 22411 N N . LEU A 1 44 ? -1.398 12.028 -6.715 1.00 0.00 44 LEU A N 19
ATOM 22412 C CA . LEU A 1 44 ? -2.594 12.282 -7.513 1.00 0.00 44 LEU A CA 19
ATOM 22413 C C . LEU A 1 44 ? -2.699 11.295 -8.673 1.00 0.00 44 LEU A C 19
ATOM 22414 O O . LEU A 1 44 ? -3.789 10.833 -9.008 1.00 0.00 44 LEU A O 19
ATOM 22430 N N . GLU A 1 45 ? -1.560 10.970 -9.277 1.00 0.00 45 GLU A N 19
ATOM 22431 C CA . GLU A 1 45 ? -1.532 10.030 -10.393 1.00 0.00 45 GLU A CA 19
ATOM 22432 C C . GLU A 1 45 ? -2.165 8.702 -9.990 1.00 0.00 45 GLU A C 19
ATOM 22433 O O . GLU A 1 45 ? -2.659 7.956 -10.836 1.00 0.00 45 GLU A O 19
ATOM 22445 N N . ALA A 1 46 ? -2.160 8.424 -8.691 1.00 0.00 46 ALA A N 19
ATOM 22446 C CA . ALA A 1 46 ? -2.747 7.199 -8.170 1.00 0.00 46 ALA A CA 19
ATOM 22447 C C . ALA A 1 46 ? -4.263 7.295 -8.203 1.00 0.00 46 ALA A C 19
ATOM 22448 O O . ALA A 1 46 ? -4.956 6.307 -8.443 1.00 0.00 46 ALA A O 19
ATOM 22455 N N . GLY A 1 47 ? -4.772 8.501 -7.969 1.00 0.00 47 GLY A N 19
ATOM 22456 C CA . GLY A 1 47 ? -6.204 8.713 -7.987 1.00 0.00 47 GLY A CA 19
ATOM 22457 C C . GLY A 1 47 ? -6.787 8.976 -6.610 1.00 0.00 47 GLY A C 19
ATOM 22458 O O . GLY A 1 47 ? -7.972 9.287 -6.488 1.00 0.00 47 GLY A O 19
ATOM 22462 N N . LEU A 1 48 ? -5.967 8.851 -5.569 1.00 0.00 48 LEU A N 19
ATOM 22463 C CA . LEU A 1 48 ? -6.442 9.082 -4.208 1.00 0.00 48 LEU A CA 19
ATOM 22464 C C . LEU A 1 48 ? -6.517 10.572 -3.883 1.00 0.00 48 LEU A C 19
ATOM 22465 O O . LEU A 1 48 ? -5.887 11.398 -4.543 1.00 0.00 48 LEU A O 19
ATOM 22481 N N . THR A 1 49 ? -7.295 10.905 -2.858 1.00 0.00 49 THR A N 19
ATOM 22482 C CA . THR A 1 49 ? -7.458 12.292 -2.438 1.00 0.00 49 THR A CA 19
ATOM 22483 C C . THR A 1 49 ? -6.824 12.520 -1.074 1.00 0.00 49 THR A C 19
ATOM 22484 O O . THR A 1 49 ? -6.343 13.611 -0.769 1.00 0.00 49 THR A O 19
ATOM 22495 N N . ALA A 1 50 ? -6.818 11.473 -0.266 1.00 0.00 50 ALA A N 19
ATOM 22496 C CA . ALA A 1 50 ? -6.236 11.529 1.066 1.00 0.00 50 ALA A CA 19
ATOM 22497 C C . ALA A 1 50 ? -4.717 11.448 0.981 1.00 0.00 50 ALA A C 19
ATOM 22498 O O . ALA A 1 50 ? -4.157 11.401 -0.115 1.00 0.00 50 ALA A O 19
ATOM 22505 N N . LEU A 1 51 ? -4.049 11.442 2.128 1.00 0.00 51 LEU A N 19
ATOM 22506 C CA . LEU A 1 51 ? -2.594 11.377 2.139 1.00 0.00 51 LEU A CA 19
ATOM 22507 C C . LEU A 1 51 ? -2.088 9.937 2.123 1.00 0.00 51 LEU A C 19
ATOM 22508 O O . LEU A 1 51 ? -1.411 9.532 1.178 1.00 0.00 51 LEU A O 19
ATOM 22524 N N . PRO A 1 52 ? -2.399 9.136 3.157 1.00 0.00 52 PRO A N 19
ATOM 22525 C CA . PRO A 1 52 ? -1.957 7.740 3.226 1.00 0.00 52 PRO A CA 19
ATOM 22526 C C . PRO A 1 52 ? -2.617 6.871 2.158 1.00 0.00 52 PRO A C 19
ATOM 22527 O O . PRO A 1 52 ? -3.305 5.898 2.473 1.00 0.00 52 PRO A O 19
ATOM 22538 N N . GLY A 1 53 ? -2.407 7.223 0.892 1.00 0.00 53 GLY A N 19
ATOM 22539 C CA . GLY A 1 53 ? -2.991 6.460 -0.192 1.00 0.00 53 GLY A CA 19
ATOM 22540 C C . GLY A 1 53 ? -2.148 5.264 -0.581 1.00 0.00 53 GLY A C 19
ATOM 22541 O O . GLY A 1 53 ? -0.922 5.350 -0.639 1.00 0.00 53 GLY A O 19
ATOM 22545 N N . LEU A 1 54 ? -2.811 4.152 -0.855 1.00 0.00 54 LEU A N 19
ATOM 22546 C CA . LEU A 1 54 ? -2.131 2.928 -1.252 1.00 0.00 54 LEU A CA 19
ATOM 22547 C C . LEU A 1 54 ? -2.769 2.377 -2.518 1.00 0.00 54 LEU A C 19
ATOM 22548 O O . LEU A 1 54 ? -3.852 1.794 -2.471 1.00 0.00 54 LEU A O 19
ATOM 22564 N N . ALA A 1 55 ? -2.106 2.574 -3.649 1.00 0.00 55 ALA A N 19
ATOM 22565 C CA . ALA A 1 55 ? -2.640 2.097 -4.916 1.00 0.00 55 ALA A CA 19
ATOM 22566 C C . ALA A 1 55 ? -1.968 0.800 -5.347 1.00 0.00 55 ALA A C 19
ATOM 22567 O O . ALA A 1 55 ? -0.744 0.726 -5.448 1.00 0.00 55 ALA A O 19
ATOM 22574 N N . VAL A 1 56 ? -2.780 -0.220 -5.603 1.00 0.00 56 VAL A N 19
ATOM 22575 C CA . VAL A 1 56 ? -2.268 -1.515 -6.025 1.00 0.00 56 VAL A CA 19
ATOM 22576 C C . VAL A 1 56 ? -2.710 -1.842 -7.438 1.00 0.00 56 VAL A C 19
ATOM 22577 O O . VAL A 1 56 ? -3.847 -1.576 -7.824 1.00 0.00 56 VAL A O 19
ATOM 22590 N N . ASP A 1 57 ? -1.795 -2.412 -8.211 1.00 0.00 57 ASP A N 19
ATOM 22591 C CA . ASP A 1 57 ? -2.078 -2.768 -9.598 1.00 0.00 57 ASP A CA 19
ATOM 22592 C C . ASP A 1 57 ? -2.761 -1.608 -10.322 1.00 0.00 57 ASP A C 19
ATOM 22593 O O . ASP A 1 57 ? -3.513 -1.811 -11.273 1.00 0.00 57 ASP A O 19
ATOM 22602 N N . GLY A 1 58 ? -2.494 -0.391 -9.852 1.00 0.00 58 GLY A N 19
ATOM 22603 C CA . GLY A 1 58 ? -3.093 0.787 -10.453 1.00 0.00 58 GLY A CA 19
ATOM 22604 C C . GLY A 1 58 ? -4.549 0.953 -10.067 1.00 0.00 58 GLY A C 19
ATOM 22605 O O . GLY A 1 58 ? -5.360 1.416 -10.869 1.00 0.00 58 GLY A O 19
ATOM 22609 N N . GLU A 1 59 ? -4.883 0.574 -8.838 1.00 0.00 59 GLU A N 19
ATOM 22610 C CA . GLU A 1 59 ? -6.254 0.682 -8.354 1.00 0.00 59 GLU A CA 19
ATOM 22611 C C . GLU A 1 59 ? -6.289 1.040 -6.871 1.00 0.00 59 GLU A C 19
ATOM 22612 O O . GLU A 1 59 ? -6.059 0.191 -6.010 1.00 0.00 59 GLU A O 19
ATOM 22624 N N . LEU A 1 60 ? -6.585 2.305 -6.583 1.00 0.00 60 LEU A N 19
ATOM 22625 C CA . LEU A 1 60 ? -6.663 2.790 -5.204 1.00 0.00 60 LEU A CA 19
ATOM 22626 C C . LEU A 1 60 ? -7.466 1.836 -4.328 1.00 0.00 60 LEU A C 19
ATOM 22627 O O . LEU A 1 60 ? -8.548 1.387 -4.706 1.00 0.00 60 LEU A O 19
ATOM 22643 N N . LYS A 1 61 ? -6.924 1.529 -3.156 1.00 0.00 61 LYS A N 19
ATOM 22644 C CA . LYS A 1 61 ? -7.584 0.626 -2.226 1.00 0.00 61 LYS A CA 19
ATOM 22645 C C . LYS A 1 61 ? -7.908 1.320 -0.906 1.00 0.00 61 LYS A C 19
ATOM 22646 O O . LYS A 1 61 ? -8.811 0.894 -0.185 1.00 0.00 61 LYS A O 19
ATOM 22665 N N . ILE A 1 62 ? -7.175 2.385 -0.581 1.00 0.00 62 ILE A N 19
ATOM 22666 C CA . ILE A 1 62 ? -7.424 3.102 0.673 1.00 0.00 62 ILE A CA 19
ATOM 22667 C C . ILE A 1 62 ? -6.980 4.560 0.611 1.00 0.00 62 ILE A C 19
ATOM 22668 O O . ILE A 1 62 ? -6.099 4.924 -0.170 1.00 0.00 62 ILE A O 19
ATOM 22684 N N . MET A 1 63 ? -7.605 5.390 1.445 1.00 0.00 63 MET A N 19
ATOM 22685 C CA . MET A 1 63 ? -7.287 6.815 1.499 1.00 0.00 63 MET A CA 19
ATOM 22686 C C . MET A 1 63 ? -7.445 7.369 2.914 1.00 0.00 63 MET A C 19
ATOM 22687 O O . MET A 1 63 ? -8.490 7.190 3.542 1.00 0.00 63 MET A O 19
ATOM 22701 N N . GLY A 1 64 ? -6.420 8.064 3.409 1.00 0.00 64 GLY A N 19
ATOM 22702 C CA . GLY A 1 64 ? -6.507 8.646 4.741 1.00 0.00 64 GLY A CA 19
ATOM 22703 C C . GLY A 1 64 ? -5.919 7.765 5.820 1.00 0.00 64 GLY A C 19
ATOM 22704 O O . GLY A 1 64 ? -5.577 8.242 6.902 1.00 0.00 64 GLY A O 19
ATOM 22708 N N . ARG A 1 65 ? -5.804 6.483 5.526 1.00 0.00 65 ARG A N 19
ATOM 22709 C CA . ARG A 1 65 ? -5.256 5.523 6.475 1.00 0.00 65 ARG A CA 19
ATOM 22710 C C . ARG A 1 65 ? -5.239 4.128 5.867 1.00 0.00 65 ARG A C 19
ATOM 22711 O O . ARG A 1 65 ? -6.289 3.534 5.624 1.00 0.00 65 ARG A O 19
ATOM 22732 N N . VAL A 1 66 ? -4.042 3.613 5.615 1.00 0.00 66 VAL A N 19
ATOM 22733 C CA . VAL A 1 66 ? -3.896 2.290 5.026 1.00 0.00 66 VAL A CA 19
ATOM 22734 C C . VAL A 1 66 ? -4.705 1.249 5.795 1.00 0.00 66 VAL A C 19
ATOM 22735 O O . VAL A 1 66 ? -5.090 1.472 6.943 1.00 0.00 66 VAL A O 19
ATOM 22748 N N . ALA A 1 67 ? -4.959 0.112 5.156 1.00 0.00 67 ALA A N 19
ATOM 22749 C CA . ALA A 1 67 ? -5.721 -0.961 5.784 1.00 0.00 67 ALA A CA 19
ATOM 22750 C C . ALA A 1 67 ? -4.980 -1.520 6.995 1.00 0.00 67 ALA A C 19
ATOM 22751 O O . ALA A 1 67 ? -4.025 -0.915 7.484 1.00 0.00 67 ALA A O 19
ATOM 22758 N N . SER A 1 68 ? -5.425 -2.676 7.476 1.00 0.00 68 SER A N 19
ATOM 22759 C CA . SER A 1 68 ? -4.803 -3.314 8.630 1.00 0.00 68 SER A CA 19
ATOM 22760 C C . SER A 1 68 ? -4.246 -4.686 8.261 1.00 0.00 68 SER A C 19
ATOM 22761 O O . SER A 1 68 ? -4.490 -5.191 7.166 1.00 0.00 68 SER A O 19
ATOM 22769 N N . LYS A 1 69 ? -3.497 -5.285 9.183 1.00 0.00 69 LYS A N 19
ATOM 22770 C CA . LYS A 1 69 ? -2.905 -6.600 8.953 1.00 0.00 69 LYS A CA 19
ATOM 22771 C C . LYS A 1 69 ? -3.972 -7.624 8.581 1.00 0.00 69 LYS A C 19
ATOM 22772 O O . LYS A 1 69 ? -3.899 -8.258 7.528 1.00 0.00 69 LYS A O 19
ATOM 22791 N N . GLU A 1 70 ? -4.967 -7.779 9.450 1.00 0.00 70 GLU A N 19
ATOM 22792 C CA . GLU A 1 70 ? -6.051 -8.724 9.210 1.00 0.00 70 GLU A CA 19
ATOM 22793 C C . GLU A 1 70 ? -6.792 -8.383 7.922 1.00 0.00 70 GLU A C 19
ATOM 22794 O O . GLU A 1 70 ? -7.316 -9.266 7.243 1.00 0.00 70 GLU A O 19
ATOM 22806 N N . GLU A 1 71 ? -6.829 -7.097 7.589 1.00 0.00 71 GLU A N 19
ATOM 22807 C CA . GLU A 1 71 ? -7.505 -6.639 6.381 1.00 0.00 71 GLU A CA 19
ATOM 22808 C C . GLU A 1 71 ? -6.858 -7.240 5.136 1.00 0.00 71 GLU A C 19
ATOM 22809 O O . GLU A 1 71 ? -7.546 -7.733 4.243 1.00 0.00 71 GLU A O 19
ATOM 22821 N N . ILE A 1 72 ? -5.530 -7.197 5.086 1.00 0.00 72 ILE A N 19
ATOM 22822 C CA . ILE A 1 72 ? -4.791 -7.740 3.951 1.00 0.00 72 ILE A CA 19
ATOM 22823 C C . ILE A 1 72 ? -5.078 -9.228 3.777 1.00 0.00 72 ILE A C 19
ATOM 22824 O O . ILE A 1 72 ? -5.478 -9.671 2.700 1.00 0.00 72 ILE A O 19
ATOM 22840 N N . LYS A 1 73 ? -4.874 -9.993 4.844 1.00 0.00 73 LYS A N 19
ATOM 22841 C CA . LYS A 1 73 ? -5.114 -11.432 4.810 1.00 0.00 73 LYS A CA 19
ATOM 22842 C C . LYS A 1 73 ? -6.563 -11.734 4.442 1.00 0.00 73 LYS A C 19
ATOM 22843 O O . LYS A 1 73 ? -6.852 -12.735 3.787 1.00 0.00 73 LYS A O 19
ATOM 22862 N N . LYS A 1 74 ? -7.469 -10.859 4.868 1.00 0.00 74 LYS A N 19
ATOM 22863 C CA . LYS A 1 74 ? -8.889 -11.031 4.583 1.00 0.00 74 LYS A CA 19
ATOM 22864 C C . LYS A 1 74 ? -9.184 -10.763 3.111 1.00 0.00 74 LYS A C 19
ATOM 22865 O O . LYS A 1 74 ? -10.022 -11.431 2.505 1.00 0.00 74 LYS A O 19
ATOM 22884 N N . ILE A 1 75 ? -8.486 -9.786 2.541 1.00 0.00 75 ILE A N 19
ATOM 22885 C CA . ILE A 1 75 ? -8.665 -9.436 1.141 1.00 0.00 75 ILE A CA 19
ATOM 22886 C C . ILE A 1 75 ? -7.989 -10.467 0.247 1.00 0.00 75 ILE A C 19
ATOM 22887 O O . ILE A 1 75 ? -8.506 -10.826 -0.812 1.00 0.00 75 ILE A O 19
ATOM 22903 N N . LEU A 1 76 ? -6.828 -10.939 0.684 1.00 0.00 76 LEU A N 19
ATOM 22904 C CA . LEU A 1 76 ? -6.074 -11.928 -0.070 1.00 0.00 76 LEU A CA 19
ATOM 22905 C C . LEU A 1 76 ? -6.500 -13.351 0.292 1.00 0.00 76 LEU A C 19
ATOM 22906 O O . LEU A 1 76 ? -5.968 -14.321 -0.248 1.00 0.00 76 LEU A O 19
ATOM 22922 N N . SER A 1 77 ? -7.461 -13.473 1.207 1.00 0.00 77 SER A N 19
ATOM 22923 C CA . SER A 1 77 ? -7.948 -14.780 1.632 1.00 0.00 77 SER A CA 19
ATOM 22924 C C . SER A 1 77 ? -8.499 -15.569 0.448 1.00 0.00 77 SER A C 19
ATOM 22925 O O . SER A 1 77 ? -9.279 -14.989 -0.337 1.00 0.00 77 SER A O 19
ATOM 22934 N N . MET A 1 1 ? 4.390 -10.142 -8.754 1.00 0.00 1 MET A N 20
ATOM 22935 C CA . MET A 1 1 ? 4.900 -8.746 -8.720 1.00 0.00 1 MET A CA 20
ATOM 22936 C C . MET A 1 1 ? 3.757 -7.742 -8.619 1.00 0.00 1 MET A C 20
ATOM 22937 O O . MET A 1 1 ? 3.419 -7.078 -9.600 1.00 0.00 1 MET A O 20
ATOM 22953 N N . MET A 1 2 ? 3.161 -7.626 -7.431 1.00 0.00 2 MET A N 20
ATOM 22954 C CA . MET A 1 2 ? 2.062 -6.688 -7.239 1.00 0.00 2 MET A CA 20
ATOM 22955 C C . MET A 1 2 ? 2.586 -5.258 -7.102 1.00 0.00 2 MET A C 20
ATOM 22956 O O . MET A 1 2 ? 3.268 -4.924 -6.136 1.00 0.00 2 MET A O 20
ATOM 22970 N N . LYS A 1 3 ? 2.268 -4.415 -8.078 1.00 0.00 3 LYS A N 20
ATOM 22971 C CA . LYS A 1 3 ? 2.713 -3.025 -8.056 1.00 0.00 3 LYS A CA 20
ATOM 22972 C C . LYS A 1 3 ? 1.994 -2.252 -6.960 1.00 0.00 3 LYS A C 20
ATOM 22973 O O . LYS A 1 3 ? 0.847 -1.837 -7.123 1.00 0.00 3 LYS A O 20
ATOM 22992 N N . ILE A 1 4 ? 2.683 -2.065 -5.844 1.00 0.00 4 ILE A N 20
ATOM 22993 C CA . ILE A 1 4 ? 2.121 -1.344 -4.712 1.00 0.00 4 ILE A CA 20
ATOM 22994 C C . ILE A 1 4 ? 2.794 0.012 -4.542 1.00 0.00 4 ILE A C 20
ATOM 22995 O O . ILE A 1 4 ? 4.019 0.116 -4.505 1.00 0.00 4 ILE A O 20
ATOM 23011 N N . GLN A 1 5 ? 1.974 1.047 -4.448 1.00 0.00 5 GLN A N 20
ATOM 23012 C CA . GLN A 1 5 ? 2.468 2.411 -4.287 1.00 0.00 5 GLN A CA 20
ATOM 23013 C C . GLN A 1 5 ? 2.143 2.946 -2.897 1.00 0.00 5 GLN A C 20
ATOM 23014 O O . GLN A 1 5 ? 1.071 2.674 -2.355 1.00 0.00 5 GLN A O 20
ATOM 23028 N N . ILE A 1 6 ? 3.070 3.714 -2.329 1.00 0.00 6 ILE A N 20
ATOM 23029 C CA . ILE A 1 6 ? 2.877 4.290 -1.005 1.00 0.00 6 ILE A CA 20
ATOM 23030 C C . ILE A 1 6 ? 2.984 5.804 -1.071 1.00 0.00 6 ILE A C 20
ATOM 23031 O O . ILE A 1 6 ? 4.040 6.344 -1.398 1.00 0.00 6 ILE A O 20
ATOM 23047 N N . TYR A 1 7 ? 1.883 6.491 -0.786 1.00 0.00 7 TYR A N 20
ATOM 23048 C CA . TYR A 1 7 ? 1.876 7.943 -0.848 1.00 0.00 7 TYR A CA 20
ATOM 23049 C C . TYR A 1 7 ? 1.870 8.576 0.536 1.00 0.00 7 TYR A C 20
ATOM 23050 O O . TYR A 1 7 ? 0.886 8.497 1.271 1.00 0.00 7 TYR A O 20
ATOM 23068 N N . GLY A 1 8 ? 2.995 9.208 0.876 1.00 0.00 8 GLY A N 20
ATOM 23069 C CA . GLY A 1 8 ? 3.129 9.856 2.165 1.00 0.00 8 GLY A CA 20
ATOM 23070 C C . GLY A 1 8 ? 4.579 9.987 2.594 1.00 0.00 8 GLY A C 20
ATOM 23071 O O . GLY A 1 8 ? 5.174 11.058 2.474 1.00 0.00 8 GLY A O 20
ATOM 23075 N N . THR A 1 9 ? 5.149 8.893 3.091 1.00 0.00 9 THR A N 20
ATOM 23076 C CA . THR A 1 9 ? 6.541 8.882 3.536 1.00 0.00 9 THR A CA 20
ATOM 23077 C C . THR A 1 9 ? 6.844 10.058 4.463 1.00 0.00 9 THR A C 20
ATOM 23078 O O . THR A 1 9 ? 7.955 10.588 4.466 1.00 0.00 9 THR A O 20
ATOM 23089 N N . GLY A 1 10 ? 5.850 10.456 5.248 1.00 0.00 10 GLY A N 20
ATOM 23090 C CA . GLY A 1 10 ? 6.030 11.563 6.170 1.00 0.00 10 GLY A CA 20
ATOM 23091 C C . GLY A 1 10 ? 4.879 11.694 7.146 1.00 0.00 10 GLY A C 20
ATOM 23092 O O . GLY A 1 10 ? 5.023 11.392 8.332 1.00 0.00 10 GLY A O 20
ATOM 23096 N N . CYS A 1 11 ? 3.731 12.140 6.646 1.00 0.00 11 CYS A N 20
ATOM 23097 C CA . CYS A 1 11 ? 2.547 12.307 7.478 1.00 0.00 11 CYS A CA 20
ATOM 23098 C C . CYS A 1 11 ? 1.517 11.224 7.175 1.00 0.00 11 CYS A C 20
ATOM 23099 O O . CYS A 1 11 ? 0.316 11.432 7.341 1.00 0.00 11 CYS A O 20
ATOM 23107 N N . ALA A 1 12 ? 1.996 10.067 6.727 1.00 0.00 12 ALA A N 20
ATOM 23108 C CA . ALA A 1 12 ? 1.119 8.952 6.398 1.00 0.00 12 ALA A CA 20
ATOM 23109 C C . ALA A 1 12 ? 1.515 7.697 7.168 1.00 0.00 12 ALA A C 20
ATOM 23110 O O . ALA A 1 12 ? 2.682 7.305 7.178 1.00 0.00 12 ALA A O 20
ATOM 23117 N N . ASN A 1 13 ? 0.535 7.066 7.810 1.00 0.00 13 ASN A N 20
ATOM 23118 C CA . ASN A 1 13 ? 0.776 5.848 8.582 1.00 0.00 13 ASN A CA 20
ATOM 23119 C C . ASN A 1 13 ? 0.948 4.627 7.676 1.00 0.00 13 ASN A C 20
ATOM 23120 O O . ASN A 1 13 ? 0.784 3.491 8.120 1.00 0.00 13 ASN A O 20
ATOM 23131 N N . CYS A 1 14 ? 1.277 4.862 6.407 1.00 0.00 14 CYS A N 20
ATOM 23132 C CA . CYS A 1 14 ? 1.468 3.774 5.444 1.00 0.00 14 CYS A CA 20
ATOM 23133 C C . CYS A 1 14 ? 2.505 2.767 5.934 1.00 0.00 14 CYS A C 20
ATOM 23134 O O . CYS A 1 14 ? 2.551 1.631 5.464 1.00 0.00 14 CYS A O 20
ATOM 23142 N N . GLN A 1 15 ? 3.341 3.192 6.874 1.00 0.00 15 GLN A N 20
ATOM 23143 C CA . GLN A 1 15 ? 4.387 2.344 7.431 1.00 0.00 15 GLN A CA 20
ATOM 23144 C C . GLN A 1 15 ? 3.840 0.983 7.874 1.00 0.00 15 GLN A C 20
ATOM 23145 O O . GLN A 1 15 ? 4.475 -0.050 7.656 1.00 0.00 15 GLN A O 20
ATOM 23159 N N . MET A 1 16 ? 2.667 0.987 8.499 1.00 0.00 16 MET A N 20
ATOM 23160 C CA . MET A 1 16 ? 2.052 -0.249 8.973 1.00 0.00 16 MET A CA 20
ATOM 23161 C C . MET A 1 16 ? 1.711 -1.178 7.810 1.00 0.00 16 MET A C 20
ATOM 23162 O O . MET A 1 16 ? 2.238 -2.286 7.714 1.00 0.00 16 MET A O 20
ATOM 23176 N N . LEU A 1 17 ? 0.828 -0.718 6.932 1.00 0.00 17 LEU A N 20
ATOM 23177 C CA . LEU A 1 17 ? 0.413 -1.504 5.775 1.00 0.00 17 LEU A CA 20
ATOM 23178 C C . LEU A 1 17 ? 1.610 -1.843 4.892 1.00 0.00 17 LEU A C 20
ATOM 23179 O O . LEU A 1 17 ? 1.646 -2.893 4.254 1.00 0.00 17 LEU A O 20
ATOM 23195 N N . GLU A 1 18 ? 2.587 -0.949 4.861 1.00 0.00 18 GLU A N 20
ATOM 23196 C CA . GLU A 1 18 ? 3.791 -1.175 4.045 1.00 0.00 18 GLU A CA 20
ATOM 23197 C C . GLU A 1 18 ? 4.490 -2.468 4.463 1.00 0.00 18 GLU A C 20
ATOM 23198 O O . GLU A 1 18 ? 4.984 -3.217 3.618 1.00 0.00 18 GLU A O 20
ATOM 23210 N N . LYS A 1 19 ? 4.539 -2.718 5.768 1.00 0.00 19 LYS A N 20
ATOM 23211 C CA . LYS A 1 19 ? 5.187 -3.914 6.298 1.00 0.00 19 LYS A CA 20
ATOM 23212 C C . LYS A 1 19 ? 4.361 -5.175 6.042 1.00 0.00 19 LYS A C 20
ATOM 23213 O O . LYS A 1 19 ? 4.897 -6.195 5.605 1.00 0.00 19 LYS A O 20
ATOM 23232 N N . ASN A 1 20 ? 3.061 -5.113 6.325 1.00 0.00 20 ASN A N 20
ATOM 23233 C CA . ASN A 1 20 ? 2.196 -6.278 6.128 1.00 0.00 20 ASN A CA 20
ATOM 23234 C C . ASN A 1 20 ? 2.016 -6.585 4.646 1.00 0.00 20 ASN A C 20
ATOM 23235 O O . ASN A 1 20 ? 1.909 -7.747 4.255 1.00 0.00 20 ASN A O 20
ATOM 23246 N N . ALA A 1 21 ? 1.987 -5.544 3.826 1.00 0.00 21 ALA A N 20
ATOM 23247 C CA . ALA A 1 21 ? 1.825 -5.716 2.387 1.00 0.00 21 ALA A CA 20
ATOM 23248 C C . ALA A 1 21 ? 2.995 -6.491 1.781 1.00 0.00 21 ALA A C 20
ATOM 23249 O O . ALA A 1 21 ? 2.794 -7.419 1.001 1.00 0.00 21 ALA A O 20
ATOM 23256 N N . ARG A 1 22 ? 4.217 -6.102 2.135 1.00 0.00 22 ARG A N 20
ATOM 23257 C CA . ARG A 1 22 ? 5.411 -6.761 1.617 1.00 0.00 22 ARG A CA 20
ATOM 23258 C C . ARG A 1 22 ? 5.405 -8.253 1.940 1.00 0.00 22 ARG A C 20
ATOM 23259 O O . ARG A 1 22 ? 5.672 -9.085 1.073 1.00 0.00 22 ARG A O 20
ATOM 23280 N N . GLU A 1 23 ? 5.112 -8.585 3.193 1.00 0.00 23 GLU A N 20
ATOM 23281 C CA . GLU A 1 23 ? 5.089 -9.980 3.620 1.00 0.00 23 GLU A CA 20
ATOM 23282 C C . GLU A 1 23 ? 3.870 -10.713 3.065 1.00 0.00 23 GLU A C 20
ATOM 23283 O O . GLU A 1 23 ? 3.999 -11.790 2.490 1.00 0.00 23 GLU A O 20
ATOM 23295 N N . ALA A 1 24 ? 2.691 -10.130 3.246 1.00 0.00 24 ALA A N 20
ATOM 23296 C CA . ALA A 1 24 ? 1.453 -10.742 2.769 1.00 0.00 24 ALA A CA 20
ATOM 23297 C C . ALA A 1 24 ? 1.436 -10.887 1.253 1.00 0.00 24 ALA A C 20
ATOM 23298 O O . ALA A 1 24 ? 1.129 -11.958 0.732 1.00 0.00 24 ALA A O 20
ATOM 23305 N N . VAL A 1 25 ? 1.762 -9.813 0.541 1.00 0.00 25 VAL A N 20
ATOM 23306 C CA . VAL A 1 25 ? 1.769 -9.852 -0.918 1.00 0.00 25 VAL A CA 20
ATOM 23307 C C . VAL A 1 25 ? 2.633 -11.013 -1.418 1.00 0.00 25 VAL A C 20
ATOM 23308 O O . VAL A 1 25 ? 2.161 -11.863 -2.172 1.00 0.00 25 VAL A O 20
ATOM 23321 N N . LYS A 1 26 ? 3.885 -11.059 -0.976 1.00 0.00 26 LYS A N 20
ATOM 23322 C CA . LYS A 1 26 ? 4.795 -12.133 -1.361 1.00 0.00 26 LYS A CA 20
ATOM 23323 C C . LYS A 1 26 ? 4.356 -13.462 -0.742 1.00 0.00 26 LYS A C 20
ATOM 23324 O O . LYS A 1 26 ? 4.364 -14.498 -1.409 1.00 0.00 26 LYS A O 20
ATOM 23343 N N . GLU A 1 27 ? 3.975 -13.426 0.538 1.00 0.00 27 GLU A N 20
ATOM 23344 C CA . GLU A 1 27 ? 3.538 -14.630 1.248 1.00 0.00 27 GLU A CA 20
ATOM 23345 C C . GLU A 1 27 ? 2.362 -15.291 0.538 1.00 0.00 27 GLU A C 20
ATOM 23346 O O . GLU A 1 27 ? 2.332 -16.511 0.376 1.00 0.00 27 GLU A O 20
ATOM 23358 N N . LEU A 1 28 ? 1.397 -14.482 0.108 1.00 0.00 28 LEU A N 20
ATOM 23359 C CA . LEU A 1 28 ? 0.226 -14.999 -0.593 1.00 0.00 28 LEU A CA 20
ATOM 23360 C C . LEU A 1 28 ? 0.644 -15.877 -1.772 1.00 0.00 28 LEU A C 20
ATOM 23361 O O . LEU A 1 28 ? -0.144 -16.680 -2.270 1.00 0.00 28 LEU A O 20
ATOM 23377 N N . GLY A 1 29 ? 1.891 -15.718 -2.208 1.00 0.00 29 GLY A N 20
ATOM 23378 C CA . GLY A 1 29 ? 2.396 -16.501 -3.319 1.00 0.00 29 GLY A CA 20
ATOM 23379 C C . GLY A 1 29 ? 2.700 -15.656 -4.538 1.00 0.00 29 GLY A C 20
ATOM 23380 O O . GLY A 1 29 ? 2.681 -16.153 -5.664 1.00 0.00 29 GLY A O 20
ATOM 23384 N N . ILE A 1 30 ? 2.991 -14.377 -4.316 1.00 0.00 30 ILE A N 20
ATOM 23385 C CA . ILE A 1 30 ? 3.307 -13.468 -5.410 1.00 0.00 30 ILE A CA 20
ATOM 23386 C C . ILE A 1 30 ? 4.071 -12.244 -4.915 1.00 0.00 30 ILE A C 20
ATOM 23387 O O . ILE A 1 30 ? 3.553 -11.449 -4.133 1.00 0.00 30 ILE A O 20
ATOM 23403 N N . ASP A 1 31 ? 5.303 -12.093 -5.390 1.00 0.00 31 ASP A N 20
ATOM 23404 C CA . ASP A 1 31 ? 6.136 -10.964 -5.013 1.00 0.00 31 ASP A CA 20
ATOM 23405 C C . ASP A 1 31 ? 5.484 -9.662 -5.446 1.00 0.00 31 ASP A C 20
ATOM 23406 O O . ASP A 1 31 ? 4.553 -9.665 -6.249 1.00 0.00 31 ASP A O 20
ATOM 23415 N N . ALA A 1 32 ? 5.964 -8.554 -4.904 1.00 0.00 32 ALA A N 20
ATOM 23416 C CA . ALA A 1 32 ? 5.429 -7.256 -5.232 1.00 0.00 32 ALA A CA 20
ATOM 23417 C C . ALA A 1 32 ? 6.526 -6.221 -5.142 1.00 0.00 32 ALA A C 20
ATOM 23418 O O . ALA A 1 32 ? 7.592 -6.481 -4.582 1.00 0.00 32 ALA A O 20
ATOM 23425 N N . GLU A 1 33 ? 6.271 -5.050 -5.687 1.00 0.00 33 GLU A N 20
ATOM 23426 C CA . GLU A 1 33 ? 7.257 -3.991 -5.650 1.00 0.00 33 GLU A CA 20
ATOM 23427 C C . GLU A 1 33 ? 6.656 -2.742 -5.031 1.00 0.00 33 GLU A C 20
ATOM 23428 O O . GLU A 1 33 ? 5.788 -2.100 -5.623 1.00 0.00 33 GLU A O 20
ATOM 23440 N N . PHE A 1 34 ? 7.107 -2.408 -3.834 1.00 0.00 34 PHE A N 20
ATOM 23441 C CA . PHE A 1 34 ? 6.593 -1.243 -3.136 1.00 0.00 34 PHE A CA 20
ATOM 23442 C C . PHE A 1 34 ? 7.495 -0.037 -3.331 1.00 0.00 34 PHE A C 20
ATOM 23443 O O . PHE A 1 34 ? 8.600 0.028 -2.792 1.00 0.00 34 PHE A O 20
ATOM 23460 N N . GLU A 1 35 ? 7.002 0.919 -4.106 1.00 0.00 35 GLU A N 20
ATOM 23461 C CA . GLU A 1 35 ? 7.745 2.139 -4.384 1.00 0.00 35 GLU A CA 20
ATOM 23462 C C . GLU A 1 35 ? 7.059 3.346 -3.755 1.00 0.00 35 GLU A C 20
ATOM 23463 O O . GLU A 1 35 ? 5.941 3.704 -4.131 1.00 0.00 35 GLU A O 20
ATOM 23475 N N . LYS A 1 36 ? 7.735 3.973 -2.801 1.00 0.00 36 LYS A N 20
ATOM 23476 C CA . LYS A 1 36 ? 7.189 5.145 -2.130 1.00 0.00 36 LYS A CA 20
ATOM 23477 C C . LYS A 1 36 ? 7.486 6.398 -2.944 1.00 0.00 36 LYS A C 20
ATOM 23478 O O . LYS A 1 36 ? 8.594 6.571 -3.450 1.00 0.00 36 LYS A O 20
ATOM 23497 N N . ILE A 1 37 ? 6.491 7.266 -3.070 1.00 0.00 37 ILE A N 20
ATOM 23498 C CA . ILE A 1 37 ? 6.650 8.499 -3.830 1.00 0.00 37 ILE A CA 20
ATOM 23499 C C . ILE A 1 37 ? 6.863 9.680 -2.885 1.00 0.00 37 ILE A C 20
ATOM 23500 O O . ILE A 1 37 ? 6.894 9.509 -1.667 1.00 0.00 37 ILE A O 20
ATOM 23516 N N . LYS A 1 38 ? 6.987 10.877 -3.443 1.00 0.00 38 LYS A N 20
ATOM 23517 C CA . LYS A 1 38 ? 7.167 12.070 -2.631 1.00 0.00 38 LYS A CA 20
ATOM 23518 C C . LYS A 1 38 ? 6.761 13.316 -3.409 1.00 0.00 38 LYS A C 20
ATOM 23519 O O . LYS A 1 38 ? 7.606 14.083 -3.869 1.00 0.00 38 LYS A O 20
ATOM 23538 N N . GLU A 1 39 ? 5.447 13.498 -3.539 1.00 0.00 39 GLU A N 20
ATOM 23539 C CA . GLU A 1 39 ? 4.860 14.637 -4.254 1.00 0.00 39 GLU A CA 20
ATOM 23540 C C . GLU A 1 39 ? 3.463 14.274 -4.751 1.00 0.00 39 GLU A C 20
ATOM 23541 O O . GLU A 1 39 ? 3.272 13.217 -5.350 1.00 0.00 39 GLU A O 20
ATOM 23553 N N . MET A 1 40 ? 2.488 15.148 -4.504 1.00 0.00 40 MET A N 20
ATOM 23554 C CA . MET A 1 40 ? 1.115 14.892 -4.934 1.00 0.00 40 MET A CA 20
ATOM 23555 C C . MET A 1 40 ? 1.058 14.557 -6.417 1.00 0.00 40 MET A C 20
ATOM 23556 O O . MET A 1 40 ? 0.144 13.865 -6.862 1.00 0.00 40 MET A O 20
ATOM 23570 N N . ASP A 1 41 ? 2.046 15.024 -7.177 1.00 0.00 41 ASP A N 20
ATOM 23571 C CA . ASP A 1 41 ? 2.093 14.731 -8.605 1.00 0.00 41 ASP A CA 20
ATOM 23572 C C . ASP A 1 41 ? 1.953 13.229 -8.805 1.00 0.00 41 ASP A C 20
ATOM 23573 O O . ASP A 1 41 ? 1.255 12.765 -9.706 1.00 0.00 41 ASP A O 20
ATOM 23582 N N . GLN A 1 42 ? 2.607 12.479 -7.922 1.00 0.00 42 GLN A N 20
ATOM 23583 C CA . GLN A 1 42 ? 2.550 11.027 -7.950 1.00 0.00 42 GLN A CA 20
ATOM 23584 C C . GLN A 1 42 ? 1.339 10.536 -7.162 1.00 0.00 42 GLN A C 20
ATOM 23585 O O . GLN A 1 42 ? 0.701 9.550 -7.531 1.00 0.00 42 GLN A O 20
ATOM 23599 N N . ILE A 1 43 ? 1.032 11.235 -6.067 1.00 0.00 43 ILE A N 20
ATOM 23600 C CA . ILE A 1 43 ? -0.098 10.870 -5.219 1.00 0.00 43 ILE A CA 20
ATOM 23601 C C . ILE A 1 43 ? -1.406 10.902 -5.996 1.00 0.00 43 ILE A C 20
ATOM 23602 O O . ILE A 1 43 ? -2.143 9.918 -6.045 1.00 0.00 43 ILE A O 20
ATOM 23618 N N . LEU A 1 44 ? -1.679 12.039 -6.608 1.00 0.00 44 LEU A N 20
ATOM 23619 C CA . LEU A 1 44 ? -2.895 12.216 -7.394 1.00 0.00 44 LEU A CA 20
ATOM 23620 C C . LEU A 1 44 ? -2.916 11.260 -8.585 1.00 0.00 44 LEU A C 20
ATOM 23621 O O . LEU A 1 44 ? -3.960 10.708 -8.928 1.00 0.00 44 LEU A O 20
ATOM 23637 N N . GLU A 1 45 ? -1.754 11.058 -9.202 1.00 0.00 45 GLU A N 20
ATOM 23638 C CA . GLU A 1 45 ? -1.646 10.154 -10.344 1.00 0.00 45 GLU A CA 20
ATOM 23639 C C . GLU A 1 45 ? -2.163 8.770 -9.973 1.00 0.00 45 GLU A C 20
ATOM 23640 O O . GLU A 1 45 ? -2.600 8.005 -10.833 1.00 0.00 45 GLU A O 20
ATOM 23652 N N . ALA A 1 46 ? -2.124 8.466 -8.680 1.00 0.00 46 ALA A N 20
ATOM 23653 C CA . ALA A 1 46 ? -2.601 7.190 -8.179 1.00 0.00 46 ALA A CA 20
ATOM 23654 C C . ALA A 1 46 ? -4.118 7.150 -8.237 1.00 0.00 46 ALA A C 20
ATOM 23655 O O . ALA A 1 46 ? -4.716 6.108 -8.503 1.00 0.00 46 ALA A O 20
ATOM 23662 N N . GLY A 1 47 ? -4.733 8.302 -7.991 1.00 0.00 47 GLY A N 20
ATOM 23663 C CA . GLY A 1 47 ? -6.176 8.391 -8.026 1.00 0.00 47 GLY A CA 20
ATOM 23664 C C . GLY A 1 47 ? -6.786 8.665 -6.663 1.00 0.00 47 GLY A C 20
ATOM 23665 O O . GLY A 1 47 ? -7.972 8.982 -6.566 1.00 0.00 47 GLY A O 20
ATOM 23669 N N . LEU A 1 48 ? -5.985 8.548 -5.606 1.00 0.00 48 LEU A N 20
ATOM 23670 C CA . LEU A 1 48 ? -6.483 8.794 -4.256 1.00 0.00 48 LEU A CA 20
ATOM 23671 C C . LEU A 1 48 ? -6.511 10.287 -3.937 1.00 0.00 48 LEU A C 20
ATOM 23672 O O . LEU A 1 48 ? -5.860 11.089 -4.606 1.00 0.00 48 LEU A O 20
ATOM 23688 N N . THR A 1 49 ? -7.278 10.653 -2.915 1.00 0.00 49 THR A N 20
ATOM 23689 C CA . THR A 1 49 ? -7.399 12.047 -2.509 1.00 0.00 49 THR A CA 20
ATOM 23690 C C . THR A 1 49 ? -6.809 12.269 -1.123 1.00 0.00 49 THR A C 20
ATOM 23691 O O . THR A 1 49 ? -6.382 13.373 -0.787 1.00 0.00 49 THR A O 20
ATOM 23702 N N . ALA A 1 50 ? -6.784 11.211 -0.329 1.00 0.00 50 ALA A N 20
ATOM 23703 C CA . ALA A 1 50 ? -6.241 11.281 1.020 1.00 0.00 50 ALA A CA 20
ATOM 23704 C C . ALA A 1 50 ? -4.716 11.259 0.986 1.00 0.00 50 ALA A C 20
ATOM 23705 O O . ALA A 1 50 ? -4.117 11.049 -0.068 1.00 0.00 50 ALA A O 20
ATOM 23712 N N . LEU A 1 51 ? -4.087 11.484 2.138 1.00 0.00 51 LEU A N 20
ATOM 23713 C CA . LEU A 1 51 ? -2.632 11.492 2.207 1.00 0.00 51 LEU A CA 20
ATOM 23714 C C . LEU A 1 51 ? -2.064 10.073 2.213 1.00 0.00 51 LEU A C 20
ATOM 23715 O O . LEU A 1 51 ? -1.359 9.685 1.283 1.00 0.00 51 LEU A O 20
ATOM 23731 N N . PRO A 1 52 ? -2.356 9.272 3.254 1.00 0.00 52 PRO A N 20
ATOM 23732 C CA . PRO A 1 52 ? -1.859 7.893 3.345 1.00 0.00 52 PRO A CA 20
ATOM 23733 C C . PRO A 1 52 ? -2.480 6.980 2.288 1.00 0.00 52 PRO A C 20
ATOM 23734 O O . PRO A 1 52 ? -3.106 5.971 2.617 1.00 0.00 52 PRO A O 20
ATOM 23745 N N . GLY A 1 53 ? -2.307 7.336 1.017 1.00 0.00 53 GLY A N 20
ATOM 23746 C CA . GLY A 1 53 ? -2.859 6.538 -0.057 1.00 0.00 53 GLY A CA 20
ATOM 23747 C C . GLY A 1 53 ? -1.967 5.381 -0.450 1.00 0.00 53 GLY A C 20
ATOM 23748 O O . GLY A 1 53 ? -0.750 5.529 -0.555 1.00 0.00 53 GLY A O 20
ATOM 23752 N N . LEU A 1 54 ? -2.583 4.229 -0.676 1.00 0.00 54 LEU A N 20
ATOM 23753 C CA . LEU A 1 54 ? -1.859 3.032 -1.075 1.00 0.00 54 LEU A CA 20
ATOM 23754 C C . LEU A 1 54 ? -2.508 2.427 -2.312 1.00 0.00 54 LEU A C 20
ATOM 23755 O O . LEU A 1 54 ? -3.568 1.808 -2.223 1.00 0.00 54 LEU A O 20
ATOM 23771 N N . ALA A 1 55 ? -1.883 2.621 -3.469 1.00 0.00 55 ALA A N 20
ATOM 23772 C CA . ALA A 1 55 ? -2.433 2.099 -4.712 1.00 0.00 55 ALA A CA 20
ATOM 23773 C C . ALA A 1 55 ? -1.780 0.780 -5.098 1.00 0.00 55 ALA A C 20
ATOM 23774 O O . ALA A 1 55 ? -0.565 0.702 -5.276 1.00 0.00 55 ALA A O 20
ATOM 23781 N N . VAL A 1 56 ? -2.600 -0.252 -5.232 1.00 0.00 56 VAL A N 20
ATOM 23782 C CA . VAL A 1 56 ? -2.118 -1.573 -5.603 1.00 0.00 56 VAL A CA 20
ATOM 23783 C C . VAL A 1 56 ? -2.620 -1.963 -6.979 1.00 0.00 56 VAL A C 20
ATOM 23784 O O . VAL A 1 56 ? -3.771 -1.701 -7.332 1.00 0.00 56 VAL A O 20
ATOM 23797 N N . ASP A 1 57 ? -1.744 -2.579 -7.761 1.00 0.00 57 ASP A N 20
ATOM 23798 C CA . ASP A 1 57 ? -2.091 -2.994 -9.116 1.00 0.00 57 ASP A CA 20
ATOM 23799 C C . ASP A 1 57 ? -2.772 -1.852 -9.869 1.00 0.00 57 ASP A C 20
ATOM 23800 O O . ASP A 1 57 ? -3.562 -2.081 -10.785 1.00 0.00 57 ASP A O 20
ATOM 23809 N N . GLY A 1 58 ? -2.465 -0.620 -9.465 1.00 0.00 58 GLY A N 20
ATOM 23810 C CA . GLY A 1 58 ? -3.061 0.540 -10.101 1.00 0.00 58 GLY A CA 20
ATOM 23811 C C . GLY A 1 58 ? -4.496 0.765 -9.669 1.00 0.00 58 GLY A C 20
ATOM 23812 O O . GLY A 1 58 ? -5.320 1.234 -10.454 1.00 0.00 58 GLY A O 20
ATOM 23816 N N . GLU A 1 59 ? -4.799 0.427 -8.419 1.00 0.00 59 GLU A N 20
ATOM 23817 C CA . GLU A 1 59 ? -6.147 0.596 -7.891 1.00 0.00 59 GLU A CA 20
ATOM 23818 C C . GLU A 1 59 ? -6.116 0.981 -6.413 1.00 0.00 59 GLU A C 20
ATOM 23819 O O . GLU A 1 59 ? -5.908 0.133 -5.544 1.00 0.00 59 GLU A O 20
ATOM 23831 N N . LEU A 1 60 ? -6.332 2.265 -6.139 1.00 0.00 60 LEU A N 20
ATOM 23832 C CA . LEU A 1 60 ? -6.339 2.771 -4.764 1.00 0.00 60 LEU A CA 20
ATOM 23833 C C . LEU A 1 60 ? -7.217 1.903 -3.871 1.00 0.00 60 LEU A C 20
ATOM 23834 O O . LEU A 1 60 ? -8.383 1.657 -4.179 1.00 0.00 60 LEU A O 20
ATOM 23850 N N . LYS A 1 61 ? -6.647 1.435 -2.767 1.00 0.00 61 LYS A N 20
ATOM 23851 C CA . LYS A 1 61 ? -7.378 0.585 -1.837 1.00 0.00 61 LYS A CA 20
ATOM 23852 C C . LYS A 1 61 ? -7.555 1.257 -0.478 1.00 0.00 61 LYS A C 20
ATOM 23853 O O . LYS A 1 61 ? -8.449 0.890 0.284 1.00 0.00 61 LYS A O 20
ATOM 23872 N N . ILE A 1 62 ? -6.702 2.231 -0.164 1.00 0.00 62 ILE A N 20
ATOM 23873 C CA . ILE A 1 62 ? -6.799 2.914 1.126 1.00 0.00 62 ILE A CA 20
ATOM 23874 C C . ILE A 1 62 ? -6.208 4.321 1.082 1.00 0.00 62 ILE A C 20
ATOM 23875 O O . ILE A 1 62 ? -5.108 4.527 0.576 1.00 0.00 62 ILE A O 20
ATOM 23891 N N . MET A 1 63 ? -6.949 5.278 1.637 1.00 0.00 63 MET A N 20
ATOM 23892 C CA . MET A 1 63 ? -6.510 6.671 1.693 1.00 0.00 63 MET A CA 20
ATOM 23893 C C . MET A 1 63 ? -7.003 7.331 2.975 1.00 0.00 63 MET A C 20
ATOM 23894 O O . MET A 1 63 ? -8.147 7.132 3.385 1.00 0.00 63 MET A O 20
ATOM 23908 N N . GLY A 1 64 ? -6.138 8.120 3.606 1.00 0.00 64 GLY A N 20
ATOM 23909 C CA . GLY A 1 64 ? -6.520 8.795 4.834 1.00 0.00 64 GLY A CA 20
ATOM 23910 C C . GLY A 1 64 ? -6.411 7.902 6.054 1.00 0.00 64 GLY A C 20
ATOM 23911 O O . GLY A 1 64 ? -6.640 8.348 7.178 1.00 0.00 64 GLY A O 20
ATOM 23915 N N . ARG A 1 65 ? -6.063 6.638 5.834 1.00 0.00 65 ARG A N 20
ATOM 23916 C CA . ARG A 1 65 ? -5.927 5.680 6.927 1.00 0.00 65 ARG A CA 20
ATOM 23917 C C . ARG A 1 65 ? -5.530 4.312 6.390 1.00 0.00 65 ARG A C 20
ATOM 23918 O O . ARG A 1 65 ? -6.368 3.567 5.879 1.00 0.00 65 ARG A O 20
ATOM 23939 N N . VAL A 1 66 ? -4.248 3.986 6.499 1.00 0.00 66 VAL A N 20
ATOM 23940 C CA . VAL A 1 66 ? -3.748 2.710 6.015 1.00 0.00 66 VAL A CA 20
ATOM 23941 C C . VAL A 1 66 ? -4.340 1.550 6.818 1.00 0.00 66 VAL A C 20
ATOM 23942 O O . VAL A 1 66 ? -4.510 1.648 8.033 1.00 0.00 66 VAL A O 20
ATOM 23955 N N . ALA A 1 67 ? -4.656 0.459 6.129 1.00 0.00 67 ALA A N 20
ATOM 23956 C CA . ALA A 1 67 ? -5.234 -0.715 6.775 1.00 0.00 67 ALA A CA 20
ATOM 23957 C C . ALA A 1 67 ? -4.259 -1.333 7.772 1.00 0.00 67 ALA A C 20
ATOM 23958 O O . ALA A 1 67 ? -3.197 -0.775 8.045 1.00 0.00 67 ALA A O 20
ATOM 23965 N N . SER A 1 68 ? -4.629 -2.490 8.314 1.00 0.00 68 SER A N 20
ATOM 23966 C CA . SER A 1 68 ? -3.789 -3.185 9.282 1.00 0.00 68 SER A CA 20
ATOM 23967 C C . SER A 1 68 ? -3.407 -4.572 8.772 1.00 0.00 68 SER A C 20
ATOM 23968 O O . SER A 1 68 ? -3.800 -4.970 7.676 1.00 0.00 68 SER A O 20
ATOM 23976 N N . LYS A 1 69 ? -2.638 -5.302 9.573 1.00 0.00 69 LYS A N 20
ATOM 23977 C CA . LYS A 1 69 ? -2.200 -6.643 9.200 1.00 0.00 69 LYS A CA 20
ATOM 23978 C C . LYS A 1 69 ? -3.392 -7.562 8.943 1.00 0.00 69 LYS A C 20
ATOM 23979 O O . LYS A 1 69 ? -3.424 -8.288 7.950 1.00 0.00 69 LYS A O 20
ATOM 23998 N N . GLU A 1 70 ? -4.370 -7.529 9.843 1.00 0.00 70 GLU A N 20
ATOM 23999 C CA . GLU A 1 70 ? -5.559 -8.364 9.710 1.00 0.00 70 GLU A CA 20
ATOM 24000 C C . GLU A 1 70 ? -6.313 -8.042 8.422 1.00 0.00 70 GLU A C 20
ATOM 24001 O O . GLU A 1 70 ? -6.785 -8.942 7.730 1.00 0.00 70 GLU A O 20
ATOM 24013 N N . GLU A 1 71 ? -6.424 -6.754 8.109 1.00 0.00 71 GLU A N 20
ATOM 24014 C CA . GLU A 1 71 ? -7.122 -6.318 6.903 1.00 0.00 71 GLU A CA 20
ATOM 24015 C C . GLU A 1 71 ? -6.516 -6.957 5.657 1.00 0.00 71 GLU A C 20
ATOM 24016 O O . GLU A 1 71 ? -7.235 -7.420 4.772 1.00 0.00 71 GLU A O 20
ATOM 24028 N N . ILE A 1 72 ? -5.189 -6.976 5.596 1.00 0.00 72 ILE A N 20
ATOM 24029 C CA . ILE A 1 72 ? -4.483 -7.557 4.462 1.00 0.00 72 ILE A CA 20
ATOM 24030 C C . ILE A 1 72 ? -4.734 -9.059 4.368 1.00 0.00 72 ILE A C 20
ATOM 24031 O O . ILE A 1 72 ? -5.175 -9.561 3.335 1.00 0.00 72 ILE A O 20
ATOM 24047 N N . LYS A 1 73 ? -4.451 -9.772 5.454 1.00 0.00 73 LYS A N 20
ATOM 24048 C CA . LYS A 1 73 ? -4.649 -11.216 5.491 1.00 0.00 73 LYS A CA 20
ATOM 24049 C C . LYS A 1 73 ? -6.105 -11.574 5.209 1.00 0.00 73 LYS A C 20
ATOM 24050 O O . LYS A 1 73 ? -6.392 -12.584 4.569 1.00 0.00 73 LYS A O 20
ATOM 24069 N N . LYS A 1 74 ? -7.019 -10.741 5.695 1.00 0.00 74 LYS A N 20
ATOM 24070 C CA . LYS A 1 74 ? -8.446 -10.971 5.496 1.00 0.00 74 LYS A CA 20
ATOM 24071 C C . LYS A 1 74 ? -8.858 -10.649 4.062 1.00 0.00 74 LYS A C 20
ATOM 24072 O O . LYS A 1 74 ? -9.769 -11.270 3.514 1.00 0.00 74 LYS A O 20
ATOM 24091 N N . ILE A 1 75 ? -8.179 -9.679 3.460 1.00 0.00 75 ILE A N 20
ATOM 24092 C CA . ILE A 1 75 ? -8.470 -9.279 2.092 1.00 0.00 75 ILE A CA 20
ATOM 24093 C C . ILE A 1 75 ? -7.921 -10.308 1.113 1.00 0.00 75 ILE A C 20
ATOM 24094 O O . ILE A 1 75 ? -8.539 -10.602 0.089 1.00 0.00 75 ILE A O 20
ATOM 24110 N N . LEU A 1 76 ? -6.755 -10.850 1.437 1.00 0.00 76 LEU A N 20
ATOM 24111 C CA . LEU A 1 76 ? -6.116 -11.844 0.590 1.00 0.00 76 LEU A CA 20
ATOM 24112 C C . LEU A 1 76 ? -6.603 -13.249 0.936 1.00 0.00 76 LEU A C 20
ATOM 24113 O O . LEU A 1 76 ? -6.641 -14.131 0.078 1.00 0.00 76 LEU A O 20
ATOM 24129 N N . SER A 1 77 ? -6.974 -13.448 2.196 1.00 0.00 77 SER A N 20
ATOM 24130 C CA . SER A 1 77 ? -7.459 -14.743 2.656 1.00 0.00 77 SER A CA 20
ATOM 24131 C C . SER A 1 77 ? -6.405 -15.825 2.445 1.00 0.00 77 SER A C 20
ATOM 24132 O O . SER A 1 77 ? -5.218 -15.469 2.283 1.00 0.00 77 SER A O 20
ATOM 24141 N N . MET A 1 1 ? 4.329 -10.431 -8.305 1.00 0.60 1 MET A N 21
ATOM 24142 C CA . MET A 1 1 ? 4.775 -9.147 -8.388 1.00 0.45 1 MET A CA 21
ATOM 24143 C C . MET A 1 1 ? 3.671 -8.107 -8.283 1.00 0.45 1 MET A C 21
ATOM 24144 O O . MET A 1 1 ? 3.325 -7.462 -9.268 1.00 0.49 1 MET A O 21
ATOM 24160 N N . MET A 1 2 ? 3.117 -7.940 -7.088 1.00 0.43 2 MET A N 21
ATOM 24161 C CA . MET A 1 2 ? 2.055 -6.965 -6.894 1.00 0.45 2 MET A CA 21
ATOM 24162 C C . MET A 1 2 ? 2.627 -5.559 -6.741 1.00 0.43 2 MET A C 21
ATOM 24163 O O . MET A 1 2 ? 3.312 -5.260 -5.769 1.00 0.41 2 MET A O 21
ATOM 24177 N N . LYS A 1 3 ? 2.341 -4.697 -7.707 1.00 0.46 3 LYS A N 21
ATOM 24178 C CA . LYS A 1 3 ? 2.827 -3.324 -7.669 1.00 0.46 3 LYS A CA 21
ATOM 24179 C C . LYS A 1 3 ? 2.110 -2.538 -6.584 1.00 0.45 3 LYS A C 21
ATOM 24180 O O . LYS A 1 3 ? 0.940 -2.218 -6.706 1.00 0.55 3 LYS A O 21
ATOM 24199 N N . ILE A 1 4 ? 2.819 -2.243 -5.516 1.00 0.37 4 ILE A N 21
ATOM 24200 C CA . ILE A 1 4 ? 2.252 -1.509 -4.397 1.00 0.36 4 ILE A CA 21
ATOM 24201 C C . ILE A 1 4 ? 2.912 -0.147 -4.230 1.00 0.32 4 ILE A C 21
ATOM 24202 O O . ILE A 1 4 ? 4.119 -0.046 -4.059 1.00 0.36 4 ILE A O 21
ATOM 24218 N N . GLN A 1 5 ? 2.102 0.895 -4.274 1.00 0.31 5 GLN A N 21
ATOM 24219 C CA . GLN A 1 5 ? 2.592 2.258 -4.121 1.00 0.31 5 GLN A CA 21
ATOM 24220 C C . GLN A 1 5 ? 2.158 2.836 -2.785 1.00 0.31 5 GLN A C 21
ATOM 24221 O O . GLN A 1 5 ? 1.015 2.716 -2.408 1.00 0.43 5 GLN A O 21
ATOM 24235 N N . ILE A 1 6 ? 3.070 3.464 -2.071 1.00 0.29 6 ILE A N 21
ATOM 24236 C CA . ILE A 1 6 ? 2.762 4.052 -0.779 1.00 0.32 6 ILE A CA 21
ATOM 24237 C C . ILE A 1 6 ? 2.904 5.564 -0.816 1.00 0.28 6 ILE A C 21
ATOM 24238 O O . ILE A 1 6 ? 4.003 6.087 -0.904 1.00 0.33 6 ILE A O 21
ATOM 24254 N N . TYR A 1 7 ? 1.787 6.266 -0.760 1.00 0.27 7 TYR A N 21
ATOM 24255 C CA . TYR A 1 7 ? 1.797 7.716 -0.801 1.00 0.26 7 TYR A CA 21
ATOM 24256 C C . TYR A 1 7 ? 1.746 8.315 0.594 1.00 0.30 7 TYR A C 21
ATOM 24257 O O . TYR A 1 7 ? 0.765 8.178 1.307 1.00 0.34 7 TYR A O 21
ATOM 24275 N N . GLY A 1 8 ? 2.822 8.978 0.975 1.00 0.37 8 GLY A N 21
ATOM 24276 C CA . GLY A 1 8 ? 2.896 9.592 2.283 1.00 0.42 8 GLY A CA 21
ATOM 24277 C C . GLY A 1 8 ? 4.260 9.761 2.775 1.00 0.44 8 GLY A C 21
ATOM 24278 O O . GLY A 1 8 ? 4.808 10.723 2.652 1.00 0.71 8 GLY A O 21
ATOM 24282 N N . THR A 1 9 ? 4.810 8.822 3.331 1.00 0.64 9 THR A N 21
ATOM 24283 C CA . THR A 1 9 ? 6.120 8.865 3.844 1.00 0.89 9 THR A CA 21
ATOM 24284 C C . THR A 1 9 ? 6.260 9.863 4.879 1.00 1.05 9 THR A C 21
ATOM 24285 O O . THR A 1 9 ? 6.443 10.285 5.028 1.00 1.97 9 THR A O 21
ATOM 24296 N N . GLY A 1 10 ? 6.174 10.234 5.591 1.00 0.88 10 GLY A N 21
ATOM 24297 C CA . GLY A 1 10 ? 6.294 11.177 6.602 1.00 1.05 10 GLY A CA 21
ATOM 24298 C C . GLY A 1 10 ? 5.096 11.393 7.395 1.00 0.96 10 GLY A C 21
ATOM 24299 O O . GLY A 1 10 ? 4.993 11.122 8.275 1.00 1.42 10 GLY A O 21
ATOM 24303 N N . CYS A 1 11 ? 4.188 11.884 7.083 1.00 0.83 11 CYS A N 21
ATOM 24304 C CA . CYS A 1 11 ? 2.991 12.138 7.772 1.00 0.87 11 CYS A CA 21
ATOM 24305 C C . CYS A 1 11 ? 1.999 11.022 7.597 1.00 0.78 11 CYS A C 21
ATOM 24306 O O . CYS A 1 11 ? 1.182 10.852 8.268 1.00 1.18 11 CYS A O 21
ATOM 24314 N N . ALA A 1 12 ? 2.076 10.263 6.692 1.00 0.49 12 ALA A N 21
ATOM 24315 C CA . ALA A 1 12 ? 1.185 9.164 6.431 1.00 0.40 12 ALA A CA 21
ATOM 24316 C C . ALA A 1 12 ? 1.661 7.895 7.116 1.00 0.36 12 ALA A C 21
ATOM 24317 O O . ALA A 1 12 ? 2.810 7.508 6.999 1.00 0.37 12 ALA A O 21
ATOM 24324 N N . ASN A 1 13 ? 0.767 7.251 7.833 1.00 0.41 13 ASN A N 21
ATOM 24325 C CA . ASN A 1 13 ? 1.086 6.022 8.543 1.00 0.44 13 ASN A CA 21
ATOM 24326 C C . ASN A 1 13 ? 1.167 4.822 7.614 1.00 0.44 13 ASN A C 21
ATOM 24327 O O . ASN A 1 13 ? 1.099 3.681 8.055 1.00 0.50 13 ASN A O 21
ATOM 24338 N N . CYS A 1 14 ? 1.310 5.079 6.333 1.00 0.45 14 CYS A N 21
ATOM 24339 C CA . CYS A 1 14 ? 1.396 4.007 5.358 1.00 0.55 14 CYS A CA 21
ATOM 24340 C C . CYS A 1 14 ? 2.498 3.019 5.697 1.00 0.51 14 CYS A C 21
ATOM 24341 O O . CYS A 1 14 ? 2.474 1.869 5.274 1.00 0.57 14 CYS A O 21
ATOM 24349 N N . GLN A 1 15 ? 3.462 3.478 6.458 1.00 0.46 15 GLN A N 21
ATOM 24350 C CA . GLN A 1 15 ? 4.577 2.652 6.858 1.00 0.51 15 GLN A CA 21
ATOM 24351 C C . GLN A 1 15 ? 4.115 1.348 7.495 1.00 0.48 15 GLN A C 21
ATOM 24352 O O . GLN A 1 15 ? 4.756 0.309 7.343 1.00 0.50 15 GLN A O 21
ATOM 24366 N N . MET A 1 16 ? 3.000 1.409 8.205 1.00 0.48 16 MET A N 21
ATOM 24367 C CA . MET A 1 16 ? 2.459 0.233 8.861 1.00 0.51 16 MET A CA 21
ATOM 24368 C C . MET A 1 16 ? 2.041 -0.812 7.841 1.00 0.47 16 MET A C 21
ATOM 24369 O O . MET A 1 16 ? 2.537 -1.931 7.841 1.00 0.50 16 MET A O 21
ATOM 24383 N N . LEU A 1 17 ? 1.132 -0.439 6.967 1.00 0.47 17 LEU A N 21
ATOM 24384 C CA . LEU A 1 17 ? 0.657 -1.345 5.938 1.00 0.51 17 LEU A CA 21
ATOM 24385 C C . LEU A 1 17 ? 1.774 -1.708 4.979 1.00 0.44 17 LEU A C 21
ATOM 24386 O O . LEU A 1 17 ? 1.755 -2.759 4.353 1.00 0.46 17 LEU A O 21
ATOM 24402 N N . GLU A 1 18 ? 2.747 -0.830 4.869 1.00 0.41 18 GLU A N 21
ATOM 24403 C CA . GLU A 1 18 ? 3.880 -1.077 3.975 1.00 0.43 18 GLU A CA 21
ATOM 24404 C C . GLU A 1 18 ? 4.577 -2.376 4.341 1.00 0.38 18 GLU A C 21
ATOM 24405 O O . GLU A 1 18 ? 4.841 -3.213 3.487 1.00 0.38 18 GLU A O 21
ATOM 24417 N N . LYS A 1 19 ? 4.872 -2.538 5.616 1.00 0.42 19 LYS A N 21
ATOM 24418 C CA . LYS A 1 19 ? 5.538 -3.737 6.094 1.00 0.45 19 LYS A CA 21
ATOM 24419 C C . LYS A 1 19 ? 4.626 -4.949 6.003 1.00 0.42 19 LYS A C 21
ATOM 24420 O O . LYS A 1 19 ? 5.019 -6.003 5.512 1.00 0.43 19 LYS A O 21
ATOM 24439 N N . ASN A 1 20 ? 3.406 -4.794 6.480 1.00 0.45 20 ASN A N 21
ATOM 24440 C CA . ASN A 1 20 ? 2.441 -5.883 6.453 1.00 0.50 20 ASN A CA 21
ATOM 24441 C C . ASN A 1 20 ? 2.187 -6.356 5.032 1.00 0.44 20 ASN A C 21
ATOM 24442 O O . ASN A 1 20 ? 2.129 -7.550 4.765 1.00 0.50 20 ASN A O 21
ATOM 24453 N N . ALA A 1 21 ? 2.032 -5.412 4.125 1.00 0.36 21 ALA A N 21
ATOM 24454 C CA . ALA A 1 21 ? 1.781 -5.727 2.731 1.00 0.35 21 ALA A CA 21
ATOM 24455 C C . ALA A 1 21 ? 2.899 -6.570 2.134 1.00 0.32 21 ALA A C 21
ATOM 24456 O O . ALA A 1 21 ? 2.648 -7.517 1.399 1.00 0.35 21 ALA A O 21
ATOM 24463 N N . ARG A 1 22 ? 4.134 -6.219 2.444 1.00 0.32 22 ARG A N 21
ATOM 24464 C CA . ARG A 1 22 ? 5.283 -6.946 1.926 1.00 0.35 22 ARG A CA 21
ATOM 24465 C C . ARG A 1 22 ? 5.227 -8.417 2.304 1.00 0.36 22 ARG A C 21
ATOM 24466 O O . ARG A 1 22 ? 5.466 -9.290 1.473 1.00 0.36 22 ARG A O 21
ATOM 24487 N N . GLU A 1 23 ? 4.917 -8.690 3.560 1.00 0.39 23 GLU A N 21
ATOM 24488 C CA . GLU A 1 23 ? 4.842 -10.062 4.035 1.00 0.44 23 GLU A CA 21
ATOM 24489 C C . GLU A 1 23 ? 3.615 -10.772 3.482 1.00 0.43 23 GLU A C 21
ATOM 24490 O O . GLU A 1 23 ? 3.715 -11.880 2.966 1.00 0.45 23 GLU A O 21
ATOM 24502 N N . ALA A 1 24 ? 2.459 -10.135 3.597 1.00 0.42 24 ALA A N 21
ATOM 24503 C CA . ALA A 1 24 ? 1.216 -10.720 3.114 1.00 0.45 24 ALA A CA 21
ATOM 24504 C C . ALA A 1 24 ? 1.242 -10.944 1.611 1.00 0.44 24 ALA A C 21
ATOM 24505 O O . ALA A 1 24 ? 0.930 -12.032 1.136 1.00 0.48 24 ALA A O 21
ATOM 24512 N N . VAL A 1 25 ? 1.608 -9.916 0.861 1.00 0.40 25 VAL A N 21
ATOM 24513 C CA . VAL A 1 25 ? 1.659 -10.024 -0.589 1.00 0.42 25 VAL A CA 21
ATOM 24514 C C . VAL A 1 25 ? 2.522 -11.215 -1.014 1.00 0.42 25 VAL A C 21
ATOM 24515 O O . VAL A 1 25 ? 2.065 -12.090 -1.743 1.00 0.47 25 VAL A O 21
ATOM 24528 N N . LYS A 1 26 ? 3.756 -11.252 -0.540 1.00 0.38 26 LYS A N 21
ATOM 24529 C CA . LYS A 1 26 ? 4.667 -12.344 -0.856 1.00 0.40 26 LYS A CA 21
ATOM 24530 C C . LYS A 1 26 ? 4.197 -13.649 -0.221 1.00 0.45 26 LYS A C 21
ATOM 24531 O O . LYS A 1 26 ? 4.161 -14.688 -0.875 1.00 0.49 26 LYS A O 21
ATOM 24550 N N . GLU A 1 27 ? 3.843 -13.591 1.060 1.00 0.47 27 GLU A N 21
ATOM 24551 C CA . GLU A 1 27 ? 3.382 -14.772 1.782 1.00 0.54 27 GLU A CA 21
ATOM 24552 C C . GLU A 1 27 ? 2.179 -15.402 1.101 1.00 0.58 27 GLU A C 21
ATOM 24553 O O . GLU A 1 27 ? 2.108 -16.618 0.948 1.00 0.63 27 GLU A O 21
ATOM 24565 N N . LEU A 1 28 ? 1.236 -14.569 0.683 1.00 0.57 28 LEU A N 21
ATOM 24566 C CA . LEU A 1 28 ? 0.041 -15.052 0.008 1.00 0.64 28 LEU A CA 21
ATOM 24567 C C . LEU A 1 28 ? 0.406 -15.955 -1.164 1.00 0.63 28 LEU A C 21
ATOM 24568 O O . LEU A 1 28 ? -0.404 -16.756 -1.621 1.00 0.70 28 LEU A O 21
ATOM 24584 N N . GLY A 1 29 ? 1.632 -15.819 -1.644 1.00 0.57 29 GLY A N 21
ATOM 24585 C CA . GLY A 1 29 ? 2.087 -16.628 -2.754 1.00 0.59 29 GLY A CA 21
ATOM 24586 C C . GLY A 1 29 ? 2.354 -15.810 -3.992 1.00 0.57 29 GLY A C 21
ATOM 24587 O O . GLY A 1 29 ? 2.108 -16.258 -5.100 1.00 0.65 29 GLY A O 21
ATOM 24591 N N . ILE A 1 30 ? 2.864 -14.610 -3.805 1.00 0.50 30 ILE A N 21
ATOM 24592 C CA . ILE A 1 30 ? 3.169 -13.727 -4.917 1.00 0.51 30 ILE A CA 21
ATOM 24593 C C . ILE A 1 30 ? 3.958 -12.510 -4.460 1.00 0.45 30 ILE A C 21
ATOM 24594 O O . ILE A 1 30 ? 3.473 -11.696 -3.681 1.00 0.43 30 ILE A O 21
ATOM 24610 N N . ASP A 1 31 ? 5.173 -12.387 -4.963 1.00 0.43 31 ASP A N 21
ATOM 24611 C CA . ASP A 1 31 ? 6.033 -11.269 -4.626 1.00 0.39 31 ASP A CA 21
ATOM 24612 C C . ASP A 1 31 ? 5.404 -9.966 -5.085 1.00 0.39 31 ASP A C 21
ATOM 24613 O O . ASP A 1 31 ? 4.487 -9.971 -5.893 1.00 0.44 31 ASP A O 21
ATOM 24622 N N . ALA A 1 32 ? 5.893 -8.857 -4.564 1.00 0.35 32 ALA A N 21
ATOM 24623 C CA . ALA A 1 32 ? 5.381 -7.557 -4.922 1.00 0.37 32 ALA A CA 21
ATOM 24624 C C . ALA A 1 32 ? 6.485 -6.536 -4.828 1.00 0.39 32 ALA A C 21
ATOM 24625 O O . ALA A 1 32 ? 7.494 -6.776 -4.249 1.00 0.60 32 ALA A O 21
ATOM 24632 N N . GLU A 1 33 ? 6.300 -5.399 -5.388 1.00 0.35 33 GLU A N 21
ATOM 24633 C CA . GLU A 1 33 ? 7.299 -4.356 -5.349 1.00 0.36 33 GLU A CA 21
ATOM 24634 C C . GLU A 1 33 ? 6.724 -3.105 -4.715 1.00 0.34 33 GLU A C 21
ATOM 24635 O O . GLU A 1 33 ? 5.822 -2.480 -5.262 1.00 0.37 33 GLU A O 21
ATOM 24647 N N . PHE A 1 34 ? 7.234 -2.754 -3.551 1.00 0.34 34 PHE A N 21
ATOM 24648 C CA . PHE A 1 34 ? 6.749 -1.589 -2.839 1.00 0.35 34 PHE A CA 21
ATOM 24649 C C . PHE A 1 34 ? 7.644 -0.386 -3.052 1.00 0.38 34 PHE A C 21
ATOM 24650 O O . PHE A 1 34 ? 8.761 -0.323 -2.548 1.00 0.42 34 PHE A O 21
ATOM 24667 N N . GLU A 1 35 ? 7.127 0.574 -3.799 1.00 0.38 35 GLU A N 21
ATOM 24668 C CA . GLU A 1 35 ? 7.850 1.799 -4.087 1.00 0.42 35 GLU A CA 21
ATOM 24669 C C . GLU A 1 35 ? 7.132 2.989 -3.478 1.00 0.36 35 GLU A C 21
ATOM 24670 O O . GLU A 1 35 ? 5.966 3.230 -3.755 1.00 0.38 35 GLU A O 21
ATOM 24682 N N . LYS A 1 36 ? 7.827 3.726 -2.641 1.00 0.36 36 LYS A N 21
ATOM 24683 C CA . LYS A 1 36 ? 7.242 4.884 -1.994 1.00 0.35 36 LYS A CA 21
ATOM 24684 C C . LYS A 1 36 ? 7.335 6.089 -2.887 1.00 0.37 36 LYS A C 21
ATOM 24685 O O . LYS A 1 36 ? 8.292 6.240 -3.614 1.00 0.51 36 LYS A O 21
ATOM 24704 N N . ILE A 1 37 ? 6.329 6.939 -2.829 1.00 0.36 37 ILE A N 21
ATOM 24705 C CA . ILE A 1 37 ? 6.283 8.129 -3.635 1.00 0.52 37 ILE A CA 21
ATOM 24706 C C . ILE A 1 37 ? 6.342 9.359 -2.755 1.00 0.64 37 ILE A C 21
ATOM 24707 O O . ILE A 1 37 ? 5.831 9.461 -1.919 1.00 1.24 37 ILE A O 21
ATOM 24723 N N . LYS A 1 38 ? 6.961 10.288 -2.940 1.00 0.49 38 LYS A N 21
ATOM 24724 C CA . LYS A 1 38 ? 7.073 11.501 -2.151 1.00 0.51 38 LYS A CA 21
ATOM 24725 C C . LYS A 1 38 ? 6.754 12.724 -2.989 1.00 0.55 38 LYS A C 21
ATOM 24726 O O . LYS A 1 38 ? 7.644 13.472 -3.382 1.00 0.62 38 LYS A O 21
ATOM 24745 N N . GLU A 1 39 ? 5.470 12.914 -3.248 1.00 0.54 39 GLU A N 21
ATOM 24746 C CA . GLU A 1 39 ? 4.988 14.043 -4.037 1.00 0.62 39 GLU A CA 21
ATOM 24747 C C . GLU A 1 39 ? 3.568 13.798 -4.512 1.00 0.53 39 GLU A C 21
ATOM 24748 O O . GLU A 1 39 ? 3.282 12.765 -5.093 1.00 0.48 39 GLU A O 21
ATOM 24760 N N . MET A 1 40 ? 2.680 14.748 -4.267 1.00 0.59 40 MET A N 21
ATOM 24761 C CA . MET A 1 40 ? 1.295 14.611 -4.677 1.00 0.56 40 MET A CA 21
ATOM 24762 C C . MET A 1 40 ? 1.191 14.358 -6.163 1.00 0.55 40 MET A C 21
ATOM 24763 O O . MET A 1 40 ? 0.245 13.735 -6.623 1.00 0.51 40 MET A O 21
ATOM 24777 N N . ASP A 1 41 ? 2.176 14.816 -6.914 1.00 0.63 41 ASP A N 21
ATOM 24778 C CA . ASP A 1 41 ? 2.176 14.595 -8.344 1.00 0.67 41 ASP A CA 21
ATOM 24779 C C . ASP A 1 41 ? 1.963 13.122 -8.612 1.00 0.61 41 ASP A C 21
ATOM 24780 O O . ASP A 1 41 ? 1.243 12.741 -9.525 1.00 0.62 41 ASP A O 21
ATOM 24789 N N . GLN A 1 42 ? 2.580 12.304 -7.774 1.00 0.57 42 GLN A N 21
ATOM 24790 C CA . GLN A 1 42 ? 2.453 10.870 -7.867 1.00 0.56 42 GLN A CA 21
ATOM 24791 C C . GLN A 1 42 ? 1.237 10.397 -7.089 1.00 0.47 42 GLN A C 21
ATOM 24792 O O . GLN A 1 42 ? 0.574 9.447 -7.479 1.00 0.49 42 GLN A O 21
ATOM 24806 N N . ILE A 1 43 ? 0.956 11.066 -5.979 1.00 0.41 43 ILE A N 21
ATOM 24807 C CA . ILE A 1 43 ? -0.173 10.707 -5.143 1.00 0.36 43 ILE A CA 21
ATOM 24808 C C . ILE A 1 43 ? -1.484 10.866 -5.887 1.00 0.39 43 ILE A C 21
ATOM 24809 O O . ILE A 1 43 ? -2.285 9.951 -5.953 1.00 0.45 43 ILE A O 21
ATOM 24825 N N . LEU A 1 44 ? -1.687 12.032 -6.449 1.00 0.42 44 LEU A N 21
ATOM 24826 C CA . LEU A 1 44 ? -2.898 12.326 -7.197 1.00 0.49 44 LEU A CA 21
ATOM 24827 C C . LEU A 1 44 ? -3.008 11.435 -8.418 1.00 0.54 44 LEU A C 21
ATOM 24828 O O . LEU A 1 44 ? -4.090 10.999 -8.779 1.00 0.62 44 LEU A O 21
ATOM 24844 N N . GLU A 1 45 ? -1.880 11.155 -9.042 1.00 0.55 45 GLU A N 21
ATOM 24845 C CA . GLU A 1 45 ? -1.858 10.302 -10.211 1.00 0.64 45 GLU A CA 21
ATOM 24846 C C . GLU A 1 45 ? -2.463 8.958 -9.886 1.00 0.68 45 GLU A C 21
ATOM 24847 O O . GLU A 1 45 ? -2.980 8.281 -10.757 1.00 0.81 45 GLU A O 21
ATOM 24859 N N . ALA A 1 46 ? -2.407 8.590 -8.618 1.00 0.60 46 ALA A N 21
ATOM 24860 C CA . ALA A 1 46 ? -2.959 7.343 -8.160 1.00 0.66 46 ALA A CA 21
ATOM 24861 C C . ALA A 1 46 ? -4.452 7.437 -8.115 1.00 0.72 46 ALA A C 21
ATOM 24862 O O . ALA A 1 46 ? -5.146 6.503 -8.440 1.00 0.89 46 ALA A O 21
ATOM 24869 N N . GLY A 1 47 ? -4.937 8.583 -7.716 1.00 0.65 47 GLY A N 21
ATOM 24870 C CA . GLY A 1 47 ? -6.343 8.792 -7.640 1.00 0.78 47 GLY A CA 21
ATOM 24871 C C . GLY A 1 47 ? -6.881 8.932 -6.260 1.00 0.69 47 GLY A C 21
ATOM 24872 O O . GLY A 1 47 ? -8.040 9.172 -6.093 1.00 0.78 47 GLY A O 21
ATOM 24876 N N . LEU A 1 48 ? -6.046 8.783 -5.265 1.00 0.59 48 LEU A N 21
ATOM 24877 C CA . LEU A 1 48 ? -6.474 8.901 -3.903 1.00 0.60 48 LEU A CA 21
ATOM 24878 C C . LEU A 1 48 ? -6.722 10.277 -3.528 1.00 0.70 48 LEU A C 21
ATOM 24879 O O . LEU A 1 48 ? -6.376 10.961 -3.992 1.00 1.17 48 LEU A O 21
ATOM 24895 N N . THR A 1 49 ? -7.325 10.678 -2.685 1.00 0.64 49 THR A N 21
ATOM 24896 C CA . THR A 1 49 ? -7.619 11.975 -2.241 1.00 0.85 49 THR A CA 21
ATOM 24897 C C . THR A 1 49 ? -7.053 12.258 -0.874 1.00 0.80 49 THR A C 21
ATOM 24898 O O . THR A 1 49 ? -6.915 13.292 -0.463 1.00 1.13 49 THR A O 21
ATOM 24909 N N . ALA A 1 50 ? -6.718 11.328 -0.179 1.00 0.56 50 ALA A N 21
ATOM 24910 C CA . ALA A 1 50 ? -6.155 11.463 1.139 1.00 0.53 50 ALA A CA 21
ATOM 24911 C C . ALA A 1 50 ? -4.640 11.389 1.076 1.00 0.49 50 ALA A C 21
ATOM 24912 O O . ALA A 1 50 ? -4.058 11.375 0.004 1.00 0.55 50 ALA A O 21
ATOM 24919 N N . LEU A 1 51 ? -4.000 11.350 2.219 1.00 0.47 51 LEU A N 21
ATOM 24920 C CA . LEU A 1 51 ? -2.553 11.288 2.256 1.00 0.49 51 LEU A CA 21
ATOM 24921 C C . LEU A 1 51 ? -2.041 9.859 2.232 1.00 0.44 51 LEU A C 21
ATOM 24922 O O . LEU A 1 51 ? -1.363 9.462 1.294 1.00 0.44 51 LEU A O 21
ATOM 24938 N N . PRO A 1 52 ? -2.347 9.061 3.257 1.00 0.45 52 PRO A N 21
ATOM 24939 C CA . PRO A 1 52 ? -1.898 7.675 3.325 1.00 0.49 52 PRO A CA 21
ATOM 24940 C C . PRO A 1 52 ? -2.546 6.793 2.271 1.00 0.47 52 PRO A C 21
ATOM 24941 O O . PRO A 1 52 ? -3.209 5.821 2.589 1.00 0.54 52 PRO A O 21
ATOM 24952 N N . GLY A 1 53 ? -2.348 7.129 1.015 1.00 0.43 53 GLY A N 21
ATOM 24953 C CA . GLY A 1 53 ? -2.919 6.348 -0.053 1.00 0.44 53 GLY A CA 21
ATOM 24954 C C . GLY A 1 53 ? -2.045 5.198 -0.467 1.00 0.40 53 GLY A C 21
ATOM 24955 O O . GLY A 1 53 ? -0.839 5.300 -0.463 1.00 0.46 53 GLY A O 21
ATOM 24959 N N . LEU A 1 54 ? -2.656 4.100 -0.826 1.00 0.41 54 LEU A N 21
ATOM 24960 C CA . LEU A 1 54 ? -1.930 2.923 -1.248 1.00 0.43 54 LEU A CA 21
ATOM 24961 C C . LEU A 1 54 ? -2.578 2.303 -2.470 1.00 0.40 54 LEU A C 21
ATOM 24962 O O . LEU A 1 54 ? -3.661 1.737 -2.385 1.00 0.44 54 LEU A O 21
ATOM 24978 N N . ALA A 1 55 ? -1.918 2.415 -3.609 1.00 0.38 55 ALA A N 21
ATOM 24979 C CA . ALA A 1 55 ? -2.452 1.863 -4.840 1.00 0.39 55 ALA A CA 21
ATOM 24980 C C . ALA A 1 55 ? -1.789 0.541 -5.184 1.00 0.39 55 ALA A C 21
ATOM 24981 O O . ALA A 1 55 ? -0.568 0.453 -5.276 1.00 0.40 55 ALA A O 21
ATOM 24988 N N . VAL A 1 56 ? -2.602 -0.486 -5.371 1.00 0.41 56 VAL A N 21
ATOM 24989 C CA . VAL A 1 56 ? -2.097 -1.806 -5.703 1.00 0.44 56 VAL A CA 21
ATOM 24990 C C . VAL A 1 56 ? -2.573 -2.249 -7.068 1.00 0.48 56 VAL A C 21
ATOM 24991 O O . VAL A 1 56 ? -3.722 -2.030 -7.440 1.00 0.50 56 VAL A O 21
ATOM 25004 N N . ASP A 1 57 ? -1.674 -2.870 -7.813 1.00 0.50 57 ASP A N 21
ATOM 25005 C CA . ASP A 1 57 ? -1.988 -3.345 -9.154 1.00 0.56 57 ASP A CA 21
ATOM 25006 C C . ASP A 1 57 ? -2.703 -2.264 -9.955 1.00 0.57 57 ASP A C 21
ATOM 25007 O O . ASP A 1 57 ? -3.475 -2.558 -10.861 1.00 0.64 57 ASP A O 21
ATOM 25016 N N . GLY A 1 58 ? -2.443 -1.011 -9.606 1.00 0.53 58 GLY A N 21
ATOM 25017 C CA . GLY A 1 58 ? -3.072 0.096 -10.292 1.00 0.56 58 GLY A CA 21
ATOM 25018 C C . GLY A 1 58 ? -4.502 0.312 -9.853 1.00 0.56 58 GLY A C 21
ATOM 25019 O O . GLY A 1 58 ? -5.345 0.722 -10.642 1.00 0.62 58 GLY A O 21
ATOM 25023 N N . GLU A 1 59 ? -4.778 0.031 -8.590 1.00 0.52 59 GLU A N 21
ATOM 25024 C CA . GLU A 1 59 ? -6.116 0.194 -8.047 1.00 0.53 59 GLU A CA 21
ATOM 25025 C C . GLU A 1 59 ? -6.065 0.633 -6.592 1.00 0.49 59 GLU A C 21
ATOM 25026 O O . GLU A 1 59 ? -5.823 -0.172 -5.701 1.00 0.51 59 GLU A O 21
ATOM 25038 N N . LEU A 1 60 ? -6.299 1.917 -6.362 1.00 0.48 60 LEU A N 21
ATOM 25039 C CA . LEU A 1 60 ? -6.286 2.471 -5.014 1.00 0.46 60 LEU A CA 21
ATOM 25040 C C . LEU A 1 60 ? -7.284 1.802 -4.147 1.00 0.52 60 LEU A C 21
ATOM 25041 O O . LEU A 1 60 ? -8.409 1.641 -4.539 1.00 0.66 60 LEU A O 21
ATOM 25057 N N . LYS A 1 61 ? -6.865 1.408 -2.970 1.00 0.58 61 LYS A N 21
ATOM 25058 C CA . LYS A 1 61 ? -7.726 0.750 -2.056 1.00 0.79 61 LYS A CA 21
ATOM 25059 C C . LYS A 1 61 ? -7.697 1.303 -0.655 1.00 0.65 61 LYS A C 21
ATOM 25060 O O . LYS A 1 61 ? -8.499 0.930 0.182 1.00 0.72 61 LYS A O 21
ATOM 25079 N N . ILE A 1 62 ? -6.778 2.187 -0.393 1.00 0.54 62 ILE A N 21
ATOM 25080 C CA . ILE A 1 62 ? -6.680 2.763 0.922 1.00 0.54 62 ILE A CA 21
ATOM 25081 C C . ILE A 1 62 ? -6.322 4.222 0.867 1.00 0.56 62 ILE A C 21
ATOM 25082 O O . ILE A 1 62 ? -5.407 4.586 0.194 1.00 0.70 62 ILE A O 21
ATOM 25098 N N . MET A 1 63 ? -7.056 5.051 1.581 1.00 0.53 63 MET A N 21
ATOM 25099 C CA . MET A 1 63 ? -6.819 6.472 1.615 1.00 0.61 63 MET A CA 21
ATOM 25100 C C . MET A 1 63 ? -7.144 7.087 2.958 1.00 0.53 63 MET A C 21
ATOM 25101 O O . MET A 1 63 ? -8.211 6.858 3.504 1.00 0.57 63 MET A O 21
ATOM 25115 N N . GLY A 1 64 ? -6.225 7.880 3.485 1.00 0.50 64 GLY A N 21
ATOM 25116 C CA . GLY A 1 64 ? -6.458 8.519 4.757 1.00 0.51 64 GLY A CA 21
ATOM 25117 C C . GLY A 1 64 ? -6.279 7.617 5.917 1.00 0.51 64 GLY A C 21
ATOM 25118 O O . GLY A 1 64 ? -6.394 8.051 7.021 1.00 0.65 64 GLY A O 21
ATOM 25122 N N . ARG A 1 65 ? -5.997 6.362 5.669 1.00 0.50 65 ARG A N 21
ATOM 25123 C CA . ARG A 1 65 ? -5.803 5.394 6.701 1.00 0.62 65 ARG A CA 21
ATOM 25124 C C . ARG A 1 65 ? -5.426 4.046 6.166 1.00 0.54 65 ARG A C 21
ATOM 25125 O O . ARG A 1 65 ? -6.250 3.315 5.691 1.00 0.54 65 ARG A O 21
ATOM 25146 N N . VAL A 1 66 ? -4.178 3.723 6.241 1.00 0.65 66 VAL A N 21
ATOM 25147 C CA . VAL A 1 66 ? -3.703 2.464 5.755 1.00 0.71 66 VAL A CA 21
ATOM 25148 C C . VAL A 1 66 ? -4.404 1.308 6.434 1.00 0.68 66 VAL A C 21
ATOM 25149 O O . VAL A 1 66 ? -4.786 1.409 7.569 1.00 0.77 66 VAL A O 21
ATOM 25162 N N . ALA A 1 67 ? -4.573 0.214 5.733 1.00 0.66 67 ALA A N 21
ATOM 25163 C CA . ALA A 1 67 ? -5.231 -0.955 6.269 1.00 0.68 67 ALA A CA 21
ATOM 25164 C C . ALA A 1 67 ? -4.338 -1.703 7.220 1.00 0.64 67 ALA A C 21
ATOM 25165 O O . ALA A 1 67 ? -3.176 -1.455 7.288 1.00 0.72 67 ALA A O 21
ATOM 25172 N N . SER A 1 68 ? -4.891 -2.619 7.953 1.00 0.68 68 SER A N 21
ATOM 25173 C CA . SER A 1 68 ? -4.146 -3.404 8.901 1.00 0.73 68 SER A CA 21
ATOM 25174 C C . SER A 1 68 ? -3.750 -4.738 8.317 1.00 0.62 68 SER A C 21
ATOM 25175 O O . SER A 1 68 ? -4.195 -5.106 7.252 1.00 0.55 68 SER A O 21
ATOM 25183 N N . LYS A 1 69 ? -2.910 -5.457 9.022 1.00 0.68 69 LYS A N 21
ATOM 25184 C CA . LYS A 1 69 ? -2.452 -6.750 8.573 1.00 0.67 69 LYS A CA 21
ATOM 25185 C C . LYS A 1 69 ? -3.616 -7.690 8.338 1.00 0.62 69 LYS A C 21
ATOM 25186 O O . LYS A 1 69 ? -3.678 -8.360 7.326 1.00 0.59 69 LYS A O 21
ATOM 25205 N N . GLU A 1 70 ? -4.536 -7.737 9.277 1.00 0.69 70 GLU A N 21
ATOM 25206 C CA . GLU A 1 70 ? -5.696 -8.596 9.168 1.00 0.71 70 GLU A CA 21
ATOM 25207 C C . GLU A 1 70 ? -6.576 -8.179 8.013 1.00 0.64 70 GLU A C 21
ATOM 25208 O O . GLU A 1 70 ? -7.180 -9.009 7.355 1.00 0.67 70 GLU A O 21
ATOM 25220 N N . GLU A 1 71 ? -6.645 -6.887 7.772 1.00 0.61 71 GLU A N 21
ATOM 25221 C CA . GLU A 1 71 ? -7.453 -6.358 6.698 1.00 0.62 71 GLU A CA 21
ATOM 25222 C C . GLU A 1 71 ? -6.909 -6.780 5.357 1.00 0.63 71 GLU A C 21
ATOM 25223 O O . GLU A 1 71 ? -7.654 -7.192 4.482 1.00 0.69 71 GLU A O 21
ATOM 25235 N N . ILE A 1 72 ? -5.608 -6.673 5.201 1.00 0.64 72 ILE A N 21
ATOM 25236 C CA . ILE A 1 72 ? -4.969 -7.043 3.965 1.00 0.74 72 ILE A CA 21
ATOM 25237 C C . ILE A 1 72 ? -5.165 -8.505 3.671 1.00 0.79 72 ILE A C 21
ATOM 25238 O O . ILE A 1 72 ? -5.576 -8.868 2.587 1.00 0.91 72 ILE A O 21
ATOM 25254 N N . LYS A 1 73 ? -4.870 -9.339 4.643 1.00 0.78 73 LYS A N 21
ATOM 25255 C CA . LYS A 1 73 ? -5.016 -10.761 4.486 1.00 0.90 73 LYS A CA 21
ATOM 25256 C C . LYS A 1 73 ? -6.448 -11.122 4.160 1.00 0.96 73 LYS A C 21
ATOM 25257 O O . LYS A 1 73 ? -6.703 -12.044 3.411 1.00 1.09 73 LYS A O 21
ATOM 25276 N N . LYS A 1 74 ? -7.380 -10.388 4.727 1.00 0.89 74 LYS A N 21
ATOM 25277 C CA . LYS A 1 74 ? -8.787 -10.630 4.497 1.00 0.97 74 LYS A CA 21
ATOM 25278 C C . LYS A 1 74 ? -9.188 -10.219 3.106 1.00 1.03 74 LYS A C 21
ATOM 25279 O O . LYS A 1 74 ? -10.051 -10.826 2.503 1.00 1.16 74 LYS A O 21
ATOM 25298 N N . ILE A 1 75 ? -8.552 -9.189 2.601 1.00 0.99 75 ILE A N 21
ATOM 25299 C CA . ILE A 1 75 ? -8.838 -8.704 1.282 1.00 1.11 75 ILE A CA 21
ATOM 25300 C C . ILE A 1 75 ? -8.224 -9.602 0.250 1.00 1.21 75 ILE A C 21
ATOM 25301 O O . ILE A 1 75 ? -8.774 -9.789 -0.810 1.00 1.36 75 ILE A O 21
ATOM 25317 N N . LEU A 1 76 ? -7.077 -10.153 0.571 1.00 1.16 76 LEU A N 21
ATOM 25318 C CA . LEU A 1 76 ? -6.383 -11.030 -0.324 1.00 1.28 76 LEU A CA 21
ATOM 25319 C C . LEU A 1 76 ? -6.966 -12.402 -0.313 1.00 1.37 76 LEU A C 21
ATOM 25320 O O . LEU A 1 76 ? -7.012 -13.042 -1.282 1.00 1.56 76 LEU A O 21
ATOM 25336 N N . SER A 1 77 ? -7.409 -12.848 0.790 1.00 1.36 77 SER A N 21
ATOM 25337 C CA . SER A 1 77 ? -7.989 -14.144 0.927 1.00 1.50 77 SER A CA 21
ATOM 25338 C C . SER A 1 77 ? -8.299 -14.551 0.969 1.00 2.10 77 SER A C 21
ATOM 25339 O O . SER A 1 77 ? -8.329 -14.602 1.037 1.00 2.71 77 SER A O 21
#

Nearest PDB structures (foldseek):
  1ilo-assembly1_A  TM=9.918E-01  e=3.211E-13  Methanothermobacter thermautotrophicus str. Delta H
  2kp2-assembly1_A  TM=6.413E-01  e=2.029E-01  Mycothermus thermophilus
  3uj1-assembly1_A  TM=5.410E-01  e=1.659E-01  Homo sapiens
  5jyv-assembly1_B  TM=5.064E-01  e=3.034E-01  Thermosynechococcus vestitus BP-1
  2qke-assembly5_E  TM=3.617E-01  e=1.736E+00  unclassified

InterPro domains:
  IPR005243 Thioredoxin-like, prokaryotic [PIRSF037031] (1-77)
  IPR005243 Thioredoxin-like, prokaryotic [PTHR36450] (1-76)
  IPR005243 Thioredoxin-like, prokaryotic [TIGR00412] (3-76)
  IPR012336 Thioredoxin-like fold [PF13192] (2-76)
  IPR036249 Thioredoxin-like superfamily [SSF52833] (1-76)

Radius of gyration: 11.23 Å; Cα contacts (8 Å, |Δi|>4): 162; chains: 1; bounding box: 17×32×20 Å

Secondary structure (DSSP, 8-state):
-EEEEEE-SSSSTTHHHHHHHHHHHHHTT--EEEEEE-SHHHHHHHT-SSSS-EEETTEEEE-SS---HHHHHH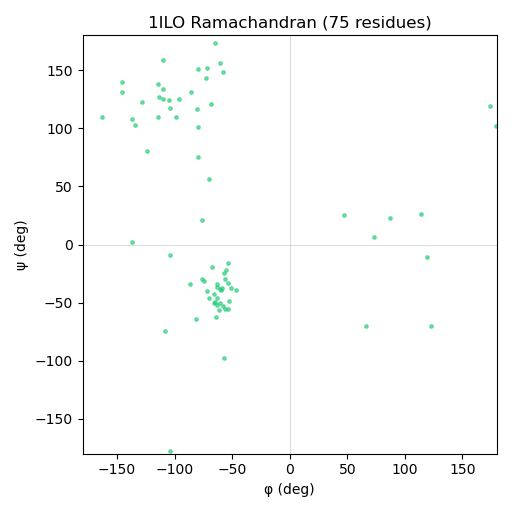H--

Solvent-accessible surface area: 5314 Å² total; per-residue (Å²): 147,50,134,6,42,4,14,17,62,63,118,2,84,0,129,102,3,43,151,32,4,78,102,13,6,91,146,52,56,38,83,3,109,5,101,115,16,149,115,148,106,85,19,121,135,22,50,13,132,29,102,14,0,6,4,34,75,68,95,44,140,26,78,42,194,13,18,47,131,111,84,20,141,170,109,82,119

GO terms:
  GO:0015035 protein-disulfide reductase activity (F, IDA)

Foldseek 3Di:
DKEKEWFAPPPAPLVQVLVLCQCLCVVVPHGYDYDYDYDVVVVVVLPEDAGGWMAIPSRIDDHPHHDHNVRVNVVSD

Sequence (77 aa):
MMKIQIYGTGCANCQMLEKNAREAVKELGIDAEFEKIKEMDQILEAGLTALPGLAVDGELKIMGRVASKEEIKKILSMMKIQIYGTGCANCQMLEKNAREAVKELGIDAEFEKIKEMDQILEAGLTALPGLAVDGELKIMGRVASKEEIKKILSMMKIQIYGTGCANCQMLEKNAREAVKELGIDAEFEKIKEMDQILEAGLTALPGLAVDGELKIMGRVASKEEIKKILSMMKIQIYGTGCANCQMLEKNAREAVKELGIDAEFEKIKEMDQILEAGLTALPGLAVDGELKIMGRVASKEEIKKILSMMKIQIYGTGCANCQMLEKNAREAVKELGIDAEFEKIKEMDQILEAGLTALPGLAVDGELKIMGRVASKEEIKKILSMMKIQIYGTGCANCQMLEKNAREAVKELGIDAEFEKIKEMDQILEAGLTALPGLAVDGELKIMGRVASKEEIKKILSMMKIQIYGTGCANCQMLEKNAREAVKELGIDAEFEKIKEMDQILEAGLTALPGLAVDGELKIMGRVASKEEIKKILSMMKIQIYGTGCANCQMLEKNAREAVKELGIDAEFEKIKEMDQILEAGLTALPGLAVDGELKIMGRVASKEEIKKILSMMKIQIYGTGCANCQMLEKNAREAVKELGIDAEFEKIKEMDQILEAGLTALPGLAVDGELKIMGRVASKEEIKKILSMMKIQIYGTGCANCQMLEKNAREAVKELGIDAEFEKIKEMDQILEAGLTALPGLAVDGELKIMGRVASKEEIKKILSMMKIQIYGTGCANCQMLEKNAREAVKELGIDAEFEKIKEMDQILEAGLTALPGLAVDGELKIMGRVASKEEIKKILSMMKIQIYGTGCANCQMLEKNAREAVKELGIDAEFEKIKEMDQILEAGLTALPGLAVDGELKIMGRVASKEEIKKILSMMKIQIYGTGCANCQMLEKNAREAVKELGIDAEFEKIKEMDQILEAGLTALPGLAVDGELKIMGRVASKEEIKKILSMMKIQIYGTGCANCQMLEKNAREAVKELGIDAEFEKIKEMDQILEAGLTALPGLAVDGELKIMGRVASKEEIKKILSMMKIQIYGTGCANCQMLEKNAREAVKELGIDAEFEKIKEMDQILEAGLTALPGLAVDGELKIMGRVASKEEIKKILSMMKIQIYGTGCANCQMLEKNAREAVKELGIDAEFEKIKEMDQILEAGLTALPGLAVDGELKIMGRVASKEEIKKILSMMKIQIYGTGCANCQMLEKNAREAVKELGIDAEFEKIKEMDQILEAGLTALPGLAVDGELKIMGRVASKEEIKKILSMMKIQIYGTGCANCQMLEKNAREAVKELGIDAEFEKIKEMDQILEAGLTALPGLAVDGELKIMGRVASKEEIKKILSMMKIQIYGTGCANCQMLEKNAREAVKELGIDAEFEKIKEMDQILEAGLTALPGLAVDGELKIMGRVASKEEIKKILSMMKIQIYGTGCANCQMLEKNAREAVKELGIDAEFEKIKEMDQILEAGLTALPGLAVDGELKIMGRVASKEEIKKILSMMKIQIYGTGCANCQMLEKNAREAVKELGIDAEFEKIKEMDQILEAGLTALPGLAVDGELKIMGRVASKEEIKKILS

Organism: Methanothermobacter thermautotrophicus (strain ATCC 29096 / DSM 1053 / JCM 10044 / NBRC 100330 / Delta H) (NCBI:txid187420)